Protein 1I17 (pdb70)

Secondary structure (DSSP, 8-state):
--TTS-TTEEE-----------HHHHHHHHHHGGGS-SEEE----SSTTS-HHHHHHHHHHHHHHHTHHHHHHHHTT-HHHHHHHHHHHHHHHHH---TT-------

Solvent-accessible surface area: 7479 Å² total; per-residue (Å²): 296,124,74,113,100,93,88,0,12,34,81,102,123,31,144,109,46,146,27,116,10,26,82,100,1,51,160,47,7,54,74,35,75,167,45,4,1,17,18,6,77,32,139,19,54,92,97,35,104,28,41,97,148,102,4,19,85,50,0,32,82,18,0,82,64,6,18,117,51,63,16,72,187,56,117,136,133,27,157,66,9,22,136,0,7,62,85,0,0,117,68,20,0,34,66,54,145,9,153,64,67,119,183,130,81,110,175

Structure (mmCIF, N/CA/C/O backbone):
data_1I17
#
_entry.id   1I17
#
_cell.length_a   1.000
_cell.length_b   1.000
_cell.length_c   1.000
_cell.angle_alpha   90.00
_cell.angle_beta   90.00
_cell.angle_gamma   90.00
#
_symmetry.space_group_name_H-M   'P 1'
#
loop_
_atom_site.group_PDB
_atom_site.id
_atom_site.type_symbol
_atom_site.label_atom_id
_atom_site.label_alt_id
_atom_site.label_comp_id
_atom_site.label_asym_id
_atom_site.label_entity_id
_atom_site.label_seq_id
_atom_site.pdbx_PDB_ins_code
_atom_site.Cartn_x
_atom_site.Cartn_y
_atom_site.Cartn_z
_atom_site.occupancy
_atom_site.B_iso_or_equiv
_atom_site.auth_seq_id
_atom_site.auth_comp_id
_atom_site.auth_asym_id
_atom_site.auth_atom_id
_atom_site.pdbx_PDB_model_num
ATOM 1 N N . ARG A 1 1 ? 2.850 -2.623 -2.485 1.00 10.00 1 ARG A N 1
ATOM 2 C CA . ARG A 1 1 ? 2.429 -2.328 -3.883 1.00 10.00 1 ARG A CA 1
ATOM 3 C C . ARG A 1 1 ? 1.165 -1.465 -3.882 1.00 10.00 1 ARG A C 1
ATOM 4 O O . ARG A 1 1 ? 0.237 -1.726 -3.112 1.00 10.00 1 ARG A O 1
ATOM 27 N N . VAL A 1 2 ? 1.117 -0.430 -4.729 1.00 10.00 2 VAL A N 1
ATOM 28 C CA . VAL A 1 2 ? -0.056 0.455 -4.911 1.00 10.00 2 VAL A CA 1
ATOM 29 C C . VAL A 1 2 ? -1.264 -0.308 -5.484 1.00 10.00 2 VAL A C 1
ATOM 30 O O . VAL A 1 2 ? -1.105 -1.222 -6.297 1.00 10.00 2 VAL A O 1
ATOM 43 N N . ALA A 1 3 ? -2.481 0.065 -5.076 1.00 10.00 3 ALA A N 1
ATOM 44 C CA . ALA A 1 3 ? -3.748 -0.577 -5.456 1.00 10.00 3 ALA A CA 1
ATOM 45 C C . ALA A 1 3 ? -4.224 -0.253 -6.898 1.00 10.00 3 ALA A C 1
ATOM 46 O O . ALA A 1 3 ? -5.422 -0.126 -7.161 1.00 10.00 3 ALA A O 1
ATOM 53 N N . GLU A 1 4 ? -3.299 -0.149 -7.857 1.00 10.00 4 GLU A N 1
ATOM 54 C CA . GLU A 1 4 ? -3.583 -0.058 -9.300 1.00 10.00 4 GLU A CA 1
ATOM 55 C C . GLU A 1 4 ? -3.925 -1.426 -9.900 1.00 10.00 4 GLU A C 1
ATOM 56 O O . GLU A 1 4 ? -4.844 -1.554 -10.710 1.00 10.00 4 GLU A O 1
ATOM 68 N N . ASN A 1 5 ? -3.222 -2.467 -9.456 1.00 10.00 5 ASN A N 1
ATOM 69 C CA . ASN A 1 5 ? -3.525 -3.874 -9.738 1.00 10.00 5 ASN A CA 1
ATOM 70 C C . ASN A 1 5 ? -4.598 -4.394 -8.747 1.00 10.00 5 ASN A C 1
ATOM 71 O O . ASN A 1 5 ? -4.370 -5.317 -7.959 1.00 10.00 5 ASN A O 1
ATOM 82 N N . ARG A 1 6 ? -5.778 -3.763 -8.781 1.00 10.00 6 ARG A N 1
ATOM 83 C CA . ARG A 1 6 ? -6.980 -4.056 -7.972 1.00 10.00 6 ARG A CA 1
ATOM 84 C C . ARG A 1 6 ? -7.928 -5.022 -8.705 1.00 10.00 6 ARG A C 1
ATOM 85 O O . ARG A 1 6 ? -7.935 -5.015 -9.937 1.00 10.00 6 ARG A O 1
ATOM 106 N N . PRO A 1 7 ? -8.734 -5.846 -8.005 1.00 10.00 7 PRO A N 1
ATOM 107 C CA . PRO A 1 7 ? -9.620 -6.824 -8.643 1.00 10.00 7 PRO A CA 1
ATOM 108 C C . PRO A 1 7 ? -10.616 -6.137 -9.593 1.00 10.00 7 PRO A C 1
ATOM 109 O O . PRO A 1 7 ? -11.411 -5.291 -9.182 1.00 10.00 7 PRO A O 1
ATOM 120 N N . GLY A 1 8 ? -10.522 -6.485 -10.878 1.00 10.00 8 GLY A N 1
ATOM 121 C CA . GLY A 1 8 ? -11.183 -5.857 -12.021 1.00 10.00 8 GLY A CA 1
ATOM 122 C C . GLY A 1 8 ? -10.211 -5.212 -13.027 1.00 10.00 8 GLY A C 1
ATOM 123 O O . GLY A 1 8 ? -10.625 -4.894 -14.141 1.00 10.00 8 GLY A O 1
ATOM 127 N N . ALA A 1 9 ? -8.949 -4.956 -12.662 1.00 10.00 9 ALA A N 1
ATOM 128 C CA . ALA A 1 9 ? -7.998 -4.197 -13.483 1.00 10.00 9 ALA A CA 1
ATOM 129 C C . ALA A 1 9 ? -7.712 -4.855 -14.851 1.00 10.00 9 ALA A C 1
ATOM 130 O O . ALA A 1 9 ? -7.453 -6.058 -14.941 1.00 10.00 9 ALA A O 1
ATOM 137 N N . PHE A 1 10 ? -7.729 -4.059 -15.923 1.00 10.00 10 PHE A N 1
ATOM 138 C CA . PHE A 1 10 ? -7.369 -4.490 -17.280 1.00 10.00 10 PHE A CA 1
ATOM 139 C C . PHE A 1 10 ? -5.922 -5.009 -17.394 1.00 10.00 10 PHE A C 1
ATOM 140 O O . PHE A 1 10 ? -5.007 -4.497 -16.742 1.00 10.00 10 PHE A O 1
ATOM 157 N N . ILE A 1 11 ? -5.707 -5.971 -18.299 1.00 10.00 11 ILE A N 1
ATOM 158 C CA . ILE A 1 11 ? -4.395 -6.467 -18.736 1.00 10.00 11 ILE A CA 1
ATOM 159 C C . ILE A 1 11 ? -4.324 -6.273 -20.257 1.00 10.00 11 ILE A C 1
ATOM 160 O O . ILE A 1 11 ? -4.855 -7.067 -21.041 1.00 10.00 11 ILE A O 1
ATOM 176 N N . LYS A 1 12 ? -3.699 -5.170 -20.678 1.00 10.00 12 LYS A N 1
ATOM 177 C CA . LYS A 1 12 ? -3.558 -4.761 -22.087 1.00 10.00 12 LYS A CA 1
ATOM 178 C C . LYS A 1 12 ? -2.249 -5.301 -22.676 1.00 10.00 12 LYS A C 1
ATOM 179 O O . LYS A 1 12 ? -1.211 -4.638 -22.639 1.00 10.00 12 LYS A O 1
ATOM 198 N N . GLN A 1 13 ? -2.308 -6.511 -23.237 1.00 10.00 13 GLN A N 1
ATOM 199 C CA . GLN A 1 13 ? -1.208 -7.121 -23.999 1.00 10.00 13 GLN A CA 1
ATOM 200 C C . GLN A 1 13 ? -1.132 -6.567 -25.435 1.00 10.00 13 GLN A C 1
ATOM 201 O O . GLN A 1 13 ? -0.074 -6.612 -26.065 1.00 10.00 13 GLN A O 1
ATOM 215 N N . GLY A 1 14 ? -2.256 -6.065 -25.964 1.00 10.00 14 GLY A N 1
ATOM 216 C CA . GLY A 1 14 ? -2.374 -5.504 -27.317 1.00 10.00 14 GLY A CA 1
ATOM 217 C C . GLY A 1 14 ? -2.583 -6.554 -28.419 1.00 10.00 14 GLY A C 1
ATOM 218 O O . GLY A 1 14 ? -2.573 -6.221 -29.607 1.00 10.00 14 GLY A O 1
ATOM 222 N N . ARG A 1 15 ? -2.775 -7.821 -28.033 1.00 10.00 15 ARG A N 1
ATOM 223 C CA . ARG A 1 15 ? -3.044 -8.979 -28.898 1.00 10.00 15 ARG A CA 1
ATOM 224 C C . ARG A 1 15 ? -4.445 -8.886 -29.516 1.00 10.00 15 ARG A C 1
ATOM 225 O O . ARG A 1 15 ? -5.429 -8.716 -28.791 1.00 10.00 15 ARG A O 1
ATOM 246 N N . LYS A 1 16 ? -4.546 -9.024 -30.843 1.00 10.00 16 LYS A N 1
ATOM 247 C CA . LYS A 1 16 ? -5.829 -9.136 -31.560 1.00 10.00 16 LYS A CA 1
ATOM 248 C C . LYS A 1 16 ? -6.493 -10.493 -31.275 1.00 10.00 16 LYS A C 1
ATOM 249 O O . LYS A 1 16 ? -5.844 -11.538 -31.354 1.00 10.00 16 LYS A O 1
ATOM 268 N N . LEU A 1 17 ? -7.790 -10.467 -30.979 1.00 10.00 17 LEU A N 1
ATOM 269 C CA . LEU A 1 17 ? -8.657 -11.621 -30.714 1.00 10.00 17 LEU A CA 1
ATOM 270 C C . LEU A 1 17 ? -9.609 -11.913 -31.896 1.00 10.00 17 LEU A C 1
ATOM 271 O O . LEU A 1 17 ? -9.599 -11.223 -32.922 1.00 10.00 17 LEU A O 1
ATOM 287 N N . ASP A 1 18 ? -10.442 -12.945 -31.746 1.00 10.00 18 ASP A N 1
ATOM 288 C CA . ASP A 1 18 ? -11.493 -13.351 -32.688 1.00 10.00 18 ASP A CA 1
ATOM 289 C C . ASP A 1 18 ? -12.831 -13.552 -31.948 1.00 10.00 18 ASP A C 1
ATOM 290 O O . ASP A 1 18 ? -13.061 -14.578 -31.302 1.00 10.00 18 ASP A O 1
ATOM 299 N N . ILE A 1 19 ? -13.702 -12.540 -32.021 1.00 10.00 19 ILE A N 1
ATOM 300 C CA . ILE A 1 19 ? -15.023 -12.446 -31.374 1.00 10.00 19 ILE A CA 1
ATOM 301 C C . ILE A 1 19 ? -16.011 -11.840 -32.379 1.00 10.00 19 ILE A C 1
ATOM 302 O O . ILE A 1 19 ? -15.697 -10.841 -33.030 1.00 10.00 19 ILE A O 1
ATOM 318 N N . ASP A 1 20 ? -17.208 -12.422 -32.505 1.00 10.00 20 ASP A N 1
ATOM 319 C CA . ASP A 1 20 ? -18.309 -11.816 -33.262 1.00 10.00 20 ASP A CA 1
ATOM 320 C C . ASP A 1 20 ? -19.111 -10.854 -32.364 1.00 10.00 20 ASP A C 1
ATOM 321 O O . ASP A 1 20 ? -20.034 -11.246 -31.644 1.00 10.00 20 ASP A O 1
ATOM 330 N N . PHE A 1 21 ? -18.732 -9.579 -32.402 1.00 10.00 21 PHE A N 1
ATOM 331 C CA . PHE A 1 21 ? -19.418 -8.447 -31.774 1.00 10.00 21 PHE A CA 1
ATOM 332 C C . PHE A 1 21 ? -20.702 -8.049 -32.525 1.00 10.00 21 PHE A C 1
ATOM 333 O O . PHE A 1 21 ? -21.644 -7.520 -31.929 1.00 10.00 21 PHE A O 1
ATOM 350 N N . GLY A 1 22 ? -20.704 -8.244 -33.843 1.00 10.00 22 GLY A N 1
ATOM 351 C CA . GLY A 1 22 ? -21.696 -7.758 -34.813 1.00 10.00 22 GLY A CA 1
ATOM 352 C C . GLY A 1 22 ? -21.014 -6.863 -35.853 1.00 10.00 22 GLY A C 1
ATOM 353 O O . GLY A 1 22 ? -19.953 -6.313 -35.569 1.00 10.00 22 GLY A O 1
ATOM 357 N N . ALA A 1 23 ? -21.603 -6.691 -37.040 1.00 10.00 23 ALA A N 1
ATOM 358 C CA . ALA A 1 23 ? -20.987 -6.048 -38.213 1.00 10.00 23 ALA A CA 1
ATOM 359 C C . ALA A 1 23 ? -20.147 -4.788 -37.907 1.00 10.00 23 ALA A C 1
ATOM 360 O O . ALA A 1 23 ? -18.950 -4.750 -38.194 1.00 10.00 23 ALA A O 1
ATOM 367 N N . GLU A 1 24 ? -20.757 -3.762 -37.309 1.00 10.00 24 GLU A N 1
ATOM 368 C CA . GLU A 1 24 ? -20.087 -2.498 -36.953 1.00 10.00 24 GLU A CA 1
ATOM 369 C C . GLU A 1 24 ? -18.967 -2.704 -35.921 1.00 10.00 24 GLU A C 1
ATOM 370 O O . GLU A 1 24 ? -17.858 -2.192 -36.081 1.00 10.00 24 GLU A O 1
ATOM 382 N N . GLY A 1 25 ? -19.247 -3.469 -34.864 1.00 10.00 25 GLY A N 1
ATOM 383 C CA . GLY A 1 25 ? -18.302 -3.786 -33.793 1.00 10.00 25 GLY A CA 1
ATOM 384 C C . GLY A 1 25 ? -17.088 -4.601 -34.251 1.00 10.00 25 GLY A C 1
ATOM 385 O O . GLY A 1 25 ? -15.971 -4.347 -33.805 1.00 10.00 25 GLY A O 1
ATOM 389 N N . ASN A 1 26 ? -17.294 -5.562 -35.153 1.00 10.00 26 ASN A N 1
ATOM 390 C CA . ASN A 1 26 ? -16.261 -6.372 -35.799 1.00 10.00 26 ASN A CA 1
ATOM 391 C C . ASN A 1 26 ? -15.262 -5.471 -36.540 1.00 10.00 26 ASN A C 1
ATOM 392 O O . ASN A 1 26 ? -14.054 -5.569 -36.312 1.00 10.00 26 ASN A O 1
ATOM 403 N N . ARG A 1 27 ? -15.766 -4.567 -37.397 1.00 10.00 27 ARG A N 1
ATOM 404 C CA . ARG A 1 27 ? -14.948 -3.552 -38.092 1.00 10.00 27 ARG A CA 1
ATOM 405 C C . ARG A 1 27 ? -14.207 -2.646 -37.106 1.00 10.00 27 ARG A C 1
ATOM 406 O O . ARG A 1 27 ? -13.009 -2.413 -37.272 1.00 10.00 27 ARG A O 1
ATOM 427 N N . TYR A 1 28 ? -14.904 -2.145 -36.083 1.00 10.00 28 TYR A N 1
ATOM 428 C CA . TYR A 1 28 ? -14.338 -1.269 -35.059 1.00 10.00 28 TYR A CA 1
ATOM 429 C C . TYR A 1 28 ? -13.170 -1.930 -34.313 1.00 10.00 28 TYR A C 1
ATOM 430 O O . TYR A 1 28 ? -12.079 -1.360 -34.257 1.00 10.00 28 TYR A O 1
ATOM 448 N N . TYR A 1 29 ? -13.375 -3.134 -33.769 1.00 10.00 29 TYR A N 1
ATOM 449 C CA . TYR A 1 29 ? -12.341 -3.930 -33.107 1.00 10.00 29 TYR A CA 1
ATOM 450 C C . TYR A 1 29 ? -11.139 -4.202 -34.023 1.00 10.00 29 TYR A C 1
ATOM 451 O O . TYR A 1 29 ? -10.007 -3.909 -33.646 1.00 10.00 29 TYR A O 1
ATOM 469 N N . ALA A 1 30 ? -11.361 -4.720 -35.237 1.00 10.00 30 ALA A N 1
ATOM 470 C CA . ALA A 1 30 ? -10.306 -4.976 -36.224 1.00 10.00 30 ALA A CA 1
ATOM 471 C C . ALA A 1 30 ? -9.383 -3.760 -36.471 1.00 10.00 30 ALA A C 1
ATOM 472 O O . ALA A 1 30 ? -8.172 -3.924 -36.640 1.00 10.00 30 ALA A O 1
ATOM 479 N N . ALA A 1 31 ? -9.942 -2.546 -36.478 1.00 10.00 31 ALA A N 1
ATOM 480 C CA . ALA A 1 31 ? -9.212 -1.285 -36.622 1.00 10.00 31 ALA A CA 1
ATOM 481 C C . ALA A 1 31 ? -8.597 -0.722 -35.314 1.00 10.00 31 ALA A C 1
ATOM 482 O O . ALA A 1 31 ? -7.639 0.053 -35.391 1.00 10.00 31 ALA A O 1
ATOM 489 N N . ASN A 1 32 ? -9.114 -1.074 -34.125 1.00 10.00 32 ASN A N 1
ATOM 490 C CA . ASN A 1 32 ? -8.766 -0.431 -32.842 1.00 10.00 32 ASN A CA 1
ATOM 491 C C . ASN A 1 32 ? -8.371 -1.371 -31.676 1.00 10.00 32 ASN A C 1
ATOM 492 O O . ASN A 1 32 ? -8.249 -0.899 -30.542 1.00 10.00 32 ASN A O 1
ATOM 503 N N . TYR A 1 33 ? -8.134 -2.667 -31.915 1.00 10.00 33 TYR A N 1
ATOM 504 C CA . TYR A 1 33 ? -7.860 -3.694 -30.887 1.00 10.00 33 TYR A CA 1
ATOM 505 C C . TYR A 1 33 ? -6.758 -3.329 -29.871 1.00 10.00 33 TYR A C 1
ATOM 506 O O . TYR A 1 33 ? -6.833 -3.734 -28.711 1.00 10.00 33 TYR A O 1
ATOM 524 N N . TRP A 1 34 ? -5.758 -2.542 -30.279 1.00 10.00 34 TRP A N 1
ATOM 525 C CA . TRP A 1 34 ? -4.684 -1.995 -29.436 1.00 10.00 34 TRP A CA 1
ATOM 526 C C . TRP A 1 34 ? -5.174 -1.300 -28.146 1.00 10.00 34 TRP A C 1
ATOM 527 O O . TRP A 1 34 ? -4.497 -1.373 -27.118 1.00 10.00 34 TRP A O 1
ATOM 548 N N . GLN A 1 35 ? -6.335 -0.631 -28.175 1.00 10.00 35 GLN A N 1
ATOM 549 C CA . GLN A 1 35 ? -6.939 0.052 -27.017 1.00 10.00 35 GLN A CA 1
ATOM 550 C C . GLN A 1 35 ? -7.475 -0.897 -25.929 1.00 10.00 35 GLN A C 1
ATOM 551 O O . GLN A 1 35 ? -7.517 -0.536 -24.750 1.00 10.00 35 GLN A O 1
ATOM 565 N N . PHE A 1 36 ? -7.964 -2.070 -26.334 1.00 10.00 36 PHE A N 1
ATOM 566 C CA . PHE A 1 36 ? -8.723 -3.020 -25.517 1.00 10.00 36 PHE A CA 1
ATOM 567 C C . PHE A 1 36 ? -7.864 -3.898 -24.576 1.00 10.00 36 PHE A C 1
ATOM 568 O O . PHE A 1 36 ? -6.692 -4.166 -24.868 1.00 10.00 36 PHE A O 1
ATOM 585 N N . PRO A 1 37 ? -8.446 -4.400 -23.466 1.00 10.00 37 PRO A N 1
ATOM 586 C CA . PRO A 1 37 ? -7.830 -5.409 -22.604 1.00 10.00 37 PRO A CA 1
ATOM 587 C C . PRO A 1 37 ? -7.861 -6.798 -23.271 1.00 10.00 37 PRO A C 1
ATOM 588 O O . PRO A 1 37 ? -8.889 -7.231 -23.789 1.00 10.00 37 PRO A O 1
ATOM 599 N N . ASP A 1 38 ? -6.737 -7.514 -23.253 1.00 10.00 38 ASP A N 1
ATOM 600 C CA . ASP A 1 38 ? -6.648 -8.922 -23.680 1.00 10.00 38 ASP A CA 1
ATOM 601 C C . ASP A 1 38 ? -7.024 -9.883 -22.534 1.00 10.00 38 ASP A C 1
ATOM 602 O O . ASP A 1 38 ? -7.641 -10.924 -22.771 1.00 10.00 38 ASP A O 1
ATOM 611 N N . GLY A 1 39 ? -6.687 -9.516 -21.293 1.00 10.00 39 GLY A N 1
ATOM 612 C CA . GLY A 1 39 ? -7.093 -10.196 -20.061 1.00 10.00 39 GLY A CA 1
ATOM 613 C C . GLY A 1 39 ? -7.590 -9.213 -18.996 1.00 10.00 39 GLY A C 1
ATOM 614 O O . GLY A 1 39 ? -7.521 -7.994 -19.169 1.00 10.00 39 GLY A O 1
ATOM 618 N N . ILE A 1 40 ? -8.086 -9.744 -17.879 1.00 10.00 40 ILE A N 1
ATOM 619 C CA . ILE A 1 40 ? -8.555 -8.977 -16.714 1.00 10.00 40 ILE A CA 1
ATOM 620 C C . ILE A 1 40 ? -8.040 -9.656 -15.445 1.00 10.00 40 ILE A C 1
ATOM 621 O O . ILE A 1 40 ? -8.274 -10.850 -15.229 1.00 10.00 40 ILE A O 1
ATOM 637 N N . TYR A 1 41 ? -7.359 -8.890 -14.594 1.00 10.00 41 TYR A N 1
ATOM 638 C CA . TYR A 1 41 ? -6.979 -9.302 -13.250 1.00 10.00 41 TYR A CA 1
ATOM 639 C C . TYR A 1 41 ? -8.224 -9.338 -12.351 1.00 10.00 41 TYR A C 1
ATOM 640 O O . TYR A 1 41 ? -8.650 -8.319 -11.811 1.00 10.00 41 TYR A O 1
ATOM 658 N N . TYR A 1 42 ? -8.829 -10.515 -12.206 1.00 10.00 42 TYR A N 1
ATOM 659 C CA . TYR A 1 42 ? -9.951 -10.775 -11.302 1.00 10.00 42 TYR A CA 1
ATOM 660 C C . TYR A 1 42 ? -9.967 -12.253 -10.900 1.00 10.00 42 TYR A C 1
ATOM 661 O O . TYR A 1 42 ? -9.816 -13.132 -11.756 1.00 10.00 42 TYR A O 1
ATOM 679 N N . GLU A 1 43 ? -10.157 -12.523 -9.608 1.00 10.00 43 GLU A N 1
ATOM 680 C CA . GLU A 1 43 ? -10.151 -13.865 -9.010 1.00 10.00 43 GLU A CA 1
ATOM 681 C C . GLU A 1 43 ? -11.389 -14.057 -8.118 1.00 10.00 43 GLU A C 1
ATOM 682 O O . GLU A 1 43 ? -11.344 -13.941 -6.890 1.00 10.00 43 GLU A O 1
ATOM 694 N N . GLY A 1 44 ? -12.514 -14.359 -8.767 1.00 10.00 44 GLY A N 1
ATOM 695 C CA . GLY A 1 44 ? -13.812 -14.621 -8.125 1.00 10.00 44 GLY A CA 1
ATOM 696 C C . GLY A 1 44 ? -13.864 -15.937 -7.335 1.00 10.00 44 GLY A C 1
ATOM 697 O O . GLY A 1 44 ? -14.622 -16.064 -6.372 1.00 10.00 44 GLY A O 1
ATOM 701 N N . CYS A 1 45 ? -13.077 -16.928 -7.760 1.00 10.00 45 CYS A N 1
ATOM 702 C CA . CYS A 1 45 ? -12.986 -18.268 -7.184 1.00 10.00 45 CYS A CA 1
ATOM 703 C C . CYS A 1 45 ? -12.584 -18.255 -5.694 1.00 10.00 45 CYS A C 1
ATOM 704 O O . CYS A 1 45 ? -11.560 -17.677 -5.318 1.00 10.00 45 CYS A O 1
ATOM 711 N N . SER A 1 46 ? -13.379 -18.926 -4.853 1.00 10.00 46 SER A N 1
ATOM 712 C CA . SER A 1 46 ? -13.152 -19.092 -3.409 1.00 10.00 46 SER A CA 1
ATOM 713 C C . SER A 1 46 ? -13.550 -20.499 -2.934 1.00 10.00 46 SER A C 1
ATOM 714 O O . SER A 1 46 ? -12.712 -21.243 -2.419 1.00 10.00 46 SER A O 1
ATOM 722 N N . GLU A 1 47 ? -14.815 -20.886 -3.131 1.00 10.00 47 GLU A N 1
ATOM 723 C CA . GLU A 1 47 ? -15.387 -22.187 -2.748 1.00 10.00 47 GLU A CA 1
ATOM 724 C C . GLU A 1 47 ? -16.495 -22.639 -3.719 1.00 10.00 47 GLU A C 1
ATOM 725 O O . GLU A 1 47 ? -17.084 -21.814 -4.419 1.00 10.00 47 GLU A O 1
ATOM 737 N N . ALA A 1 48 ? -16.815 -23.940 -3.738 1.00 10.00 48 ALA A N 1
ATOM 738 C CA . ALA A 1 48 ? -17.768 -24.576 -4.658 1.00 10.00 48 ALA A CA 1
ATOM 739 C C . ALA A 1 48 ? -19.190 -23.972 -4.677 1.00 10.00 48 ALA A C 1
ATOM 740 O O . ALA A 1 48 ? -19.916 -24.144 -5.658 1.00 10.00 48 ALA A O 1
ATOM 747 N N . ASN A 1 49 ? -19.607 -23.274 -3.614 1.00 10.00 49 ASN A N 1
ATOM 748 C CA . ASN A 1 49 ? -20.858 -22.505 -3.566 1.00 10.00 49 ASN A CA 1
ATOM 749 C C . ASN A 1 49 ? -20.890 -21.325 -4.564 1.00 10.00 49 ASN A C 1
ATOM 750 O O . ASN A 1 49 ? -21.966 -20.974 -5.054 1.00 10.00 49 ASN A O 1
ATOM 761 N N . VAL A 1 50 ? -19.741 -20.715 -4.886 1.00 10.00 50 VAL A N 1
ATOM 762 C CA . VAL A 1 50 ? -19.599 -19.728 -5.974 1.00 10.00 50 VAL A CA 1
ATOM 763 C C . VAL A 1 50 ? -19.841 -20.426 -7.316 1.00 10.00 50 VAL A C 1
ATOM 764 O O . VAL A 1 50 ? -19.195 -21.431 -7.615 1.00 10.00 50 VAL A O 1
ATOM 777 N N . THR A 1 51 ? -20.751 -19.899 -8.139 1.00 10.00 51 THR A N 1
ATOM 778 C CA . THR A 1 51 ? -21.147 -20.494 -9.436 1.00 10.00 51 THR A CA 1
ATOM 779 C C . THR A 1 51 ? -20.638 -19.631 -10.595 1.00 10.00 51 THR A C 1
ATOM 780 O O . THR A 1 51 ? -20.254 -18.478 -10.395 1.00 10.00 51 THR A O 1
ATOM 791 N N . LYS A 1 52 ? -20.642 -20.153 -11.827 1.00 10.00 52 LYS A N 1
ATOM 792 C CA . LYS A 1 52 ? -20.222 -19.404 -13.023 1.00 10.00 52 LYS A CA 1
ATOM 793 C C . LYS A 1 52 ? -21.045 -18.133 -13.236 1.00 10.00 52 LYS A C 1
ATOM 794 O O . LYS A 1 52 ? -20.472 -17.058 -13.367 1.00 10.00 52 LYS A O 1
ATOM 813 N N . GLU A 1 53 ? -22.374 -18.231 -13.214 1.00 10.00 53 GLU A N 1
ATOM 814 C CA . GLU A 1 53 ? -23.288 -17.077 -13.307 1.00 10.00 53 GLU A CA 1
ATOM 815 C C . GLU A 1 53 ? -22.948 -15.972 -12.287 1.00 10.00 53 GLU A C 1
ATOM 816 O O . GLU A 1 53 ? -22.885 -14.793 -12.644 1.00 10.00 53 GLU A O 1
ATOM 828 N N . MET A 1 54 ? -22.689 -16.358 -11.029 1.00 10.00 54 MET A N 1
ATOM 829 C CA . MET A 1 54 ? -22.194 -15.468 -9.968 1.00 10.00 54 MET A CA 1
ATOM 830 C C . MET A 1 54 ? -20.863 -14.810 -10.361 1.00 10.00 54 MET A C 1
ATOM 831 O O . MET A 1 54 ? -20.754 -13.582 -10.338 1.00 10.00 54 MET A O 1
ATOM 845 N N . LEU A 1 55 ? -19.850 -15.612 -10.713 1.00 10.00 55 LEU A N 1
ATOM 846 C CA . LEU A 1 55 ? -18.498 -15.162 -11.051 1.00 10.00 55 LEU A CA 1
ATOM 847 C C . LEU A 1 55 ? -18.476 -14.182 -12.231 1.00 10.00 55 LEU A C 1
ATOM 848 O O . LEU A 1 55 ? -17.889 -13.111 -12.103 1.00 10.00 55 LEU A O 1
ATOM 864 N N . VAL A 1 56 ? -19.084 -14.526 -13.371 1.00 10.00 56 VAL A N 1
ATOM 865 C CA . VAL A 1 56 ? -19.115 -13.685 -14.585 1.00 10.00 56 VAL A CA 1
ATOM 866 C C . VAL A 1 56 ? -19.746 -12.317 -14.292 1.00 10.00 56 VAL A C 1
ATOM 867 O O . VAL A 1 56 ? -19.161 -11.284 -14.619 1.00 10.00 56 VAL A O 1
ATOM 880 N N . THR A 1 57 ? -20.910 -12.297 -13.635 1.00 10.00 57 THR A N 1
ATOM 881 C CA . THR A 1 57 ? -21.589 -11.066 -13.185 1.00 10.00 57 THR A CA 1
ATOM 882 C C . THR A 1 57 ? -20.702 -10.237 -12.247 1.00 10.00 57 THR A C 1
ATOM 883 O O . THR A 1 57 ? -20.521 -9.035 -12.457 1.00 10.00 57 THR A O 1
ATOM 894 N N . SER A 1 58 ? -20.131 -10.862 -11.214 1.00 10.00 58 SER A N 1
ATOM 895 C CA . SER A 1 58 ? -19.224 -10.215 -10.252 1.00 10.00 58 SER A CA 1
ATOM 896 C C . SER A 1 58 ? -17.960 -9.656 -10.918 1.00 10.00 58 SER A C 1
ATOM 897 O O . SER A 1 58 ? -17.530 -8.558 -10.581 1.00 10.00 58 SER A O 1
ATOM 905 N N . CYS A 1 59 ? -17.379 -10.371 -11.883 1.00 10.00 59 CYS A N 1
ATOM 906 C CA . CYS A 1 59 ? -16.255 -9.941 -12.716 1.00 10.00 59 CYS A CA 1
ATOM 907 C C . CYS A 1 59 ? -16.569 -8.663 -13.508 1.00 10.00 59 CYS A C 1
ATOM 908 O O . CYS A 1 59 ? -15.795 -7.708 -13.450 1.00 10.00 59 CYS A O 1
ATOM 915 N N . VAL A 1 60 ? -17.707 -8.598 -14.210 1.00 10.00 60 VAL A N 1
ATOM 916 C CA . VAL A 1 60 ? -18.198 -7.372 -14.874 1.00 10.00 60 VAL A CA 1
ATOM 917 C C . VAL A 1 60 ? -18.303 -6.202 -13.882 1.00 10.00 60 VAL A C 1
ATOM 918 O O . VAL A 1 60 ? -17.777 -5.119 -14.142 1.00 10.00 60 VAL A O 1
ATOM 931 N N . ASN A 1 61 ? -18.941 -6.419 -12.727 1.00 10.00 61 ASN A N 1
ATOM 932 C CA . ASN A 1 61 ? -19.050 -5.442 -11.634 1.00 10.00 61 ASN A CA 1
ATOM 933 C C . ASN A 1 61 ? -17.678 -4.973 -11.098 1.00 10.00 61 ASN A C 1
ATOM 934 O O . ASN A 1 61 ? -17.465 -3.772 -10.912 1.00 10.00 61 ASN A O 1
ATOM 945 N N . ALA A 1 62 ? -16.741 -5.892 -10.852 1.00 10.00 62 ALA A N 1
ATOM 946 C CA . ALA A 1 62 ? -15.373 -5.588 -10.437 1.00 10.00 62 ALA A CA 1
ATOM 947 C C . ALA A 1 62 ? -14.641 -4.750 -11.497 1.00 10.00 62 ALA A C 1
ATOM 948 O O . ALA A 1 62 ? -14.029 -3.733 -11.177 1.00 10.00 62 ALA A O 1
ATOM 955 N N . THR A 1 63 ? -14.730 -5.155 -12.767 1.00 10.00 63 THR A N 1
ATOM 956 C CA . THR A 1 63 ? -14.154 -4.450 -13.923 1.00 10.00 63 THR A CA 1
ATOM 957 C C . THR A 1 63 ? -14.649 -3.002 -14.005 1.00 10.00 63 THR A C 1
ATOM 958 O O . THR A 1 63 ? -13.823 -2.095 -14.130 1.00 10.00 63 THR A O 1
ATOM 969 N N . GLN A 1 64 ? -15.965 -2.764 -13.893 1.00 10.00 64 GLN A N 1
ATOM 970 C CA . GLN A 1 64 ? -16.566 -1.428 -13.766 1.00 10.00 64 GLN A CA 1
ATOM 971 C C . GLN A 1 64 ? -15.882 -0.595 -12.670 1.00 10.00 64 GLN A C 1
ATOM 972 O O . GLN A 1 64 ? -15.335 0.470 -12.955 1.00 10.00 64 GLN A O 1
ATOM 986 N N . ALA A 1 65 ? -15.912 -1.080 -11.423 1.00 10.00 65 ALA A N 1
ATOM 987 C CA . ALA A 1 65 ? -15.335 -0.435 -10.244 1.00 10.00 65 ALA A CA 1
ATOM 988 C C . ALA A 1 65 ? -13.831 -0.117 -10.384 1.00 10.00 65 ALA A C 1
ATOM 989 O O . ALA A 1 65 ? -13.379 0.960 -9.985 1.00 10.00 65 ALA A O 1
ATOM 996 N N . ALA A 1 66 ? -13.048 -1.049 -10.931 1.00 10.00 66 ALA A N 1
ATOM 997 C CA . ALA A 1 66 ? -11.606 -0.923 -11.125 1.00 10.00 66 ALA A CA 1
ATOM 998 C C . ALA A 1 66 ? -11.202 0.123 -12.184 1.00 10.00 66 ALA A C 1
ATOM 999 O O . ALA A 1 66 ? -10.245 0.867 -11.955 1.00 10.00 66 ALA A O 1
ATOM 1006 N N . ASN A 1 67 ? -11.894 0.179 -13.331 1.00 10.00 67 ASN A N 1
ATOM 1007 C CA . ASN A 1 67 ? -11.494 0.967 -14.511 1.00 10.00 67 ASN A CA 1
ATOM 1008 C C . ASN A 1 67 ? -12.501 2.092 -14.841 1.00 10.00 67 ASN A C 1
ATOM 1009 O O . ASN A 1 67 ? -12.762 2.397 -16.006 1.00 10.00 67 ASN A O 1
ATOM 1020 N N . GLN A 1 68 ? -13.030 2.753 -13.807 1.00 10.00 68 GLN A N 1
ATOM 1021 C CA . GLN A 1 68 ? -14.049 3.815 -13.897 1.00 10.00 68 GLN A CA 1
ATOM 1022 C C . GLN A 1 68 ? -13.677 4.931 -14.887 1.00 10.00 68 GLN A C 1
ATOM 1023 O O . GLN A 1 68 ? -14.501 5.319 -15.718 1.00 10.00 68 GLN A O 1
ATOM 1037 N N . ALA A 1 69 ? -12.447 5.448 -14.796 1.00 10.00 69 ALA A N 1
ATOM 1038 C CA . ALA A 1 69 ? -11.915 6.510 -15.652 1.00 10.00 69 ALA A CA 1
ATOM 1039 C C . ALA A 1 69 ? -12.009 6.178 -17.154 1.00 10.00 69 ALA A C 1
ATOM 1040 O O . ALA A 1 69 ? -12.487 7.001 -17.934 1.00 10.00 69 ALA A O 1
ATOM 1047 N N . GLU A 1 70 ? -11.570 4.980 -17.561 1.00 10.00 70 GLU A N 1
ATOM 1048 C CA . GLU A 1 70 ? -11.604 4.497 -18.952 1.00 10.00 70 GLU A CA 1
ATOM 1049 C C . GLU A 1 70 ? -13.022 4.585 -19.535 1.00 10.00 70 GLU A C 1
ATOM 1050 O O . GLU A 1 70 ? -13.242 5.246 -20.553 1.00 10.00 70 GLU A O 1
ATOM 1062 N N . PHE A 1 71 ? -13.991 3.946 -18.871 1.00 10.00 71 PHE A N 1
ATOM 1063 C CA . PHE A 1 71 ? -15.405 3.966 -19.252 1.00 10.00 71 PHE A CA 1
ATOM 1064 C C . PHE A 1 71 ? -15.975 5.391 -19.294 1.00 10.00 71 PHE A C 1
ATOM 1065 O O . PHE A 1 71 ? -16.561 5.783 -20.302 1.00 10.00 71 PHE A O 1
ATOM 1082 N N . SER A 1 72 ? -15.795 6.173 -18.224 1.00 10.00 72 SER A N 1
ATOM 1083 C CA . SER A 1 72 ? -16.299 7.552 -18.091 1.00 10.00 72 SER A CA 1
ATOM 1084 C C . SER A 1 72 ? -15.839 8.472 -19.230 1.00 10.00 72 SER A C 1
ATOM 1085 O O . SER A 1 72 ? -16.660 9.171 -19.831 1.00 10.00 72 SER A O 1
ATOM 1093 N N . ARG A 1 73 ? -14.532 8.481 -19.530 1.00 10.00 73 ARG A N 1
ATOM 1094 C CA . ARG A 1 73 ? -13.907 9.260 -20.615 1.00 10.00 73 ARG A CA 1
ATOM 1095 C C . ARG A 1 73 ? -14.470 8.891 -21.990 1.00 10.00 73 ARG A C 1
ATOM 1096 O O . ARG A 1 73 ? -14.864 9.774 -22.752 1.00 10.00 73 ARG A O 1
ATOM 1117 N N . GLU A 1 74 ? -14.496 7.599 -22.315 1.00 10.00 74 GLU A N 1
ATOM 1118 C CA . GLU A 1 74 ? -14.973 7.070 -23.599 1.00 10.00 74 GLU A CA 1
ATOM 1119 C C . GLU A 1 74 ? -16.483 7.283 -23.818 1.00 10.00 74 GLU A C 1
ATOM 1120 O O . GLU A 1 74 ? -16.873 7.939 -24.784 1.00 10.00 74 GLU A O 1
ATOM 1132 N N . LYS A 1 75 ? -17.332 6.734 -22.939 1.00 10.00 75 LYS A N 1
ATOM 1133 C CA . LYS A 1 75 ? -18.804 6.617 -23.030 1.00 10.00 75 LYS A CA 1
ATOM 1134 C C . LYS A 1 75 ? -19.535 7.782 -23.705 1.00 10.00 75 LYS A C 1
ATOM 1135 O O . LYS A 1 75 ? -20.365 7.550 -24.585 1.00 10.00 75 LYS A O 1
ATOM 1154 N N . GLN A 1 76 ? -19.270 9.011 -23.268 1.00 10.00 76 GLN A N 1
ATOM 1155 C CA . GLN A 1 76 ? -19.986 10.226 -23.683 1.00 10.00 76 GLN A CA 1
ATOM 1156 C C . GLN A 1 76 ? -19.912 10.530 -25.196 1.00 10.00 76 GLN A C 1
ATOM 1157 O O . GLN A 1 76 ? -20.763 11.254 -25.716 1.00 10.00 76 GLN A O 1
ATOM 1171 N N . ASP A 1 77 ? -18.934 9.966 -25.913 1.00 10.00 77 ASP A N 1
ATOM 1172 C CA . ASP A 1 77 ? -18.767 10.071 -27.373 1.00 10.00 77 ASP A CA 1
ATOM 1173 C C . ASP A 1 77 ? -18.555 8.699 -28.045 1.00 10.00 77 ASP A C 1
ATOM 1174 O O . ASP A 1 77 ? -19.169 8.392 -29.069 1.00 10.00 77 ASP A O 1
ATOM 1183 N N . SER A 1 78 ? -17.691 7.863 -27.464 1.00 10.00 78 SER A N 1
ATOM 1184 C CA . SER A 1 78 ? -17.243 6.549 -27.945 1.00 10.00 78 SER A CA 1
ATOM 1185 C C . SER A 1 78 ? -18.274 5.431 -27.674 1.00 10.00 78 SER A C 1
ATOM 1186 O O . SER A 1 78 ? -17.980 4.388 -27.080 1.00 10.00 78 SER A O 1
ATOM 1194 N N . LYS A 1 79 ? -19.517 5.636 -28.122 1.00 10.00 79 LYS A N 1
ATOM 1195 C CA . LYS A 1 79 ? -20.677 4.754 -27.885 1.00 10.00 79 LYS A CA 1
ATOM 1196 C C . LYS A 1 79 ? -20.462 3.332 -28.419 1.00 10.00 79 LYS A C 1
ATOM 1197 O O . LYS A 1 79 ? -20.674 2.362 -27.689 1.00 10.00 79 LYS A O 1
ATOM 1216 N N . LEU A 1 80 ? -20.010 3.199 -29.671 1.00 10.00 80 LEU A N 1
ATOM 1217 C CA . LEU A 1 80 ? -19.637 1.909 -30.270 1.00 10.00 80 LEU A CA 1
ATOM 1218 C C . LEU A 1 80 ? -18.512 1.216 -29.481 1.00 10.00 80 LEU A C 1
ATOM 1219 O O . LEU A 1 80 ? -18.626 0.023 -29.199 1.00 10.00 80 LEU A O 1
ATOM 1235 N N . HIS A 1 81 ? -17.456 1.946 -29.085 1.00 10.00 81 HIS A N 1
ATOM 1236 C CA . HIS A 1 81 ? -16.361 1.401 -28.268 1.00 10.00 81 HIS A CA 1
ATOM 1237 C C . HIS A 1 81 ? -16.891 0.704 -27.015 1.00 10.00 81 HIS A C 1
ATOM 1238 O O . HIS A 1 81 ? -16.562 -0.459 -26.812 1.00 10.00 81 HIS A O 1
ATOM 1253 N N . GLN A 1 82 ? -17.726 1.373 -26.211 1.00 10.00 82 GLN A N 1
ATOM 1254 C CA . GLN A 1 82 ? -18.356 0.789 -25.016 1.00 10.00 82 GLN A CA 1
ATOM 1255 C C . GLN A 1 82 ? -19.021 -0.566 -25.303 1.00 10.00 82 GLN A C 1
ATOM 1256 O O . GLN A 1 82 ? -18.700 -1.544 -24.633 1.00 10.00 82 GLN A O 1
ATOM 1270 N N . ARG A 1 83 ? -19.922 -0.650 -26.294 1.00 10.00 83 ARG A N 1
ATOM 1271 C CA . ARG A 1 83 ? -20.602 -1.898 -26.699 1.00 10.00 83 ARG A CA 1
ATOM 1272 C C . ARG A 1 83 ? -19.612 -3.046 -26.955 1.00 10.00 83 ARG A C 1
ATOM 1273 O O . ARG A 1 83 ? -19.720 -4.110 -26.343 1.00 10.00 83 ARG A O 1
ATOM 1294 N N . VAL A 1 84 ? -18.657 -2.826 -27.859 1.00 10.00 84 VAL A N 1
ATOM 1295 C CA . VAL A 1 84 ? -17.596 -3.779 -28.245 1.00 10.00 84 VAL A CA 1
ATOM 1296 C C . VAL A 1 84 ? -16.749 -4.183 -27.027 1.00 10.00 84 VAL A C 1
ATOM 1297 O O . VAL A 1 84 ? -16.564 -5.368 -26.752 1.00 10.00 84 VAL A O 1
ATOM 1310 N N . LEU A 1 85 ? -16.264 -3.200 -26.266 1.00 10.00 85 LEU A N 1
ATOM 1311 C CA . LEU A 1 85 ? -15.481 -3.356 -25.036 1.00 10.00 85 LEU A CA 1
ATOM 1312 C C . LEU A 1 85 ? -16.201 -4.225 -23.992 1.00 10.00 85 LEU A C 1
ATOM 1313 O O . LEU A 1 85 ? -15.609 -5.178 -23.494 1.00 10.00 85 LEU A O 1
ATOM 1329 N N . TRP A 1 86 ? -17.468 -3.946 -23.677 1.00 10.00 86 TRP A N 1
ATOM 1330 C CA . TRP A 1 86 ? -18.286 -4.761 -22.768 1.00 10.00 86 TRP A CA 1
ATOM 1331 C C . TRP A 1 86 ? -18.489 -6.202 -23.241 1.00 10.00 86 TRP A C 1
ATOM 1332 O O . TRP A 1 86 ? -18.356 -7.124 -22.434 1.00 10.00 86 TRP A O 1
ATOM 1353 N N . ARG A 1 87 ? -18.776 -6.423 -24.530 1.00 10.00 87 ARG A N 1
ATOM 1354 C CA . ARG A 1 87 ? -18.851 -7.769 -25.131 1.00 10.00 87 ARG A CA 1
ATOM 1355 C C . ARG A 1 87 ? -17.556 -8.570 -24.920 1.00 10.00 87 ARG A C 1
ATOM 1356 O O . ARG A 1 87 ? -17.625 -9.743 -24.547 1.00 10.00 87 ARG A O 1
ATOM 1377 N N . LEU A 1 88 ? -16.394 -7.954 -25.146 1.00 10.00 88 LEU A N 1
ATOM 1378 C CA . LEU A 1 88 ? -15.068 -8.522 -24.861 1.00 10.00 88 LEU A CA 1
ATOM 1379 C C . LEU A 1 88 ? -14.827 -8.761 -23.358 1.00 10.00 88 LEU A C 1
ATOM 1380 O O . LEU A 1 88 ? -14.420 -9.858 -22.982 1.00 10.00 88 LEU A O 1
ATOM 1396 N N . ILE A 1 89 ? -15.078 -7.776 -22.487 1.00 10.00 89 ILE A N 1
ATOM 1397 C CA . ILE A 1 89 ? -15.012 -7.938 -21.022 1.00 10.00 89 ILE A CA 1
ATOM 1398 C C . ILE A 1 89 ? -15.817 -9.170 -20.582 1.00 10.00 89 ILE A C 1
ATOM 1399 O O . ILE A 1 89 ? -15.292 -10.018 -19.862 1.00 10.00 89 ILE A O 1
ATOM 1415 N N . LYS A 1 90 ? -17.067 -9.305 -21.045 1.00 10.00 90 LYS A N 1
ATOM 1416 C CA . LYS A 1 90 ? -17.901 -10.493 -20.822 1.00 10.00 90 LYS A CA 1
ATOM 1417 C C . LYS A 1 90 ? -17.243 -11.779 -21.325 1.00 10.00 90 LYS A C 1
ATOM 1418 O O . LYS A 1 90 ? -17.205 -12.742 -20.569 1.00 10.00 90 LYS A O 1
ATOM 1437 N N . GLU A 1 91 ? -16.705 -11.816 -22.549 1.00 10.00 91 GLU A N 1
ATOM 1438 C CA . GLU A 1 91 ? -15.934 -12.967 -23.055 1.00 10.00 91 GLU A CA 1
ATOM 1439 C C . GLU A 1 91 ? -14.816 -13.395 -22.085 1.00 10.00 91 GLU A C 1
ATOM 1440 O O . GLU A 1 91 ? -14.735 -14.568 -21.720 1.00 10.00 91 GLU A O 1
ATOM 1452 N N . ILE A 1 92 ? -13.979 -12.451 -21.637 1.00 10.00 92 ILE A N 1
ATOM 1453 C CA . ILE A 1 92 ? -12.920 -12.671 -20.635 1.00 10.00 92 ILE A CA 1
ATOM 1454 C C . ILE A 1 92 ? -13.505 -13.210 -19.318 1.00 10.00 92 ILE A C 1
ATOM 1455 O O . ILE A 1 92 ? -13.039 -14.232 -18.813 1.00 10.00 92 ILE A O 1
ATOM 1471 N N . CYS A 1 93 ? -14.514 -12.540 -18.754 1.00 10.00 93 CYS A N 1
ATOM 1472 C CA . CYS A 1 93 ? -15.198 -12.953 -17.525 1.00 10.00 93 CYS A CA 1
ATOM 1473 C C . CYS A 1 93 ? -15.779 -14.382 -17.619 1.00 10.00 93 CYS A C 1
ATOM 1474 O O . CYS A 1 93 ? -15.588 -15.178 -16.701 1.00 10.00 93 CYS A O 1
ATOM 1481 N N . SER A 1 94 ? -16.460 -14.729 -18.717 1.00 10.00 94 SER A N 1
ATOM 1482 C CA . SER A 1 94 ? -16.929 -16.089 -19.041 1.00 10.00 94 SER A CA 1
ATOM 1483 C C . SER A 1 94 ? -15.797 -17.118 -19.166 1.00 10.00 94 SER A C 1
ATOM 1484 O O . SER A 1 94 ? -15.972 -18.272 -18.767 1.00 10.00 94 SER A O 1
ATOM 1492 N N . ALA A 1 95 ? -14.656 -16.734 -19.743 1.00 10.00 95 ALA A N 1
ATOM 1493 C CA . ALA A 1 95 ? -13.493 -17.603 -19.946 1.00 10.00 95 ALA A CA 1
ATOM 1494 C C . ALA A 1 95 ? -12.845 -18.067 -18.624 1.00 10.00 95 ALA A C 1
ATOM 1495 O O . ALA A 1 95 ? -12.619 -19.269 -18.446 1.00 10.00 95 ALA A O 1
ATOM 1502 N N . LYS A 1 96 ? -12.522 -17.142 -17.704 1.00 10.00 96 LYS A N 1
ATOM 1503 C CA . LYS A 1 96 ? -11.920 -17.463 -16.391 1.00 10.00 96 LYS A CA 1
ATOM 1504 C C . LYS A 1 96 ? -12.829 -18.386 -15.551 1.00 10.00 96 LYS A C 1
ATOM 1505 O O . LYS A 1 96 ? -13.970 -18.044 -15.236 1.00 10.00 96 LYS A O 1
ATOM 1524 N N . HIS A 1 97 ? -12.327 -19.579 -15.211 1.00 10.00 97 HIS A N 1
ATOM 1525 C CA . HIS A 1 97 ? -13.072 -20.689 -14.604 1.00 10.00 97 HIS A CA 1
ATOM 1526 C C . HIS A 1 97 ? -12.394 -21.291 -13.364 1.00 10.00 97 HIS A C 1
ATOM 1527 O O . HIS A 1 97 ? -11.168 -21.434 -13.333 1.00 10.00 97 HIS A O 1
ATOM 1542 N N . CYS A 1 98 ? -13.179 -21.669 -12.354 1.00 10.00 98 CYS A N 1
ATOM 1543 C CA . CYS A 1 98 ? -12.671 -22.248 -11.106 1.00 10.00 98 CYS A CA 1
ATOM 1544 C C . CYS A 1 98 ? -12.415 -23.759 -11.227 1.00 10.00 98 CYS A C 1
ATOM 1545 O O . CYS A 1 98 ? -13.276 -24.515 -11.678 1.00 10.00 98 CYS A O 1
ATOM 1552 N N . ASP A 1 99 ? -11.238 -24.211 -10.783 1.00 10.00 99 ASP A N 1
ATOM 1553 C CA . ASP A 1 99 ? -10.829 -25.625 -10.779 1.00 10.00 99 ASP A CA 1
ATOM 1554 C C . ASP A 1 99 ? -11.773 -26.524 -9.953 1.00 10.00 99 ASP A C 1
ATOM 1555 O O . ASP A 1 99 ? -12.068 -27.655 -10.347 1.00 10.00 99 ASP A O 1
ATOM 1564 N N . PHE A 1 100 ? -12.251 -26.022 -8.808 1.00 10.00 100 PHE A N 1
ATOM 1565 C CA . PHE A 1 100 ? -13.139 -26.734 -7.880 1.00 10.00 100 PHE A CA 1
ATOM 1566 C C . PHE A 1 100 ? -14.570 -26.991 -8.399 1.00 10.00 100 PHE A C 1
ATOM 1567 O O . PHE A 1 100 ? -15.294 -27.772 -7.775 1.00 10.00 100 PHE A O 1
ATOM 1584 N N . TRP A 1 101 ? -15.020 -26.338 -9.482 1.00 10.00 101 TRP A N 1
ATOM 1585 C CA . TRP A 1 101 ? -16.395 -26.474 -9.991 1.00 10.00 101 TRP A CA 1
ATOM 1586 C C . TRP A 1 101 ? -16.758 -27.929 -10.338 1.00 10.00 101 TRP A C 1
ATOM 1587 O O . TRP A 1 101 ? -16.021 -28.635 -11.033 1.00 10.00 101 TRP A O 1
ATOM 1608 N N . LEU A 1 102 ? -17.907 -28.367 -9.817 1.00 10.00 102 LEU A N 1
ATOM 1609 C CA . LEU A 1 102 ? -18.408 -29.745 -9.812 1.00 10.00 102 LEU A CA 1
ATOM 1610 C C . LEU A 1 102 ? -19.944 -29.787 -9.908 1.00 10.00 102 LEU A C 1
ATOM 1611 O O . LEU A 1 102 ? -20.620 -28.766 -9.757 1.00 10.00 102 LEU A O 1
ATOM 1627 N N . GLU A 1 103 ? -20.507 -30.969 -10.157 1.00 10.00 103 GLU A N 1
ATOM 1628 C CA . GLU A 1 103 ? -21.960 -31.192 -10.200 1.00 10.00 103 GLU A CA 1
ATOM 1629 C C . GLU A 1 103 ? -22.553 -31.238 -8.777 1.00 10.00 103 GLU A C 1
ATOM 1630 O O . GLU A 1 103 ? -22.589 -32.291 -8.130 1.00 10.00 103 GLU A O 1
ATOM 1642 N N . ARG A 1 104 ? -23.020 -30.084 -8.279 1.00 10.00 104 ARG A N 1
ATOM 1643 C CA . ARG A 1 104 ? -23.735 -29.952 -6.994 1.00 10.00 104 ARG A CA 1
ATOM 1644 C C . ARG A 1 104 ? -25.097 -30.664 -7.030 1.00 10.00 104 ARG A C 1
ATOM 1645 O O . ARG A 1 104 ? -25.708 -30.800 -8.094 1.00 10.00 104 ARG A O 1
ATOM 1666 N N . GLY A 1 105 ? -25.586 -31.089 -5.864 1.00 10.00 105 GLY A N 1
ATOM 1667 C CA . GLY A 1 105 ? -26.856 -31.806 -5.688 1.00 10.00 105 GLY A CA 1
ATOM 1668 C C . GLY A 1 105 ? -27.651 -31.307 -4.477 1.00 10.00 105 GLY A C 1
ATOM 1669 O O . GLY A 1 105 ? -27.107 -31.184 -3.376 1.00 10.00 105 GLY A O 1
ATOM 1673 N N . ALA A 1 106 ? -28.941 -31.028 -4.682 1.00 10.00 106 ALA A N 1
ATOM 1674 C CA . ALA A 1 106 ? -29.898 -30.568 -3.670 1.00 10.00 106 ALA A CA 1
ATOM 1675 C C . ALA A 1 106 ? -31.326 -31.079 -3.967 1.00 10.00 106 ALA A C 1
ATOM 1676 O O . ALA A 1 106 ? -31.680 -31.329 -5.126 1.00 10.00 106 ALA A O 1
ATOM 1683 N N . ALA A 1 107 ? -32.143 -31.237 -2.917 1.00 10.00 107 ALA A N 1
ATOM 1684 C CA . ALA A 1 107 ? -33.552 -31.654 -2.990 1.00 10.00 107 ALA A CA 1
ATOM 1685 C C . ALA A 1 107 ? -34.457 -30.610 -3.688 1.00 10.00 107 ALA A C 1
ATOM 1686 O O . ALA A 1 107 ? -35.302 -31.016 -4.519 1.00 10.00 107 ALA A O 1
ATOM 1694 N N . ARG A 1 1 ? 3.687 2.449 -8.861 1.00 10.00 1 ARG A N 2
ATOM 1695 C CA . ARG A 1 1 ? 2.796 3.417 -9.559 1.00 10.00 1 ARG A CA 2
ATOM 1696 C C . ARG A 1 1 ? 1.697 3.922 -8.617 1.00 10.00 1 ARG A C 2
ATOM 1697 O O . ARG A 1 1 ? 1.820 5.027 -8.087 1.00 10.00 1 ARG A O 2
ATOM 1720 N N . VAL A 1 2 ? 0.640 3.133 -8.380 1.00 10.00 2 VAL A N 2
ATOM 1721 C CA . VAL A 1 2 ? -0.512 3.462 -7.514 1.00 10.00 2 VAL A CA 2
ATOM 1722 C C . VAL A 1 2 ? -0.518 2.618 -6.231 1.00 10.00 2 VAL A C 2
ATOM 1723 O O . VAL A 1 2 ? -0.077 1.465 -6.231 1.00 10.00 2 VAL A O 2
ATOM 1736 N N . ALA A 1 3 ? -1.003 3.194 -5.129 1.00 10.00 3 ALA A N 2
ATOM 1737 C CA . ALA A 1 3 ? -1.200 2.500 -3.855 1.00 10.00 3 ALA A CA 2
ATOM 1738 C C . ALA A 1 3 ? -2.367 1.489 -3.909 1.00 10.00 3 ALA A C 2
ATOM 1739 O O . ALA A 1 3 ? -3.324 1.648 -4.670 1.00 10.00 3 ALA A O 2
ATOM 1746 N N . GLU A 1 4 ? -2.325 0.473 -3.041 1.00 10.00 4 GLU A N 2
ATOM 1747 C CA . GLU A 1 4 ? -3.434 -0.470 -2.812 1.00 10.00 4 GLU A CA 2
ATOM 1748 C C . GLU A 1 4 ? -4.646 0.220 -2.168 1.00 10.00 4 GLU A C 2
ATOM 1749 O O . GLU A 1 4 ? -5.796 -0.141 -2.423 1.00 10.00 4 GLU A O 2
ATOM 1761 N N . ASN A 1 5 ? -4.386 1.249 -1.359 1.00 10.00 5 ASN A N 2
ATOM 1762 C CA . ASN A 1 5 ? -5.376 2.146 -0.757 1.00 10.00 5 ASN A CA 2
ATOM 1763 C C . ASN A 1 5 ? -5.868 3.190 -1.789 1.00 10.00 5 ASN A C 2
ATOM 1764 O O . ASN A 1 5 ? -5.745 4.404 -1.608 1.00 10.00 5 ASN A O 2
ATOM 1775 N N . ARG A 1 6 ? -6.444 2.694 -2.889 1.00 10.00 6 ARG A N 2
ATOM 1776 C CA . ARG A 1 6 ? -7.140 3.450 -3.942 1.00 10.00 6 ARG A CA 2
ATOM 1777 C C . ARG A 1 6 ? -8.611 3.747 -3.571 1.00 10.00 6 ARG A C 2
ATOM 1778 O O . ARG A 1 6 ? -9.170 3.027 -2.737 1.00 10.00 6 ARG A O 2
ATOM 1799 N N . PRO A 1 7 ? -9.260 4.772 -4.164 1.00 10.00 7 PRO A N 2
ATOM 1800 C CA . PRO A 1 7 ? -10.663 5.119 -3.899 1.00 10.00 7 PRO A CA 2
ATOM 1801 C C . PRO A 1 7 ? -11.618 3.917 -3.962 1.00 10.00 7 PRO A C 2
ATOM 1802 O O . PRO A 1 7 ? -11.656 3.190 -4.955 1.00 10.00 7 PRO A O 2
ATOM 1813 N N . GLY A 1 8 ? -12.370 3.698 -2.884 1.00 10.00 8 GLY A N 2
ATOM 1814 C CA . GLY A 1 8 ? -13.255 2.553 -2.666 1.00 10.00 8 GLY A CA 2
ATOM 1815 C C . GLY A 1 8 ? -12.793 1.606 -1.551 1.00 10.00 8 GLY A C 2
ATOM 1816 O O . GLY A 1 8 ? -13.595 0.807 -1.069 1.00 10.00 8 GLY A O 2
ATOM 1820 N N . ALA A 1 9 ? -11.511 1.621 -1.168 1.00 10.00 9 ALA A N 2
ATOM 1821 C CA . ALA A 1 9 ? -10.935 0.642 -0.241 1.00 10.00 9 ALA A CA 2
ATOM 1822 C C . ALA A 1 9 ? -11.648 0.600 1.131 1.00 10.00 9 ALA A C 2
ATOM 1823 O O . ALA A 1 9 ? -11.844 1.629 1.786 1.00 10.00 9 ALA A O 2
ATOM 1830 N N . PHE A 1 10 ? -12.019 -0.604 1.577 1.00 10.00 10 PHE A N 2
ATOM 1831 C CA . PHE A 1 10 ? -12.585 -0.874 2.905 1.00 10.00 10 PHE A CA 2
ATOM 1832 C C . PHE A 1 10 ? -11.664 -0.414 4.052 1.00 10.00 10 PHE A C 2
ATOM 1833 O O . PHE A 1 10 ? -10.440 -0.561 3.975 1.00 10.00 10 PHE A O 2
ATOM 1850 N N . ILE A 1 11 ? -12.256 0.067 5.152 1.00 10.00 11 ILE A N 2
ATOM 1851 C CA . ILE A 1 11 ? -11.580 0.356 6.424 1.00 10.00 11 ILE A CA 2
ATOM 1852 C C . ILE A 1 11 ? -12.280 -0.475 7.508 1.00 10.00 11 ILE A C 2
ATOM 1853 O O . ILE A 1 11 ? -13.407 -0.180 7.914 1.00 10.00 11 ILE A O 2
ATOM 1869 N N . LYS A 1 12 ? -11.606 -1.542 7.949 1.00 10.00 12 LYS A N 2
ATOM 1870 C CA . LYS A 1 12 ? -12.044 -2.467 9.006 1.00 10.00 12 LYS A CA 2
ATOM 1871 C C . LYS A 1 12 ? -11.224 -2.222 10.277 1.00 10.00 12 LYS A C 2
ATOM 1872 O O . LYS A 1 12 ? -10.038 -2.553 10.345 1.00 10.00 12 LYS A O 2
ATOM 1891 N N . GLN A 1 13 ? -11.865 -1.624 11.273 1.00 10.00 13 GLN A N 2
ATOM 1892 C CA . GLN A 1 13 ? -11.326 -1.240 12.582 1.00 10.00 13 GLN A CA 2
ATOM 1893 C C . GLN A 1 13 ? -11.967 -2.076 13.703 1.00 10.00 13 GLN A C 2
ATOM 1894 O O . GLN A 1 13 ? -11.278 -2.497 14.635 1.00 10.00 13 GLN A O 2
ATOM 1908 N N . GLY A 1 14 ? -13.280 -2.320 13.609 1.00 10.00 14 GLY A N 2
ATOM 1909 C CA . GLY A 1 14 ? -14.079 -3.104 14.560 1.00 10.00 14 GLY A CA 2
ATOM 1910 C C . GLY A 1 14 ? -14.968 -2.196 15.409 1.00 10.00 14 GLY A C 2
ATOM 1911 O O . GLY A 1 14 ? -14.814 -2.119 16.632 1.00 10.00 14 GLY A O 2
ATOM 1915 N N . ARG A 1 15 ? -15.890 -1.493 14.743 1.00 10.00 15 ARG A N 2
ATOM 1916 C CA . ARG A 1 15 ? -16.717 -0.404 15.281 1.00 10.00 15 ARG A CA 2
ATOM 1917 C C . ARG A 1 15 ? -18.169 -0.555 14.815 1.00 10.00 15 ARG A C 2
ATOM 1918 O O . ARG A 1 15 ? -18.492 -0.254 13.664 1.00 10.00 15 ARG A O 2
ATOM 1939 N N . LYS A 1 16 ? -19.040 -1.044 15.704 1.00 10.00 16 LYS A N 2
ATOM 1940 C CA . LYS A 1 16 ? -20.475 -1.245 15.439 1.00 10.00 16 LYS A CA 2
ATOM 1941 C C . LYS A 1 16 ? -21.196 0.096 15.219 1.00 10.00 16 LYS A C 2
ATOM 1942 O O . LYS A 1 16 ? -21.079 1.013 16.035 1.00 10.00 16 LYS A O 2
ATOM 1961 N N . LEU A 1 17 ? -21.962 0.189 14.134 1.00 10.00 17 LEU A N 2
ATOM 1962 C CA . LEU A 1 17 ? -22.834 1.314 13.776 1.00 10.00 17 LEU A CA 2
ATOM 1963 C C . LEU A 1 17 ? -24.293 1.085 14.236 1.00 10.00 17 LEU A C 2
ATOM 1964 O O . LEU A 1 17 ? -24.632 0.051 14.820 1.00 10.00 17 LEU A O 2
ATOM 1980 N N . ASP A 1 18 ? -25.171 2.051 13.956 1.00 10.00 18 ASP A N 2
ATOM 1981 C CA . ASP A 1 18 ? -26.620 1.975 14.184 1.00 10.00 18 ASP A CA 2
ATOM 1982 C C . ASP A 1 18 ? -27.389 2.366 12.906 1.00 10.00 18 ASP A C 2
ATOM 1983 O O . ASP A 1 18 ? -27.521 3.546 12.570 1.00 10.00 18 ASP A O 2
ATOM 1992 N N . ILE A 1 19 ? -27.865 1.352 12.176 1.00 10.00 19 ILE A N 2
ATOM 1993 C CA . ILE A 1 19 ? -28.561 1.430 10.880 1.00 10.00 19 ILE A CA 2
ATOM 1994 C C . ILE A 1 19 ? -29.776 0.492 10.936 1.00 10.00 19 ILE A C 2
ATOM 1995 O O . ILE A 1 19 ? -29.647 -0.665 11.342 1.00 10.00 19 ILE A O 2
ATOM 2011 N N . ASP A 1 20 ? -30.955 0.971 10.525 1.00 10.00 20 ASP A N 2
ATOM 2012 C CA . ASP A 1 20 ? -32.156 0.138 10.377 1.00 10.00 20 ASP A CA 2
ATOM 2013 C C . ASP A 1 20 ? -32.241 -0.459 8.960 1.00 10.00 20 ASP A C 2
ATOM 2014 O O . ASP A 1 20 ? -32.895 0.078 8.061 1.00 10.00 20 ASP A O 2
ATOM 2023 N N . PHE A 1 21 ? -31.559 -1.587 8.771 1.00 10.00 21 PHE A N 2
ATOM 2024 C CA . PHE A 1 21 ? -31.610 -2.462 7.597 1.00 10.00 21 PHE A CA 2
ATOM 2025 C C . PHE A 1 21 ? -33.010 -3.069 7.394 1.00 10.00 21 PHE A C 2
ATOM 2026 O O . PHE A 1 21 ? -33.508 -3.164 6.269 1.00 10.00 21 PHE A O 2
ATOM 2043 N N . GLY A 1 22 ? -33.612 -3.513 8.499 1.00 10.00 22 GLY A N 2
ATOM 2044 C CA . GLY A 1 22 ? -34.832 -4.323 8.605 1.00 10.00 22 GLY A CA 2
ATOM 2045 C C . GLY A 1 22 ? -34.580 -5.484 9.572 1.00 10.00 22 GLY A C 2
ATOM 2046 O O . GLY A 1 22 ? -33.427 -5.857 9.766 1.00 10.00 22 GLY A O 2
ATOM 2050 N N . ALA A 1 23 ? -35.618 -6.073 10.173 1.00 10.00 23 ALA A N 2
ATOM 2051 C CA . ALA A 1 23 ? -35.519 -7.043 11.278 1.00 10.00 23 ALA A CA 2
ATOM 2052 C C . ALA A 1 23 ? -34.377 -8.078 11.144 1.00 10.00 23 ALA A C 2
ATOM 2053 O O . ALA A 1 23 ? -33.491 -8.148 11.998 1.00 10.00 23 ALA A O 2
ATOM 2060 N N . GLU A 1 24 ? -34.380 -8.873 10.071 1.00 10.00 24 GLU A N 2
ATOM 2061 C CA . GLU A 1 24 ? -33.366 -9.911 9.811 1.00 10.00 24 GLU A CA 2
ATOM 2062 C C . GLU A 1 24 ? -31.959 -9.326 9.560 1.00 10.00 24 GLU A C 2
ATOM 2063 O O . GLU A 1 24 ? -30.958 -9.858 10.040 1.00 10.00 24 GLU A O 2
ATOM 2075 N N . GLY A 1 25 ? -31.868 -8.214 8.824 1.00 10.00 25 GLY A N 2
ATOM 2076 C CA . GLY A 1 25 ? -30.614 -7.506 8.543 1.00 10.00 25 GLY A CA 2
ATOM 2077 C C . GLY A 1 25 ? -29.985 -6.854 9.780 1.00 10.00 25 GLY A C 2
ATOM 2078 O O . GLY A 1 25 ? -28.774 -6.935 9.977 1.00 10.00 25 GLY A O 2
ATOM 2082 N N . ASN A 1 26 ? -30.807 -6.235 10.630 1.00 10.00 26 ASN A N 2
ATOM 2083 C CA . ASN A 1 26 ? -30.451 -5.686 11.940 1.00 10.00 26 ASN A CA 2
ATOM 2084 C C . ASN A 1 26 ? -29.824 -6.776 12.821 1.00 10.00 26 ASN A C 2
ATOM 2085 O O . ASN A 1 26 ? -28.737 -6.583 13.371 1.00 10.00 26 ASN A O 2
ATOM 2096 N N . ARG A 1 27 ? -30.498 -7.932 12.924 1.00 10.00 27 ARG A N 2
ATOM 2097 C CA . ARG A 1 27 ? -30.021 -9.146 13.613 1.00 10.00 27 ARG A CA 2
ATOM 2098 C C . ARG A 1 27 ? -28.660 -9.590 13.071 1.00 10.00 27 ARG A C 2
ATOM 2099 O O . ARG A 1 27 ? -27.722 -9.782 13.847 1.00 10.00 27 ARG A O 2
ATOM 2120 N N . TYR A 1 28 ? -28.547 -9.732 11.749 1.00 10.00 28 TYR A N 2
ATOM 2121 C CA . TYR A 1 28 ? -27.319 -10.130 11.064 1.00 10.00 28 TYR A CA 2
ATOM 2122 C C . TYR A 1 28 ? -26.145 -9.183 11.355 1.00 10.00 28 TYR A C 2
ATOM 2123 O O . TYR A 1 28 ? -25.098 -9.643 11.811 1.00 10.00 28 TYR A O 2
ATOM 2141 N N . TYR A 1 29 ? -26.307 -7.877 11.117 1.00 10.00 29 TYR A N 2
ATOM 2142 C CA . TYR A 1 29 ? -25.297 -6.854 11.406 1.00 10.00 29 TYR A CA 2
ATOM 2143 C C . TYR A 1 29 ? -24.870 -6.860 12.883 1.00 10.00 29 TYR A C 2
ATOM 2144 O O . TYR A 1 29 ? -23.680 -6.963 13.172 1.00 10.00 29 TYR A O 2
ATOM 2162 N N . ALA A 1 30 ? -25.813 -6.794 13.829 1.00 10.00 30 ALA A N 2
ATOM 2163 C CA . ALA A 1 30 ? -25.534 -6.854 15.269 1.00 10.00 30 ALA A CA 2
ATOM 2164 C C . ALA A 1 30 ? -24.649 -8.054 15.676 1.00 10.00 30 ALA A C 2
ATOM 2165 O O . ALA A 1 30 ? -23.767 -7.915 16.526 1.00 10.00 30 ALA A O 2
ATOM 2172 N N . ALA A 1 31 ? -24.872 -9.225 15.073 1.00 10.00 31 ALA A N 2
ATOM 2173 C CA . ALA A 1 31 ? -24.083 -10.439 15.286 1.00 10.00 31 ALA A CA 2
ATOM 2174 C C . ALA A 1 31 ? -22.748 -10.505 14.499 1.00 10.00 31 ALA A C 2
ATOM 2175 O O . ALA A 1 31 ? -21.826 -11.195 14.943 1.00 10.00 31 ALA A O 2
ATOM 2182 N N . ASN A 1 32 ? -22.619 -9.821 13.351 1.00 10.00 32 ASN A N 2
ATOM 2183 C CA . ASN A 1 32 ? -21.498 -9.987 12.406 1.00 10.00 32 ASN A CA 2
ATOM 2184 C C . ASN A 1 32 ? -20.750 -8.703 11.974 1.00 10.00 32 ASN A C 2
ATOM 2185 O O . ASN A 1 32 ? -19.920 -8.778 11.065 1.00 10.00 32 ASN A O 2
ATOM 2196 N N . TYR A 1 33 ? -20.979 -7.544 12.607 1.00 10.00 33 TYR A N 2
ATOM 2197 C CA . TYR A 1 33 ? -20.405 -6.234 12.230 1.00 10.00 33 TYR A CA 2
ATOM 2198 C C . TYR A 1 33 ? -18.877 -6.231 12.027 1.00 10.00 33 TYR A C 2
ATOM 2199 O O . TYR A 1 33 ? -18.370 -5.492 11.185 1.00 10.00 33 TYR A O 2
ATOM 2217 N N . TRP A 1 34 ? -18.141 -7.073 12.761 1.00 10.00 34 TRP A N 2
ATOM 2218 C CA . TRP A 1 34 ? -16.697 -7.308 12.623 1.00 10.00 34 TRP A CA 2
ATOM 2219 C C . TRP A 1 34 ? -16.234 -7.615 11.181 1.00 10.00 34 TRP A C 2
ATOM 2220 O O . TRP A 1 34 ? -15.127 -7.228 10.801 1.00 10.00 34 TRP A O 2
ATOM 2241 N N . GLN A 1 35 ? -17.056 -8.296 10.368 1.00 10.00 35 GLN A N 2
ATOM 2242 C CA . GLN A 1 35 ? -16.771 -8.588 8.952 1.00 10.00 35 GLN A CA 2
ATOM 2243 C C . GLN A 1 35 ? -16.811 -7.343 8.049 1.00 10.00 35 GLN A C 2
ATOM 2244 O O . GLN A 1 35 ? -16.086 -7.271 7.053 1.00 10.00 35 GLN A O 2
ATOM 2258 N N . PHE A 1 36 ? -17.716 -6.407 8.343 1.00 10.00 36 PHE A N 2
ATOM 2259 C CA . PHE A 1 36 ? -18.068 -5.260 7.504 1.00 10.00 36 PHE A CA 2
ATOM 2260 C C . PHE A 1 36 ? -17.018 -4.129 7.546 1.00 10.00 36 PHE A C 2
ATOM 2261 O O . PHE A 1 36 ? -16.330 -3.954 8.558 1.00 10.00 36 PHE A O 2
ATOM 2278 N N . PRO A 1 37 ? -16.916 -3.317 6.475 1.00 10.00 37 PRO A N 2
ATOM 2279 C CA . PRO A 1 37 ? -16.128 -2.086 6.470 1.00 10.00 37 PRO A CA 2
ATOM 2280 C C . PRO A 1 37 ? -16.842 -1.003 7.294 1.00 10.00 37 PRO A C 2
ATOM 2281 O O . PRO A 1 37 ? -17.816 -0.409 6.835 1.00 10.00 37 PRO A O 2
ATOM 2292 N N . ASP A 1 38 ? -16.396 -0.736 8.525 1.00 10.00 38 ASP A N 2
ATOM 2293 C CA . ASP A 1 38 ? -16.986 0.344 9.337 1.00 10.00 38 ASP A CA 2
ATOM 2294 C C . ASP A 1 38 ? -16.712 1.741 8.741 1.00 10.00 38 ASP A C 2
ATOM 2295 O O . ASP A 1 38 ? -17.515 2.660 8.923 1.00 10.00 38 ASP A O 2
ATOM 2304 N N . GLY A 1 39 ? -15.605 1.898 8.005 1.00 10.00 39 GLY A N 2
ATOM 2305 C CA . GLY A 1 39 ? -15.293 3.068 7.180 1.00 10.00 39 GLY A CA 2
ATOM 2306 C C . GLY A 1 39 ? -14.979 2.663 5.732 1.00 10.00 39 GLY A C 2
ATOM 2307 O O . GLY A 1 39 ? -14.714 1.495 5.441 1.00 10.00 39 GLY A O 2
ATOM 2311 N N . ILE A 1 40 ? -14.972 3.633 4.815 1.00 10.00 40 ILE A N 2
ATOM 2312 C CA . ILE A 1 40 ? -14.559 3.460 3.410 1.00 10.00 40 ILE A CA 2
ATOM 2313 C C . ILE A 1 40 ? -13.685 4.647 3.006 1.00 10.00 40 ILE A C 2
ATOM 2314 O O . ILE A 1 40 ? -14.112 5.800 3.117 1.00 10.00 40 ILE A O 2
ATOM 2330 N N . TYR A 1 41 ? -12.477 4.369 2.520 1.00 10.00 41 TYR A N 2
ATOM 2331 C CA . TYR A 1 41 ? -11.600 5.356 1.894 1.00 10.00 41 TYR A CA 2
ATOM 2332 C C . TYR A 1 41 ? -12.142 5.714 0.504 1.00 10.00 41 TYR A C 2
ATOM 2333 O O . TYR A 1 41 ? -12.226 4.848 -0.366 1.00 10.00 41 TYR A O 2
ATOM 2351 N N . TYR A 1 42 ? -12.515 6.973 0.274 1.00 10.00 42 TYR A N 2
ATOM 2352 C CA . TYR A 1 42 ? -12.982 7.466 -1.027 1.00 10.00 42 TYR A CA 2
ATOM 2353 C C . TYR A 1 42 ? -12.700 8.970 -1.198 1.00 10.00 42 TYR A C 2
ATOM 2354 O O . TYR A 1 42 ? -12.597 9.710 -0.217 1.00 10.00 42 TYR A O 2
ATOM 2372 N N . GLU A 1 43 ? -12.574 9.423 -2.448 1.00 10.00 43 GLU A N 2
ATOM 2373 C CA . GLU A 1 43 ? -12.238 10.800 -2.835 1.00 10.00 43 GLU A CA 2
ATOM 2374 C C . GLU A 1 43 ? -13.294 11.352 -3.806 1.00 10.00 43 GLU A C 2
ATOM 2375 O O . GLU A 1 43 ? -13.236 11.139 -5.020 1.00 10.00 43 GLU A O 2
ATOM 2387 N N . GLY A 1 44 ? -14.284 12.053 -3.245 1.00 10.00 44 GLY A N 2
ATOM 2388 C CA . GLY A 1 44 ? -15.477 12.542 -3.947 1.00 10.00 44 GLY A CA 2
ATOM 2389 C C . GLY A 1 44 ? -15.322 13.949 -4.532 1.00 10.00 44 GLY A C 2
ATOM 2390 O O . GLY A 1 44 ? -15.536 14.156 -5.728 1.00 10.00 44 GLY A O 2
ATOM 2394 N N . CYS A 1 45 ? -14.969 14.921 -3.689 1.00 10.00 45 CYS A N 2
ATOM 2395 C CA . CYS A 1 45 ? -14.724 16.314 -4.057 1.00 10.00 45 CYS A CA 2
ATOM 2396 C C . CYS A 1 45 ? -13.636 16.457 -5.146 1.00 10.00 45 CYS A C 2
ATOM 2397 O O . CYS A 1 45 ? -12.471 16.113 -4.926 1.00 10.00 45 CYS A O 2
ATOM 2404 N N . SER A 1 46 ? -14.009 17.018 -6.299 1.00 10.00 46 SER A N 2
ATOM 2405 C CA . SER A 1 46 ? -13.116 17.422 -7.398 1.00 10.00 46 SER A CA 2
ATOM 2406 C C . SER A 1 46 ? -13.523 18.786 -7.977 1.00 10.00 46 SER A C 2
ATOM 2407 O O . SER A 1 46 ? -12.735 19.734 -7.939 1.00 10.00 46 SER A O 2
ATOM 2415 N N . GLU A 1 47 ? -14.756 18.911 -8.473 1.00 10.00 47 GLU A N 2
ATOM 2416 C CA . GLU A 1 47 ? -15.354 20.142 -9.013 1.00 10.00 47 GLU A CA 2
ATOM 2417 C C . GLU A 1 47 ? -16.856 20.269 -8.686 1.00 10.00 47 GLU A C 2
ATOM 2418 O O . GLU A 1 47 ? -17.557 19.267 -8.530 1.00 10.00 47 GLU A O 2
ATOM 2430 N N . ALA A 1 48 ? -17.364 21.507 -8.620 1.00 10.00 48 ALA A N 2
ATOM 2431 C CA . ALA A 1 48 ? -18.735 21.861 -8.230 1.00 10.00 48 ALA A CA 2
ATOM 2432 C C . ALA A 1 48 ? -19.855 21.151 -9.024 1.00 10.00 48 ALA A C 2
ATOM 2433 O O . ALA A 1 48 ? -20.969 20.999 -8.517 1.00 10.00 48 ALA A O 2
ATOM 2440 N N . ASN A 1 49 ? -19.576 20.720 -10.260 1.00 10.00 49 ASN A N 2
ATOM 2441 C CA . ASN A 1 49 ? -20.490 19.935 -11.096 1.00 10.00 49 ASN A CA 2
ATOM 2442 C C . ASN A 1 49 ? -20.881 18.579 -10.469 1.00 10.00 49 ASN A C 2
ATOM 2443 O O . ASN A 1 49 ? -21.987 18.095 -10.716 1.00 10.00 49 ASN A O 2
ATOM 2454 N N . VAL A 1 50 ? -19.999 17.960 -9.672 1.00 10.00 50 VAL A N 2
ATOM 2455 C CA . VAL A 1 50 ? -20.265 16.712 -8.929 1.00 10.00 50 VAL A CA 2
ATOM 2456 C C . VAL A 1 50 ? -21.344 16.949 -7.866 1.00 10.00 50 VAL A C 2
ATOM 2457 O O . VAL A 1 50 ? -21.093 17.630 -6.871 1.00 10.00 50 VAL A O 2
ATOM 2470 N N . THR A 1 51 ? -22.541 16.389 -8.058 1.00 10.00 51 THR A N 2
ATOM 2471 C CA . THR A 1 51 ? -23.659 16.443 -7.093 1.00 10.00 51 THR A CA 2
ATOM 2472 C C . THR A 1 51 ? -23.537 15.365 -6.006 1.00 10.00 51 THR A C 2
ATOM 2473 O O . THR A 1 51 ? -22.664 14.495 -6.075 1.00 10.00 51 THR A O 2
ATOM 2484 N N . LYS A 1 52 ? -24.434 15.371 -5.008 1.00 10.00 52 LYS A N 2
ATOM 2485 C CA . LYS A 1 52 ? -24.560 14.273 -4.032 1.00 10.00 52 LYS A CA 2
ATOM 2486 C C . LYS A 1 52 ? -24.899 12.948 -4.710 1.00 10.00 52 LYS A C 2
ATOM 2487 O O . LYS A 1 52 ? -24.219 11.954 -4.474 1.00 10.00 52 LYS A O 2
ATOM 2506 N N . GLU A 1 53 ? -25.915 12.937 -5.571 1.00 10.00 53 GLU A N 2
ATOM 2507 C CA . GLU A 1 53 ? -26.302 11.767 -6.374 1.00 10.00 53 GLU A CA 2
ATOM 2508 C C . GLU A 1 53 ? -25.102 11.174 -7.131 1.00 10.00 53 GLU A C 2
ATOM 2509 O O . GLU A 1 53 ? -24.858 9.968 -7.046 1.00 10.00 53 GLU A O 2
ATOM 2521 N N . MET A 1 54 ? -24.322 12.017 -7.823 1.00 10.00 54 MET A N 2
ATOM 2522 C CA . MET A 1 54 ? -23.053 11.632 -8.454 1.00 10.00 54 MET A CA 2
ATOM 2523 C C . MET A 1 54 ? -22.055 11.038 -7.449 1.00 10.00 54 MET A C 2
ATOM 2524 O O . MET A 1 54 ? -21.581 9.921 -7.664 1.00 10.00 54 MET A O 2
ATOM 2538 N N . LEU A 1 55 ? -21.712 11.760 -6.373 1.00 10.00 55 LEU A N 2
ATOM 2539 C CA . LEU A 1 55 ? -20.691 11.373 -5.391 1.00 10.00 55 LEU A CA 2
ATOM 2540 C C . LEU A 1 55 ? -21.005 10.019 -4.729 1.00 10.00 55 LEU A C 2
ATOM 2541 O O . LEU A 1 55 ? -20.179 9.108 -4.767 1.00 10.00 55 LEU A O 2
ATOM 2557 N N . VAL A 1 56 ? -22.192 9.879 -4.134 1.00 10.00 56 VAL A N 2
ATOM 2558 C CA . VAL A 1 56 ? -22.671 8.666 -3.444 1.00 10.00 56 VAL A CA 2
ATOM 2559 C C . VAL A 1 56 ? -22.659 7.447 -4.385 1.00 10.00 56 VAL A C 2
ATOM 2560 O O . VAL A 1 56 ? -22.136 6.391 -4.026 1.00 10.00 56 VAL A O 2
ATOM 2573 N N . THR A 1 57 ? -23.210 7.582 -5.597 1.00 10.00 57 THR A N 2
ATOM 2574 C CA . THR A 1 57 ? -23.211 6.526 -6.631 1.00 10.00 57 THR A CA 2
ATOM 2575 C C . THR A 1 57 ? -21.788 6.141 -7.051 1.00 10.00 57 THR A C 2
ATOM 2576 O O . THR A 1 57 ? -21.453 4.955 -7.114 1.00 10.00 57 THR A O 2
ATOM 2587 N N . SER A 1 58 ? -20.934 7.127 -7.335 1.00 10.00 58 SER A N 2
ATOM 2588 C CA . SER A 1 58 ? -19.520 6.922 -7.681 1.00 10.00 58 SER A CA 2
ATOM 2589 C C . SER A 1 58 ? -18.741 6.221 -6.561 1.00 10.00 58 SER A C 2
ATOM 2590 O O . SER A 1 58 ? -17.928 5.349 -6.849 1.00 10.00 58 SER A O 2
ATOM 2598 N N . CYS A 1 59 ? -19.009 6.541 -5.292 1.00 10.00 59 CYS A N 2
ATOM 2599 C CA . CYS A 1 59 ? -18.480 5.840 -4.119 1.00 10.00 59 CYS A CA 2
ATOM 2600 C C . CYS A 1 59 ? -18.831 4.342 -4.108 1.00 10.00 59 CYS A C 2
ATOM 2601 O O . CYS A 1 59 ? -17.934 3.513 -3.956 1.00 10.00 59 CYS A O 2
ATOM 2608 N N . VAL A 1 60 ? -20.098 3.966 -4.313 1.00 10.00 60 VAL A N 2
ATOM 2609 C CA . VAL A 1 60 ? -20.522 2.556 -4.479 1.00 10.00 60 VAL A CA 2
ATOM 2610 C C . VAL A 1 60 ? -19.757 1.866 -5.620 1.00 10.00 60 VAL A C 2
ATOM 2611 O O . VAL A 1 60 ? -19.208 0.779 -5.431 1.00 10.00 60 VAL A O 2
ATOM 2624 N N . ASN A 1 61 ? -19.684 2.499 -6.795 1.00 10.00 61 ASN A N 2
ATOM 2625 C CA . ASN A 1 61 ? -18.924 2.016 -7.956 1.00 10.00 61 ASN A CA 2
ATOM 2626 C C . ASN A 1 61 ? -17.420 1.835 -7.658 1.00 10.00 61 ASN A C 2
ATOM 2627 O O . ASN A 1 61 ? -16.834 0.812 -8.021 1.00 10.00 61 ASN A O 2
ATOM 2638 N N . ALA A 1 62 ? -16.784 2.803 -6.993 1.00 10.00 62 ALA A N 2
ATOM 2639 C CA . ALA A 1 62 ? -15.394 2.725 -6.551 1.00 10.00 62 ALA A CA 2
ATOM 2640 C C . ALA A 1 62 ? -15.185 1.567 -5.560 1.00 10.00 62 ALA A C 2
ATOM 2641 O O . ALA A 1 62 ? -14.248 0.784 -5.706 1.00 10.00 62 ALA A O 2
ATOM 2648 N N . THR A 1 63 ? -16.075 1.434 -4.572 1.00 10.00 63 THR A N 2
ATOM 2649 C CA . THR A 1 63 ? -16.095 0.345 -3.582 1.00 10.00 63 THR A CA 2
ATOM 2650 C C . THR A 1 63 ? -16.127 -1.032 -4.253 1.00 10.00 63 THR A C 2
ATOM 2651 O O . THR A 1 63 ? -15.307 -1.886 -3.910 1.00 10.00 63 THR A O 2
ATOM 2662 N N . GLN A 1 64 ? -17.023 -1.253 -5.225 1.00 10.00 64 GLN A N 2
ATOM 2663 C CA . GLN A 1 64 ? -17.057 -2.454 -6.071 1.00 10.00 64 GLN A CA 2
ATOM 2664 C C . GLN A 1 64 ? -15.682 -2.767 -6.685 1.00 10.00 64 GLN A C 2
ATOM 2665 O O . GLN A 1 64 ? -15.129 -3.841 -6.446 1.00 10.00 64 GLN A O 2
ATOM 2679 N N . ALA A 1 65 ? -15.126 -1.831 -7.464 1.00 10.00 65 ALA A N 2
ATOM 2680 C CA . ALA A 1 65 ? -13.829 -1.943 -8.130 1.00 10.00 65 ALA A CA 2
ATOM 2681 C C . ALA A 1 65 ? -12.658 -2.241 -7.166 1.00 10.00 65 ALA A C 2
ATOM 2682 O O . ALA A 1 65 ? -11.778 -3.045 -7.479 1.00 10.00 65 ALA A O 2
ATOM 2689 N N . ALA A 1 66 ? -12.629 -1.582 -6.006 1.00 10.00 66 ALA A N 2
ATOM 2690 C CA . ALA A 1 66 ? -11.591 -1.715 -4.987 1.00 10.00 66 ALA A CA 2
ATOM 2691 C C . ALA A 1 66 ? -11.599 -3.062 -4.231 1.00 10.00 66 ALA A C 2
ATOM 2692 O O . ALA A 1 66 ? -10.526 -3.559 -3.878 1.00 10.00 66 ALA A O 2
ATOM 2699 N N . ASN A 1 67 ? -12.773 -3.654 -3.962 1.00 10.00 67 ASN A N 2
ATOM 2700 C CA . ASN A 1 67 ? -12.926 -4.816 -3.065 1.00 10.00 67 ASN A CA 2
ATOM 2701 C C . ASN A 1 67 ? -13.632 -6.015 -3.740 1.00 10.00 67 ASN A C 2
ATOM 2702 O O . ASN A 1 67 ? -14.426 -6.726 -3.120 1.00 10.00 67 ASN A O 2
ATOM 2713 N N . GLN A 1 68 ? -13.299 -6.278 -5.008 1.00 10.00 68 GLN A N 2
ATOM 2714 C CA . GLN A 1 68 ? -13.906 -7.316 -5.862 1.00 10.00 68 GLN A CA 2
ATOM 2715 C C . GLN A 1 68 ? -13.906 -8.717 -5.224 1.00 10.00 68 GLN A C 2
ATOM 2716 O O . GLN A 1 68 ? -14.925 -9.410 -5.254 1.00 10.00 68 GLN A O 2
ATOM 2730 N N . ALA A 1 69 ? -12.770 -9.140 -4.659 1.00 10.00 69 ALA A N 2
ATOM 2731 C CA . ALA A 1 69 ? -12.590 -10.438 -4.004 1.00 10.00 69 ALA A CA 2
ATOM 2732 C C . ALA A 1 69 ? -13.622 -10.691 -2.888 1.00 10.00 69 ALA A C 2
ATOM 2733 O O . ALA A 1 69 ? -14.257 -11.744 -2.858 1.00 10.00 69 ALA A O 2
ATOM 2740 N N . GLU A 1 70 ? -13.807 -9.729 -1.979 1.00 10.00 70 GLU A N 2
ATOM 2741 C CA . GLU A 1 70 ? -14.766 -9.795 -0.866 1.00 10.00 70 GLU A CA 2
ATOM 2742 C C . GLU A 1 70 ? -16.200 -10.048 -1.360 1.00 10.00 70 GLU A C 2
ATOM 2743 O O . GLU A 1 70 ? -16.861 -10.980 -0.897 1.00 10.00 70 GLU A O 2
ATOM 2755 N N . PHE A 1 71 ? -16.676 -9.247 -2.321 1.00 10.00 71 PHE A N 2
ATOM 2756 C CA . PHE A 1 71 ? -17.991 -9.421 -2.951 1.00 10.00 71 PHE A CA 2
ATOM 2757 C C . PHE A 1 71 ? -18.133 -10.769 -3.672 1.00 10.00 71 PHE A C 2
ATOM 2758 O O . PHE A 1 71 ? -19.168 -11.422 -3.544 1.00 10.00 71 PHE A O 2
ATOM 2775 N N . SER A 1 72 ? -17.108 -11.198 -4.416 1.00 10.00 72 SER A N 2
ATOM 2776 C CA . SER A 1 72 ? -17.063 -12.502 -5.100 1.00 10.00 72 SER A CA 2
ATOM 2777 C C . SER A 1 72 ? -17.225 -13.675 -4.123 1.00 10.00 72 SER A C 2
ATOM 2778 O O . SER A 1 72 ? -18.054 -14.560 -4.352 1.00 10.00 72 SER A O 2
ATOM 2786 N N . ARG A 1 73 ? -16.445 -13.684 -3.031 1.00 10.00 73 ARG A N 2
ATOM 2787 C CA . ARG A 1 73 ? -16.492 -14.668 -1.933 1.00 10.00 73 ARG A CA 2
ATOM 2788 C C . ARG A 1 73 ? -17.869 -14.721 -1.270 1.00 10.00 73 ARG A C 2
ATOM 2789 O O . ARG A 1 73 ? -18.527 -15.761 -1.289 1.00 10.00 73 ARG A O 2
ATOM 2810 N N . GLU A 1 74 ? -18.319 -13.609 -0.691 1.00 10.00 74 GLU A N 2
ATOM 2811 C CA . GLU A 1 74 ? -19.553 -13.490 0.105 1.00 10.00 74 GLU A CA 2
ATOM 2812 C C . GLU A 1 74 ? -20.818 -13.370 -0.771 1.00 10.00 74 GLU A C 2
ATOM 2813 O O . GLU A 1 74 ? -21.691 -12.534 -0.532 1.00 10.00 74 GLU A O 2
ATOM 2825 N N . LYS A 1 75 ? -20.932 -14.243 -1.778 1.00 10.00 75 LYS A N 2
ATOM 2826 C CA . LYS A 1 75 ? -22.052 -14.347 -2.732 1.00 10.00 75 LYS A CA 2
ATOM 2827 C C . LYS A 1 75 ? -22.319 -15.785 -3.202 1.00 10.00 75 LYS A C 2
ATOM 2828 O O . LYS A 1 75 ? -23.475 -16.139 -3.428 1.00 10.00 75 LYS A O 2
ATOM 2847 N N . GLN A 1 76 ? -21.274 -16.615 -3.329 1.00 10.00 76 GLN A N 2
ATOM 2848 C CA . GLN A 1 76 ? -21.337 -18.010 -3.808 1.00 10.00 76 GLN A CA 2
ATOM 2849 C C . GLN A 1 76 ? -22.443 -18.837 -3.124 1.00 10.00 76 GLN A C 2
ATOM 2850 O O . GLN A 1 76 ? -23.232 -19.504 -3.797 1.00 10.00 76 GLN A O 2
ATOM 2864 N N . ASP A 1 77 ? -22.516 -18.773 -1.791 1.00 10.00 77 ASP A N 2
ATOM 2865 C CA . ASP A 1 77 ? -23.613 -19.311 -0.974 1.00 10.00 77 ASP A CA 2
ATOM 2866 C C . ASP A 1 77 ? -23.957 -18.335 0.173 1.00 10.00 77 ASP A C 2
ATOM 2867 O O . ASP A 1 77 ? -23.891 -18.666 1.360 1.00 10.00 77 ASP A O 2
ATOM 2876 N N . SER A 1 78 ? -24.295 -17.093 -0.196 1.00 10.00 78 SER A N 2
ATOM 2877 C CA . SER A 1 78 ? -24.637 -15.995 0.723 1.00 10.00 78 SER A CA 2
ATOM 2878 C C . SER A 1 78 ? -25.565 -14.971 0.054 1.00 10.00 78 SER A C 2
ATOM 2879 O O . SER A 1 78 ? -25.309 -14.526 -1.068 1.00 10.00 78 SER A O 2
ATOM 2887 N N . LYS A 1 79 ? -26.656 -14.608 0.743 1.00 10.00 79 LYS A N 2
ATOM 2888 C CA . LYS A 1 79 ? -27.716 -13.689 0.279 1.00 10.00 79 LYS A CA 2
ATOM 2889 C C . LYS A 1 79 ? -27.918 -12.531 1.259 1.00 10.00 79 LYS A C 2
ATOM 2890 O O . LYS A 1 79 ? -27.723 -11.371 0.897 1.00 10.00 79 LYS A O 2
ATOM 2909 N N . LEU A 1 80 ? -28.266 -12.850 2.509 1.00 10.00 80 LEU A N 2
ATOM 2910 C CA . LEU A 1 80 ? -28.442 -11.899 3.615 1.00 10.00 80 LEU A CA 2
ATOM 2911 C C . LEU A 1 80 ? -27.231 -10.964 3.776 1.00 10.00 80 LEU A C 2
ATOM 2912 O O . LEU A 1 80 ? -27.421 -9.755 3.916 1.00 10.00 80 LEU A O 2
ATOM 2928 N N . HIS A 1 81 ? -25.995 -11.487 3.706 1.00 10.00 81 HIS A N 2
ATOM 2929 C CA . HIS A 1 81 ? -24.781 -10.665 3.785 1.00 10.00 81 HIS A CA 2
ATOM 2930 C C . HIS A 1 81 ? -24.766 -9.566 2.714 1.00 10.00 81 HIS A C 2
ATOM 2931 O O . HIS A 1 81 ? -24.645 -8.404 3.082 1.00 10.00 81 HIS A O 2
ATOM 2946 N N . GLN A 1 82 ? -24.928 -9.897 1.425 1.00 10.00 82 GLN A N 2
ATOM 2947 C CA . GLN A 1 82 ? -24.994 -8.920 0.319 1.00 10.00 82 GLN A CA 2
ATOM 2948 C C . GLN A 1 82 ? -25.995 -7.787 0.604 1.00 10.00 82 GLN A C 2
ATOM 2949 O O . GLN A 1 82 ? -25.620 -6.617 0.551 1.00 10.00 82 GLN A O 2
ATOM 2963 N N . ARG A 1 83 ? -27.256 -8.120 0.917 1.00 10.00 83 ARG A N 2
ATOM 2964 C CA . ARG A 1 83 ? -28.337 -7.156 1.214 1.00 10.00 83 ARG A CA 2
ATOM 2965 C C . ARG A 1 83 ? -27.922 -6.123 2.271 1.00 10.00 83 ARG A C 2
ATOM 2966 O O . ARG A 1 83 ? -27.985 -4.917 2.024 1.00 10.00 83 ARG A O 2
ATOM 2987 N N . VAL A 1 84 ? -27.488 -6.598 3.439 1.00 10.00 84 VAL A N 2
ATOM 2988 C CA . VAL A 1 84 ? -27.010 -5.780 4.570 1.00 10.00 84 VAL A CA 2
ATOM 2989 C C . VAL A 1 84 ? -25.748 -4.989 4.187 1.00 10.00 84 VAL A C 2
ATOM 2990 O O . VAL A 1 84 ? -25.694 -3.781 4.396 1.00 10.00 84 VAL A O 2
ATOM 3003 N N . LEU A 1 85 ? -24.739 -5.645 3.604 1.00 10.00 85 LEU A N 2
ATOM 3004 C CA . LEU A 1 85 ? -23.460 -5.065 3.170 1.00 10.00 85 LEU A CA 2
ATOM 3005 C C . LEU A 1 85 ? -23.635 -3.895 2.190 1.00 10.00 85 LEU A C 2
ATOM 3006 O O . LEU A 1 85 ? -23.012 -2.852 2.372 1.00 10.00 85 LEU A O 2
ATOM 3022 N N . TRP A 1 86 ? -24.484 -4.032 1.170 1.00 10.00 86 TRP A N 2
ATOM 3023 C CA . TRP A 1 86 ? -24.790 -2.947 0.231 1.00 10.00 86 TRP A CA 2
ATOM 3024 C C . TRP A 1 86 ? -25.472 -1.745 0.882 1.00 10.00 86 TRP A C 2
ATOM 3025 O O . TRP A 1 86 ? -25.063 -0.612 0.621 1.00 10.00 86 TRP A O 2
ATOM 3046 N N . ARG A 1 87 ? -26.464 -1.962 1.753 1.00 10.00 87 ARG A N 2
ATOM 3047 C CA . ARG A 1 87 ? -27.051 -0.895 2.585 1.00 10.00 87 ARG A CA 2
ATOM 3048 C C . ARG A 1 87 ? -25.984 -0.196 3.439 1.00 10.00 87 ARG A C 2
ATOM 3049 O O . ARG A 1 87 ? -25.896 1.026 3.409 1.00 10.00 87 ARG A O 2
ATOM 3070 N N . LEU A 1 88 ? -25.169 -0.956 4.171 1.00 10.00 88 LEU A N 2
ATOM 3071 C CA . LEU A 1 88 ? -24.031 -0.490 4.976 1.00 10.00 88 LEU A CA 2
ATOM 3072 C C . LEU A 1 88 ? -23.076 0.403 4.155 1.00 10.00 88 LEU A C 2
ATOM 3073 O O . LEU A 1 88 ? -22.829 1.549 4.535 1.00 10.00 88 LEU A O 2
ATOM 3089 N N . ILE A 1 89 ? -22.575 -0.086 3.015 1.00 10.00 89 ILE A N 2
ATOM 3090 C CA . ILE A 1 89 ? -21.754 0.683 2.061 1.00 10.00 89 ILE A CA 2
ATOM 3091 C C . ILE A 1 89 ? -22.463 1.982 1.648 1.00 10.00 89 ILE A C 2
ATOM 3092 O O . ILE A 1 89 ? -21.876 3.059 1.745 1.00 10.00 89 ILE A O 2
ATOM 3108 N N . LYS A 1 90 ? -23.718 1.900 1.189 1.00 10.00 90 LYS A N 2
ATOM 3109 C CA . LYS A 1 90 ? -24.520 3.052 0.751 1.00 10.00 90 LYS A CA 2
ATOM 3110 C C . LYS A 1 90 ? -24.713 4.104 1.844 1.00 10.00 90 LYS A C 2
ATOM 3111 O O . LYS A 1 90 ? -24.576 5.285 1.547 1.00 10.00 90 LYS A O 2
ATOM 3130 N N . GLU A 1 91 ? -25.006 3.720 3.086 1.00 10.00 91 GLU A N 2
ATOM 3131 C CA . GLU A 1 91 ? -25.057 4.627 4.246 1.00 10.00 91 GLU A CA 2
ATOM 3132 C C . GLU A 1 91 ? -23.731 5.389 4.442 1.00 10.00 91 GLU A C 2
ATOM 3133 O O . GLU A 1 91 ? -23.736 6.615 4.575 1.00 10.00 91 GLU A O 2
ATOM 3145 N N . ILE A 1 92 ? -22.591 4.685 4.427 1.00 10.00 92 ILE A N 2
ATOM 3146 C CA . ILE A 1 92 ? -21.245 5.286 4.480 1.00 10.00 92 ILE A CA 2
ATOM 3147 C C . ILE A 1 92 ? -21.031 6.267 3.318 1.00 10.00 92 ILE A C 2
ATOM 3148 O O . ILE A 1 92 ? -20.641 7.410 3.551 1.00 10.00 92 ILE A O 2
ATOM 3164 N N . CYS A 1 93 ? -21.293 5.851 2.075 1.00 10.00 93 CYS A N 2
ATOM 3165 C CA . CYS A 1 93 ? -21.221 6.710 0.888 1.00 10.00 93 CYS A CA 2
ATOM 3166 C C . CYS A 1 93 ? -22.132 7.954 0.997 1.00 10.00 93 CYS A C 2
ATOM 3167 O O . CYS A 1 93 ? -21.693 9.065 0.705 1.00 10.00 93 CYS A O 2
ATOM 3174 N N . SER A 1 94 ? -23.384 7.792 1.440 1.00 10.00 94 SER A N 2
ATOM 3175 C CA . SER A 1 94 ? -24.371 8.867 1.664 1.00 10.00 94 SER A CA 2
ATOM 3176 C C . SER A 1 94 ? -23.868 9.976 2.596 1.00 10.00 94 SER A C 2
ATOM 3177 O O . SER A 1 94 ? -24.156 11.153 2.369 1.00 10.00 94 SER A O 2
ATOM 3185 N N . ALA A 1 95 ? -23.116 9.617 3.641 1.00 10.00 95 ALA A N 2
ATOM 3186 C CA . ALA A 1 95 ? -22.528 10.545 4.609 1.00 10.00 95 ALA A CA 2
ATOM 3187 C C . ALA A 1 95 ? -21.425 11.468 4.036 1.00 10.00 95 ALA A C 2
ATOM 3188 O O . ALA A 1 95 ? -21.089 12.474 4.669 1.00 10.00 95 ALA A O 2
ATOM 3195 N N . LYS A 1 96 ? -20.841 11.156 2.865 1.00 10.00 96 LYS A N 2
ATOM 3196 C CA . LYS A 1 96 ? -19.692 11.867 2.258 1.00 10.00 96 LYS A CA 2
ATOM 3197 C C . LYS A 1 96 ? -20.087 13.201 1.592 1.00 10.00 96 LYS A C 2
ATOM 3198 O O . LYS A 1 96 ? -19.871 13.411 0.398 1.00 10.00 96 LYS A O 2
ATOM 3217 N N . HIS A 1 97 ? -20.652 14.130 2.366 1.00 10.00 97 HIS A N 2
ATOM 3218 C CA . HIS A 1 97 ? -21.047 15.472 1.910 1.00 10.00 97 HIS A CA 2
ATOM 3219 C C . HIS A 1 97 ? -19.834 16.357 1.568 1.00 10.00 97 HIS A C 2
ATOM 3220 O O . HIS A 1 97 ? -18.935 16.515 2.400 1.00 10.00 97 HIS A O 2
ATOM 3235 N N . CYS A 1 98 ? -19.792 16.929 0.361 1.00 10.00 98 CYS A N 2
ATOM 3236 C CA . CYS A 1 98 ? -18.670 17.761 -0.089 1.00 10.00 98 CYS A CA 2
ATOM 3237 C C . CYS A 1 98 ? -18.753 19.218 0.408 1.00 10.00 98 CYS A C 2
ATOM 3238 O O . CYS A 1 98 ? -19.832 19.808 0.498 1.00 10.00 98 CYS A O 2
ATOM 3245 N N . ASP A 1 99 ? -17.592 19.810 0.705 1.00 10.00 99 ASP A N 2
ATOM 3246 C CA . ASP A 1 99 ? -17.423 21.190 1.178 1.00 10.00 99 ASP A CA 2
ATOM 3247 C C . ASP A 1 99 ? -17.919 22.251 0.175 1.00 10.00 99 ASP A C 2
ATOM 3248 O O . ASP A 1 99 ? -18.636 23.178 0.561 1.00 10.00 99 ASP A O 2
ATOM 3257 N N . PHE A 1 100 ? -17.529 22.143 -1.103 1.00 10.00 100 PHE A N 2
ATOM 3258 C CA . PHE A 1 100 ? -17.811 23.158 -2.132 1.00 10.00 100 PHE A CA 2
ATOM 3259 C C . PHE A 1 100 ? -19.281 23.247 -2.589 1.00 10.00 100 PHE A C 2
ATOM 3260 O O . PHE A 1 100 ? -19.623 24.182 -3.318 1.00 10.00 100 PHE A O 2
ATOM 3277 N N . TRP A 1 101 ? -20.152 22.300 -2.212 1.00 10.00 101 TRP A N 2
ATOM 3278 C CA . TRP A 1 101 ? -21.557 22.271 -2.654 1.00 10.00 101 TRP A CA 2
ATOM 3279 C C . TRP A 1 101 ? -22.332 23.563 -2.336 1.00 10.00 101 TRP A C 2
ATOM 3280 O O . TRP A 1 101 ? -22.318 24.071 -1.210 1.00 10.00 101 TRP A O 2
ATOM 3301 N N . LEU A 1 102 ? -23.005 24.091 -3.364 1.00 10.00 102 LEU A N 2
ATOM 3302 C CA . LEU A 1 102 ? -23.759 25.345 -3.355 1.00 10.00 102 LEU A CA 2
ATOM 3303 C C . LEU A 1 102 ? -25.042 25.238 -2.506 1.00 10.00 102 LEU A C 2
ATOM 3304 O O . LEU A 1 102 ? -25.596 24.153 -2.313 1.00 10.00 102 LEU A O 2
ATOM 3320 N N . GLU A 1 103 ? -25.542 26.377 -2.022 1.00 10.00 103 GLU A N 2
ATOM 3321 C CA . GLU A 1 103 ? -26.819 26.475 -1.301 1.00 10.00 103 GLU A CA 2
ATOM 3322 C C . GLU A 1 103 ? -28.011 26.292 -2.263 1.00 10.00 103 GLU A C 2
ATOM 3323 O O . GLU A 1 103 ? -28.351 27.199 -3.033 1.00 10.00 103 GLU A O 2
ATOM 3335 N N . ARG A 1 104 ? -28.651 25.115 -2.225 1.00 10.00 104 ARG A N 2
ATOM 3336 C CA . ARG A 1 104 ? -29.820 24.734 -3.043 1.00 10.00 104 ARG A CA 2
ATOM 3337 C C . ARG A 1 104 ? -30.985 24.245 -2.171 1.00 10.00 104 ARG A C 2
ATOM 3338 O O . ARG A 1 104 ? -30.774 23.717 -1.076 1.00 10.00 104 ARG A O 2
ATOM 3359 N N . GLY A 1 105 ? -32.214 24.409 -2.666 1.00 10.00 105 GLY A N 2
ATOM 3360 C CA . GLY A 1 105 ? -33.450 23.967 -2.004 1.00 10.00 105 GLY A CA 2
ATOM 3361 C C . GLY A 1 105 ? -33.788 22.489 -2.253 1.00 10.00 105 GLY A C 2
ATOM 3362 O O . GLY A 1 105 ? -33.230 21.845 -3.148 1.00 10.00 105 GLY A O 2
ATOM 3366 N N . ALA A 1 106 ? -34.720 21.951 -1.462 1.00 10.00 106 ALA A N 2
ATOM 3367 C CA . ALA A 1 106 ? -35.239 20.585 -1.595 1.00 10.00 106 ALA A CA 2
ATOM 3368 C C . ALA A 1 106 ? -36.052 20.376 -2.895 1.00 10.00 106 ALA A C 2
ATOM 3369 O O . ALA A 1 106 ? -36.670 21.313 -3.419 1.00 10.00 106 ALA A O 2
ATOM 3376 N N . ALA A 1 107 ? -36.071 19.134 -3.396 1.00 10.00 107 ALA A N 2
ATOM 3377 C CA . ALA A 1 107 ? -36.789 18.685 -4.599 1.00 10.00 107 ALA A CA 2
ATOM 3378 C C . ALA A 1 107 ? -37.352 17.255 -4.438 1.00 10.00 107 ALA A C 2
ATOM 3379 O O . ALA A 1 107 ? -36.638 16.377 -3.895 1.00 10.00 107 ALA A O 2
ATOM 3387 N N . ARG A 1 1 ? 13.500 0.388 2.604 1.00 10.00 1 ARG A N 3
ATOM 3388 C CA . ARG A 1 1 ? 13.804 0.168 1.161 1.00 10.00 1 ARG A CA 3
ATOM 3389 C C . ARG A 1 1 ? 13.137 1.231 0.277 1.00 10.00 1 ARG A C 3
ATOM 3390 O O . ARG A 1 1 ? 12.333 2.027 0.765 1.00 10.00 1 ARG A O 3
ATOM 3413 N N . VAL A 1 2 ? 13.467 1.257 -1.023 1.00 10.00 2 VAL A N 3
ATOM 3414 C CA . VAL A 1 2 ? 12.969 2.254 -1.998 1.00 10.00 2 VAL A CA 3
ATOM 3415 C C . VAL A 1 2 ? 11.688 1.762 -2.696 1.00 10.00 2 VAL A C 3
ATOM 3416 O O . VAL A 1 2 ? 10.590 2.152 -2.294 1.00 10.00 2 VAL A O 3
ATOM 3429 N N . ALA A 1 3 ? 11.809 0.931 -3.739 1.00 10.00 3 ALA A N 3
ATOM 3430 C CA . ALA A 1 3 ? 10.710 0.513 -4.621 1.00 10.00 3 ALA A CA 3
ATOM 3431 C C . ALA A 1 3 ? 10.978 -0.865 -5.277 1.00 10.00 3 ALA A C 3
ATOM 3432 O O . ALA A 1 3 ? 11.800 -1.650 -4.797 1.00 10.00 3 ALA A O 3
ATOM 3439 N N . GLU A 1 4 ? 10.291 -1.165 -6.385 1.00 10.00 4 GLU A N 3
ATOM 3440 C CA . GLU A 1 4 ? 10.462 -2.370 -7.221 1.00 10.00 4 GLU A CA 3
ATOM 3441 C C . GLU A 1 4 ? 11.874 -2.502 -7.813 1.00 10.00 4 GLU A C 3
ATOM 3442 O O . GLU A 1 4 ? 12.393 -3.603 -7.997 1.00 10.00 4 GLU A O 3
ATOM 3454 N N . ASN A 1 5 ? 12.499 -1.366 -8.118 1.00 10.00 5 ASN A N 3
ATOM 3455 C CA . ASN A 1 5 ? 13.876 -1.236 -8.602 1.00 10.00 5 ASN A CA 3
ATOM 3456 C C . ASN A 1 5 ? 14.683 -0.344 -7.641 1.00 10.00 5 ASN A C 3
ATOM 3457 O O . ASN A 1 5 ? 15.098 0.771 -7.967 1.00 10.00 5 ASN A O 3
ATOM 3468 N N . ARG A 1 6 ? 14.890 -0.851 -6.420 1.00 10.00 6 ARG A N 3
ATOM 3469 C CA . ARG A 1 6 ? 15.817 -0.286 -5.421 1.00 10.00 6 ARG A CA 3
ATOM 3470 C C . ARG A 1 6 ? 17.275 -0.562 -5.849 1.00 10.00 6 ARG A C 3
ATOM 3471 O O . ARG A 1 6 ? 17.515 -1.618 -6.441 1.00 10.00 6 ARG A O 3
ATOM 3492 N N . PRO A 1 7 ? 18.255 0.322 -5.578 1.00 10.00 7 PRO A N 3
ATOM 3493 C CA . PRO A 1 7 ? 19.669 0.068 -5.882 1.00 10.00 7 PRO A CA 3
ATOM 3494 C C . PRO A 1 7 ? 20.149 -1.295 -5.348 1.00 10.00 7 PRO A C 3
ATOM 3495 O O . PRO A 1 7 ? 20.153 -1.525 -4.138 1.00 10.00 7 PRO A O 3
ATOM 3506 N N . GLY A 1 8 ? 20.509 -2.208 -6.255 1.00 10.00 8 GLY A N 3
ATOM 3507 C CA . GLY A 1 8 ? 20.876 -3.602 -5.988 1.00 10.00 8 GLY A CA 3
ATOM 3508 C C . GLY A 1 8 ? 19.871 -4.650 -6.497 1.00 10.00 8 GLY A C 3
ATOM 3509 O O . GLY A 1 8 ? 20.178 -5.841 -6.448 1.00 10.00 8 GLY A O 3
ATOM 3513 N N . ALA A 1 9 ? 18.664 -4.270 -6.931 1.00 10.00 9 ALA A N 3
ATOM 3514 C CA . ALA A 1 9 ? 17.602 -5.221 -7.291 1.00 10.00 9 ALA A CA 3
ATOM 3515 C C . ALA A 1 9 ? 18.005 -6.191 -8.424 1.00 10.00 9 ALA A C 3
ATOM 3516 O O . ALA A 1 9 ? 18.473 -5.769 -9.485 1.00 10.00 9 ALA A O 3
ATOM 3523 N N . PHE A 1 10 ? 17.783 -7.494 -8.222 1.00 10.00 10 PHE A N 3
ATOM 3524 C CA . PHE A 1 10 ? 17.924 -8.519 -9.264 1.00 10.00 10 PHE A CA 3
ATOM 3525 C C . PHE A 1 10 ? 17.011 -8.258 -10.478 1.00 10.00 10 PHE A C 3
ATOM 3526 O O . PHE A 1 10 ? 15.871 -7.804 -10.334 1.00 10.00 10 PHE A O 3
ATOM 3543 N N . ILE A 1 11 ? 17.484 -8.637 -11.670 1.00 10.00 11 ILE A N 3
ATOM 3544 C CA . ILE A 1 11 ? 16.720 -8.686 -12.923 1.00 10.00 11 ILE A CA 3
ATOM 3545 C C . ILE A 1 11 ? 16.770 -10.138 -13.423 1.00 10.00 11 ILE A C 3
ATOM 3546 O O . ILE A 1 11 ? 17.736 -10.579 -14.053 1.00 10.00 11 ILE A O 3
ATOM 3562 N N . LYS A 1 12 ? 15.735 -10.909 -13.077 1.00 10.00 12 LYS A N 3
ATOM 3563 C CA . LYS A 1 12 ? 15.627 -12.360 -13.318 1.00 10.00 12 LYS A CA 3
ATOM 3564 C C . LYS A 1 12 ? 14.934 -12.648 -14.656 1.00 10.00 12 LYS A C 3
ATOM 3565 O O . LYS A 1 12 ? 13.746 -12.971 -14.705 1.00 10.00 12 LYS A O 3
ATOM 3584 N N . GLN A 1 13 ? 15.697 -12.552 -15.748 1.00 10.00 13 GLN A N 3
ATOM 3585 C CA . GLN A 1 13 ? 15.271 -12.994 -17.086 1.00 10.00 13 GLN A CA 3
ATOM 3586 C C . GLN A 1 13 ? 15.280 -14.530 -17.202 1.00 10.00 13 GLN A C 3
ATOM 3587 O O . GLN A 1 13 ? 14.472 -15.102 -17.936 1.00 10.00 13 GLN A O 3
ATOM 3601 N N . GLY A 1 14 ? 16.193 -15.196 -16.483 1.00 10.00 14 GLY A N 3
ATOM 3602 C CA . GLY A 1 14 ? 16.329 -16.655 -16.445 1.00 10.00 14 GLY A CA 3
ATOM 3603 C C . GLY A 1 14 ? 16.958 -17.208 -17.728 1.00 10.00 14 GLY A C 3
ATOM 3604 O O . GLY A 1 14 ? 16.358 -18.031 -18.424 1.00 10.00 14 GLY A O 3
ATOM 3608 N N . ARG A 1 15 ? 18.176 -16.746 -18.031 1.00 10.00 15 ARG A N 3
ATOM 3609 C CA . ARG A 1 15 ? 18.937 -16.985 -19.269 1.00 10.00 15 ARG A CA 3
ATOM 3610 C C . ARG A 1 15 ? 20.306 -17.590 -18.943 1.00 10.00 15 ARG A C 3
ATOM 3611 O O . ARG A 1 15 ? 20.989 -17.103 -18.044 1.00 10.00 15 ARG A O 3
ATOM 3632 N N . LYS A 1 16 ? 20.696 -18.649 -19.660 1.00 10.00 16 LYS A N 3
ATOM 3633 C CA . LYS A 1 16 ? 21.935 -19.419 -19.445 1.00 10.00 16 LYS A CA 3
ATOM 3634 C C . LYS A 1 16 ? 23.182 -18.642 -19.909 1.00 10.00 16 LYS A C 3
ATOM 3635 O O . LYS A 1 16 ? 23.476 -18.571 -21.104 1.00 10.00 16 LYS A O 3
ATOM 3654 N N . LEU A 1 17 ? 23.902 -18.046 -18.960 1.00 10.00 17 LEU A N 3
ATOM 3655 C CA . LEU A 1 17 ? 25.156 -17.303 -19.149 1.00 10.00 17 LEU A CA 3
ATOM 3656 C C . LEU A 1 17 ? 26.375 -18.238 -19.304 1.00 10.00 17 LEU A C 3
ATOM 3657 O O . LEU A 1 17 ? 26.335 -19.412 -18.929 1.00 10.00 17 LEU A O 3
ATOM 3673 N N . ASP A 1 18 ? 27.486 -17.702 -19.817 1.00 10.00 18 ASP A N 3
ATOM 3674 C CA . ASP A 1 18 ? 28.774 -18.372 -19.968 1.00 10.00 18 ASP A CA 3
ATOM 3675 C C . ASP A 1 18 ? 29.762 -17.894 -18.882 1.00 10.00 18 ASP A C 3
ATOM 3676 O O . ASP A 1 18 ? 30.474 -16.899 -19.052 1.00 10.00 18 ASP A O 3
ATOM 3685 N N . ILE A 1 19 ? 29.792 -18.605 -17.749 1.00 10.00 19 ILE A N 3
ATOM 3686 C CA . ILE A 1 19 ? 30.634 -18.340 -16.565 1.00 10.00 19 ILE A CA 3
ATOM 3687 C C . ILE A 1 19 ? 31.209 -19.676 -16.064 1.00 10.00 19 ILE A C 3
ATOM 3688 O O . ILE A 1 19 ? 30.468 -20.642 -15.874 1.00 10.00 19 ILE A O 3
ATOM 3704 N N . ASP A 1 20 ? 32.526 -19.738 -15.841 1.00 10.00 20 ASP A N 3
ATOM 3705 C CA . ASP A 1 20 ? 33.201 -20.885 -15.215 1.00 10.00 20 ASP A CA 3
ATOM 3706 C C . ASP A 1 20 ? 33.307 -20.686 -13.694 1.00 10.00 20 ASP A C 3
ATOM 3707 O O . ASP A 1 20 ? 34.312 -20.200 -13.167 1.00 10.00 20 ASP A O 3
ATOM 3716 N N . PHE A 1 21 ? 32.240 -21.061 -12.988 1.00 10.00 21 PHE A N 3
ATOM 3717 C CA . PHE A 1 21 ? 32.102 -21.065 -11.528 1.00 10.00 21 PHE A CA 3
ATOM 3718 C C . PHE A 1 21 ? 33.074 -22.038 -10.840 1.00 10.00 21 PHE A C 3
ATOM 3719 O O . PHE A 1 21 ? 33.550 -21.776 -9.731 1.00 10.00 21 PHE A O 3
ATOM 3736 N N . GLY A 1 22 ? 33.312 -23.181 -11.486 1.00 10.00 22 GLY A N 3
ATOM 3737 C CA . GLY A 1 22 ? 34.014 -24.369 -10.980 1.00 10.00 22 GLY A CA 3
ATOM 3738 C C . GLY A 1 22 ? 33.135 -25.614 -11.149 1.00 10.00 22 GLY A C 3
ATOM 3739 O O . GLY A 1 22 ? 31.919 -25.482 -11.260 1.00 10.00 22 GLY A O 3
ATOM 3743 N N . ALA A 1 23 ? 33.712 -26.820 -11.158 1.00 10.00 23 ALA A N 3
ATOM 3744 C CA . ALA A 1 23 ? 33.040 -28.081 -11.522 1.00 10.00 23 ALA A CA 3
ATOM 3745 C C . ALA A 1 23 ? 31.612 -28.260 -10.953 1.00 10.00 23 ALA A C 3
ATOM 3746 O O . ALA A 1 23 ? 30.657 -28.446 -11.709 1.00 10.00 23 ALA A O 3
ATOM 3753 N N . GLU A 1 24 ? 31.455 -28.193 -9.628 1.00 10.00 24 GLU A N 3
ATOM 3754 C CA . GLU A 1 24 ? 30.157 -28.322 -8.943 1.00 10.00 24 GLU A CA 3
ATOM 3755 C C . GLU A 1 24 ? 29.192 -27.179 -9.306 1.00 10.00 24 GLU A C 3
ATOM 3756 O O . GLU A 1 24 ? 28.028 -27.417 -9.632 1.00 10.00 24 GLU A O 3
ATOM 3768 N N . GLY A 1 25 ? 29.671 -25.933 -9.263 1.00 10.00 25 GLY A N 3
ATOM 3769 C CA . GLY A 1 25 ? 28.891 -24.733 -9.581 1.00 10.00 25 GLY A CA 3
ATOM 3770 C C . GLY A 1 25 ? 28.421 -24.664 -11.037 1.00 10.00 25 GLY A C 3
ATOM 3771 O O . GLY A 1 25 ? 27.290 -24.261 -11.297 1.00 10.00 25 GLY A O 3
ATOM 3775 N N . ASN A 1 26 ? 29.263 -25.080 -11.986 1.00 10.00 26 ASN A N 3
ATOM 3776 C CA . ASN A 1 26 ? 28.949 -25.213 -13.410 1.00 10.00 26 ASN A CA 3
ATOM 3777 C C . ASN A 1 26 ? 27.761 -26.166 -13.611 1.00 10.00 26 ASN A C 3
ATOM 3778 O O . ASN A 1 26 ? 26.784 -25.812 -14.274 1.00 10.00 26 ASN A O 3
ATOM 3789 N N . ARG A 1 27 ? 27.838 -27.366 -13.014 1.00 10.00 27 ARG A N 3
ATOM 3790 C CA . ARG A 1 27 ? 26.769 -28.382 -13.019 1.00 10.00 27 ARG A CA 3
ATOM 3791 C C . ARG A 1 27 ? 25.474 -27.842 -12.407 1.00 10.00 27 ARG A C 3
ATOM 3792 O O . ARG A 1 27 ? 24.403 -28.001 -12.994 1.00 10.00 27 ARG A O 3
ATOM 3813 N N . TYR A 1 28 ? 25.570 -27.189 -11.246 1.00 10.00 28 TYR A N 3
ATOM 3814 C CA . TYR A 1 28 ? 24.446 -26.569 -10.548 1.00 10.00 28 TYR A CA 3
ATOM 3815 C C . TYR A 1 28 ? 23.756 -25.501 -11.409 1.00 10.00 28 TYR A C 3
ATOM 3816 O O . TYR A 1 28 ? 22.547 -25.577 -11.632 1.00 10.00 28 TYR A O 3
ATOM 3834 N N . TYR A 1 29 ? 24.514 -24.524 -11.915 1.00 10.00 29 TYR A N 3
ATOM 3835 C CA . TYR A 1 29 ? 24.031 -23.460 -12.795 1.00 10.00 29 TYR A CA 3
ATOM 3836 C C . TYR A 1 29 ? 23.355 -24.005 -14.061 1.00 10.00 29 TYR A C 3
ATOM 3837 O O . TYR A 1 29 ? 22.217 -23.643 -14.350 1.00 10.00 29 TYR A O 3
ATOM 3855 N N . ALA A 1 30 ? 24.015 -24.900 -14.803 1.00 10.00 30 ALA A N 3
ATOM 3856 C CA . ALA A 1 30 ? 23.465 -25.547 -15.999 1.00 10.00 30 ALA A CA 3
ATOM 3857 C C . ALA A 1 30 ? 22.065 -26.167 -15.785 1.00 10.00 30 ALA A C 3
ATOM 3858 O O . ALA A 1 30 ? 21.228 -26.132 -16.690 1.00 10.00 30 ALA A O 3
ATOM 3865 N N . ALA A 1 31 ? 21.804 -26.721 -14.597 1.00 10.00 31 ALA A N 3
ATOM 3866 C CA . ALA A 1 31 ? 20.515 -27.285 -14.191 1.00 10.00 31 ALA A CA 3
ATOM 3867 C C . ALA A 1 31 ? 19.509 -26.267 -13.593 1.00 10.00 31 ALA A C 3
ATOM 3868 O O . ALA A 1 31 ? 18.311 -26.563 -13.551 1.00 10.00 31 ALA A O 3
ATOM 3875 N N . ASN A 1 32 ? 19.951 -25.088 -13.127 1.00 10.00 32 ASN A N 3
ATOM 3876 C CA . ASN A 1 32 ? 19.136 -24.144 -12.338 1.00 10.00 32 ASN A CA 3
ATOM 3877 C C . ASN A 1 32 ? 19.145 -22.664 -12.792 1.00 10.00 32 ASN A C 3
ATOM 3878 O O . ASN A 1 32 ? 18.546 -21.831 -12.109 1.00 10.00 32 ASN A O 3
ATOM 3889 N N . TYR A 1 33 ? 19.763 -22.313 -13.927 1.00 10.00 33 TYR A N 3
ATOM 3890 C CA . TYR A 1 33 ? 19.938 -20.933 -14.428 1.00 10.00 33 TYR A CA 3
ATOM 3891 C C . TYR A 1 33 ? 18.655 -20.079 -14.465 1.00 10.00 33 TYR A C 3
ATOM 3892 O O . TYR A 1 33 ? 18.718 -18.861 -14.297 1.00 10.00 33 TYR A O 3
ATOM 3910 N N . TRP A 1 34 ? 17.489 -20.703 -14.655 1.00 10.00 34 TRP A N 3
ATOM 3911 C CA . TRP A 1 34 ? 16.156 -20.090 -14.580 1.00 10.00 34 TRP A CA 3
ATOM 3912 C C . TRP A 1 34 ? 15.905 -19.286 -13.285 1.00 10.00 34 TRP A C 3
ATOM 3913 O O . TRP A 1 34 ? 15.232 -18.254 -13.330 1.00 10.00 34 TRP A O 3
ATOM 3934 N N . GLN A 1 35 ? 16.438 -19.730 -12.138 1.00 10.00 35 GLN A N 3
ATOM 3935 C CA . GLN A 1 35 ? 16.326 -19.048 -10.837 1.00 10.00 35 GLN A CA 3
ATOM 3936 C C . GLN A 1 35 ? 17.142 -17.745 -10.746 1.00 10.00 35 GLN A C 3
ATOM 3937 O O . GLN A 1 35 ? 16.727 -16.783 -10.099 1.00 10.00 35 GLN A O 3
ATOM 3951 N N . PHE A 1 36 ? 18.347 -17.754 -11.317 1.00 10.00 36 PHE A N 3
ATOM 3952 C CA . PHE A 1 36 ? 19.376 -16.725 -11.162 1.00 10.00 36 PHE A CA 3
ATOM 3953 C C . PHE A 1 36 ? 19.049 -15.360 -11.809 1.00 10.00 36 PHE A C 3
ATOM 3954 O O . PHE A 1 36 ? 18.326 -15.297 -12.811 1.00 10.00 36 PHE A O 3
ATOM 3971 N N . PRO A 1 37 ? 19.625 -14.258 -11.281 1.00 10.00 37 PRO A N 3
ATOM 3972 C CA . PRO A 1 37 ? 19.581 -12.943 -11.912 1.00 10.00 37 PRO A CA 3
ATOM 3973 C C . PRO A 1 37 ? 20.484 -12.914 -13.158 1.00 10.00 37 PRO A C 3
ATOM 3974 O O . PRO A 1 37 ? 21.655 -13.287 -13.112 1.00 10.00 37 PRO A O 3
ATOM 3985 N N . ASP A 1 38 ? 19.930 -12.477 -14.287 1.00 10.00 38 ASP A N 3
ATOM 3986 C CA . ASP A 1 38 ? 20.653 -12.244 -15.545 1.00 10.00 38 ASP A CA 3
ATOM 3987 C C . ASP A 1 38 ? 21.300 -10.844 -15.575 1.00 10.00 38 ASP A C 3
ATOM 3988 O O . ASP A 1 38 ? 22.394 -10.672 -16.116 1.00 10.00 38 ASP A O 3
ATOM 3997 N N . GLY A 1 39 ? 20.634 -9.858 -14.965 1.00 10.00 39 GLY A N 3
ATOM 3998 C CA . GLY A 1 39 ? 21.140 -8.507 -14.718 1.00 10.00 39 GLY A CA 3
ATOM 3999 C C . GLY A 1 39 ? 20.905 -8.065 -13.270 1.00 10.00 39 GLY A C 3
ATOM 4000 O O . GLY A 1 39 ? 20.210 -8.735 -12.502 1.00 10.00 39 GLY A O 3
ATOM 4004 N N . ILE A 1 40 ? 21.473 -6.918 -12.896 1.00 10.00 40 ILE A N 3
ATOM 4005 C CA . ILE A 1 40 ? 21.266 -6.257 -11.599 1.00 10.00 40 ILE A CA 3
ATOM 4006 C C . ILE A 1 40 ? 21.084 -4.761 -11.845 1.00 10.00 40 ILE A C 3
ATOM 4007 O O . ILE A 1 40 ? 21.945 -4.107 -12.446 1.00 10.00 40 ILE A O 3
ATOM 4023 N N . TYR A 1 41 ? 19.971 -4.215 -11.363 1.00 10.00 41 TYR A N 3
ATOM 4024 C CA . TYR A 1 41 ? 19.725 -2.782 -11.322 1.00 10.00 41 TYR A CA 3
ATOM 4025 C C . TYR A 1 41 ? 20.613 -2.125 -10.252 1.00 10.00 41 TYR A C 3
ATOM 4026 O O . TYR A 1 41 ? 20.329 -2.193 -9.056 1.00 10.00 41 TYR A O 3
ATOM 4044 N N . TYR A 1 42 ? 21.706 -1.497 -10.682 1.00 10.00 42 TYR A N 3
ATOM 4045 C CA . TYR A 1 42 ? 22.602 -0.689 -9.850 1.00 10.00 42 TYR A CA 3
ATOM 4046 C C . TYR A 1 42 ? 23.368 0.313 -10.723 1.00 10.00 42 TYR A C 3
ATOM 4047 O O . TYR A 1 42 ? 23.842 -0.043 -11.806 1.00 10.00 42 TYR A O 3
ATOM 4065 N N . GLU A 1 43 ? 23.488 1.557 -10.252 1.00 10.00 43 GLU A N 3
ATOM 4066 C CA . GLU A 1 43 ? 24.081 2.690 -10.977 1.00 10.00 43 GLU A CA 3
ATOM 4067 C C . GLU A 1 43 ? 25.098 3.425 -10.087 1.00 10.00 43 GLU A C 3
ATOM 4068 O O . GLU A 1 43 ? 24.810 4.456 -9.472 1.00 10.00 43 GLU A O 3
ATOM 4080 N N . GLY A 1 44 ? 26.311 2.871 -10.024 1.00 10.00 44 GLY A N 3
ATOM 4081 C CA . GLY A 1 44 ? 27.434 3.393 -9.229 1.00 10.00 44 GLY A CA 3
ATOM 4082 C C . GLY A 1 44 ? 28.113 4.622 -9.847 1.00 10.00 44 GLY A C 3
ATOM 4083 O O . GLY A 1 44 ? 28.525 5.537 -9.130 1.00 10.00 44 GLY A O 3
ATOM 4087 N N . CYS A 1 45 ? 28.256 4.634 -11.176 1.00 10.00 45 CYS A N 3
ATOM 4088 C CA . CYS A 1 45 ? 28.930 5.670 -11.959 1.00 10.00 45 CYS A CA 3
ATOM 4089 C C . CYS A 1 45 ? 28.345 7.075 -11.707 1.00 10.00 45 CYS A C 3
ATOM 4090 O O . CYS A 1 45 ? 27.208 7.366 -12.088 1.00 10.00 45 CYS A O 3
ATOM 4097 N N . SER A 1 46 ? 29.143 7.944 -11.075 1.00 10.00 46 SER A N 3
ATOM 4098 C CA . SER A 1 46 ? 28.765 9.301 -10.641 1.00 10.00 46 SER A CA 3
ATOM 4099 C C . SER A 1 46 ? 29.811 10.342 -11.058 1.00 10.00 46 SER A C 3
ATOM 4100 O O . SER A 1 46 ? 29.489 11.306 -11.755 1.00 10.00 46 SER A O 3
ATOM 4108 N N . GLU A 1 47 ? 31.065 10.157 -10.637 1.00 10.00 47 GLU A N 3
ATOM 4109 C CA . GLU A 1 47 ? 32.210 11.032 -10.926 1.00 10.00 47 GLU A CA 3
ATOM 4110 C C . GLU A 1 47 ? 33.531 10.241 -10.978 1.00 10.00 47 GLU A C 3
ATOM 4111 O O . GLU A 1 47 ? 33.627 9.145 -10.423 1.00 10.00 47 GLU A O 3
ATOM 4123 N N . ALA A 1 48 ? 34.565 10.813 -11.605 1.00 10.00 48 ALA A N 3
ATOM 4124 C CA . ALA A 1 48 ? 35.874 10.196 -11.852 1.00 10.00 48 ALA A CA 3
ATOM 4125 C C . ALA A 1 48 ? 36.578 9.614 -10.604 1.00 10.00 48 ALA A C 3
ATOM 4126 O O . ALA A 1 48 ? 37.376 8.681 -10.725 1.00 10.00 48 ALA A O 3
ATOM 4133 N N . ASN A 1 49 ? 36.301 10.155 -9.412 1.00 10.00 49 ASN A N 3
ATOM 4134 C CA . ASN A 1 49 ? 36.803 9.649 -8.129 1.00 10.00 49 ASN A CA 3
ATOM 4135 C C . ASN A 1 49 ? 36.326 8.217 -7.801 1.00 10.00 49 ASN A C 3
ATOM 4136 O O . ASN A 1 49 ? 37.047 7.479 -7.127 1.00 10.00 49 ASN A O 3
ATOM 4147 N N . VAL A 1 50 ? 35.132 7.812 -8.255 1.00 10.00 50 VAL A N 3
ATOM 4148 C CA . VAL A 1 50 ? 34.608 6.437 -8.131 1.00 10.00 50 VAL A CA 3
ATOM 4149 C C . VAL A 1 50 ? 35.425 5.491 -9.018 1.00 10.00 50 VAL A C 3
ATOM 4150 O O . VAL A 1 50 ? 35.426 5.646 -10.239 1.00 10.00 50 VAL A O 3
ATOM 4163 N N . THR A 1 51 ? 36.107 4.505 -8.430 1.00 10.00 51 THR A N 3
ATOM 4164 C CA . THR A 1 51 ? 36.929 3.507 -9.146 1.00 10.00 51 THR A CA 3
ATOM 4165 C C . THR A 1 51 ? 36.176 2.189 -9.379 1.00 10.00 51 THR A C 3
ATOM 4166 O O . THR A 1 51 ? 35.048 2.010 -8.909 1.00 10.00 51 THR A O 3
ATOM 4177 N N . LYS A 1 52 ? 36.800 1.231 -10.082 1.00 10.00 52 LYS A N 3
ATOM 4178 C CA . LYS A 1 52 ? 36.280 -0.137 -10.245 1.00 10.00 52 LYS A CA 3
ATOM 4179 C C . LYS A 1 52 ? 36.151 -0.867 -8.911 1.00 10.00 52 LYS A C 3
ATOM 4180 O O . LYS A 1 52 ? 35.061 -1.321 -8.577 1.00 10.00 52 LYS A O 3
ATOM 4199 N N . GLU A 1 53 ? 37.233 -0.976 -8.140 1.00 10.00 53 GLU A N 3
ATOM 4200 C CA . GLU A 1 53 ? 37.207 -1.613 -6.813 1.00 10.00 53 GLU A CA 3
ATOM 4201 C C . GLU A 1 53 ? 36.141 -1.005 -5.881 1.00 10.00 53 GLU A C 3
ATOM 4202 O O . GLU A 1 53 ? 35.457 -1.751 -5.176 1.00 10.00 53 GLU A O 3
ATOM 4214 N N . MET A 1 54 ? 35.946 0.321 -5.916 1.00 10.00 54 MET A N 3
ATOM 4215 C CA . MET A 1 54 ? 34.823 0.995 -5.251 1.00 10.00 54 MET A CA 3
ATOM 4216 C C . MET A 1 54 ? 33.470 0.495 -5.783 1.00 10.00 54 MET A C 3
ATOM 4217 O O . MET A 1 54 ? 32.647 0.017 -4.998 1.00 10.00 54 MET A O 3
ATOM 4231 N N . LEU A 1 55 ? 33.217 0.616 -7.093 1.00 10.00 55 LEU A N 3
ATOM 4232 C CA . LEU A 1 55 ? 31.932 0.291 -7.721 1.00 10.00 55 LEU A CA 3
ATOM 4233 C C . LEU A 1 55 ? 31.521 -1.170 -7.509 1.00 10.00 55 LEU A C 3
ATOM 4234 O O . LEU A 1 55 ? 30.408 -1.418 -7.054 1.00 10.00 55 LEU A O 3
ATOM 4250 N N . VAL A 1 56 ? 32.378 -2.135 -7.856 1.00 10.00 56 VAL A N 3
ATOM 4251 C CA . VAL A 1 56 ? 32.077 -3.578 -7.780 1.00 10.00 56 VAL A CA 3
ATOM 4252 C C . VAL A 1 56 ? 31.723 -3.992 -6.344 1.00 10.00 56 VAL A C 3
ATOM 4253 O O . VAL A 1 56 ? 30.700 -4.643 -6.122 1.00 10.00 56 VAL A O 3
ATOM 4266 N N . THR A 1 57 ? 32.524 -3.572 -5.359 1.00 10.00 57 THR A N 3
ATOM 4267 C CA . THR A 1 57 ? 32.255 -3.773 -3.921 1.00 10.00 57 THR A CA 3
ATOM 4268 C C . THR A 1 57 ? 30.925 -3.141 -3.495 1.00 10.00 57 THR A C 3
ATOM 4269 O O . THR A 1 57 ? 30.100 -3.802 -2.860 1.00 10.00 57 THR A O 3
ATOM 4280 N N . SER A 1 58 ? 30.693 -1.870 -3.837 1.00 10.00 58 SER A N 3
ATOM 4281 C CA . SER A 1 58 ? 29.448 -1.146 -3.529 1.00 10.00 58 SER A CA 3
ATOM 4282 C C . SER A 1 58 ? 28.214 -1.802 -4.160 1.00 10.00 58 SER A C 3
ATOM 4283 O O . SER A 1 58 ? 27.178 -1.905 -3.511 1.00 10.00 58 SER A O 3
ATOM 4291 N N . CYS A 1 59 ? 28.317 -2.281 -5.401 1.00 10.00 59 CYS A N 3
ATOM 4292 C CA . CYS A 1 59 ? 27.298 -3.053 -6.112 1.00 10.00 59 CYS A CA 3
ATOM 4293 C C . CYS A 1 59 ? 26.926 -4.348 -5.374 1.00 10.00 59 CYS A C 3
ATOM 4294 O O . CYS A 1 59 ? 25.744 -4.588 -5.132 1.00 10.00 59 CYS A O 3
ATOM 4301 N N . VAL A 1 60 ? 27.904 -5.165 -4.966 1.00 10.00 60 VAL A N 3
ATOM 4302 C CA . VAL A 1 60 ? 27.687 -6.342 -4.097 1.00 10.00 60 VAL A CA 3
ATOM 4303 C C . VAL A 1 60 ? 26.949 -5.954 -2.805 1.00 10.00 60 VAL A C 3
ATOM 4304 O O . VAL A 1 60 ? 25.927 -6.557 -2.475 1.00 10.00 60 VAL A O 3
ATOM 4317 N N . ASN A 1 61 ? 27.421 -4.922 -2.097 1.00 10.00 61 ASN A N 3
ATOM 4318 C CA . ASN A 1 61 ? 26.785 -4.379 -0.887 1.00 10.00 61 ASN A CA 3
ATOM 4319 C C . ASN A 1 61 ? 25.332 -3.909 -1.118 1.00 10.00 61 ASN A C 3
ATOM 4320 O O . ASN A 1 61 ? 24.452 -4.209 -0.308 1.00 10.00 61 ASN A O 3
ATOM 4331 N N . ALA A 1 62 ? 25.058 -3.185 -2.207 1.00 10.00 62 ALA A N 3
ATOM 4332 C CA . ALA A 1 62 ? 23.712 -2.783 -2.609 1.00 10.00 62 ALA A CA 3
ATOM 4333 C C . ALA A 1 62 ? 22.824 -4.012 -2.875 1.00 10.00 62 ALA A C 3
ATOM 4334 O O . ALA A 1 62 ? 21.714 -4.109 -2.353 1.00 10.00 62 ALA A O 3
ATOM 4341 N N . THR A 1 63 ? 23.330 -4.970 -3.656 1.00 10.00 63 THR A N 3
ATOM 4342 C CA . THR A 1 63 ? 22.672 -6.245 -3.982 1.00 10.00 63 THR A CA 3
ATOM 4343 C C . THR A 1 63 ? 22.246 -7.003 -2.719 1.00 10.00 63 THR A C 3
ATOM 4344 O O . THR A 1 63 ? 21.081 -7.394 -2.624 1.00 10.00 63 THR A O 3
ATOM 4355 N N . GLN A 1 64 ? 23.147 -7.185 -1.741 1.00 10.00 64 GLN A N 3
ATOM 4356 C CA . GLN A 1 64 ? 22.864 -7.760 -0.417 1.00 10.00 64 GLN A CA 3
ATOM 4357 C C . GLN A 1 64 ? 21.616 -7.135 0.227 1.00 10.00 64 GLN A C 3
ATOM 4358 O O . GLN A 1 64 ? 20.643 -7.837 0.506 1.00 10.00 64 GLN A O 3
ATOM 4372 N N . ALA A 1 65 ? 21.646 -5.818 0.461 1.00 10.00 65 ALA A N 3
ATOM 4373 C CA . ALA A 1 65 ? 20.565 -5.034 1.052 1.00 10.00 65 ALA A CA 3
ATOM 4374 C C . ALA A 1 65 ? 19.237 -5.144 0.273 1.00 10.00 65 ALA A C 3
ATOM 4375 O O . ALA A 1 65 ? 18.166 -5.263 0.875 1.00 10.00 65 ALA A O 3
ATOM 4382 N N . ALA A 1 66 ? 19.297 -5.089 -1.058 1.00 10.00 66 ALA A N 3
ATOM 4383 C CA . ALA A 1 66 ? 18.147 -5.137 -1.955 1.00 10.00 66 ALA A CA 3
ATOM 4384 C C . ALA A 1 66 ? 17.398 -6.486 -1.972 1.00 10.00 66 ALA A C 3
ATOM 4385 O O . ALA A 1 66 ? 16.169 -6.487 -2.088 1.00 10.00 66 ALA A O 3
ATOM 4392 N N . ASN A 1 67 ? 18.112 -7.618 -1.888 1.00 10.00 67 ASN A N 3
ATOM 4393 C CA . ASN A 1 67 ? 17.565 -8.969 -2.106 1.00 10.00 67 ASN A CA 3
ATOM 4394 C C . ASN A 1 67 ? 17.759 -9.896 -0.882 1.00 10.00 67 ASN A C 3
ATOM 4395 O O . ASN A 1 67 ? 18.037 -11.089 -1.015 1.00 10.00 67 ASN A O 3
ATOM 4406 N N . GLN A 1 68 ? 17.552 -9.360 0.325 1.00 10.00 68 GLN A N 3
ATOM 4407 C CA . GLN A 1 68 ? 17.710 -10.063 1.612 1.00 10.00 68 GLN A CA 3
ATOM 4408 C C . GLN A 1 68 ? 16.897 -11.367 1.699 1.00 10.00 68 GLN A C 3
ATOM 4409 O O . GLN A 1 68 ? 17.413 -12.392 2.149 1.00 10.00 68 GLN A O 3
ATOM 4423 N N . ALA A 1 69 ? 15.632 -11.337 1.268 1.00 10.00 69 ALA A N 3
ATOM 4424 C CA . ALA A 1 69 ? 14.729 -12.492 1.231 1.00 10.00 69 ALA A CA 3
ATOM 4425 C C . ALA A 1 69 ? 15.283 -13.673 0.407 1.00 10.00 69 ALA A C 3
ATOM 4426 O O . ALA A 1 69 ? 15.106 -14.833 0.787 1.00 10.00 69 ALA A O 3
ATOM 4433 N N . GLU A 1 70 ? 15.937 -13.395 -0.725 1.00 10.00 70 GLU A N 3
ATOM 4434 C CA . GLU A 1 70 ? 16.630 -14.392 -1.552 1.00 10.00 70 GLU A CA 3
ATOM 4435 C C . GLU A 1 70 ? 17.808 -15.003 -0.780 1.00 10.00 70 GLU A C 3
ATOM 4436 O O . GLU A 1 70 ? 17.831 -16.212 -0.554 1.00 10.00 70 GLU A O 3
ATOM 4448 N N . PHE A 1 71 ? 18.769 -14.184 -0.336 1.00 10.00 71 PHE A N 3
ATOM 4449 C CA . PHE A 1 71 ? 19.976 -14.640 0.370 1.00 10.00 71 PHE A CA 3
ATOM 4450 C C . PHE A 1 71 ? 19.708 -15.367 1.698 1.00 10.00 71 PHE A C 3
ATOM 4451 O O . PHE A 1 71 ? 20.502 -16.223 2.086 1.00 10.00 71 PHE A O 3
ATOM 4468 N N . SER A 1 72 ? 18.616 -15.051 2.399 1.00 10.00 72 SER A N 3
ATOM 4469 C CA . SER A 1 72 ? 18.170 -15.779 3.599 1.00 10.00 72 SER A CA 3
ATOM 4470 C C . SER A 1 72 ? 17.789 -17.232 3.275 1.00 10.00 72 SER A C 3
ATOM 4471 O O . SER A 1 72 ? 18.336 -18.174 3.854 1.00 10.00 72 SER A O 3
ATOM 4479 N N . ARG A 1 73 ? 16.840 -17.419 2.348 1.00 10.00 73 ARG A N 3
ATOM 4480 C CA . ARG A 1 73 ? 16.320 -18.720 1.886 1.00 10.00 73 ARG A CA 3
ATOM 4481 C C . ARG A 1 73 ? 17.376 -19.553 1.157 1.00 10.00 73 ARG A C 3
ATOM 4482 O O . ARG A 1 73 ? 17.618 -20.705 1.520 1.00 10.00 73 ARG A O 3
ATOM 4503 N N . GLU A 1 74 ? 18.020 -18.982 0.141 1.00 10.00 74 GLU A N 3
ATOM 4504 C CA . GLU A 1 74 ? 18.988 -19.641 -0.751 1.00 10.00 74 GLU A CA 3
ATOM 4505 C C . GLU A 1 74 ? 20.395 -19.762 -0.122 1.00 10.00 74 GLU A C 3
ATOM 4506 O O . GLU A 1 74 ? 21.416 -19.466 -0.748 1.00 10.00 74 GLU A O 3
ATOM 4518 N N . LYS A 1 75 ? 20.430 -20.214 1.135 1.00 10.00 75 LYS A N 3
ATOM 4519 C CA . LYS A 1 75 ? 21.589 -20.368 2.028 1.00 10.00 75 LYS A CA 3
ATOM 4520 C C . LYS A 1 75 ? 21.312 -21.437 3.087 1.00 10.00 75 LYS A C 3
ATOM 4521 O O . LYS A 1 75 ? 22.012 -22.448 3.144 1.00 10.00 75 LYS A O 3
ATOM 4540 N N . GLN A 1 76 ? 20.289 -21.205 3.918 1.00 10.00 76 GLN A N 3
ATOM 4541 C CA . GLN A 1 76 ? 19.836 -22.104 4.987 1.00 10.00 76 GLN A CA 3
ATOM 4542 C C . GLN A 1 76 ? 19.489 -23.501 4.446 1.00 10.00 76 GLN A C 3
ATOM 4543 O O . GLN A 1 76 ? 20.019 -24.504 4.927 1.00 10.00 76 GLN A O 3
ATOM 4557 N N . ASP A 1 77 ? 18.612 -23.570 3.438 1.00 10.00 77 ASP A N 3
ATOM 4558 C CA . ASP A 1 77 ? 18.317 -24.802 2.695 1.00 10.00 77 ASP A CA 3
ATOM 4559 C C . ASP A 1 77 ? 19.350 -25.045 1.575 1.00 10.00 77 ASP A C 3
ATOM 4560 O O . ASP A 1 77 ? 20.008 -26.087 1.540 1.00 10.00 77 ASP A O 3
ATOM 4569 N N . SER A 1 78 ? 19.495 -24.084 0.656 1.00 10.00 78 SER A N 3
ATOM 4570 C CA . SER A 1 78 ? 20.320 -24.191 -0.558 1.00 10.00 78 SER A CA 3
ATOM 4571 C C . SER A 1 78 ? 21.816 -23.939 -0.293 1.00 10.00 78 SER A C 3
ATOM 4572 O O . SER A 1 78 ? 22.316 -22.826 -0.476 1.00 10.00 78 SER A O 3
ATOM 4580 N N . LYS A 1 79 ? 22.552 -24.987 0.098 1.00 10.00 79 LYS A N 3
ATOM 4581 C CA . LYS A 1 79 ? 23.989 -24.961 0.440 1.00 10.00 79 LYS A CA 3
ATOM 4582 C C . LYS A 1 79 ? 24.875 -24.390 -0.682 1.00 10.00 79 LYS A C 3
ATOM 4583 O O . LYS A 1 79 ? 25.528 -23.363 -0.496 1.00 10.00 79 LYS A O 3
ATOM 4602 N N . LEU A 1 80 ? 24.916 -25.064 -1.837 1.00 10.00 80 LEU A N 3
ATOM 4603 C CA . LEU A 1 80 ? 25.781 -24.729 -2.982 1.00 10.00 80 LEU A CA 3
ATOM 4604 C C . LEU A 1 80 ? 25.427 -23.387 -3.651 1.00 10.00 80 LEU A C 3
ATOM 4605 O O . LEU A 1 80 ? 26.316 -22.721 -4.185 1.00 10.00 80 LEU A O 3
ATOM 4621 N N . HIS A 1 81 ? 24.148 -22.980 -3.639 1.00 10.00 81 HIS A N 3
ATOM 4622 C CA . HIS A 1 81 ? 23.633 -21.821 -4.386 1.00 10.00 81 HIS A CA 3
ATOM 4623 C C . HIS A 1 81 ? 24.445 -20.541 -4.137 1.00 10.00 81 HIS A C 3
ATOM 4624 O O . HIS A 1 81 ? 24.792 -19.867 -5.103 1.00 10.00 81 HIS A O 3
ATOM 4639 N N . GLN A 1 82 ? 24.789 -20.230 -2.880 1.00 10.00 82 GLN A N 3
ATOM 4640 C CA . GLN A 1 82 ? 25.598 -19.064 -2.479 1.00 10.00 82 GLN A CA 3
ATOM 4641 C C . GLN A 1 82 ? 26.850 -18.860 -3.352 1.00 10.00 82 GLN A C 3
ATOM 4642 O O . GLN A 1 82 ? 26.977 -17.812 -3.981 1.00 10.00 82 GLN A O 3
ATOM 4656 N N . ARG A 1 83 ? 27.765 -19.842 -3.412 1.00 10.00 83 ARG A N 3
ATOM 4657 C CA . ARG A 1 83 ? 28.998 -19.831 -4.233 1.00 10.00 83 ARG A CA 3
ATOM 4658 C C . ARG A 1 83 ? 28.725 -19.360 -5.665 1.00 10.00 83 ARG A C 3
ATOM 4659 O O . ARG A 1 83 ? 29.332 -18.399 -6.139 1.00 10.00 83 ARG A O 3
ATOM 4680 N N . VAL A 1 84 ? 27.815 -20.054 -6.343 1.00 10.00 84 VAL A N 3
ATOM 4681 C CA . VAL A 1 84 ? 27.418 -19.810 -7.738 1.00 10.00 84 VAL A CA 3
ATOM 4682 C C . VAL A 1 84 ? 26.806 -18.412 -7.895 1.00 10.00 84 VAL A C 3
ATOM 4683 O O . VAL A 1 84 ? 27.263 -17.613 -8.712 1.00 10.00 84 VAL A O 3
ATOM 4696 N N . LEU A 1 85 ? 25.786 -18.100 -7.092 1.00 10.00 85 LEU A N 3
ATOM 4697 C CA . LEU A 1 85 ? 25.049 -16.833 -7.081 1.00 10.00 85 LEU A CA 3
ATOM 4698 C C . LEU A 1 85 ? 25.965 -15.618 -6.861 1.00 10.00 85 LEU A C 3
ATOM 4699 O O . LEU A 1 85 ? 25.917 -14.674 -7.646 1.00 10.00 85 LEU A O 3
ATOM 4715 N N . TRP A 1 86 ? 26.818 -15.634 -5.832 1.00 10.00 86 TRP A N 3
ATOM 4716 C CA . TRP A 1 86 ? 27.795 -14.571 -5.564 1.00 10.00 86 TRP A CA 3
ATOM 4717 C C . TRP A 1 86 ? 28.796 -14.360 -6.695 1.00 10.00 86 TRP A C 3
ATOM 4718 O O . TRP A 1 86 ? 29.060 -13.211 -7.051 1.00 10.00 86 TRP A O 3
ATOM 4739 N N . ARG A 1 87 ? 29.340 -15.432 -7.284 1.00 10.00 87 ARG A N 3
ATOM 4740 C CA . ARG A 1 87 ? 30.185 -15.326 -8.484 1.00 10.00 87 ARG A CA 3
ATOM 4741 C C . ARG A 1 87 ? 29.441 -14.617 -9.621 1.00 10.00 87 ARG A C 3
ATOM 4742 O O . ARG A 1 87 ? 29.976 -13.668 -10.187 1.00 10.00 87 ARG A O 3
ATOM 4763 N N . LEU A 1 88 ? 28.216 -15.041 -9.934 1.00 10.00 88 LEU A N 3
ATOM 4764 C CA . LEU A 1 88 ? 27.347 -14.409 -10.936 1.00 10.00 88 LEU A CA 3
ATOM 4765 C C . LEU A 1 88 ? 27.144 -12.904 -10.652 1.00 10.00 88 LEU A C 3
ATOM 4766 O O . LEU A 1 88 ? 27.406 -12.068 -11.517 1.00 10.00 88 LEU A O 3
ATOM 4782 N N . ILE A 1 89 ? 26.722 -12.549 -9.433 1.00 10.00 89 ILE A N 3
ATOM 4783 C CA . ILE A 1 89 ? 26.597 -11.160 -8.957 1.00 10.00 89 ILE A CA 3
ATOM 4784 C C . ILE A 1 89 ? 27.887 -10.368 -9.220 1.00 10.00 89 ILE A C 3
ATOM 4785 O O . ILE A 1 89 ? 27.829 -9.297 -9.821 1.00 10.00 89 ILE A O 3
ATOM 4801 N N . LYS A 1 90 ? 29.049 -10.879 -8.798 1.00 10.00 90 LYS A N 3
ATOM 4802 C CA . LYS A 1 90 ? 30.364 -10.255 -9.025 1.00 10.00 90 LYS A CA 3
ATOM 4803 C C . LYS A 1 90 ? 30.702 -10.069 -10.507 1.00 10.00 90 LYS A C 3
ATOM 4804 O O . LYS A 1 90 ? 31.161 -8.986 -10.867 1.00 10.00 90 LYS A O 3
ATOM 48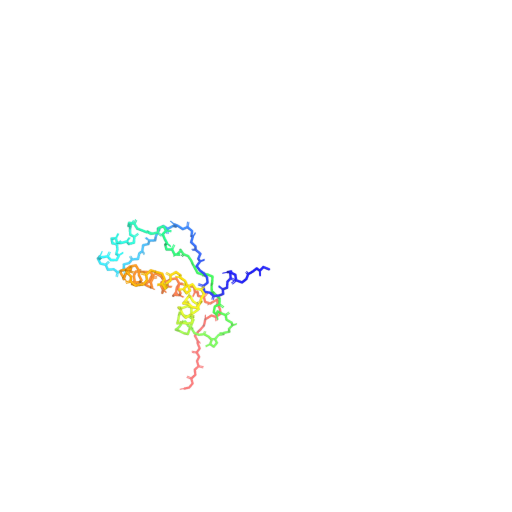23 N N . GLU A 1 91 ? 30.468 -11.062 -11.369 1.00 10.00 91 GLU A N 3
ATOM 4824 C CA . GLU A 1 91 ? 30.577 -10.910 -12.831 1.00 10.00 91 GLU A CA 3
ATOM 4825 C C . GLU A 1 91 ? 29.730 -9.729 -13.348 1.00 10.00 91 GLU A C 3
ATOM 4826 O O . GLU A 1 91 ? 30.259 -8.856 -14.038 1.00 10.00 91 GLU A O 3
ATOM 4838 N N . ILE A 1 92 ? 28.438 -9.657 -12.994 1.00 10.00 92 ILE A N 3
ATOM 4839 C CA . ILE A 1 92 ? 27.543 -8.532 -13.336 1.00 10.00 92 ILE A CA 3
ATOM 4840 C C . ILE A 1 92 ? 28.087 -7.193 -12.808 1.00 10.00 92 ILE A C 3
ATOM 4841 O O . ILE A 1 92 ? 28.218 -6.238 -13.575 1.00 10.00 92 ILE A O 3
ATOM 4857 N N . CYS A 1 93 ? 28.394 -7.103 -11.511 1.00 10.00 93 CYS A N 3
ATOM 4858 C CA . CYS A 1 93 ? 28.932 -5.904 -10.862 1.00 10.00 93 CYS A CA 3
ATOM 4859 C C . CYS A 1 93 ? 30.234 -5.405 -11.527 1.00 10.00 93 CYS A C 3
ATOM 4860 O O . CYS A 1 93 ? 30.407 -4.200 -11.707 1.00 10.00 93 CYS A O 3
ATOM 4867 N N . SER A 1 94 ? 31.133 -6.313 -11.922 1.00 10.00 94 SER A N 3
ATOM 4868 C CA . SER A 1 94 ? 32.335 -6.021 -12.727 1.00 10.00 94 SER A CA 3
ATOM 4869 C C . SER A 1 94 ? 31.996 -5.483 -14.124 1.00 10.00 94 SER A C 3
ATOM 4870 O O . SER A 1 94 ? 32.605 -4.516 -14.587 1.00 10.00 94 SER A O 3
ATOM 4878 N N . ALA A 1 95 ? 31.041 -6.117 -14.810 1.00 10.00 95 ALA A N 3
ATOM 4879 C CA . ALA A 1 95 ? 30.639 -5.815 -16.189 1.00 10.00 95 ALA A CA 3
ATOM 4880 C C . ALA A 1 95 ? 30.120 -4.375 -16.397 1.00 10.00 95 ALA A C 3
ATOM 4881 O O . ALA A 1 95 ? 30.431 -3.760 -17.421 1.00 10.00 95 ALA A O 3
ATOM 4888 N N . LYS A 1 96 ? 29.340 -3.822 -15.453 1.00 10.00 96 LYS A N 3
ATOM 4889 C CA . LYS A 1 96 ? 28.788 -2.444 -15.482 1.00 10.00 96 LYS A CA 3
ATOM 4890 C C . LYS A 1 96 ? 29.841 -1.337 -15.215 1.00 10.00 96 LYS A C 3
ATOM 4891 O O . LYS A 1 96 ? 29.634 -0.426 -14.410 1.00 10.00 96 LYS A O 3
ATOM 4910 N N . HIS A 1 97 ? 30.969 -1.393 -15.928 1.00 10.00 97 HIS A N 3
ATOM 4911 C CA . HIS A 1 97 ? 32.103 -0.456 -15.872 1.00 10.00 97 HIS A CA 3
ATOM 4912 C C . HIS A 1 97 ? 31.750 0.968 -16.338 1.00 10.00 97 HIS A C 3
ATOM 4913 O O . HIS A 1 97 ? 31.011 1.133 -17.314 1.00 10.00 97 HIS A O 3
ATOM 4928 N N . CYS A 1 98 ? 32.304 1.993 -15.686 1.00 10.00 98 CYS A N 3
ATOM 4929 C CA . CYS A 1 98 ? 32.088 3.398 -16.058 1.00 10.00 98 CYS A CA 3
ATOM 4930 C C . CYS A 1 98 ? 32.956 3.825 -17.255 1.00 10.00 98 CYS A C 3
ATOM 4931 O O . CYS A 1 98 ? 34.147 3.516 -17.322 1.00 10.00 98 CYS A O 3
ATOM 4938 N N . ASP A 1 99 ? 32.368 4.582 -18.185 1.00 10.00 99 ASP A N 3
ATOM 4939 C CA . ASP A 1 99 ? 33.050 5.145 -19.361 1.00 10.00 99 ASP A CA 3
ATOM 4940 C C . ASP A 1 99 ? 34.188 6.118 -18.986 1.00 10.00 99 ASP A C 3
ATOM 4941 O O . ASP A 1 99 ? 35.243 6.125 -19.624 1.00 10.00 99 ASP A O 3
ATOM 4950 N N . PHE A 1 100 ? 33.975 6.944 -17.955 1.00 10.00 100 PHE A N 3
ATOM 4951 C CA . PHE A 1 100 ? 34.899 7.997 -17.513 1.00 10.00 100 PHE A CA 3
ATOM 4952 C C . PHE A 1 100 ? 36.222 7.508 -16.886 1.00 10.00 100 PHE A C 3
ATOM 4953 O O . PHE A 1 100 ? 37.130 8.322 -16.710 1.00 10.00 100 PHE A O 3
ATOM 4970 N N . TRP A 1 101 ? 36.356 6.224 -16.522 1.00 10.00 101 TRP A N 3
ATOM 4971 C CA . TRP A 1 101 ? 37.562 5.670 -15.880 1.00 10.00 101 TRP A CA 3
ATOM 4972 C C . TRP A 1 101 ? 38.836 5.886 -16.721 1.00 10.00 101 TRP A C 3
ATOM 4973 O O . TRP A 1 101 ? 38.962 5.379 -17.840 1.00 10.00 101 TRP A O 3
ATOM 4994 N N . LEU A 1 102 ? 39.778 6.661 -16.171 1.00 10.00 102 LEU A N 3
ATOM 4995 C CA . LEU A 1 102 ? 41.031 7.067 -16.814 1.00 10.00 102 LEU A CA 3
ATOM 4996 C C . LEU A 1 102 ? 42.073 5.932 -16.831 1.00 10.00 102 LEU A C 3
ATOM 4997 O O . LEU A 1 102 ? 42.101 5.072 -15.948 1.00 10.00 102 LEU A O 3
ATOM 5013 N N . GLU A 1 103 ? 42.981 5.974 -17.810 1.00 10.00 103 GLU A N 3
ATOM 5014 C CA . GLU A 1 103 ? 44.178 5.118 -17.871 1.00 10.00 103 GLU A CA 3
ATOM 5015 C C . GLU A 1 103 ? 45.133 5.403 -16.690 1.00 10.00 103 GLU A C 3
ATOM 5016 O O . GLU A 1 103 ? 45.695 4.479 -16.093 1.00 10.00 103 GLU A O 3
ATOM 5028 N N . ARG A 1 104 ? 45.295 6.690 -16.346 1.00 10.00 104 ARG A N 3
ATOM 5029 C CA . ARG A 1 104 ? 46.122 7.223 -15.251 1.00 10.00 104 ARG A CA 3
ATOM 5030 C C . ARG A 1 104 ?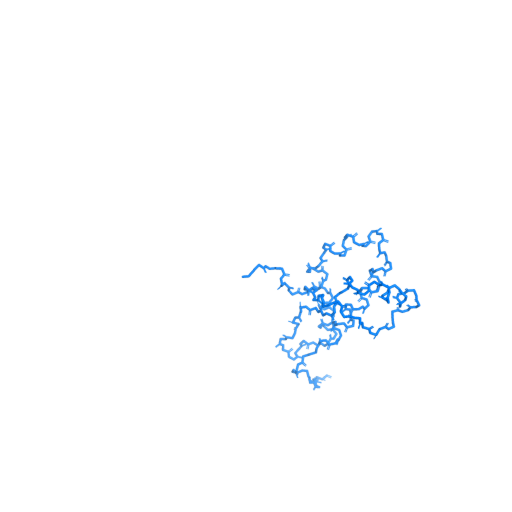 45.347 8.295 -14.479 1.00 10.00 104 ARG A C 3
ATOM 5031 O O . ARG A 1 104 ? 44.963 9.312 -15.059 1.00 10.00 104 ARG A O 3
ATOM 5052 N N . GLY A 1 105 ? 45.148 8.088 -13.178 1.00 10.00 105 GLY A N 3
ATOM 5053 C CA . GLY A 1 105 ? 44.546 9.063 -12.256 1.00 10.00 105 GLY A CA 3
ATOM 5054 C C . GLY A 1 105 ? 45.583 9.989 -11.602 1.00 10.00 105 GLY A C 3
ATOM 5055 O O . GLY A 1 105 ? 46.788 9.723 -11.645 1.00 10.00 105 GLY A O 3
ATOM 5059 N N . ALA A 1 106 ? 45.114 11.079 -10.987 1.00 10.00 106 ALA A N 3
ATOM 5060 C CA . ALA A 1 106 ? 45.935 12.088 -10.308 1.00 10.00 106 ALA A CA 3
ATOM 5061 C C . ALA A 1 106 ? 45.235 12.655 -9.053 1.00 10.00 106 ALA A C 3
ATOM 5062 O O . ALA A 1 106 ? 44.005 12.779 -9.016 1.00 10.00 106 ALA A O 3
ATOM 5069 N N . ALA A 1 107 ? 46.026 12.995 -8.026 1.00 10.00 107 ALA A N 3
ATOM 5070 C CA . ALA A 1 107 ? 45.577 13.609 -6.766 1.00 10.00 107 ALA A CA 3
ATOM 5071 C C . ALA A 1 107 ? 45.044 15.050 -6.953 1.00 10.00 107 ALA A C 3
ATOM 5072 O O . ALA A 1 107 ? 43.996 15.379 -6.351 1.00 10.00 107 ALA A O 3
ATOM 5080 N N . ARG A 1 1 ? 9.817 -8.602 -7.102 1.00 10.00 1 ARG A N 4
ATOM 5081 C CA . ARG A 1 1 ? 8.348 -8.386 -7.005 1.00 10.00 1 ARG A CA 4
ATOM 5082 C C . ARG A 1 1 ? 7.693 -8.593 -8.372 1.00 10.00 1 ARG A C 4
ATOM 5083 O O . ARG A 1 1 ? 8.077 -7.945 -9.347 1.00 10.00 1 ARG A O 4
ATOM 5106 N N . VAL A 1 2 ? 6.703 -9.491 -8.455 1.00 10.00 2 VAL A N 4
ATOM 5107 C CA . VAL A 1 2 ? 5.891 -9.729 -9.668 1.00 10.00 2 VAL A CA 4
ATOM 5108 C C . VAL A 1 2 ? 5.138 -8.464 -10.107 1.00 10.00 2 VAL A C 4
ATOM 5109 O O . VAL A 1 2 ? 4.552 -7.762 -9.278 1.00 10.00 2 VAL A O 4
ATOM 5122 N N . ALA A 1 3 ? 5.153 -8.173 -11.411 1.00 10.00 3 ALA A N 4
ATOM 5123 C CA . ALA A 1 3 ? 4.385 -7.092 -12.027 1.00 10.00 3 ALA A CA 4
ATOM 5124 C C . ALA A 1 3 ? 2.920 -7.518 -12.245 1.00 10.00 3 ALA A C 4
ATOM 5125 O O . ALA A 1 3 ? 2.576 -8.138 -13.255 1.00 10.00 3 ALA A O 4
ATOM 5132 N N . GLU A 1 4 ? 2.043 -7.201 -11.290 1.00 10.00 4 GLU A N 4
ATOM 5133 C CA . GLU A 1 4 ? 0.588 -7.396 -11.407 1.00 10.00 4 GLU A CA 4
ATOM 5134 C C . GLU A 1 4 ? -0.061 -6.337 -12.311 1.00 10.00 4 GLU A C 4
ATOM 5135 O O . GLU A 1 4 ? -0.927 -6.637 -13.133 1.00 10.00 4 GLU A O 4
ATOM 5147 N N . ASN A 1 5 ? 0.411 -5.095 -12.192 1.00 10.00 5 ASN A N 4
ATOM 5148 C CA . ASN A 1 5 ? 0.052 -3.951 -13.034 1.00 10.00 5 ASN A CA 4
ATOM 5149 C C . ASN A 1 5 ? 0.830 -3.994 -14.369 1.00 10.00 5 ASN A C 4
ATOM 5150 O O . ASN A 1 5 ? 1.635 -3.115 -14.686 1.00 10.00 5 ASN A O 4
ATOM 5161 N N . ARG A 1 6 ? 0.581 -5.047 -15.154 1.00 10.00 6 ARG A N 4
ATOM 5162 C CA . ARG A 1 6 ? 1.082 -5.251 -16.527 1.00 10.00 6 ARG A CA 4
ATOM 5163 C C . ARG A 1 6 ? 0.065 -4.765 -17.580 1.00 10.00 6 ARG A C 4
ATOM 5164 O O . ARG A 1 6 ? -1.129 -4.720 -17.269 1.00 10.00 6 ARG A O 4
ATOM 5185 N N . PRO A 1 7 ? 0.490 -4.414 -18.812 1.00 10.00 7 PRO A N 4
ATOM 5186 C CA . PRO A 1 7 ? -0.412 -4.034 -19.904 1.00 10.00 7 PRO A CA 4
ATOM 5187 C C . PRO A 1 7 ? -1.578 -5.023 -20.086 1.00 10.00 7 PRO A C 4
ATOM 5188 O O . PRO A 1 7 ? -1.368 -6.212 -20.330 1.00 10.00 7 PRO A O 4
ATOM 5199 N N . GLY A 1 8 ? -2.804 -4.524 -19.918 1.00 10.00 8 GLY A N 4
ATOM 5200 C CA . GLY A 1 8 ? -4.060 -5.271 -19.860 1.00 10.00 8 GLY A CA 4
ATOM 5201 C C . GLY A 1 8 ? -4.795 -5.166 -18.515 1.00 10.00 8 GLY A C 4
ATOM 5202 O O . GLY A 1 8 ? -5.990 -5.448 -18.461 1.00 10.00 8 GLY A O 4
ATOM 5206 N N . ALA A 1 9 ? -4.114 -4.833 -17.411 1.00 10.00 9 ALA A N 4
ATOM 5207 C CA . ALA A 1 9 ? -4.686 -4.899 -16.061 1.00 10.00 9 ALA A CA 4
ATOM 5208 C C . ALA A 1 9 ? -5.940 -4.013 -15.889 1.00 10.00 9 ALA A C 4
ATOM 5209 O O . ALA A 1 9 ? -5.956 -2.848 -16.293 1.00 10.00 9 ALA A O 4
ATOM 5216 N N . PHE A 1 10 ? -6.998 -4.552 -15.275 1.00 10.00 10 PHE A N 4
ATOM 5217 C CA . PHE A 1 10 ? -8.213 -3.795 -14.946 1.00 10.00 10 PHE A CA 4
ATOM 5218 C C . PHE A 1 10 ? -7.942 -2.607 -14.003 1.00 10.00 10 PHE A C 4
ATOM 5219 O O . PHE A 1 10 ? -7.090 -2.675 -13.113 1.00 10.00 10 PHE A O 4
ATOM 5236 N N . ILE A 1 11 ? -8.745 -1.549 -14.148 1.00 10.00 11 ILE A N 4
ATOM 5237 C CA . ILE A 1 11 ? -8.829 -0.399 -13.239 1.00 10.00 11 ILE A CA 4
ATOM 5238 C C . ILE A 1 11 ? -10.259 -0.383 -12.685 1.00 10.00 11 ILE A C 4
ATOM 5239 O O . ILE A 1 11 ? -11.201 0.086 -13.333 1.00 10.00 11 ILE A O 4
ATOM 5255 N N . LYS A 1 12 ? -10.431 -0.964 -11.495 1.00 10.00 12 LYS A N 4
ATOM 5256 C CA . LYS A 1 12 ? -11.730 -1.192 -10.837 1.00 10.00 12 LYS A CA 4
ATOM 5257 C C . LYS A 1 12 ? -12.060 -0.050 -9.867 1.00 10.00 12 LYS A C 4
ATOM 5258 O O . LYS A 1 12 ? -11.900 -0.173 -8.652 1.00 10.00 12 LYS A O 4
ATOM 5277 N N . GLN A 1 13 ? -12.548 1.064 -10.419 1.00 10.00 13 GLN A N 4
ATOM 5278 C CA . GLN A 1 13 ? -13.122 2.181 -9.651 1.00 10.00 13 GLN A CA 4
ATOM 5279 C C . GLN A 1 13 ? -14.505 1.814 -9.081 1.00 10.00 13 GLN A C 4
ATOM 5280 O O . GLN A 1 13 ? -14.907 2.329 -8.036 1.00 10.00 13 GLN A O 4
ATOM 5294 N N . GLY A 1 14 ? -15.242 0.938 -9.778 1.00 10.00 14 GLY A N 4
ATOM 5295 C CA . GLY A 1 14 ? -16.580 0.473 -9.394 1.00 10.00 14 GLY A CA 4
ATOM 5296 C C . GLY A 1 14 ? -17.688 1.504 -9.649 1.00 10.00 14 GLY A C 4
ATOM 5297 O O . GLY A 1 14 ? -18.756 1.437 -9.038 1.00 10.00 14 GLY A O 4
ATOM 5301 N N . ARG A 1 15 ? -17.440 2.455 -10.561 1.00 10.00 15 ARG A N 4
ATOM 5302 C CA . ARG A 1 15 ? -18.379 3.486 -11.030 1.00 10.00 15 ARG A CA 4
ATOM 5303 C C . ARG A 1 15 ? -19.478 2.866 -11.904 1.00 10.00 15 ARG A C 4
ATOM 5304 O O . ARG A 1 15 ? -19.184 2.048 -12.776 1.00 10.00 15 ARG A O 4
ATOM 5325 N N . LYS A 1 16 ? -20.735 3.271 -11.691 1.00 10.00 16 LYS A N 4
ATOM 5326 C CA . LYS A 1 16 ? -21.901 2.857 -12.491 1.00 10.00 16 LYS A CA 4
ATOM 5327 C C . LYS A 1 16 ? -21.939 3.616 -13.829 1.00 10.00 16 LYS A C 4
ATOM 5328 O O . LYS A 1 16 ? -22.351 4.778 -13.884 1.00 10.00 16 LYS A O 4
ATOM 5347 N N . LEU A 1 17 ? -21.463 2.975 -14.896 1.00 10.00 17 LEU A N 4
ATOM 5348 C CA . LEU A 1 17 ? -21.420 3.499 -16.270 1.00 10.00 17 LEU A CA 4
ATOM 5349 C C . LEU A 1 17 ? -22.812 3.514 -16.942 1.00 10.00 17 LEU A C 4
ATOM 5350 O O . LEU A 1 17 ? -23.804 3.040 -16.383 1.00 10.00 17 LEU A O 4
ATOM 5366 N N . ASP A 1 18 ? -22.876 4.035 -18.171 1.00 10.00 18 ASP A N 4
ATOM 5367 C CA . ASP A 1 18 ? -24.067 4.073 -19.030 1.00 10.00 18 ASP A CA 4
ATOM 5368 C C . ASP A 1 18 ? -23.754 3.471 -20.414 1.00 10.00 18 ASP A C 4
ATOM 5369 O O . ASP A 1 18 ? -23.228 4.143 -21.306 1.00 10.00 18 ASP A O 4
ATOM 5378 N N . ILE A 1 19 ? -24.056 2.178 -20.571 1.00 10.00 19 ILE A N 4
ATOM 5379 C CA . ILE A 1 19 ? -23.809 1.340 -21.758 1.00 10.00 19 ILE A CA 4
ATOM 5380 C C . ILE A 1 19 ? -25.079 0.520 -22.035 1.00 10.00 19 ILE A C 4
ATOM 5381 O O . ILE A 1 19 ? -25.614 -0.122 -21.129 1.00 10.00 19 ILE A O 4
ATOM 5397 N N . ASP A 1 20 ? -25.564 0.525 -23.280 1.00 10.00 20 ASP A N 4
ATOM 5398 C CA . ASP A 1 20 ? -26.661 -0.347 -23.723 1.00 10.00 20 ASP A CA 4
ATOM 5399 C C . ASP A 1 20 ? -26.117 -1.706 -24.198 1.00 10.00 20 ASP A C 4
ATOM 5400 O O . ASP A 1 20 ? -25.884 -1.937 -25.389 1.00 10.00 20 ASP A O 4
ATOM 5409 N N . PHE A 1 21 ? -25.908 -2.610 -23.242 1.00 10.00 21 PHE A N 4
ATOM 5410 C CA . PHE A 1 21 ? -25.561 -4.021 -23.435 1.00 10.00 21 PHE A CA 4
ATOM 5411 C C . PHE A 1 21 ? -26.668 -4.783 -24.188 1.00 10.00 21 PHE A C 4
ATOM 5412 O O . PHE A 1 21 ? -26.387 -5.616 -25.053 1.00 10.00 21 PHE A O 4
ATOM 5429 N N . GLY A 1 22 ? -27.922 -4.513 -23.816 1.00 10.00 22 GLY A N 4
ATOM 5430 C CA . GLY A 1 22 ? -29.147 -5.229 -24.202 1.00 10.00 22 GLY A CA 4
ATOM 5431 C C . GLY A 1 22 ? -29.953 -5.618 -22.957 1.00 10.00 22 GLY A C 4
ATOM 5432 O O . GLY A 1 22 ? -29.404 -5.617 -21.859 1.00 10.00 22 GLY A O 4
ATOM 5436 N N . ALA A 1 23 ? -31.236 -5.965 -23.095 1.00 10.00 23 ALA A N 4
ATOM 5437 C CA . ALA A 1 23 ? -32.186 -6.155 -21.983 1.00 10.00 23 ALA A CA 4
ATOM 5438 C C . ALA A 1 23 ? -31.636 -6.935 -20.765 1.00 10.00 23 ALA A C 4
ATOM 5439 O O . ALA A 1 23 ? -31.683 -6.441 -19.637 1.00 10.00 23 ALA A O 4
ATOM 5446 N N . GLU A 1 24 ? -31.105 -8.143 -20.982 1.00 10.00 24 GLU A N 4
ATOM 5447 C CA . GLU A 1 24 ? -30.500 -8.994 -19.943 1.00 10.00 24 GLU A CA 4
ATOM 5448 C C . GLU A 1 24 ? -29.288 -8.314 -19.282 1.00 10.00 24 GLU A C 4
ATOM 5449 O O . GLU A 1 24 ? -29.206 -8.203 -18.057 1.00 10.00 24 GLU A O 4
ATOM 5461 N N . GLY A 1 25 ? -28.338 -7.859 -20.102 1.00 10.00 25 GLY A N 4
ATOM 5462 C CA . GLY A 1 25 ? -27.076 -7.261 -19.668 1.00 10.00 25 GLY A CA 4
ATOM 5463 C C . GLY A 1 25 ? -27.231 -5.910 -18.967 1.00 10.00 25 GLY A C 4
ATOM 5464 O O . GLY A 1 25 ? -26.527 -5.643 -17.996 1.00 10.00 25 GLY A O 4
ATOM 5468 N N . ASN A 1 26 ? -28.160 -5.072 -19.428 1.00 10.00 26 ASN A N 4
ATOM 5469 C CA . ASN A 1 26 ? -28.541 -3.799 -18.816 1.00 10.00 26 ASN A CA 4
ATOM 5470 C C . ASN A 1 26 ? -28.996 -4.026 -17.368 1.00 10.00 26 ASN A C 4
ATOM 5471 O O . ASN A 1 26 ? -28.475 -3.397 -16.445 1.00 10.00 26 ASN A O 4
ATOM 5482 N N . ARG A 1 27 ? -29.949 -4.950 -17.171 1.00 10.00 27 ARG A N 4
ATOM 5483 C CA . ARG A 1 27 ? -30.459 -5.360 -15.850 1.00 10.00 27 ARG A CA 4
ATOM 5484 C C . ARG A 1 27 ? -29.348 -5.920 -14.958 1.00 10.00 27 ARG A C 4
ATOM 5485 O O . ARG A 1 27 ? -29.241 -5.527 -13.796 1.00 10.00 27 ARG A O 4
ATOM 5506 N N . TYR A 1 28 ? -28.516 -6.814 -15.497 1.00 10.00 28 TYR A N 4
ATOM 5507 C CA . TYR A 1 28 ? -27.381 -7.411 -14.795 1.00 10.00 28 TYR A CA 4
ATOM 5508 C C . TYR A 1 28 ? -26.374 -6.355 -14.318 1.00 10.00 28 TYR A C 4
ATOM 5509 O O . TYR A 1 28 ? -26.075 -6.287 -13.125 1.00 10.00 28 TYR A O 4
ATOM 5527 N N . TYR A 1 29 ? -25.863 -5.521 -15.229 1.00 10.00 29 TYR A N 4
ATOM 5528 C CA . TYR A 1 29 ? -24.924 -4.439 -14.932 1.00 10.00 29 TYR A CA 4
ATOM 5529 C C . TYR A 1 29 ? -25.478 -3.457 -13.890 1.00 10.00 29 TYR A C 4
ATOM 5530 O O . TYR A 1 29 ? -24.816 -3.195 -12.888 1.00 10.00 29 TYR A O 4
ATOM 5548 N N . ALA A 1 30 ? -26.699 -2.946 -14.080 1.00 10.00 30 ALA A N 4
ATOM 5549 C CA . ALA A 1 30 ? -27.374 -2.047 -13.137 1.00 10.00 30 ALA A CA 4
ATOM 5550 C C . ALA A 1 30 ? -27.392 -2.561 -11.678 1.00 10.00 30 ALA A C 4
ATOM 5551 O O . ALA A 1 30 ? -27.363 -1.756 -10.744 1.00 10.00 30 ALA A O 4
ATOM 5558 N N . ALA A 1 31 ? -27.427 -3.884 -11.482 1.00 10.00 31 ALA A N 4
ATOM 5559 C CA . ALA A 1 31 ? -27.383 -4.563 -10.187 1.00 10.00 31 ALA A CA 4
ATOM 5560 C C . ALA A 1 31 ? -25.965 -4.979 -9.711 1.00 10.00 31 ALA A C 4
ATOM 5561 O O . ALA A 1 31 ? -25.761 -5.148 -8.506 1.00 10.00 31 ALA A O 4
ATOM 5568 N N . ASN A 1 32 ? -24.987 -5.154 -10.614 1.00 10.00 32 ASN A N 4
ATOM 5569 C CA . ASN A 1 32 ? -23.671 -5.760 -10.326 1.00 10.00 32 ASN A CA 4
ATOM 5570 C C . ASN A 1 32 ? -22.432 -4.928 -10.737 1.00 10.00 32 ASN A C 4
ATOM 5571 O O . ASN A 1 32 ? -21.307 -5.421 -10.624 1.00 10.00 32 ASN A O 4
ATOM 5582 N N . TYR A 1 33 ? -22.606 -3.673 -11.168 1.00 10.00 33 TYR A N 4
ATOM 5583 C CA . TYR A 1 33 ? -21.567 -2.743 -11.654 1.00 10.00 33 TYR A CA 4
ATOM 5584 C C . TYR A 1 33 ? -20.297 -2.663 -10.785 1.00 10.00 33 TYR A C 4
ATOM 5585 O O . TYR A 1 33 ? -19.197 -2.508 -11.313 1.00 10.00 33 TYR A O 4
ATOM 5603 N N . TRP A 1 34 ? -20.434 -2.788 -9.462 1.00 10.00 34 TRP A N 4
ATOM 5604 C CA . TRP A 1 34 ? -19.348 -2.817 -8.473 1.00 10.00 34 TRP A CA 4
ATOM 5605 C C . TRP A 1 34 ? -18.218 -3.821 -8.794 1.00 10.00 34 TRP A C 4
ATOM 5606 O O . TRP A 1 34 ? -17.053 -3.538 -8.508 1.00 10.00 34 TRP A O 4
ATOM 5627 N N . GLN A 1 35 ? -18.536 -4.982 -9.384 1.00 10.00 35 GLN A N 4
ATOM 5628 C CA . GLN A 1 35 ? -17.561 -6.014 -9.781 1.00 10.00 35 GLN A CA 4
ATOM 5629 C C . GLN A 1 35 ? -16.661 -5.594 -10.959 1.00 10.00 35 GLN A C 4
ATOM 5630 O O . GLN A 1 35 ? -15.480 -5.942 -11.014 1.00 10.00 35 GLN A O 4
ATOM 5644 N N . PHE A 1 36 ? -17.254 -4.918 -11.944 1.00 10.00 36 PHE A N 4
ATOM 5645 C CA . PHE A 1 36 ? -16.683 -4.606 -13.255 1.00 10.00 36 PHE A CA 4
ATOM 5646 C C . PHE A 1 36 ? -15.524 -3.583 -13.247 1.00 10.00 36 PHE A C 4
ATOM 5647 O O . PHE A 1 36 ? -15.450 -2.725 -12.359 1.00 10.00 36 PHE A O 4
ATOM 5664 N N . PRO A 1 37 ? -14.642 -3.622 -14.270 1.00 10.00 37 PRO A N 4
ATOM 5665 C CA . PRO A 1 37 ? -13.638 -2.589 -14.508 1.00 10.00 37 PRO A CA 4
ATOM 5666 C C . PRO A 1 37 ? -14.289 -1.310 -15.065 1.00 10.00 37 PRO A C 4
ATOM 5667 O O . PRO A 1 37 ? -15.224 -1.358 -15.865 1.00 10.00 37 PRO A O 4
ATOM 5678 N N . ASP A 1 38 ? -13.779 -0.155 -14.645 1.00 10.00 38 ASP A N 4
ATOM 5679 C CA . ASP A 1 38 ? -14.145 1.174 -15.157 1.00 10.00 38 ASP A CA 4
ATOM 5680 C C . ASP A 1 38 ? -13.180 1.634 -16.266 1.00 10.00 38 ASP A C 4
ATOM 5681 O O . ASP A 1 38 ? -13.604 2.247 -17.249 1.00 10.00 38 ASP A O 4
ATOM 5690 N N . GLY A 1 39 ? -11.893 1.304 -16.123 1.00 10.00 39 GLY A N 4
ATOM 5691 C CA . GLY A 1 39 ? -10.846 1.485 -17.130 1.00 10.00 39 GLY A CA 4
ATOM 5692 C C . GLY A 1 39 ? -9.956 0.245 -17.266 1.00 10.00 39 GLY A C 4
ATOM 5693 O O . GLY A 1 39 ? -10.103 -0.734 -16.531 1.00 10.00 39 GLY A O 4
ATOM 5697 N N . ILE A 1 40 ? -9.014 0.293 -18.209 1.00 10.00 40 ILE A N 4
ATOM 5698 C CA . ILE A 1 40 ? -8.007 -0.749 -18.456 1.00 10.00 40 ILE A CA 4
ATOM 5699 C C . ILE A 1 40 ? -6.648 -0.074 -18.645 1.00 10.00 40 ILE A C 4
ATOM 5700 O O . ILE A 1 40 ? -6.488 0.789 -19.515 1.00 10.00 40 ILE A O 4
ATOM 5716 N N . TYR A 1 41 ? -5.665 -0.483 -17.844 1.00 10.00 41 TYR A N 4
ATOM 5717 C CA . TYR A 1 41 ? -4.264 -0.096 -17.971 1.00 10.00 41 TYR A CA 4
ATOM 5718 C C . TYR A 1 41 ? -3.642 -0.790 -19.192 1.00 10.00 41 TYR A C 4
ATOM 5719 O O . TYR A 1 41 ? -3.099 -1.889 -19.096 1.00 10.00 41 TYR A O 4
ATOM 5737 N N . TYR A 1 42 ? -3.743 -0.158 -20.359 1.00 10.00 42 TYR A N 4
ATOM 5738 C CA . TYR A 1 42 ? -3.140 -0.610 -21.614 1.00 10.00 42 TYR A CA 4
ATOM 5739 C C . TYR A 1 42 ? -2.784 0.597 -22.488 1.00 10.00 42 TYR A C 4
ATOM 5740 O O . TYR A 1 42 ? -3.613 1.490 -22.688 1.00 10.00 42 TYR A O 4
ATOM 5758 N N . GLU A 1 43 ? -1.552 0.617 -23.000 1.00 10.00 43 GLU A N 4
ATOM 5759 C CA . GLU A 1 43 ? -0.949 1.730 -23.745 1.00 10.00 43 GLU A CA 4
ATOM 5760 C C . GLU A 1 43 ? -0.366 1.213 -25.072 1.00 10.00 43 GLU A C 4
ATOM 5761 O O . GLU A 1 43 ? 0.848 1.137 -25.275 1.00 10.00 43 GLU A O 4
ATOM 5773 N N . GLY A 1 44 ? -1.267 0.842 -25.986 1.00 10.00 44 GLY A N 4
ATOM 5774 C CA . GLY A 1 44 ? -0.949 0.273 -27.304 1.00 10.00 44 GLY A CA 4
ATOM 5775 C C . GLY A 1 44 ? -0.171 1.216 -28.234 1.00 10.00 44 GLY A C 4
ATOM 5776 O O . GLY A 1 44 ? 0.615 0.762 -29.069 1.00 10.00 44 GLY A O 4
ATOM 5780 N N . CYS A 1 45 ? -0.404 2.526 -28.109 1.00 10.00 45 CYS A N 4
ATOM 5781 C CA . CYS A 1 45 ? 0.208 3.590 -28.903 1.00 10.00 45 CYS A CA 4
ATOM 5782 C C . CYS A 1 45 ? 1.750 3.550 -28.855 1.00 10.00 45 CYS A C 4
ATOM 5783 O O . CYS A 1 45 ? 2.362 3.881 -27.835 1.00 10.00 45 CYS A O 4
ATOM 5790 N N . SER A 1 46 ? 2.371 3.169 -29.978 1.00 10.00 46 SER A N 4
ATOM 5791 C CA . SER A 1 46 ? 3.825 2.988 -30.138 1.00 10.00 46 SER A CA 4
ATOM 5792 C C . SER A 1 46 ? 4.379 3.804 -31.314 1.00 10.00 46 SER A C 4
ATOM 5793 O O . SER A 1 46 ? 5.291 4.613 -31.135 1.00 10.00 46 SER A O 4
ATOM 5801 N N . GLU A 1 47 ? 3.838 3.601 -32.518 1.00 10.00 47 GLU A N 4
ATOM 5802 C CA . GLU A 1 47 ? 4.222 4.284 -33.763 1.00 10.00 47 GLU A CA 4
ATOM 5803 C C . GLU A 1 47 ? 3.028 4.422 -34.725 1.00 10.00 47 GLU A C 4
ATOM 5804 O O . GLU A 1 47 ? 2.075 3.645 -34.650 1.00 10.00 47 GLU A O 4
ATOM 5816 N N . ALA A 1 48 ? 3.090 5.377 -35.661 1.00 10.00 48 ALA A N 4
ATOM 5817 C CA . ALA A 1 48 ? 2.024 5.711 -36.616 1.00 10.00 48 ALA A CA 4
ATOM 5818 C C . ALA A 1 48 ? 1.475 4.521 -37.435 1.00 10.00 48 ALA A C 4
ATOM 5819 O O . ALA A 1 48 ? 0.319 4.541 -37.860 1.00 10.00 48 ALA A O 4
ATOM 5826 N N . ASN A 1 49 ? 2.295 3.490 -37.668 1.00 10.00 49 ASN A N 4
ATOM 5827 C CA . ASN A 1 49 ? 1.905 2.247 -38.342 1.00 10.00 49 ASN A CA 4
ATOM 5828 C C . ASN A 1 49 ? 0.863 1.412 -37.562 1.00 10.00 49 ASN A C 4
ATOM 5829 O O . ASN A 1 49 ? 0.096 0.672 -38.180 1.00 10.00 49 ASN A O 4
ATOM 5840 N N . VAL A 1 50 ? 0.818 1.513 -36.225 1.00 10.00 50 VAL A N 4
ATOM 5841 C CA . VAL A 1 50 ? -0.224 0.907 -35.371 1.00 10.00 50 VAL A CA 4
ATOM 5842 C C . VAL A 1 50 ? -1.571 1.574 -35.667 1.00 10.00 50 VAL A C 4
ATOM 5843 O O . VAL A 1 50 ? -1.729 2.768 -35.416 1.00 10.00 50 VAL A O 4
ATOM 5856 N N . THR A 1 51 ? -2.544 0.829 -36.196 1.00 10.00 51 THR A N 4
ATOM 5857 C CA . THR A 1 51 ? -3.893 1.343 -36.507 1.00 10.00 51 THR A CA 4
ATOM 5858 C C . THR A 1 51 ? -4.843 1.229 -35.307 1.00 10.00 51 THR A C 4
ATOM 5859 O O . THR A 1 51 ? -4.514 0.612 -34.288 1.00 10.00 51 THR A O 4
ATOM 5870 N N . LYS A 1 52 ? -6.055 1.793 -35.420 1.00 10.00 52 LYS A N 4
ATOM 5871 C CA . LYS A 1 52 ? -7.121 1.592 -34.426 1.00 10.00 52 LYS A CA 4
ATOM 5872 C C . LYS A 1 52 ? -7.542 0.126 -34.329 1.00 10.00 52 LYS A C 4
ATOM 5873 O O . LYS A 1 52 ? -7.541 -0.427 -33.234 1.00 10.00 52 LYS A O 4
ATOM 5892 N N . GLU A 1 53 ? -7.873 -0.519 -35.450 1.00 10.00 53 GLU A N 4
ATOM 5893 C CA . GLU A 1 53 ? -8.213 -1.952 -35.476 1.00 10.00 53 GLU A CA 4
ATOM 5894 C C . GLU A 1 53 ? -7.120 -2.838 -34.846 1.00 10.00 53 GLU A C 4
ATOM 5895 O O . GLU A 1 53 ? -7.449 -3.756 -34.089 1.00 10.00 53 GLU A O 4
ATOM 5907 N N . MET A 1 54 ? -5.834 -2.540 -35.087 1.00 10.00 54 MET A N 4
ATOM 5908 C CA . MET A 1 54 ? -4.708 -3.162 -34.375 1.00 10.00 54 MET A CA 4
ATOM 5909 C C . MET A 1 54 ? -4.807 -2.935 -32.859 1.00 10.00 54 MET A C 4
ATOM 5910 O O . MET A 1 54 ? -4.832 -3.905 -32.099 1.00 10.00 54 MET A O 4
ATOM 5924 N N . LEU A 1 55 ? -4.844 -1.675 -32.405 1.00 10.00 55 LEU A N 4
ATOM 5925 C CA . LEU A 1 55 ? -4.819 -1.303 -30.987 1.00 10.00 55 LEU A CA 4
ATOM 5926 C C . LEU A 1 55 ? -5.991 -1.894 -30.190 1.00 10.00 55 LEU A C 4
ATOM 5927 O O . LEU A 1 55 ? -5.771 -2.524 -29.159 1.00 10.00 55 LEU A O 4
ATOM 5943 N N . VAL A 1 56 ? -7.229 -1.684 -30.642 1.00 10.00 56 VAL A N 4
ATOM 5944 C CA . VAL A 1 56 ? -8.468 -2.151 -29.989 1.00 10.00 56 VAL A CA 4
ATOM 5945 C C . VAL A 1 56 ? -8.454 -3.678 -29.802 1.00 10.00 56 VAL A C 4
ATOM 5946 O O . VAL A 1 56 ? -8.741 -4.175 -28.713 1.00 10.00 56 VAL A O 4
ATOM 5959 N N . THR A 1 57 ? -8.093 -4.433 -30.846 1.00 10.00 57 THR A N 4
ATOM 5960 C CA . THR A 1 57 ? -7.926 -5.900 -30.794 1.00 10.00 57 THR A CA 4
ATOM 5961 C C . THR A 1 57 ? -6.805 -6.309 -29.830 1.00 10.00 57 THR A C 4
ATOM 5962 O O . THR A 1 57 ? -6.988 -7.200 -28.996 1.00 10.00 57 THR A O 4
ATOM 5973 N N . SER A 1 58 ? -5.639 -5.663 -29.921 1.00 10.00 58 SER A N 4
ATOM 5974 C CA . SER A 1 58 ? -4.494 -5.892 -29.026 1.00 10.00 58 SER A CA 4
ATOM 5975 C C . SER A 1 58 ? -4.833 -5.621 -27.555 1.00 10.00 58 SER A C 4
ATOM 5976 O O . SER A 1 58 ? -4.391 -6.365 -26.686 1.00 10.00 58 SER A O 4
ATOM 5984 N N . CYS A 1 59 ? -5.644 -4.602 -27.263 1.00 10.00 59 CYS A N 4
ATOM 5985 C CA . CYS A 1 59 ? -6.186 -4.300 -25.937 1.00 10.00 59 CYS A CA 4
ATOM 5986 C C . CYS A 1 59 ? -6.991 -5.467 -25.347 1.00 10.00 59 CYS A C 4
ATOM 5987 O O . CYS A 1 59 ? -6.713 -5.879 -24.221 1.00 10.00 59 CYS A O 4
ATOM 5994 N N . VAL A 1 60 ? -7.945 -6.048 -26.085 1.00 10.00 60 VAL A N 4
ATOM 5995 C CA . VAL A 1 60 ? -8.667 -7.273 -25.673 1.00 10.00 60 VAL A CA 4
ATOM 5996 C C . VAL A 1 60 ? -7.692 -8.416 -25.353 1.00 10.00 60 VAL A C 4
ATOM 5997 O O . VAL A 1 60 ? -7.777 -9.024 -24.285 1.00 10.00 60 VAL A O 4
ATOM 6010 N N . ASN A 1 61 ? -6.742 -8.692 -26.252 1.00 10.00 61 ASN A N 4
ATOM 6011 C CA . ASN A 1 61 ? -5.691 -9.702 -26.069 1.00 10.00 61 ASN A CA 4
ATOM 6012 C C . ASN A 1 61 ? -4.822 -9.449 -24.816 1.00 10.00 61 ASN A C 4
ATOM 6013 O O . ASN A 1 61 ? -4.560 -10.378 -24.047 1.00 10.00 61 ASN A O 4
ATOM 6024 N N . ALA A 1 62 ? -4.381 -8.208 -24.587 1.00 10.00 62 ALA A N 4
ATOM 6025 C CA . ALA A 1 62 ? -3.644 -7.800 -23.393 1.00 10.00 62 ALA A CA 4
ATOM 6026 C C . ALA A 1 62 ? -4.482 -8.013 -22.121 1.00 10.00 62 ALA A C 4
ATOM 6027 O O . ALA A 1 62 ? -4.011 -8.608 -21.153 1.00 10.00 62 ALA A O 4
ATOM 6034 N N . THR A 1 63 ? -5.737 -7.554 -22.131 1.00 10.00 63 THR A N 4
ATOM 6035 C CA . THR A 1 63 ? -6.710 -7.708 -21.038 1.00 10.00 63 THR A CA 4
ATOM 6036 C C . THR A 1 63 ? -6.876 -9.174 -20.633 1.00 10.00 63 THR A C 4
ATOM 6037 O O . THR A 1 63 ? -6.774 -9.490 -19.447 1.00 10.00 63 THR A O 4
ATOM 6048 N N . GLN A 1 64 ? -7.092 -10.076 -21.600 1.00 10.00 64 GLN A N 4
ATOM 6049 C CA . GLN A 1 64 ? -7.110 -11.531 -21.407 1.00 10.00 64 GLN A CA 4
ATOM 6050 C C . GLN A 1 64 ? -5.862 -12.027 -20.655 1.00 10.00 64 GLN A C 4
ATOM 6051 O O . GLN A 1 64 ? -5.983 -12.633 -19.590 1.00 10.00 64 GLN A O 4
ATOM 6065 N N . ALA A 1 65 ? -4.669 -11.764 -21.200 1.00 10.00 65 ALA A N 4
ATOM 6066 C CA . ALA A 1 65 ? -3.373 -12.149 -20.641 1.00 10.00 65 ALA A CA 4
ATOM 6067 C C . ALA A 1 65 ? -3.117 -11.615 -19.213 1.00 10.00 65 ALA A C 4
ATOM 6068 O O . ALA A 1 65 ? -2.538 -12.315 -18.379 1.00 10.00 65 ALA A O 4
ATOM 6075 N N . ALA A 1 66 ? -3.516 -10.373 -18.928 1.00 10.00 66 ALA A N 4
ATOM 6076 C CA . ALA A 1 66 ? -3.340 -9.710 -17.636 1.00 10.00 66 ALA A CA 4
ATOM 6077 C C . ALA A 1 66 ? -4.292 -10.215 -16.532 1.00 10.00 66 ALA A C 4
ATOM 6078 O O . ALA A 1 66 ? -3.863 -10.374 -15.387 1.00 10.00 66 ALA A O 4
ATOM 6085 N N . ASN A 1 67 ? -5.574 -10.452 -16.845 1.00 10.00 67 ASN A N 4
ATOM 6086 C CA . ASN A 1 67 ? -6.635 -10.727 -15.859 1.00 10.00 67 ASN A CA 4
ATOM 6087 C C . ASN A 1 67 ? -7.190 -12.161 -15.982 1.00 10.00 67 ASN A C 4
ATOM 6088 O O . ASN A 1 67 ? -8.382 -12.406 -15.786 1.00 10.00 67 ASN A O 4
ATOM 6099 N N . GLN A 1 68 ? -6.307 -13.125 -16.256 1.00 10.00 68 GLN A N 4
ATOM 6100 C CA . GLN A 1 68 ? -6.628 -14.547 -16.461 1.00 10.00 68 GLN A CA 4
ATOM 6101 C C . GLN A 1 68 ? -7.489 -15.125 -15.328 1.00 10.00 68 GLN A C 4
ATOM 6102 O O . GLN A 1 68 ? -8.544 -15.704 -15.587 1.00 10.00 68 GLN A O 4
ATOM 6116 N N . ALA A 1 69 ? -7.052 -14.955 -14.076 1.00 10.00 69 ALA A N 4
ATOM 6117 C CA . ALA A 1 69 ? -7.744 -15.425 -12.875 1.00 10.00 69 ALA A CA 4
ATOM 6118 C C . ALA A 1 69 ? -9.202 -14.929 -12.778 1.00 10.00 69 ALA A C 4
ATOM 6119 O O . ALA A 1 69 ? -10.099 -15.723 -12.494 1.00 10.00 69 ALA A O 4
ATOM 6126 N N . GLU A 1 70 ? -9.444 -13.634 -13.022 1.00 10.00 70 GLU A N 4
ATOM 6127 C CA . GLU A 1 70 ? -10.780 -13.014 -13.025 1.00 10.00 70 GLU A CA 4
ATOM 6128 C C . GLU A 1 70 ? -11.727 -13.733 -13.999 1.00 10.00 70 GLU A C 4
ATOM 6129 O O . GLU A 1 70 ? -12.820 -14.153 -13.610 1.00 10.00 70 GLU A O 4
ATOM 6141 N N . PHE A 1 71 ? -11.303 -13.897 -15.258 1.00 10.00 71 PHE A N 4
ATOM 6142 C CA . PHE A 1 71 ? -12.049 -14.632 -16.283 1.00 10.00 71 PHE A CA 4
ATOM 6143 C C . PHE A 1 71 ? -12.265 -16.103 -15.903 1.00 10.00 71 PHE A C 4
ATOM 6144 O O . PHE A 1 71 ? -13.409 -16.549 -15.860 1.00 10.00 71 PHE A O 4
ATOM 6161 N N . SER A 1 72 ? -11.198 -16.856 -15.616 1.00 10.00 72 SER A N 4
ATOM 6162 C CA . SER A 1 72 ? -11.241 -18.288 -15.273 1.00 10.00 72 SER A CA 4
ATOM 6163 C C . SER A 1 72 ? -12.194 -18.614 -14.116 1.00 10.00 72 SER A C 4
ATOM 6164 O O . SER A 1 72 ? -13.009 -19.531 -14.242 1.00 10.00 72 SER A O 4
ATOM 6172 N N . ARG A 1 73 ? -12.113 -17.882 -12.992 1.00 10.00 73 ARG A N 4
ATOM 6173 C CA . ARG A 1 73 ? -13.011 -18.042 -11.831 1.00 10.00 73 ARG A CA 4
ATOM 6174 C C . ARG A 1 73 ? -14.489 -17.902 -12.208 1.00 10.00 73 ARG A C 4
ATOM 6175 O O . ARG A 1 73 ? -15.296 -18.764 -11.863 1.00 10.00 73 ARG A O 4
ATOM 6196 N N . GLU A 1 74 ? -14.844 -16.820 -12.897 1.00 10.00 74 GLU A N 4
ATOM 6197 C CA . GLU A 1 74 ? -16.212 -16.541 -13.352 1.00 10.00 74 GLU A CA 4
ATOM 6198 C C . GLU A 1 74 ? -16.702 -17.520 -14.436 1.00 10.00 74 GLU A C 4
ATOM 6199 O O . GLU A 1 74 ? -17.664 -18.252 -14.209 1.00 10.00 74 GLU A O 4
ATOM 6211 N N . LYS A 1 75 ? -16.065 -17.534 -15.613 1.00 10.00 75 LYS A N 4
ATOM 6212 C CA . LYS A 1 75 ? -16.461 -18.218 -16.864 1.00 10.00 75 LYS A CA 4
ATOM 6213 C C . LYS A 1 75 ? -16.952 -19.666 -16.707 1.00 10.00 75 LYS A C 4
ATOM 6214 O O . LYS A 1 75 ? -17.879 -20.070 -17.410 1.00 10.00 75 LYS A O 4
ATOM 6233 N N . GLN A 1 76 ? -16.351 -20.439 -15.800 1.00 10.00 76 GLN A N 4
ATOM 6234 C CA . GLN A 1 76 ? -16.741 -21.821 -15.472 1.00 10.00 76 GLN A CA 4
ATOM 6235 C C . GLN A 1 76 ? -18.226 -21.988 -15.072 1.00 10.00 76 GLN A C 4
ATOM 6236 O O . GLN A 1 76 ? -18.789 -23.067 -15.268 1.00 10.00 76 GLN A O 4
ATOM 6250 N N . ASP A 1 77 ? -18.865 -20.950 -14.518 1.00 10.00 77 ASP A N 4
ATOM 6251 C CA . ASP A 1 77 ? -20.259 -20.963 -14.034 1.00 10.00 77 ASP A CA 4
ATOM 6252 C C . ASP A 1 77 ? -21.068 -19.703 -14.423 1.00 10.00 77 ASP A C 4
ATOM 6253 O O . ASP A 1 77 ? -22.252 -19.791 -14.755 1.00 10.00 77 ASP A O 4
ATOM 6262 N N . SER A 1 78 ? -20.440 -18.526 -14.361 1.00 10.00 78 SER A N 4
ATOM 6263 C CA . SER A 1 78 ? -21.026 -17.186 -14.499 1.00 10.00 78 SER A CA 4
ATOM 6264 C C . SER A 1 78 ? -21.351 -16.816 -15.962 1.00 10.00 78 SER A C 4
ATOM 6265 O O . SER A 1 78 ? -20.648 -16.033 -16.610 1.00 10.00 78 SER A O 4
ATOM 6273 N N . LYS A 1 79 ? -22.437 -17.394 -16.495 1.00 10.00 79 LYS A N 4
ATOM 6274 C CA . LYS A 1 79 ? -22.870 -17.314 -17.905 1.00 10.00 79 LYS A CA 4
ATOM 6275 C C . LYS A 1 79 ? -23.069 -15.874 -18.403 1.00 10.00 79 LYS A C 4
ATOM 6276 O O . LYS A 1 79 ? -22.348 -15.424 -19.295 1.00 10.00 79 LYS A O 4
ATOM 6295 N N . LEU A 1 80 ? -24.054 -15.157 -17.852 1.00 10.00 80 LEU A N 4
ATOM 6296 C CA . LEU A 1 80 ? -24.410 -13.793 -18.269 1.00 10.00 80 LEU A CA 4
ATOM 6297 C C . LEU A 1 80 ? -23.264 -12.793 -18.049 1.00 10.00 80 LEU A C 4
ATOM 6298 O O . LEU A 1 80 ? -23.029 -11.950 -18.914 1.00 10.00 80 LEU A O 4
ATOM 6314 N N . HIS A 1 81 ? -22.533 -12.885 -16.927 1.00 10.00 81 HIS A N 4
ATOM 6315 C CA . HIS A 1 81 ? -21.442 -11.958 -16.589 1.00 10.00 81 HIS A CA 4
ATOM 6316 C C . HIS A 1 81 ? -20.437 -11.798 -17.733 1.00 10.00 81 HIS A C 4
ATOM 6317 O O . HIS A 1 81 ? -20.140 -10.666 -18.103 1.00 10.00 81 HIS A O 4
ATOM 6332 N N . GLN A 1 82 ? -19.946 -12.898 -18.316 1.00 10.00 82 GLN A N 4
ATOM 6333 C CA . GLN A 1 82 ? -19.015 -12.884 -19.456 1.00 10.00 82 GLN A CA 4
ATOM 6334 C C . GLN A 1 82 ? -19.499 -11.986 -20.607 1.00 10.00 82 GLN A C 4
ATOM 6335 O O . GLN A 1 82 ? -18.761 -11.094 -21.021 1.00 10.00 82 GLN A O 4
ATOM 6349 N N . ARG A 1 83 ? -20.727 -12.185 -21.110 1.00 10.00 83 ARG A N 4
ATOM 6350 C CA . ARG A 1 83 ? -21.343 -11.382 -22.192 1.00 10.00 83 ARG A CA 4
ATOM 6351 C C . ARG A 1 83 ? -21.229 -9.875 -21.924 1.00 10.00 83 ARG A C 4
ATOM 6352 O O . ARG A 1 83 ? -20.701 -9.127 -22.748 1.00 10.00 83 ARG A O 4
ATOM 6373 N N . VAL A 1 84 ? -21.720 -9.445 -20.762 1.00 10.00 84 VAL A N 4
ATOM 6374 C CA . VAL A 1 84 ? -21.713 -8.051 -20.280 1.00 10.00 84 VAL A CA 4
ATOM 6375 C C . VAL A 1 84 ? -20.278 -7.528 -20.116 1.00 10.00 84 VAL A C 4
ATOM 6376 O O . VAL A 1 84 ? -19.933 -6.475 -20.650 1.00 10.00 84 VAL A O 4
ATOM 6389 N N . LEU A 1 85 ? -19.426 -8.265 -19.398 1.00 10.00 85 LEU A N 4
ATOM 6390 C CA . LEU A 1 85 ? -18.020 -7.943 -19.128 1.00 10.00 85 LEU A CA 4
ATOM 6391 C C . LEU A 1 85 ? -17.205 -7.730 -20.412 1.00 10.00 85 LEU A C 4
ATOM 6392 O O . LEU A 1 85 ? -16.532 -6.710 -20.540 1.00 10.00 85 LEU A O 4
ATOM 6408 N N . TRP A 1 86 ? -17.269 -8.657 -21.371 1.00 10.00 86 TRP A N 4
ATOM 6409 C CA . TRP A 1 86 ? -16.605 -8.531 -22.675 1.00 10.00 86 TRP A CA 4
ATOM 6410 C C . TRP A 1 86 ? -17.082 -7.327 -23.488 1.00 10.00 86 TRP A C 4
ATOM 6411 O O . TRP A 1 86 ? -16.249 -6.620 -24.058 1.00 10.00 86 TRP A O 4
ATOM 6432 N N . ARG A 1 87 ? -18.392 -7.049 -23.518 1.00 10.00 87 ARG A N 4
ATOM 6433 C CA . ARG A 1 87 ? -18.928 -5.800 -24.087 1.00 10.00 87 ARG A CA 4
ATOM 6434 C C . ARG A 1 87 ? -18.314 -4.565 -23.415 1.00 10.00 87 ARG A C 4
ATOM 6435 O O . ARG A 1 87 ? -17.849 -3.674 -24.118 1.00 10.00 87 ARG A O 4
ATOM 6456 N N . LEU A 1 88 ? -18.284 -4.503 -22.082 1.00 10.00 88 LEU A N 4
ATOM 6457 C CA . LEU A 1 88 ? -17.657 -3.413 -21.320 1.00 10.00 88 LEU A CA 4
ATOM 6458 C C . LEU A 1 88 ? -16.162 -3.244 -21.675 1.00 10.00 88 LEU A C 4
ATOM 6459 O O . LEU A 1 88 ? -15.727 -2.146 -22.019 1.00 10.00 88 LEU A O 4
ATOM 6475 N N . ILE A 1 89 ? -15.377 -4.327 -21.643 1.00 10.00 89 ILE A N 4
ATOM 6476 C CA . ILE A 1 89 ? -13.977 -4.359 -22.106 1.00 10.00 89 ILE A CA 4
ATOM 6477 C C . ILE A 1 89 ? -13.854 -3.763 -23.517 1.00 10.00 89 ILE A C 4
ATOM 6478 O O . ILE A 1 89 ? -13.010 -2.896 -23.737 1.00 10.00 89 ILE A O 4
ATOM 6494 N N . LYS A 1 90 ? -14.695 -4.185 -24.470 1.00 10.00 90 LYS A N 4
ATOM 6495 C CA . LYS A 1 90 ? -14.752 -3.630 -25.832 1.00 10.00 90 LYS A CA 4
ATOM 6496 C C . LYS A 1 90 ? -15.067 -2.129 -25.858 1.00 10.00 90 LYS A C 4
ATOM 6497 O O . LYS A 1 90 ? -14.372 -1.396 -26.555 1.00 10.00 90 LYS A O 4
ATOM 6516 N N . GLU A 1 91 ? -16.066 -1.647 -25.117 1.00 10.00 91 GLU A N 4
ATOM 6517 C CA . GLU A 1 91 ? -16.347 -0.208 -24.944 1.00 10.00 91 GLU A CA 4
ATOM 6518 C C . GLU A 1 91 ? -15.107 0.577 -24.462 1.00 10.00 91 GLU A C 4
ATOM 6519 O O . GLU A 1 91 ? -14.792 1.630 -25.020 1.00 10.00 91 GLU A O 4
ATOM 6531 N N . ILE A 1 92 ? -14.380 0.069 -23.457 1.00 10.00 92 ILE A N 4
ATOM 6532 C CA . ILE A 1 92 ? -13.100 0.640 -22.995 1.00 10.00 92 ILE A CA 4
ATOM 6533 C C . ILE A 1 92 ? -12.047 0.620 -24.116 1.00 10.00 92 ILE A C 4
ATOM 6534 O O . ILE A 1 92 ? -11.501 1.667 -24.461 1.00 10.00 92 ILE A O 4
ATOM 6550 N N . CYS A 1 93 ? -11.738 -0.552 -24.680 1.00 10.00 93 CYS A N 4
ATOM 6551 C CA . CYS A 1 93 ? -10.714 -0.722 -25.715 1.00 10.00 93 CYS A CA 4
ATOM 6552 C C . CYS A 1 93 ? -10.974 0.154 -26.957 1.00 10.00 93 CYS A C 4
ATOM 6553 O O . CYS A 1 93 ? -10.070 0.854 -27.407 1.00 10.00 93 CYS A O 4
ATOM 6560 N N . SER A 1 94 ? -12.193 0.147 -27.507 1.00 10.00 94 SER A N 4
ATOM 6561 C CA . SER A 1 94 ? -12.601 0.960 -28.671 1.00 10.00 94 SER A CA 4
ATOM 6562 C C . SER A 1 94 ? -12.489 2.479 -28.465 1.00 10.00 94 SER A C 4
ATOM 6563 O O . SER A 1 94 ? -12.289 3.210 -29.438 1.00 10.00 94 SER A O 4
ATOM 6571 N N . ALA A 1 95 ? -12.582 2.975 -27.226 1.00 10.00 95 ALA A N 4
ATOM 6572 C CA . ALA A 1 95 ? -12.343 4.381 -26.889 1.00 10.00 95 ALA A CA 4
ATOM 6573 C C . ALA A 1 95 ? -10.862 4.811 -27.020 1.00 10.00 95 ALA A C 4
ATOM 6574 O O . ALA A 1 95 ? -10.588 5.992 -27.261 1.00 10.00 95 ALA A O 4
ATOM 6581 N N . LYS A 1 96 ? -9.900 3.889 -26.841 1.00 10.00 96 LYS A N 4
ATOM 6582 C CA . LYS A 1 96 ? -8.450 4.168 -26.841 1.00 10.00 96 LYS A CA 4
ATOM 6583 C C . LYS A 1 96 ? -7.961 4.705 -28.195 1.00 10.00 96 LYS A C 4
ATOM 6584 O O . LYS A 1 96 ? -8.058 4.017 -29.214 1.00 10.00 96 LYS A O 4
ATOM 6603 N N . HIS A 1 97 ? -7.418 5.926 -28.195 1.00 10.00 97 HIS A N 4
ATOM 6604 C CA . HIS A 1 97 ? -6.948 6.663 -29.372 1.00 10.00 97 HIS A CA 4
ATOM 6605 C C . HIS A 1 97 ? -5.535 7.248 -29.221 1.00 10.00 97 HIS A C 4
ATOM 6606 O O . HIS A 1 97 ? -5.191 7.767 -28.156 1.00 10.00 97 HIS A O 4
ATOM 6621 N N . CYS A 1 98 ? -4.731 7.200 -30.286 1.00 10.00 98 CYS A N 4
ATOM 6622 C CA . CYS A 1 98 ? -3.360 7.724 -30.303 1.00 10.00 98 CYS A CA 4
ATOM 6623 C C . CYS A 1 98 ? -3.287 9.134 -30.910 1.00 10.00 98 CYS A C 4
ATOM 6624 O O . CYS A 1 98 ? -3.853 9.399 -31.972 1.00 10.00 98 CYS A O 4
ATOM 6631 N N . ASP A 1 99 ? -2.549 10.034 -30.255 1.00 10.00 99 ASP A N 4
ATOM 6632 C CA . ASP A 1 99 ? -2.310 11.414 -30.707 1.00 10.00 99 ASP A CA 4
ATOM 6633 C C . ASP A 1 99 ? -1.651 11.485 -32.100 1.00 10.00 99 ASP A C 4
ATOM 6634 O O . ASP A 1 99 ? -1.991 12.348 -32.913 1.00 10.00 99 ASP A O 4
ATOM 6643 N N . PHE A 1 100 ? -0.710 10.575 -32.379 1.00 10.00 100 PHE A N 4
ATOM 6644 C CA . PHE A 1 100 ? 0.053 10.508 -33.630 1.00 10.00 100 PHE A CA 4
ATOM 6645 C C . PHE A 1 100 ? -0.753 10.093 -34.881 1.00 10.00 100 PHE A C 4
ATOM 6646 O O . PHE A 1 100 ? -0.239 10.236 -35.992 1.00 10.00 100 PHE A O 4
ATOM 6663 N N . TRP A 1 101 ? -1.973 9.551 -34.744 1.00 10.00 101 TRP A N 4
ATOM 6664 C CA . TRP A 1 101 ? -2.763 9.036 -35.876 1.00 10.00 101 TRP A CA 4
ATOM 6665 C C . TRP A 1 101 ? -3.088 10.098 -36.942 1.00 10.00 101 TRP A C 4
ATOM 6666 O O . TRP A 1 101 ? -3.445 11.240 -36.639 1.00 10.00 101 TRP A O 4
ATOM 6687 N N . LEU A 1 102 ? -2.975 9.680 -38.206 1.00 10.00 102 LEU A N 4
ATOM 6688 C CA . LEU A 1 102 ? -3.218 10.449 -39.430 1.00 10.00 102 LEU A CA 4
ATOM 6689 C C . LEU A 1 102 ? -3.812 9.552 -40.542 1.00 10.00 102 LEU A C 4
ATOM 6690 O O . LEU A 1 102 ? -4.169 8.397 -40.302 1.00 10.00 102 LEU A O 4
ATOM 6706 N N . GLU A 1 103 ? -3.935 10.076 -41.765 1.00 10.00 103 GLU A N 4
ATOM 6707 C CA . GLU A 1 103 ? -4.537 9.389 -42.926 1.00 10.00 103 GLU A CA 4
ATOM 6708 C C . GLU A 1 103 ? -3.759 8.148 -43.418 1.00 10.00 103 GLU A C 4
ATOM 6709 O O . GLU A 1 103 ? -4.318 7.315 -44.137 1.00 10.00 103 GLU A O 4
ATOM 6721 N N . ARG A 1 104 ? -2.469 8.030 -43.072 1.00 10.00 104 ARG A N 4
ATOM 6722 C CA . ARG A 1 104 ? -1.528 6.964 -43.475 1.00 10.00 104 ARG A CA 4
ATOM 6723 C C . ARG A 1 104 ? -0.666 6.490 -42.287 1.00 10.00 104 ARG A C 4
ATOM 6724 O O . ARG A 1 104 ? -0.869 6.926 -41.152 1.00 10.00 104 ARG A O 4
ATOM 6745 N N . GLY A 1 105 ? 0.287 5.589 -42.541 1.00 10.00 105 GLY A N 4
ATOM 6746 C CA . GLY A 1 105 ? 1.302 5.142 -41.575 1.00 10.00 105 GLY A CA 4
ATOM 6747 C C . GLY A 1 105 ? 2.453 6.147 -41.402 1.00 10.00 105 GLY A C 4
ATOM 6748 O O . GLY A 1 105 ? 2.303 7.343 -41.669 1.00 10.00 105 GLY A O 4
ATOM 6752 N N . ALA A 1 106 ? 3.612 5.669 -40.942 1.00 10.00 106 ALA A N 4
ATOM 6753 C CA . ALA A 1 106 ? 4.817 6.485 -40.760 1.00 10.00 106 ALA A CA 4
ATOM 6754 C C . ALA A 1 106 ? 5.358 7.050 -42.095 1.00 10.00 106 ALA A C 4
ATOM 6755 O O . ALA A 1 106 ? 5.372 6.356 -43.120 1.00 10.00 106 ALA A O 4
ATOM 6762 N N . ALA A 1 107 ? 5.821 8.307 -42.070 1.00 10.00 107 ALA A N 4
ATOM 6763 C CA . ALA A 1 107 ? 6.381 9.056 -43.205 1.00 10.00 107 ALA A CA 4
ATOM 6764 C C . ALA A 1 107 ? 7.527 9.997 -42.770 1.00 10.00 107 ALA A C 4
ATOM 6765 O O . ALA A 1 107 ? 7.403 10.660 -41.712 1.00 10.00 107 ALA A O 4
ATOM 6773 N N . ARG A 1 1 ? 8.693 2.238 0.120 1.00 10.00 1 ARG A N 5
ATOM 6774 C CA . ARG A 1 1 ? 7.892 3.466 -0.147 1.00 10.00 1 ARG A CA 5
ATOM 6775 C C . ARG A 1 1 ? 7.628 4.229 1.153 1.00 10.00 1 ARG A C 5
ATOM 6776 O O . ARG A 1 1 ? 7.556 3.627 2.225 1.00 10.00 1 ARG A O 5
ATOM 6799 N N . VAL A 1 2 ? 7.473 5.558 1.073 1.00 10.00 2 VAL A N 5
ATOM 6800 C CA . VAL A 1 2 ? 7.343 6.488 2.222 1.00 10.00 2 VAL A CA 5
ATOM 6801 C C . VAL A 1 2 ? 6.238 6.071 3.203 1.00 10.00 2 VAL A C 5
ATOM 6802 O O . VAL A 1 2 ? 6.479 6.008 4.407 1.00 10.00 2 VAL A O 5
ATOM 6815 N N . ALA A 1 3 ? 5.039 5.766 2.696 1.00 10.00 3 ALA A N 5
ATOM 6816 C CA . ALA A 1 3 ? 3.858 5.384 3.482 1.00 10.00 3 ALA A CA 5
ATOM 6817 C C . ALA A 1 3 ? 4.107 4.239 4.488 1.00 10.00 3 ALA A C 5
ATOM 6818 O O . ALA A 1 3 ? 3.557 4.254 5.591 1.00 10.00 3 ALA A O 5
ATOM 6825 N N . GLU A 1 4 ? 4.932 3.251 4.124 1.00 10.00 4 GLU A N 5
ATOM 6826 C CA . GLU A 1 4 ? 5.283 2.082 4.951 1.00 10.00 4 GLU A CA 5
ATOM 6827 C C . GLU A 1 4 ? 5.991 2.448 6.268 1.00 10.00 4 GLU A C 5
ATOM 6828 O O . GLU A 1 4 ? 5.883 1.731 7.265 1.00 10.00 4 GLU A O 5
ATOM 6840 N N . ASN A 1 5 ? 6.707 3.573 6.270 1.00 10.00 5 ASN A N 5
ATOM 6841 C CA . ASN A 1 5 ? 7.412 4.158 7.414 1.00 10.00 5 ASN A CA 5
ATOM 6842 C C . ASN A 1 5 ? 7.187 5.687 7.445 1.00 10.00 5 ASN A C 5
ATOM 6843 O O . ASN A 1 5 ? 8.118 6.494 7.380 1.00 10.00 5 ASN A O 5
ATOM 6854 N N . ARG A 1 6 ? 5.910 6.074 7.546 1.00 10.00 6 ARG A N 5
ATOM 6855 C CA . ARG A 1 6 ? 5.416 7.460 7.614 1.00 10.00 6 ARG A CA 5
ATOM 6856 C C . ARG A 1 6 ? 5.716 8.128 8.971 1.00 10.00 6 ARG A C 5
ATOM 6857 O O . ARG A 1 6 ? 5.717 7.428 9.986 1.00 10.00 6 ARG A O 5
ATOM 6878 N N . PRO A 1 7 ? 5.945 9.457 9.039 1.00 10.00 7 PRO A N 5
ATOM 6879 C CA . PRO A 1 7 ? 6.109 10.189 10.302 1.00 10.00 7 PRO A CA 5
ATOM 6880 C C . PRO A 1 7 ? 4.961 9.912 11.291 1.00 10.00 7 PRO A C 5
ATOM 6881 O O . PRO A 1 7 ? 3.799 10.194 10.994 1.00 10.00 7 PRO A O 5
ATOM 6892 N N . GLY A 1 8 ? 5.283 9.327 12.448 1.00 10.00 8 GLY A N 5
ATOM 6893 C CA . GLY A 1 8 ? 4.346 8.837 13.463 1.00 10.00 8 GLY A CA 5
ATOM 6894 C C . GLY A 1 8 ? 4.283 7.306 13.581 1.00 10.00 8 GLY A C 5
ATOM 6895 O O . GLY A 1 8 ? 3.692 6.802 14.536 1.00 10.00 8 GLY A O 5
ATOM 6899 N N . ALA A 1 9 ? 4.825 6.544 12.622 1.00 10.00 9 ALA A N 5
ATOM 6900 C CA . ALA A 1 9 ? 4.708 5.082 12.593 1.00 10.00 9 ALA A CA 5
ATOM 6901 C C . ALA A 1 9 ? 5.317 4.405 13.842 1.00 10.00 9 ALA A C 5
ATOM 6902 O O . ALA A 1 9 ? 6.454 4.691 14.233 1.00 10.00 9 ALA A O 5
ATOM 6909 N N . PHE A 1 10 ? 4.573 3.478 14.454 1.00 10.00 10 PHE A N 5
ATOM 6910 C CA . PHE A 1 10 ? 5.072 2.630 15.543 1.00 10.00 10 PHE A CA 5
ATOM 6911 C C . PHE A 1 10 ? 6.255 1.748 15.102 1.00 10.00 10 PHE A C 5
ATOM 6912 O O . PHE A 1 10 ? 6.310 1.272 13.964 1.00 10.00 10 PHE A O 5
ATOM 6929 N N . ILE A 1 11 ? 7.157 1.460 16.043 1.00 10.00 11 ILE A N 5
ATOM 6930 C CA . ILE A 1 11 ? 8.240 0.477 15.924 1.00 10.00 11 ILE A CA 5
ATOM 6931 C C . ILE A 1 11 ? 8.010 -0.562 17.029 1.00 10.00 11 ILE A C 5
ATOM 6932 O O . ILE A 1 11 ? 8.349 -0.348 18.196 1.00 10.00 11 ILE A O 5
ATOM 6948 N N . LYS A 1 12 ? 7.364 -1.673 16.662 1.00 10.00 12 LYS A N 5
ATOM 6949 C CA . LYS A 1 12 ? 6.978 -2.771 17.567 1.00 10.00 12 LYS A CA 5
ATOM 6950 C C . LYS A 1 12 ? 8.084 -3.833 17.619 1.00 10.00 12 LYS A C 5
ATOM 6951 O O . LYS A 1 12 ? 8.091 -4.782 16.832 1.00 10.00 12 LYS A O 5
ATOM 6970 N N . GLN A 1 13 ? 9.019 -3.675 18.558 1.00 10.00 13 GLN A N 5
ATOM 6971 C CA . GLN A 1 13 ? 10.078 -4.658 18.837 1.00 10.00 13 GLN A CA 5
ATOM 6972 C C . GLN A 1 13 ? 9.574 -5.822 19.713 1.00 10.00 13 GLN A C 5
ATOM 6973 O O . GLN A 1 13 ? 10.153 -6.910 19.690 1.00 10.00 13 GLN A O 5
ATOM 6987 N N . GLY A 1 14 ? 8.498 -5.602 20.481 1.00 10.00 14 GLY A N 5
ATOM 6988 C CA . GLY A 1 14 ? 7.865 -6.605 21.342 1.00 10.00 14 GLY A CA 5
ATOM 6989 C C . GLY A 1 14 ? 8.674 -6.865 22.616 1.00 10.00 14 GLY A C 5
ATOM 6990 O O . GLY A 1 14 ? 9.092 -7.995 22.883 1.00 10.00 14 GLY A O 5
ATOM 6994 N N . ARG A 1 15 ? 8.893 -5.802 23.401 1.00 10.00 15 ARG A N 5
ATOM 6995 C CA . ARG A 1 15 ? 9.781 -5.741 24.571 1.00 10.00 15 ARG A CA 5
ATOM 6996 C C . ARG A 1 15 ? 9.070 -5.087 25.760 1.00 10.00 15 ARG A C 5
ATOM 6997 O O . ARG A 1 15 ? 8.468 -4.025 25.602 1.00 10.00 15 ARG A O 5
ATOM 7018 N N . LYS A 1 16 ? 9.140 -5.709 26.942 1.00 10.00 16 LYS A N 5
ATOM 7019 C CA . LYS A 1 16 ? 8.555 -5.193 28.192 1.00 10.00 16 LYS A CA 5
ATOM 7020 C C . LYS A 1 16 ? 9.437 -4.078 28.781 1.00 10.00 16 LYS A C 5
ATOM 7021 O O . LYS A 1 16 ? 10.482 -4.348 29.377 1.00 10.00 16 LYS A O 5
ATOM 7040 N N . LEU A 1 17 ? 9.030 -2.824 28.585 1.00 10.00 17 LEU A N 5
ATOM 7041 C CA . LEU A 1 17 ? 9.658 -1.615 29.138 1.00 10.00 17 LEU A CA 5
ATOM 7042 C C . LEU A 1 17 ? 9.410 -1.463 30.657 1.00 10.00 17 LEU A C 5
ATOM 7043 O O . LEU A 1 17 ? 8.688 -2.251 31.273 1.00 10.00 17 LEU A O 5
ATOM 7059 N N . ASP A 1 18 ? 9.988 -0.419 31.259 1.00 10.00 18 ASP A N 5
ATOM 7060 C CA . ASP A 1 18 ? 9.826 -0.046 32.672 1.00 10.00 18 ASP A CA 5
ATOM 7061 C C . ASP A 1 18 ? 9.315 1.404 32.800 1.00 10.00 18 ASP A C 5
ATOM 7062 O O . ASP A 1 18 ? 10.090 2.365 32.787 1.00 10.00 18 ASP A O 5
ATOM 7071 N N . ILE A 1 19 ? 7.990 1.549 32.901 1.00 10.00 19 ILE A N 5
ATOM 7072 C CA . ILE A 1 19 ? 7.228 2.806 33.007 1.00 10.00 19 ILE A CA 5
ATOM 7073 C C . ILE A 1 19 ? 6.153 2.637 34.088 1.00 10.00 19 ILE A C 5
ATOM 7074 O O . ILE A 1 19 ? 5.462 1.617 34.127 1.00 10.00 19 ILE A O 5
ATOM 7090 N N . ASP A 1 20 ? 5.999 3.639 34.959 1.00 10.00 20 ASP A N 5
ATOM 7091 C CA . ASP A 1 20 ? 4.873 3.709 35.894 1.00 10.00 20 ASP A CA 5
ATOM 7092 C C . ASP A 1 20 ? 3.680 4.406 35.219 1.00 10.00 20 ASP A C 5
ATOM 7093 O O . ASP A 1 20 ? 3.659 5.626 35.031 1.00 10.00 20 ASP A O 5
ATOM 7102 N N . PHE A 1 21 ? 2.697 3.605 34.823 1.00 10.00 21 PHE A N 5
ATOM 7103 C CA . PHE A 1 21 ? 1.380 4.000 34.323 1.00 10.00 21 PHE A CA 5
ATOM 7104 C C . PHE A 1 21 ? 0.397 4.274 35.477 1.00 10.00 21 PHE A C 5
ATOM 7105 O O . PHE A 1 21 ? -0.456 5.160 35.390 1.00 10.00 21 PHE A O 5
ATOM 7122 N N . GLY A 1 22 ? 0.509 3.470 36.537 1.00 10.00 22 GLY A N 5
ATOM 7123 C CA . GLY A 1 22 ? -0.409 3.353 37.680 1.00 10.00 22 GLY A CA 5
ATOM 7124 C C . GLY A 1 22 ? -0.807 1.887 37.892 1.00 10.00 22 GLY A C 5
ATOM 7125 O O . GLY A 1 22 ? -0.724 1.103 36.952 1.00 10.00 22 GLY A O 5
ATOM 7129 N N . ALA A 1 23 ? -1.252 1.497 39.090 1.00 10.00 23 ALA A N 5
ATOM 7130 C CA . ALA A 1 23 ? -1.465 0.098 39.504 1.00 10.00 23 ALA A CA 5
ATOM 7131 C C . ALA A 1 23 ? -2.129 -0.816 38.446 1.00 10.00 23 ALA A C 5
ATOM 7132 O O . ALA A 1 23 ? -1.564 -1.844 38.066 1.00 10.00 23 ALA A O 5
ATOM 7139 N N . GLU A 1 24 ? -3.316 -0.446 37.958 1.00 10.00 24 GLU A N 5
ATOM 7140 C CA . GLU A 1 24 ? -4.056 -1.192 36.925 1.00 10.00 24 GLU A CA 5
ATOM 7141 C C . GLU A 1 24 ? -3.291 -1.244 35.591 1.00 10.00 24 GLU A C 5
ATOM 7142 O O . GLU A 1 24 ? -3.139 -2.309 34.990 1.00 10.00 24 GLU A O 5
ATOM 7154 N N . GLY A 1 25 ? -2.797 -0.094 35.126 1.00 10.00 25 GLY A N 5
ATOM 7155 C CA . GLY A 1 25 ? -2.039 0.052 33.880 1.00 10.00 25 GLY A CA 5
ATOM 7156 C C . GLY A 1 25 ? -0.705 -0.703 33.865 1.00 10.00 25 GLY A C 5
ATOM 7157 O O . GLY A 1 25 ? -0.346 -1.296 32.850 1.00 10.00 25 GLY A O 5
ATOM 7161 N N . ASN A 1 26 ? 0.019 -0.706 34.986 1.00 10.00 26 ASN A N 5
ATOM 7162 C CA . ASN A 1 26 ? 1.258 -1.452 35.212 1.00 10.00 26 ASN A CA 5
ATOM 7163 C C . ASN A 1 26 ? 1.019 -2.953 34.993 1.00 10.00 26 ASN A C 5
ATOM 7164 O O . ASN A 1 26 ? 1.728 -3.590 34.210 1.00 10.00 26 ASN A O 5
ATOM 7175 N N . ARG A 1 27 ? -0.006 -3.507 35.657 1.00 10.00 27 ARG A N 5
ATOM 7176 C CA . ARG A 1 27 ? -0.454 -4.902 35.492 1.00 10.00 27 ARG A CA 5
ATOM 7177 C C . ARG A 1 27 ? -0.866 -5.203 34.048 1.00 10.00 27 ARG A C 5
ATOM 7178 O O . ARG A 1 27 ? -0.457 -6.225 33.497 1.00 10.00 27 ARG A O 5
ATOM 7199 N N . TYR A 1 28 ? -1.655 -4.319 33.433 1.00 10.00 28 TYR A N 5
ATOM 7200 C CA . TYR A 1 28 ? -2.122 -4.452 32.054 1.00 10.00 28 TYR A CA 5
ATOM 7201 C C . TYR A 1 28 ? -0.956 -4.518 31.057 1.00 10.00 28 TYR A C 5
ATOM 7202 O O . TYR A 1 28 ? -0.874 -5.467 30.275 1.00 10.00 28 TYR A O 5
ATOM 7220 N N . TYR A 1 29 ? -0.041 -3.544 31.097 1.00 10.00 29 TYR A N 5
ATOM 7221 C CA . TYR A 1 29 ? 1.173 -3.510 30.280 1.00 10.00 29 TYR A CA 5
ATOM 7222 C C . TYR A 1 29 ? 2.043 -4.761 30.472 1.00 10.00 29 TYR A C 5
ATOM 7223 O O . TYR A 1 29 ? 2.383 -5.423 29.493 1.00 10.00 29 TYR A O 5
ATOM 7241 N N . ALA A 1 30 ? 2.385 -5.119 31.715 1.00 10.00 30 ALA A N 5
ATOM 7242 C CA . ALA A 1 30 ? 3.188 -6.304 32.038 1.00 10.00 30 ALA A CA 5
ATOM 7243 C C . ALA A 1 30 ? 2.662 -7.604 31.388 1.00 10.00 30 ALA A C 5
ATOM 7244 O O . ALA A 1 30 ? 3.456 -8.458 30.985 1.00 10.00 30 ALA A O 5
ATOM 7251 N N . ALA A 1 31 ? 1.338 -7.752 31.276 1.00 10.00 31 ALA A N 5
ATOM 7252 C CA . ALA A 1 31 ? 0.665 -8.872 30.619 1.00 10.00 31 ALA A CA 5
ATOM 7253 C C . ALA A 1 31 ? 0.480 -8.721 29.087 1.00 10.00 31 ALA A C 5
ATOM 7254 O O . ALA A 1 31 ? 0.425 -9.736 28.387 1.00 10.00 31 ALA A O 5
ATOM 7261 N N . ASN A 1 32 ? 0.374 -7.495 28.549 1.00 10.00 32 ASN A N 5
ATOM 7262 C CA . ASN A 1 32 ? -0.031 -7.227 27.155 1.00 10.00 32 ASN A CA 5
ATOM 7263 C C . ASN A 1 32 ? 0.945 -6.385 26.298 1.00 10.00 32 ASN A C 5
ATOM 7264 O O . ASN A 1 32 ? 0.580 -5.987 25.189 1.00 10.00 32 ASN A O 5
ATOM 7275 N N . TYR A 1 33 ? 2.182 -6.144 26.749 1.00 10.00 33 TYR A N 5
ATOM 7276 C CA . TYR A 1 33 ? 3.209 -5.323 26.073 1.00 10.00 33 TYR A CA 5
ATOM 7277 C C . TYR A 1 33 ? 3.452 -5.666 24.589 1.00 10.00 33 TYR A C 5
ATOM 7278 O O . TYR A 1 33 ? 3.824 -4.790 23.812 1.00 10.00 33 TYR A O 5
ATOM 7296 N N . TRP A 1 34 ? 3.221 -6.918 24.176 1.00 10.00 34 TRP A N 5
ATOM 7297 C CA . TRP A 1 34 ? 3.271 -7.388 22.784 1.00 10.00 34 TRP A CA 5
ATOM 7298 C C . TRP A 1 34 ? 2.433 -6.541 21.799 1.00 10.00 34 TRP A C 5
ATOM 7299 O O . TRP A 1 34 ? 2.834 -6.371 20.646 1.00 10.00 34 TRP A O 5
ATOM 7320 N N . GLN A 1 35 ? 1.283 -6.004 22.230 1.00 10.00 35 GLN A N 5
ATOM 7321 C CA . GLN A 1 35 ? 0.420 -5.116 21.431 1.00 10.00 35 GLN A CA 5
ATOM 7322 C C . GLN A 1 35 ? 1.065 -3.750 21.134 1.00 10.00 35 GLN A C 5
ATOM 7323 O O . GLN A 1 35 ? 0.898 -3.191 20.047 1.00 10.00 35 GLN A O 5
ATOM 7337 N N . PHE A 1 36 ? 1.724 -3.182 22.144 1.00 10.00 36 PHE A N 5
ATOM 7338 C CA . PHE A 1 36 ? 2.247 -1.817 22.212 1.00 10.00 36 PHE A CA 5
ATOM 7339 C C . PHE A 1 36 ? 3.515 -1.596 21.356 1.00 10.00 36 PHE A C 5
ATOM 7340 O O . PHE A 1 36 ? 4.233 -2.554 21.043 1.00 10.00 36 PHE A O 5
ATOM 7357 N N . PRO A 1 37 ? 3.832 -0.336 20.996 1.00 10.00 37 PRO A N 5
ATOM 7358 C CA . PRO A 1 37 ? 5.114 0.022 20.389 1.00 10.00 37 PRO A CA 5
ATOM 7359 C C . PRO A 1 37 ? 6.251 -0.049 21.427 1.00 10.00 37 PRO A C 5
ATOM 7360 O O . PRO A 1 37 ? 6.022 -0.057 22.636 1.00 10.00 37 PRO A O 5
ATOM 7371 N N . ASP A 1 38 ? 7.495 -0.074 20.957 1.00 10.00 38 ASP A N 5
ATOM 7372 C CA . ASP A 1 38 ? 8.712 0.071 21.774 1.00 10.00 38 ASP A CA 5
ATOM 7373 C C . ASP A 1 38 ? 9.440 1.384 21.425 1.00 10.00 38 ASP A C 5
ATOM 7374 O O . ASP A 1 38 ? 9.936 2.079 22.314 1.00 10.00 38 ASP A O 5
ATOM 7383 N N . GLY A 1 39 ? 9.444 1.749 20.139 1.00 10.00 39 GLY A N 5
ATOM 7384 C CA . GLY A 1 39 ? 9.876 3.044 19.608 1.00 10.00 39 GLY A CA 5
ATOM 7385 C C . GLY A 1 39 ? 8.817 3.648 18.676 1.00 10.00 39 GLY A C 5
ATOM 7386 O O . GLY A 1 39 ? 7.822 3.002 18.338 1.00 10.00 39 GLY A O 5
ATOM 7390 N N . ILE A 1 40 ? 9.033 4.890 18.242 1.00 10.00 40 ILE A N 5
ATOM 7391 C CA . ILE A 1 40 ? 8.191 5.608 17.270 1.00 10.00 40 ILE A CA 5
ATOM 7392 C C . ILE A 1 40 ? 9.103 6.324 16.276 1.00 10.00 40 ILE A C 5
ATOM 7393 O O . ILE A 1 40 ? 9.972 7.108 16.671 1.00 10.00 40 ILE A O 5
ATOM 7409 N N . TYR A 1 41 ? 8.896 6.071 14.987 1.00 10.00 41 TYR A N 5
ATOM 7410 C CA . TYR A 1 41 ? 9.525 6.825 13.911 1.00 10.00 41 TYR A CA 5
ATOM 7411 C C . TYR A 1 41 ? 8.872 8.211 13.807 1.00 10.00 41 TYR A C 5
ATOM 7412 O O . TYR A 1 41 ? 7.680 8.314 13.512 1.00 10.00 41 TYR A O 5
ATOM 7430 N N . TYR A 1 42 ? 9.633 9.282 14.039 1.00 10.00 42 TYR A N 5
ATOM 7431 C CA . TYR A 1 42 ? 9.180 10.655 13.837 1.00 10.00 42 TYR A CA 5
ATOM 7432 C C . TYR A 1 42 ? 10.369 11.585 13.570 1.00 10.00 42 TYR A C 5
ATOM 7433 O O . TYR A 1 42 ? 11.179 11.884 14.450 1.00 10.00 42 TYR A O 5
ATOM 7451 N N . GLU A 1 43 ? 10.465 12.040 12.326 1.00 10.00 43 GLU A N 5
ATOM 7452 C CA . GLU A 1 43 ? 11.473 12.966 11.801 1.00 10.00 43 GLU A CA 5
ATOM 7453 C C . GLU A 1 43 ? 11.131 14.439 12.132 1.00 10.00 43 GLU A C 5
ATOM 7454 O O . GLU A 1 43 ? 10.977 15.294 11.256 1.00 10.00 43 GLU A O 5
ATOM 7466 N N . GLY A 1 44 ? 11.036 14.742 13.431 1.00 10.00 44 GLY A N 5
ATOM 7467 C CA . GLY A 1 44 ? 10.718 16.071 13.972 1.00 10.00 44 GLY A CA 5
ATOM 7468 C C . GLY A 1 44 ? 11.848 17.096 13.809 1.00 10.00 44 GLY A C 5
ATOM 7469 O O . GLY A 1 44 ? 11.600 18.257 13.476 1.00 10.00 44 GLY A O 5
ATOM 7473 N N . CYS A 1 45 ? 13.090 16.679 14.072 1.00 10.00 45 CYS A N 5
ATOM 7474 C CA . CYS A 1 45 ? 14.297 17.503 13.991 1.00 10.00 45 CYS A CA 5
ATOM 7475 C C . CYS A 1 45 ? 14.574 18.026 12.565 1.00 10.00 45 CYS A C 5
ATOM 7476 O O . CYS A 1 45 ? 14.657 17.246 11.611 1.00 10.00 45 CYS A O 5
ATOM 7483 N N . SER A 1 46 ? 14.777 19.341 12.432 1.00 10.00 46 SER A N 5
ATOM 7484 C CA . SER A 1 46 ? 15.184 20.031 11.196 1.00 10.00 46 SER A CA 5
ATOM 7485 C C . SER A 1 46 ? 16.223 21.132 11.466 1.00 10.00 46 SER A C 5
ATOM 7486 O O . SER A 1 46 ? 17.332 21.082 10.929 1.00 10.00 46 SER A O 5
ATOM 7494 N N . GLU A 1 47 ? 15.889 22.113 12.308 1.00 10.00 47 GLU A N 5
ATOM 7495 C CA . GLU A 1 47 ? 16.742 23.242 12.714 1.00 10.00 47 GLU A CA 5
ATOM 7496 C C . GLU A 1 47 ? 16.484 23.687 14.168 1.00 10.00 47 GLU A C 5
ATOM 7497 O O . GLU A 1 47 ? 15.423 23.415 14.731 1.00 10.00 47 GLU A O 5
ATOM 7509 N N . ALA A 1 48 ? 17.437 24.411 14.771 1.00 10.00 48 ALA A N 5
ATOM 7510 C CA . ALA A 1 48 ? 17.438 24.838 16.177 1.00 10.00 48 ALA A CA 5
ATOM 7511 C C . ALA A 1 48 ? 16.190 25.619 16.647 1.00 10.00 48 ALA A C 5
ATOM 7512 O O . ALA A 1 48 ? 15.890 25.634 17.844 1.00 10.00 48 ALA A O 5
ATOM 7519 N N . ASN A 1 49 ? 15.455 26.262 15.731 1.00 10.00 49 ASN A N 5
ATOM 7520 C CA . ASN A 1 49 ? 14.163 26.901 16.011 1.00 10.00 49 ASN A CA 5
ATOM 7521 C C . ASN A 1 49 ? 13.080 25.910 16.501 1.00 10.00 49 ASN A C 5
ATOM 7522 O O . ASN A 1 49 ? 12.197 26.308 17.264 1.00 10.00 49 ASN A O 5
ATOM 7533 N N . VAL A 1 50 ? 13.138 24.634 16.095 1.00 10.00 50 VAL A N 5
ATOM 7534 C CA . VAL A 1 50 ? 12.309 23.540 16.641 1.00 10.00 50 VAL A CA 5
ATOM 7535 C C . VAL A 1 50 ? 12.703 23.274 18.097 1.00 10.00 50 VAL A C 5
ATOM 7536 O O . VAL A 1 50 ? 13.813 22.808 18.363 1.00 10.00 50 VAL A O 5
ATOM 7549 N N . THR A 1 51 ? 11.807 23.555 19.047 1.00 10.00 51 THR A N 5
ATOM 7550 C CA . THR A 1 51 ? 12.028 23.285 20.480 1.00 10.00 51 THR A CA 5
ATOM 7551 C C . THR A 1 51 ? 11.657 21.843 20.847 1.00 10.00 51 THR A C 5
ATOM 7552 O O . THR A 1 51 ? 11.024 21.128 20.063 1.00 10.00 51 THR A O 5
ATOM 7563 N N . LYS A 1 52 ? 12.006 21.401 22.063 1.00 10.00 52 LYS A N 5
ATOM 7564 C CA . LYS A 1 52 ? 11.521 20.121 22.604 1.00 10.00 52 LYS A CA 5
ATOM 7565 C C . LYS A 1 52 ? 9.998 20.102 22.752 1.00 10.00 52 LYS A C 5
ATOM 7566 O O . LYS A 1 52 ? 9.366 19.125 22.365 1.00 10.00 52 LYS A O 5
ATOM 7585 N N . GLU A 1 53 ? 9.404 21.181 23.260 1.00 10.00 53 GLU A N 5
ATOM 7586 C CA . GLU A 1 53 ? 7.944 21.349 23.350 1.00 10.00 53 GLU A CA 5
ATOM 7587 C C . GLU A 1 53 ? 7.260 21.154 21.985 1.00 10.00 53 GLU A C 5
ATOM 7588 O O . GLU A 1 53 ? 6.302 20.383 21.886 1.00 10.00 53 GLU A O 5
ATOM 7600 N N . MET A 1 54 ? 7.772 21.805 20.929 1.00 10.00 54 MET A N 5
ATOM 7601 C CA . MET A 1 54 ? 7.355 21.585 19.537 1.00 10.00 54 MET A CA 5
ATOM 7602 C C . MET A 1 54 ? 7.466 20.106 19.135 1.00 10.00 54 MET A C 5
ATOM 7603 O O . MET A 1 54 ? 6.472 19.512 18.714 1.00 10.00 54 MET A O 5
ATOM 7617 N N . LEU A 1 55 ? 8.657 19.508 19.253 1.00 10.00 55 LEU A N 5
ATOM 7618 C CA . LEU A 1 55 ? 8.945 18.121 18.866 1.00 10.00 55 LEU A CA 5
ATOM 7619 C C . LEU A 1 55 ? 8.007 17.118 19.562 1.00 10.00 55 LEU A C 5
ATOM 7620 O O . LEU A 1 55 ? 7.284 16.388 18.890 1.00 10.00 55 LEU A O 5
ATOM 7636 N N . VAL A 1 56 ? 8.001 17.067 20.896 1.00 10.00 56 VAL A N 5
ATOM 7637 C CA . VAL A 1 56 ? 7.217 16.107 21.696 1.00 10.00 56 VAL A CA 5
ATOM 7638 C C . VAL A 1 56 ? 5.714 16.201 21.383 1.00 10.00 56 VAL A C 5
ATOM 7639 O O . VAL A 1 56 ? 5.064 15.177 21.164 1.00 10.00 56 VAL A O 5
ATOM 7652 N N . THR A 1 57 ? 5.153 17.413 21.330 1.00 10.00 57 THR A N 5
ATOM 7653 C CA . THR A 1 57 ? 3.738 17.649 20.980 1.00 10.00 57 THR A CA 5
ATOM 7654 C C . THR A 1 57 ? 3.423 17.210 19.546 1.00 10.00 57 THR A C 5
ATOM 7655 O O . THR A 1 57 ? 2.467 16.463 19.319 1.00 10.00 57 THR A O 5
ATOM 7666 N N . SER A 1 58 ? 4.204 17.661 18.559 1.00 10.00 58 SER A N 5
ATOM 7667 C CA . SER A 1 58 ? 4.029 17.268 17.152 1.00 10.00 58 SER A CA 5
ATOM 7668 C C . SER A 1 58 ? 4.218 15.761 16.921 1.00 10.00 58 SER A C 5
ATOM 7669 O O . SER A 1 58 ? 3.502 15.186 16.109 1.00 10.00 58 SER A O 5
ATOM 7677 N N . CYS A 1 59 ? 5.099 15.092 17.670 1.00 10.00 59 CYS A N 5
ATOM 7678 C CA . CYS A 1 59 ? 5.253 13.634 17.724 1.00 10.00 59 CYS A CA 5
ATOM 7679 C C . CYS A 1 59 ? 3.958 12.919 18.147 1.00 10.00 59 CYS A C 5
ATOM 7680 O O . CYS A 1 59 ? 3.502 12.016 17.446 1.00 10.00 59 CYS A O 5
ATOM 7687 N N . VAL A 1 60 ? 3.324 13.327 19.253 1.00 10.00 60 VAL A N 5
ATOM 7688 C CA . VAL A 1 60 ? 2.004 12.818 19.688 1.00 10.00 60 VAL A CA 5
ATOM 7689 C C . VAL A 1 60 ? 0.931 13.002 18.600 1.00 10.00 60 VAL A C 5
ATOM 7690 O O . VAL A 1 60 ? 0.144 12.091 18.340 1.00 10.00 60 VAL A O 5
ATOM 7703 N N . ASN A 1 61 ? 0.889 14.167 17.946 1.00 10.00 61 ASN A N 5
ATOM 7704 C CA . ASN A 1 61 ? -0.005 14.448 16.812 1.00 10.00 61 ASN A CA 5
ATOM 7705 C C . ASN A 1 61 ? 0.291 13.570 15.577 1.00 10.00 61 ASN A C 5
ATOM 7706 O O . ASN A 1 61 ? -0.634 13.026 14.971 1.00 10.00 61 ASN A O 5
ATOM 7717 N N . ALA A 1 62 ? 1.562 13.409 15.196 1.00 10.00 62 ALA A N 5
ATOM 7718 C CA . ALA A 1 62 ? 1.996 12.539 14.104 1.00 10.00 62 ALA A CA 5
ATOM 7719 C C . ALA A 1 62 ? 1.614 11.076 14.372 1.00 10.00 62 ALA A C 5
ATOM 7720 O O . ALA A 1 62 ? 1.072 10.404 13.496 1.00 10.00 62 ALA A O 5
ATOM 7727 N N . THR A 1 63 ? 1.865 10.587 15.591 1.00 10.00 63 THR A N 5
ATOM 7728 C CA . THR A 1 63 ? 1.517 9.231 16.042 1.00 10.00 63 THR A CA 5
ATOM 7729 C C . THR A 1 63 ? 0.022 8.944 15.856 1.00 10.00 63 THR A C 5
ATOM 7730 O O . THR A 1 63 ? -0.322 7.913 15.277 1.00 10.00 63 THR A O 5
ATOM 7741 N N . GLN A 1 64 ? -0.867 9.848 16.298 1.00 10.00 64 GLN A N 5
ATOM 7742 C CA . GLN A 1 64 ? -2.311 9.790 16.028 1.00 10.00 64 GLN A CA 5
ATOM 7743 C C . GLN A 1 64 ? -2.602 9.600 14.531 1.00 10.00 64 GLN A C 5
ATOM 7744 O O . GLN A 1 64 ? -3.186 8.590 14.141 1.00 10.00 64 GLN A O 5
ATOM 7758 N N . ALA A 1 65 ? -2.183 10.558 13.698 1.00 10.00 65 ALA A N 5
ATOM 7759 C CA . ALA A 1 65 ? -2.385 10.578 12.249 1.00 10.00 65 ALA A CA 5
ATOM 7760 C C . ALA A 1 65 ? -1.889 9.301 11.534 1.00 10.00 65 ALA A C 5
ATOM 7761 O O . ALA A 1 65 ? -2.577 8.763 10.664 1.00 10.00 65 ALA A O 5
ATOM 7768 N N . ALA A 1 66 ? -0.696 8.818 11.887 1.00 10.00 66 ALA A N 5
ATOM 7769 C CA . ALA A 1 66 ? -0.075 7.621 11.325 1.00 10.00 66 ALA A CA 5
ATOM 7770 C C . ALA A 1 66 ? -0.793 6.305 11.681 1.00 10.00 66 ALA A C 5
ATOM 7771 O O . ALA A 1 66 ? -0.786 5.383 10.862 1.00 10.00 66 ALA A O 5
ATOM 7778 N N . ASN A 1 67 ? -1.374 6.183 12.882 1.00 10.00 67 ASN A N 5
ATOM 7779 C CA . ASN A 1 67 ? -1.902 4.917 13.417 1.00 10.00 67 ASN A CA 5
ATOM 7780 C C . ASN A 1 67 ? -3.386 5.023 13.835 1.00 10.00 67 ASN A C 5
ATOM 7781 O O . ASN A 1 67 ? -3.812 4.429 14.827 1.00 10.00 67 ASN A O 5
ATOM 7792 N N . GLN A 1 68 ? -4.197 5.737 13.046 1.00 10.00 68 GLN A N 5
ATOM 7793 C CA . GLN A 1 68 ? -5.619 6.006 13.330 1.00 10.00 68 GLN A CA 5
ATOM 7794 C C . GLN A 1 68 ? -6.434 4.727 13.574 1.00 10.00 68 GLN A C 5
ATOM 7795 O O . GLN A 1 68 ? -7.192 4.658 14.542 1.00 10.00 68 GLN A O 5
ATOM 7809 N N . ALA A 1 69 ? -6.285 3.720 12.707 1.00 10.00 69 ALA A N 5
ATOM 7810 C CA . ALA A 1 69 ? -6.967 2.425 12.796 1.00 10.00 69 ALA A CA 5
ATOM 7811 C C . ALA A 1 69 ? -6.769 1.731 14.161 1.00 10.00 69 ALA A C 5
ATOM 7812 O O . ALA A 1 69 ? -7.741 1.292 14.776 1.00 10.00 69 ALA A O 5
ATOM 7819 N N . GLU A 1 70 ? -5.521 1.649 14.638 1.00 10.00 70 GLU A N 5
ATOM 7820 C CA . GLU A 1 70 ? -5.145 1.067 15.938 1.00 10.00 70 GLU A CA 5
ATOM 7821 C C . GLU A 1 70 ? -5.933 1.711 17.090 1.00 10.00 70 GLU A C 5
ATOM 7822 O O . GLU A 1 70 ? -6.620 1.013 17.839 1.00 10.00 70 GLU A O 5
ATOM 7834 N N . PHE A 1 71 ? -5.860 3.041 17.223 1.00 10.00 71 PHE A N 5
ATOM 7835 C CA . PHE A 1 71 ? -6.603 3.807 18.229 1.00 10.00 71 PHE A CA 5
ATOM 7836 C C . PHE A 1 71 ? -8.122 3.637 18.082 1.00 10.00 71 PHE A C 5
ATOM 7837 O O . PHE A 1 71 ? -8.793 3.273 19.047 1.00 10.00 71 PHE A O 5
ATOM 7854 N N . SER A 1 72 ? -8.660 3.883 16.883 1.00 10.00 72 SER A N 5
ATOM 7855 C CA . SER A 1 72 ? -10.087 3.813 16.537 1.00 10.00 72 SER A CA 5
ATOM 7856 C C . SER A 1 72 ? -10.744 2.502 16.984 1.00 10.00 72 SER A C 5
ATOM 7857 O O . SER A 1 72 ? -11.724 2.534 17.735 1.00 10.00 72 SER A O 5
ATOM 7865 N N . ARG A 1 73 ? -10.214 1.352 16.542 1.00 10.00 73 ARG A N 5
ATOM 7866 C CA . ARG A 1 73 ? -10.723 0.007 16.870 1.00 10.00 73 ARG A CA 5
ATOM 7867 C C . ARG A 1 73 ? -10.697 -0.282 18.373 1.00 10.00 73 ARG A C 5
ATOM 7868 O O . ARG A 1 73 ? -11.702 -0.724 18.927 1.00 10.00 73 ARG A O 5
ATOM 7889 N N . GLU A 1 74 ? -9.562 -0.045 19.029 1.00 10.00 74 GLU A N 5
ATOM 7890 C CA . GLU A 1 74 ? -9.373 -0.280 20.467 1.00 10.00 74 GLU A CA 5
ATOM 7891 C C . GLU A 1 74 ? -10.297 0.587 21.341 1.00 10.00 74 GLU A C 5
ATOM 7892 O O . GLU A 1 74 ? -11.077 0.048 22.125 1.00 10.00 74 GLU A O 5
ATOM 7904 N N . LYS A 1 75 ? -10.216 1.918 21.219 1.00 10.00 75 LYS A N 5
ATOM 7905 C CA . LYS A 1 75 ? -10.863 2.950 22.062 1.00 10.00 75 LYS A CA 5
ATOM 7906 C C . LYS A 1 75 ? -12.341 2.702 22.401 1.00 10.00 75 LYS A C 5
ATOM 7907 O O . LYS A 1 75 ? -12.778 3.058 23.498 1.00 10.00 75 LYS A O 5
ATOM 7926 N N . GLN A 1 76 ? -13.110 2.103 21.488 1.00 10.00 76 GLN A N 5
ATOM 7927 C CA . GLN A 1 76 ? -14.529 1.761 21.680 1.00 10.00 76 GLN A CA 5
ATOM 7928 C C . GLN A 1 76 ? -14.782 0.940 22.960 1.00 10.00 76 GLN A C 5
ATOM 7929 O O . GLN A 1 76 ? -15.724 1.222 23.703 1.00 10.00 76 GLN A O 5
ATOM 7943 N N . ASP A 1 77 ? -13.932 -0.055 23.233 1.00 10.00 77 ASP A N 5
ATOM 7944 C CA . ASP A 1 77 ? -14.086 -1.053 24.306 1.00 10.00 77 ASP A CA 5
ATOM 7945 C C . ASP A 1 77 ? -12.845 -1.163 25.215 1.00 10.00 77 ASP A C 5
ATOM 7946 O O . ASP A 1 77 ? -12.970 -1.317 26.431 1.00 10.00 77 ASP A O 5
ATOM 7955 N N . SER A 1 78 ? -11.645 -1.069 24.635 1.00 10.00 78 SER A N 5
ATOM 7956 C CA . SER A 1 78 ? -10.322 -1.175 25.271 1.00 10.00 78 SER A CA 5
ATOM 7957 C C . SER A 1 78 ? -9.960 0.102 26.057 1.00 10.00 78 SER A C 5
ATOM 7958 O O . SER A 1 78 ? -8.988 0.809 25.770 1.00 10.00 78 SER A O 5
ATOM 7966 N N . LYS A 1 79 ? -10.778 0.420 27.066 1.00 10.00 79 LYS A N 5
ATOM 7967 C CA . LYS A 1 79 ? -10.777 1.683 27.823 1.00 10.00 79 LYS A CA 5
ATOM 7968 C C . LYS A 1 79 ? -9.453 1.959 28.544 1.00 10.00 79 LYS A C 5
ATOM 7969 O O . LYS A 1 79 ? -8.869 3.029 28.359 1.00 10.00 79 LYS A O 5
ATOM 7988 N N . LEU A 1 80 ? -8.973 0.996 29.336 1.00 10.00 80 LEU A N 5
ATOM 7989 C CA . LEU A 1 80 ? -7.674 1.042 30.022 1.00 10.00 80 LEU A CA 5
ATOM 7990 C C . LEU A 1 80 ? -6.505 1.153 29.031 1.00 10.00 80 LEU A C 5
ATOM 7991 O O . LEU A 1 80 ? -5.609 1.969 29.247 1.00 10.00 80 LEU A O 5
ATOM 8007 N N . HIS A 1 81 ? -6.513 0.361 27.945 1.00 10.00 81 HIS A N 5
ATOM 8008 C CA . HIS A 1 81 ? -5.437 0.314 26.942 1.00 10.00 81 HIS A CA 5
ATOM 8009 C C . HIS A 1 81 ? -5.025 1.712 26.478 1.00 10.00 81 HIS A C 5
ATOM 8010 O O . HIS A 1 81 ? -3.838 2.016 26.505 1.00 10.00 81 HIS A O 5
ATOM 8025 N N . GLN A 1 82 ? -5.982 2.568 26.105 1.00 10.00 82 GLN A N 5
ATOM 8026 C CA . GLN A 1 82 ? -5.725 3.958 25.698 1.00 10.00 82 GLN A CA 5
ATOM 8027 C C . GLN A 1 82 ? -4.854 4.725 26.708 1.00 10.00 82 GLN A C 5
ATOM 8028 O O . GLN A 1 82 ? -3.837 5.290 26.315 1.00 10.00 82 GLN A O 5
ATOM 8042 N N . ARG A 1 83 ? -5.218 4.745 27.998 1.00 10.00 83 ARG A N 5
ATOM 8043 C CA . ARG A 1 83 ? -4.482 5.462 29.063 1.00 10.00 83 ARG A CA 5
ATOM 8044 C C . ARG A 1 83 ? -3.015 5.025 29.117 1.00 10.00 83 ARG A C 5
ATOM 8045 O O . ARG A 1 83 ? -2.110 5.859 29.056 1.00 10.00 83 ARG A O 5
ATOM 8066 N N . VAL A 1 84 ? -2.793 3.714 29.208 1.00 10.00 84 VAL A N 5
ATOM 8067 C CA . VAL A 1 84 ? -1.472 3.061 29.211 1.00 10.00 84 VAL A CA 5
ATOM 8068 C C . VAL A 1 84 ? -0.685 3.407 27.936 1.00 10.00 84 VAL A C 5
ATOM 8069 O O . VAL A 1 84 ? 0.436 3.910 28.003 1.00 10.00 84 VAL A O 5
ATOM 8082 N N . LEU A 1 85 ? -1.278 3.166 26.766 1.00 10.00 85 LEU A N 5
ATOM 8083 C CA . LEU A 1 85 ? -0.709 3.414 25.439 1.00 10.00 85 LEU A CA 5
ATOM 8084 C C . LEU A 1 85 ? -0.286 4.879 25.240 1.00 10.00 85 LEU A C 5
ATOM 8085 O O . LEU A 1 85 ? 0.831 5.129 24.797 1.00 10.00 85 LEU A O 5
ATOM 8101 N N . TRP A 1 86 ? -1.134 5.852 25.579 1.00 10.00 86 TRP A N 5
ATOM 8102 C CA . TRP A 1 86 ? -0.808 7.282 25.506 1.00 10.00 86 TRP A CA 5
ATOM 8103 C C . TRP A 1 86 ? 0.317 7.712 26.448 1.00 10.00 86 TRP A C 5
ATOM 8104 O O . TRP A 1 86 ? 1.201 8.459 26.024 1.00 10.00 86 TRP A O 5
ATOM 8125 N N . ARG A 1 87 ? 0.330 7.228 27.697 1.00 10.00 87 ARG A N 5
ATOM 8126 C CA . ARG A 1 87 ? 1.459 7.407 28.633 1.00 10.00 87 ARG A CA 5
ATOM 8127 C C . ARG A 1 87 ? 2.772 6.904 28.019 1.00 10.00 87 ARG A C 5
ATOM 8128 O O . ARG A 1 87 ? 3.752 7.646 27.994 1.00 10.00 87 ARG A O 5
ATOM 8149 N N . LEU A 1 88 ? 2.786 5.680 27.486 1.00 10.00 88 LEU A N 5
ATOM 8150 C CA . LEU A 1 88 ? 3.916 5.116 26.738 1.00 10.00 88 LEU A CA 5
ATOM 8151 C C . LEU A 1 88 ? 4.331 5.988 25.538 1.00 10.00 88 LEU A C 5
ATOM 8152 O O . LEU A 1 88 ? 5.496 6.367 25.446 1.00 10.00 88 LEU A O 5
ATOM 8168 N N . ILE A 1 89 ? 3.411 6.309 24.621 1.00 10.00 89 ILE A N 5
ATOM 8169 C CA . ILE A 1 89 ? 3.660 7.179 23.456 1.00 10.00 89 ILE A CA 5
ATOM 8170 C C . ILE A 1 89 ? 4.320 8.496 23.884 1.00 10.00 89 ILE A C 5
ATOM 8171 O O . ILE A 1 89 ? 5.331 8.885 23.303 1.00 10.00 89 ILE A O 5
ATOM 8187 N N . LYS A 1 90 ? 3.783 9.178 24.902 1.00 10.00 90 LYS A N 5
ATOM 8188 C CA . LYS A 1 90 ? 4.365 10.408 25.456 1.00 10.00 90 LYS A CA 5
ATOM 8189 C C . LYS A 1 90 ? 5.775 10.200 26.005 1.00 10.00 90 LYS A C 5
ATOM 8190 O O . LYS A 1 90 ? 6.646 11.003 25.685 1.00 10.00 90 LYS A O 5
ATOM 8209 N N . GLU A 1 91 ? 6.031 9.157 26.797 1.00 10.00 91 GLU A N 5
ATOM 8210 C CA . GLU A 1 91 ? 7.390 8.800 27.240 1.00 10.00 91 GLU A CA 5
ATOM 8211 C C . GLU A 1 91 ? 8.358 8.569 26.060 1.00 10.00 91 GLU A C 5
ATOM 8212 O O . GLU A 1 91 ? 9.474 9.093 26.081 1.00 10.00 91 GLU A O 5
ATOM 8224 N N . ILE A 1 92 ? 7.944 7.833 25.019 1.00 10.00 92 ILE A N 5
ATOM 8225 C CA . ILE A 1 92 ? 8.706 7.664 23.768 1.00 10.00 92 ILE A CA 5
ATOM 8226 C C . ILE A 1 92 ? 8.986 9.023 23.108 1.00 10.00 92 ILE A C 5
ATOM 8227 O O . ILE A 1 92 ? 10.144 9.342 22.848 1.00 10.00 92 ILE A O 5
ATOM 8243 N N . CYS A 1 93 ? 7.957 9.830 22.829 1.00 10.00 93 CYS A N 5
ATOM 8244 C CA . CYS A 1 93 ? 8.104 11.167 22.241 1.00 10.00 93 CYS A CA 5
ATOM 8245 C C . CYS A 1 93 ? 9.046 12.063 23.073 1.00 10.00 93 CYS A C 5
ATOM 8246 O O . CYS A 1 93 ? 9.933 12.705 22.515 1.00 10.00 93 CYS A O 5
ATOM 8253 N N . SER A 1 94 ? 8.903 12.074 24.402 1.00 10.00 94 SER A N 5
ATOM 8254 C CA . SER A 1 94 ? 9.774 12.793 25.353 1.00 10.00 94 SER A CA 5
ATOM 8255 C C . SER A 1 94 ? 11.257 12.389 25.298 1.00 10.00 94 SER A C 5
ATOM 8256 O O . SER A 1 94 ? 12.118 13.186 25.676 1.00 10.00 94 SER A O 5
ATOM 8264 N N . ALA A 1 95 ? 11.584 11.174 24.846 1.00 10.00 95 ALA A N 5
ATOM 8265 C CA . ALA A 1 95 ? 12.962 10.688 24.708 1.00 10.00 95 ALA A CA 5
ATOM 8266 C C . ALA A 1 95 ? 13.742 11.318 23.529 1.00 10.00 95 ALA A C 5
ATOM 8267 O O . ALA A 1 95 ? 14.978 11.301 23.537 1.00 10.00 95 ALA A O 5
ATOM 8274 N N . LYS A 1 96 ? 13.053 11.859 22.510 1.00 10.00 96 LYS A N 5
ATOM 8275 C CA . LYS A 1 96 ? 13.656 12.480 21.311 1.00 10.00 96 LYS A CA 5
ATOM 8276 C C . LYS A 1 96 ? 14.546 13.677 21.687 1.00 10.00 96 LYS A C 5
ATOM 8277 O O . LYS A 1 96 ? 14.124 14.559 22.442 1.00 10.00 96 LYS A O 5
ATOM 8296 N N . HIS A 1 97 ? 15.764 13.719 21.134 1.00 10.00 97 HIS A N 5
ATOM 8297 C CA . HIS A 1 97 ? 16.740 14.809 21.290 1.00 10.00 97 HIS A CA 5
ATOM 8298 C C . HIS A 1 97 ? 17.486 15.062 19.977 1.00 10.00 97 HIS A C 5
ATOM 8299 O O . HIS A 1 97 ? 18.216 14.190 19.500 1.00 10.00 97 HIS A O 5
ATOM 8314 N N . CYS A 1 98 ? 17.318 16.251 19.399 1.00 10.00 98 CYS A N 5
ATOM 8315 C CA . CYS A 1 98 ? 18.021 16.659 18.178 1.00 10.00 98 CYS A CA 5
ATOM 8316 C C . CYS A 1 98 ? 19.520 16.892 18.431 1.00 10.00 98 CYS A C 5
ATOM 8317 O O . CYS A 1 98 ? 19.919 17.294 19.526 1.00 10.00 98 CYS A O 5
ATOM 8324 N N . ASP A 1 99 ? 20.356 16.655 17.417 1.00 10.00 99 ASP A N 5
ATOM 8325 C CA . ASP A 1 99 ? 21.808 16.886 17.467 1.00 10.00 99 ASP A CA 5
ATOM 8326 C C . ASP A 1 99 ? 22.161 18.378 17.632 1.00 10.00 99 ASP A C 5
ATOM 8327 O O . ASP A 1 99 ? 23.051 18.737 18.406 1.00 10.00 99 ASP A O 5
ATOM 8336 N N . PHE A 1 100 ? 21.460 19.247 16.896 1.00 10.00 100 PHE A N 5
ATOM 8337 C CA . PHE A 1 100 ? 21.681 20.697 16.841 1.00 10.00 100 PHE A CA 5
ATOM 8338 C C . PHE A 1 100 ? 21.284 21.476 18.113 1.00 10.00 100 PHE A C 5
ATOM 8339 O O . PHE A 1 100 ? 21.701 22.627 18.258 1.00 10.00 100 PHE A O 5
ATOM 8356 N N . TRP A 1 101 ? 20.480 20.906 19.023 1.00 10.00 101 TRP A N 5
ATOM 8357 C CA . TRP A 1 101 ? 20.065 21.573 20.270 1.00 10.00 101 TRP A CA 5
ATOM 8358 C C . TRP A 1 101 ? 21.261 21.967 21.155 1.00 10.00 101 TRP A C 5
ATOM 8359 O O . TRP A 1 101 ? 22.219 21.206 21.324 1.00 10.00 101 TRP A O 5
ATOM 8380 N N . LEU A 1 102 ? 21.186 23.176 21.717 1.00 10.00 102 LEU A N 5
ATOM 8381 C CA . LEU A 1 102 ? 22.246 23.865 22.456 1.00 10.00 102 LEU A CA 5
ATOM 8382 C C . LEU A 1 102 ? 21.688 24.732 23.602 1.00 10.00 102 LEU A C 5
ATOM 8383 O O . LEU A 1 102 ? 20.480 24.962 23.696 1.00 10.00 102 LEU A O 5
ATOM 8399 N N . GLU A 1 103 ? 22.578 25.247 24.452 1.00 10.00 103 GLU A N 5
ATOM 8400 C CA . GLU A 1 103 ? 22.279 26.176 25.554 1.00 10.00 103 GLU A CA 5
ATOM 8401 C C . GLU A 1 103 ? 23.281 27.346 25.578 1.00 10.00 103 GLU A C 5
ATOM 8402 O O . GLU A 1 103 ? 24.446 27.193 25.192 1.00 10.00 103 GLU A O 5
ATOM 8414 N N . ARG A 1 104 ? 22.822 28.524 26.024 1.00 10.00 104 ARG A N 5
ATOM 8415 C CA . ARG A 1 104 ? 23.583 29.789 26.078 1.00 10.00 104 ARG A CA 5
ATOM 8416 C C . ARG A 1 104 ? 23.209 30.653 27.293 1.00 10.00 104 ARG A C 5
ATOM 8417 O O . ARG A 1 104 ? 22.282 30.325 28.037 1.00 10.00 104 ARG A O 5
ATOM 8438 N N . GLY A 1 105 ? 23.924 31.764 27.481 1.00 10.00 105 GLY A N 5
ATOM 8439 C CA . GLY A 1 105 ? 23.716 32.756 28.546 1.00 10.00 105 GLY A CA 5
ATOM 8440 C C . GLY A 1 105 ? 23.849 34.198 28.043 1.00 10.00 105 GLY A C 5
ATOM 8441 O O . GLY A 1 105 ? 23.700 34.460 26.845 1.00 10.00 105 GLY A O 5
ATOM 8445 N N . ALA A 1 106 ? 24.103 35.140 28.953 1.00 10.00 106 ALA A N 5
ATOM 8446 C CA . ALA A 1 106 ? 24.291 36.567 28.669 1.00 10.00 106 ALA A CA 5
ATOM 8447 C C . ALA A 1 106 ? 25.296 37.224 29.643 1.00 10.00 106 ALA A C 5
ATOM 8448 O O . ALA A 1 106 ? 25.531 36.719 30.748 1.00 10.00 106 ALA A O 5
ATOM 8455 N N . ALA A 1 107 ? 25.878 38.357 29.230 1.00 10.00 107 ALA A N 5
ATOM 8456 C CA . ALA A 1 107 ? 26.851 39.167 29.981 1.00 10.00 107 ALA A CA 5
ATOM 8457 C C . ALA A 1 107 ? 26.672 40.679 29.716 1.00 10.00 107 ALA A C 5
ATOM 8458 O O . ALA A 1 107 ? 26.734 41.466 30.689 1.00 10.00 107 ALA A O 5
ATOM 8466 N N . ARG A 1 1 ? 10.244 1.316 4.121 1.00 10.00 1 ARG A N 6
ATOM 8467 C CA . ARG A 1 1 ? 9.446 1.935 3.028 1.00 10.00 1 ARG A CA 6
ATOM 8468 C C . ARG A 1 1 ? 9.848 1.332 1.680 1.00 10.00 1 ARG A C 6
ATOM 8469 O O . ARG A 1 1 ? 11.032 1.316 1.336 1.00 10.00 1 ARG A O 6
ATOM 8492 N N . VAL A 1 2 ? 8.881 0.809 0.919 1.00 10.00 2 VAL A N 6
ATOM 8493 C CA . VAL A 1 2 ? 9.096 0.163 -0.395 1.00 10.00 2 VAL A CA 6
ATOM 8494 C C . VAL A 1 2 ? 9.493 1.206 -1.454 1.00 10.00 2 VAL A C 6
ATOM 8495 O O . VAL A 1 2 ? 8.754 2.163 -1.699 1.00 10.00 2 VAL A O 6
ATOM 8508 N N . ALA A 1 3 ? 10.665 1.032 -2.072 1.00 10.00 3 ALA A N 6
ATOM 8509 C CA . ALA A 1 3 ? 11.166 1.871 -3.166 1.00 10.00 3 ALA A CA 6
ATOM 8510 C C . ALA A 1 3 ? 10.422 1.625 -4.498 1.00 10.00 3 ALA A C 6
ATOM 8511 O O . ALA A 1 3 ? 9.835 0.562 -4.718 1.00 10.00 3 ALA A O 6
ATOM 8518 N N . GLU A 1 4 ? 10.484 2.590 -5.419 1.00 10.00 4 GLU A N 6
ATOM 8519 C CA . GLU A 1 4 ? 10.000 2.432 -6.798 1.00 10.00 4 GLU A CA 6
ATOM 8520 C C . GLU A 1 4 ? 10.880 1.428 -7.565 1.00 10.00 4 GLU A C 6
ATOM 8521 O O . GLU A 1 4 ? 12.099 1.601 -7.651 1.00 10.00 4 GLU A O 6
ATOM 8533 N N . ASN A 1 5 ? 10.277 0.382 -8.140 1.00 10.00 5 ASN A N 6
ATOM 8534 C CA . ASN A 1 5 ? 10.973 -0.640 -8.934 1.00 10.00 5 ASN A CA 6
ATOM 8535 C C . ASN A 1 5 ? 11.303 -0.127 -10.355 1.00 10.00 5 ASN A C 6
ATOM 8536 O O . ASN A 1 5 ? 10.841 -0.672 -11.362 1.00 10.00 5 ASN A O 6
ATOM 8547 N N . ARG A 1 6 ? 12.122 0.928 -10.438 1.00 10.00 6 ARG A N 6
ATOM 8548 C CA . ARG A 1 6 ? 12.711 1.449 -11.686 1.00 10.00 6 ARG A CA 6
ATOM 8549 C C . ARG A 1 6 ? 13.981 0.675 -12.090 1.00 10.00 6 ARG A C 6
ATOM 8550 O O . ARG A 1 6 ? 14.633 0.102 -11.213 1.00 10.00 6 ARG A O 6
ATOM 8571 N N . PRO A 1 7 ? 14.380 0.673 -13.378 1.00 10.00 7 PRO A N 6
ATOM 8572 C CA . PRO A 1 7 ? 15.664 0.125 -13.828 1.00 10.00 7 PRO A CA 6
ATOM 8573 C C . PRO A 1 7 ? 16.847 0.629 -12.980 1.00 10.00 7 PRO A C 6
ATOM 8574 O O . PRO A 1 7 ? 17.062 1.838 -12.856 1.00 10.00 7 PRO A O 6
ATOM 8585 N N . GLY A 1 8 ? 17.577 -0.298 -12.357 1.00 10.00 8 GLY A N 6
ATOM 8586 C CA . GLY A 1 8 ? 18.648 -0.059 -11.387 1.00 10.00 8 GLY A CA 6
ATOM 8587 C C . GLY A 1 8 ? 18.305 -0.479 -9.948 1.00 10.00 8 GLY A C 6
ATOM 8588 O O . GLY A 1 8 ? 19.203 -0.544 -9.108 1.00 10.00 8 GLY A O 6
ATOM 8592 N N . ALA A 1 9 ? 17.031 -0.723 -9.617 1.00 10.00 9 ALA A N 6
ATOM 8593 C CA . ALA A 1 9 ? 16.604 -1.034 -8.249 1.00 10.00 9 ALA A CA 6
ATOM 8594 C C . ALA A 1 9 ? 17.247 -2.332 -7.713 1.00 10.00 9 ALA A C 6
ATOM 8595 O O . ALA A 1 9 ? 17.237 -3.372 -8.378 1.00 10.00 9 ALA A O 6
ATOM 8602 N N . PHE A 1 10 ? 17.795 -2.284 -6.495 1.00 10.00 10 PHE A N 6
ATOM 8603 C CA . PHE A 1 10 ? 18.332 -3.464 -5.808 1.00 10.00 10 PHE A CA 6
ATOM 8604 C C . PHE A 1 10 ? 17.254 -4.528 -5.529 1.00 10.00 10 PHE A C 6
ATOM 8605 O O . PHE A 1 10 ? 16.090 -4.210 -5.265 1.00 10.00 10 PHE A O 6
ATOM 8622 N N . ILE A 1 11 ? 17.672 -5.797 -5.504 1.00 10.00 11 ILE A N 6
ATOM 8623 C CA . ILE A 1 11 ? 16.887 -6.951 -5.048 1.00 10.00 11 ILE A CA 6
ATOM 8624 C C . ILE A 1 11 ? 17.649 -7.546 -3.858 1.00 10.00 11 ILE A C 6
ATOM 8625 O O . ILE A 1 11 ? 18.628 -8.281 -4.018 1.00 10.00 11 ILE A O 6
ATOM 8641 N N . LYS A 1 12 ? 17.231 -7.167 -2.646 1.00 10.00 12 LYS A N 6
ATOM 8642 C CA . LYS A 1 12 ? 17.864 -7.554 -1.375 1.00 10.00 12 LYS A CA 6
ATOM 8643 C C . LYS A 1 12 ? 17.187 -8.804 -0.806 1.00 10.00 12 LYS A C 6
ATOM 8644 O O . LYS A 1 12 ? 16.210 -8.720 -0.060 1.00 10.00 12 LYS A O 6
ATOM 8663 N N . GLN A 1 13 ? 17.726 -9.972 -1.158 1.00 10.00 13 GLN A N 6
ATOM 8664 C CA . GLN A 1 13 ? 17.332 -11.269 -0.591 1.00 10.00 13 GLN A CA 6
ATOM 8665 C C . GLN A 1 13 ? 17.932 -11.489 0.810 1.00 10.00 13 GLN A C 6
ATOM 8666 O O . GLN A 1 13 ? 17.422 -12.306 1.579 1.00 10.00 13 GLN A O 6
ATOM 8680 N N . GLY A 1 14 ? 19.015 -10.771 1.145 1.00 10.00 14 GLY A N 6
ATOM 8681 C CA . GLY A 1 14 ? 19.750 -10.908 2.405 1.00 10.00 14 GLY A CA 6
ATOM 8682 C C . GLY A 1 14 ? 20.413 -12.284 2.509 1.00 10.00 14 GLY A C 6
ATOM 8683 O O . GLY A 1 14 ? 20.201 -13.026 3.472 1.00 10.00 14 GLY A O 6
ATOM 8687 N N . ARG A 1 15 ? 21.211 -12.616 1.487 1.00 10.00 15 ARG A N 6
ATOM 8688 C CA . ARG A 1 15 ? 21.797 -13.937 1.219 1.00 10.00 15 ARG A CA 6
ATOM 8689 C C . ARG A 1 15 ? 23.287 -13.798 0.895 1.00 10.00 15 ARG A C 6
ATOM 8690 O O . ARG A 1 15 ? 23.661 -12.975 0.060 1.00 10.00 15 ARG A O 6
ATOM 8711 N N . LYS A 1 16 ? 24.137 -14.585 1.563 1.00 10.00 16 LYS A N 6
ATOM 8712 C CA . LYS A 1 16 ? 25.599 -14.552 1.393 1.00 10.00 16 LYS A CA 6
ATOM 8713 C C . LYS A 1 16 ? 26.028 -15.216 0.073 1.00 10.00 16 LYS A C 6
ATOM 8714 O O . LYS A 1 16 ? 25.914 -16.433 -0.086 1.00 10.00 16 LYS A O 6
ATOM 8733 N N . LEU A 1 17 ? 26.524 -14.413 -0.867 1.00 10.00 17 LEU A N 6
ATOM 8734 C CA . LEU A 1 17 ? 27.167 -14.834 -2.119 1.00 10.00 17 LEU A CA 6
ATOM 8735 C C . LEU A 1 17 ? 28.591 -15.393 -1.887 1.00 10.00 17 LEU A C 6
ATOM 8736 O O . LEU A 1 17 ? 29.118 -15.384 -0.771 1.00 10.00 17 LEU A O 6
ATOM 8752 N N . ASP A 1 18 ? 29.233 -15.848 -2.966 1.00 10.00 18 ASP A N 6
ATOM 8753 C CA . ASP A 1 18 ? 30.630 -16.297 -3.004 1.00 10.00 18 ASP A CA 6
ATOM 8754 C C . ASP A 1 18 ? 31.415 -15.518 -4.078 1.00 10.00 18 ASP A C 6
ATOM 8755 O O . ASP A 1 18 ? 31.435 -15.882 -5.257 1.00 10.00 18 ASP A O 6
ATOM 8764 N N . ILE A 1 19 ? 32.042 -14.417 -3.654 1.00 10.00 19 ILE A N 6
ATOM 8765 C CA . ILE A 1 19 ? 32.843 -13.476 -4.456 1.00 10.00 19 ILE A CA 6
ATOM 8766 C C . ILE A 1 19 ? 34.150 -13.210 -3.699 1.00 10.00 19 ILE A C 6
ATOM 8767 O O . ILE A 1 19 ? 34.122 -12.874 -2.513 1.00 10.00 19 ILE A O 6
ATOM 8783 N N . ASP A 1 20 ? 35.298 -13.353 -4.367 1.00 10.00 20 ASP A N 6
ATOM 8784 C CA . ASP A 1 20 ? 36.602 -12.977 -3.805 1.00 10.00 20 ASP A CA 6
ATOM 8785 C C . ASP A 1 20 ? 36.899 -11.490 -4.070 1.00 10.00 20 ASP A C 6
ATOM 8786 O O . ASP A 1 20 ? 37.555 -11.119 -5.048 1.00 10.00 20 ASP A O 6
ATOM 8795 N N . PHE A 1 21 ? 36.395 -10.632 -3.183 1.00 10.00 21 PHE A N 6
ATOM 8796 C CA . PHE A 1 21 ? 36.679 -9.197 -3.097 1.00 10.00 21 PHE A CA 6
ATOM 8797 C C . PHE A 1 21 ? 38.166 -8.928 -2.799 1.00 10.00 21 PHE A C 6
ATOM 8798 O O . PHE A 1 21 ? 38.768 -8.002 -3.347 1.00 10.00 21 PHE A O 6
ATOM 8815 N N . GLY A 1 22 ? 38.728 -9.729 -1.893 1.00 10.00 22 GLY A N 6
ATOM 8816 C CA . GLY A 1 22 ? 40.045 -9.594 -1.254 1.00 10.00 22 GLY A CA 6
ATOM 8817 C C . GLY A 1 22 ? 39.902 -9.761 0.262 1.00 10.00 22 GLY A C 6
ATOM 8818 O O . GLY A 1 22 ? 38.825 -9.504 0.791 1.00 10.00 22 GLY A O 6
ATOM 8822 N N . ALA A 1 23 ? 40.954 -10.169 0.979 1.00 10.00 23 ALA A N 6
ATOM 8823 C CA . ALA A 1 23 ? 40.912 -10.579 2.395 1.00 10.00 23 ALA A CA 6
ATOM 8824 C C . ALA A 1 23 ? 40.025 -9.703 3.312 1.00 10.00 23 ALA A C 6
ATOM 8825 O O . ALA A 1 23 ? 39.090 -10.202 3.941 1.00 10.00 23 ALA A O 6
ATOM 8832 N N . GLU A 1 24 ? 40.296 -8.398 3.384 1.00 10.00 24 GLU A N 6
ATOM 8833 C CA . GLU A 1 24 ? 39.533 -7.433 4.194 1.00 10.00 24 GLU A CA 6
ATOM 8834 C C . GLU A 1 24 ? 38.067 -7.295 3.731 1.00 10.00 24 GLU A C 6
ATOM 8835 O O . GLU A 1 24 ? 37.144 -7.289 4.547 1.00 10.00 24 GLU A O 6
ATOM 8847 N N . GLY A 1 25 ? 37.840 -7.209 2.418 1.00 10.00 25 GLY A N 6
ATOM 8848 C CA . GLY A 1 25 ? 36.512 -7.120 1.799 1.00 10.00 25 GLY A CA 6
ATOM 8849 C C . GLY A 1 25 ? 35.652 -8.377 1.984 1.00 10.00 25 GLY A C 6
ATOM 8850 O O . GLY A 1 25 ? 34.462 -8.276 2.275 1.00 10.00 25 GLY A O 6
ATOM 8854 N N . ASN A 1 26 ? 36.252 -9.561 1.847 1.00 10.00 26 ASN A N 6
ATOM 8855 C CA . ASN A 1 26 ? 35.652 -10.871 2.108 1.00 10.00 26 ASN A CA 6
ATOM 8856 C C . ASN A 1 26 ? 35.111 -10.937 3.545 1.00 10.00 26 ASN A C 6
ATOM 8857 O O . ASN A 1 26 ? 33.959 -11.321 3.763 1.00 10.00 26 ASN A O 6
ATOM 8868 N N . ARG A 1 27 ? 35.941 -10.539 4.521 1.00 10.00 27 ARG A N 6
ATOM 8869 C CA . ARG A 1 27 ? 35.590 -10.455 5.951 1.00 10.00 27 ARG A CA 6
ATOM 8870 C C . ARG A 1 27 ? 34.440 -9.476 6.185 1.00 10.00 27 ARG A C 6
ATOM 8871 O O . ARG A 1 27 ? 33.485 -9.810 6.888 1.00 10.00 27 ARG A O 6
ATOM 8892 N N . TYR A 1 28 ? 34.513 -8.286 5.582 1.00 10.00 28 TYR A N 6
ATOM 8893 C CA . TYR A 1 28 ? 33.471 -7.265 5.662 1.00 10.00 28 TYR A CA 6
ATOM 8894 C C . TYR A 1 28 ? 32.122 -7.779 5.142 1.00 10.00 28 TYR A C 6
ATOM 8895 O O . TYR A 1 28 ? 31.120 -7.704 5.855 1.00 10.00 28 TYR A O 6
ATOM 8913 N N . TYR A 1 29 ? 32.095 -8.323 3.921 1.00 10.00 29 TYR A N 6
ATOM 8914 C CA . TYR A 1 29 ? 30.912 -8.926 3.308 1.00 10.00 29 TYR A CA 6
ATOM 8915 C C . TYR A 1 29 ? 30.311 -10.044 4.172 1.00 10.00 29 TYR A C 6
ATOM 8916 O O . TYR A 1 29 ? 29.134 -9.981 4.519 1.00 10.00 29 TYR A O 6
ATOM 8934 N N . ALA A 1 30 ? 31.105 -11.047 4.564 1.00 10.00 30 ALA A N 6
ATOM 8935 C CA . ALA A 1 30 ? 30.679 -12.145 5.439 1.00 10.00 30 ALA A CA 6
ATOM 8936 C C . ALA A 1 30 ? 29.969 -11.675 6.730 1.00 10.00 30 ALA A C 6
ATOM 8937 O O . ALA A 1 30 ? 29.014 -12.313 7.178 1.00 10.00 30 ALA A O 6
ATOM 8944 N N . ALA A 1 31 ? 30.418 -10.564 7.323 1.00 10.00 31 ALA A N 6
ATOM 8945 C CA . ALA A 1 31 ? 29.817 -9.944 8.504 1.00 10.00 31 ALA A CA 6
ATOM 8946 C C . ALA A 1 31 ? 28.605 -9.017 8.221 1.00 10.00 31 ALA A C 6
ATOM 8947 O O . ALA A 1 31 ? 27.814 -8.772 9.137 1.00 10.00 31 ALA A O 6
ATOM 8954 N N . ASN A 1 32 ? 28.437 -8.491 6.996 1.00 10.00 32 ASN A N 6
ATOM 8955 C CA . ASN A 1 32 ? 27.465 -7.427 6.676 1.00 10.00 32 ASN A CA 6
ATOM 8956 C C . ASN A 1 32 ? 26.557 -7.656 5.444 1.00 10.00 32 ASN A C 6
ATOM 8957 O O . ASN A 1 32 ? 25.809 -6.745 5.080 1.00 10.00 32 ASN A O 6
ATOM 8968 N N . TYR A 1 33 ? 26.563 -8.838 4.812 1.00 10.00 33 TYR A N 6
ATOM 8969 C CA . TYR A 1 33 ? 25.833 -9.152 3.565 1.00 10.00 33 TYR A CA 6
ATOM 8970 C C . TYR A 1 33 ? 24.329 -8.810 3.571 1.00 10.00 33 TYR A C 6
ATOM 8971 O O . TYR A 1 33 ? 23.756 -8.546 2.515 1.00 10.00 33 TYR A O 6
ATOM 8989 N N . TRP A 1 34 ? 23.685 -8.778 4.742 1.00 10.00 34 TRP A N 6
ATOM 8990 C CA . TRP A 1 34 ? 22.306 -8.315 4.949 1.00 10.00 34 TRP A CA 6
ATOM 8991 C C . TRP A 1 34 ? 22.019 -6.908 4.375 1.00 10.00 34 TRP A C 6
ATOM 8992 O O . TRP A 1 34 ? 20.911 -6.661 3.894 1.00 10.00 34 TRP A O 6
ATOM 9013 N N . GLN A 1 35 ? 22.993 -5.986 4.406 1.00 10.00 35 GLN A N 6
ATOM 9014 C CA . GLN A 1 35 ? 22.883 -4.633 3.830 1.00 10.00 35 GLN A CA 6
ATOM 9015 C C . GLN A 1 35 ? 22.851 -4.626 2.289 1.00 10.00 35 GLN A C 6
ATOM 9016 O O . GLN A 1 35 ? 22.192 -3.783 1.675 1.00 10.00 35 GLN A O 6
ATOM 9030 N N . PHE A 1 36 ? 23.637 -5.511 1.674 1.00 10.00 36 PHE A N 6
ATOM 9031 C CA . PHE A 1 36 ? 23.949 -5.568 0.245 1.00 10.00 36 PHE A CA 6
ATOM 9032 C C . PHE A 1 36 ? 22.807 -6.132 -0.631 1.00 10.00 36 PHE A C 6
ATOM 9033 O O . PHE A 1 36 ? 21.959 -6.889 -0.143 1.00 10.00 36 PHE A O 6
ATOM 9050 N N . PRO A 1 37 ? 22.794 -5.813 -1.942 1.00 10.00 37 PRO A N 6
ATOM 9051 C CA . PRO A 1 37 ? 21.912 -6.454 -2.914 1.00 10.00 37 PRO A CA 6
ATOM 9052 C C . PRO A 1 37 ? 22.393 -7.883 -3.226 1.00 10.00 37 PRO A C 6
ATOM 9053 O O . PRO A 1 37 ? 23.588 -8.179 -3.191 1.00 10.00 37 PRO A O 6
ATOM 9064 N N . ASP A 1 38 ? 21.456 -8.770 -3.558 1.00 10.00 38 ASP A N 6
ATOM 9065 C CA . ASP A 1 38 ? 21.723 -10.132 -4.049 1.00 10.00 38 ASP A CA 6
ATOM 9066 C C . ASP A 1 38 ? 21.484 -10.235 -5.569 1.00 10.00 38 ASP A C 6
ATOM 9067 O O . ASP A 1 38 ? 22.204 -10.945 -6.274 1.00 10.00 38 ASP A O 6
ATOM 9076 N N . GLY A 1 39 ? 20.502 -9.481 -6.074 1.00 10.00 39 GLY A N 6
ATOM 9077 C CA . GLY A 1 39 ? 20.222 -9.237 -7.492 1.00 10.00 39 GLY A CA 6
ATOM 9078 C C . GLY A 1 39 ? 20.003 -7.742 -7.766 1.00 10.00 39 GLY A C 6
ATOM 9079 O O . GLY A 1 39 ? 19.925 -6.933 -6.838 1.00 10.00 39 GLY A O 6
ATOM 9083 N N . ILE A 1 40 ? 19.884 -7.363 -9.041 1.00 10.00 40 ILE A N 6
ATOM 9084 C CA . ILE A 1 40 ? 19.556 -5.995 -9.483 1.00 10.00 40 ILE A CA 6
ATOM 9085 C C . ILE A 1 40 ? 18.523 -6.076 -10.610 1.00 10.00 40 ILE A C 6
ATOM 9086 O O . ILE A 1 40 ? 18.756 -6.725 -11.637 1.00 10.00 40 ILE A O 6
ATOM 9102 N N . TYR A 1 41 ? 17.390 -5.401 -10.425 1.00 10.00 41 TYR A N 6
ATOM 9103 C CA . TYR A 1 41 ? 16.367 -5.215 -11.447 1.00 10.00 41 TYR A CA 6
ATOM 9104 C C . TYR A 1 41 ? 16.860 -4.226 -12.514 1.00 10.00 41 TYR A C 6
ATOM 9105 O O . TYR A 1 41 ? 16.825 -3.011 -12.316 1.00 10.00 41 TYR A O 6
ATOM 9123 N N . TYR A 1 42 ? 17.350 -4.742 -13.643 1.00 10.00 42 TYR A N 6
ATOM 9124 C CA . TYR A 1 42 ? 17.819 -3.938 -14.775 1.00 10.00 42 TYR A CA 6
ATOM 9125 C C . TYR A 1 42 ? 17.804 -4.734 -16.087 1.00 10.00 42 TYR A C 6
ATOM 9126 O O . TYR A 1 42 ? 18.188 -5.907 -16.112 1.00 10.00 42 TYR A O 6
ATOM 9144 N N . GLU A 1 43 ? 17.391 -4.077 -17.174 1.00 10.00 43 GLU A N 6
ATOM 9145 C CA . GLU A 1 43 ? 17.289 -4.607 -18.541 1.00 10.00 43 GLU A CA 6
ATOM 9146 C C . GLU A 1 43 ? 18.027 -3.646 -19.490 1.00 10.00 43 GLU A C 6
ATOM 9147 O O . GLU A 1 43 ? 17.459 -2.695 -20.033 1.00 10.00 43 GLU A O 6
ATOM 9159 N N . GLY A 1 44 ? 19.325 -3.894 -19.668 1.00 10.00 44 GLY A N 6
ATOM 9160 C CA . GLY A 1 44 ? 20.266 -2.984 -20.337 1.00 10.00 44 GLY A CA 6
ATOM 9161 C C . GLY A 1 44 ? 20.485 -3.184 -21.834 1.00 10.00 44 GLY A C 6
ATOM 9162 O O . GLY A 1 44 ? 21.605 -2.999 -22.312 1.00 10.00 44 GLY A O 6
ATOM 9166 N N . CYS A 1 45 ? 19.433 -3.508 -22.586 1.00 10.00 45 CYS A N 6
ATOM 9167 C CA . CYS A 1 45 ? 19.465 -3.531 -24.046 1.00 10.00 45 CYS A CA 6
ATOM 9168 C C . CYS A 1 45 ? 18.125 -3.102 -24.671 1.00 10.00 45 CYS A C 6
ATOM 9169 O O . CYS A 1 45 ? 17.050 -3.557 -24.272 1.00 10.00 45 CYS A O 6
ATOM 9176 N N . SER A 1 46 ? 18.206 -2.222 -25.674 1.00 10.00 46 SER A N 6
ATOM 9177 C CA . SER A 1 46 ? 17.074 -1.672 -26.443 1.00 10.00 46 SER A CA 6
ATOM 9178 C C . SER A 1 46 ? 17.343 -1.553 -27.957 1.00 10.00 46 SER A C 6
ATOM 9179 O O . SER A 1 46 ? 16.440 -1.212 -28.723 1.00 10.00 46 SER A O 6
ATOM 9187 N N . GLU A 1 47 ? 18.566 -1.855 -28.408 1.00 10.00 47 GLU A N 6
ATOM 9188 C CA . GLU A 1 47 ? 19.048 -1.717 -29.791 1.00 10.00 47 GLU A CA 6
ATOM 9189 C C . GLU A 1 47 ? 19.960 -2.889 -30.168 1.00 10.00 47 GLU A C 6
ATOM 9190 O O . GLU A 1 47 ? 20.837 -3.267 -29.392 1.00 10.00 47 GLU A O 6
ATOM 9202 N N . ALA A 1 48 ? 19.817 -3.424 -31.383 1.00 10.00 48 ALA A N 6
ATOM 9203 C CA . ALA A 1 48 ? 20.661 -4.493 -31.929 1.00 10.00 48 ALA A CA 6
ATOM 9204 C C . ALA A 1 48 ? 22.174 -4.167 -31.899 1.00 10.00 48 ALA A C 6
ATOM 9205 O O . ALA A 1 48 ? 23.011 -5.061 -31.763 1.00 10.00 48 ALA A O 6
ATOM 9212 N N . ASN A 1 49 ? 22.522 -2.881 -32.032 1.00 10.00 49 ASN A N 6
ATOM 9213 C CA . ASN A 1 49 ? 23.889 -2.350 -32.003 1.00 10.00 49 ASN A CA 6
ATOM 9214 C C . ASN A 1 49 ? 24.577 -2.443 -30.624 1.00 10.00 49 ASN A C 6
ATOM 9215 O O . ASN A 1 49 ? 25.807 -2.406 -30.562 1.00 10.00 49 ASN A O 6
ATOM 9226 N N . VAL A 1 50 ? 23.823 -2.529 -29.521 1.00 10.00 50 VAL A N 6
ATOM 9227 C CA . VAL A 1 50 ? 24.358 -2.503 -28.142 1.00 10.00 50 VAL A CA 6
ATOM 9228 C C . VAL A 1 50 ? 25.345 -3.651 -27.865 1.00 10.00 50 VAL A C 6
ATOM 9229 O O . VAL A 1 50 ? 25.229 -4.738 -28.438 1.00 10.00 50 VAL A O 6
ATOM 9242 N N . THR A 1 51 ? 26.325 -3.424 -26.988 1.00 10.00 51 THR A N 6
ATOM 9243 C CA . THR A 1 51 ? 27.390 -4.383 -26.624 1.00 10.00 51 THR A CA 6
ATOM 9244 C C . THR A 1 51 ? 27.337 -4.766 -25.143 1.00 10.00 51 THR A C 6
ATOM 9245 O O . THR A 1 51 ? 26.629 -4.140 -24.349 1.00 10.00 51 THR A O 6
ATOM 9256 N N . LYS A 1 52 ? 28.114 -5.783 -24.742 1.00 10.00 52 LYS A N 6
ATOM 9257 C CA . LYS A 1 52 ? 28.340 -6.133 -23.330 1.00 10.00 52 LYS A CA 6
ATOM 9258 C C . LYS A 1 52 ? 28.948 -4.965 -22.553 1.00 10.00 52 LYS A C 6
ATOM 9259 O O . LYS A 1 52 ? 28.432 -4.606 -21.501 1.00 10.00 52 LYS A O 6
ATOM 9278 N N . GLU A 1 53 ? 30.013 -4.355 -23.072 1.00 10.00 53 GLU A N 6
ATOM 9279 C CA . GLU A 1 53 ? 30.655 -3.170 -22.479 1.00 10.00 53 GLU A CA 6
ATOM 9280 C C . GLU A 1 53 ? 29.638 -2.054 -22.186 1.00 10.00 53 GLU A C 6
ATOM 9281 O O . GLU A 1 53 ? 29.597 -1.535 -21.067 1.00 10.00 53 GLU A O 6
ATOM 9293 N N . MET A 1 54 ? 28.784 -1.721 -23.163 1.00 10.00 54 MET A N 6
ATOM 9294 C CA . MET A 1 54 ? 27.644 -0.815 -22.984 1.00 10.00 54 MET A CA 6
ATOM 9295 C C . MET A 1 54 ? 26.688 -1.295 -21.882 1.00 10.00 54 MET A C 6
ATOM 9296 O O . MET A 1 54 ? 26.430 -0.535 -20.950 1.00 10.00 54 MET A O 6
ATOM 9310 N N . LEU A 1 55 ? 26.155 -2.522 -21.967 1.00 10.00 55 LEU A N 6
ATOM 9311 C CA . LEU A 1 55 ? 25.196 -3.091 -21.007 1.00 10.00 55 LEU A CA 6
ATOM 9312 C C . LEU A 1 55 ? 25.701 -3.031 -19.554 1.00 10.00 55 LEU A C 6
ATOM 9313 O O . LEU A 1 55 ? 25.000 -2.517 -18.682 1.00 10.00 55 LEU A O 6
ATOM 9329 N N . VAL A 1 56 ? 26.902 -3.551 -19.281 1.00 10.00 56 VAL A N 6
ATOM 9330 C CA . VAL A 1 56 ? 27.521 -3.593 -17.941 1.00 10.00 56 VAL A CA 6
ATOM 9331 C C . VAL A 1 56 ? 27.738 -2.180 -17.378 1.00 10.00 56 VAL A C 6
ATOM 9332 O O . VAL A 1 56 ? 27.357 -1.904 -16.239 1.00 10.00 56 VAL A O 6
ATOM 9345 N N . THR A 1 57 ? 28.313 -1.268 -18.168 1.00 10.00 57 THR A N 6
ATOM 9346 C CA . THR A 1 57 ? 28.500 0.150 -17.794 1.00 10.00 57 THR A CA 6
ATOM 9347 C C . THR A 1 57 ? 27.163 0.843 -17.507 1.00 10.00 57 THR A C 6
ATOM 9348 O O . THR A 1 57 ? 27.010 1.517 -16.485 1.00 10.00 57 THR A O 6
ATOM 9359 N N . SER A 1 58 ? 26.179 0.680 -18.394 1.00 10.00 58 SER A N 6
ATOM 9360 C CA . SER A 1 58 ? 24.823 1.228 -18.247 1.00 10.00 58 SER A CA 6
ATOM 9361 C C . SER A 1 58 ? 24.113 0.690 -17.001 1.00 10.00 58 SER A C 6
ATOM 9362 O O . SER A 1 58 ? 23.439 1.451 -16.315 1.00 10.00 58 SER A O 6
ATOM 9370 N N . CYS A 1 59 ? 24.292 -0.590 -16.663 1.00 10.00 59 CYS A N 6
ATOM 9371 C CA . CYS A 1 59 ? 23.811 -1.205 -15.423 1.00 10.00 59 CYS A CA 6
ATOM 9372 C C . CYS A 1 59 ? 24.358 -0.519 -14.164 1.00 10.00 59 CYS A C 6
ATOM 9373 O O . CYS A 1 59 ? 23.575 -0.146 -13.289 1.00 10.00 59 CYS A O 6
ATOM 9380 N N . VAL A 1 60 ? 25.674 -0.299 -14.068 1.00 10.00 60 VAL A N 6
ATOM 9381 C CA . VAL A 1 60 ? 26.291 0.499 -12.988 1.00 10.00 60 VAL A CA 6
ATOM 9382 C C . VAL A 1 60 ? 25.657 1.895 -12.901 1.00 10.00 60 VAL A C 6
ATOM 9383 O O . VAL A 1 60 ? 25.218 2.305 -11.826 1.00 10.00 60 VAL A O 6
ATOM 9396 N N . ASN A 1 61 ? 25.562 2.615 -14.023 1.00 10.00 61 ASN A N 6
ATOM 9397 C CA . ASN A 1 61 ? 24.921 3.936 -14.114 1.00 10.00 61 ASN A CA 6
ATOM 9398 C C . ASN A 1 61 ? 23.441 3.931 -13.671 1.00 10.00 61 ASN A C 6
ATOM 9399 O O . ASN A 1 61 ? 23.016 4.817 -12.926 1.00 10.00 61 ASN A O 6
ATOM 9410 N N . ALA A 1 62 ? 22.644 2.952 -14.108 1.00 10.00 62 ALA A N 6
ATOM 9411 C CA . ALA A 1 62 ? 21.252 2.780 -13.698 1.00 10.00 62 ALA A CA 6
ATOM 9412 C C . ALA A 1 62 ? 21.141 2.512 -12.191 1.00 10.00 62 ALA A C 6
ATOM 9413 O O . ALA A 1 62 ? 20.340 3.147 -11.507 1.00 10.00 62 ALA A O 6
ATOM 9420 N N . THR A 1 63 ? 21.958 1.593 -11.668 1.00 10.00 63 THR A N 6
ATOM 9421 C CA . THR A 1 63 ? 22.056 1.268 -10.236 1.00 10.00 63 THR A CA 6
ATOM 9422 C C . THR A 1 63 ? 22.365 2.516 -9.403 1.00 10.00 63 THR A C 6
ATOM 9423 O O . THR A 1 63 ? 21.653 2.789 -8.435 1.00 10.00 63 THR A O 6
ATOM 9434 N N . GLN A 1 64 ? 23.383 3.300 -9.786 1.00 10.00 64 GLN A N 6
ATOM 9435 C CA . GLN A 1 64 ? 23.705 4.611 -9.211 1.00 10.00 64 GLN A CA 6
ATOM 9436 C C . GLN A 1 64 ? 22.468 5.518 -9.132 1.00 10.00 64 GLN A C 6
ATOM 9437 O O . GLN A 1 64 ? 22.091 5.953 -8.042 1.00 10.00 64 GLN A O 6
ATOM 9451 N N . ALA A 1 65 ? 21.845 5.818 -10.275 1.00 10.00 65 ALA A N 6
ATOM 9452 C CA . ALA A 1 65 ? 20.672 6.679 -10.403 1.00 10.00 65 ALA A CA 6
ATOM 9453 C C . ALA A 1 65 ? 19.458 6.206 -9.573 1.00 10.00 65 ALA A C 6
ATOM 9454 O O . ALA A 1 65 ? 18.764 7.019 -8.959 1.00 10.00 65 ALA A O 6
ATOM 9461 N N . ALA A 1 66 ? 19.188 4.899 -9.555 1.00 10.00 66 ALA A N 6
ATOM 9462 C CA . ALA A 1 66 ? 18.100 4.278 -8.804 1.00 10.00 66 ALA A CA 6
ATOM 9463 C C . ALA A 1 66 ? 18.259 4.372 -7.273 1.00 10.00 66 ALA A C 6
ATOM 9464 O O . ALA A 1 66 ? 17.267 4.589 -6.572 1.00 10.00 66 ALA A O 6
ATOM 9471 N N . ASN A 1 67 ? 19.479 4.202 -6.744 1.00 10.00 67 ASN A N 6
ATOM 9472 C CA . ASN A 1 67 ? 19.744 4.051 -5.303 1.00 10.00 67 ASN A CA 6
ATOM 9473 C C . ASN A 1 67 ? 20.657 5.167 -4.740 1.00 10.00 67 ASN A C 6
ATOM 9474 O O . ASN A 1 67 ? 21.489 4.933 -3.861 1.00 10.00 67 ASN A O 6
ATOM 9485 N N . GLN A 1 68 ? 20.456 6.404 -5.212 1.00 10.00 68 GLN A N 6
ATOM 9486 C CA . GLN A 1 68 ? 21.243 7.609 -4.886 1.00 10.00 68 GLN A CA 6
ATOM 9487 C C . GLN A 1 68 ? 21.468 7.811 -3.379 1.00 10.00 68 GLN A C 6
ATOM 9488 O O . GLN A 1 68 ? 22.610 7.956 -2.943 1.00 10.00 68 GLN A O 6
ATOM 9502 N N . ALA A 1 69 ? 20.390 7.849 -2.590 1.00 10.00 69 ALA A N 6
ATOM 9503 C CA . ALA A 1 69 ? 20.417 8.121 -1.151 1.00 10.00 69 ALA A CA 6
ATOM 9504 C C . ALA A 1 69 ? 21.306 7.140 -0.360 1.00 10.00 69 ALA A C 6
ATOM 9505 O O . ALA A 1 69 ? 22.047 7.555 0.532 1.00 10.00 69 ALA A O 6
ATOM 9512 N N . GLU A 1 70 ? 21.212 5.838 -0.647 1.00 10.00 70 GLU A N 6
ATOM 9513 C CA . GLU A 1 70 ? 22.027 4.784 -0.022 1.00 10.00 70 GLU A CA 6
ATOM 9514 C C . GLU A 1 70 ? 23.529 5.000 -0.263 1.00 10.00 70 GLU A C 6
ATOM 9515 O O . GLU A 1 70 ? 24.310 4.998 0.692 1.00 10.00 70 GLU A O 6
ATOM 9527 N N . PHE A 1 71 ? 23.937 5.213 -1.520 1.00 10.00 71 PHE A N 6
ATOM 9528 C CA . PHE A 1 71 ? 25.323 5.541 -1.868 1.00 10.00 71 PHE A CA 6
ATOM 9529 C C . PHE A 1 71 ? 25.784 6.855 -1.221 1.00 10.00 71 PHE A C 6
ATOM 9530 O O . PHE A 1 71 ? 26.749 6.854 -0.459 1.00 10.00 71 PHE A O 6
ATOM 9547 N N . SER A 1 72 ? 25.111 7.969 -1.526 1.00 10.00 72 SER A N 6
ATOM 9548 C CA . SER A 1 72 ? 25.495 9.343 -1.168 1.00 10.00 72 SER A CA 6
ATOM 9549 C C . SER A 1 72 ? 25.856 9.514 0.314 1.00 10.00 72 SER A C 6
ATOM 9550 O O . SER A 1 72 ? 26.936 10.024 0.630 1.00 10.00 72 SER A O 6
ATOM 9558 N N . ARG A 1 73 ? 24.975 9.069 1.222 1.00 10.00 73 ARG A N 6
ATOM 9559 C CA . ARG A 1 73 ? 25.157 9.126 2.685 1.00 10.00 73 ARG A CA 6
ATOM 9560 C C . ARG A 1 73 ? 26.414 8.386 3.152 1.00 10.00 73 ARG A C 6
ATOM 9561 O O . ARG A 1 73 ? 27.256 8.970 3.833 1.00 10.00 73 ARG A O 6
ATOM 9582 N N . GLU A 1 74 ? 26.537 7.104 2.812 1.00 10.00 74 GLU A N 6
ATOM 9583 C CA . GLU A 1 74 ? 27.666 6.253 3.215 1.00 10.00 74 GLU A CA 6
ATOM 9584 C C . GLU A 1 74 ? 29.009 6.658 2.586 1.00 10.00 74 GLU A C 6
ATOM 9585 O O . GLU A 1 74 ? 30.015 6.723 3.292 1.00 10.00 74 GLU A O 6
ATOM 9597 N N . LYS A 1 75 ? 29.045 6.918 1.273 1.00 10.00 75 LYS A N 6
ATOM 9598 C CA . LYS A 1 75 ? 30.240 7.197 0.446 1.00 10.00 75 LYS A CA 6
ATOM 9599 C C . LYS A 1 75 ? 31.207 8.240 1.028 1.00 10.00 75 LYS A C 6
ATOM 9600 O O . LYS A 1 75 ? 32.412 8.153 0.789 1.00 10.00 75 LYS A O 6
ATOM 9619 N N . GLN A 1 76 ? 30.701 9.196 1.809 1.00 10.00 76 GLN A N 6
ATOM 9620 C CA . GLN A 1 76 ? 31.489 10.201 2.538 1.00 10.00 76 GLN A CA 6
ATOM 9621 C C . GLN A 1 76 ? 32.579 9.597 3.452 1.00 10.00 76 GLN A C 6
ATOM 9622 O O . GLN A 1 76 ? 33.627 10.215 3.649 1.00 10.00 76 GLN A O 6
ATOM 9636 N N . ASP A 1 77 ? 32.333 8.414 4.031 1.00 10.00 77 ASP A N 6
ATOM 9637 C CA . ASP A 1 77 ? 33.172 7.775 5.062 1.00 10.00 77 ASP A CA 6
ATOM 9638 C C . ASP A 1 77 ? 33.370 6.254 4.870 1.00 10.00 77 ASP A C 6
ATOM 9639 O O . ASP A 1 77 ? 34.449 5.728 5.149 1.00 10.00 77 ASP A O 6
ATOM 9648 N N . SER A 1 78 ? 32.338 5.537 4.413 1.00 10.00 78 SER A N 6
ATOM 9649 C CA . SER A 1 78 ? 32.229 4.068 4.349 1.00 10.00 78 SER A CA 6
ATOM 9650 C C . SER A 1 78 ? 33.027 3.435 3.184 1.00 10.00 78 SER A C 6
ATOM 9651 O O . SER A 1 78 ? 32.496 2.679 2.366 1.00 10.00 78 SER A O 6
ATOM 9659 N N . LYS A 1 79 ? 34.331 3.731 3.101 1.00 10.00 79 LYS A N 6
ATOM 9660 C CA . LYS A 1 79 ? 35.255 3.345 2.014 1.00 10.00 79 LYS A CA 6
ATOM 9661 C C . LYS A 1 79 ? 35.275 1.834 1.741 1.00 10.00 79 LYS A C 6
ATOM 9662 O O . LYS A 1 79 ? 35.096 1.410 0.598 1.00 10.00 79 LYS A O 6
ATOM 9681 N N . LEU A 1 80 ? 35.472 1.024 2.785 1.00 10.00 80 LEU A N 6
ATOM 9682 C CA . LEU A 1 80 ? 35.435 -0.443 2.719 1.00 10.00 80 LEU A CA 6
ATOM 9683 C C . LEU A 1 80 ? 34.096 -0.952 2.159 1.00 10.00 80 LEU A C 6
ATOM 9684 O O . LEU A 1 80 ? 34.099 -1.759 1.228 1.00 10.00 80 LEU A O 6
ATOM 9700 N N . HIS A 1 81 ? 32.957 -0.457 2.669 1.00 10.00 81 HIS A N 6
ATOM 9701 C CA . HIS A 1 81 ? 31.633 -0.799 2.131 1.00 10.00 81 HIS A CA 6
ATOM 9702 C C . HIS A 1 81 ? 31.535 -0.473 0.640 1.00 10.00 81 HIS A C 6
ATOM 9703 O O . HIS A 1 81 ? 31.208 -1.367 -0.133 1.00 10.00 81 HIS A O 6
ATOM 9718 N N . GLN A 1 82 ? 31.837 0.766 0.231 1.00 10.00 82 GLN A N 6
ATOM 9719 C CA . GLN A 1 82 ? 31.843 1.203 -1.173 1.00 10.00 82 GLN A CA 6
ATOM 9720 C C . GLN A 1 82 ? 32.624 0.235 -2.076 1.00 10.00 82 GLN A C 6
ATOM 9721 O O . GLN A 1 82 ? 32.053 -0.284 -3.033 1.00 10.00 82 GLN A O 6
ATOM 9735 N N . ARG A 1 83 ? 33.904 -0.037 -1.779 1.00 10.00 83 ARG A N 6
ATOM 9736 C CA . ARG A 1 83 ? 34.767 -0.963 -2.542 1.00 10.00 83 ARG A CA 6
ATOM 9737 C C . ARG A 1 83 ? 34.095 -2.321 -2.793 1.00 10.00 83 ARG A C 6
ATOM 9738 O O . ARG A 1 83 ? 33.944 -2.741 -3.941 1.00 10.00 83 ARG A O 6
ATOM 9759 N N . VAL A 1 84 ? 33.698 -3.000 -1.716 1.00 10.00 84 VAL A N 6
ATOM 9760 C CA . VAL A 1 84 ? 33.027 -4.314 -1.728 1.00 10.00 84 VAL A CA 6
ATOM 9761 C C . VAL A 1 84 ? 31.693 -4.247 -2.491 1.00 10.00 84 VAL A C 6
ATOM 9762 O O . VAL A 1 84 ? 31.453 -5.047 -3.393 1.00 10.00 84 VAL A O 6
ATOM 9775 N N . LEU A 1 85 ? 30.831 -3.280 -2.167 1.00 10.00 85 LEU A N 6
ATOM 9776 C CA . LEU A 1 85 ? 29.525 -3.044 -2.797 1.00 10.00 85 LEU A CA 6
ATOM 9777 C C . LEU A 1 85 ? 29.628 -2.836 -4.316 1.00 10.00 85 LEU A C 6
ATOM 9778 O O . LEU A 1 85 ? 28.914 -3.495 -5.068 1.00 10.00 85 LEU A O 6
ATOM 9794 N N . TRP A 1 86 ? 30.512 -1.952 -4.784 1.00 10.00 86 TRP A N 6
ATOM 9795 C CA . TRP A 1 86 ? 30.756 -1.724 -6.213 1.00 10.00 86 TRP A CA 6
ATOM 9796 C C . TRP A 1 86 ? 31.257 -2.965 -6.951 1.00 10.00 86 TRP A C 6
ATOM 9797 O O . TRP A 1 86 ? 30.774 -3.243 -8.050 1.00 10.00 86 TRP A O 6
ATOM 9818 N N . ARG A 1 87 ? 32.176 -3.739 -6.358 1.00 10.00 87 ARG A N 6
ATOM 9819 C CA . ARG A 1 87 ? 32.564 -5.060 -6.884 1.00 10.00 87 ARG A CA 6
ATOM 9820 C C . ARG A 1 87 ? 31.348 -5.986 -7.026 1.00 10.00 87 ARG A C 6
ATOM 9821 O O . ARG A 1 87 ? 31.154 -6.553 -8.096 1.00 10.00 87 ARG A O 6
ATOM 9842 N N . LEU A 1 88 ? 30.526 -6.127 -5.984 1.00 10.00 88 LEU A N 6
ATOM 9843 C CA . LEU A 1 88 ? 29.289 -6.923 -5.996 1.00 10.00 88 LEU A CA 6
ATOM 9844 C C . LEU A 1 88 ? 28.337 -6.485 -7.131 1.00 10.00 88 LEU A C 6
ATOM 9845 O O . LEU A 1 88 ? 27.944 -7.302 -7.964 1.00 10.00 88 LEU A O 6
ATOM 9861 N N . ILE A 1 89 ? 27.999 -5.192 -7.198 1.00 10.00 89 ILE A N 6
ATOM 9862 C CA . ILE A 1 89 ? 27.211 -4.582 -8.283 1.00 10.00 89 ILE A CA 6
ATOM 9863 C C . ILE A 1 89 ? 27.794 -4.950 -9.656 1.00 10.00 89 ILE A C 6
ATOM 9864 O O . ILE A 1 89 ? 27.060 -5.439 -10.513 1.00 10.00 89 ILE A O 6
ATOM 9880 N N . LYS A 1 90 ? 29.101 -4.752 -9.873 1.00 10.00 90 LYS A N 6
ATOM 9881 C CA . LYS A 1 90 ? 29.799 -5.122 -11.114 1.00 10.00 90 LYS A CA 6
ATOM 9882 C C . LYS A 1 90 ? 29.691 -6.611 -11.448 1.00 10.00 90 LYS A C 6
ATOM 9883 O O . LYS A 1 90 ? 29.413 -6.923 -12.602 1.00 10.00 90 LYS A O 6
ATOM 9902 N N . GLU A 1 91 ? 29.889 -7.525 -10.496 1.00 10.00 91 GLU A N 6
ATOM 9903 C CA . GLU A 1 91 ? 29.647 -8.965 -10.692 1.00 10.00 91 GLU A CA 6
ATOM 9904 C C . GLU A 1 91 ? 28.223 -9.239 -11.215 1.00 10.00 91 GLU A C 6
ATOM 9905 O O . GLU A 1 91 ? 28.069 -9.911 -12.235 1.00 10.00 91 GLU A O 6
ATOM 9917 N N . ILE A 1 92 ? 27.184 -8.693 -10.566 1.00 10.00 92 ILE A N 6
ATOM 9918 C CA . ILE A 1 92 ? 25.781 -8.784 -11.023 1.00 10.00 92 ILE A CA 6
ATOM 9919 C C . ILE A 1 92 ? 25.614 -8.211 -12.442 1.00 10.00 92 ILE A C 6
ATOM 9920 O O . ILE A 1 92 ? 25.085 -8.893 -13.322 1.00 10.00 92 ILE A O 6
ATOM 9936 N N . CYS A 1 93 ? 26.049 -6.969 -12.675 1.00 10.00 93 CYS A N 6
ATOM 9937 C CA . CYS A 1 93 ? 25.968 -6.289 -13.970 1.00 10.00 93 CYS A CA 6
ATOM 9938 C C . CYS A 1 93 ? 26.667 -7.075 -15.097 1.00 10.00 93 CYS A C 6
ATOM 9939 O O . CYS A 1 93 ? 26.117 -7.196 -16.190 1.00 10.00 93 CYS A O 6
ATOM 9946 N N . SER A 1 94 ? 27.860 -7.621 -14.838 1.00 10.00 94 SER A N 6
ATOM 9947 C CA . SER A 1 94 ? 28.604 -8.518 -15.741 1.00 10.00 94 SER A CA 6
ATOM 9948 C C . SER A 1 94 ? 27.850 -9.821 -16.043 1.00 10.00 94 SER A C 6
ATOM 9949 O O . SER A 1 94 ? 27.844 -10.282 -17.187 1.00 10.00 94 SER A O 6
ATOM 9957 N N . ALA A 1 95 ? 27.243 -10.434 -15.021 1.00 10.00 95 ALA A N 6
ATOM 9958 C CA . ALA A 1 95 ? 26.501 -11.694 -15.111 1.00 10.00 95 ALA A CA 6
ATOM 9959 C C . ALA A 1 95 ? 25.260 -11.608 -16.023 1.00 10.00 95 ALA A C 6
ATOM 9960 O O . ALA A 1 95 ? 25.091 -12.462 -16.900 1.00 10.00 95 ALA A O 6
ATOM 9967 N N . LYS A 1 96 ? 24.382 -10.609 -15.832 1.00 10.00 96 LYS A N 6
ATOM 9968 C CA . LYS A 1 96 ? 23.207 -10.387 -16.705 1.00 10.00 96 LYS A CA 6
ATOM 9969 C C . LYS A 1 96 ? 23.619 -10.110 -18.164 1.00 10.00 96 LYS A C 6
ATOM 9970 O O . LYS A 1 96 ? 24.643 -9.478 -18.431 1.00 10.00 96 LYS A O 6
ATOM 9989 N N . HIS A 1 97 ? 22.849 -10.628 -19.123 1.00 10.00 97 HIS A N 6
ATOM 9990 C CA . HIS A 1 97 ? 23.084 -10.579 -20.579 1.00 10.00 97 HIS A CA 6
ATOM 9991 C C . HIS A 1 97 ? 21.776 -10.261 -21.322 1.00 10.00 97 HIS A C 6
ATOM 9992 O O . HIS A 1 97 ? 20.691 -10.592 -20.834 1.00 10.00 97 HIS A O 6
ATOM 10007 N N . CYS A 1 98 ? 21.863 -9.639 -22.500 1.00 10.00 98 CYS A N 6
ATOM 10008 C CA . CYS A 1 98 ? 20.691 -9.352 -23.332 1.00 10.00 98 CYS A CA 6
ATOM 10009 C C . CYS A 1 98 ? 20.070 -10.630 -23.933 1.00 10.00 98 CYS A C 6
ATOM 10010 O O . CYS A 1 98 ? 20.780 -11.560 -24.323 1.00 10.00 98 CYS A O 6
ATOM 10017 N N . ASP A 1 99 ? 18.740 -10.655 -24.058 1.00 10.00 99 ASP A N 6
ATOM 10018 C CA . ASP A 1 99 ? 17.976 -11.727 -24.711 1.00 10.00 99 ASP A CA 6
ATOM 10019 C C . ASP A 1 99 ? 18.260 -11.842 -26.225 1.00 10.00 99 ASP A C 6
ATOM 10020 O O . ASP A 1 99 ? 18.451 -12.946 -26.740 1.00 10.00 99 ASP A O 6
ATOM 10029 N N . PHE A 1 100 ? 18.278 -10.711 -26.943 1.00 10.00 100 PHE A N 6
ATOM 10030 C CA . PHE A 1 100 ? 18.319 -10.648 -28.413 1.00 10.00 100 PHE A CA 6
ATOM 10031 C C . PHE A 1 100 ? 19.722 -10.483 -29.039 1.00 10.00 100 PHE A C 6
ATOM 10032 O O . PHE A 1 100 ? 19.820 -10.293 -30.255 1.00 10.00 100 PHE A O 6
ATOM 10049 N N . TRP A 1 101 ? 20.813 -10.567 -28.262 1.00 10.00 101 TRP A N 6
ATOM 10050 C CA . TRP A 1 101 ? 22.188 -10.489 -28.793 1.00 10.00 101 TRP A CA 6
ATOM 10051 C C . TRP A 1 101 ? 22.472 -11.530 -29.893 1.00 10.00 101 TRP A C 6
ATOM 10052 O O . TRP A 1 101 ? 21.992 -12.668 -29.855 1.00 10.00 101 TRP A O 6
ATOM 10073 N N . LEU A 1 102 ? 23.264 -11.108 -30.883 1.00 10.00 102 LEU A N 6
ATOM 10074 C CA . LEU A 1 102 ? 23.540 -11.794 -32.148 1.00 10.00 102 LEU A CA 6
ATOM 10075 C C . LEU A 1 102 ? 24.974 -11.528 -32.650 1.00 10.00 102 LEU A C 6
ATOM 10076 O O . LEU A 1 102 ? 25.694 -10.689 -32.103 1.00 10.00 102 LEU A O 6
ATOM 10092 N N . GLU A 1 103 ? 25.386 -12.229 -33.709 1.00 10.00 103 GLU A N 6
ATOM 10093 C CA . GLU A 1 103 ? 26.684 -12.033 -34.374 1.00 10.00 103 GLU A CA 6
ATOM 10094 C C . GLU A 1 103 ? 26.824 -10.606 -34.942 1.00 10.00 103 GLU A C 6
ATOM 10095 O O . GLU A 1 103 ? 25.934 -10.106 -35.637 1.00 10.00 103 GLU A O 6
ATOM 10107 N N . ARG A 1 104 ? 27.950 -9.945 -34.637 1.00 10.00 104 ARG A N 6
ATOM 10108 C CA . ARG A 1 104 ? 28.206 -8.514 -34.906 1.00 10.00 104 ARG A CA 6
ATOM 10109 C C . ARG A 1 104 ? 28.124 -8.131 -36.390 1.00 10.00 104 ARG A C 6
ATOM 10110 O O . ARG A 1 104 ? 27.625 -7.051 -36.716 1.00 10.00 104 ARG A O 6
ATOM 10131 N N . GLY A 1 105 ? 28.614 -8.999 -37.276 1.00 10.00 105 GLY A N 6
ATOM 10132 C CA . GLY A 1 105 ? 28.600 -8.823 -38.734 1.00 10.00 105 GLY A CA 6
ATOM 10133 C C . GLY A 1 105 ? 28.479 -10.155 -39.477 1.00 10.00 105 GLY A C 6
ATOM 10134 O O . GLY A 1 105 ? 29.435 -10.610 -40.112 1.00 10.00 105 GLY A O 6
ATOM 10138 N N . ALA A 1 106 ? 27.303 -10.784 -39.396 1.00 10.00 106 ALA A N 6
ATOM 10139 C CA . ALA A 1 106 ? 26.971 -12.023 -40.104 1.00 10.00 106 ALA A CA 6
ATOM 10140 C C . ALA A 1 106 ? 26.980 -11.843 -41.641 1.00 10.00 106 ALA A C 6
ATOM 10141 O O . ALA A 1 106 ? 26.508 -10.824 -42.162 1.00 10.00 106 ALA A O 6
ATOM 10148 N N . ALA A 1 107 ? 27.500 -12.845 -42.361 1.00 10.00 107 ALA A N 6
ATOM 10149 C CA . ALA A 1 107 ? 27.602 -12.905 -43.828 1.00 10.00 107 ALA A CA 6
ATOM 10150 C C . ALA A 1 107 ? 27.423 -14.344 -44.362 1.00 10.00 107 ALA A C 6
ATOM 10151 O O . ALA A 1 107 ? 26.704 -14.520 -45.373 1.00 10.00 107 ALA A O 6
ATOM 10159 N N . ARG A 1 1 ? 10.165 9.366 -8.192 1.00 10.00 1 ARG A N 7
ATOM 10160 C CA . ARG A 1 1 ? 9.114 8.893 -7.251 1.00 10.00 1 ARG A CA 7
ATOM 10161 C C . ARG A 1 1 ? 7.749 8.864 -7.946 1.00 10.00 1 ARG A C 7
ATOM 10162 O O . ARG A 1 1 ? 7.438 9.736 -8.756 1.00 10.00 1 ARG A O 7
ATOM 10185 N N . VAL A 1 2 ? 6.911 7.870 -7.619 1.00 10.00 2 VAL A N 7
ATOM 10186 C CA . VAL A 1 2 ? 5.489 7.816 -8.020 1.00 10.00 2 VAL A CA 7
ATOM 10187 C C . VAL A 1 2 ? 4.740 9.013 -7.410 1.00 10.00 2 VAL A C 7
ATOM 10188 O O . VAL A 1 2 ? 4.961 9.355 -6.245 1.00 10.00 2 VAL A O 7
ATOM 10201 N N . ALA A 1 3 ? 3.874 9.668 -8.185 1.00 10.00 3 ALA A N 7
ATOM 10202 C CA . ALA A 1 3 ? 3.033 10.769 -7.712 1.00 10.00 3 ALA A CA 7
ATOM 10203 C C . ALA A 1 3 ? 1.954 10.281 -6.721 1.00 10.00 3 ALA A C 7
ATOM 10204 O O . ALA A 1 3 ? 1.273 9.283 -6.973 1.00 10.00 3 ALA A O 7
ATOM 10211 N N . GLU A 1 4 ? 1.767 10.988 -5.602 1.00 10.00 4 GLU A N 7
ATOM 10212 C CA . GLU A 1 4 ? 0.633 10.759 -4.695 1.00 10.00 4 GLU A CA 7
ATOM 10213 C C . GLU A 1 4 ? -0.665 11.181 -5.399 1.00 10.00 4 GLU A C 7
ATOM 10214 O O . GLU A 1 4 ? -0.729 12.275 -5.961 1.00 10.00 4 GLU A O 7
ATOM 10226 N N . ASN A 1 5 ? -1.698 10.331 -5.388 1.00 10.00 5 ASN A N 7
ATOM 10227 C CA . ASN A 1 5 ? -2.987 10.602 -6.039 1.00 10.00 5 ASN A CA 7
ATOM 10228 C C . ASN A 1 5 ? -3.789 11.704 -5.303 1.00 10.00 5 ASN A C 7
ATOM 10229 O O . ASN A 1 5 ? -4.723 11.437 -4.541 1.00 10.00 5 ASN A O 7
ATOM 10240 N N . ARG A 1 6 ? -3.421 12.957 -5.584 1.00 10.00 6 ARG A N 7
ATOM 10241 C CA . ARG A 1 6 ? -4.048 14.225 -5.175 1.00 10.00 6 ARG A CA 7
ATOM 10242 C C . ARG A 1 6 ? -4.113 15.202 -6.363 1.00 10.00 6 ARG A C 7
ATOM 10243 O O . ARG A 1 6 ? -3.344 15.021 -7.311 1.00 10.00 6 ARG A O 7
ATOM 10264 N N . PRO A 1 7 ? -4.977 16.237 -6.347 1.00 10.00 7 PRO A N 7
ATOM 10265 C CA . PRO A 1 7 ? -5.009 17.273 -7.384 1.00 10.00 7 PRO A CA 7
ATOM 10266 C C . PRO A 1 7 ? -3.607 17.805 -7.720 1.00 10.00 7 PRO A C 7
ATOM 10267 O O . PRO A 1 7 ? -2.879 18.261 -6.832 1.00 10.00 7 PRO A O 7
ATOM 10278 N N . GLY A 1 8 ? -3.212 17.681 -8.987 1.00 10.00 8 GLY A N 7
ATOM 10279 C CA . GLY A 1 8 ? -1.870 17.942 -9.512 1.00 10.00 8 GLY A CA 7
ATOM 10280 C C . GLY A 1 8 ? -1.127 16.695 -10.020 1.00 10.00 8 GLY A C 7
ATOM 10281 O O . GLY A 1 8 ? -0.151 16.834 -10.756 1.00 10.00 8 GLY A O 7
ATOM 10285 N N . ALA A 1 9 ? -1.512 15.485 -9.601 1.00 10.00 9 ALA A N 7
ATOM 10286 C CA . ALA A 1 9 ? -0.755 14.255 -9.861 1.00 10.00 9 ALA A CA 7
ATOM 10287 C C . ALA A 1 9 ? -0.535 13.957 -11.360 1.00 10.00 9 ALA A C 7
ATOM 10288 O O . ALA A 1 9 ? -1.472 13.975 -12.165 1.00 10.00 9 ALA A O 7
ATOM 10295 N N . PHE A 1 10 ? 0.709 13.635 -11.726 1.00 10.00 10 PHE A N 7
ATOM 10296 C CA . PHE A 1 10 ? 1.093 13.135 -13.051 1.00 10.00 10 PHE A CA 7
ATOM 10297 C C . PHE A 1 10 ? 0.334 11.850 -13.441 1.00 10.00 10 PHE A C 7
ATOM 10298 O O . PHE A 1 10 ? 0.142 10.957 -12.610 1.00 10.00 10 PHE A O 7
ATOM 10315 N N . ILE A 1 11 ? -0.034 11.720 -14.723 1.00 10.00 11 ILE A N 7
ATOM 10316 C CA . ILE A 1 11 ? -0.569 10.495 -15.335 1.00 10.00 11 ILE A CA 7
ATOM 10317 C C . ILE A 1 11 ? 0.324 10.145 -16.532 1.00 10.00 11 ILE A C 7
ATOM 10318 O O . ILE A 1 11 ? 0.478 10.933 -17.469 1.00 10.00 11 ILE A O 7
ATOM 10334 N N . LYS A 1 12 ? 0.922 8.952 -16.483 1.00 10.00 12 LYS A N 7
ATOM 10335 C CA . LYS A 1 12 ? 1.872 8.415 -17.468 1.00 10.00 12 LYS A CA 7
ATOM 10336 C C . LYS A 1 12 ? 1.325 7.116 -18.067 1.00 10.00 12 LYS A C 7
ATOM 10337 O O . LYS A 1 12 ? 1.649 6.010 -17.629 1.00 10.00 12 LYS A O 7
ATOM 10356 N N . GLN A 1 13 ? 0.474 7.274 -19.075 1.00 10.00 13 GLN A N 7
ATOM 10357 C CA . GLN A 1 13 ? -0.066 6.220 -19.937 1.00 10.00 13 GLN A CA 7
ATOM 10358 C C . GLN A 1 13 ? 0.976 5.780 -20.983 1.00 10.00 13 GLN A C 7
ATOM 10359 O O . GLN A 1 13 ? 1.100 4.589 -21.279 1.00 10.00 13 GLN A O 7
ATOM 10373 N N . GLY A 1 14 ? 1.718 6.743 -21.544 1.00 10.00 14 GLY A N 7
ATOM 10374 C CA . GLY A 1 14 ? 2.748 6.561 -22.575 1.00 10.00 14 GLY A CA 7
ATOM 10375 C C . GLY A 1 14 ? 2.232 6.988 -23.950 1.00 10.00 14 GLY A C 7
ATOM 10376 O O . GLY A 1 14 ? 2.041 6.157 -24.842 1.00 10.00 14 GLY A O 7
ATOM 10380 N N . ARG A 1 15 ? 1.988 8.295 -24.106 1.00 10.00 15 ARG A N 7
ATOM 10381 C CA . ARG A 1 15 ? 1.300 8.934 -25.238 1.00 10.00 15 ARG A CA 7
ATOM 10382 C C . ARG A 1 15 ? 2.050 10.190 -25.697 1.00 10.00 15 ARG A C 7
ATOM 10383 O O . ARG A 1 15 ? 2.248 11.123 -24.918 1.00 10.00 15 ARG A O 7
ATOM 10404 N N . LYS A 1 16 ? 2.473 10.198 -26.964 1.00 10.00 16 LYS A N 7
ATOM 10405 C CA . LYS A 1 16 ? 3.190 11.296 -27.638 1.00 10.00 16 LYS A CA 7
ATOM 10406 C C . LYS A 1 16 ? 2.207 12.371 -28.133 1.00 10.00 16 LYS A C 7
ATOM 10407 O O . LYS A 1 16 ? 1.136 12.035 -28.645 1.00 10.00 16 LYS A O 7
ATOM 10426 N N . LEU A 1 17 ? 2.556 13.649 -27.979 1.00 10.00 17 LEU A N 7
ATOM 10427 C CA . LEU A 1 17 ? 1.676 14.810 -28.192 1.00 10.00 17 LEU A CA 7
ATOM 10428 C C . LEU A 1 17 ? 2.240 15.800 -29.226 1.00 10.00 17 LEU A C 7
ATOM 10429 O O . LEU A 1 17 ? 3.435 16.101 -29.241 1.00 10.00 17 LEU A O 7
ATOM 10445 N N . ASP A 1 18 ? 1.368 16.340 -30.077 1.00 10.00 18 ASP A N 7
ATOM 10446 C CA . ASP A 1 18 ? 1.637 17.403 -31.035 1.00 10.00 18 ASP A CA 7
ATOM 10447 C C . ASP A 1 18 ? 1.654 18.795 -30.362 1.00 10.00 18 ASP A C 7
ATOM 10448 O O . ASP A 1 18 ? 0.626 19.464 -30.230 1.00 10.00 18 ASP A O 7
ATOM 10457 N N . ILE A 1 19 ? 2.843 19.231 -29.931 1.00 10.00 19 ILE A N 7
ATOM 10458 C CA . ILE A 1 19 ? 3.118 20.520 -29.268 1.00 10.00 19 ILE A CA 7
ATOM 10459 C C . ILE A 1 19 ? 4.372 21.143 -29.902 1.00 10.00 19 ILE A C 7
ATOM 10460 O O . ILE A 1 19 ? 5.416 20.494 -29.990 1.00 10.00 19 ILE A O 7
ATOM 10476 N N . ASP A 1 20 ? 4.279 22.404 -30.337 1.00 10.00 20 ASP A N 7
ATOM 10477 C CA . ASP A 1 20 ? 5.422 23.198 -30.807 1.00 10.00 20 ASP A CA 7
ATOM 10478 C C . ASP A 1 20 ? 6.019 24.024 -29.655 1.00 10.00 20 ASP A C 7
ATOM 10479 O O . ASP A 1 20 ? 5.659 25.183 -29.425 1.00 10.00 20 ASP A O 7
ATOM 10488 N N . PHE A 1 21 ? 6.938 23.401 -28.920 1.00 10.00 21 PHE A N 7
ATOM 10489 C CA . PHE A 1 21 ? 7.773 23.987 -27.869 1.00 10.00 21 PHE A CA 7
ATOM 10490 C C . PHE A 1 21 ? 8.737 25.051 -28.424 1.00 10.00 21 PHE A C 7
ATOM 10491 O O . PHE A 1 21 ? 8.959 26.094 -27.805 1.00 10.00 21 PHE A O 7
ATOM 10508 N N . GLY A 1 22 ? 9.334 24.745 -29.577 1.00 10.00 22 GLY A N 7
ATOM 10509 C CA . GLY A 1 22 ? 10.447 25.450 -30.229 1.00 10.00 22 GLY A CA 7
ATOM 10510 C C . GLY A 1 22 ? 11.521 24.443 -30.653 1.00 10.00 22 GLY A C 7
ATOM 10511 O O . GLY A 1 22 ? 11.580 23.358 -30.082 1.00 10.00 22 GLY A O 7
ATOM 10515 N N . ALA A 1 23 ? 12.380 24.777 -31.621 1.00 10.00 23 ALA A N 7
ATOM 10516 C CA . ALA A 1 23 ? 13.316 23.852 -32.283 1.00 10.00 23 ALA A CA 7
ATOM 10517 C C . ALA A 1 23 ? 14.006 22.832 -31.349 1.00 10.00 23 ALA A C 7
ATOM 10518 O O . ALA A 1 23 ? 13.867 21.622 -31.533 1.00 10.00 23 ALA A O 7
ATOM 10525 N N . GLU A 1 24 ? 14.742 23.304 -30.341 1.00 10.00 24 GLU A N 7
ATOM 10526 C CA . GLU A 1 24 ? 15.477 22.435 -29.406 1.00 10.00 24 GLU A CA 7
ATOM 10527 C C . GLU A 1 24 ? 14.547 21.619 -28.485 1.00 10.00 24 GLU A C 7
ATOM 10528 O O . GLU A 1 24 ? 14.775 20.432 -28.247 1.00 10.00 24 GLU A O 7
ATOM 10540 N N . GLY A 1 25 ? 13.474 22.236 -27.981 1.00 10.00 25 GLY A N 7
ATOM 10541 C CA . GLY A 1 25 ? 12.459 21.582 -27.149 1.00 10.00 25 GLY A CA 7
ATOM 10542 C C . GLY A 1 25 ? 11.652 20.508 -27.888 1.00 10.00 25 GLY A C 7
ATOM 10543 O O . GLY A 1 25 ? 11.355 19.458 -27.321 1.00 10.00 25 GLY A O 7
ATOM 10547 N N . ASN A 1 26 ? 11.322 20.750 -29.159 1.00 10.00 26 ASN A N 7
ATOM 10548 C CA . ASN A 1 26 ? 10.685 19.803 -30.076 1.00 10.00 26 ASN A CA 7
ATOM 10549 C C . ASN A 1 26 ? 11.547 18.542 -30.224 1.00 10.00 26 ASN A C 7
ATOM 10550 O O . ASN A 1 26 ? 11.043 17.432 -30.046 1.00 10.00 26 ASN A O 7
ATOM 10561 N N . ARG A 1 27 ? 12.849 18.710 -30.513 1.00 10.00 27 ARG A N 7
ATOM 10562 C CA . ARG A 1 27 ? 13.841 17.616 -30.579 1.00 10.00 27 ARG A CA 7
ATOM 10563 C C . ARG A 1 27 ? 13.874 16.826 -29.271 1.00 10.00 27 ARG A C 7
ATOM 10564 O O . ARG A 1 27 ? 13.801 15.596 -29.288 1.00 10.00 27 ARG A O 7
ATOM 10585 N N . TYR A 1 28 ? 13.977 17.533 -28.143 1.00 10.00 28 TYR A N 7
ATOM 10586 C CA . TYR A 1 28 ? 14.022 16.951 -26.807 1.00 10.00 28 TYR A CA 7
ATOM 10587 C C . TYR A 1 28 ? 12.779 16.103 -26.500 1.00 10.00 28 TYR A C 7
ATOM 10588 O O . TYR A 1 28 ? 12.916 14.918 -26.192 1.00 10.00 28 TYR A O 7
ATOM 10606 N N . TYR A 1 29 ? 11.576 16.678 -26.605 1.00 10.00 29 TYR A N 7
ATOM 10607 C CA . TYR A 1 29 ? 10.308 15.969 -26.415 1.00 10.00 29 TYR A CA 7
ATOM 10608 C C . TYR A 1 29 ? 10.173 14.759 -27.353 1.00 10.00 29 TYR A C 7
ATOM 10609 O O . TYR A 1 29 ? 9.899 13.656 -26.887 1.00 10.00 29 TYR A O 7
ATOM 10627 N N . ALA A 1 30 ? 10.396 14.927 -28.661 1.00 10.00 30 ALA A N 7
ATOM 10628 C CA . ALA A 1 30 ? 10.315 13.845 -29.649 1.00 10.00 30 ALA A CA 7
ATOM 10629 C C . ALA A 1 30 ? 11.151 12.600 -29.277 1.00 10.00 30 ALA A C 7
ATOM 10630 O O . ALA A 1 30 ? 10.727 11.475 -29.552 1.00 10.00 30 ALA A O 7
ATOM 10637 N N . ALA A 1 31 ? 12.317 12.796 -28.653 1.00 10.00 31 ALA A N 7
ATOM 10638 C CA . ALA A 1 31 ? 13.199 11.743 -28.150 1.00 10.00 31 ALA A CA 7
ATOM 10639 C C . ALA A 1 31 ? 12.877 11.250 -26.715 1.00 10.00 31 ALA A C 7
ATOM 10640 O O . ALA A 1 31 ? 13.162 10.091 -26.399 1.00 10.00 31 ALA A O 7
ATOM 10647 N N . ASN A 1 32 ? 12.305 12.092 -25.841 1.00 10.00 32 ASN A N 7
ATOM 10648 C CA . ASN A 1 32 ? 12.158 11.829 -24.397 1.00 10.00 32 ASN A CA 7
ATOM 10649 C C . ASN A 1 32 ? 10.719 11.873 -23.832 1.00 10.00 32 ASN A C 7
ATOM 10650 O O . ASN A 1 32 ? 10.550 11.822 -22.612 1.00 10.00 32 ASN A O 7
ATOM 10661 N N . TYR A 1 33 ? 9.681 11.923 -24.675 1.00 10.00 33 TYR A N 7
ATOM 10662 C CA . TYR A 1 33 ? 8.255 12.016 -24.301 1.00 10.00 33 TYR A CA 7
ATOM 10663 C C . TYR A 1 33 ? 7.803 11.015 -23.219 1.00 10.00 33 TYR A C 7
ATOM 10664 O O . TYR A 1 33 ? 6.972 11.352 -22.377 1.00 10.00 33 TYR A O 7
ATOM 10682 N N . TRP A 1 34 ? 8.373 9.806 -23.203 1.00 10.00 34 TRP A N 7
ATOM 10683 C CA . TRP A 1 34 ? 8.176 8.764 -22.184 1.00 10.00 34 TRP A CA 7
ATOM 10684 C C . TRP A 1 34 ? 8.382 9.236 -20.727 1.00 10.00 34 TRP A C 7
ATOM 10685 O O . TRP A 1 34 ? 7.757 8.689 -19.816 1.00 10.00 34 TRP A O 7
ATOM 10706 N N . GLN A 1 35 ? 9.243 10.231 -20.478 1.00 10.00 35 GLN A N 7
ATOM 10707 C CA . GLN A 1 35 ? 9.464 10.838 -19.154 1.00 10.00 35 GLN A CA 7
ATOM 10708 C C . GLN A 1 35 ? 8.303 11.731 -18.679 1.00 10.00 35 GLN A C 7
ATOM 10709 O O . GLN A 1 35 ? 8.084 11.877 -17.476 1.00 10.00 35 GLN A O 7
ATOM 10723 N N . PHE A 1 36 ? 7.606 12.389 -19.606 1.00 10.00 36 PHE A N 7
ATOM 10724 C CA . PHE A 1 36 ? 6.621 13.437 -19.331 1.00 10.00 36 PHE A CA 7
ATOM 10725 C C . PHE A 1 36 ? 5.257 12.874 -18.874 1.00 10.00 36 PHE A C 7
ATOM 10726 O O . PHE A 1 36 ? 4.881 11.766 -19.274 1.00 10.00 36 PHE A O 7
ATOM 10743 N N . PRO A 1 37 ? 4.485 13.634 -18.071 1.00 10.00 37 PRO A N 7
ATOM 10744 C CA . PRO A 1 37 ? 3.096 13.315 -17.751 1.00 10.00 37 PRO A CA 7
ATOM 10745 C C . PRO A 1 37 ? 2.209 13.602 -18.972 1.00 10.00 37 PRO A C 7
ATOM 10746 O O . PRO A 1 37 ? 1.932 14.758 -19.282 1.00 10.00 37 PRO A O 7
ATOM 10757 N N . ASP A 1 38 ? 1.772 12.574 -19.705 1.00 10.00 38 ASP A N 7
ATOM 10758 C CA . ASP A 1 38 ? 0.901 12.789 -20.875 1.00 10.00 38 ASP A CA 7
ATOM 10759 C C . ASP A 1 38 ? -0.517 13.255 -20.478 1.00 10.00 38 ASP A C 7
ATOM 10760 O O . ASP A 1 38 ? -1.196 13.922 -21.263 1.00 10.00 38 ASP A O 7
ATOM 10769 N N . GLY A 1 39 ? -0.948 12.932 -19.252 1.00 10.00 39 GLY A N 7
ATOM 10770 C CA . GLY A 1 39 ? -2.143 13.456 -18.591 1.00 10.00 39 GLY A CA 7
ATOM 10771 C C . GLY A 1 39 ? -1.793 14.038 -17.210 1.00 10.00 39 GLY A C 7
ATOM 10772 O O . GLY A 1 39 ? -0.741 13.729 -16.644 1.00 10.00 39 GLY A O 7
ATOM 10776 N N . ILE A 1 40 ? -2.676 14.855 -16.640 1.00 10.00 40 ILE A N 7
ATOM 10777 C CA . ILE A 1 40 ? -2.560 15.386 -15.267 1.00 10.00 40 ILE A CA 7
ATOM 10778 C C . ILE A 1 40 ? -3.929 15.312 -14.590 1.00 10.00 40 ILE A C 7
ATOM 10779 O O . ILE A 1 40 ? -4.912 15.873 -15.087 1.00 10.00 40 ILE A O 7
ATOM 10795 N N . TYR A 1 41 ? -3.994 14.638 -13.443 1.00 10.00 41 TYR A N 7
ATOM 10796 C CA . TYR A 1 41 ? -5.173 14.613 -12.585 1.00 10.00 41 TYR A CA 7
ATOM 10797 C C . TYR A 1 41 ? -5.355 15.972 -11.895 1.00 10.00 41 TYR A C 7
ATOM 10798 O O . TYR A 1 41 ? -4.609 16.315 -10.978 1.00 10.00 41 TYR A O 7
ATOM 10816 N N . TYR A 1 42 ? -6.344 16.756 -12.327 1.00 10.00 42 TYR A N 7
ATOM 10817 C CA . TYR A 1 42 ? -6.754 18.000 -11.670 1.00 10.00 42 TYR A CA 7
ATOM 10818 C C . TYR A 1 42 ? -8.218 18.330 -11.990 1.00 10.00 42 TYR A C 7
ATOM 10819 O O . TYR A 1 42 ? -8.641 18.235 -13.145 1.00 10.00 42 TYR A O 7
ATOM 10837 N N . GLU A 1 43 ? -8.982 18.721 -10.965 1.00 10.00 43 GLU A N 7
ATOM 10838 C CA . GLU A 1 43 ? -10.425 19.000 -11.022 1.00 10.00 43 GLU A CA 7
ATOM 10839 C C . GLU A 1 43 ? -10.747 20.313 -10.287 1.00 10.00 43 GLU A C 7
ATOM 10840 O O . GLU A 1 43 ? -11.128 20.334 -9.113 1.00 10.00 43 GLU A O 7
ATOM 10852 N N . GLY A 1 44 ? -10.577 21.426 -11.002 1.00 10.00 44 GLY A N 7
ATOM 10853 C CA . GLY A 1 44 ? -10.769 22.791 -10.487 1.00 10.00 44 GLY A CA 7
ATOM 10854 C C . GLY A 1 44 ? -12.229 23.268 -10.467 1.00 10.00 44 GLY A C 7
ATOM 10855 O O . GLY A 1 44 ? -12.599 24.107 -9.642 1.00 10.00 44 GLY A O 7
ATOM 10859 N N . CYS A 1 45 ? -13.053 22.763 -11.390 1.00 10.00 45 CYS A N 7
ATOM 10860 C CA . CYS A 1 45 ? -14.455 23.134 -11.587 1.00 10.00 45 CYS A CA 7
ATOM 10861 C C . CYS A 1 45 ? -15.306 22.965 -10.311 1.00 10.00 45 CYS A C 7
ATOM 10862 O O . CYS A 1 45 ? -15.445 21.860 -9.779 1.00 10.00 45 CYS A O 7
ATOM 10869 N N . SER A 1 46 ? -15.897 24.067 -9.839 1.00 10.00 46 SER A N 7
ATOM 10870 C CA . SER A 1 46 ? -16.769 24.144 -8.656 1.00 10.00 46 SER A CA 7
ATOM 10871 C C . SER A 1 46 ? -17.899 25.168 -8.846 1.00 10.00 46 SER A C 7
ATOM 10872 O O . SER A 1 46 ? -19.076 24.801 -8.823 1.00 10.00 46 SER A O 7
ATOM 10880 N N . GLU A 1 47 ? -17.560 26.444 -9.049 1.00 10.00 47 GLU A N 7
ATOM 10881 C CA . GLU A 1 47 ? -18.493 27.567 -9.238 1.00 10.00 47 GLU A CA 7
ATOM 10882 C C . GLU A 1 47 ? -17.994 28.594 -10.273 1.00 10.00 47 GLU A C 7
ATOM 10883 O O . GLU A 1 47 ? -16.795 28.696 -10.534 1.00 10.00 47 GLU A O 7
ATOM 10895 N N . ALA A 1 48 ? -18.911 29.392 -10.834 1.00 10.00 48 ALA A N 7
ATOM 10896 C CA . ALA A 1 48 ? -18.676 30.362 -11.912 1.00 10.00 48 ALA A CA 7
ATOM 10897 C C . ALA A 1 48 ? -17.535 31.374 -11.661 1.00 10.00 48 ALA A C 7
ATOM 10898 O O . ALA A 1 48 ? -16.901 31.837 -12.613 1.00 10.00 48 ALA A O 7
ATOM 10905 N N . ASN A 1 49 ? -17.261 31.720 -10.396 1.00 10.00 49 ASN A N 7
ATOM 10906 C CA . ASN A 1 49 ? -16.132 32.567 -9.988 1.00 10.00 49 ASN A CA 7
ATOM 10907 C C . ASN A 1 49 ? -14.758 31.985 -10.390 1.00 10.00 49 ASN A C 7
ATOM 10908 O O . ASN A 1 49 ? -13.812 32.742 -10.623 1.00 10.00 49 ASN A O 7
ATOM 10919 N N . VAL A 1 50 ? -14.632 30.655 -10.481 1.00 10.00 50 VAL A N 7
ATOM 10920 C CA . VAL A 1 50 ? -13.465 29.963 -11.054 1.00 10.00 50 VAL A CA 7
ATOM 10921 C C . VAL A 1 50 ? -13.514 30.097 -12.581 1.00 10.00 50 VAL A C 7
ATOM 10922 O O . VAL A 1 50 ? -14.185 29.322 -13.262 1.00 10.00 50 VAL A O 7
ATOM 10935 N N . THR A 1 51 ? -12.817 31.094 -13.126 1.00 10.00 51 THR A N 7
ATOM 10936 C CA . THR A 1 51 ? -12.596 31.292 -14.573 1.00 10.00 51 THR A CA 7
ATOM 10937 C C . THR A 1 51 ? -11.555 30.309 -15.131 1.00 10.00 51 THR A C 7
ATOM 10938 O O . THR A 1 51 ? -10.943 29.545 -14.377 1.00 10.00 51 THR A O 7
ATOM 10949 N N . LYS A 1 52 ? -11.303 30.330 -16.450 1.00 10.00 52 LYS A N 7
ATOM 10950 C CA . LYS A 1 52 ? -10.178 29.593 -17.050 1.00 10.00 52 LYS A CA 7
ATOM 10951 C C . LYS A 1 52 ? -8.845 30.066 -16.472 1.00 10.00 52 LYS A C 7
ATOM 10952 O O . LYS A 1 52 ? -8.055 29.242 -16.024 1.00 10.00 52 LYS A O 7
ATOM 10971 N N . GLU A 1 53 ? -8.602 31.373 -16.453 1.00 10.00 53 GLU A N 7
ATOM 10972 C CA . GLU A 1 53 ? -7.406 31.995 -15.869 1.00 10.00 53 GLU A CA 7
ATOM 10973 C C . GLU A 1 53 ? -7.139 31.495 -14.439 1.00 10.00 53 GLU A C 7
ATOM 10974 O O . GLU A 1 53 ? -6.029 31.049 -14.137 1.00 10.00 53 GLU A O 7
ATOM 10986 N N . MET A 1 54 ? -8.165 31.520 -13.578 1.00 10.00 54 MET A N 7
ATOM 10987 C CA . MET A 1 54 ? -8.147 30.914 -12.241 1.00 10.00 54 MET A CA 7
ATOM 10988 C C . MET A 1 54 ? -7.769 29.426 -12.284 1.00 10.00 54 MET A C 7
ATOM 10989 O O . MET A 1 54 ? -6.806 29.022 -11.629 1.00 10.00 54 MET A O 7
ATOM 11003 N N . LEU A 1 55 ? -8.524 28.603 -13.024 1.00 10.00 55 LEU A N 7
ATOM 11004 C CA . LEU A 1 55 ? -8.364 27.148 -13.063 1.00 10.00 55 LEU A CA 7
ATOM 11005 C C . LEU A 1 55 ? -6.973 26.724 -13.551 1.00 10.00 55 LEU A C 7
ATOM 11006 O O . LEU A 1 55 ? -6.292 25.964 -12.868 1.00 10.00 55 LEU A O 7
ATOM 11022 N N . VAL A 1 56 ? -6.548 27.191 -14.725 1.00 10.00 56 VAL A N 7
ATOM 11023 C CA . VAL A 1 56 ? -5.268 26.847 -15.372 1.00 10.00 56 VAL A CA 7
ATOM 11024 C C . VAL A 1 56 ? -4.075 27.207 -14.472 1.00 10.00 56 VAL A C 7
ATOM 11025 O O . VAL A 1 56 ? -3.166 26.395 -14.295 1.00 10.00 56 VAL A O 7
ATOM 11038 N N . THR A 1 57 ? -4.079 28.401 -13.871 1.00 10.00 57 THR A N 7
ATOM 11039 C CA . THR A 1 57 ? -3.077 28.831 -12.874 1.00 10.00 57 THR A CA 7
ATOM 11040 C C . THR A 1 57 ? -3.078 27.913 -11.646 1.00 10.00 57 THR A C 7
ATOM 11041 O O . THR A 1 57 ? -2.020 27.445 -11.217 1.00 10.00 57 THR A O 7
ATOM 11052 N N . SER A 1 58 ? -4.253 27.630 -11.078 1.00 10.00 58 SER A N 7
ATOM 11053 C CA . SER A 1 58 ? -4.422 26.702 -9.949 1.00 10.00 58 SER A CA 7
ATOM 11054 C C . SER A 1 58 ? -3.931 25.284 -10.272 1.00 10.00 58 SER A C 7
ATOM 11055 O O . SER A 1 58 ? -3.300 24.655 -9.431 1.00 10.00 58 SER A O 7
ATOM 11063 N N . CYS A 1 59 ? -4.169 24.785 -11.487 1.00 10.00 59 CYS A N 7
ATOM 11064 C CA . CYS A 1 59 ? -3.662 23.515 -12.013 1.00 10.00 59 CYS A CA 7
ATOM 11065 C C . CYS A 1 59 ? -2.127 23.449 -12.023 1.00 10.00 59 CYS A C 7
ATOM 11066 O O . CYS A 1 59 ? -1.560 22.480 -11.519 1.00 10.00 59 CYS A O 7
ATOM 11073 N N . VAL A 1 60 ? -1.434 24.471 -12.541 1.00 10.00 60 VAL A N 7
ATOM 11074 C CA . VAL A 1 60 ? 0.038 24.593 -12.450 1.00 10.00 60 VAL A CA 7
ATOM 11075 C C . VAL A 1 60 ? 0.513 24.541 -10.990 1.00 10.00 60 VAL A C 7
ATOM 11076 O O . VAL A 1 60 ? 1.385 23.739 -10.654 1.00 10.00 60 VAL A O 7
ATOM 11089 N N . ASN A 1 61 ? -0.083 25.352 -10.111 1.00 10.00 61 ASN A N 7
ATOM 11090 C CA . ASN A 1 61 ? 0.194 25.363 -8.667 1.00 10.00 61 ASN A CA 7
ATOM 11091 C C . ASN A 1 61 ? -0.029 23.989 -7.999 1.00 10.00 61 ASN A C 7
ATOM 11092 O O . ASN A 1 61 ? 0.803 23.539 -7.208 1.00 10.00 61 ASN A O 7
ATOM 11103 N N . ALA A 1 62 ? -1.134 23.306 -8.310 1.00 10.00 62 ALA A N 7
ATOM 11104 C CA . ALA A 1 62 ? -1.428 21.954 -7.845 1.00 10.00 62 ALA A CA 7
ATOM 11105 C C . ALA A 1 62 ? -0.372 20.951 -8.338 1.00 10.00 62 ALA A C 7
ATOM 11106 O O . ALA A 1 62 ? 0.138 20.152 -7.554 1.00 10.00 62 ALA A O 7
ATOM 11113 N N . THR A 1 63 ? -0.020 21.006 -9.626 1.00 10.00 63 THR A N 7
ATOM 11114 C CA . THR A 1 63 ? 1.028 20.188 -10.259 1.00 10.00 63 THR A CA 7
ATOM 11115 C C . THR A 1 63 ? 2.377 20.344 -9.551 1.00 10.00 63 THR A C 7
ATOM 11116 O O . THR A 1 63 ? 3.001 19.335 -9.222 1.00 10.00 63 THR A O 7
ATOM 11127 N N . GLN A 1 64 ? 2.819 21.579 -9.272 1.00 10.00 64 GLN A N 7
ATOM 11128 C CA . GLN A 1 64 ? 3.987 21.872 -8.434 1.00 10.00 64 GLN A CA 7
ATOM 11129 C C . GLN A 1 64 ? 3.925 21.117 -7.095 1.00 10.00 64 GLN A C 7
ATOM 11130 O O . GLN A 1 64 ? 4.805 20.309 -6.803 1.00 10.00 64 GLN A O 7
ATOM 11144 N N . ALA A 1 65 ? 2.887 21.374 -6.290 1.00 10.00 65 ALA A N 7
ATOM 11145 C CA . ALA A 1 65 ? 2.666 20.795 -4.966 1.00 10.00 65 ALA A CA 7
ATOM 11146 C C . ALA A 1 65 ? 2.622 19.251 -4.951 1.00 10.00 65 ALA A C 7
ATOM 11147 O O . ALA A 1 65 ? 3.199 18.620 -4.062 1.00 10.00 65 ALA A O 7
ATOM 11154 N N . ALA A 1 66 ? 1.932 18.638 -5.915 1.00 10.00 66 ALA A N 7
ATOM 11155 C CA . ALA A 1 66 ? 1.793 17.190 -6.060 1.00 10.00 66 ALA A CA 7
ATOM 11156 C C . ALA A 1 66 ? 3.100 16.464 -6.448 1.00 10.00 66 ALA A C 7
ATOM 11157 O O . ALA A 1 66 ? 3.322 15.338 -5.998 1.00 10.00 66 ALA A O 7
ATOM 11164 N N . ASN A 1 67 ? 3.958 17.075 -7.281 1.00 10.00 67 ASN A N 7
ATOM 11165 C CA . ASN A 1 67 ? 5.124 16.419 -7.899 1.00 10.00 67 ASN A CA 7
ATOM 11166 C C . ASN A 1 67 ? 6.458 17.140 -7.594 1.00 10.00 67 ASN A C 7
ATOM 11167 O O . ASN A 1 67 ? 7.366 17.186 -8.427 1.00 10.00 67 ASN A O 7
ATOM 11178 N N . GLN A 1 68 ? 6.599 17.653 -6.367 1.00 10.00 68 GLN A N 7
ATOM 11179 C CA . GLN A 1 68 ? 7.743 18.451 -5.883 1.00 10.00 68 GLN A CA 7
ATOM 11180 C C . GLN A 1 68 ? 9.101 17.778 -6.134 1.00 10.00 68 GLN A C 7
ATOM 11181 O O . GLN A 1 68 ? 10.015 18.409 -6.669 1.00 10.00 68 GLN A O 7
ATOM 11195 N N . ALA A 1 69 ? 9.237 16.510 -5.732 1.00 10.00 69 ALA A N 7
ATOM 11196 C CA . ALA A 1 69 ? 10.460 15.713 -5.848 1.00 10.00 69 ALA A CA 7
ATOM 11197 C C . ALA A 1 69 ? 11.022 15.681 -7.282 1.00 10.00 69 ALA A C 7
ATOM 11198 O O . ALA A 1 69 ? 12.220 15.884 -7.480 1.00 10.00 69 ALA A O 7
ATOM 11205 N N . GLU A 1 70 ? 10.166 15.439 -8.278 1.00 10.00 70 GLU A N 7
ATOM 11206 C CA . GLU A 1 70 ? 10.543 15.345 -9.695 1.00 10.00 70 GLU A CA 7
ATOM 11207 C C . GLU A 1 70 ? 11.218 16.639 -10.177 1.00 10.00 70 GLU A C 7
ATOM 11208 O O . GLU A 1 70 ? 12.363 16.611 -10.634 1.00 10.00 70 GLU A O 7
ATOM 11220 N N . PHE A 1 71 ? 10.535 17.780 -10.027 1.00 10.00 71 PHE A N 7
ATOM 11221 C CA . PHE A 1 71 ? 11.066 19.113 -10.332 1.00 10.00 71 PHE A CA 7
ATOM 11222 C C . PHE A 1 71 ? 12.372 19.405 -9.573 1.00 10.00 71 PHE A C 7
ATOM 11223 O O . PHE A 1 71 ? 13.356 19.836 -10.178 1.00 10.00 71 PHE A O 7
ATOM 11240 N N . SER A 1 72 ? 12.391 19.159 -8.258 1.00 10.00 72 SER A N 7
ATOM 11241 C CA . SER A 1 72 ? 13.537 19.387 -7.361 1.00 10.00 72 SER A CA 7
ATOM 11242 C C . SER A 1 72 ? 14.811 18.656 -7.803 1.00 10.00 72 SER A C 7
ATOM 11243 O O . SER A 1 72 ? 15.888 19.255 -7.808 1.00 10.00 72 SER A O 7
ATOM 11251 N N . ARG A 1 73 ? 14.708 17.368 -8.161 1.00 10.00 73 ARG A N 7
ATOM 11252 C CA . ARG A 1 73 ? 15.815 16.562 -8.707 1.00 10.00 73 ARG A CA 7
ATOM 11253 C C . ARG A 1 73 ? 16.267 17.059 -10.081 1.00 10.00 73 ARG A C 7
ATOM 11254 O O . ARG A 1 73 ? 17.451 17.334 -10.272 1.00 10.00 73 ARG A O 7
ATOM 11275 N N . GLU A 1 74 ? 15.344 17.155 -11.036 1.00 10.00 74 GLU A N 7
ATOM 11276 C CA . GLU A 1 74 ? 15.628 17.492 -12.439 1.00 10.00 74 GLU A CA 7
ATOM 11277 C C . GLU A 1 74 ? 16.337 18.846 -12.613 1.00 10.00 74 GLU A C 7
ATOM 11278 O O . GLU A 1 74 ? 17.409 18.896 -13.219 1.00 10.00 74 GLU A O 7
ATOM 11290 N N . LYS A 1 75 ? 15.767 19.945 -12.102 1.00 10.00 75 LYS A N 7
ATOM 11291 C CA . LYS A 1 75 ? 16.177 21.340 -12.336 1.00 10.00 75 LYS A CA 7
ATOM 11292 C C . LYS A 1 75 ? 17.668 21.666 -12.154 1.00 10.00 75 LYS A C 7
ATOM 11293 O O . LYS A 1 75 ? 18.166 22.606 -12.774 1.00 10.00 75 LYS A O 7
ATOM 11312 N N . GLN A 1 76 ? 18.371 20.910 -11.309 1.00 10.00 76 GLN A N 7
ATOM 11313 C CA . GLN A 1 76 ? 19.807 21.043 -11.032 1.00 10.00 76 GLN A CA 7
ATOM 11314 C C . GLN A 1 76 ? 20.682 20.891 -12.293 1.00 10.00 76 GLN A C 7
ATOM 11315 O O . GLN A 1 76 ? 21.727 21.535 -12.403 1.00 10.00 76 GLN A O 7
ATOM 11329 N N . ASP A 1 77 ? 20.266 20.042 -13.239 1.00 10.00 77 ASP A N 7
ATOM 11330 C CA . ASP A 1 77 ? 20.998 19.700 -14.471 1.00 10.00 77 ASP A CA 7
ATOM 11331 C C . ASP A 1 77 ? 20.102 19.696 -15.725 1.00 10.00 77 ASP A C 7
ATOM 11332 O O . ASP A 1 77 ? 20.509 20.161 -16.791 1.00 10.00 77 ASP A O 7
ATOM 11341 N N . SER A 1 78 ? 18.876 19.181 -15.603 1.00 10.00 78 SER A N 7
ATOM 11342 C CA . SER A 1 78 ? 17.869 18.990 -16.658 1.00 10.00 78 SER A CA 7
ATOM 11343 C C . SER A 1 78 ? 17.154 20.304 -17.044 1.00 10.00 78 SER A C 7
ATOM 11344 O O . SER A 1 78 ? 15.924 20.409 -17.060 1.00 10.00 78 SER A O 7
ATOM 11352 N N . LYS A 1 79 ? 17.935 21.339 -17.373 1.00 10.00 79 LYS A N 7
ATOM 11353 C CA . LYS A 1 79 ? 17.481 22.711 -17.666 1.00 10.00 79 LYS A CA 7
ATOM 11354 C C . LYS A 1 79 ? 16.503 22.764 -18.846 1.00 10.00 79 LYS A C 7
ATOM 11355 O O . LYS A 1 79 ? 15.401 23.296 -18.705 1.00 10.00 79 LYS A O 7
ATOM 11374 N N . LEU A 1 80 ? 16.877 22.178 -19.989 1.00 10.00 80 LEU A N 7
ATOM 11375 C CA . LEU A 1 80 ? 15.995 22.018 -21.155 1.00 10.00 80 LEU A CA 7
ATOM 11376 C C . LEU A 1 80 ? 14.714 21.247 -20.793 1.00 10.00 80 LEU A C 7
ATOM 11377 O O . LEU A 1 80 ? 13.624 21.698 -21.146 1.00 10.00 80 LEU A O 7
ATOM 11393 N N . HIS A 1 81 ? 14.825 20.125 -20.062 1.00 10.00 81 HIS A N 7
ATOM 11394 C CA . HIS A 1 81 ? 13.665 19.341 -19.613 1.00 10.00 81 HIS A CA 7
ATOM 11395 C C . HIS A 1 81 ? 12.643 20.218 -18.893 1.00 10.00 81 HIS A C 7
ATOM 11396 O O . HIS A 1 81 ? 11.496 20.229 -19.317 1.00 10.00 81 HIS A O 7
ATOM 11411 N N . GLN A 1 82 ? 13.037 20.964 -17.855 1.00 10.00 82 GLN A N 7
ATOM 11412 C CA . GLN A 1 82 ? 12.145 21.866 -17.107 1.00 10.00 82 GLN A CA 7
ATOM 11413 C C . GLN A 1 82 ? 11.339 22.803 -18.022 1.00 10.00 82 GLN A C 7
ATOM 11414 O O . GLN A 1 82 ? 10.116 22.847 -17.911 1.00 10.00 82 GLN A O 7
ATOM 11428 N N . ARG A 1 83 ? 11.991 23.540 -18.934 1.00 10.00 83 ARG A N 7
ATOM 11429 C CA . ARG A 1 83 ? 11.323 24.455 -19.887 1.00 10.00 83 ARG A CA 7
ATOM 11430 C C . ARG A 1 83 ? 10.235 23.753 -20.712 1.00 10.00 83 ARG A C 7
ATOM 11431 O O . ARG A 1 83 ? 9.084 24.195 -20.727 1.00 10.00 83 ARG A O 7
ATOM 11452 N N . VAL A 1 84 ? 10.595 22.657 -21.383 1.00 10.00 84 VAL A N 7
ATOM 11453 C CA . VAL A 1 84 ? 9.692 21.806 -22.184 1.00 10.00 84 VAL A CA 7
ATOM 11454 C C . VAL A 1 84 ? 8.557 21.240 -21.311 1.00 10.00 84 VAL A C 7
ATOM 11455 O O . VAL A 1 84 ? 7.385 21.354 -21.660 1.00 10.00 84 VAL A O 7
ATOM 11468 N N . LEU A 1 85 ? 8.888 20.659 -20.156 1.00 10.00 85 LEU A N 7
ATOM 11469 C CA . LEU A 1 85 ? 7.976 20.090 -19.156 1.00 10.00 85 LEU A CA 7
ATOM 11470 C C . LEU A 1 85 ? 6.926 21.098 -18.665 1.00 10.00 85 LEU A C 7
ATOM 11471 O O . LEU A 1 85 ? 5.745 20.766 -18.630 1.00 10.00 85 LEU A O 7
ATOM 11487 N N . TRP A 1 86 ? 7.314 22.323 -18.310 1.00 10.00 86 TRP A N 7
ATOM 11488 C CA . TRP A 1 86 ? 6.376 23.385 -17.923 1.00 10.00 86 TRP A CA 7
ATOM 11489 C C . TRP A 1 86 ? 5.425 23.808 -19.044 1.00 10.00 86 TRP A C 7
ATOM 11490 O O . TRP A 1 86 ? 4.228 23.959 -18.790 1.00 10.00 86 TRP A O 7
ATOM 11511 N N . ARG A 1 87 ? 5.913 23.962 -20.282 1.00 10.00 87 ARG A N 7
ATOM 11512 C CA . ARG A 1 87 ? 5.053 24.157 -21.466 1.00 10.00 87 ARG A CA 7
ATOM 11513 C C . ARG A 1 87 ? 4.046 23.009 -21.627 1.00 10.00 87 ARG A C 7
ATOM 11514 O O . ARG A 1 87 ? 2.853 23.266 -21.755 1.00 10.00 87 ARG A O 7
ATOM 11535 N N . LEU A 1 88 ? 4.507 21.759 -21.596 1.00 10.00 88 LEU A N 7
ATOM 11536 C CA . LEU A 1 88 ? 3.686 20.540 -21.606 1.00 10.00 88 LEU A CA 7
ATOM 11537 C C . LEU A 1 88 ? 2.600 20.570 -20.507 1.00 10.00 88 LEU A C 7
ATOM 11538 O O . LEU A 1 88 ? 1.416 20.416 -20.811 1.00 10.00 88 LEU A O 7
ATOM 11554 N N . ILE A 1 89 ? 2.974 20.818 -19.246 1.00 10.00 89 ILE A N 7
ATOM 11555 C CA . ILE A 1 89 ? 2.045 21.005 -18.116 1.00 10.00 89 ILE A CA 7
ATOM 11556 C C . ILE A 1 89 ? 0.999 22.087 -18.433 1.00 10.00 89 ILE A C 7
ATOM 11557 O O . ILE A 1 89 ? -0.194 21.835 -18.278 1.00 10.00 89 ILE A O 7
ATOM 11573 N N . LYS A 1 90 ? 1.413 23.278 -18.888 1.00 10.00 90 LYS A N 7
ATOM 11574 C CA . LYS A 1 90 ? 0.518 24.381 -19.282 1.00 10.00 90 LYS A CA 7
ATOM 11575 C C . LYS A 1 90 ? -0.469 23.985 -20.382 1.00 10.00 90 LYS A C 7
ATOM 11576 O O . LYS A 1 90 ? -1.656 24.258 -20.227 1.00 10.00 90 LYS A O 7
ATOM 11595 N N . GLU A 1 91 ? -0.021 23.355 -21.469 1.00 10.00 91 GLU A N 7
ATOM 11596 C CA . GLU A 1 91 ? -0.894 22.816 -22.528 1.00 10.00 91 GLU A CA 7
ATOM 11597 C C . GLU A 1 91 ? -1.988 21.894 -21.956 1.00 10.00 91 GLU A C 7
ATOM 11598 O O . GLU A 1 91 ? -3.170 22.068 -22.262 1.00 10.00 91 GLU A O 7
ATOM 11610 N N . ILE A 1 92 ? -1.613 20.937 -21.098 1.00 10.00 92 ILE A N 7
ATOM 11611 C CA . ILE A 1 92 ? -2.550 20.051 -20.387 1.00 10.00 92 ILE A CA 7
ATOM 11612 C C . ILE A 1 92 ? -3.504 20.847 -19.485 1.00 10.00 92 ILE A C 7
ATOM 11613 O O . ILE A 1 92 ? -4.717 20.669 -19.581 1.00 10.00 92 ILE A O 7
ATOM 11629 N N . CYS A 1 93 ? -2.992 21.721 -18.614 1.00 10.00 93 CYS A N 7
ATOM 11630 C CA . CYS A 1 93 ? -3.804 22.567 -17.734 1.00 10.00 93 CYS A CA 7
ATOM 11631 C C . CYS A 1 93 ? -4.815 23.426 -18.520 1.00 10.00 93 CYS A C 7
ATOM 11632 O O . CYS A 1 93 ? -5.991 23.449 -18.167 1.00 10.00 93 CYS A O 7
ATOM 11639 N N . SER A 1 94 ? -4.396 24.085 -19.607 1.00 10.00 94 SER A N 7
ATOM 11640 C CA . SER A 1 94 ? -5.259 24.835 -20.541 1.00 10.00 94 SER A CA 7
ATOM 11641 C C . SER A 1 94 ? -6.466 24.029 -21.054 1.00 10.00 94 SER A C 7
ATOM 11642 O O . SER A 1 94 ? -7.563 24.575 -21.205 1.00 10.00 94 SER A O 7
ATOM 11650 N N . ALA A 1 95 ? -6.289 22.729 -21.314 1.00 10.00 95 ALA A N 7
ATOM 11651 C CA . ALA A 1 95 ? -7.336 21.824 -21.801 1.00 10.00 95 ALA A CA 7
ATOM 11652 C C . ALA A 1 95 ? -8.483 21.553 -20.797 1.00 10.00 95 ALA A C 7
ATOM 11653 O O . ALA A 1 95 ? -9.579 21.174 -21.221 1.00 10.00 95 ALA A O 7
ATOM 11660 N N . LYS A 1 96 ? -8.275 21.744 -19.482 1.00 10.00 96 LYS A N 7
ATOM 11661 C CA . LYS A 1 96 ? -9.333 21.651 -18.451 1.00 10.00 96 LYS A CA 7
ATOM 11662 C C . LYS A 1 96 ? -10.399 22.727 -18.703 1.00 10.00 96 LYS A C 7
ATOM 11663 O O . LYS A 1 96 ? -10.072 23.915 -18.775 1.00 10.00 96 LYS A O 7
ATOM 11682 N N . HIS A 1 97 ? -11.667 22.335 -18.849 1.00 10.00 97 HIS A N 7
ATOM 11683 C CA . HIS A 1 97 ? -12.821 23.228 -19.048 1.00 10.00 97 HIS A CA 7
ATOM 11684 C C . HIS A 1 97 ? -13.998 22.844 -18.138 1.00 10.00 97 HIS A C 7
ATOM 11685 O O . HIS A 1 97 ? -14.141 21.674 -17.774 1.00 10.00 97 HIS A O 7
ATOM 11700 N N . CYS A 1 98 ? -14.857 23.815 -17.816 1.00 10.00 98 CYS A N 7
ATOM 11701 C CA . CYS A 1 98 ? -16.035 23.641 -16.958 1.00 10.00 98 CYS A CA 7
ATOM 11702 C C . CYS A 1 98 ? -17.338 23.946 -17.715 1.00 10.00 98 CYS A C 7
ATOM 11703 O O . CYS A 1 98 ? -17.440 24.947 -18.425 1.00 10.00 98 CYS A O 7
ATOM 11710 N N . ASP A 1 99 ? -18.355 23.097 -17.540 1.00 10.00 99 ASP A N 7
ATOM 11711 C CA . ASP A 1 99 ? -19.675 23.222 -18.180 1.00 10.00 99 ASP A CA 7
ATOM 11712 C C . ASP A 1 99 ? -20.389 24.550 -17.847 1.00 10.00 99 ASP A C 7
ATOM 11713 O O . ASP A 1 99 ? -21.047 25.141 -18.706 1.00 10.00 99 ASP A O 7
ATOM 11722 N N . PHE A 1 100 ? -20.254 25.025 -16.603 1.00 10.00 100 PHE A N 7
ATOM 11723 C CA . PHE A 1 100 ? -20.868 26.260 -16.102 1.00 10.00 100 PHE A CA 7
ATOM 11724 C C . PHE A 1 100 ? -20.296 27.569 -16.691 1.00 10.00 100 PHE A C 7
ATOM 11725 O O . PHE A 1 100 ? -20.895 28.627 -16.484 1.00 10.00 100 PHE A O 7
ATOM 11742 N N . TRP A 1 101 ? -19.153 27.543 -17.394 1.00 10.00 101 TRP A N 7
ATOM 11743 C CA . TRP A 1 101 ? -18.525 28.743 -17.975 1.00 10.00 101 TRP A CA 7
ATOM 11744 C C . TRP A 1 101 ? -19.417 29.470 -18.997 1.00 10.00 101 TRP A C 7
ATOM 11745 O O . TRP A 1 101 ? -20.139 28.857 -19.790 1.00 10.00 101 TRP A O 7
ATOM 11766 N N . LEU A 1 102 ? -19.358 30.804 -18.947 1.00 10.00 102 LEU A N 7
ATOM 11767 C CA . LEU A 1 102 ? -20.227 31.762 -19.638 1.00 10.00 102 LEU A CA 7
ATOM 11768 C C . LEU A 1 102 ? -19.468 33.045 -20.042 1.00 10.00 102 LEU A C 7
ATOM 11769 O O . LEU A 1 102 ? -18.280 33.200 -19.747 1.00 10.00 102 LEU A O 7
ATOM 11785 N N . GLU A 1 103 ? -20.146 33.967 -20.733 1.00 10.00 103 GLU A N 7
ATOM 11786 C CA . GLU A 1 103 ? -19.594 35.267 -21.155 1.00 10.00 103 GLU A CA 7
ATOM 11787 C C . GLU A 1 103 ? -19.213 36.203 -19.983 1.00 10.00 103 GLU A C 7
ATOM 11788 O O . GLU A 1 103 ? -19.667 36.035 -18.846 1.00 10.00 103 GLU A O 7
ATOM 11800 N N . ARG A 1 104 ? -18.379 37.216 -20.268 1.00 10.00 104 ARG A N 7
ATOM 11801 C CA . ARG A 1 104 ? -17.914 38.220 -19.289 1.00 10.00 104 ARG A CA 7
ATOM 11802 C C . ARG A 1 104 ? -19.045 39.058 -18.672 1.00 10.00 104 ARG A C 7
ATOM 11803 O O . ARG A 1 104 ? -20.084 39.284 -19.297 1.00 10.00 104 ARG A O 7
ATOM 11824 N N . GLY A 1 105 ? -18.816 39.559 -17.458 1.00 10.00 105 GLY A N 7
ATOM 11825 C CA . GLY A 1 105 ? -19.712 40.495 -16.767 1.00 10.00 105 GLY A CA 7
ATOM 11826 C C . GLY A 1 105 ? -19.619 41.914 -17.345 1.00 10.00 105 GLY A C 7
ATOM 11827 O O . GLY A 1 105 ? -18.519 42.420 -17.584 1.00 10.00 105 GLY A O 7
ATOM 11831 N N . ALA A 1 106 ? -20.769 42.557 -17.566 1.00 10.00 106 ALA A N 7
ATOM 11832 C CA . ALA A 1 106 ? -20.891 43.911 -18.118 1.00 10.00 106 ALA A CA 7
ATOM 11833 C C . ALA A 1 106 ? -22.140 44.652 -17.588 1.00 10.00 106 ALA A C 7
ATOM 11834 O O . ALA A 1 106 ? -23.081 44.029 -17.080 1.00 10.00 106 ALA A O 7
ATOM 11841 N N . ALA A 1 107 ? -22.147 45.986 -17.718 1.00 10.00 107 ALA A N 7
ATOM 11842 C CA . ALA A 1 107 ? -23.217 46.905 -17.294 1.00 10.00 107 ALA A CA 7
ATOM 11843 C C . ALA A 1 107 ? -23.398 48.082 -18.279 1.00 10.00 107 ALA A C 7
ATOM 11844 O O . ALA A 1 107 ? -24.562 48.410 -18.607 1.00 10.00 107 ALA A O 7
ATOM 11852 N N . ARG A 1 1 ? 0.479 -0.849 4.062 1.00 10.00 1 ARG A N 8
ATOM 11853 C CA . ARG A 1 1 ? 0.948 0.372 4.777 1.00 10.00 1 ARG A CA 8
ATOM 11854 C C . ARG A 1 1 ? 2.177 0.982 4.098 1.00 10.00 1 ARG A C 8
ATOM 11855 O O . ARG A 1 1 ? 2.818 0.337 3.266 1.00 10.00 1 ARG A O 8
ATOM 11878 N N . VAL A 1 2 ? 2.549 2.208 4.481 1.00 10.00 2 VAL A N 8
ATOM 11879 C CA . VAL A 1 2 ? 3.820 2.852 4.093 1.00 10.00 2 VAL A CA 8
ATOM 11880 C C . VAL A 1 2 ? 4.982 2.164 4.824 1.00 10.00 2 VAL A C 8
ATOM 11881 O O . VAL A 1 2 ? 5.150 2.331 6.033 1.00 10.00 2 VAL A O 8
ATOM 11894 N N . ALA A 1 3 ? 5.787 1.382 4.101 1.00 10.00 3 ALA A N 8
ATOM 11895 C CA . ALA A 1 3 ? 6.938 0.644 4.641 1.00 10.00 3 ALA A CA 8
ATOM 11896 C C . ALA A 1 3 ? 8.009 1.562 5.266 1.00 10.00 3 ALA A C 8
ATOM 11897 O O . ALA A 1 3 ? 8.644 1.200 6.256 1.00 10.00 3 ALA A O 8
ATOM 11904 N N . GLU A 1 4 ? 8.192 2.765 4.712 1.00 10.00 4 GLU A N 8
ATOM 11905 C CA . GLU A 1 4 ? 9.079 3.819 5.239 1.00 10.00 4 GLU A CA 8
ATOM 11906 C C . GLU A 1 4 ? 8.674 4.334 6.638 1.00 10.00 4 GLU A C 8
ATOM 11907 O O . GLU A 1 4 ? 9.472 4.981 7.320 1.00 10.00 4 GLU A O 8
ATOM 11919 N N . ASN A 1 5 ? 7.454 4.020 7.086 1.00 10.00 5 ASN A N 8
ATOM 11920 C CA . ASN A 1 5 ? 6.922 4.293 8.422 1.00 10.00 5 ASN A CA 8
ATOM 11921 C C . ASN A 1 5 ? 6.293 3.015 9.024 1.00 10.00 5 ASN A C 8
ATOM 11922 O O . ASN A 1 5 ? 5.115 2.961 9.390 1.00 10.00 5 ASN A O 8
ATOM 11933 N N . ARG A 1 6 ? 7.125 1.975 9.154 1.00 10.00 6 ARG A N 8
ATOM 11934 C CA . ARG A 1 6 ? 6.847 0.723 9.883 1.00 10.00 6 ARG A CA 8
ATOM 11935 C C . ARG A 1 6 ? 7.151 0.857 11.389 1.00 10.00 6 ARG A C 8
ATOM 11936 O O . ARG A 1 6 ? 8.009 1.667 11.753 1.00 10.00 6 ARG A O 8
ATOM 11957 N N . PRO A 1 7 ? 6.492 0.083 12.277 1.00 10.00 7 PRO A N 8
ATOM 11958 C CA . PRO A 1 7 ? 6.795 0.061 13.712 1.00 10.00 7 PRO A CA 8
ATOM 11959 C C . PRO A 1 7 ? 8.291 -0.165 13.984 1.00 10.00 7 PRO A C 8
ATOM 11960 O O . PRO A 1 7 ? 8.867 -1.161 13.546 1.00 10.00 7 PRO A O 8
ATOM 11971 N N . GLY A 1 8 ? 8.921 0.785 14.678 1.00 10.00 8 GLY A N 8
ATOM 11972 C CA . GLY A 1 8 ? 10.359 0.855 14.948 1.00 10.00 8 GLY A CA 8
ATOM 11973 C C . GLY A 1 8 ? 11.063 2.061 14.306 1.00 10.00 8 GLY A C 8
ATOM 11974 O O . GLY A 1 8 ? 12.176 2.391 14.713 1.00 10.00 8 GLY A O 8
ATOM 11978 N N . ALA A 1 9 ? 10.482 2.691 13.277 1.00 10.00 9 ALA A N 8
ATOM 11979 C CA . ALA A 1 9 ? 11.137 3.729 12.473 1.00 10.00 9 ALA A CA 8
ATOM 11980 C C . ALA A 1 9 ? 11.662 4.925 13.306 1.00 10.00 9 ALA A C 8
ATOM 11981 O O . ALA A 1 9 ? 10.941 5.516 14.116 1.00 10.00 9 ALA A O 8
ATOM 11988 N N . PHE A 1 10 ? 12.927 5.298 13.083 1.00 10.00 10 PHE A N 8
ATOM 11989 C CA . PHE A 1 10 ? 13.582 6.478 13.664 1.00 10.00 10 PHE A CA 8
ATOM 11990 C C . PHE A 1 10 ? 12.854 7.797 13.335 1.00 10.00 10 PHE A C 8
ATOM 11991 O O . PHE A 1 10 ? 12.361 7.978 12.217 1.00 10.00 10 PHE A O 8
ATOM 12008 N N . ILE A 1 11 ? 12.861 8.756 14.272 1.00 10.00 11 ILE A N 8
ATOM 12009 C CA . ILE A 1 11 ? 12.415 10.140 14.066 1.00 10.00 11 ILE A CA 8
ATOM 12010 C C . ILE A 1 11 ? 13.568 11.062 14.486 1.00 10.00 11 ILE A C 8
ATOM 12011 O O . ILE A 1 11 ? 13.889 11.189 15.670 1.00 10.00 11 ILE A O 8
ATOM 12027 N N . LYS A 1 12 ? 14.202 11.687 13.492 1.00 10.00 12 LYS A N 8
ATOM 12028 C CA . LYS A 1 12 ? 15.341 12.608 13.632 1.00 10.00 12 LYS A CA 8
ATOM 12029 C C . LYS A 1 12 ? 14.900 14.050 13.355 1.00 10.00 12 LYS A C 8
ATOM 12030 O O . LYS A 1 12 ? 15.029 14.563 12.241 1.00 10.00 12 LYS A O 8
ATOM 12049 N N . GLN A 1 13 ? 14.366 14.701 14.383 1.00 10.00 13 GLN A N 8
ATOM 12050 C CA . GLN A 1 13 ? 14.072 16.138 14.417 1.00 10.00 13 GLN A CA 8
ATOM 12051 C C . GLN A 1 13 ? 15.366 16.949 14.620 1.00 10.00 13 GLN A C 8
ATOM 12052 O O . GLN A 1 13 ? 15.504 18.052 14.088 1.00 10.00 13 GLN A O 8
ATOM 12066 N N . GLY A 1 14 ? 16.303 16.407 15.408 1.00 10.00 14 GLY A N 8
ATOM 12067 C CA . GLY A 1 14 ? 17.567 17.042 15.812 1.00 10.00 14 GLY A CA 8
ATOM 12068 C C . GLY A 1 14 ? 17.496 17.698 17.198 1.00 10.00 14 GLY A C 8
ATOM 12069 O O . GLY A 1 14 ? 18.354 18.508 17.557 1.00 10.00 14 GLY A O 8
ATOM 12073 N N . ARG A 1 15 ? 16.472 17.342 17.983 1.00 10.00 15 ARG A N 8
ATOM 12074 C CA . ARG A 1 15 ? 16.193 17.794 19.353 1.00 10.00 15 ARG A CA 8
ATOM 12075 C C . ARG A 1 15 ? 17.230 17.222 20.328 1.00 10.00 15 ARG A C 8
ATOM 12076 O O . ARG A 1 15 ? 17.288 16.009 20.536 1.00 10.00 15 ARG A O 8
ATOM 12097 N N . LYS A 1 16 ? 18.048 18.095 20.923 1.00 10.00 16 LYS A N 8
ATOM 12098 C CA . LYS A 1 16 ? 19.089 17.750 21.907 1.00 10.00 16 LYS A CA 8
ATOM 12099 C C . LYS A 1 16 ? 18.461 17.429 23.273 1.00 10.00 16 LYS A C 8
ATOM 12100 O O . LYS A 1 16 ? 17.970 18.325 23.965 1.00 10.00 16 LYS A O 8
ATOM 12119 N N . LEU A 1 17 ? 18.434 16.147 23.636 1.00 10.00 17 LEU A N 8
ATOM 12120 C CA . LEU A 1 17 ? 17.874 15.627 24.891 1.00 10.00 17 LEU A CA 8
ATOM 12121 C C . LEU A 1 17 ? 18.843 15.806 26.082 1.00 10.00 17 LEU A C 8
ATOM 12122 O O . LEU A 1 17 ? 19.960 16.307 25.934 1.00 10.00 17 LEU A O 8
ATOM 12138 N N . ASP A 1 18 ? 18.419 15.369 27.271 1.00 10.00 18 ASP A N 8
ATOM 12139 C CA . ASP A 1 18 ? 19.217 15.329 28.504 1.00 10.00 18 ASP A CA 8
ATOM 12140 C C . ASP A 1 18 ? 19.089 13.951 29.182 1.00 10.00 18 ASP A C 8
ATOM 12141 O O . ASP A 1 18 ? 18.070 13.635 29.803 1.00 10.00 18 ASP A O 8
ATOM 12150 N N . ILE A 1 19 ? 20.119 13.116 29.019 1.00 10.00 19 ILE A N 8
ATOM 12151 C CA . ILE A 1 19 ? 20.214 11.720 29.479 1.00 10.00 19 ILE A CA 8
ATOM 12152 C C . ILE A 1 19 ? 21.607 11.516 30.089 1.00 10.00 19 ILE A C 8
ATOM 12153 O O . ILE A 1 19 ? 22.613 11.847 29.458 1.00 10.00 19 ILE A O 8
ATOM 12169 N N . ASP A 1 20 ? 21.682 10.971 31.307 1.00 10.00 20 ASP A N 8
ATOM 12170 C CA . ASP A 1 20 ? 22.953 10.583 31.932 1.00 10.00 20 ASP A CA 8
ATOM 12171 C C . ASP A 1 20 ? 23.345 9.149 31.531 1.00 10.00 20 ASP A C 8
ATOM 12172 O O . ASP A 1 20 ? 23.077 8.176 32.241 1.00 10.00 20 ASP A O 8
ATOM 12181 N N . PHE A 1 21 ? 23.984 9.030 30.368 1.00 10.00 21 PHE A N 8
ATOM 12182 C CA . PHE A 1 21 ? 24.644 7.829 29.848 1.00 10.00 21 PHE A CA 8
ATOM 12183 C C . PHE A 1 21 ? 25.811 7.390 30.751 1.00 10.00 21 PHE A C 8
ATOM 12184 O O . PHE A 1 21 ? 26.002 6.201 31.019 1.00 10.00 21 PHE A O 8
ATOM 12201 N N . GLY A 1 22 ? 26.610 8.371 31.172 1.00 10.00 22 GLY A N 8
ATOM 12202 C CA . GLY A 1 22 ? 27.903 8.256 31.859 1.00 10.00 22 GLY A CA 8
ATOM 12203 C C . GLY A 1 22 ? 28.928 9.200 31.219 1.00 10.00 22 GLY A C 8
ATOM 12204 O O . GLY A 1 22 ? 28.756 9.582 30.065 1.00 10.00 22 GLY A O 8
ATOM 12208 N N . ALA A 1 23 ? 29.999 9.573 31.924 1.00 10.00 23 ALA A N 8
ATOM 12209 C CA . ALA A 1 23 ? 30.950 10.631 31.536 1.00 10.00 23 ALA A CA 8
ATOM 12210 C C . ALA A 1 23 ? 31.358 10.665 30.044 1.00 10.00 23 ALA A C 8
ATOM 12211 O O . ALA A 1 23 ? 31.256 11.710 29.397 1.00 10.00 23 ALA A O 8
ATOM 12218 N N . GLU A 1 24 ? 31.842 9.544 29.504 1.00 10.00 24 GLU A N 8
ATOM 12219 C CA . GLU A 1 24 ? 32.242 9.387 28.095 1.00 10.00 24 GLU A CA 8
ATOM 12220 C C . GLU A 1 24 ? 31.044 9.492 27.128 1.00 10.00 24 GLU A C 8
ATOM 12221 O O . GLU A 1 24 ? 31.092 10.221 26.136 1.00 10.00 24 GLU A O 8
ATOM 12233 N N . GLY A 1 25 ? 29.954 8.775 27.418 1.00 10.00 25 GLY A N 8
ATOM 12234 C CA . GLY A 1 25 ? 28.724 8.756 26.620 1.00 10.00 25 GLY A CA 8
ATOM 12235 C C . GLY A 1 25 ? 27.989 10.101 26.571 1.00 10.00 25 GLY A C 8
ATOM 12236 O O . GLY A 1 25 ? 27.502 10.508 25.518 1.00 10.00 25 GLY A O 8
ATOM 12240 N N . ASN A 1 26 ? 27.934 10.806 27.703 1.00 10.00 26 ASN A N 8
ATOM 12241 C CA . ASN A 1 26 ? 27.418 12.167 27.856 1.00 10.00 26 ASN A CA 8
ATOM 12242 C C . ASN A 1 26 ? 28.134 13.119 26.890 1.00 10.00 26 ASN A C 8
ATOM 12243 O O . ASN A 1 26 ? 27.485 13.849 26.139 1.00 10.00 26 ASN A O 8
ATOM 12254 N N . ARG A 1 27 ? 29.476 13.089 26.894 1.00 10.00 27 ARG A N 8
ATOM 12255 C CA . ARG A 1 27 ? 30.332 13.878 25.988 1.00 10.00 27 ARG A CA 8
ATOM 12256 C C . ARG A 1 27 ? 30.067 13.538 24.521 1.00 10.00 27 ARG A C 8
ATOM 12257 O O . ARG A 1 27 ? 29.913 14.445 23.702 1.00 10.00 27 ARG A O 8
ATOM 12278 N N . TYR A 1 28 ? 29.987 12.246 24.192 1.00 10.00 28 TYR A N 8
ATOM 12279 C CA . TYR A 1 28 ? 29.669 11.767 22.848 1.00 10.00 28 TYR A CA 8
ATOM 12280 C C . TYR A 1 28 ? 28.314 12.291 22.347 1.00 10.00 28 TYR A C 8
ATOM 12281 O O . TYR A 1 28 ? 28.260 12.911 21.283 1.00 10.00 28 TYR A O 8
ATOM 12299 N N . TYR A 1 29 ? 27.230 12.077 23.102 1.00 10.00 29 TYR A N 8
ATOM 12300 C CA . TYR A 1 29 ? 25.893 12.588 22.777 1.00 10.00 29 TYR A CA 8
ATOM 12301 C C . TYR A 1 29 ? 25.881 14.116 22.619 1.00 10.00 29 TYR A C 8
ATOM 12302 O O . TYR A 1 29 ? 25.425 14.619 21.596 1.00 10.00 29 TYR A O 8
ATOM 12320 N N . ALA A 1 30 ? 26.411 14.867 23.590 1.00 10.00 30 ALA A N 8
ATOM 12321 C CA . ALA A 1 30 ? 26.490 16.332 23.549 1.00 10.00 30 ALA A CA 8
ATOM 12322 C C . ALA A 1 30 ? 27.118 16.892 22.252 1.00 10.00 30 ALA A C 8
ATOM 12323 O O . ALA A 1 30 ? 26.721 17.968 21.796 1.00 10.00 30 ALA A O 8
ATOM 12330 N N . ALA A 1 31 ? 28.075 16.173 21.657 1.00 10.00 31 ALA A N 8
ATOM 12331 C CA . ALA A 1 31 ? 28.721 16.500 20.385 1.00 10.00 31 ALA A CA 8
ATOM 12332 C C . ALA A 1 31 ? 28.019 15.924 19.127 1.00 10.00 31 ALA A C 8
ATOM 12333 O O . ALA A 1 31 ? 28.127 16.518 18.051 1.00 10.00 31 ALA A O 8
ATOM 12340 N N . ASN A 1 32 ? 27.315 14.785 19.228 1.00 10.00 32 ASN A N 8
ATOM 12341 C CA . ASN A 1 32 ? 26.796 14.015 18.082 1.00 10.00 32 ASN A CA 8
ATOM 12342 C C . ASN A 1 32 ? 25.268 13.773 18.052 1.00 10.00 32 ASN A C 8
ATOM 12343 O O . ASN A 1 32 ? 24.790 13.050 17.177 1.00 10.00 32 ASN A O 8
ATOM 12354 N N . TYR A 1 33 ? 24.491 14.387 18.952 1.00 10.00 33 TYR A N 8
ATOM 12355 C CA . TYR A 1 33 ? 23.029 14.258 19.116 1.00 10.00 33 TYR A CA 8
ATOM 12356 C C . TYR A 1 33 ? 22.223 14.285 17.804 1.00 10.00 33 TYR A C 8
ATOM 12357 O O . TYR A 1 33 ? 21.262 13.531 17.654 1.00 10.00 33 TYR A O 8
ATOM 12375 N N . TRP A 1 34 ? 22.620 15.124 16.844 1.00 10.00 34 TRP A N 8
ATOM 12376 C CA . TRP A 1 34 ? 22.053 15.239 15.494 1.00 10.00 34 TRP A CA 8
ATOM 12377 C C . TRP A 1 34 ? 21.911 13.896 14.744 1.00 10.00 34 TRP A C 8
ATOM 12378 O O . TRP A 1 34 ? 20.968 13.728 13.968 1.00 10.00 34 TRP A O 8
ATOM 12399 N N . GLN A 1 35 ? 22.821 12.936 14.961 1.00 10.00 35 GLN A N 8
ATOM 12400 C CA . GLN A 1 35 ? 22.771 11.589 14.371 1.00 10.00 35 GLN A CA 8
ATOM 12401 C C . GLN A 1 35 ? 21.649 10.700 14.937 1.00 10.00 35 GLN A C 8
ATOM 12402 O O . GLN A 1 35 ? 21.160 9.808 14.240 1.00 10.00 35 GLN A O 8
ATOM 12416 N N . PHE A 1 36 ? 21.297 10.877 16.212 1.00 10.00 36 PHE A N 8
ATOM 12417 C CA . PHE A 1 36 ? 20.415 9.990 16.975 1.00 10.00 36 PHE A CA 8
ATOM 12418 C C . PHE A 1 36 ? 18.918 10.188 16.656 1.00 10.00 36 PHE A C 8
ATOM 12419 O O . PHE A 1 36 ? 18.491 11.306 16.348 1.00 10.00 36 PHE A O 8
ATOM 12436 N N . PRO A 1 37 ? 18.095 9.126 16.777 1.00 10.00 37 PRO A N 8
ATOM 12437 C CA . PRO A 1 37 ? 16.638 9.220 16.721 1.00 10.00 37 PRO A CA 8
ATOM 12438 C C . PRO A 1 37 ? 16.105 9.823 18.030 1.00 10.00 37 PRO A C 8
ATOM 12439 O O . PRO A 1 37 ? 15.943 9.119 19.024 1.00 10.00 37 PRO A O 8
ATOM 12450 N N . ASP A 1 38 ? 15.846 11.133 18.066 1.00 10.00 38 ASP A N 8
ATOM 12451 C CA . ASP A 1 38 ? 15.305 11.776 19.277 1.00 10.00 38 ASP A CA 8
ATOM 12452 C C . ASP A 1 38 ? 13.874 11.302 19.605 1.00 10.00 38 ASP A C 8
ATOM 12453 O O . ASP A 1 38 ? 13.462 11.330 20.767 1.00 10.00 38 ASP A O 8
ATOM 12462 N N . GLY A 1 39 ? 13.128 10.844 18.592 1.00 10.00 39 GLY A N 8
ATOM 12463 C CA . GLY A 1 39 ? 11.850 10.144 18.716 1.00 10.00 39 GLY A CA 8
ATOM 12464 C C . GLY A 1 39 ? 11.903 8.785 18.001 1.00 10.00 39 GLY A C 8
ATOM 12465 O O . GLY A 1 39 ? 12.757 8.549 17.143 1.00 10.00 39 GLY A O 8
ATOM 12469 N N . ILE A 1 40 ? 10.971 7.888 18.328 1.00 10.00 40 ILE A N 8
ATOM 12470 C CA . ILE A 1 40 ? 10.804 6.577 17.677 1.00 10.00 40 ILE A CA 8
ATOM 12471 C C . ILE A 1 40 ? 9.316 6.342 17.421 1.00 10.00 40 ILE A C 8
ATOM 12472 O O . ILE A 1 40 ? 8.509 6.374 18.355 1.00 10.00 40 ILE A O 8
ATOM 12488 N N . TYR A 1 41 ? 8.955 6.085 16.166 1.00 10.00 41 TYR A N 8
ATOM 12489 C CA . TYR A 1 41 ? 7.626 5.630 15.767 1.00 10.00 41 TYR A CA 8
ATOM 12490 C C . TYR A 1 41 ? 7.473 4.141 16.102 1.00 10.00 41 TYR A C 8
ATOM 12491 O O . TYR A 1 41 ? 8.243 3.319 15.605 1.00 10.00 41 TYR A O 8
ATOM 12509 N N . TYR A 1 42 ? 6.497 3.767 16.931 1.00 10.00 42 TYR A N 8
ATOM 12510 C CA . TYR A 1 42 ? 6.218 2.367 17.275 1.00 10.00 42 TYR A CA 8
ATOM 12511 C C . TYR A 1 42 ? 4.734 2.146 17.625 1.00 10.00 42 TYR A C 8
ATOM 12512 O O . TYR A 1 42 ? 4.050 3.055 18.101 1.00 10.00 42 TYR A O 8
ATOM 12530 N N . GLU A 1 43 ? 4.240 0.928 17.384 1.00 10.00 43 GLU A N 8
ATOM 12531 C CA . GLU A 1 43 ? 2.857 0.490 17.606 1.00 10.00 43 GLU A CA 8
ATOM 12532 C C . GLU A 1 43 ? 2.851 -0.827 18.400 1.00 10.00 43 GLU A C 8
ATOM 12533 O O . GLU A 1 43 ? 3.018 -1.917 17.845 1.00 10.00 43 GLU A O 8
ATOM 12545 N N . GLY A 1 44 ? 2.679 -0.704 19.718 1.00 10.00 44 GLY A N 8
ATOM 12546 C CA . GLY A 1 44 ? 2.755 -1.799 20.696 1.00 10.00 44 GLY A CA 8
ATOM 12547 C C . GLY A 1 44 ? 1.415 -2.095 21.374 1.00 10.00 44 GLY A C 8
ATOM 12548 O O . GLY A 1 44 ? 0.799 -3.134 21.132 1.00 10.00 44 GLY A O 8
ATOM 12552 N N . CYS A 1 45 ? 0.976 -1.184 22.245 1.00 10.00 45 CYS A N 8
ATOM 12553 C CA . CYS A 1 45 ? -0.262 -1.279 23.023 1.00 10.00 45 CYS A CA 8
ATOM 12554 C C . CYS A 1 45 ? -1.532 -1.410 22.160 1.00 10.00 45 CYS A C 8
ATOM 12555 O O . CYS A 1 45 ? -1.717 -0.699 21.168 1.00 10.00 45 CYS A O 8
ATOM 12562 N N . SER A 1 46 ? -2.424 -2.306 22.587 1.00 10.00 46 SER A N 8
ATOM 12563 C CA . SER A 1 46 ? -3.718 -2.626 21.962 1.00 10.00 46 SER A CA 8
ATOM 12564 C C . SER A 1 46 ? -4.777 -2.983 23.016 1.00 10.00 46 SER A C 8
ATOM 12565 O O . SER A 1 46 ? -5.869 -2.413 23.023 1.00 10.00 46 SER A O 8
ATOM 12573 N N . GLU A 1 47 ? -4.448 -3.904 23.926 1.00 10.00 47 GLU A N 8
ATOM 12574 C CA . GLU A 1 47 ? -5.281 -4.382 25.038 1.00 10.00 47 GLU A CA 8
ATOM 12575 C C . GLU A 1 47 ? -4.476 -4.557 26.340 1.00 10.00 47 GLU A C 8
ATOM 12576 O O . GLU A 1 47 ? -3.249 -4.683 26.314 1.00 10.00 47 GLU A O 8
ATOM 12588 N N . ALA A 1 48 ? -5.172 -4.607 27.483 1.00 10.00 48 ALA A N 8
ATOM 12589 C CA . ALA A 1 48 ? -4.617 -4.657 28.842 1.00 10.00 48 ALA A CA 8
ATOM 12590 C C . ALA A 1 48 ? -3.571 -5.765 29.099 1.00 10.00 48 ALA A C 8
ATOM 12591 O O . ALA A 1 48 ? -2.717 -5.615 29.976 1.00 10.00 48 ALA A O 8
ATOM 12598 N N . ASN A 1 49 ? -3.627 -6.874 28.351 1.00 10.00 49 ASN A N 8
ATOM 12599 C CA . ASN A 1 49 ? -2.638 -7.957 28.398 1.00 10.00 49 ASN A CA 8
ATOM 12600 C C . ASN A 1 49 ? -1.214 -7.502 28.009 1.00 10.00 49 ASN A C 8
ATOM 12601 O O . ASN A 1 49 ? -0.243 -8.060 28.523 1.00 10.00 49 ASN A O 8
ATOM 12612 N N . VAL A 1 50 ? -1.070 -6.507 27.123 1.00 10.00 50 VAL A N 8
ATOM 12613 C CA . VAL A 1 50 ? 0.219 -5.877 26.778 1.00 10.00 50 VAL A CA 8
ATOM 12614 C C . VAL A 1 50 ? 0.723 -5.046 27.964 1.00 10.00 50 VAL A C 8
ATOM 12615 O O . VAL A 1 50 ? 0.163 -3.991 28.265 1.00 10.00 50 VAL A O 8
ATOM 12628 N N . THR A 1 51 ? 1.774 -5.508 28.646 1.00 10.00 51 THR A N 8
ATOM 12629 C CA . THR A 1 51 ? 2.383 -4.817 29.800 1.00 10.00 51 THR A CA 8
ATOM 12630 C C . THR A 1 51 ? 3.420 -3.770 29.369 1.00 10.00 51 THR A C 8
ATOM 12631 O O . THR A 1 51 ? 3.780 -3.675 28.189 1.00 10.00 51 THR A O 8
ATOM 12642 N N . LYS A 1 52 ? 3.940 -2.984 30.324 1.00 10.00 52 LYS A N 8
ATOM 12643 C CA . LYS A 1 52 ? 5.091 -2.100 30.086 1.00 10.00 52 LYS A CA 8
ATOM 12644 C C . LYS A 1 52 ? 6.334 -2.909 29.713 1.00 10.00 52 LYS A C 8
ATOM 12645 O O . LYS A 1 52 ? 6.970 -2.613 28.708 1.00 10.00 52 LYS A O 8
ATOM 12664 N N . GLU A 1 53 ? 6.657 -3.948 30.479 1.00 10.00 53 GLU A N 8
ATOM 12665 C CA . GLU A 1 53 ? 7.753 -4.889 30.203 1.00 10.00 53 GLU A CA 8
ATOM 12666 C C . GLU A 1 53 ? 7.709 -5.427 28.761 1.00 10.00 53 GLU A C 8
ATOM 12667 O O . GLU A 1 53 ? 8.722 -5.389 28.054 1.00 10.00 53 GLU A O 8
ATOM 12679 N N . MET A 1 54 ? 6.531 -5.884 28.311 1.00 10.00 54 MET A N 8
ATOM 12680 C CA . MET A 1 54 ? 6.258 -6.238 26.913 1.00 10.00 54 MET A CA 8
ATOM 12681 C C . MET A 1 54 ? 6.570 -5.079 25.957 1.00 10.00 54 MET A C 8
ATOM 12682 O O . MET A 1 54 ? 7.386 -5.258 25.051 1.00 10.00 54 MET A O 8
ATOM 12696 N N . LEU A 1 55 ? 5.942 -3.907 26.132 1.00 10.00 55 LEU A N 8
ATOM 12697 C CA . LEU A 1 55 ? 6.129 -2.735 25.270 1.00 10.00 55 LEU A CA 8
ATOM 12698 C C . LEU A 1 55 ? 7.602 -2.328 25.120 1.00 10.00 55 LEU A C 8
ATOM 12699 O O . LEU A 1 55 ? 8.074 -2.198 23.994 1.00 10.00 55 LEU A O 8
ATOM 12715 N N . VAL A 1 56 ? 8.323 -2.096 26.221 1.00 10.00 56 VAL A N 8
ATOM 12716 C CA . VAL A 1 56 ? 9.713 -1.598 26.212 1.00 10.00 56 VAL A CA 8
ATOM 12717 C C . VAL A 1 56 ? 10.634 -2.553 25.443 1.00 10.00 56 VAL A C 8
ATOM 12718 O O . VAL A 1 56 ? 11.361 -2.129 24.543 1.00 10.00 56 VAL A O 8
ATOM 12731 N N . THR A 1 57 ? 10.577 -3.850 25.760 1.00 10.00 57 THR A N 8
ATOM 12732 C CA . THR A 1 57 ? 11.332 -4.913 25.069 1.00 10.00 57 THR A CA 8
ATOM 12733 C C . THR A 1 57 ? 10.963 -5.000 23.583 1.00 10.00 57 THR A C 8
ATOM 12734 O O . THR A 1 57 ? 11.843 -5.019 22.719 1.00 10.00 57 THR A O 8
ATOM 12745 N N . SER A 1 58 ? 9.667 -5.053 23.263 1.00 10.00 58 SER A N 8
ATOM 12746 C CA . SER A 1 58 ? 9.161 -5.128 21.883 1.00 10.00 58 SER A CA 8
ATOM 12747 C C . SER A 1 58 ? 9.533 -3.896 21.050 1.00 10.00 58 SER A C 8
ATOM 12748 O O . SER A 1 58 ? 9.873 -4.038 19.881 1.00 10.00 58 SER A O 8
ATOM 12756 N N . CYS A 1 59 ? 9.517 -2.698 21.636 1.00 10.00 59 CYS A N 8
ATOM 12757 C CA . CYS A 1 59 ? 9.972 -1.440 21.038 1.00 10.00 59 CYS A CA 8
ATOM 12758 C C . CYS A 1 59 ? 11.447 -1.494 20.608 1.00 10.00 59 CYS A C 8
ATOM 12759 O O . CYS A 1 59 ? 11.755 -1.173 19.460 1.00 10.00 59 CYS A O 8
ATOM 12766 N N . VAL A 1 60 ? 12.359 -1.945 21.477 1.00 10.00 60 VAL A N 8
ATOM 12767 C CA . VAL A 1 60 ? 13.773 -2.212 21.130 1.00 10.00 60 VAL A CA 8
ATOM 12768 C C . VAL A 1 60 ? 13.884 -3.180 19.943 1.00 10.00 60 VAL A C 8
ATOM 12769 O O . VAL A 1 60 ? 14.565 -2.882 18.960 1.00 10.00 60 VAL A O 8
ATOM 12782 N N . ASN A 1 61 ? 13.197 -4.324 20.008 1.00 10.00 61 ASN A N 8
ATOM 12783 C CA . ASN A 1 61 ? 13.143 -5.326 18.934 1.00 10.00 61 ASN A CA 8
ATOM 12784 C C . ASN A 1 61 ? 12.605 -4.757 17.602 1.00 10.00 61 ASN A C 8
ATOM 12785 O O . ASN A 1 61 ? 13.183 -5.012 16.543 1.00 10.00 61 ASN A O 8
ATOM 12796 N N . ALA A 1 62 ? 11.516 -3.984 17.635 1.00 10.00 62 ALA A N 8
ATOM 12797 C CA . ALA A 1 62 ? 10.947 -3.310 16.471 1.00 10.00 62 ALA A CA 8
ATOM 12798 C C . ALA A 1 62 ? 11.938 -2.303 15.870 1.00 10.00 62 ALA A C 8
ATOM 12799 O O . ALA A 1 62 ? 12.169 -2.305 14.662 1.00 10.00 62 ALA A O 8
ATOM 12806 N N . THR A 1 63 ? 12.553 -1.467 16.712 1.00 10.00 63 THR A N 8
ATOM 12807 C CA . THR A 1 63 ? 13.603 -0.507 16.334 1.00 10.00 63 THR A CA 8
ATOM 12808 C C . THR A 1 63 ? 14.745 -1.197 15.581 1.00 10.00 63 THR A C 8
ATOM 12809 O O . THR A 1 63 ? 15.085 -0.766 14.478 1.00 10.00 63 THR A O 8
ATOM 12820 N N . GLN A 1 64 ? 15.312 -2.278 16.133 1.00 10.00 64 GLN A N 8
ATOM 12821 C CA . GLN A 1 64 ? 16.315 -3.135 15.484 1.00 10.00 64 GLN A CA 8
ATOM 12822 C C . GLN A 1 64 ? 15.888 -3.561 14.071 1.00 10.00 64 GLN A C 8
ATOM 12823 O O . GLN A 1 64 ? 16.584 -3.265 13.099 1.00 10.00 64 GLN A O 8
ATOM 12837 N N . ALA A 1 65 ? 14.745 -4.246 13.955 1.00 10.00 65 ALA A N 8
ATOM 12838 C CA . ALA A 1 65 ? 14.174 -4.730 12.700 1.00 10.00 65 ALA A CA 8
ATOM 12839 C C . ALA A 1 65 ? 13.942 -3.615 11.657 1.00 10.00 65 ALA A C 8
ATOM 12840 O O . ALA A 1 65 ? 14.222 -3.804 10.470 1.00 10.00 65 ALA A O 8
ATOM 12847 N N . ALA A 1 66 ? 13.415 -2.465 12.081 1.00 10.00 66 ALA A N 8
ATOM 12848 C CA . ALA A 1 66 ? 13.077 -1.338 11.218 1.00 10.00 66 ALA A CA 8
ATOM 12849 C C . ALA A 1 66 ? 14.292 -0.566 10.663 1.00 10.00 66 ALA A C 8
ATOM 12850 O O . ALA A 1 66 ? 14.211 -0.060 9.540 1.00 10.00 66 ALA A O 8
ATOM 12857 N N . ASN A 1 67 ? 15.397 -0.454 11.414 1.00 10.00 67 ASN A N 8
ATOM 12858 C CA . ASN A 1 67 ? 16.536 0.424 11.082 1.00 10.00 67 ASN A CA 8
ATOM 12859 C C . ASN A 1 67 ? 17.872 -0.348 10.965 1.00 10.00 67 ASN A C 8
ATOM 12860 O O . ASN A 1 67 ? 18.934 0.137 11.358 1.00 10.00 67 ASN A O 8
ATOM 12871 N N . GLN A 1 68 ? 17.827 -1.540 10.363 1.00 10.00 68 GLN A N 8
ATOM 12872 C CA . GLN A 1 68 ? 18.970 -2.455 10.185 1.00 10.00 68 GLN A CA 8
ATOM 12873 C C . GLN A 1 68 ? 20.179 -1.794 9.501 1.00 10.00 68 GLN A C 8
ATOM 12874 O O . GLN A 1 68 ? 21.314 -1.971 9.946 1.00 10.00 68 GLN A O 8
ATOM 12888 N N . ALA A 1 69 ? 19.946 -1.035 8.425 1.00 10.00 69 ALA A N 8
ATOM 12889 C CA . ALA A 1 69 ? 20.968 -0.320 7.653 1.00 10.00 69 ALA A CA 8
ATOM 12890 C C . ALA A 1 69 ? 21.839 0.622 8.512 1.00 10.00 69 ALA A C 8
ATOM 12891 O O . ALA A 1 69 ? 23.060 0.667 8.346 1.00 10.00 69 ALA A O 8
ATOM 12898 N N . GLU A 1 70 ? 21.213 1.377 9.420 1.00 10.00 70 GLU A N 8
ATOM 12899 C CA . GLU A 1 70 ? 21.865 2.282 10.378 1.00 10.00 70 GLU A CA 8
ATOM 12900 C C . GLU A 1 70 ? 22.726 1.504 11.387 1.00 10.00 70 GLU A C 8
ATOM 12901 O O . GLU A 1 70 ? 23.916 1.786 11.539 1.00 10.00 70 GLU A O 8
ATOM 12913 N N . PHE A 1 71 ? 22.143 0.510 12.067 1.00 10.00 71 PHE A N 8
ATOM 12914 C CA . PHE A 1 71 ? 22.853 -0.339 13.033 1.00 10.00 71 PHE A CA 8
ATOM 12915 C C . PHE A 1 71 ? 24.010 -1.139 12.417 1.00 10.00 71 PHE A C 8
ATOM 12916 O O . PHE A 1 71 ? 24.994 -1.404 13.104 1.00 10.00 71 PHE A O 8
ATOM 12933 N N . SER A 1 72 ? 23.913 -1.531 11.144 1.00 10.00 72 SER A N 8
ATOM 12934 C CA . SER A 1 72 ? 24.988 -2.216 10.410 1.00 10.00 72 SER A CA 8
ATOM 12935 C C . SER A 1 72 ? 26.247 -1.348 10.284 1.00 10.00 72 SER A C 8
ATOM 12936 O O . SER A 1 72 ? 27.338 -1.779 10.668 1.00 10.00 72 SER A O 8
ATOM 12944 N N . ARG A 1 73 ? 26.115 -0.133 9.732 1.00 10.00 73 ARG A N 8
ATOM 12945 C CA . ARG A 1 73 ? 27.238 0.796 9.501 1.00 10.00 73 ARG A CA 8
ATOM 12946 C C . ARG A 1 73 ? 27.815 1.387 10.791 1.00 10.00 73 ARG A C 8
ATOM 12947 O O . ARG A 1 73 ? 29.023 1.312 11.014 1.00 10.00 73 ARG A O 8
ATOM 12968 N N . GLU A 1 74 ? 26.970 1.936 11.661 1.00 10.00 74 GLU A N 8
ATOM 12969 C CA . GLU A 1 74 ? 27.351 2.555 12.947 1.00 10.00 74 GLU A CA 8
ATOM 12970 C C . GLU A 1 74 ? 27.561 1.507 14.060 1.00 10.00 74 GLU A C 8
ATOM 12971 O O . GLU A 1 74 ? 27.020 1.622 15.163 1.00 10.00 74 GLU A O 8
ATOM 12983 N N . LYS A 1 75 ? 28.393 0.495 13.788 1.00 10.00 75 LYS A N 8
ATOM 12984 C CA . LYS A 1 75 ? 28.791 -0.574 14.727 1.00 10.00 75 LYS A CA 8
ATOM 12985 C C . LYS A 1 75 ? 30.255 -0.992 14.582 1.00 10.00 75 LYS A C 8
ATOM 12986 O O . LYS A 1 75 ? 30.980 -0.993 15.577 1.00 10.00 75 LYS A O 8
ATOM 13005 N N . GLN A 1 76 ? 30.671 -1.348 13.364 1.00 10.00 76 GLN A N 8
ATOM 13006 C CA . GLN A 1 76 ? 31.957 -1.979 13.015 1.00 10.00 76 GLN A CA 8
ATOM 13007 C C . GLN A 1 76 ? 33.184 -1.362 13.716 1.00 10.00 76 GLN A C 8
ATOM 13008 O O . GLN A 1 76 ? 34.025 -2.093 14.242 1.00 10.00 76 GLN A O 8
ATOM 13022 N N . ASP A 1 77 ? 33.277 -0.030 13.747 1.00 10.00 77 ASP A N 8
ATOM 13023 C CA . ASP A 1 77 ? 34.254 0.727 14.545 1.00 10.00 77 ASP A CA 8
ATOM 13024 C C . ASP A 1 77 ? 33.567 1.920 15.245 1.00 10.00 77 ASP A C 8
ATOM 13025 O O . ASP A 1 77 ? 34.008 3.071 15.168 1.00 10.00 77 ASP A O 8
ATOM 13034 N N . SER A 1 78 ? 32.448 1.634 15.924 1.00 10.00 78 SER A N 8
ATOM 13035 C CA . SER A 1 78 ? 31.516 2.631 16.488 1.00 10.00 78 SER A CA 8
ATOM 13036 C C . SER A 1 78 ? 30.918 2.181 17.833 1.00 10.00 78 SER A C 8
ATOM 13037 O O . SER A 1 78 ? 29.750 2.442 18.131 1.00 10.00 78 SER A O 8
ATOM 13045 N N . LYS A 1 79 ? 31.714 1.507 18.674 1.00 10.00 79 LYS A N 8
ATOM 13046 C CA . LYS A 1 79 ? 31.279 0.913 19.956 1.00 10.00 79 LYS A CA 8
ATOM 13047 C C . LYS A 1 79 ? 30.698 1.948 20.928 1.00 10.00 79 LYS A C 8
ATOM 13048 O O . LYS A 1 79 ? 29.635 1.718 21.501 1.00 10.00 79 LYS A O 8
ATOM 13067 N N . LEU A 1 80 ? 31.361 3.097 21.084 1.00 10.00 80 LEU A N 8
ATOM 13068 C CA . LEU A 1 80 ? 30.849 4.257 21.831 1.00 10.00 80 LEU A CA 8
ATOM 13069 C C . LEU A 1 80 ? 29.482 4.722 21.300 1.00 10.00 80 LEU A C 8
ATOM 13070 O O . LEU A 1 80 ? 28.560 4.907 22.094 1.00 10.00 80 LEU A O 8
ATOM 13086 N N . HIS A 1 81 ? 29.314 4.861 19.974 1.00 10.00 81 HIS A N 8
ATOM 13087 C CA . HIS A 1 81 ? 28.010 5.178 19.375 1.00 10.00 81 HIS A CA 8
ATOM 13088 C C . HIS A 1 81 ? 26.954 4.140 19.776 1.00 10.00 81 HIS A C 8
ATOM 13089 O O . HIS A 1 81 ? 25.942 4.534 20.343 1.00 10.00 81 HIS A O 8
ATOM 13104 N N . GLN A 1 82 ? 27.188 2.841 19.543 1.00 10.00 82 GLN A N 8
ATOM 13105 C CA . GLN A 1 82 ? 26.291 1.742 19.949 1.00 10.00 82 GLN A CA 8
ATOM 13106 C C . GLN A 1 82 ? 25.849 1.850 21.419 1.00 10.00 82 GLN A C 8
ATOM 13107 O O . GLN A 1 82 ? 24.650 1.883 21.687 1.00 10.00 82 GLN A O 8
ATOM 13121 N N . ARG A 1 83 ? 26.794 1.922 22.368 1.00 10.00 83 ARG A N 8
ATOM 13122 C CA . ARG A 1 83 ? 26.544 2.065 23.820 1.00 10.00 83 ARG A CA 8
ATOM 13123 C C . ARG A 1 83 ? 25.527 3.170 24.136 1.00 10.00 83 ARG A C 8
ATOM 13124 O O . ARG A 1 83 ? 24.493 2.912 24.756 1.00 10.00 83 ARG A O 8
ATOM 13145 N N . VAL A 1 84 ? 25.824 4.396 23.705 1.00 10.00 84 VAL A N 8
ATOM 13146 C CA . VAL A 1 84 ? 24.985 5.596 23.883 1.00 10.00 84 VAL A CA 8
ATOM 13147 C C . VAL A 1 84 ? 23.638 5.439 23.160 1.00 10.00 84 VAL A C 8
ATOM 13148 O O . VAL A 1 84 ? 22.585 5.643 23.761 1.00 10.00 84 VAL A O 8
ATOM 13161 N N . LEU A 1 85 ? 23.651 5.048 21.882 1.00 10.00 85 LEU A N 8
ATOM 13162 C CA . LEU A 1 85 ? 22.480 4.833 21.021 1.00 10.00 85 LEU A CA 8
ATOM 13163 C C . LEU A 1 85 ? 21.474 3.843 21.627 1.00 10.00 85 LEU A C 8
ATOM 13164 O O . LEU A 1 85 ? 20.281 4.136 21.662 1.00 10.00 85 LEU A O 8
ATOM 13180 N N . TRP A 1 86 ? 21.930 2.694 22.130 1.00 10.00 86 TRP A N 8
ATOM 13181 C CA . TRP A 1 86 ? 21.077 1.721 22.817 1.00 10.00 86 TRP A CA 8
ATOM 13182 C C . TRP A 1 86 ? 20.436 2.261 24.091 1.00 10.00 86 TRP A C 8
ATOM 13183 O O . TRP A 1 86 ? 19.229 2.088 24.264 1.00 10.00 86 TRP A O 8
ATOM 13204 N N . ARG A 1 87 ? 21.192 2.943 24.961 1.00 10.00 87 ARG A N 8
ATOM 13205 C CA . ARG A 1 87 ? 20.618 3.657 26.115 1.00 10.00 87 ARG A CA 8
ATOM 13206 C C . ARG A 1 87 ? 19.547 4.663 25.677 1.00 10.00 87 ARG A C 8
ATOM 13207 O O . ARG A 1 87 ? 18.450 4.625 26.216 1.00 10.00 87 ARG A O 8
ATOM 13228 N N . LEU A 1 88 ? 19.838 5.533 24.710 1.00 10.00 88 LEU A N 8
ATOM 13229 C CA . LEU A 1 88 ? 18.905 6.496 24.104 1.00 10.00 88 LEU A CA 8
ATOM 13230 C C . LEU A 1 88 ? 17.612 5.814 23.604 1.00 10.00 88 LEU A C 8
ATOM 13231 O O . LEU A 1 88 ? 16.519 6.214 24.005 1.00 10.00 88 LEU A O 8
ATOM 13247 N N . ILE A 1 89 ? 17.713 4.769 22.776 1.00 10.00 89 ILE A N 8
ATOM 13248 C CA . ILE A 1 89 ? 16.568 3.966 22.305 1.00 10.00 89 ILE A CA 8
ATOM 13249 C C . ILE A 1 89 ? 15.752 3.422 23.487 1.00 10.00 89 ILE A C 8
ATOM 13250 O O . ILE A 1 89 ? 14.542 3.639 23.552 1.00 10.00 89 ILE A O 8
ATOM 13266 N N . LYS A 1 90 ? 16.399 2.726 24.429 1.00 10.00 90 LYS A N 8
ATOM 13267 C CA . LYS A 1 90 ? 15.768 2.171 25.637 1.00 10.00 90 LYS A CA 8
ATOM 13268 C C . LYS A 1 90 ? 15.089 3.237 26.494 1.00 10.00 90 LYS A C 8
ATOM 13269 O O . LYS A 1 90 ? 13.972 3.008 26.945 1.00 10.00 90 LYS A O 8
ATOM 13288 N N . GLU A 1 91 ? 15.719 4.390 26.710 1.00 10.00 91 GLU A N 8
ATOM 13289 C CA . GLU A 1 91 ? 15.149 5.557 27.388 1.00 10.00 91 GLU A CA 8
ATOM 13290 C C . GLU A 1 91 ? 13.825 6.001 26.731 1.00 10.00 91 GLU A C 8
ATOM 13291 O O . GLU A 1 91 ? 12.809 6.113 27.417 1.00 10.00 91 GLU A O 8
ATOM 13303 N N . ILE A 1 92 ? 13.806 6.196 25.405 1.00 10.00 92 ILE A N 8
ATOM 13304 C CA . ILE A 1 92 ? 12.595 6.498 24.614 1.00 10.00 92 ILE A CA 8
ATOM 13305 C C . ILE A 1 92 ? 11.526 5.406 24.779 1.00 10.00 92 ILE A C 8
ATOM 13306 O O . ILE A 1 92 ? 10.379 5.719 25.106 1.00 10.00 92 ILE A O 8
ATOM 13322 N N . CYS A 1 93 ? 11.881 4.135 24.561 1.00 10.00 93 CYS A N 8
ATOM 13323 C CA . CYS A 1 93 ? 10.982 2.987 24.729 1.00 10.00 93 CYS A CA 8
ATOM 13324 C C . CYS A 1 93 ? 10.372 2.920 26.149 1.00 10.00 93 CYS A C 8
ATOM 13325 O O . CYS A 1 93 ? 9.176 2.673 26.293 1.00 10.00 93 CYS A O 8
ATOM 13332 N N . SER A 1 94 ? 11.177 3.150 27.193 1.00 10.00 94 SER A N 8
ATOM 13333 C CA . SER A 1 94 ? 10.778 3.201 28.614 1.00 10.00 94 SER A CA 8
ATOM 13334 C C . SER A 1 94 ? 9.848 4.372 28.950 1.00 10.00 94 SER A C 8
ATOM 13335 O O . SER A 1 94 ? 8.931 4.220 29.759 1.00 10.00 94 SER A O 8
ATOM 13343 N N . ALA A 1 95 ? 10.106 5.552 28.382 1.00 10.00 95 ALA A N 8
ATOM 13344 C CA . ALA A 1 95 ? 9.372 6.792 28.649 1.00 10.00 95 ALA A CA 8
ATOM 13345 C C . ALA A 1 95 ? 7.881 6.707 28.262 1.00 10.00 95 ALA A C 8
ATOM 13346 O O . ALA A 1 95 ? 7.007 7.021 29.077 1.00 10.00 95 ALA A O 8
ATOM 13353 N N . LYS A 1 96 ? 7.584 6.316 27.014 1.00 10.00 96 LYS A N 8
ATOM 13354 C CA . LYS A 1 96 ? 6.215 6.209 26.473 1.00 10.00 96 LYS A CA 8
ATOM 13355 C C . LYS A 1 96 ? 5.348 5.189 27.238 1.00 10.00 96 LYS A C 8
ATOM 13356 O O . LYS A 1 96 ? 5.780 4.069 27.520 1.00 10.00 96 LYS A O 8
ATOM 13375 N N . HIS A 1 97 ? 4.119 5.589 27.584 1.00 10.00 97 HIS A N 8
ATOM 13376 C CA . HIS A 1 97 ? 3.172 4.860 28.440 1.00 10.00 97 HIS A CA 8
ATOM 13377 C C . HIS A 1 97 ? 1.744 4.788 27.876 1.00 10.00 97 HIS A C 8
ATOM 13378 O O . HIS A 1 97 ? 1.323 5.691 27.147 1.00 10.00 97 HIS A O 8
ATOM 13393 N N . CYS A 1 98 ? 0.985 3.758 28.254 1.00 10.00 98 CYS A N 8
ATOM 13394 C CA . CYS A 1 98 ? -0.357 3.468 27.728 1.00 10.00 98 CYS A CA 8
ATOM 13395 C C . CYS A 1 98 ? -1.451 3.690 28.785 1.00 10.00 98 CYS A C 8
ATOM 13396 O O . CYS A 1 98 ? -1.361 3.200 29.911 1.00 10.00 98 CYS A O 8
ATOM 13403 N N . ASP A 1 99 ? -2.493 4.441 28.421 1.00 10.00 99 ASP A N 8
ATOM 13404 C CA . ASP A 1 99 ? -3.563 4.899 29.321 1.00 10.00 99 ASP A CA 8
ATOM 13405 C C . ASP A 1 99 ? -4.375 3.768 29.985 1.00 10.00 99 ASP A C 8
ATOM 13406 O O . ASP A 1 99 ? -4.847 3.933 31.112 1.00 10.00 99 ASP A O 8
ATOM 13415 N N . PHE A 1 100 ? -4.542 2.623 29.309 1.00 10.00 100 PHE A N 8
ATOM 13416 C CA . PHE A 1 100 ? -5.289 1.471 29.831 1.00 10.00 100 PHE A CA 8
ATOM 13417 C C . PHE A 1 100 ? -4.564 0.677 30.938 1.00 10.00 100 PHE A C 8
ATOM 13418 O O . PHE A 1 100 ? -5.206 -0.136 31.607 1.00 10.00 100 PHE A O 8
ATOM 13435 N N . TRP A 1 101 ? -3.250 0.866 31.139 1.00 10.00 101 TRP A N 8
ATOM 13436 C CA . TRP A 1 101 ? -2.475 0.155 32.169 1.00 10.00 101 TRP A CA 8
ATOM 13437 C C . TRP A 1 101 ? -3.013 0.391 33.591 1.00 10.00 101 TRP A C 8
ATOM 13438 O O . TRP A 1 101 ? -3.422 1.498 33.957 1.00 10.00 101 TRP A O 8
ATOM 13459 N N . LEU A 1 102 ? -3.018 -0.683 34.385 1.00 10.00 102 LEU A N 8
ATOM 13460 C CA . LEU A 1 102 ? -3.655 -0.800 35.698 1.00 10.00 102 LEU A CA 8
ATOM 13461 C C . LEU A 1 102 ? -2.850 -1.695 36.661 1.00 10.00 102 LEU A C 8
ATOM 13462 O O . LEU A 1 102 ? -1.919 -2.395 36.256 1.00 10.00 102 LEU A O 8
ATOM 13478 N N . GLU A 1 103 ? -3.221 -1.681 37.942 1.00 10.00 103 GLU A N 8
ATOM 13479 C CA . GLU A 1 103 ? -2.588 -2.442 39.030 1.00 10.00 103 GLU A CA 8
ATOM 13480 C C . GLU A 1 103 ? -3.634 -2.904 40.068 1.00 10.00 103 GLU A C 8
ATOM 13481 O O . GLU A 1 103 ? -4.703 -2.299 40.211 1.00 10.00 103 GLU A O 8
ATOM 13493 N N . ARG A 1 104 ? -3.324 -3.983 40.799 1.00 10.00 104 ARG A N 8
ATOM 13494 C CA . ARG A 1 104 ? -4.136 -4.602 41.870 1.00 10.00 104 ARG A CA 8
ATOM 13495 C C . ARG A 1 104 ? -4.543 -3.615 42.975 1.00 10.00 104 ARG A C 8
ATOM 13496 O O . ARG A 1 104 ? -5.659 -3.695 43.493 1.00 10.00 104 ARG A O 8
ATOM 13517 N N . GLY A 1 105 ? -3.640 -2.705 43.343 1.00 10.00 105 GLY A N 8
ATOM 13518 C CA . GLY A 1 105 ? -3.836 -1.646 44.340 1.00 10.00 105 GLY A CA 8
ATOM 13519 C C . GLY A 1 105 ? -2.882 -0.461 44.139 1.00 10.00 105 GLY A C 8
ATOM 13520 O O . GLY A 1 105 ? -2.416 -0.208 43.025 1.00 10.00 105 GLY A O 8
ATOM 13524 N N . ALA A 1 106 ? -2.594 0.271 45.218 1.00 10.00 106 ALA A N 8
ATOM 13525 C CA . ALA A 1 106 ? -1.703 1.436 45.245 1.00 10.00 106 ALA A CA 8
ATOM 13526 C C . ALA A 1 106 ? -0.865 1.501 46.541 1.00 10.00 106 ALA A C 8
ATOM 13527 O O . ALA A 1 106 ? -1.208 0.876 47.552 1.00 10.00 106 ALA A O 8
ATOM 13534 N N . ALA A 1 107 ? 0.234 2.267 46.507 1.00 10.00 107 ALA A N 8
ATOM 13535 C CA . ALA A 1 107 ? 1.187 2.485 47.605 1.00 10.00 107 ALA A CA 8
ATOM 13536 C C . ALA A 1 107 ? 1.722 3.934 47.629 1.00 10.00 107 ALA A C 8
ATOM 13537 O O . ALA A 1 107 ? 1.811 4.518 48.734 1.00 10.00 107 ALA A O 8
ATOM 13545 N N . ARG A 1 1 ? -5.340 9.145 -3.903 1.00 10.00 1 ARG A N 9
ATOM 13546 C CA . ARG A 1 1 ? -5.461 8.071 -4.929 1.00 10.00 1 ARG A CA 9
ATOM 13547 C C . ARG A 1 1 ? -4.212 7.186 -4.963 1.00 10.00 1 ARG A C 9
ATOM 13548 O O . ARG A 1 1 ? -3.123 7.635 -4.600 1.00 10.00 1 ARG A O 9
ATOM 13571 N N . VAL A 1 2 ? -4.346 5.938 -5.426 1.00 10.00 2 VAL A N 9
ATOM 13572 C CA . VAL A 1 2 ? -3.214 5.022 -5.680 1.00 10.00 2 VAL A CA 9
ATOM 13573 C C . VAL A 1 2 ? -2.501 5.378 -6.997 1.00 10.00 2 VAL A C 9
ATOM 13574 O O . VAL A 1 2 ? -3.144 5.591 -8.027 1.00 10.00 2 VAL A O 9
ATOM 13587 N N . ALA A 1 3 ? -1.167 5.451 -6.972 1.00 10.00 3 ALA A N 9
ATOM 13588 C CA . ALA A 1 3 ? -0.331 5.779 -8.135 1.00 10.00 3 ALA A CA 9
ATOM 13589 C C . ALA A 1 3 ? -0.489 4.778 -9.300 1.00 10.00 3 ALA A C 9
ATOM 13590 O O . ALA A 1 3 ? -0.464 5.163 -10.469 1.00 10.00 3 ALA A O 9
ATOM 13597 N N . GLU A 1 4 ? -0.668 3.491 -8.978 1.00 10.00 4 GLU A N 9
ATOM 13598 C CA . GLU A 1 4 ? -0.842 2.377 -9.927 1.00 10.00 4 GLU A CA 9
ATOM 13599 C C . GLU A 1 4 ? -2.032 2.537 -10.892 1.00 10.00 4 GLU A C 9
ATOM 13600 O O . GLU A 1 4 ? -2.042 1.938 -11.970 1.00 10.00 4 GLU A O 9
ATOM 13612 N N . ASN A 1 5 ? -3.024 3.350 -10.518 1.00 10.00 5 ASN A N 9
ATOM 13613 C CA . ASN A 1 5 ? -4.196 3.689 -11.329 1.00 10.00 5 ASN A CA 9
ATOM 13614 C C . ASN A 1 5 ? -4.531 5.194 -11.241 1.00 10.00 5 ASN A C 9
ATOM 13615 O O . ASN A 1 5 ? -5.624 5.594 -10.828 1.00 10.00 5 ASN A O 9
ATOM 13626 N N . ARG A 1 6 ? -3.579 6.043 -11.649 1.00 10.00 6 ARG A N 9
ATOM 13627 C CA . ARG A 1 6 ? -3.788 7.492 -11.842 1.00 10.00 6 ARG A CA 9
ATOM 13628 C C . ARG A 1 6 ? -4.634 7.805 -13.099 1.00 10.00 6 ARG A C 9
ATOM 13629 O O . ARG A 1 6 ? -4.630 7.005 -14.039 1.00 10.00 6 ARG A O 9
ATOM 13650 N N . PRO A 1 7 ? -5.325 8.963 -13.169 1.00 10.00 7 PRO A N 9
ATOM 13651 C CA . PRO A 1 7 ? -5.999 9.433 -14.383 1.00 10.00 7 PRO A CA 9
ATOM 13652 C C . PRO A 1 7 ? -5.066 9.434 -15.604 1.00 10.00 7 PRO A C 9
ATOM 13653 O O . PRO A 1 7 ? -3.952 9.962 -15.544 1.00 10.00 7 PRO A O 9
ATOM 13664 N N . GLY A 1 8 ? -5.511 8.810 -16.694 1.00 10.00 8 GLY A N 9
ATOM 13665 C CA . GLY A 1 8 ? -4.747 8.563 -17.919 1.00 10.00 8 GLY A CA 9
ATOM 13666 C C . GLY A 1 8 ? -4.319 7.101 -18.108 1.00 10.00 8 GLY A C 9
ATOM 13667 O O . GLY A 1 8 ? -3.860 6.744 -19.193 1.00 10.00 8 GLY A O 9
ATOM 13671 N N . ALA A 1 9 ? -4.412 6.250 -17.077 1.00 10.00 9 ALA A N 9
ATOM 13672 C CA . ALA A 1 9 ? -3.951 4.861 -17.144 1.00 10.00 9 ALA A CA 9
ATOM 13673 C C . ALA A 1 9 ? -4.710 4.035 -18.206 1.00 10.00 9 ALA A C 9
ATOM 13674 O O . ALA A 1 9 ? -5.944 4.016 -18.243 1.00 10.00 9 ALA A O 9
ATOM 13681 N N . PHE A 1 10 ? -3.970 3.330 -19.067 1.00 10.00 10 PHE A N 9
ATOM 13682 C CA . PHE A 1 10 ? -4.524 2.400 -20.057 1.00 10.00 10 PHE A CA 9
ATOM 13683 C C . PHE A 1 10 ? -5.300 1.238 -19.408 1.00 10.00 10 PHE A C 9
ATOM 13684 O O . PHE A 1 10 ? -4.942 0.755 -18.329 1.00 10.00 10 PHE A O 9
ATOM 13701 N N . ILE A 1 11 ? -6.319 0.735 -20.112 1.00 10.00 11 ILE A N 9
ATOM 13702 C CA . ILE A 1 11 ? -7.056 -0.495 -19.795 1.00 10.00 11 ILE A CA 9
ATOM 13703 C C . ILE A 1 11 ? -6.923 -1.429 -21.006 1.00 10.00 11 ILE A C 9
ATOM 13704 O O . ILE A 1 11 ? -7.352 -1.102 -22.118 1.00 10.00 11 ILE A O 9
ATOM 13720 N N . LYS A 1 12 ? -6.291 -2.585 -20.782 1.00 10.00 12 LYS A N 9
ATOM 13721 C CA . LYS A 1 12 ? -5.961 -3.600 -21.794 1.00 10.00 12 LYS A CA 9
ATOM 13722 C C . LYS A 1 12 ? -6.633 -4.926 -21.434 1.00 10.00 12 LYS A C 9
ATOM 13723 O O . LYS A 1 12 ? -6.022 -5.841 -20.879 1.00 10.00 12 LYS A O 9
ATOM 13742 N N . GLN A 1 13 ? -7.923 -4.999 -21.746 1.00 10.00 13 GLN A N 9
ATOM 13743 C CA . GLN A 1 13 ? -8.763 -6.195 -21.673 1.00 10.00 13 GLN A CA 9
ATOM 13744 C C . GLN A 1 13 ? -8.430 -7.169 -22.817 1.00 10.00 13 GLN A C 9
ATOM 13745 O O . GLN A 1 13 ? -8.456 -8.388 -22.626 1.00 10.00 13 GLN A O 9
ATOM 13759 N N . GLY A 1 14 ? -8.120 -6.634 -24.003 1.00 10.00 14 GLY A N 9
ATOM 13760 C CA . GLY A 1 14 ? -7.808 -7.390 -25.222 1.00 10.00 14 GLY A CA 9
ATOM 13761 C C . GLY A 1 14 ? -9.048 -7.515 -26.106 1.00 10.00 14 GLY A C 9
ATOM 13762 O O . GLY A 1 14 ? -9.567 -8.612 -26.331 1.00 10.00 14 GLY A O 9
ATOM 13766 N N . ARG A 1 15 ? -9.527 -6.365 -26.590 1.00 10.00 15 ARG A N 9
ATOM 13767 C CA . ARG A 1 15 ? -10.808 -6.160 -27.279 1.00 10.00 15 ARG A CA 9
ATOM 13768 C C . ARG A 1 15 ? -10.595 -5.341 -28.556 1.00 10.00 15 ARG A C 9
ATOM 13769 O O . ARG A 1 15 ? -10.346 -4.136 -28.489 1.00 10.00 15 ARG A O 9
ATOM 13790 N N . LYS A 1 16 ? -10.680 -5.996 -29.720 1.00 10.00 16 LYS A N 9
ATOM 13791 C CA . LYS A 1 16 ? -10.577 -5.345 -31.038 1.00 10.00 16 LYS A CA 9
ATOM 13792 C C . LYS A 1 16 ? -11.765 -4.400 -31.273 1.00 10.00 16 LYS A C 9
ATOM 13793 O O . LYS A 1 16 ? -12.923 -4.792 -31.106 1.00 10.00 16 LYS A O 9
ATOM 13812 N N . LEU A 1 17 ? -11.470 -3.170 -31.682 1.00 10.00 17 LEU A N 9
ATOM 13813 C CA . LEU A 1 17 ? -12.424 -2.113 -32.031 1.00 10.00 17 LEU A CA 9
ATOM 13814 C C . LEU A 1 17 ? -12.671 -2.040 -33.554 1.00 10.00 17 LEU A C 9
ATOM 13815 O O . LEU A 1 17 ? -12.092 -2.797 -34.342 1.00 10.00 17 LEU A O 9
ATOM 13831 N N . ASP A 1 18 ? -13.526 -1.107 -33.974 1.00 10.00 18 ASP A N 9
ATOM 13832 C CA . ASP A 1 18 ? -13.827 -0.784 -35.374 1.00 10.00 18 ASP A CA 9
ATOM 13833 C C . ASP A 1 18 ? -13.721 0.737 -35.597 1.00 10.00 18 ASP A C 9
ATOM 13834 O O . ASP A 1 18 ? -14.656 1.495 -35.324 1.00 10.00 18 ASP A O 9
ATOM 13843 N N . ILE A 1 19 ? -12.544 1.179 -36.050 1.00 10.00 19 ILE A N 9
ATOM 13844 C CA . ILE A 1 19 ? -12.131 2.583 -36.217 1.00 10.00 19 ILE A CA 9
ATOM 13845 C C . ILE A 1 19 ? -11.446 2.720 -37.583 1.00 10.00 19 ILE A C 9
ATOM 13846 O O . ILE A 1 19 ? -10.520 1.968 -37.892 1.00 10.00 19 ILE A O 9
ATOM 13862 N N . ASP A 1 20 ? -11.887 3.677 -38.405 1.00 10.00 20 ASP A N 9
ATOM 13863 C CA . ASP A 1 20 ? -11.209 4.029 -39.659 1.00 10.00 20 ASP A CA 9
ATOM 13864 C C . ASP A 1 20 ? -10.104 5.069 -39.402 1.00 10.00 20 ASP A C 9
ATOM 13865 O O . ASP A 1 20 ? -10.304 6.280 -39.535 1.00 10.00 20 ASP A O 9
ATOM 13874 N N . PHE A 1 21 ? -8.927 4.575 -39.019 1.00 10.00 21 PHE A N 9
ATOM 13875 C CA . PHE A 1 21 ? -7.666 5.310 -38.893 1.00 10.00 21 PHE A CA 9
ATOM 13876 C C . PHE A 1 21 ? -7.199 5.870 -40.250 1.00 10.00 21 PHE A C 9
ATOM 13877 O O . PHE A 1 21 ? -6.720 7.003 -40.343 1.00 10.00 21 PHE A O 9
ATOM 13894 N N . GLY A 1 22 ? -7.311 5.037 -41.286 1.00 10.00 22 GLY A N 9
ATOM 13895 C CA . GLY A 1 22 ? -6.770 5.197 -42.643 1.00 10.00 22 GLY A CA 9
ATOM 13896 C C . GLY A 1 22 ? -6.148 3.876 -43.110 1.00 10.00 22 GLY A C 9
ATOM 13897 O O . GLY A 1 22 ? -5.674 3.113 -42.274 1.00 10.00 22 GLY A O 9
ATOM 13901 N N . ALA A 1 23 ? -6.118 3.594 -44.416 1.00 10.00 23 ALA A N 9
ATOM 13902 C CA . ALA A 1 23 ? -5.761 2.290 -45.007 1.00 10.00 23 ALA A CA 9
ATOM 13903 C C . ALA A 1 23 ? -4.588 1.543 -44.330 1.00 10.00 23 ALA A C 9
ATOM 13904 O O . ALA A 1 23 ? -4.747 0.413 -43.865 1.00 10.00 23 ALA A O 9
ATOM 13911 N N . GLU A 1 24 ? -3.407 2.162 -44.267 1.00 10.00 24 GLU A N 9
ATOM 13912 C CA . GLU A 1 24 ? -2.199 1.578 -43.660 1.00 10.00 24 GLU A CA 9
ATOM 13913 C C . GLU A 1 24 ? -2.343 1.358 -42.137 1.00 10.00 24 GLU A C 9
ATOM 13914 O O . GLU A 1 24 ? -1.979 0.304 -41.613 1.00 10.00 24 GLU A O 9
ATOM 13926 N N . GLY A 1 25 ? -2.909 2.335 -41.422 1.00 10.00 25 GLY A N 9
ATOM 13927 C CA . GLY A 1 25 ? -3.194 2.264 -39.984 1.00 10.00 25 GLY A CA 9
ATOM 13928 C C . GLY A 1 25 ? -4.254 1.220 -39.608 1.00 10.00 25 GLY A C 9
ATOM 13929 O O . GLY A 1 25 ? -4.107 0.524 -38.605 1.00 10.00 25 GLY A O 9
ATOM 13933 N N . ASN A 1 26 ? -5.307 1.080 -40.419 1.00 10.00 26 ASN A N 9
ATOM 13934 C CA . ASN A 1 26 ? -6.346 0.052 -40.307 1.00 10.00 26 ASN A CA 9
ATOM 13935 C C . ASN A 1 26 ? -5.719 -1.350 -40.343 1.00 10.00 26 ASN A C 9
ATOM 13936 O O . ASN A 1 26 ? -6.004 -2.186 -39.483 1.00 10.00 26 ASN A O 9
ATOM 13947 N N . ARG A 1 27 ? -4.848 -1.596 -41.335 1.00 10.00 27 ARG A N 9
ATOM 13948 C CA . ARG A 1 27 ? -4.088 -2.847 -41.503 1.00 10.00 27 ARG A CA 9
ATOM 13949 C C . ARG A 1 27 ? -3.193 -3.125 -40.294 1.00 10.00 27 ARG A C 9
ATOM 13950 O O . ARG A 1 27 ? -3.182 -4.246 -39.783 1.00 10.00 27 ARG A O 9
ATOM 13971 N N . TYR A 1 28 ? -2.469 -2.107 -39.823 1.00 10.00 28 TYR A N 9
ATOM 13972 C CA . TYR A 1 28 ? -1.623 -2.182 -38.635 1.00 10.00 28 TYR A CA 9
ATOM 13973 C C . TYR A 1 28 ? -2.423 -2.571 -37.382 1.00 10.00 28 TYR A C 9
ATOM 13974 O O . TYR A 1 28 ? -2.072 -3.547 -36.719 1.00 10.00 28 TYR A O 9
ATOM 13992 N N . TYR A 1 29 ? -3.502 -1.845 -37.067 1.00 10.00 29 TYR A N 9
ATOM 13993 C CA . TYR A 1 29 ? -4.398 -2.140 -35.945 1.00 10.00 29 TYR A CA 9
ATOM 13994 C C . TYR A 1 29 ? -4.972 -3.564 -36.010 1.00 10.00 29 TYR A C 9
ATOM 13995 O O . TYR A 1 29 ? -4.835 -4.322 -35.053 1.00 10.00 29 TYR A O 9
ATOM 14013 N N . ALA A 1 30 ? -5.579 -3.958 -37.135 1.00 10.00 30 ALA A N 9
ATOM 14014 C CA . ALA A 1 30 ? -6.125 -5.303 -37.351 1.00 10.00 30 ALA A CA 9
ATOM 14015 C C . ALA A 1 30 ? -5.134 -6.439 -37.006 1.00 10.00 30 ALA A C 9
ATOM 14016 O O . ALA A 1 30 ? -5.537 -7.467 -36.456 1.00 10.00 30 ALA A O 9
ATOM 14023 N N . ALA A 1 31 ? -3.846 -6.258 -37.315 1.00 10.00 31 ALA A N 9
ATOM 14024 C CA . ALA A 1 31 ? -2.767 -7.195 -37.001 1.00 10.00 31 ALA A CA 9
ATOM 14025 C C . ALA A 1 31 ? -2.166 -7.060 -35.578 1.00 10.00 31 ALA A C 9
ATOM 14026 O O . ALA A 1 31 ? -1.586 -8.028 -35.078 1.00 10.00 31 ALA A O 9
ATOM 14033 N N . ASN A 1 32 ? -2.277 -5.896 -34.916 1.00 10.00 32 ASN A N 9
ATOM 14034 C CA . ASN A 1 32 ? -1.558 -5.575 -33.668 1.00 10.00 32 ASN A CA 9
ATOM 14035 C C . ASN A 1 32 ? -2.413 -5.055 -32.487 1.00 10.00 32 ASN A C 9
ATOM 14036 O O . ASN A 1 32 ? -1.843 -4.634 -31.478 1.00 10.00 32 ASN A O 9
ATOM 14047 N N . TYR A 1 33 ? -3.750 -5.105 -32.555 1.00 10.00 33 TYR A N 9
ATOM 14048 C CA . TYR A 1 33 ? -4.679 -4.562 -31.543 1.00 10.00 33 TYR A CA 9
ATOM 14049 C C . TYR A 1 33 ? -4.404 -5.010 -30.094 1.00 10.00 33 TYR A C 9
ATOM 14050 O O . TYR A 1 33 ? -4.677 -4.259 -29.159 1.00 10.00 33 TYR A O 9
ATOM 14068 N N . TRP A 1 34 ? -3.839 -6.206 -29.896 1.00 10.00 34 TRP A N 9
ATOM 14069 C CA . TRP A 1 34 ? -3.381 -6.739 -28.604 1.00 10.00 34 TRP A CA 9
ATOM 14070 C C . TRP A 1 34 ? -2.459 -5.782 -27.816 1.00 10.00 34 TRP A C 9
ATOM 14071 O O . TRP A 1 34 ? -2.514 -5.753 -26.585 1.00 10.00 34 TRP A O 9
ATOM 14092 N N . GLN A 1 35 ? -1.619 -4.993 -28.501 1.00 10.00 35 GLN A N 9
ATOM 14093 C CA . GLN A 1 35 ? -0.738 -3.979 -27.899 1.00 10.00 35 GLN A CA 9
ATOM 14094 C C . GLN A 1 35 ? -1.493 -2.766 -27.326 1.00 10.00 35 GLN A C 9
ATOM 14095 O O . GLN A 1 35 ? -1.085 -2.192 -26.314 1.00 10.00 35 GLN A O 9
ATOM 14109 N N . PHE A 1 36 ? -2.536 -2.321 -28.027 1.00 10.00 36 PHE A N 9
ATOM 14110 C CA . PHE A 1 36 ? -3.259 -1.068 -27.804 1.00 10.00 36 PHE A CA 9
ATOM 14111 C C . PHE A 1 36 ? -4.175 -1.058 -26.560 1.00 10.00 36 PHE A C 9
ATOM 14112 O O . PHE A 1 36 ? -4.674 -2.110 -26.145 1.00 10.00 36 PHE A O 9
ATOM 14129 N N . PRO A 1 37 ? -4.447 0.132 -25.985 1.00 10.00 37 PRO A N 9
ATOM 14130 C CA . PRO A 1 37 ? -5.466 0.324 -24.956 1.00 10.00 37 PRO A CA 9
ATOM 14131 C C . PRO A 1 37 ? -6.861 0.269 -25.599 1.00 10.00 37 PRO A C 9
ATOM 14132 O O . PRO A 1 37 ? -7.169 1.052 -26.497 1.00 10.00 37 PRO A O 9
ATOM 14143 N N . ASP A 1 38 ? -7.714 -0.658 -25.162 1.00 10.00 38 ASP A N 9
ATOM 14144 C CA . ASP A 1 38 ? -9.120 -0.715 -25.598 1.00 10.00 38 ASP A CA 9
ATOM 14145 C C . ASP A 1 38 ? -10.039 0.167 -24.723 1.00 10.00 38 ASP A C 9
ATOM 14146 O O . ASP A 1 38 ? -11.089 0.620 -25.186 1.00 10.00 38 ASP A O 9
ATOM 14155 N N . GLY A 1 39 ? -9.624 0.452 -23.483 1.00 10.00 39 GLY A N 9
ATOM 14156 C CA . GLY A 1 39 ? -10.215 1.441 -22.573 1.00 10.00 39 GLY A CA 9
ATOM 14157 C C . GLY A 1 39 ? -9.143 2.358 -21.958 1.00 10.00 39 GLY A C 9
ATOM 14158 O O . GLY A 1 39 ? -7.946 2.072 -22.034 1.00 10.00 39 GLY A O 9
ATOM 14162 N N . ILE A 1 40 ? -9.561 3.460 -21.325 1.00 10.00 40 ILE A N 9
ATOM 14163 C CA . ILE A 1 40 ? -8.691 4.391 -20.576 1.00 10.00 40 ILE A CA 9
ATOM 14164 C C . ILE A 1 40 ? -9.410 4.829 -19.298 1.00 10.00 40 ILE A C 9
ATOM 14165 O O . ILE A 1 40 ? -10.528 5.350 -19.356 1.00 10.00 40 ILE A O 9
ATOM 14181 N N . TYR A 1 41 ? -8.760 4.647 -18.150 1.00 10.00 41 TYR A N 9
ATOM 14182 C CA . TYR A 1 41 ? -9.184 5.185 -16.859 1.00 10.00 41 TYR A CA 9
ATOM 14183 C C . TYR A 1 41 ? -8.882 6.690 -16.784 1.00 10.00 41 TYR A C 9
ATOM 14184 O O . TYR A 1 41 ? -7.720 7.095 -16.854 1.00 10.00 41 TYR A O 9
ATOM 14202 N N . TYR A 1 42 ? -9.907 7.533 -16.646 1.00 10.00 42 TYR A N 9
ATOM 14203 C CA . TYR A 1 42 ? -9.769 8.991 -16.531 1.00 10.00 42 TYR A CA 9
ATOM 14204 C C . TYR A 1 42 ? -10.949 9.616 -15.762 1.00 10.00 42 TYR A C 9
ATOM 14205 O O . TYR A 1 42 ? -12.059 9.080 -15.763 1.00 10.00 42 TYR A O 9
ATOM 14223 N N . GLU A 1 43 ? -10.709 10.760 -15.112 1.00 10.00 43 GLU A N 9
ATOM 14224 C CA . GLU A 1 43 ? -11.682 11.516 -14.311 1.00 10.00 43 GLU A CA 9
ATOM 14225 C C . GLU A 1 43 ? -11.682 12.999 -14.721 1.00 10.00 43 GLU A C 9
ATOM 14226 O O . GLU A 1 43 ? -10.823 13.784 -14.310 1.00 10.00 43 GLU A O 9
ATOM 14238 N N . GLY A 1 44 ? -12.662 13.368 -15.550 1.00 10.00 44 GLY A N 9
ATOM 14239 C CA . GLY A 1 44 ? -12.805 14.699 -16.163 1.00 10.00 44 GLY A CA 9
ATOM 14240 C C . GLY A 1 44 ? -13.943 15.543 -15.580 1.00 10.00 44 GLY A C 9
ATOM 14241 O O . GLY A 1 44 ? -13.751 16.715 -15.252 1.00 10.00 44 GLY A O 9
ATOM 14245 N N . CYS A 1 45 ? -15.141 14.961 -15.487 1.00 10.00 45 CYS A N 9
ATOM 14246 C CA . CYS A 1 45 ? -16.379 15.617 -15.059 1.00 10.00 45 CYS A CA 9
ATOM 14247 C C . CYS A 1 45 ? -16.297 16.202 -13.632 1.00 10.00 45 CYS A C 9
ATOM 14248 O O . CYS A 1 45 ? -15.985 15.488 -12.674 1.00 10.00 45 CYS A O 9
ATOM 14255 N N . SER A 1 46 ? -16.628 17.489 -13.486 1.00 10.00 46 SER A N 9
ATOM 14256 C CA . SER A 1 46 ? -16.723 18.216 -12.207 1.00 10.00 46 SER A CA 9
ATOM 14257 C C . SER A 1 46 ? -17.938 19.157 -12.164 1.00 10.00 46 SER A C 9
ATOM 14258 O O . SER A 1 46 ? -18.803 19.007 -11.299 1.00 10.00 46 SER A O 9
ATOM 14266 N N . GLU A 1 47 ? -18.028 20.111 -13.095 1.00 10.00 47 GLU A N 9
ATOM 14267 C CA . GLU A 1 47 ? -19.116 21.094 -13.222 1.00 10.00 47 GLU A CA 9
ATOM 14268 C C . GLU A 1 47 ? -19.454 21.433 -14.687 1.00 10.00 47 GLU A C 9
ATOM 14269 O O . GLU A 1 47 ? -18.625 21.272 -15.584 1.00 10.00 47 GLU A O 9
ATOM 14281 N N . ALA A 1 48 ? -20.664 21.950 -14.934 1.00 10.00 48 ALA A N 9
ATOM 14282 C CA . ALA A 1 48 ? -21.216 22.248 -16.262 1.00 10.00 48 ALA A CA 9
ATOM 14283 C C . ALA A 1 48 ? -20.382 23.214 -17.133 1.00 10.00 48 ALA A C 9
ATOM 14284 O O . ALA A 1 48 ? -20.548 23.236 -18.356 1.00 10.00 48 ALA A O 9
ATOM 14291 N N . ASN A 1 49 ? -19.506 24.025 -16.531 1.00 10.00 49 ASN A N 9
ATOM 14292 C CA . ASN A 1 49 ? -18.544 24.875 -17.242 1.00 10.00 49 ASN A CA 9
ATOM 14293 C C . ASN A 1 49 ? -17.478 24.074 -18.023 1.00 10.00 49 ASN A C 9
ATOM 14294 O O . ASN A 1 49 ? -16.959 24.576 -19.022 1.00 10.00 49 ASN A O 9
ATOM 14305 N N . VAL A 1 50 ? -17.152 22.843 -17.602 1.00 10.00 50 VAL A N 9
ATOM 14306 C CA . VAL A 1 50 ? -16.307 21.898 -18.358 1.00 10.00 50 VAL A CA 9
ATOM 14307 C C . VAL A 1 50 ? -17.007 21.528 -19.668 1.00 10.00 50 VAL A C 9
ATOM 14308 O O . VAL A 1 50 ? -18.071 20.908 -19.646 1.00 10.00 50 VAL A O 9
ATOM 14321 N N . THR A 1 51 ? -16.432 21.899 -20.812 1.00 10.00 51 THR A N 9
ATOM 14322 C CA . THR A 1 51 ? -16.969 21.560 -22.143 1.00 10.00 51 THR A CA 9
ATOM 14323 C C . THR A 1 51 ? -16.482 20.190 -22.626 1.00 10.00 51 THR A C 9
ATOM 14324 O O . THR A 1 51 ? -15.602 19.573 -22.016 1.00 10.00 51 THR A O 9
ATOM 14335 N N . LYS A 1 52 ? -17.022 19.705 -23.752 1.00 10.00 52 LYS A N 9
ATOM 14336 C CA . LYS A 1 52 ? -16.493 18.512 -24.435 1.00 10.00 52 LYS A CA 9
ATOM 14337 C C . LYS A 1 52 ? -15.044 18.722 -24.874 1.00 10.00 52 LYS A C 9
ATOM 14338 O O . LYS A 1 52 ? -14.187 17.898 -24.571 1.00 10.00 52 LYS A O 9
ATOM 14357 N N . GLU A 1 53 ? -14.768 19.834 -25.555 1.00 10.00 53 GLU A N 9
ATOM 14358 C CA . GLU A 1 53 ? -13.419 20.237 -25.981 1.00 10.00 53 GLU A CA 9
ATOM 14359 C C . GLU A 1 53 ? -12.419 20.205 -24.815 1.00 10.00 53 GLU A C 9
ATOM 14360 O O . GLU A 1 53 ? -11.357 19.591 -24.940 1.00 10.00 53 GLU A O 9
ATOM 14372 N N . MET A 1 54 ? -12.770 20.809 -23.672 1.00 10.00 54 MET A N 9
ATOM 14373 C CA . MET A 1 54 ? -12.008 20.714 -22.421 1.00 10.00 54 MET A CA 9
ATOM 14374 C C . MET A 1 54 ? -11.764 19.258 -22.000 1.00 10.00 54 MET A C 9
ATOM 14375 O O . MET A 1 54 ? -10.608 18.872 -21.815 1.00 10.00 54 MET A O 9
ATOM 14389 N N . LEU A 1 55 ? -12.819 18.452 -21.821 1.00 10.00 55 LEU A N 9
ATOM 14390 C CA . LEU A 1 55 ? -12.717 17.089 -21.287 1.00 10.00 55 LEU A CA 9
ATOM 14391 C C . LEU A 1 55 ? -11.868 16.166 -22.174 1.00 10.00 55 LEU A C 9
ATOM 14392 O O . LEU A 1 55 ? -10.935 15.532 -21.681 1.00 10.00 55 LEU A O 9
ATOM 14408 N N . VAL A 1 56 ? -12.178 16.077 -23.471 1.00 10.00 56 VAL A N 9
ATOM 14409 C CA . VAL A 1 56 ? -11.467 15.237 -24.455 1.00 10.00 56 VAL A CA 9
ATOM 14410 C C . VAL A 1 56 ? -9.972 15.600 -24.503 1.00 10.00 56 VAL A C 9
ATOM 14411 O O . VAL A 1 56 ? -9.117 14.718 -24.418 1.00 10.00 56 VAL A O 9
ATOM 14424 N N . THR A 1 57 ? -9.644 16.894 -24.606 1.00 10.00 57 THR A N 9
ATOM 14425 C CA . THR A 1 57 ? -8.258 17.408 -24.578 1.00 10.00 57 THR A CA 9
ATOM 14426 C C . THR A 1 57 ? -7.546 17.056 -23.268 1.00 10.00 57 THR A C 9
ATOM 14427 O O . THR A 1 57 ? -6.414 16.566 -23.287 1.00 10.00 57 THR A O 9
ATOM 14438 N N . SER A 1 58 ? -8.188 17.292 -22.122 1.00 10.00 58 SER A N 9
ATOM 14439 C CA . SER A 1 58 ? -7.655 16.956 -20.792 1.00 10.00 58 SER A CA 9
ATOM 14440 C C . SER A 1 58 ? -7.399 15.452 -20.624 1.00 10.00 58 SER A C 9
ATOM 14441 O O . SER A 1 58 ? -6.376 15.068 -20.065 1.00 10.00 58 SER A O 9
ATOM 14449 N N . CYS A 1 59 ? -8.281 14.593 -21.142 1.00 10.00 59 CYS A N 9
ATOM 14450 C CA . CYS A 1 59 ? -8.101 13.140 -21.227 1.00 10.00 59 CYS A CA 9
ATOM 14451 C C . CYS A 1 59 ? -6.845 12.741 -22.023 1.00 10.00 59 CYS A C 9
ATOM 14452 O O . CYS A 1 59 ? -6.032 11.958 -21.529 1.00 10.00 59 CYS A O 9
ATOM 14459 N N . VAL A 1 60 ? -6.639 13.295 -23.224 1.00 10.00 60 VAL A N 9
ATOM 14460 C CA . VAL A 1 60 ? -5.396 13.126 -24.010 1.00 10.00 60 VAL A CA 9
ATOM 14461 C C . VAL A 1 60 ? -4.158 13.546 -23.203 1.00 10.00 60 VAL A C 9
ATOM 14462 O O . VAL A 1 60 ? -3.187 12.793 -23.127 1.00 10.00 60 VAL A O 9
ATOM 14475 N N . ASN A 1 61 ? -4.189 14.725 -22.574 1.00 10.00 61 ASN A N 9
ATOM 14476 C CA . ASN A 1 61 ? -3.122 15.231 -21.698 1.00 10.00 61 ASN A CA 9
ATOM 14477 C C . ASN A 1 61 ? -2.838 14.306 -20.495 1.00 10.00 61 ASN A C 9
ATOM 14478 O O . ASN A 1 61 ? -1.675 14.034 -20.191 1.00 10.00 61 ASN A O 9
ATOM 14489 N N . ALA A 1 62 ? -3.873 13.805 -19.813 1.00 10.00 62 ALA A N 9
ATOM 14490 C CA . ALA A 1 62 ? -3.739 12.826 -18.736 1.00 10.00 62 ALA A CA 9
ATOM 14491 C C . ALA A 1 62 ? -3.094 11.526 -19.241 1.00 10.00 62 ALA A C 9
ATOM 14492 O O . ALA A 1 62 ? -2.166 11.013 -18.618 1.00 10.00 62 ALA A O 9
ATOM 14499 N N . THR A 1 63 ? -3.560 11.008 -20.381 1.00 10.00 63 THR A N 9
ATOM 14500 C CA . THR A 1 63 ? -3.016 9.814 -21.051 1.00 10.00 63 THR A CA 9
ATOM 14501 C C . THR A 1 63 ? -1.527 9.972 -21.383 1.00 10.00 63 THR A C 9
ATOM 14502 O O . THR A 1 63 ? -0.746 9.070 -21.076 1.00 10.00 63 THR A O 9
ATOM 14513 N N . GLN A 1 64 ? -1.113 11.109 -21.964 1.00 10.00 64 GLN A N 9
ATOM 14514 C CA . GLN A 1 64 ? 0.293 11.489 -22.148 1.00 10.00 64 GLN A CA 9
ATOM 14515 C C . GLN A 1 64 ? 1.089 11.366 -20.841 1.00 10.00 64 GLN A C 9
ATOM 14516 O O . GLN A 1 64 ? 2.029 10.577 -20.767 1.00 10.00 64 GLN A O 9
ATOM 14530 N N . ALA A 1 65 ? 0.712 12.136 -19.814 1.00 10.00 65 ALA A N 9
ATOM 14531 C CA . ALA A 1 65 ? 1.358 12.188 -18.504 1.00 10.00 65 ALA A CA 9
ATOM 14532 C C . ALA A 1 65 ? 1.472 10.812 -17.812 1.00 10.00 65 ALA A C 9
ATOM 14533 O O . ALA A 1 65 ? 2.514 10.487 -17.238 1.00 10.00 65 ALA A O 9
ATOM 14540 N N . ALA A 1 66 ? 0.408 10.007 -17.859 1.00 10.00 66 ALA A N 9
ATOM 14541 C CA . ALA A 1 66 ? 0.337 8.663 -17.292 1.00 10.00 66 ALA A CA 9
ATOM 14542 C C . ALA A 1 66 ? 1.262 7.637 -17.979 1.00 10.00 66 ALA A C 9
ATOM 14543 O O . ALA A 1 66 ? 1.853 6.800 -17.292 1.00 10.00 66 ALA A O 9
ATOM 14550 N N . ASN A 1 67 ? 1.387 7.674 -19.314 1.00 10.00 67 ASN A N 9
ATOM 14551 C CA . ASN A 1 67 ? 2.053 6.630 -20.113 1.00 10.00 67 ASN A CA 9
ATOM 14552 C C . ASN A 1 67 ? 3.249 7.158 -20.934 1.00 10.00 67 ASN A C 9
ATOM 14553 O O . ASN A 1 67 ? 3.521 6.686 -22.039 1.00 10.00 67 ASN A O 9
ATOM 14564 N N . GLN A 1 68 ? 4.013 8.092 -20.359 1.00 10.00 68 GLN A N 9
ATOM 14565 C CA . GLN A 1 68 ? 5.186 8.743 -20.972 1.00 10.00 68 GLN A CA 9
ATOM 14566 C C . GLN A 1 68 ? 6.195 7.726 -21.533 1.00 10.00 68 GLN A C 9
ATOM 14567 O O . GLN A 1 68 ? 6.569 7.796 -22.705 1.00 10.00 68 GLN A O 9
ATOM 14581 N N . ALA A 1 69 ? 6.620 6.776 -20.693 1.00 10.00 69 ALA A N 9
ATOM 14582 C CA . ALA A 1 69 ? 7.555 5.703 -21.033 1.00 10.00 69 ALA A CA 9
ATOM 14583 C C . ALA A 1 69 ? 7.130 4.910 -22.283 1.00 10.00 69 ALA A C 9
ATOM 14584 O O . ALA A 1 69 ? 7.957 4.653 -23.155 1.00 10.00 69 ALA A O 9
ATOM 14591 N N . GLU A 1 70 ? 5.854 4.526 -22.383 1.00 10.00 70 GLU A N 9
ATOM 14592 C CA . GLU A 1 70 ? 5.299 3.770 -23.516 1.00 10.00 70 GLU A CA 9
ATOM 14593 C C . GLU A 1 70 ? 5.502 4.512 -24.844 1.00 10.00 70 GLU A C 9
ATOM 14594 O O . GLU A 1 70 ? 6.118 3.971 -25.764 1.00 10.00 70 GLU A O 9
ATOM 14606 N N . PHE A 1 71 ? 5.022 5.757 -24.936 1.00 10.00 71 PHE A N 9
ATOM 14607 C CA . PHE A 1 71 ? 5.191 6.626 -26.107 1.00 10.00 71 PHE A CA 9
ATOM 14608 C C . PHE A 1 71 ? 6.672 6.808 -26.484 1.00 10.00 71 PHE A C 9
ATOM 14609 O O . PHE A 1 71 ? 7.039 6.602 -27.643 1.00 10.00 71 PHE A O 9
ATOM 14626 N N . SER A 1 72 ? 7.530 7.158 -25.518 1.00 10.00 72 SER A N 9
ATOM 14627 C CA . SER A 1 72 ? 8.984 7.314 -25.699 1.00 10.00 72 SER A CA 9
ATOM 14628 C C . SER A 1 72 ? 9.672 6.055 -26.249 1.00 10.00 72 SER A C 9
ATOM 14629 O O . SER A 1 72 ? 10.400 6.143 -27.242 1.00 10.00 72 SER A O 9
ATOM 14637 N N . ARG A 1 73 ? 9.472 4.887 -25.616 1.00 10.00 73 ARG A N 9
ATOM 14638 C CA . ARG A 1 73 ? 10.054 3.595 -26.030 1.00 10.00 73 ARG A CA 9
ATOM 14639 C C . ARG A 1 73 ? 9.629 3.186 -27.440 1.00 10.00 73 ARG A C 9
ATOM 14640 O O . ARG A 1 73 ? 10.483 2.913 -28.282 1.00 10.00 73 ARG A O 9
ATOM 14661 N N . GLU A 1 74 ? 8.321 3.119 -27.681 1.00 10.00 74 GLU A N 9
ATOM 14662 C CA . GLU A 1 74 ? 7.719 2.716 -28.959 1.00 10.00 74 GLU A CA 9
ATOM 14663 C C . GLU A 1 74 ? 8.225 3.555 -30.148 1.00 10.00 74 GLU A C 9
ATOM 14664 O O . GLU A 1 74 ? 8.926 3.022 -31.009 1.00 10.00 74 GLU A O 9
ATOM 14676 N N . LYS A 1 75 ? 7.864 4.846 -30.202 1.00 10.00 75 LYS A N 9
ATOM 14677 C CA . LYS A 1 75 ? 8.055 5.823 -31.298 1.00 10.00 75 LYS A CA 9
ATOM 14678 C C . LYS A 1 75 ? 9.328 5.654 -32.139 1.00 10.00 75 LYS A C 9
ATOM 14679 O O . LYS A 1 75 ? 9.252 5.729 -33.365 1.00 10.00 75 LYS A O 9
ATOM 14698 N N . GLN A 1 76 ? 10.478 5.451 -31.494 1.00 10.00 76 GLN A N 9
ATOM 14699 C CA . GLN A 1 76 ? 11.789 5.229 -32.124 1.00 10.00 76 GLN A CA 9
ATOM 14700 C C . GLN A 1 76 ? 11.741 4.197 -33.269 1.00 10.00 76 GLN A C 9
ATOM 14701 O O . GLN A 1 76 ? 12.231 4.466 -34.368 1.00 10.00 76 GLN A O 9
ATOM 14715 N N . ASP A 1 77 ? 11.137 3.031 -33.030 1.00 10.00 77 ASP A N 9
ATOM 14716 C CA . ASP A 1 77 ? 10.939 1.955 -34.014 1.00 10.00 77 ASP A CA 9
ATOM 14717 C C . ASP A 1 77 ? 9.481 1.897 -34.505 1.00 10.00 77 ASP A C 9
ATOM 14718 O O . ASP A 1 77 ? 9.216 1.907 -35.710 1.00 10.00 77 ASP A O 9
ATOM 14727 N N . SER A 1 78 ? 8.530 1.869 -33.569 1.00 10.00 78 SER A N 9
ATOM 14728 C CA . SER A 1 78 ? 7.076 1.888 -33.770 1.00 10.00 78 SER A CA 9
ATOM 14729 C C . SER A 1 78 ? 6.565 3.288 -34.157 1.00 10.00 78 SER A C 9
ATOM 14730 O O . SER A 1 78 ? 5.795 3.922 -33.425 1.00 10.00 78 SER A O 9
ATOM 14738 N N . LYS A 1 79 ? 6.974 3.761 -35.340 1.00 10.00 79 LYS A N 9
ATOM 14739 C CA . LYS A 1 79 ? 6.603 5.055 -35.944 1.00 10.00 79 LYS A CA 9
ATOM 14740 C C . LYS A 1 79 ? 5.113 5.120 -36.302 1.00 10.00 79 LYS A C 9
ATOM 14741 O O . LYS A 1 79 ? 4.390 5.959 -35.765 1.00 10.00 79 LYS A O 9
ATOM 14760 N N . LEU A 1 80 ? 4.643 4.217 -37.174 1.00 10.00 80 LEU A N 9
ATOM 14761 C CA . LEU A 1 80 ? 3.229 4.079 -37.573 1.00 10.00 80 LEU A CA 9
ATOM 14762 C C . LEU A 1 80 ? 2.300 3.936 -36.359 1.00 10.00 80 LEU A C 9
ATOM 14763 O O . LEU A 1 80 ? 1.240 4.563 -36.325 1.00 10.00 80 LEU A O 9
ATOM 14779 N N . HIS A 1 81 ? 2.708 3.141 -35.356 1.00 10.00 81 HIS A N 9
ATOM 14780 C CA . HIS A 1 81 ? 1.953 2.896 -34.121 1.00 10.00 81 HIS A CA 9
ATOM 14781 C C . HIS A 1 81 ? 1.419 4.195 -33.513 1.00 10.00 81 HIS A C 9
ATOM 14782 O O . HIS A 1 81 ? 0.237 4.252 -33.203 1.00 10.00 81 HIS A O 9
ATOM 14797 N N . GLN A 1 82 ? 2.256 5.231 -33.377 1.00 10.00 82 GLN A N 9
ATOM 14798 C CA . GLN A 1 82 ? 1.891 6.518 -32.767 1.00 10.00 82 GLN A CA 9
ATOM 14799 C C . GLN A 1 82 ? 0.626 7.133 -33.385 1.00 10.00 82 GLN A C 9
ATOM 14800 O O . GLN A 1 82 ? -0.301 7.476 -32.655 1.00 10.00 82 GLN A O 9
ATOM 14814 N N . ARG A 1 83 ? 0.570 7.267 -34.717 1.00 10.00 83 ARG A N 9
ATOM 14815 C CA . ARG A 1 83 ? -0.573 7.838 -35.460 1.00 10.00 83 ARG A CA 9
ATOM 14816 C C . ARG A 1 83 ? -1.885 7.116 -35.131 1.00 10.00 83 ARG A C 9
ATOM 14817 O O . ARG A 1 83 ? -2.869 7.743 -34.735 1.00 10.00 83 ARG A O 9
ATOM 14838 N N . VAL A 1 84 ? -1.877 5.792 -35.278 1.00 10.00 84 VAL A N 9
ATOM 14839 C CA . VAL A 1 84 ? -2.994 4.876 -34.983 1.00 10.00 84 VAL A CA 9
ATOM 14840 C C . VAL A 1 84 ? -3.401 4.973 -33.503 1.00 10.00 84 VAL A C 9
ATOM 14841 O O . VAL A 1 84 ? -4.562 5.222 -33.185 1.00 10.00 84 VAL A O 9
ATOM 14854 N N . LEU A 1 85 ? -2.439 4.808 -32.593 1.00 10.00 85 LEU A N 9
ATOM 14855 C CA . LEU A 1 85 ? -2.582 4.857 -31.135 1.00 10.00 85 LEU A CA 9
ATOM 14856 C C . LEU A 1 85 ? -3.206 6.172 -30.649 1.00 10.00 85 LEU A C 9
ATOM 14857 O O . LEU A 1 85 ? -4.176 6.138 -29.896 1.00 10.00 85 LEU A O 9
ATOM 14873 N N . TRP A 1 86 ? -2.691 7.325 -31.081 1.00 10.00 86 TRP A N 9
ATOM 14874 C CA . TRP A 1 86 ? -3.257 8.637 -30.753 1.00 10.00 86 TRP A CA 9
ATOM 14875 C C . TRP A 1 86 ? -4.690 8.823 -31.243 1.00 10.00 86 TRP A C 9
ATOM 14876 O O . TRP A 1 86 ? -5.522 9.314 -30.478 1.00 10.00 86 TRP A O 9
ATOM 14897 N N . ARG A 1 87 ? -5.011 8.411 -32.477 1.00 10.00 87 ARG A N 9
ATOM 14898 C CA . ARG A 1 87 ? -6.404 8.370 -32.955 1.00 10.00 87 ARG A CA 9
ATOM 14899 C C . ARG A 1 87 ? -7.285 7.515 -32.037 1.00 10.00 87 ARG A C 9
ATOM 14900 O O . ARG A 1 87 ? -8.348 7.979 -31.641 1.00 10.00 87 ARG A O 9
ATOM 14921 N N . LEU A 1 88 ? -6.861 6.302 -31.679 1.00 10.00 88 LEU A N 9
ATOM 14922 C CA . LEU A 1 88 ? -7.568 5.416 -30.742 1.00 10.00 88 LEU A CA 9
ATOM 14923 C C . LEU A 1 88 ? -7.800 6.094 -29.374 1.00 10.00 88 LEU A C 9
ATOM 14924 O O . LEU A 1 88 ? -8.937 6.169 -28.909 1.00 10.00 88 LEU A O 9
ATOM 14940 N N . ILE A 1 89 ? -6.746 6.623 -28.741 1.00 10.00 89 ILE A N 9
ATOM 14941 C CA . ILE A 1 89 ? -6.818 7.404 -27.493 1.00 10.00 89 ILE A CA 9
ATOM 14942 C C . ILE A 1 89 ? -7.863 8.524 -27.610 1.00 10.00 89 ILE A C 9
ATOM 14943 O O . ILE A 1 89 ? -8.762 8.611 -26.774 1.00 10.00 89 ILE A O 9
ATOM 14959 N N . LYS A 1 90 ? -7.782 9.362 -28.652 1.00 10.00 90 LYS A N 9
ATOM 14960 C CA . LYS A 1 90 ? -8.769 10.412 -28.953 1.00 10.00 90 LYS A CA 9
ATOM 14961 C C . LYS A 1 90 ? -10.186 9.868 -29.126 1.00 10.00 90 LYS A C 9
ATOM 14962 O O . LYS A 1 90 ? -11.112 10.457 -28.577 1.00 10.00 90 LYS A O 9
ATOM 14981 N N . GLU A 1 91 ? -10.382 8.770 -29.853 1.00 10.00 91 GLU A N 9
ATOM 14982 C CA . GLU A 1 91 ? -11.667 8.077 -30.004 1.00 10.00 91 GLU A CA 9
ATOM 14983 C C . GLU A 1 91 ? -12.279 7.680 -28.640 1.00 10.00 91 GLU A C 9
ATOM 14984 O O . GLU A 1 91 ? -13.445 7.980 -28.373 1.00 10.00 91 GLU A O 9
ATOM 14996 N N . ILE A 1 92 ? -11.491 7.056 -27.751 1.00 10.00 92 ILE A N 9
ATOM 14997 C CA . ILE A 1 92 ? -11.860 6.758 -26.353 1.00 10.00 92 ILE A CA 9
ATOM 14998 C C . ILE A 1 92 ? -12.212 8.042 -25.588 1.00 10.00 92 ILE A C 9
ATOM 14999 O O . ILE A 1 92 ? -13.293 8.127 -25.006 1.00 10.00 92 ILE A O 9
ATOM 15015 N N . CYS A 1 93 ? -11.326 9.043 -25.577 1.00 10.00 93 CYS A N 9
ATOM 15016 C CA . CYS A 1 93 ? -11.554 10.330 -24.914 1.00 10.00 93 CYS A CA 9
ATOM 15017 C C . CYS A 1 93 ? -12.846 11.028 -25.397 1.00 10.00 93 CYS A C 9
ATOM 15018 O O . CYS A 1 93 ? -13.613 11.533 -24.580 1.00 10.00 93 CYS A O 9
ATOM 15025 N N . SER A 1 94 ? -13.114 11.030 -26.707 1.00 10.00 94 SER A N 9
ATOM 15026 C CA . SER A 1 94 ? -14.322 11.583 -27.352 1.00 10.00 94 SER A CA 9
ATOM 15027 C C . SER A 1 94 ? -15.629 10.953 -26.857 1.00 10.00 94 SER A C 9
ATOM 15028 O O . SER A 1 94 ? -16.651 11.638 -26.775 1.00 10.00 94 SER A O 9
ATOM 15036 N N . ALA A 1 95 ? -15.620 9.656 -26.538 1.00 10.00 95 ALA A N 9
ATOM 15037 C CA . ALA A 1 95 ? -16.774 8.925 -26.009 1.00 10.00 95 ALA A CA 9
ATOM 15038 C C . ALA A 1 95 ? -17.191 9.360 -24.584 1.00 10.00 95 ALA A C 9
ATOM 15039 O O . ALA A 1 95 ? -18.360 9.214 -24.212 1.00 10.00 95 ALA A O 9
ATOM 15046 N N . LYS A 1 96 ? -16.250 9.864 -23.770 1.00 10.00 96 LYS A N 9
ATOM 15047 C CA . LYS A 1 96 ? -16.450 10.223 -22.351 1.00 10.00 96 LYS A CA 9
ATOM 15048 C C . LYS A 1 96 ? -17.462 11.367 -22.177 1.00 10.00 96 LYS A C 9
ATOM 15049 O O . LYS A 1 96 ? -17.329 12.424 -22.799 1.00 10.00 96 LYS A O 9
ATOM 15068 N N . HIS A 1 97 ? -18.470 11.149 -21.324 1.00 10.00 97 HIS A N 9
ATOM 15069 C CA . HIS A 1 97 ? -19.636 12.017 -21.118 1.00 10.00 97 HIS A CA 9
ATOM 15070 C C . HIS A 1 97 ? -19.947 12.324 -19.644 1.00 10.00 97 HIS A C 9
ATOM 15071 O O . HIS A 1 97 ? -19.758 11.464 -18.780 1.00 10.00 97 HIS A O 9
ATOM 15086 N N . CYS A 1 98 ? -20.488 13.514 -19.370 1.00 10.00 98 CYS A N 9
ATOM 15087 C CA . CYS A 1 98 ? -20.894 13.966 -18.033 1.00 10.00 98 CYS A CA 9
ATOM 15088 C C . CYS A 1 98 ? -22.424 14.044 -17.896 1.00 10.00 98 CYS A C 9
ATOM 15089 O O . CYS A 1 98 ? -23.115 14.527 -18.792 1.00 10.00 98 CYS A O 9
ATOM 15096 N N . ASP A 1 99 ? -22.960 13.593 -16.759 1.00 10.00 99 ASP A N 9
ATOM 15097 C CA . ASP A 1 99 ? -24.402 13.598 -16.455 1.00 10.00 99 ASP A CA 9
ATOM 15098 C C . ASP A 1 99 ? -25.012 15.015 -16.451 1.00 10.00 99 ASP A C 9
ATOM 15099 O O . ASP A 1 99 ? -26.113 15.230 -16.962 1.00 10.00 99 ASP A O 9
ATOM 15108 N N . PHE A 1 100 ? -24.291 15.985 -15.877 1.00 10.00 100 PHE A N 9
ATOM 15109 C CA . PHE A 1 100 ? -24.698 17.390 -15.743 1.00 10.00 100 PHE A CA 9
ATOM 15110 C C . PHE A 1 100 ? -24.726 18.200 -17.058 1.00 10.00 100 PHE A C 9
ATOM 15111 O O . PHE A 1 100 ? -25.216 19.332 -17.056 1.00 10.00 100 PHE A O 9
ATOM 15128 N N . TRP A 1 101 ? -24.165 17.684 -18.161 1.00 10.00 101 TRP A N 9
ATOM 15129 C CA . TRP A 1 101 ? -23.943 18.448 -19.397 1.00 10.00 101 TRP A CA 9
ATOM 15130 C C . TRP A 1 101 ? -25.210 19.000 -20.078 1.00 10.00 101 TRP A C 9
ATOM 15131 O O . TRP A 1 101 ? -26.302 18.429 -20.019 1.00 10.00 101 TRP A O 9
ATOM 15152 N N . LEU A 1 102 ? -24.993 20.110 -20.792 1.00 10.00 102 LEU A N 9
ATOM 15153 C CA . LEU A 1 102 ? -25.903 20.790 -21.718 1.00 10.00 102 LEU A CA 9
ATOM 15154 C C . LEU A 1 102 ? -25.204 20.915 -23.089 1.00 10.00 102 LEU A C 9
ATOM 15155 O O . LEU A 1 102 ? -24.210 20.235 -23.345 1.00 10.00 102 LEU A O 9
ATOM 15171 N N . GLU A 1 103 ? -25.687 21.790 -23.970 1.00 10.00 103 GLU A N 9
ATOM 15172 C CA . GLU A 1 103 ? -25.195 21.993 -25.350 1.00 10.00 103 GLU A CA 9
ATOM 15173 C C . GLU A 1 103 ? -23.663 22.152 -25.504 1.00 10.00 103 GLU A C 9
ATOM 15174 O O . GLU A 1 103 ? -23.094 21.694 -26.498 1.00 10.00 103 GLU A O 9
ATOM 15186 N N . ARG A 1 104 ? -22.978 22.766 -24.523 1.00 10.00 104 ARG A N 9
ATOM 15187 C CA . ARG A 1 104 ? -21.503 22.907 -24.462 1.00 10.00 104 ARG A CA 9
ATOM 15188 C C . ARG A 1 104 ? -20.720 21.588 -24.312 1.00 10.00 104 ARG A C 9
ATOM 15189 O O . ARG A 1 104 ? -19.494 21.581 -24.436 1.00 10.00 104 ARG A O 9
ATOM 15210 N N . GLY A 1 105 ? -21.405 20.489 -24.002 1.00 10.00 105 GLY A N 9
ATOM 15211 C CA . GLY A 1 105 ? -20.832 19.188 -23.650 1.00 10.00 105 GLY A CA 9
ATOM 15212 C C . GLY A 1 105 ? -21.503 18.005 -24.354 1.00 10.00 105 GLY A C 9
ATOM 15213 O O . GLY A 1 105 ? -20.829 17.207 -25.006 1.00 10.00 105 GLY A O 9
ATOM 15217 N N . ALA A 1 106 ? -22.823 17.870 -24.211 1.00 10.00 106 ALA A N 9
ATOM 15218 C CA . ALA A 1 106 ? -23.620 16.759 -24.733 1.00 10.00 106 ALA A CA 9
ATOM 15219 C C . ALA A 1 106 ? -23.676 16.741 -26.280 1.00 10.00 106 ALA A C 9
ATOM 15220 O O . ALA A 1 106 ? -24.543 17.368 -26.900 1.00 10.00 106 ALA A O 9
ATOM 15227 N N . ALA A 1 107 ? -22.748 15.998 -26.895 1.00 10.00 107 ALA A N 9
ATOM 15228 C CA . ALA A 1 107 ? -22.616 15.737 -28.334 1.00 10.00 107 ALA A CA 9
ATOM 15229 C C . ALA A 1 107 ? -21.960 14.364 -28.596 1.00 10.00 107 ALA A C 9
ATOM 15230 O O . ALA A 1 107 ? -22.393 13.668 -29.543 1.00 10.00 107 ALA A O 9
ATOM 15238 N N . ARG A 1 1 ? -7.897 -9.370 3.270 1.00 10.00 1 ARG A N 10
ATOM 15239 C CA . ARG A 1 1 ? -6.889 -9.210 2.184 1.00 10.00 1 ARG A CA 10
ATOM 15240 C C . ARG A 1 1 ? -6.956 -7.798 1.599 1.00 10.00 1 ARG A C 10
ATOM 15241 O O . ARG A 1 1 ? -8.045 -7.236 1.456 1.00 10.00 1 ARG A O 10
ATOM 15264 N N . VAL A 1 2 ? -5.806 -7.217 1.242 1.00 10.00 2 VAL A N 10
ATOM 15265 C CA . VAL A 1 2 ? -5.710 -5.923 0.530 1.00 10.00 2 VAL A CA 10
ATOM 15266 C C . VAL A 1 2 ? -6.272 -6.065 -0.893 1.00 10.00 2 VAL A C 10
ATOM 15267 O O . VAL A 1 2 ? -5.888 -6.980 -1.625 1.00 10.00 2 VAL A O 10
ATOM 15280 N N . ALA A 1 3 ? -7.173 -5.161 -1.286 1.00 10.00 3 ALA A N 10
ATOM 15281 C CA . ALA A 1 3 ? -7.797 -5.120 -2.610 1.00 10.00 3 ALA A CA 10
ATOM 15282 C C . ALA A 1 3 ? -7.967 -3.665 -3.090 1.00 10.00 3 ALA A C 10
ATOM 15283 O O . ALA A 1 3 ? -8.955 -3.001 -2.774 1.00 10.00 3 ALA A O 10
ATOM 15290 N N . GLU A 1 4 ? -7.001 -3.171 -3.869 1.00 10.00 4 GLU A N 10
ATOM 15291 C CA . GLU A 1 4 ? -6.932 -1.781 -4.365 1.00 10.00 4 GLU A CA 10
ATOM 15292 C C . GLU A 1 4 ? -6.968 -1.681 -5.907 1.00 10.00 4 GLU A C 10
ATOM 15293 O O . GLU A 1 4 ? -7.009 -0.580 -6.459 1.00 10.00 4 GLU A O 10
ATOM 15305 N N . ASN A 1 5 ? -7.017 -2.821 -6.607 1.00 10.00 5 ASN A N 10
ATOM 15306 C CA . ASN A 1 5 ? -7.184 -2.940 -8.063 1.00 10.00 5 ASN A CA 10
ATOM 15307 C C . ASN A 1 5 ? -8.374 -3.880 -8.365 1.00 10.00 5 ASN A C 10
ATOM 15308 O O . ASN A 1 5 ? -8.239 -4.944 -8.976 1.00 10.00 5 ASN A O 10
ATOM 15319 N N . ARG A 1 6 ? -9.555 -3.481 -7.877 1.00 10.00 6 ARG A N 10
ATOM 15320 C CA . ARG A 1 6 ? -10.848 -4.184 -8.006 1.00 10.00 6 ARG A CA 10
ATOM 15321 C C . ARG A 1 6 ? -11.456 -3.964 -9.400 1.00 10.00 6 ARG A C 10
ATOM 15322 O O . ARG A 1 6 ? -11.168 -2.928 -10.003 1.00 10.00 6 ARG A O 10
ATOM 15343 N N . PRO A 1 7 ? -12.318 -4.858 -9.919 1.00 10.00 7 PRO A N 10
ATOM 15344 C CA . PRO A 1 7 ? -13.099 -4.585 -11.129 1.00 10.00 7 PRO A CA 10
ATOM 15345 C C . PRO A 1 7 ? -13.833 -3.237 -10.996 1.00 10.00 7 PRO A C 10
ATOM 15346 O O . PRO A 1 7 ? -14.577 -3.020 -10.039 1.00 10.00 7 PRO A O 10
ATOM 15357 N N . GLY A 1 8 ? -13.558 -2.311 -11.915 1.00 10.00 8 GLY A N 10
ATOM 15358 C CA . GLY A 1 8 ? -13.961 -0.903 -11.880 1.00 10.00 8 GLY A CA 10
ATOM 15359 C C . GLY A 1 8 ? -12.794 0.082 -11.693 1.00 10.00 8 GLY A C 10
ATOM 15360 O O . GLY A 1 8 ? -12.975 1.279 -11.907 1.00 10.00 8 GLY A O 10
ATOM 15364 N N . ALA A 1 9 ? -11.614 -0.364 -11.247 1.00 10.00 9 ALA A N 10
ATOM 15365 C CA . ALA A 1 9 ? -10.496 0.513 -10.884 1.00 10.00 9 ALA A CA 10
ATOM 15366 C C . ALA A 1 9 ? -10.005 1.398 -12.049 1.00 10.00 9 ALA A C 10
ATOM 15367 O O . ALA A 1 9 ? -9.787 0.930 -13.171 1.00 10.00 9 ALA A O 10
ATOM 15374 N N . PHE A 1 10 ? -9.798 2.686 -11.766 1.00 10.00 10 PHE A N 10
ATOM 15375 C CA . PHE A 1 10 ? -9.188 3.664 -12.671 1.00 10.00 10 PHE A CA 10
ATOM 15376 C C . PHE A 1 10 ? -7.767 3.260 -13.104 1.00 10.00 10 PHE A C 10
ATOM 15377 O O . PHE A 1 10 ? -6.981 2.748 -12.300 1.00 10.00 10 PHE A O 10
ATOM 15394 N N . ILE A 1 11 ? -7.408 3.574 -14.353 1.00 10.00 11 ILE A N 10
ATOM 15395 C CA . ILE A 1 11 ? -6.048 3.482 -14.893 1.00 10.00 11 ILE A CA 10
ATOM 15396 C C . ILE A 1 11 ? -5.683 4.875 -15.418 1.00 10.00 11 ILE A C 10
ATOM 15397 O O . ILE A 1 11 ? -6.259 5.367 -16.396 1.00 10.00 11 ILE A O 10
ATOM 15413 N N . LYS A 1 12 ? -4.734 5.517 -14.733 1.00 10.00 12 LYS A N 10
ATOM 15414 C CA . LYS A 1 12 ? -4.198 6.850 -15.051 1.00 10.00 12 LYS A CA 10
ATOM 15415 C C . LYS A 1 12 ? -2.805 6.706 -15.675 1.00 10.00 12 LYS A C 10
ATOM 15416 O O . LYS A 1 12 ? -1.785 6.772 -14.985 1.00 10.00 12 LYS A O 10
ATOM 15435 N N . GLN A 1 13 ? -2.767 6.486 -16.987 1.00 10.00 13 GLN A N 10
ATOM 15436 C CA . GLN A 1 13 ? -1.546 6.493 -17.801 1.00 10.00 13 GLN A CA 10
ATOM 15437 C C . GLN A 1 13 ? -1.062 7.936 -18.028 1.00 10.00 13 GLN A C 10
ATOM 15438 O O . GLN A 1 13 ? 0.140 8.209 -17.987 1.00 10.00 13 GLN A O 10
ATOM 15452 N N . GLY A 1 14 ? -2.006 8.855 -18.266 1.00 10.00 14 GLY A N 10
ATOM 15453 C CA . GLY A 1 14 ? -1.774 10.283 -18.518 1.00 10.00 14 GLY A CA 10
ATOM 15454 C C . GLY A 1 14 ? -1.866 10.589 -20.012 1.00 10.00 14 GLY A C 10
ATOM 15455 O O . GLY A 1 14 ? -0.872 10.948 -20.650 1.00 10.00 14 GLY A O 10
ATOM 15459 N N . ARG A 1 15 ? -3.072 10.422 -20.568 1.00 10.00 15 ARG A N 10
ATOM 15460 C CA . ARG A 1 15 ? -3.386 10.441 -22.003 1.00 10.00 15 ARG A CA 10
ATOM 15461 C C . ARG A 1 15 ? -4.618 11.311 -22.272 1.00 10.00 15 ARG A C 10
ATOM 15462 O O . ARG A 1 15 ? -5.728 10.966 -21.867 1.00 10.00 15 ARG A O 10
ATOM 15483 N N . LYS A 1 16 ? -4.411 12.447 -22.945 1.00 10.00 16 LYS A N 10
ATOM 15484 C CA . LYS A 1 16 ? -5.443 13.430 -23.316 1.00 10.00 16 LYS A CA 10
ATOM 15485 C C . LYS A 1 16 ? -6.323 12.892 -24.456 1.00 10.00 16 LYS A C 10
ATOM 15486 O O . LYS A 1 16 ? -5.886 12.825 -25.608 1.00 10.00 16 LYS A O 10
ATOM 15505 N N . LEU A 1 17 ? -7.543 12.467 -24.128 1.00 10.00 17 LEU A N 10
ATOM 15506 C CA . LEU A 1 17 ? -8.534 11.926 -25.070 1.00 10.00 17 LEU A CA 10
ATOM 15507 C C . LEU A 1 17 ? -9.231 13.036 -25.890 1.00 10.00 17 LEU A C 10
ATOM 15508 O O . LEU A 1 17 ? -9.002 14.231 -25.683 1.00 10.00 17 LEU A O 10
ATOM 15524 N N . ASP A 1 18 ? -10.109 12.637 -26.814 1.00 10.00 18 ASP A N 10
ATOM 15525 C CA . ASP A 1 18 ? -10.942 13.516 -27.646 1.00 10.00 18 ASP A CA 10
ATOM 15526 C C . ASP A 1 18 ? -12.421 13.091 -27.556 1.00 10.00 18 ASP A C 10
ATOM 15527 O O . ASP A 1 18 ? -12.846 12.113 -28.178 1.00 10.00 18 ASP A O 10
ATOM 15536 N N . ILE A 1 19 ? -13.192 13.810 -26.734 1.00 10.00 19 ILE A N 10
ATOM 15537 C CA . ILE A 1 19 ? -14.591 13.534 -26.364 1.00 10.00 19 ILE A CA 10
ATOM 15538 C C . ILE A 1 19 ? -15.367 14.858 -26.387 1.00 10.00 19 ILE A C 10
ATOM 15539 O O . ILE A 1 19 ? -14.933 15.841 -25.783 1.00 10.00 19 ILE A O 10
ATOM 15555 N N . ASP A 1 20 ? -16.516 14.893 -27.069 1.00 10.00 20 ASP A N 10
ATOM 15556 C CA . ASP A 1 20 ? -17.428 16.044 -27.049 1.00 10.00 20 ASP A CA 10
ATOM 15557 C C . ASP A 1 20 ? -18.450 15.919 -25.904 1.00 10.00 20 ASP A C 10
ATOM 15558 O O . ASP A 1 20 ? -19.581 15.458 -26.084 1.00 10.00 20 ASP A O 10
ATOM 15567 N N . PHE A 1 21 ? -18.031 16.336 -24.710 1.00 10.00 21 PHE A N 10
ATOM 15568 C CA . PHE A 1 21 ? -18.845 16.524 -23.506 1.00 10.00 21 PHE A CA 10
ATOM 15569 C C . PHE A 1 21 ? -19.914 17.612 -23.713 1.00 10.00 21 PHE A C 10
ATOM 15570 O O . PHE A 1 21 ? -21.072 17.459 -23.315 1.00 10.00 21 PHE A O 10
ATOM 15587 N N . GLY A 1 22 ? -19.484 18.727 -24.302 1.00 10.00 22 GLY A N 10
ATOM 15588 C CA . GLY A 1 22 ? -20.189 20.007 -24.450 1.00 10.00 22 GLY A CA 10
ATOM 15589 C C . GLY A 1 22 ? -19.232 21.170 -24.159 1.00 10.00 22 GLY A C 10
ATOM 15590 O O . GLY A 1 22 ? -18.244 20.975 -23.456 1.00 10.00 22 GLY A O 10
ATOM 15594 N N . ALA A 1 23 ? -19.504 22.378 -24.659 1.00 10.00 23 ALA A N 10
ATOM 15595 C CA . ALA A 1 23 ? -18.586 23.531 -24.655 1.00 10.00 23 ALA A CA 10
ATOM 15596 C C . ALA A 1 23 ? -17.764 23.748 -23.363 1.00 10.00 23 ALA A C 10
ATOM 15597 O O . ALA A 1 23 ? -16.538 23.867 -23.423 1.00 10.00 23 ALA A O 10
ATOM 15604 N N . GLU A 1 24 ? -18.425 23.832 -22.205 1.00 10.00 24 GLU A N 10
ATOM 15605 C CA . GLU A 1 24 ? -17.778 24.022 -20.897 1.00 10.00 24 GLU A CA 10
ATOM 15606 C C . GLU A 1 24 ? -16.979 22.778 -20.453 1.00 10.00 24 GLU A C 10
ATOM 15607 O O . GLU A 1 24 ? -15.820 22.884 -20.051 1.00 10.00 24 GLU A O 10
ATOM 15619 N N . GLY A 1 25 ? -17.580 21.587 -20.541 1.00 10.00 25 GLY A N 10
ATOM 15620 C CA . GLY A 1 25 ? -16.951 20.305 -20.197 1.00 10.00 25 GLY A CA 10
ATOM 15621 C C . GLY A 1 25 ? -15.731 19.961 -21.061 1.00 10.00 25 GLY A C 10
ATOM 15622 O O . GLY A 1 25 ? -14.738 19.444 -20.550 1.00 10.00 25 GLY A O 10
ATOM 15626 N N . ASN A 1 26 ? -15.785 20.276 -22.358 1.00 10.00 26 ASN A N 10
ATOM 15627 C CA . ASN A 1 26 ? -14.685 20.167 -23.319 1.00 10.00 26 ASN A CA 10
ATOM 15628 C C . ASN A 1 26 ? -13.475 20.974 -22.832 1.00 10.00 26 ASN A C 10
ATOM 15629 O O . ASN A 1 26 ? -12.369 20.441 -22.733 1.00 10.00 26 ASN A O 10
ATOM 15640 N N . ARG A 1 27 ? -13.698 22.256 -22.505 1.00 10.00 27 ARG A N 10
ATOM 15641 C CA . ARG A 1 27 ? -12.679 23.166 -21.947 1.00 10.00 27 ARG A CA 10
ATOM 15642 C C . ARG A 1 27 ? -12.113 22.633 -20.630 1.00 10.00 27 ARG A C 10
ATOM 15643 O O . ARG A 1 27 ? -10.894 22.596 -20.456 1.00 10.00 27 ARG A O 10
ATOM 15664 N N . TYR A 1 28 ? -12.986 22.202 -19.719 1.00 10.00 28 TYR A N 10
ATOM 15665 C CA . TYR A 1 28 ? -12.615 21.645 -18.421 1.00 10.00 28 TYR A CA 10
ATOM 15666 C C . TYR A 1 28 ? -11.710 20.409 -18.548 1.00 10.00 28 TYR A C 10
ATOM 15667 O O . TYR A 1 28 ? -10.627 20.390 -17.961 1.00 10.00 28 TYR A O 10
ATOM 15685 N N . TYR A 1 29 ? -12.120 19.396 -19.321 1.00 10.00 29 TYR A N 10
ATOM 15686 C CA . TYR A 1 29 ? -11.301 18.217 -19.622 1.00 10.00 29 TYR A CA 10
ATOM 15687 C C . TYR A 1 29 ? -9.964 18.601 -20.275 1.00 10.00 29 TYR A C 10
ATOM 15688 O O . TYR A 1 29 ? -8.911 18.202 -19.786 1.00 10.00 29 TYR A O 10
ATOM 15706 N N . ALA A 1 30 ? -9.974 19.396 -21.350 1.00 10.00 30 ALA A N 10
ATOM 15707 C CA . ALA A 1 30 ? -8.761 19.838 -22.045 1.00 10.00 30 ALA A CA 10
ATOM 15708 C C . ALA A 1 30 ? -7.717 20.490 -21.111 1.00 10.00 30 ALA A C 10
ATOM 15709 O O . ALA A 1 30 ? -6.514 20.287 -21.296 1.00 10.00 30 ALA A O 10
ATOM 15716 N N . ALA A 1 31 ? -8.164 21.257 -20.113 1.00 10.00 31 ALA A N 10
ATOM 15717 C CA . ALA A 1 31 ? -7.329 21.866 -19.079 1.00 10.00 31 ALA A CA 10
ATOM 15718 C C . ALA A 1 31 ? -6.921 20.916 -17.924 1.00 10.00 31 ALA A C 10
ATOM 15719 O O . ALA A 1 31 ? -5.841 21.095 -17.354 1.00 10.00 31 ALA A O 10
ATOM 15726 N N . ASN A 1 32 ? -7.750 19.925 -17.558 1.00 10.00 32 ASN A N 10
ATOM 15727 C CA . ASN A 1 32 ? -7.587 19.108 -16.339 1.00 10.00 32 ASN A CA 10
ATOM 15728 C C . ASN A 1 32 ? -7.545 17.573 -16.537 1.00 10.00 32 ASN A C 10
ATOM 15729 O O . ASN A 1 32 ? -7.679 16.832 -15.560 1.00 10.00 32 ASN A O 10
ATOM 15740 N N . TYR A 1 33 ? -7.319 17.075 -17.757 1.00 10.00 33 TYR A N 10
ATOM 15741 C CA . TYR A 1 33 ? -7.321 15.646 -18.127 1.00 10.00 33 TYR A CA 10
ATOM 15742 C C . TYR A 1 33 ? -6.455 14.747 -17.223 1.00 10.00 33 TYR A C 10
ATOM 15743 O O . TYR A 1 33 ? -6.803 13.590 -16.994 1.00 10.00 33 TYR A O 10
ATOM 15761 N N . TRP A 1 34 ? -5.349 15.273 -16.685 1.00 10.00 34 TRP A N 10
ATOM 15762 C CA . TRP A 1 34 ? -4.454 14.620 -15.719 1.00 10.00 34 TRP A CA 10
ATOM 15763 C C . TRP A 1 34 ? -5.174 14.032 -14.485 1.00 10.00 34 TRP A C 10
ATOM 15764 O O . TRP A 1 34 ? -4.747 13.000 -13.963 1.00 10.00 34 TRP A O 10
ATOM 15785 N N . GLN A 1 35 ? -6.254 14.668 -14.009 1.00 10.00 35 GLN A N 10
ATOM 15786 C CA . GLN A 1 35 ? -7.088 14.177 -12.900 1.00 10.00 35 GLN A CA 10
ATOM 15787 C C . GLN A 1 35 ? -7.825 12.872 -13.246 1.00 10.00 35 GLN A C 10
ATOM 15788 O O . GLN A 1 35 ? -7.912 11.960 -12.421 1.00 10.00 35 GLN A O 10
ATOM 15802 N N . PHE A 1 36 ? -8.418 12.824 -14.440 1.00 10.00 36 PHE A N 10
ATOM 15803 C CA . PHE A 1 36 ? -9.311 11.775 -14.933 1.00 10.00 36 PHE A CA 10
ATOM 15804 C C . PHE A 1 36 ? -8.569 10.465 -15.274 1.00 10.00 36 PHE A C 10
ATOM 15805 O O . PHE A 1 36 ? -7.382 10.496 -15.622 1.00 10.00 36 PHE A O 10
ATOM 15822 N N . PRO A 1 37 ? -9.253 9.306 -15.218 1.00 10.00 37 PRO A N 10
ATOM 15823 C CA . PRO A 1 37 ? -8.716 8.059 -15.754 1.00 10.00 37 PRO A CA 10
ATOM 15824 C C . PRO A 1 37 ? -8.740 8.120 -17.294 1.00 10.00 37 PRO A C 10
ATOM 15825 O O . PRO A 1 37 ? -9.517 8.868 -17.891 1.00 10.00 37 PRO A O 10
ATOM 15836 N N . ASP A 1 38 ? -7.905 7.323 -17.956 1.00 10.00 38 ASP A N 10
ATOM 15837 C CA . ASP A 1 38 ? -7.946 7.131 -19.417 1.00 10.00 38 ASP A CA 10
ATOM 15838 C C . ASP A 1 38 ? -8.241 5.669 -19.796 1.00 10.00 38 ASP A C 10
ATOM 15839 O O . ASP A 1 38 ? -8.808 5.405 -20.858 1.00 10.00 38 ASP A O 10
ATOM 15848 N N . GLY A 1 39 ? -7.909 4.727 -18.908 1.00 10.00 39 GLY A N 10
ATOM 15849 C CA . GLY A 1 39 ? -8.314 3.322 -18.964 1.00 10.00 39 GLY A CA 10
ATOM 15850 C C . GLY A 1 39 ? -9.131 2.958 -17.715 1.00 10.00 39 GLY A C 10
ATOM 15851 O O . GLY A 1 39 ? -9.052 3.638 -16.688 1.00 10.00 39 GLY A O 10
ATOM 15855 N N . ILE A 1 40 ? -9.907 1.874 -17.778 1.00 10.00 40 ILE A N 10
ATOM 15856 C CA . ILE A 1 40 ? -10.632 1.302 -16.629 1.00 10.00 40 ILE A CA 10
ATOM 15857 C C . ILE A 1 40 ? -10.434 -0.214 -16.636 1.00 10.00 40 ILE A C 10
ATOM 15858 O O . ILE A 1 40 ? -10.761 -0.886 -17.619 1.00 10.00 40 ILE A O 10
ATOM 15874 N N . TYR A 1 41 ? -9.905 -0.748 -15.537 1.00 10.00 41 TYR A N 10
ATOM 15875 C CA . TYR A 1 41 ? -9.748 -2.179 -15.294 1.00 10.00 41 TYR A CA 10
ATOM 15876 C C . TYR A 1 41 ? -11.113 -2.809 -14.979 1.00 10.00 41 TYR A C 10
ATOM 15877 O O . TYR A 1 41 ? -11.626 -2.661 -13.872 1.00 10.00 41 TYR A O 10
ATOM 15895 N N . TYR A 1 42 ? -11.724 -3.493 -15.948 1.00 10.00 42 TYR A N 10
ATOM 15896 C CA . TYR A 1 42 ? -13.006 -4.190 -15.781 1.00 10.00 42 TYR A CA 10
ATOM 15897 C C . TYR A 1 42 ? -13.125 -5.370 -16.760 1.00 10.00 42 TYR A C 10
ATOM 15898 O O . TYR A 1 42 ? -12.761 -5.249 -17.932 1.00 10.00 42 TYR A O 10
ATOM 15916 N N . GLU A 1 43 ? -13.636 -6.510 -16.282 1.00 10.00 43 GLU A N 10
ATOM 15917 C CA . GLU A 1 43 ? -13.708 -7.787 -17.015 1.00 10.00 43 GLU A CA 10
ATOM 15918 C C . GLU A 1 43 ? -15.112 -8.413 -16.895 1.00 10.00 43 GLU A C 10
ATOM 15919 O O . GLU A 1 43 ? -15.311 -9.491 -16.328 1.00 10.00 43 GLU A O 10
ATOM 15931 N N . GLY A 1 44 ? -16.100 -7.708 -17.449 1.00 10.00 44 GLY A N 10
ATOM 15932 C CA . GLY A 1 44 ? -17.521 -8.086 -17.435 1.00 10.00 44 GLY A CA 10
ATOM 15933 C C . GLY A 1 44 ? -17.839 -9.340 -18.257 1.00 10.00 44 GLY A C 10
ATOM 15934 O O . GLY A 1 44 ? -18.498 -10.265 -17.776 1.00 10.00 44 GLY A O 10
ATOM 15938 N N . CYS A 1 45 ? -17.407 -9.346 -19.521 1.00 10.00 45 CYS A N 10
ATOM 15939 C CA . CYS A 1 45 ? -17.687 -10.393 -20.507 1.00 10.00 45 CYS A CA 10
ATOM 15940 C C . CYS A 1 45 ? -17.164 -11.786 -20.108 1.00 10.00 45 CYS A C 10
ATOM 15941 O O . CYS A 1 45 ? -16.025 -11.948 -19.661 1.00 10.00 45 CYS A O 10
ATOM 15948 N N . SER A 1 46 ? -18.014 -12.797 -20.312 1.00 10.00 46 SER A N 10
ATOM 15949 C CA . SER A 1 46 ? -17.758 -14.223 -20.054 1.00 10.00 46 SER A CA 10
ATOM 15950 C C . SER A 1 46 ? -18.518 -15.108 -21.055 1.00 10.00 46 SER A C 10
ATOM 15951 O O . SER A 1 46 ? -17.926 -15.964 -21.716 1.00 10.00 46 SER A O 10
ATOM 15959 N N . GLU A 1 47 ? -19.828 -14.878 -21.199 1.00 10.00 47 GLU A N 10
ATOM 15960 C CA . GLU A 1 47 ? -20.744 -15.584 -22.108 1.00 10.00 47 GLU A CA 10
ATOM 15961 C C . GLU A 1 47 ? -21.746 -14.623 -22.778 1.00 10.00 47 GLU A C 10
ATOM 15962 O O . GLU A 1 47 ? -21.962 -13.509 -22.296 1.00 10.00 47 GLU A O 10
ATOM 15974 N N . ALA A 1 48 ? -22.390 -15.064 -23.866 1.00 10.00 48 ALA A N 10
ATOM 15975 C CA . ALA A 1 48 ? -23.291 -14.283 -24.725 1.00 10.00 48 ALA A CA 10
ATOM 15976 C C . ALA A 1 48 ? -24.423 -13.521 -23.997 1.00 10.00 48 ALA A C 10
ATOM 15977 O O . ALA A 1 48 ? -24.871 -12.478 -24.479 1.00 10.00 48 ALA A O 10
ATOM 15984 N N . ASN A 1 49 ? -24.885 -14.019 -22.844 1.00 10.00 49 ASN A N 10
ATOM 15985 C CA . ASN A 1 49 ? -25.862 -13.346 -21.976 1.00 10.00 49 ASN A CA 10
ATOM 15986 C C . ASN A 1 49 ? -25.377 -11.972 -21.461 1.00 10.00 49 ASN A C 10
ATOM 15987 O O . ASN A 1 49 ? -26.198 -11.088 -21.203 1.00 10.00 49 ASN A O 10
ATOM 15998 N N . VAL A 1 50 ? -24.061 -11.772 -21.315 1.00 10.00 50 VAL A N 10
ATOM 15999 C CA . VAL A 1 50 ? -23.441 -10.465 -21.044 1.00 10.00 50 VAL A CA 10
ATOM 16000 C C . VAL A 1 50 ? -23.382 -9.664 -22.350 1.00 10.00 50 VAL A C 10
ATOM 16001 O O . VAL A 1 50 ? -22.433 -9.780 -23.125 1.00 10.00 50 VAL A O 10
ATOM 16014 N N . THR A 1 51 ? -24.411 -8.860 -22.609 1.00 10.00 51 THR A N 10
ATOM 16015 C CA . THR A 1 51 ? -24.510 -7.933 -23.753 1.00 10.00 51 THR A CA 10
ATOM 16016 C C . THR A 1 51 ? -23.701 -6.646 -23.525 1.00 10.00 51 THR A C 10
ATOM 16017 O O . THR A 1 51 ? -23.094 -6.457 -22.465 1.00 10.00 51 THR A O 10
ATOM 16028 N N . LYS A 1 52 ? -23.709 -5.717 -24.496 1.00 10.00 52 LYS A N 10
ATOM 16029 C CA . LYS A 1 52 ? -23.156 -4.365 -24.310 1.00 10.00 52 LYS A CA 10
ATOM 16030 C C . LYS A 1 52 ? -23.864 -3.614 -23.182 1.00 10.00 52 LYS A C 10
ATOM 16031 O O . LYS A 1 52 ? -23.200 -3.162 -22.256 1.00 10.00 52 LYS A O 10
ATOM 16050 N N . GLU A 1 53 ? -25.189 -3.471 -23.240 1.00 10.00 53 GLU A N 10
ATOM 16051 C CA . GLU A 1 53 ? -25.964 -2.785 -22.190 1.00 10.00 53 GLU A CA 10
ATOM 16052 C C . GLU A 1 53 ? -25.693 -3.353 -20.784 1.00 10.00 53 GLU A C 10
ATOM 16053 O O . GLU A 1 53 ? -25.557 -2.582 -19.831 1.00 10.00 53 GLU A O 10
ATOM 16065 N N . MET A 1 54 ? -25.543 -4.679 -20.659 1.00 10.00 54 MET A N 10
ATOM 16066 C CA . MET A 1 54 ? -25.066 -5.342 -19.439 1.00 10.00 54 MET A CA 10
ATOM 16067 C C . MET A 1 54 ? -23.663 -4.854 -19.042 1.00 10.00 54 MET A C 10
ATOM 16068 O O . MET A 1 54 ? -23.490 -4.348 -17.931 1.00 10.00 54 MET A O 10
ATOM 16082 N N . LEU A 1 55 ? -22.664 -4.995 -19.926 1.00 10.00 55 LEU A N 10
ATOM 16083 C CA . LEU A 1 55 ? -21.273 -4.597 -19.679 1.00 10.00 55 LEU A CA 10
ATOM 16084 C C . LEU A 1 55 ? -21.135 -3.129 -19.247 1.00 10.00 55 LEU A C 10
ATOM 16085 O O . LEU A 1 55 ? -20.554 -2.869 -18.196 1.00 10.00 55 LEU A O 10
ATOM 16101 N N . VAL A 1 56 ? -21.625 -2.172 -20.044 1.00 10.00 56 VAL A N 10
ATOM 16102 C CA . VAL A 1 56 ? -21.439 -0.727 -19.801 1.00 10.00 56 VAL A CA 10
ATOM 16103 C C . VAL A 1 56 ? -22.047 -0.325 -18.450 1.00 10.00 56 VAL A C 10
ATOM 16104 O O . VAL A 1 56 ? -21.375 0.295 -17.627 1.00 10.00 56 VAL A O 10
ATOM 16117 N N . THR A 1 57 ? -23.308 -0.695 -18.202 1.00 10.00 57 THR A N 10
ATOM 16118 C CA . THR A 1 57 ? -24.030 -0.403 -16.949 1.00 10.00 57 THR A CA 10
ATOM 16119 C C . THR A 1 57 ? -23.340 -1.033 -15.735 1.00 10.00 57 THR A C 10
ATOM 16120 O O . THR A 1 57 ? -23.072 -0.344 -14.748 1.00 10.00 57 THR A O 10
ATOM 16131 N N . SER A 1 58 ? -23.045 -2.336 -15.786 1.00 10.00 58 SER A N 10
ATOM 16132 C CA . SER A 1 58 ? -22.359 -3.059 -14.706 1.00 10.00 58 SER A CA 10
ATOM 16133 C C . SER A 1 58 ? -20.956 -2.497 -14.430 1.00 10.00 58 SER A C 10
ATOM 16134 O O . SER A 1 58 ? -20.589 -2.309 -13.273 1.00 10.00 58 SER A O 10
ATOM 16142 N N . CYS A 1 59 ? -20.192 -2.144 -15.469 1.00 10.00 59 CYS A N 10
ATOM 16143 C CA . CYS A 1 59 ? -18.931 -1.406 -15.362 1.00 10.00 59 CYS A CA 10
ATOM 16144 C C . CYS A 1 59 ? -19.081 -0.076 -14.613 1.00 10.00 59 CYS A C 10
ATOM 16145 O O . CYS A 1 59 ? -18.347 0.174 -13.661 1.00 10.00 59 CYS A O 10
ATOM 16152 N N . VAL A 1 60 ? -20.008 0.792 -15.025 1.00 10.00 60 VAL A N 10
ATOM 16153 C CA . VAL A 1 60 ? -20.298 2.079 -14.363 1.00 10.00 60 VAL A CA 10
ATOM 16154 C C . VAL A 1 60 ? -20.649 1.891 -12.876 1.00 10.00 60 VAL A C 10
ATOM 16155 O O . VAL A 1 60 ? -20.201 2.667 -12.029 1.00 10.00 60 VAL A O 10
ATOM 16168 N N . ASN A 1 61 ? -21.411 0.849 -12.530 1.00 10.00 61 ASN A N 10
ATOM 16169 C CA . ASN A 1 61 ? -21.667 0.420 -11.147 1.00 10.00 61 ASN A CA 10
ATOM 16170 C C . ASN A 1 61 ? -20.392 -0.052 -10.413 1.00 10.00 61 ASN A C 10
ATOM 16171 O O . ASN A 1 61 ? -20.124 0.387 -9.293 1.00 10.00 61 ASN A O 10
ATOM 16182 N N . ALA A 1 62 ? -19.595 -0.936 -11.018 1.00 10.00 62 ALA A N 10
ATOM 16183 C CA . ALA A 1 62 ? -18.336 -1.444 -10.468 1.00 10.00 62 ALA A CA 10
ATOM 16184 C C . ALA A 1 62 ? -17.315 -0.315 -10.216 1.00 10.00 62 ALA A C 10
ATOM 16185 O O . ALA A 1 62 ? -16.660 -0.272 -9.174 1.00 10.00 62 ALA A O 10
ATOM 16192 N N . THR A 1 63 ? -17.206 0.626 -11.158 1.00 10.00 63 THR A N 10
ATOM 16193 C CA . THR A 1 63 ? -16.362 1.829 -11.095 1.00 10.00 63 THR A CA 10
ATOM 16194 C C . THR A 1 63 ? -16.650 2.658 -9.842 1.00 10.00 63 THR A C 10
ATOM 16195 O O . THR A 1 63 ? -15.711 3.011 -9.127 1.00 10.00 63 THR A O 10
ATOM 16206 N N . GLN A 1 64 ? -17.925 2.942 -9.539 1.00 10.00 64 GLN A N 10
ATOM 16207 C CA . GLN A 1 64 ? -18.354 3.600 -8.296 1.00 10.00 64 GLN A CA 10
ATOM 16208 C C . GLN A 1 64 ? -17.778 2.901 -7.054 1.00 10.00 64 GLN A C 10
ATOM 16209 O O . GLN A 1 64 ? -17.096 3.531 -6.246 1.00 10.00 64 GLN A O 10
ATOM 16223 N N . ALA A 1 65 ? -18.044 1.597 -6.910 1.00 10.00 65 ALA A N 10
ATOM 16224 C CA . ALA A 1 65 ? -17.595 0.750 -5.807 1.00 10.00 65 ALA A CA 10
ATOM 16225 C C . ALA A 1 65 ? -16.060 0.701 -5.637 1.00 10.00 65 ALA A C 10
ATOM 16226 O O . ALA A 1 65 ? -15.561 0.732 -4.509 1.00 10.00 65 ALA A O 10
ATOM 16233 N N . ALA A 1 66 ? -15.305 0.600 -6.735 1.00 10.00 66 ALA A N 10
ATOM 16234 C CA . ALA A 1 66 ? -13.843 0.536 -6.727 1.00 10.00 66 ALA A CA 10
ATOM 16235 C C . ALA A 1 66 ? -13.153 1.873 -6.376 1.00 10.00 66 ALA A C 10
ATOM 16236 O O . ALA A 1 66 ? -12.118 1.858 -5.706 1.00 10.00 66 ALA A O 10
ATOM 16243 N N . ASN A 1 67 ? -13.690 3.021 -6.818 1.00 10.00 67 ASN A N 10
ATOM 16244 C CA . ASN A 1 67 ? -13.032 4.338 -6.723 1.00 10.00 67 ASN A CA 10
ATOM 16245 C C . ASN A 1 67 ? -13.827 5.338 -5.853 1.00 10.00 67 ASN A C 10
ATOM 16246 O O . ASN A 1 67 ? -13.874 6.537 -6.134 1.00 10.00 67 ASN A O 10
ATOM 16257 N N . GLN A 1 68 ? -14.407 4.848 -4.752 1.00 10.00 68 GLN A N 10
ATOM 16258 C CA . GLN A 1 68 ? -15.248 5.608 -3.809 1.00 10.00 68 GLN A CA 10
ATOM 16259 C C . GLN A 1 68 ? -14.586 6.905 -3.320 1.00 10.00 68 GLN A C 10
ATOM 16260 O O . GLN A 1 68 ? -15.226 7.958 -3.305 1.00 10.00 68 GLN A O 10
ATOM 16274 N N . ALA A 1 69 ? -13.311 6.831 -2.922 1.00 10.00 69 ALA A N 10
ATOM 16275 C CA . ALA A 1 69 ? -12.506 7.965 -2.466 1.00 10.00 69 ALA A CA 10
ATOM 16276 C C . ALA A 1 69 ? -12.471 9.117 -3.489 1.00 10.00 69 ALA A C 10
ATOM 16277 O O . ALA A 1 69 ? -12.766 10.257 -3.139 1.00 10.00 69 ALA A O 10
ATOM 16284 N N . GLU A 1 70 ? -12.128 8.833 -4.749 1.00 10.00 70 GLU A N 10
ATOM 16285 C CA . GLU A 1 70 ? -12.045 9.820 -5.838 1.00 10.00 70 GLU A CA 10
ATOM 16286 C C . GLU A 1 70 ? -13.364 10.580 -6.042 1.00 10.00 70 GLU A C 10
ATOM 16287 O O . GLU A 1 70 ? -13.367 11.811 -6.108 1.00 10.00 70 GLU A O 10
ATOM 16299 N N . PHE A 1 71 ? -14.489 9.863 -6.117 1.00 10.00 71 PHE A N 10
ATOM 16300 C CA . PHE A 1 71 ? -15.819 10.474 -6.187 1.00 10.00 71 PHE A CA 10
ATOM 16301 C C . PHE A 1 71 ? -16.132 11.317 -4.941 1.00 10.00 71 PHE A C 10
ATOM 16302 O O . PHE A 1 71 ? -16.521 12.475 -5.081 1.00 10.00 71 PHE A O 10
ATOM 16319 N N . SER A 1 72 ? -15.931 10.775 -3.735 1.00 10.00 72 SER A N 10
ATOM 16320 C CA . SER A 1 72 ? -16.153 11.466 -2.451 1.00 10.00 72 SER A CA 10
ATOM 16321 C C . SER A 1 72 ? -15.377 12.787 -2.332 1.00 10.00 72 SER A C 10
ATOM 16322 O O . SER A 1 72 ? -15.954 13.808 -1.951 1.00 10.00 72 SER A O 10
ATOM 16330 N N . ARG A 1 73 ? -14.077 12.781 -2.665 1.00 10.00 73 ARG A N 10
ATOM 16331 C CA . ARG A 1 73 ? -13.178 13.952 -2.699 1.00 10.00 73 ARG A CA 10
ATOM 16332 C C . ARG A 1 73 ? -13.761 15.109 -3.515 1.00 10.00 73 ARG A C 10
ATOM 16333 O O . ARG A 1 73 ? -13.810 16.242 -3.037 1.00 10.00 73 ARG A O 10
ATOM 16354 N N . GLU A 1 74 ? -14.179 14.828 -4.748 1.00 10.00 74 GLU A N 10
ATOM 16355 C CA . GLU A 1 74 ? -14.671 15.822 -5.710 1.00 10.00 74 GLU A CA 10
ATOM 16356 C C . GLU A 1 74 ? -16.142 16.214 -5.477 1.00 10.00 74 GLU A C 10
ATOM 16357 O O . GLU A 1 74 ? -16.428 17.381 -5.212 1.00 10.00 74 GLU A O 10
ATOM 16369 N N . LYS A 1 75 ? -17.077 15.262 -5.587 1.00 10.00 75 LYS A N 10
ATOM 16370 C CA . LYS A 1 75 ? -18.549 15.421 -5.593 1.00 10.00 75 LYS A CA 10
ATOM 16371 C C . LYS A 1 75 ? -19.106 16.340 -4.496 1.00 10.00 75 LYS A C 10
ATOM 16372 O O . LYS A 1 75 ? -20.034 17.108 -4.752 1.00 10.00 75 LYS A O 10
ATOM 16391 N N . GLN A 1 76 ? -18.561 16.256 -3.280 1.00 10.00 76 GLN A N 10
ATOM 16392 C CA . GLN A 1 76 ? -18.969 17.060 -2.117 1.00 10.00 76 GLN A CA 10
ATOM 16393 C C . GLN A 1 76 ? -18.809 18.586 -2.307 1.00 10.00 76 GLN A C 10
ATOM 16394 O O . GLN A 1 76 ? -19.444 19.359 -1.586 1.00 10.00 76 GLN A O 10
ATOM 16408 N N . ASP A 1 77 ? -17.991 19.032 -3.268 1.00 10.00 77 ASP A N 10
ATOM 16409 C CA . ASP A 1 77 ? -17.745 20.446 -3.599 1.00 10.00 77 ASP A CA 10
ATOM 16410 C C . ASP A 1 77 ? -17.924 20.749 -5.101 1.00 10.00 77 ASP A C 10
ATOM 16411 O O . ASP A 1 77 ? -18.590 21.721 -5.468 1.00 10.00 77 ASP A O 10
ATOM 16420 N N . SER A 1 78 ? -17.323 19.935 -5.972 1.00 10.00 78 SER A N 10
ATOM 16421 C CA . SER A 1 78 ? -17.289 20.113 -7.427 1.00 10.00 78 SER A CA 10
ATOM 16422 C C . SER A 1 78 ? -18.663 19.970 -8.098 1.00 10.00 78 SER A C 10
ATOM 16423 O O . SER A 1 78 ? -19.366 18.973 -7.900 1.00 10.00 78 SER A O 10
ATOM 16431 N N . LYS A 1 79 ? -19.022 20.949 -8.939 1.00 10.00 79 LYS A N 10
ATOM 16432 C CA . LYS A 1 79 ? -20.229 20.948 -9.785 1.00 10.00 79 LYS A CA 10
ATOM 16433 C C . LYS A 1 79 ? -19.969 20.288 -11.145 1.00 10.00 79 LYS A C 10
ATOM 16434 O O . LYS A 1 79 ? -20.603 19.284 -11.473 1.00 10.00 79 LYS A O 10
ATOM 16453 N N . LEU A 1 80 ? -19.063 20.863 -11.943 1.00 10.00 80 LEU A N 10
ATOM 16454 C CA . LEU A 1 80 ? -18.772 20.449 -13.322 1.00 10.00 80 LEU A CA 10
ATOM 16455 C C . LEU A 1 80 ? -18.040 19.101 -13.413 1.00 10.00 80 LEU A C 10
ATOM 16456 O O . LEU A 1 80 ? -18.407 18.285 -14.258 1.00 10.00 80 LEU A O 10
ATOM 16472 N N . HIS A 1 81 ? -17.011 18.856 -12.583 1.00 10.00 81 HIS A N 10
ATOM 16473 C CA . HIS A 1 81 ? -16.117 17.690 -12.715 1.00 10.00 81 HIS A CA 10
ATOM 16474 C C . HIS A 1 81 ? -16.890 16.375 -12.827 1.00 10.00 81 HIS A C 10
ATOM 16475 O O . HIS A 1 81 ? -16.646 15.624 -13.763 1.00 10.00 81 HIS A O 10
ATOM 16490 N N . GLN A 1 82 ? -17.837 16.111 -11.921 1.00 10.00 82 GLN A N 10
ATOM 16491 C CA . GLN A 1 82 ? -18.679 14.905 -11.942 1.00 10.00 82 GLN A CA 10
ATOM 16492 C C . GLN A 1 82 ? -19.375 14.686 -13.296 1.00 10.00 82 GLN A C 10
ATOM 16493 O O . GLN A 1 82 ? -19.303 13.586 -13.837 1.00 10.00 82 GLN A O 10
ATOM 16507 N N . ARG A 1 83 ? -20.021 15.715 -13.865 1.00 10.00 83 ARG A N 10
ATOM 16508 C CA . ARG A 1 83 ? -20.707 15.661 -15.176 1.00 10.00 83 ARG A CA 10
ATOM 16509 C C . ARG A 1 83 ? -19.781 15.111 -16.269 1.00 10.00 83 ARG A C 10
ATOM 16510 O O . ARG A 1 83 ? -20.107 14.134 -16.946 1.00 10.00 83 ARG A O 10
ATOM 16531 N N . VAL A 1 84 ? -18.616 15.744 -16.413 1.00 10.00 84 VAL A N 10
ATOM 16532 C CA . VAL A 1 84 ? -17.542 15.397 -17.359 1.00 10.00 84 VAL A CA 10
ATOM 16533 C C . VAL A 1 84 ? -16.986 13.994 -17.064 1.00 10.00 84 VAL A C 10
ATOM 16534 O O . VAL A 1 84 ? -16.917 13.154 -17.955 1.00 10.00 84 VAL A O 10
ATOM 16547 N N . LEU A 1 85 ? -16.609 13.720 -15.812 1.00 10.00 85 LEU A N 10
ATOM 16548 C CA . LEU A 1 85 ? -16.041 12.459 -15.319 1.00 10.00 85 LEU A CA 10
ATOM 16549 C C . LEU A 1 85 ? -16.948 11.248 -15.589 1.00 10.00 85 LEU A C 10
ATOM 16550 O O . LEU A 1 85 ? -16.472 10.225 -16.075 1.00 10.00 85 LEU A O 10
ATOM 16566 N N . TRP A 1 86 ? -18.247 11.347 -15.302 1.00 10.00 86 TRP A N 10
ATOM 16567 C CA . TRP A 1 86 ? -19.223 10.294 -15.597 1.00 10.00 86 TRP A CA 10
ATOM 16568 C C . TRP A 1 86 ? -19.409 10.038 -17.091 1.00 10.00 86 TRP A C 10
ATOM 16569 O O . TRP A 1 86 ? -19.430 8.874 -17.502 1.00 10.00 86 TRP A O 10
ATOM 16590 N N . ARG A 1 87 ? -19.493 11.092 -17.915 1.00 10.00 87 ARG A N 10
ATOM 16591 C CA . ARG A 1 87 ? -19.453 10.958 -19.382 1.00 10.00 87 ARG A CA 10
ATOM 16592 C C . ARG A 1 87 ? -18.184 10.226 -19.832 1.00 10.00 87 ARG A C 10
ATOM 16593 O O . ARG A 1 87 ? -18.297 9.248 -20.558 1.00 10.00 87 ARG A O 10
ATOM 16614 N N . LEU A 1 88 ? -17.004 10.663 -19.395 1.00 10.00 88 LEU A N 10
ATOM 16615 C CA . LEU A 1 88 ? -15.695 10.035 -19.635 1.00 10.00 88 LEU A CA 10
ATOM 16616 C C . LEU A 1 88 ? -15.693 8.535 -19.268 1.00 10.00 88 LEU A C 10
ATOM 16617 O O . LEU A 1 88 ? -15.369 7.704 -20.115 1.00 10.00 88 LEU A O 10
ATOM 16633 N N . ILE A 1 89 ? -16.078 8.170 -18.039 1.00 10.00 89 ILE A N 10
ATOM 16634 C CA . ILE A 1 89 ? -16.192 6.774 -17.574 1.00 10.00 89 ILE A CA 10
ATOM 16635 C C . ILE A 1 89 ? -17.087 5.948 -18.512 1.00 10.00 89 ILE A C 10
ATOM 16636 O O . ILE A 1 89 ? -16.681 4.881 -18.983 1.00 10.00 89 ILE A O 10
ATOM 16652 N N . LYS A 1 90 ? -18.303 6.431 -18.797 1.00 10.00 90 LYS A N 10
ATOM 16653 C CA . LYS A 1 90 ? -19.246 5.783 -19.719 1.00 10.00 90 LYS A CA 10
ATOM 16654 C C . LYS A 1 90 ? -18.688 5.668 -21.138 1.00 10.00 90 LYS A C 10
ATOM 16655 O O . LYS A 1 90 ? -18.808 4.606 -21.735 1.00 10.00 90 LYS A O 10
ATOM 16674 N N . GLU A 1 91 ? -18.069 6.715 -21.679 1.00 10.00 91 GLU A N 10
ATOM 16675 C CA . GLU A 1 91 ? -17.398 6.721 -22.982 1.00 10.00 91 GLU A CA 10
ATOM 16676 C C . GLU A 1 91 ? -16.352 5.594 -23.086 1.00 10.00 91 GLU A C 10
ATOM 16677 O O . GLU A 1 91 ? -16.406 4.806 -24.030 1.00 10.00 91 GLU A O 10
ATOM 16689 N N . ILE A 1 92 ? -15.449 5.463 -22.100 1.00 10.00 92 ILE A N 10
ATOM 16690 C CA . ILE A 1 92 ? -14.510 4.329 -21.981 1.00 10.00 92 ILE A CA 10
ATOM 16691 C C . ILE A 1 92 ? -15.260 2.991 -22.018 1.00 10.00 92 ILE A C 10
ATOM 16692 O O . ILE A 1 92 ? -14.957 2.138 -22.857 1.00 10.00 92 ILE A O 10
ATOM 16708 N N . CYS A 1 93 ? -16.203 2.770 -21.094 1.00 10.00 93 CYS A N 10
ATOM 16709 C CA . CYS A 1 93 ? -16.848 1.462 -20.968 1.00 10.00 93 CYS A CA 10
ATOM 16710 C C . CYS A 1 93 ? -17.780 1.101 -22.148 1.00 10.00 93 CYS A C 10
ATOM 16711 O O . CYS A 1 93 ? -17.911 -0.073 -22.484 1.00 10.00 93 CYS A O 10
ATOM 16718 N N . SER A 1 94 ? -18.370 2.092 -22.823 1.00 10.00 94 SER A N 10
ATOM 16719 C CA . SER A 1 94 ? -19.103 1.955 -24.094 1.00 10.00 94 SER A CA 10
ATOM 16720 C C . SER A 1 94 ? -18.178 1.591 -25.268 1.00 10.00 94 SER A C 10
ATOM 16721 O O . SER A 1 94 ? -18.538 0.767 -26.113 1.00 10.00 94 SER A O 10
ATOM 16729 N N . ALA A 1 95 ? -16.988 2.199 -25.338 1.00 10.00 95 ALA A N 10
ATOM 16730 C CA . ALA A 1 95 ? -15.993 1.958 -26.388 1.00 10.00 95 ALA A CA 10
ATOM 16731 C C . ALA A 1 95 ? -15.519 0.492 -26.445 1.00 10.00 95 ALA A C 10
ATOM 16732 O O . ALA A 1 95 ? -15.543 -0.117 -27.519 1.00 10.00 95 ALA A O 10
ATOM 16739 N N . LYS A 1 96 ? -15.092 -0.095 -25.317 1.00 10.00 96 LYS A N 10
ATOM 16740 C CA . LYS A 1 96 ? -14.675 -1.513 -25.240 1.00 10.00 96 LYS A CA 10
ATOM 16741 C C . LYS A 1 96 ? -15.795 -2.486 -25.668 1.00 10.00 96 LYS A C 10
ATOM 16742 O O . LYS A 1 96 ? -16.965 -2.286 -25.340 1.00 10.00 96 LYS A O 10
ATOM 16761 N N . HIS A 1 97 ? -15.439 -3.520 -26.440 1.00 10.00 97 HIS A N 10
ATOM 16762 C CA . HIS A 1 97 ? -16.335 -4.547 -27.012 1.00 10.00 97 HIS A CA 10
ATOM 16763 C C . HIS A 1 97 ? -15.818 -5.977 -26.763 1.00 10.00 97 HIS A C 10
ATOM 16764 O O . HIS A 1 97 ? -14.654 -6.167 -26.396 1.00 10.00 97 HIS A O 10
ATOM 16779 N N . CYS A 1 98 ? -16.676 -6.977 -26.991 1.00 10.00 98 CYS A N 10
ATOM 16780 C CA . CYS A 1 98 ? -16.403 -8.405 -26.779 1.00 10.00 98 CYS A CA 10
ATOM 16781 C C . CYS A 1 98 ? -16.700 -9.234 -28.041 1.00 10.00 98 CYS A C 10
ATOM 16782 O O . CYS A 1 98 ? -17.734 -9.063 -28.687 1.00 10.00 98 CYS A O 10
ATOM 16789 N N . ASP A 1 99 ? -15.781 -10.136 -28.398 1.00 10.00 99 ASP A N 10
ATOM 16790 C CA . ASP A 1 99 ? -15.784 -10.911 -29.650 1.00 10.00 99 ASP A CA 10
ATOM 16791 C C . ASP A 1 99 ? -17.063 -11.741 -29.865 1.00 10.00 99 ASP A C 10
ATOM 16792 O O . ASP A 1 99 ? -17.568 -11.829 -30.987 1.00 10.00 99 ASP A O 10
ATOM 16801 N N . PHE A 1 100 ? -17.586 -12.360 -28.801 1.00 10.00 100 PHE A N 10
ATOM 16802 C CA . PHE A 1 100 ? -18.775 -13.221 -28.844 1.00 10.00 100 PHE A CA 10
ATOM 16803 C C . PHE A 1 100 ? -20.113 -12.478 -29.054 1.00 10.00 100 PHE A C 10
ATOM 16804 O O . PHE A 1 100 ? -21.145 -13.141 -29.181 1.00 10.00 100 PHE A O 10
ATOM 16821 N N . TRP A 1 101 ? -20.142 -11.136 -29.087 1.00 10.00 101 TRP A N 10
ATOM 16822 C CA . TRP A 1 101 ? -21.354 -10.347 -29.376 1.00 10.00 101 TRP A CA 10
ATOM 16823 C C . TRP A 1 101 ? -21.835 -10.524 -30.832 1.00 10.00 101 TRP A C 10
ATOM 16824 O O . TRP A 1 101 ? -21.537 -9.726 -31.726 1.00 10.00 101 TRP A O 10
ATOM 16845 N N . LEU A 1 102 ? -22.606 -11.592 -31.050 1.00 10.00 102 LEU A N 10
ATOM 16846 C CA . LEU A 1 102 ? -23.291 -11.965 -32.288 1.00 10.00 102 LEU A CA 10
ATOM 16847 C C . LEU A 1 102 ? -24.386 -10.965 -32.714 1.00 10.00 102 LEU A C 10
ATOM 16848 O O . LEU A 1 102 ? -24.938 -10.224 -31.898 1.00 10.00 102 LEU A O 10
ATOM 16864 N N . GLU A 1 103 ? -24.719 -10.967 -34.008 1.00 10.00 103 GLU A N 10
ATOM 16865 C CA . GLU A 1 103 ? -25.746 -10.097 -34.607 1.00 10.00 103 GLU A CA 10
ATOM 16866 C C . GLU A 1 103 ? -27.193 -10.497 -34.252 1.00 10.00 103 GLU A C 10
ATOM 16867 O O . GLU A 1 103 ? -28.063 -9.629 -34.127 1.00 10.00 103 GLU A O 10
ATOM 16879 N N . ARG A 1 104 ? -27.470 -11.804 -34.119 1.00 10.00 104 ARG A N 10
ATOM 16880 C CA . ARG A 1 104 ? -28.815 -12.360 -33.871 1.00 10.00 104 ARG A CA 10
ATOM 16881 C C . ARG A 1 104 ? -29.325 -12.076 -32.449 1.00 10.00 104 ARG A C 10
ATOM 16882 O O . ARG A 1 104 ? -28.546 -11.960 -31.500 1.00 10.00 104 ARG A O 10
ATOM 16903 N N . GLY A 1 105 ? -30.649 -11.993 -32.307 1.00 10.00 105 GLY A N 10
ATOM 16904 C CA . GLY A 1 105 ? -31.354 -11.735 -31.046 1.00 10.00 105 GLY A CA 10
ATOM 16905 C C . GLY A 1 105 ? -32.876 -11.792 -31.218 1.00 10.00 105 GLY A C 10
ATOM 16906 O O . GLY A 1 105 ? -33.422 -12.845 -31.560 1.00 10.00 105 GLY A O 10
ATOM 16910 N N . ALA A 1 106 ? -33.560 -10.667 -30.993 1.00 10.00 106 ALA A N 10
ATOM 16911 C CA . ALA A 1 106 ? -35.012 -10.505 -31.136 1.00 10.00 106 ALA A CA 10
ATOM 16912 C C . ALA A 1 106 ? -35.391 -9.121 -31.712 1.00 10.00 106 ALA A C 10
ATOM 16913 O O . ALA A 1 106 ? -34.608 -8.166 -31.639 1.00 10.00 106 ALA A O 10
ATOM 16920 N N . ALA A 1 107 ? -36.601 -9.021 -32.276 1.00 10.00 107 ALA A N 10
ATOM 16921 C CA . ALA A 1 107 ? -37.187 -7.823 -32.896 1.00 10.00 107 ALA A CA 10
ATOM 16922 C C . ALA A 1 107 ? -38.704 -7.717 -32.622 1.00 10.00 107 ALA A C 10
ATOM 16923 O O . ALA A 1 107 ? -39.176 -6.603 -32.296 1.00 10.00 107 ALA A O 10
ATOM 16931 N N . ARG A 1 1 ? 5.129 -7.205 -4.516 1.00 10.00 1 ARG A N 11
ATOM 16932 C CA . ARG A 1 1 ? 4.886 -8.409 -5.359 1.00 10.00 1 ARG A CA 11
ATOM 16933 C C . ARG A 1 1 ? 4.035 -8.068 -6.587 1.00 10.00 1 ARG A C 11
ATOM 16934 O O . ARG A 1 1 ? 4.570 -8.023 -7.694 1.00 10.00 1 ARG A O 11
ATOM 16957 N N . VAL A 1 2 ? 2.721 -7.868 -6.426 1.00 10.00 2 VAL A N 11
ATOM 16958 C CA . VAL A 1 2 ? 1.765 -7.552 -7.513 1.00 10.00 2 VAL A CA 11
ATOM 16959 C C . VAL A 1 2 ? 2.086 -6.185 -8.144 1.00 10.00 2 VAL A C 11
ATOM 16960 O O . VAL A 1 2 ? 2.489 -5.251 -7.445 1.00 10.00 2 VAL A O 11
ATOM 16973 N N . ALA A 1 3 ? 1.943 -6.076 -9.469 1.00 10.00 3 ALA A N 11
ATOM 16974 C CA . ALA A 1 3 ? 2.234 -4.868 -10.249 1.00 10.00 3 ALA A CA 11
ATOM 16975 C C . ALA A 1 3 ? 1.270 -3.691 -9.962 1.00 10.00 3 ALA A C 11
ATOM 16976 O O . ALA A 1 3 ? 0.221 -3.849 -9.330 1.00 10.00 3 ALA A O 11
ATOM 16983 N N . GLU A 1 4 ? 1.611 -2.499 -10.462 1.00 10.00 4 GLU A N 11
ATOM 16984 C CA . GLU A 1 4 ? 0.724 -1.326 -10.478 1.00 10.00 4 GLU A CA 11
ATOM 16985 C C . GLU A 1 4 ? -0.480 -1.626 -11.381 1.00 10.00 4 GLU A C 11
ATOM 16986 O O . GLU A 1 4 ? -0.292 -1.991 -12.540 1.00 10.00 4 GLU A O 11
ATOM 16998 N N . ASN A 1 5 ? -1.709 -1.509 -10.869 1.00 10.00 5 ASN A N 11
ATOM 16999 C CA . ASN A 1 5 ? -2.926 -1.928 -11.575 1.00 10.00 5 ASN A CA 11
ATOM 17000 C C . ASN A 1 5 ? -3.316 -0.956 -12.718 1.00 10.00 5 ASN A C 11
ATOM 17001 O O . ASN A 1 5 ? -4.269 -0.177 -12.610 1.00 10.00 5 ASN A O 11
ATOM 17012 N N . ARG A 1 6 ? -2.590 -1.048 -13.838 1.00 10.00 6 ARG A N 11
ATOM 17013 C CA . ARG A 1 6 ? -2.820 -0.365 -15.128 1.00 10.00 6 ARG A CA 11
ATOM 17014 C C . ARG A 1 6 ? -2.982 -1.390 -16.268 1.00 10.00 6 ARG A C 11
ATOM 17015 O O . ARG A 1 6 ? -2.437 -2.486 -16.139 1.00 10.00 6 ARG A O 11
ATOM 17036 N N . PRO A 1 7 ? -3.727 -1.102 -17.356 1.00 10.00 7 PRO A N 11
ATOM 17037 C CA . PRO A 1 7 ? -4.011 -2.065 -18.430 1.00 10.00 7 PRO A CA 11
ATOM 17038 C C . PRO A 1 7 ? -2.768 -2.827 -18.929 1.00 10.00 7 PRO A C 11
ATOM 17039 O O . PRO A 1 7 ? -1.838 -2.231 -19.473 1.00 10.00 7 PRO A O 11
ATOM 17050 N N . GLY A 1 8 ? -2.751 -4.144 -18.703 1.00 10.00 8 GLY A N 11
ATOM 17051 C CA . GLY A 1 8 ? -1.633 -5.065 -18.924 1.00 10.00 8 GLY A CA 11
ATOM 17052 C C . GLY A 1 8 ? -1.068 -5.699 -17.641 1.00 10.00 8 GLY A C 11
ATOM 17053 O O . GLY A 1 8 ? -0.342 -6.687 -17.723 1.00 10.00 8 GLY A O 11
ATOM 17057 N N . ALA A 1 9 ? -1.327 -5.133 -16.459 1.00 10.00 9 ALA A N 11
ATOM 17058 C CA . ALA A 1 9 ? -0.677 -5.506 -15.199 1.00 10.00 9 ALA A CA 11
ATOM 17059 C C . ALA A 1 9 ? -0.815 -6.988 -14.794 1.00 10.00 9 ALA A C 11
ATOM 17060 O O . ALA A 1 9 ? -1.908 -7.561 -14.776 1.00 10.00 9 ALA A O 11
ATOM 17067 N N . PHE A 1 10 ? 0.314 -7.585 -14.404 1.00 10.00 10 PHE A N 11
ATOM 17068 C CA . PHE A 1 10 ? 0.425 -8.908 -13.785 1.00 10.00 10 PHE A CA 11
ATOM 17069 C C . PHE A 1 10 ? -0.384 -9.017 -12.478 1.00 10.00 10 PHE A C 11
ATOM 17070 O O . PHE A 1 10 ? -0.256 -8.163 -11.596 1.00 10.00 10 PHE A O 11
ATOM 17087 N N . ILE A 1 11 ? -1.140 -10.110 -12.307 1.00 10.00 11 ILE A N 11
ATOM 17088 C CA . ILE A 1 11 ? -1.802 -10.491 -11.052 1.00 10.00 11 ILE A CA 11
ATOM 17089 C C . ILE A 1 11 ? -1.171 -11.817 -10.604 1.00 10.00 11 ILE A C 11
ATOM 17090 O O . ILE A 1 11 ? -1.487 -12.892 -11.119 1.00 10.00 11 ILE A O 11
ATOM 17106 N N . LYS A 1 12 ? -0.225 -11.712 -9.667 1.00 10.00 12 LYS A N 11
ATOM 17107 C CA . LYS A 1 12 ? 0.592 -12.803 -9.111 1.00 10.00 12 LYS A CA 11
ATOM 17108 C C . LYS A 1 12 ? 0.053 -13.216 -7.735 1.00 10.00 12 LYS A C 11
ATOM 17109 O O . LYS A 1 12 ? 0.663 -12.936 -6.702 1.00 10.00 12 LYS A O 11
ATOM 17128 N N . GLN A 1 13 ? -1.082 -13.909 -7.713 1.00 10.00 13 GLN A N 11
ATOM 17129 C CA . GLN A 1 13 ? -1.632 -14.550 -6.511 1.00 10.00 13 GLN A CA 11
ATOM 17130 C C . GLN A 1 13 ? -0.783 -15.773 -6.119 1.00 10.00 13 GLN A C 11
ATOM 17131 O O . GLN A 1 13 ? -0.432 -15.938 -4.950 1.00 10.00 13 GLN A O 11
ATOM 17145 N N . GLY A 1 14 ? -0.428 -16.608 -7.102 1.00 10.00 14 GLY A N 11
ATOM 17146 C CA . GLY A 1 14 ? 0.397 -17.814 -6.955 1.00 10.00 14 GLY A CA 11
ATOM 17147 C C . GLY A 1 14 ? -0.452 -19.083 -7.048 1.00 10.00 14 GLY A C 11
ATOM 17148 O O . GLY A 1 14 ? -0.663 -19.780 -6.052 1.00 10.00 14 GLY A O 11
ATOM 17152 N N . ARG A 1 15 ? -0.951 -19.367 -8.256 1.00 10.00 15 ARG A N 11
ATOM 17153 C CA . ARG A 1 15 ? -1.956 -20.393 -8.580 1.00 10.00 15 ARG A CA 11
ATOM 17154 C C . ARG A 1 15 ? -1.558 -21.149 -9.853 1.00 10.00 15 ARG A C 11
ATOM 17155 O O . ARG A 1 15 ? -1.447 -20.546 -10.921 1.00 10.00 15 ARG A O 11
ATOM 17176 N N . LYS A 1 16 ? -1.333 -22.461 -9.737 1.00 10.00 16 LYS A N 11
ATOM 17177 C CA . LYS A 1 16 ? -0.951 -23.343 -10.854 1.00 10.00 16 LYS A CA 11
ATOM 17178 C C . LYS A 1 16 ? -2.110 -23.541 -11.847 1.00 10.00 16 LYS A C 11
ATOM 17179 O O . LYS A 1 16 ? -3.259 -23.736 -11.445 1.00 10.00 16 LYS A O 11
ATOM 17198 N N . LEU A 1 17 ? -1.782 -23.539 -13.137 1.00 10.00 17 LEU A N 11
ATOM 17199 C CA . LEU A 1 17 ? -2.653 -23.814 -14.287 1.00 10.00 17 LEU A CA 11
ATOM 17200 C C . LEU A 1 17 ? -2.269 -25.136 -14.990 1.00 10.00 17 LEU A C 11
ATOM 17201 O O . LEU A 1 17 ? -1.333 -25.833 -14.586 1.00 10.00 17 LEU A O 11
ATOM 17217 N N . ASP A 1 18 ? -2.993 -25.485 -16.056 1.00 10.00 18 ASP A N 11
ATOM 17218 C CA . ASP A 1 18 ? -2.732 -26.641 -16.924 1.00 10.00 18 ASP A CA 11
ATOM 17219 C C . ASP A 1 18 ? -2.632 -26.200 -18.398 1.00 10.00 18 ASP A C 11
ATOM 17220 O O . ASP A 1 18 ? -3.642 -25.963 -19.068 1.00 10.00 18 ASP A O 11
ATOM 17229 N N . ILE A 1 19 ? -1.395 -26.056 -18.884 1.00 10.00 19 ILE A N 11
ATOM 17230 C CA . ILE A 1 19 ? -1.009 -25.566 -20.219 1.00 10.00 19 ILE A CA 11
ATOM 17231 C C . ILE A 1 19 ? 0.105 -26.476 -20.759 1.00 10.00 19 ILE A C 11
ATOM 17232 O O . ILE A 1 19 ? 1.088 -26.733 -20.061 1.00 10.00 19 ILE A O 11
ATOM 17248 N N . ASP A 1 20 ? -0.029 -26.956 -22.000 1.00 10.00 20 ASP A N 11
ATOM 17249 C CA . ASP A 1 20 ? 1.029 -27.699 -22.699 1.00 10.00 20 ASP A CA 11
ATOM 17250 C C . ASP A 1 20 ? 1.941 -26.744 -23.489 1.00 10.00 20 ASP A C 11
ATOM 17251 O O . ASP A 1 20 ? 1.758 -26.503 -24.686 1.00 10.00 20 ASP A O 11
ATOM 17260 N N . PHE A 1 21 ? 2.936 -26.194 -22.793 1.00 10.00 21 PHE A N 11
ATOM 17261 C CA . PHE A 1 21 ? 4.057 -25.415 -23.325 1.00 10.00 21 PHE A CA 11
ATOM 17262 C C . PHE A 1 21 ? 4.953 -26.262 -24.247 1.00 10.00 21 PHE A C 11
ATOM 17263 O O . PHE A 1 21 ? 5.390 -25.805 -25.306 1.00 10.00 21 PHE A O 11
ATOM 17280 N N . GLY A 1 22 ? 5.250 -27.484 -23.802 1.00 10.00 22 GLY A N 11
ATOM 17281 C CA . GLY A 1 22 ? 6.236 -28.429 -24.344 1.00 10.00 22 GLY A CA 11
ATOM 17282 C C . GLY A 1 22 ? 7.080 -29.015 -23.206 1.00 10.00 22 GLY A C 11
ATOM 17283 O O . GLY A 1 22 ? 7.136 -28.419 -22.134 1.00 10.00 22 GLY A O 11
ATOM 17287 N N . ALA A 1 23 ? 7.748 -30.155 -23.408 1.00 10.00 23 ALA A N 11
ATOM 17288 C CA . ALA A 1 23 ? 8.417 -30.941 -22.356 1.00 10.00 23 ALA A CA 11
ATOM 17289 C C . ALA A 1 23 ? 9.205 -30.117 -21.311 1.00 10.00 23 ALA A C 11
ATOM 17290 O O . ALA A 1 23 ? 8.943 -30.218 -20.110 1.00 10.00 23 ALA A O 11
ATOM 17297 N N . GLU A 1 24 ? 10.159 -29.293 -21.754 1.00 10.00 24 GLU A N 11
ATOM 17298 C CA . GLU A 1 24 ? 10.974 -28.428 -20.885 1.00 10.00 24 GLU A CA 11
ATOM 17299 C C . GLU A 1 24 ? 10.125 -27.369 -20.161 1.00 10.00 24 GLU A C 11
ATOM 17300 O O . GLU A 1 24 ? 10.225 -27.208 -18.944 1.00 10.00 24 GLU A O 11
ATOM 17312 N N . GLY A 1 25 ? 9.280 -26.647 -20.901 1.00 10.00 25 GLY A N 11
ATOM 17313 C CA . GLY A 1 25 ? 8.414 -25.584 -20.379 1.00 10.00 25 GLY A CA 11
ATOM 17314 C C . GLY A 1 25 ? 7.348 -26.072 -19.392 1.00 10.00 25 GLY A C 11
ATOM 17315 O O . GLY A 1 25 ? 7.076 -25.398 -18.400 1.00 10.00 25 GLY A O 11
ATOM 17319 N N . ASN A 1 26 ? 6.765 -27.247 -19.638 1.00 10.00 26 ASN A N 11
ATOM 17320 C CA . ASN A 1 26 ? 5.823 -27.943 -18.758 1.00 10.00 26 ASN A CA 11
ATOM 17321 C C . ASN A 1 26 ? 6.463 -28.186 -17.386 1.00 10.00 26 ASN A C 11
ATOM 17322 O O . ASN A 1 26 ? 5.909 -27.792 -16.357 1.00 10.00 26 ASN A O 11
ATOM 17333 N N . ARG A 1 27 ? 7.648 -28.814 -17.380 1.00 10.00 27 ARG A N 11
ATOM 17334 C CA . ARG A 1 27 ? 8.465 -29.064 -16.179 1.00 10.00 27 ARG A CA 11
ATOM 17335 C C . ARG A 1 27 ? 8.822 -27.759 -15.463 1.00 10.00 27 ARG A C 11
ATOM 17336 O O . ARG A 1 27 ? 8.649 -27.660 -14.247 1.00 10.00 27 ARG A O 11
ATOM 17357 N N . TYR A 1 28 ? 9.292 -26.757 -16.209 1.00 10.00 28 TYR A N 11
ATOM 17358 C CA . TYR A 1 28 ? 9.657 -25.442 -15.688 1.00 10.00 28 TYR A CA 11
ATOM 17359 C C . TYR A 1 28 ? 8.482 -24.745 -14.985 1.00 10.00 28 TYR A C 11
ATOM 17360 O O . TYR A 1 28 ? 8.610 -24.370 -13.819 1.00 10.00 28 TYR A O 11
ATOM 17378 N N . TYR A 1 29 ? 7.339 -24.591 -15.660 1.00 10.00 29 TYR A N 11
ATOM 17379 C CA . TYR A 1 29 ? 6.114 -24.022 -15.091 1.00 10.00 29 TYR A CA 11
ATOM 17380 C C . TYR A 1 29 ? 5.637 -24.793 -13.849 1.00 10.00 29 TYR A C 11
ATOM 17381 O O . TYR A 1 29 ? 5.411 -24.185 -12.805 1.00 10.00 29 TYR A O 11
ATOM 17399 N N . ALA A 1 30 ? 5.516 -26.123 -13.921 1.00 10.00 30 ALA A N 11
ATOM 17400 C CA . ALA A 1 30 ? 5.127 -26.970 -12.787 1.00 10.00 30 ALA A CA 11
ATOM 17401 C C . ALA A 1 30 ? 5.980 -26.732 -11.520 1.00 10.00 30 ALA A C 11
ATOM 17402 O O . ALA A 1 30 ? 5.449 -26.737 -10.407 1.00 10.00 30 ALA A O 11
ATOM 17409 N N . ALA A 1 31 ? 7.288 -26.514 -11.680 1.00 10.00 31 ALA A N 11
ATOM 17410 C CA . ALA A 1 31 ? 8.221 -26.192 -10.599 1.00 10.00 31 ALA A CA 11
ATOM 17411 C C . ALA A 1 31 ? 8.240 -24.703 -10.170 1.00 10.00 31 ALA A C 11
ATOM 17412 O O . ALA A 1 31 ? 8.596 -24.414 -9.024 1.00 10.00 31 ALA A O 11
ATOM 17419 N N . ASN A 1 32 ? 7.878 -23.754 -11.049 1.00 10.00 32 ASN A N 11
ATOM 17420 C CA . ASN A 1 32 ? 8.073 -22.307 -10.838 1.00 10.00 32 ASN A CA 11
ATOM 17421 C C . ASN A 1 32 ? 6.825 -21.405 -10.992 1.00 10.00 32 ASN A C 11
ATOM 17422 O O . ASN A 1 32 ? 6.973 -20.181 -10.992 1.00 10.00 32 ASN A O 11
ATOM 17433 N N . TYR A 1 33 ? 5.605 -21.953 -11.074 1.00 10.00 33 TYR A N 11
ATOM 17434 C CA . TYR A 1 33 ? 4.345 -21.206 -11.272 1.00 10.00 33 TYR A CA 11
ATOM 17435 C C . TYR A 1 33 ? 4.132 -20.031 -10.297 1.00 10.00 33 TYR A C 11
ATOM 17436 O O . TYR A 1 33 ? 3.499 -19.040 -10.659 1.00 10.00 33 TYR A O 11
ATOM 17454 N N . TRP A 1 34 ? 4.680 -20.112 -9.080 1.00 10.00 34 TRP A N 11
ATOM 17455 C CA . TRP A 1 34 ? 4.704 -19.046 -8.068 1.00 10.00 34 TRP A CA 11
ATOM 17456 C C . TRP A 1 34 ? 5.256 -17.696 -8.574 1.00 10.00 34 TRP A C 11
ATOM 17457 O O . TRP A 1 34 ? 4.845 -16.649 -8.069 1.00 10.00 34 TRP A O 11
ATOM 17478 N N . GLN A 1 35 ? 6.173 -17.693 -9.551 1.00 10.00 35 GLN A N 11
ATOM 17479 C CA . GLN A 1 35 ? 6.699 -16.481 -10.202 1.00 10.00 35 GLN A CA 11
ATOM 17480 C C . GLN A 1 35 ? 5.700 -15.829 -11.177 1.00 10.00 35 GLN A C 11
ATOM 17481 O O . GLN A 1 35 ? 5.645 -14.603 -11.295 1.00 10.00 35 GLN A O 11
ATOM 17495 N N . PHE A 1 36 ? 4.973 -16.651 -11.937 1.00 10.00 36 PHE A N 11
ATOM 17496 C CA . PHE A 1 36 ? 4.133 -16.250 -13.068 1.00 10.00 36 PHE A CA 11
ATOM 17497 C C . PHE A 1 36 ? 2.859 -15.482 -12.651 1.00 10.00 36 PHE A C 11
ATOM 17498 O O . PHE A 1 36 ? 2.293 -15.752 -11.585 1.00 10.00 36 PHE A O 11
ATOM 17515 N N . PRO A 1 37 ? 2.360 -14.563 -13.502 1.00 10.00 37 PRO A N 11
ATOM 17516 C CA . PRO A 1 37 ? 1.061 -13.918 -13.330 1.00 10.00 37 PRO A CA 11
ATOM 17517 C C . PRO A 1 37 ? -0.071 -14.901 -13.660 1.00 10.00 37 PRO A C 11
ATOM 17518 O O . PRO A 1 37 ? -0.386 -15.138 -14.824 1.00 10.00 37 PRO A O 11
ATOM 17529 N N . ASP A 1 38 ? -0.696 -15.497 -12.644 1.00 10.00 38 ASP A N 11
ATOM 17530 C CA . ASP A 1 38 ? -1.829 -16.411 -12.848 1.00 10.00 38 ASP A CA 11
ATOM 17531 C C . ASP A 1 38 ? -3.096 -15.694 -13.366 1.00 10.00 38 ASP A C 11
ATOM 17532 O O . ASP A 1 38 ? -3.973 -16.334 -13.952 1.00 10.00 38 ASP A O 11
ATOM 17541 N N . GLY A 1 39 ? -3.182 -14.370 -13.183 1.00 10.00 39 GLY A N 11
ATOM 17542 C CA . GLY A 1 39 ? -4.176 -13.481 -13.789 1.00 10.00 39 GLY A CA 11
ATOM 17543 C C . GLY A 1 39 ? -3.496 -12.272 -14.446 1.00 10.00 39 GLY A C 11
ATOM 17544 O O . GLY A 1 39 ? -2.354 -11.940 -14.122 1.00 10.00 39 GLY A O 11
ATOM 17548 N N . ILE A 1 40 ? -4.194 -11.586 -15.356 1.00 10.00 40 ILE A N 11
ATOM 17549 C CA . ILE A 1 40 ? -3.729 -10.336 -15.986 1.00 10.00 40 ILE A CA 11
ATOM 17550 C C . ILE A 1 40 ? -4.886 -9.338 -16.045 1.00 10.00 40 ILE A C 11
ATOM 17551 O O . ILE A 1 40 ? -5.938 -9.616 -16.634 1.00 10.00 40 ILE A O 11
ATOM 17567 N N . TYR A 1 41 ? -4.679 -8.165 -15.448 1.00 10.00 41 TYR A N 11
ATOM 17568 C CA . TYR A 1 41 ? -5.588 -7.027 -15.531 1.00 10.00 41 TYR A CA 11
ATOM 17569 C C . TYR A 1 41 ? -5.512 -6.390 -16.928 1.00 10.00 41 TYR A C 11
ATOM 17570 O O . TYR A 1 41 ? -4.588 -5.635 -17.227 1.00 10.00 41 TYR A O 11
ATOM 17588 N N . TYR A 1 42 ? -6.477 -6.696 -17.794 1.00 10.00 42 TYR A N 11
ATOM 17589 C CA . TYR A 1 42 ? -6.643 -6.067 -19.109 1.00 10.00 42 TYR A CA 11
ATOM 17590 C C . TYR A 1 42 ? -8.095 -6.182 -19.591 1.00 10.00 42 TYR A C 11
ATOM 17591 O O . TYR A 1 42 ? -8.707 -7.248 -19.467 1.00 10.00 42 TYR A O 11
ATOM 17609 N N . GLU A 1 43 ? -8.634 -5.092 -20.144 1.00 10.00 43 GLU A N 11
ATOM 17610 C CA . GLU A 1 43 ? -10.028 -4.945 -20.588 1.00 10.00 43 GLU A CA 11
ATOM 17611 C C . GLU A 1 43 ? -10.079 -4.288 -21.980 1.00 10.00 43 GLU A C 11
ATOM 17612 O O . GLU A 1 43 ? -10.352 -3.095 -22.136 1.00 10.00 43 GLU A O 11
ATOM 17624 N N . GLY A 1 44 ? -9.798 -5.092 -23.008 1.00 10.00 44 GLY A N 11
ATOM 17625 C CA . GLY A 1 44 ? -9.717 -4.664 -24.415 1.00 10.00 44 GLY A CA 11
ATOM 17626 C C . GLY A 1 44 ? -11.069 -4.340 -25.068 1.00 10.00 44 GLY A C 11
ATOM 17627 O O . GLY A 1 44 ? -11.136 -3.537 -26.001 1.00 10.00 44 GLY A O 11
ATOM 17631 N N . CYS A 1 45 ? -12.143 -4.984 -24.603 1.00 10.00 45 CYS A N 11
ATOM 17632 C CA . CYS A 1 45 ? -13.502 -4.908 -25.140 1.00 10.00 45 CYS A CA 11
ATOM 17633 C C . CYS A 1 45 ? -14.031 -3.464 -25.266 1.00 10.00 45 CYS A C 11
ATOM 17634 O O . CYS A 1 45 ? -14.221 -2.770 -24.262 1.00 10.00 45 CYS A O 11
ATOM 17641 N N . SER A 1 46 ? -14.298 -3.034 -26.505 1.00 10.00 46 SER A N 11
ATOM 17642 C CA . SER A 1 46 ? -14.798 -1.694 -26.864 1.00 10.00 46 SER A CA 11
ATOM 17643 C C . SER A 1 46 ? -15.987 -1.770 -27.836 1.00 10.00 46 SER A C 11
ATOM 17644 O O . SER A 1 46 ? -17.087 -1.323 -27.508 1.00 10.00 46 SER A O 11
ATOM 17652 N N . GLU A 1 47 ? -15.776 -2.328 -29.032 1.00 10.00 47 GLU A N 11
ATOM 17653 C CA . GLU A 1 47 ? -16.769 -2.487 -30.108 1.00 10.00 47 GLU A CA 11
ATOM 17654 C C . GLU A 1 47 ? -16.439 -3.696 -31.006 1.00 10.00 47 GLU A C 11
ATOM 17655 O O . GLU A 1 47 ? -15.309 -4.184 -30.992 1.00 10.00 47 GLU A O 11
ATOM 17667 N N . ALA A 1 48 ? -17.395 -4.156 -31.824 1.00 10.00 48 ALA A N 11
ATOM 17668 C CA . ALA A 1 48 ? -17.291 -5.345 -32.682 1.00 10.00 48 ALA A CA 11
ATOM 17669 C C . ALA A 1 48 ? -16.044 -5.405 -33.596 1.00 10.00 48 ALA A C 11
ATOM 17670 O O . ALA A 1 48 ? -15.564 -6.497 -33.908 1.00 10.00 48 ALA A O 11
ATOM 17677 N N . ASN A 1 49 ? -15.511 -4.252 -34.026 1.00 10.00 49 ASN A N 11
ATOM 17678 C CA . ASN A 1 49 ? -14.255 -4.149 -34.784 1.00 10.00 49 ASN A CA 11
ATOM 17679 C C . ASN A 1 49 ? -13.040 -4.728 -34.024 1.00 10.00 49 ASN A C 11
ATOM 17680 O O . ASN A 1 49 ? -12.107 -5.236 -34.651 1.00 10.00 49 ASN A O 11
ATOM 17691 N N . VAL A 1 50 ? -13.037 -4.665 -32.687 1.00 10.00 50 VAL A N 11
ATOM 17692 C CA . VAL A 1 50 ? -12.072 -5.362 -31.821 1.00 10.00 50 VAL A CA 11
ATOM 17693 C C . VAL A 1 50 ? -12.464 -6.843 -31.776 1.00 10.00 50 VAL A C 11
ATOM 17694 O O . VAL A 1 50 ? -13.284 -7.256 -30.958 1.00 10.00 50 VAL A O 11
ATOM 17707 N N . THR A 1 51 ? -11.903 -7.648 -32.678 1.00 10.00 51 THR A N 11
ATOM 17708 C CA . THR A 1 51 ? -12.053 -9.114 -32.715 1.00 10.00 51 THR A CA 11
ATOM 17709 C C . THR A 1 51 ? -11.274 -9.800 -31.582 1.00 10.00 51 THR A C 11
ATOM 17710 O O . THR A 1 51 ? -10.559 -9.147 -30.815 1.00 10.00 51 THR A O 11
ATOM 17721 N N . LYS A 1 52 ? -11.365 -11.135 -31.479 1.00 10.00 52 LYS A N 11
ATOM 17722 C CA . LYS A 1 52 ? -10.501 -11.927 -30.588 1.00 10.00 52 LYS A CA 11
ATOM 17723 C C . LYS A 1 52 ? -9.026 -11.740 -30.941 1.00 10.00 52 LYS A C 11
ATOM 17724 O O . LYS A 1 52 ? -8.243 -11.373 -30.074 1.00 10.00 52 LYS A O 11
ATOM 17743 N N . GLU A 1 53 ? -8.648 -11.945 -32.203 1.00 10.00 53 GLU A N 11
ATOM 17744 C CA . GLU A 1 53 ? -7.276 -11.734 -32.700 1.00 10.00 53 GLU A CA 11
ATOM 17745 C C . GLU A 1 53 ? -6.728 -10.345 -32.327 1.00 10.00 53 GLU A C 11
ATOM 17746 O O . GLU A 1 53 ? -5.614 -10.240 -31.803 1.00 10.00 53 GLU A O 11
ATOM 17758 N N . MET A 1 54 ? -7.523 -9.290 -32.545 1.00 10.00 54 MET A N 11
ATOM 17759 C CA . MET A 1 54 ? -7.241 -7.931 -32.068 1.00 10.00 54 MET A CA 11
ATOM 17760 C C . MET A 1 54 ? -7.009 -7.880 -30.552 1.00 10.00 54 MET A C 11
ATOM 17761 O O . MET A 1 54 ? -5.972 -7.373 -30.120 1.00 10.00 54 MET A O 11
ATOM 17775 N N . LEU A 1 55 ? -7.950 -8.377 -29.738 1.00 10.00 55 LEU A N 11
ATOM 17776 C CA . LEU A 1 55 ? -7.858 -8.350 -28.277 1.00 10.00 55 LEU A CA 11
ATOM 17777 C C . LEU A 1 55 ? -6.619 -9.080 -27.743 1.00 10.00 55 LEU A C 11
ATOM 17778 O O . LEU A 1 55 ? -5.892 -8.495 -26.945 1.00 10.00 55 LEU A O 11
ATOM 17794 N N . VAL A 1 56 ? -6.363 -10.331 -28.146 1.00 10.00 56 VAL A N 11
ATOM 17795 C CA . VAL A 1 56 ? -5.201 -11.117 -27.678 1.00 10.00 56 VAL A CA 11
ATOM 17796 C C . VAL A 1 56 ? -3.887 -10.388 -27.987 1.00 10.00 56 VAL A C 11
ATOM 17797 O O . VAL A 1 56 ? -3.050 -10.220 -27.099 1.00 10.00 56 VAL A O 11
ATOM 17810 N N . THR A 1 57 ? -3.718 -9.908 -29.223 1.00 10.00 57 THR A N 11
ATOM 17811 C CA . THR A 1 57 ? -2.562 -9.096 -29.651 1.00 10.00 57 THR A CA 11
ATOM 17812 C C . THR A 1 57 ? -2.419 -7.822 -28.809 1.00 10.00 57 THR A C 11
ATOM 17813 O O . THR A 1 57 ? -1.340 -7.543 -28.281 1.00 10.00 57 THR A O 11
ATOM 17824 N N . SER A 1 58 ? -3.493 -7.042 -28.666 1.00 10.00 58 SER A N 11
ATOM 17825 C CA . SER A 1 58 ? -3.527 -5.805 -27.868 1.00 10.00 58 SER A CA 11
ATOM 17826 C C . SER A 1 58 ? -3.212 -6.055 -26.387 1.00 10.00 58 SER A C 11
ATOM 17827 O O . SER A 1 58 ? -2.471 -5.288 -25.782 1.00 10.00 58 SER A O 11
ATOM 17835 N N . CYS A 1 59 ? -3.732 -7.137 -25.807 1.00 10.00 59 CYS A N 11
ATOM 17836 C CA . CYS A 1 59 ? -3.443 -7.616 -24.455 1.00 10.00 59 CYS A CA 11
ATOM 17837 C C . CYS A 1 59 ? -1.954 -7.925 -24.251 1.00 10.00 59 CYS A C 11
ATOM 17838 O O . CYS A 1 59 ? -1.357 -7.421 -23.302 1.00 10.00 59 CYS A O 11
ATOM 17845 N N . VAL A 1 60 ? -1.327 -8.702 -25.140 1.00 10.00 60 VAL A N 11
ATOM 17846 C CA . VAL A 1 60 ? 0.132 -8.940 -25.151 1.00 10.00 60 VAL A CA 11
ATOM 17847 C C . VAL A 1 60 ? 0.919 -7.619 -25.195 1.00 10.00 60 VAL A C 11
ATOM 17848 O O . VAL A 1 60 ? 1.831 -7.415 -24.392 1.00 10.00 60 VAL A O 11
ATOM 17861 N N . ASN A 1 61 ? 0.554 -6.701 -26.096 1.00 10.00 61 ASN A N 11
ATOM 17862 C CA . ASN A 1 61 ? 1.133 -5.353 -26.198 1.00 10.00 61 ASN A CA 11
ATOM 17863 C C . ASN A 1 61 ? 0.971 -4.522 -24.905 1.00 10.00 61 ASN A C 11
ATOM 17864 O O . ASN A 1 61 ? 1.934 -3.905 -24.443 1.00 10.00 61 ASN A O 11
ATOM 17875 N N . ALA A 1 62 ? -0.223 -4.500 -24.305 1.00 10.00 62 ALA A N 11
ATOM 17876 C CA . ALA A 1 62 ? -0.488 -3.847 -23.024 1.00 10.00 62 ALA A CA 11
ATOM 17877 C C . ALA A 1 62 ? 0.369 -4.455 -21.900 1.00 10.00 62 ALA A C 11
ATOM 17878 O O . ALA A 1 62 ? 1.005 -3.733 -21.132 1.00 10.00 62 ALA A O 11
ATOM 17885 N N . THR A 1 63 ? 0.413 -5.787 -21.823 1.00 10.00 63 THR A N 11
ATOM 17886 C CA . THR A 1 63 ? 1.217 -6.565 -20.868 1.00 10.00 63 THR A CA 11
ATOM 17887 C C . THR A 1 63 ? 2.703 -6.196 -20.945 1.00 10.00 63 THR A C 11
ATOM 17888 O O . THR A 1 63 ? 3.306 -5.933 -19.903 1.00 10.00 63 THR A O 11
ATOM 17899 N N . GLN A 1 64 ? 3.295 -6.130 -22.147 1.00 10.00 64 GLN A N 11
ATOM 17900 C CA . GLN A 1 64 ? 4.649 -5.608 -22.377 1.00 10.00 64 GLN A CA 11
ATOM 17901 C C . GLN A 1 64 ? 4.859 -4.236 -21.715 1.00 10.00 64 GLN A C 11
ATOM 17902 O O . GLN A 1 64 ? 5.737 -4.088 -20.865 1.00 10.00 64 GLN A O 11
ATOM 17916 N N . ALA A 1 65 ? 4.055 -3.238 -22.100 1.00 10.00 65 ALA A N 11
ATOM 17917 C CA . ALA A 1 65 ? 4.113 -1.862 -21.609 1.00 10.00 65 ALA A CA 11
ATOM 17918 C C . ALA A 1 65 ? 3.969 -1.741 -20.076 1.00 10.00 65 ALA A C 11
ATOM 17919 O O . ALA A 1 65 ? 4.720 -0.999 -19.437 1.00 10.00 65 ALA A O 11
ATOM 17926 N N . ALA A 1 66 ? 3.002 -2.445 -19.484 1.00 10.00 66 ALA A N 11
ATOM 17927 C CA . ALA A 1 66 ? 2.709 -2.435 -18.050 1.00 10.00 66 ALA A CA 11
ATOM 17928 C C . ALA A 1 66 ? 3.801 -3.087 -17.175 1.00 10.00 66 ALA A C 11
ATOM 17929 O O . ALA A 1 66 ? 4.036 -2.623 -16.057 1.00 10.00 66 ALA A O 11
ATOM 17936 N N . ASN A 1 67 ? 4.458 -4.155 -17.651 1.00 10.00 67 ASN A N 11
ATOM 17937 C CA . ASN A 1 67 ? 5.360 -5.000 -16.848 1.00 10.00 67 ASN A CA 11
ATOM 17938 C C . ASN A 1 67 ? 6.795 -5.059 -17.412 1.00 10.00 67 ASN A C 11
ATOM 17939 O O . ASN A 1 67 ? 7.464 -6.092 -17.352 1.00 10.00 67 ASN A O 11
ATOM 17950 N N . GLN A 1 68 ? 7.297 -3.924 -17.905 1.00 10.00 68 GLN A N 11
ATOM 17951 C CA . GLN A 1 68 ? 8.634 -3.776 -18.506 1.00 10.00 68 GLN A CA 11
ATOM 17952 C C . GLN A 1 68 ? 9.753 -4.311 -17.598 1.00 10.00 68 GLN A C 11
ATOM 17953 O O . GLN A 1 68 ? 10.585 -5.103 -18.044 1.00 10.00 68 GLN A O 11
ATOM 17967 N N . ALA A 1 69 ? 9.771 -3.893 -16.328 1.00 10.00 69 ALA A N 11
ATOM 17968 C CA . ALA A 1 69 ? 10.737 -4.322 -15.313 1.00 10.00 69 ALA A CA 11
ATOM 17969 C C . ALA A 1 69 ? 10.779 -5.853 -15.116 1.00 10.00 69 ALA A C 11
ATOM 17970 O O . ALA A 1 69 ? 11.863 -6.431 -15.010 1.00 10.00 69 ALA A O 11
ATOM 17977 N N . GLU A 1 70 ? 9.610 -6.505 -15.068 1.00 10.00 70 GLU A N 11
ATOM 17978 C CA . GLU A 1 70 ? 9.452 -7.959 -14.910 1.00 10.00 70 GLU A CA 11
ATOM 17979 C C . GLU A 1 70 ? 10.182 -8.735 -16.019 1.00 10.00 70 GLU A C 11
ATOM 17980 O O . GLU A 1 70 ? 10.978 -9.631 -15.732 1.00 10.00 70 GLU A O 11
ATOM 17992 N N . PHE A 1 71 ? 9.936 -8.375 -17.284 1.00 10.00 71 PHE A N 11
ATOM 17993 C CA . PHE A 1 71 ? 10.633 -8.930 -18.450 1.00 10.00 71 PHE A CA 11
ATOM 17994 C C . PHE A 1 71 ? 12.131 -8.589 -18.448 1.00 10.00 71 PHE A C 11
ATOM 17995 O O . PHE A 1 71 ? 12.966 -9.477 -18.628 1.00 10.00 71 PHE A O 11
ATOM 18012 N N . SER A 1 72 ? 12.475 -7.311 -18.253 1.00 10.00 72 SER A N 11
ATOM 18013 C CA . SER A 1 72 ? 13.841 -6.773 -18.354 1.00 10.00 72 SER A CA 11
ATOM 18014 C C . SER A 1 72 ? 14.861 -7.531 -17.503 1.00 10.00 72 SER A C 11
ATOM 18015 O O . SER A 1 72 ? 15.877 -7.976 -18.043 1.00 10.00 72 SER A O 11
ATOM 18023 N N . ARG A 1 73 ? 14.627 -7.673 -16.187 1.00 10.00 73 ARG A N 11
ATOM 18024 C CA . ARG A 1 73 ? 15.568 -8.331 -15.255 1.00 10.00 73 ARG A CA 11
ATOM 18025 C C . ARG A 1 73 ? 15.868 -9.786 -15.622 1.00 10.00 73 ARG A C 11
ATOM 18026 O O . ARG A 1 73 ? 17.026 -10.199 -15.629 1.00 10.00 73 ARG A O 11
ATOM 18047 N N . GLU A 1 74 ? 14.829 -10.550 -15.944 1.00 10.00 74 GLU A N 11
ATOM 18048 C CA . GLU A 1 74 ? 14.918 -11.945 -16.397 1.00 10.00 74 GLU A CA 11
ATOM 18049 C C . GLU A 1 74 ? 15.720 -12.068 -17.701 1.00 10.00 74 GLU A C 11
ATOM 18050 O O . GLU A 1 74 ? 16.696 -12.817 -17.756 1.00 10.00 74 GLU A O 11
ATOM 18062 N N . LYS A 1 75 ? 15.336 -11.315 -18.740 1.00 10.00 75 LYS A N 11
ATOM 18063 C CA . LYS A 1 75 ? 15.928 -11.294 -20.093 1.00 10.00 75 LYS A CA 11
ATOM 18064 C C . LYS A 1 75 ? 17.461 -11.150 -20.132 1.00 10.00 75 LYS A C 11
ATOM 18065 O O . LYS A 1 75 ? 18.090 -11.650 -21.066 1.00 10.00 75 LYS A O 11
ATOM 18084 N N . GLN A 1 76 ? 18.073 -10.500 -19.135 1.00 10.00 76 GLN A N 11
ATOM 18085 C CA . GLN A 1 76 ? 19.537 -10.373 -19.004 1.00 10.00 76 GLN A CA 11
ATOM 18086 C C . GLN A 1 76 ? 20.279 -11.726 -18.975 1.00 10.00 76 GLN A C 11
ATOM 18087 O O . GLN A 1 76 ? 21.414 -11.815 -19.450 1.00 10.00 76 GLN A O 11
ATOM 18101 N N . ASP A 1 77 ? 19.668 -12.766 -18.397 1.00 10.00 77 ASP A N 11
ATOM 18102 C CA . ASP A 1 77 ? 20.287 -14.074 -18.119 1.00 10.00 77 ASP A CA 11
ATOM 18103 C C . ASP A 1 77 ? 19.416 -15.272 -18.552 1.00 10.00 77 ASP A C 11
ATOM 18104 O O . ASP A 1 77 ? 19.934 -16.259 -19.081 1.00 10.00 77 ASP A O 11
ATOM 18113 N N . SER A 1 78 ? 18.102 -15.202 -18.321 1.00 10.00 78 SER A N 11
ATOM 18114 C CA . SER A 1 78 ? 17.126 -16.252 -18.633 1.00 10.00 78 SER A CA 11
ATOM 18115 C C . SER A 1 78 ? 16.991 -16.538 -20.136 1.00 10.00 78 SER A C 11
ATOM 18116 O O . SER A 1 78 ? 17.142 -15.645 -20.978 1.00 10.00 78 SER A O 11
ATOM 18124 N N . LYS A 1 79 ? 16.634 -17.786 -20.463 1.00 10.00 79 LYS A N 11
ATOM 18125 C CA . LYS A 1 79 ? 16.264 -18.260 -21.809 1.00 10.00 79 LYS A CA 11
ATOM 18126 C C . LYS A 1 79 ? 14.844 -18.828 -21.807 1.00 10.00 79 LYS A C 11
ATOM 18127 O O . LYS A 1 79 ? 13.948 -18.233 -22.410 1.00 10.00 79 LYS A O 11
ATOM 18146 N N . LEU A 1 80 ? 14.637 -19.958 -21.126 1.00 10.00 80 LEU A N 11
ATOM 18147 C CA . LEU A 1 80 ? 13.367 -20.692 -21.065 1.00 10.00 80 LEU A CA 11
ATOM 18148 C C . LEU A 1 80 ? 12.215 -19.866 -20.470 1.00 10.00 80 LEU A C 11
ATOM 18149 O O . LEU A 1 80 ? 11.123 -19.881 -21.040 1.00 10.00 80 LEU A O 11
ATOM 18165 N N . HIS A 1 81 ? 12.431 -19.150 -19.352 1.00 10.00 81 HIS A N 11
ATOM 18166 C CA . HIS A 1 81 ? 11.366 -18.430 -18.630 1.00 10.00 81 HIS A CA 11
ATOM 18167 C C . HIS A 1 81 ? 10.554 -17.536 -19.567 1.00 10.00 81 HIS A C 11
ATOM 18168 O O . HIS A 1 81 ? 9.335 -17.648 -19.585 1.00 10.00 81 HIS A O 11
ATOM 18183 N N . GLN A 1 82 ? 11.217 -16.696 -20.368 1.00 10.00 82 GLN A N 11
ATOM 18184 C CA . GLN A 1 82 ? 10.582 -15.790 -21.335 1.00 10.00 82 GLN A CA 11
ATOM 18185 C C . GLN A 1 82 ? 9.590 -16.515 -22.262 1.00 10.00 82 GLN A C 11
ATOM 18186 O O . GLN A 1 82 ? 8.449 -16.078 -22.387 1.00 10.00 82 GLN A O 11
ATOM 18200 N N . ARG A 1 83 ? 9.991 -17.627 -22.897 1.00 10.00 83 ARG A N 11
ATOM 18201 C CA . ARG A 1 83 ? 9.139 -18.422 -23.809 1.00 10.00 83 ARG A CA 11
ATOM 18202 C C . ARG A 1 83 ? 7.876 -18.931 -23.105 1.00 10.00 83 ARG A C 11
ATOM 18203 O O . ARG A 1 83 ? 6.763 -18.694 -23.577 1.00 10.00 83 ARG A O 11
ATOM 18224 N N . VAL A 1 84 ? 8.053 -19.617 -21.974 1.00 10.00 84 VAL A N 11
ATOM 18225 C CA . VAL A 1 84 ? 6.970 -20.136 -21.115 1.00 10.00 84 VAL A CA 11
ATOM 18226 C C . VAL A 1 84 ? 6.045 -18.996 -20.661 1.00 10.00 84 VAL A C 11
ATOM 18227 O O . VAL A 1 84 ? 4.830 -19.081 -20.816 1.00 10.00 84 VAL A O 11
ATOM 18240 N N . LEU A 1 85 ? 6.611 -17.906 -20.138 1.00 10.00 85 LEU A N 11
ATOM 18241 C CA . LEU A 1 85 ? 5.918 -16.692 -19.691 1.00 10.00 85 LEU A CA 11
ATOM 18242 C C . LEU A 1 85 ? 5.068 -16.053 -20.801 1.00 10.00 85 LEU A C 11
ATOM 18243 O O . LEU A 1 85 ? 3.902 -15.751 -20.565 1.00 10.00 85 LEU A O 11
ATOM 18259 N N . TRP A 1 86 ? 5.604 -15.867 -22.010 1.00 10.00 86 TRP A N 11
ATOM 18260 C CA . TRP A 1 86 ? 4.841 -15.366 -23.160 1.00 10.00 86 TRP A CA 11
ATOM 18261 C C . TRP A 1 86 ? 3.676 -16.269 -23.568 1.00 10.00 86 TRP A C 11
ATOM 18262 O O . TRP A 1 86 ? 2.577 -15.763 -23.801 1.00 10.00 86 TRP A O 11
ATOM 18283 N N . ARG A 1 87 ? 3.875 -17.593 -23.623 1.00 10.00 87 ARG A N 11
ATOM 18284 C CA . ARG A 1 87 ? 2.780 -18.560 -23.822 1.00 10.00 87 ARG A CA 11
ATOM 18285 C C . ARG A 1 87 ? 1.700 -18.420 -22.740 1.00 10.00 87 ARG A C 11
ATOM 18286 O O . ARG A 1 87 ? 0.529 -18.280 -23.076 1.00 10.00 87 ARG A O 11
ATOM 18307 N N . LEU A 1 88 ? 2.085 -18.434 -21.464 1.00 10.00 88 LEU A N 11
ATOM 18308 C CA . LEU A 1 88 ? 1.225 -18.210 -20.293 1.00 10.00 88 LEU A CA 11
ATOM 18309 C C . LEU A 1 88 ? 0.404 -16.909 -20.423 1.00 10.00 88 LEU A C 11
ATOM 18310 O O . LEU A 1 88 ? -0.822 -16.941 -20.307 1.00 10.00 88 LEU A O 11
ATOM 18326 N N . ILE A 1 89 ? 1.055 -15.777 -20.712 1.00 10.00 89 ILE A N 11
ATOM 18327 C CA . ILE A 1 89 ? 0.406 -14.489 -21.015 1.00 10.00 89 ILE A CA 11
ATOM 18328 C C . ILE A 1 89 ? -0.626 -14.646 -22.143 1.00 10.00 89 ILE A C 11
ATOM 18329 O O . ILE A 1 89 ? -1.783 -14.271 -21.961 1.00 10.00 89 ILE A O 11
ATOM 18345 N N . LYS A 1 90 ? -0.235 -15.200 -23.298 1.00 10.00 90 LYS A N 11
ATOM 18346 C CA . LYS A 1 90 ? -1.116 -15.416 -24.458 1.00 10.00 90 LYS A CA 11
ATOM 18347 C C . LYS A 1 90 ? -2.340 -16.271 -24.134 1.00 10.00 90 LYS A C 11
ATOM 18348 O O . LYS A 1 90 ? -3.440 -15.907 -24.534 1.00 10.00 90 LYS A O 11
ATOM 18367 N N . GLU A 1 91 ? -2.173 -17.387 -23.426 1.00 10.00 91 GLU A N 11
ATOM 18368 C CA . GLU A 1 91 ? -3.276 -18.210 -22.903 1.00 10.00 91 GLU A CA 11
ATOM 18369 C C . GLU A 1 91 ? -4.287 -17.374 -22.094 1.00 10.00 91 GLU A C 11
ATOM 18370 O O . GLU A 1 91 ? -5.483 -17.426 -22.378 1.00 10.00 91 GLU A O 11
ATOM 18382 N N . ILE A 1 92 ? -3.834 -16.570 -21.123 1.00 10.00 92 ILE A N 11
ATOM 18383 C CA . ILE A 1 92 ? -4.692 -15.639 -20.360 1.00 10.00 92 ILE A CA 11
ATOM 18384 C C . ILE A 1 92 ? -5.367 -14.607 -21.277 1.00 10.00 92 ILE A C 11
ATOM 18385 O O . ILE A 1 92 ? -6.582 -14.418 -21.202 1.00 10.00 92 ILE A O 11
ATOM 18401 N N . CYS A 1 93 ? -4.600 -13.936 -22.140 1.00 10.00 93 CYS A N 11
ATOM 18402 C CA . CYS A 1 93 ? -5.100 -12.976 -23.127 1.00 10.00 93 CYS A CA 11
ATOM 18403 C C . CYS A 1 93 ? -6.175 -13.584 -24.055 1.00 10.00 93 CYS A C 11
ATOM 18404 O O . CYS A 1 93 ? -7.157 -12.917 -24.376 1.00 10.00 93 CYS A O 11
ATOM 18411 N N . SER A 1 94 ? -6.011 -14.845 -24.470 1.00 10.00 94 SER A N 11
ATOM 18412 C CA . SER A 1 94 ? -7.006 -15.651 -25.202 1.00 10.00 94 SER A CA 11
ATOM 18413 C C . SER A 1 94 ? -8.248 -15.987 -24.370 1.00 10.00 94 SER A C 11
ATOM 18414 O O . SER A 1 94 ? -9.362 -15.959 -24.895 1.00 10.00 94 SER A O 11
ATOM 18422 N N . ALA A 1 95 ? -8.067 -16.348 -23.097 1.00 10.00 95 ALA A N 11
ATOM 18423 C CA . ALA A 1 95 ? -9.123 -16.778 -22.174 1.00 10.00 95 ALA A CA 11
ATOM 18424 C C . ALA A 1 95 ? -10.194 -15.696 -21.923 1.00 10.00 95 ALA A C 11
ATOM 18425 O O . ALA A 1 95 ? -11.391 -15.989 -21.997 1.00 10.00 95 ALA A O 11
ATOM 18432 N N . LYS A 1 96 ? -9.786 -14.452 -21.631 1.00 10.00 96 LYS A N 11
ATOM 18433 C CA . LYS A 1 96 ? -10.691 -13.284 -21.554 1.00 10.00 96 LYS A CA 11
ATOM 18434 C C . LYS A 1 96 ? -11.399 -13.032 -22.903 1.00 10.00 96 LYS A C 11
ATOM 18435 O O . LYS A 1 96 ? -10.807 -13.214 -23.969 1.00 10.00 96 LYS A O 11
ATOM 18454 N N . HIS A 1 97 ? -12.690 -12.686 -22.875 1.00 10.00 97 HIS A N 11
ATOM 18455 C CA . HIS A 1 97 ? -13.587 -12.553 -24.044 1.00 10.00 97 HIS A CA 11
ATOM 18456 C C . HIS A 1 97 ? -14.496 -11.314 -23.947 1.00 10.00 97 HIS A C 11
ATOM 18457 O O . HIS A 1 97 ? -14.672 -10.756 -22.861 1.00 10.00 97 HIS A O 11
ATOM 18472 N N . CYS A 1 98 ? -15.127 -10.935 -25.065 1.00 10.00 98 CYS A N 11
ATOM 18473 C CA . CYS A 1 98 ? -16.122 -9.858 -25.153 1.00 10.00 98 CYS A CA 11
ATOM 18474 C C . CYS A 1 98 ? -17.521 -10.392 -25.503 1.00 10.00 98 CYS A C 11
ATOM 18475 O O . CYS A 1 98 ? -17.678 -11.237 -26.386 1.00 10.00 98 CYS A O 11
ATOM 18482 N N . ASP A 1 99 ? -18.551 -9.873 -24.828 1.00 10.00 99 ASP A N 11
ATOM 18483 C CA . ASP A 1 99 ? -19.961 -10.246 -25.022 1.00 10.00 99 ASP A CA 11
ATOM 18484 C C . ASP A 1 99 ? -20.474 -9.960 -26.449 1.00 10.00 99 ASP A C 11
ATOM 18485 O O . ASP A 1 99 ? -21.223 -10.757 -27.019 1.00 10.00 99 ASP A O 11
ATOM 18494 N N . PHE A 1 100 ? -20.077 -8.819 -27.026 1.00 10.00 100 PHE A N 11
ATOM 18495 C CA . PHE A 1 100 ? -20.518 -8.341 -28.342 1.00 10.00 100 PHE A CA 11
ATOM 18496 C C . PHE A 1 100 ? -20.013 -9.162 -29.548 1.00 10.00 100 PHE A C 11
ATOM 18497 O O . PHE A 1 100 ? -20.496 -8.942 -30.662 1.00 10.00 100 PHE A O 11
ATOM 18514 N N . TRP A 1 101 ? -19.045 -10.074 -29.377 1.00 10.00 101 TRP A N 11
ATOM 18515 C CA . TRP A 1 101 ? -18.481 -10.878 -30.475 1.00 10.00 101 TRP A CA 11
ATOM 18516 C C . TRP A 1 101 ? -19.547 -11.707 -31.215 1.00 10.00 101 TRP A C 11
ATOM 18517 O O . TRP A 1 101 ? -20.333 -12.443 -30.610 1.00 10.00 101 TRP A O 11
ATOM 18538 N N . LEU A 1 102 ? -19.573 -11.549 -32.543 1.00 10.00 102 LEU A N 11
ATOM 18539 C CA . LEU A 1 102 ? -20.596 -12.038 -33.476 1.00 10.00 102 LEU A CA 11
ATOM 18540 C C . LEU A 1 102 ? -19.994 -12.431 -34.842 1.00 10.00 102 LEU A C 11
ATOM 18541 O O . LEU A 1 102 ? -18.782 -12.340 -35.053 1.00 10.00 102 LEU A O 11
ATOM 18557 N N . GLU A 1 103 ? -20.842 -12.855 -35.782 1.00 10.00 103 GLU A N 11
ATOM 18558 C CA . GLU A 1 103 ? -20.486 -13.176 -37.172 1.00 10.00 103 GLU A CA 11
ATOM 18559 C C . GLU A 1 103 ? -21.573 -12.683 -38.149 1.00 10.00 103 GLU A C 11
ATOM 18560 O O . GLU A 1 103 ? -22.762 -12.659 -37.813 1.00 10.00 103 GLU A O 11
ATOM 18572 N N . ARG A 1 104 ? -21.166 -12.281 -39.361 1.00 10.00 104 ARG A N 11
ATOM 18573 C CA . ARG A 1 104 ? -22.033 -11.761 -40.438 1.00 10.00 104 ARG A CA 11
ATOM 18574 C C . ARG A 1 104 ? -23.080 -12.785 -40.895 1.00 10.00 104 ARG A C 11
ATOM 18575 O O . ARG A 1 104 ? -24.267 -12.465 -40.984 1.00 10.00 104 ARG A O 11
ATOM 18596 N N . GLY A 1 105 ? -22.635 -14.005 -41.200 1.00 10.00 105 GLY A N 11
ATOM 18597 C CA . GLY A 1 105 ? -23.460 -15.133 -41.646 1.00 10.00 105 GLY A CA 11
ATOM 18598 C C . GLY A 1 105 ? -22.648 -16.415 -41.877 1.00 10.00 105 GLY A C 11
ATOM 18599 O O . GLY A 1 105 ? -21.414 -16.407 -41.811 1.00 10.00 105 GLY A O 11
ATOM 18603 N N . ALA A 1 106 ? -23.344 -17.520 -42.154 1.00 10.00 106 ALA A N 11
ATOM 18604 C CA . ALA A 1 106 ? -22.775 -18.848 -42.410 1.00 10.00 106 ALA A CA 11
ATOM 18605 C C . ALA A 1 106 ? -23.588 -19.630 -43.466 1.00 10.00 106 ALA A C 11
ATOM 18606 O O . ALA A 1 106 ? -24.784 -19.378 -43.659 1.00 10.00 106 ALA A O 11
ATOM 18613 N N . ALA A 1 107 ? -22.937 -20.587 -44.140 1.00 10.00 107 ALA A N 11
ATOM 18614 C CA . ALA A 1 107 ? -23.502 -21.464 -45.177 1.00 10.00 107 ALA A CA 11
ATOM 18615 C C . ALA A 1 107 ? -22.890 -22.882 -45.136 1.00 10.00 107 ALA A C 11
ATOM 18616 O O . ALA A 1 107 ? -21.653 -23.007 -44.975 1.00 10.00 107 ALA A O 11
ATOM 18624 N N . ARG A 1 1 ? 4.044 1.794 2.260 1.00 10.00 1 ARG A N 12
ATOM 18625 C CA . ARG A 1 1 ? 3.700 1.599 0.824 1.00 10.00 1 ARG A CA 12
ATOM 18626 C C . ARG A 1 1 ? 4.052 2.855 0.015 1.00 10.00 1 ARG A C 12
ATOM 18627 O O . ARG A 1 1 ? 4.120 3.952 0.575 1.00 10.00 1 ARG A O 12
ATOM 18650 N N . VAL A 1 2 ? 4.275 2.718 -1.299 1.00 10.00 2 VAL A N 12
ATOM 18651 C CA . VAL A 1 2 ? 4.523 3.831 -2.243 1.00 10.00 2 VAL A CA 12
ATOM 18652 C C . VAL A 1 2 ? 3.435 4.917 -2.184 1.00 10.00 2 VAL A C 12
ATOM 18653 O O . VAL A 1 2 ? 2.238 4.619 -2.149 1.00 10.00 2 VAL A O 12
ATOM 18666 N N . ALA A 1 3 ? 3.853 6.186 -2.184 1.00 10.00 3 ALA A N 12
ATOM 18667 C CA . ALA A 1 3 ? 2.972 7.341 -2.342 1.00 10.00 3 ALA A CA 12
ATOM 18668 C C . ALA A 1 3 ? 2.591 7.530 -3.827 1.00 10.00 3 ALA A C 12
ATOM 18669 O O . ALA A 1 3 ? 3.407 7.963 -4.644 1.00 10.00 3 ALA A O 12
ATOM 18676 N N . GLU A 1 4 ? 1.346 7.203 -4.177 1.00 10.00 4 GLU A N 12
ATOM 18677 C CA . GLU A 1 4 ? 0.756 7.400 -5.514 1.00 10.00 4 GLU A CA 12
ATOM 18678 C C . GLU A 1 4 ? -0.048 8.703 -5.553 1.00 10.00 4 GLU A C 12
ATOM 18679 O O . GLU A 1 4 ? 0.156 9.566 -6.409 1.00 10.00 4 GLU A O 12
ATOM 18691 N N . ASN A 1 5 ? -0.940 8.856 -4.577 1.00 10.00 5 ASN A N 12
ATOM 18692 C CA . ASN A 1 5 ? -1.660 10.097 -4.287 1.00 10.00 5 ASN A CA 12
ATOM 18693 C C . ASN A 1 5 ? -0.732 11.066 -3.520 1.00 10.00 5 ASN A C 12
ATOM 18694 O O . ASN A 1 5 ? -0.787 11.187 -2.292 1.00 10.00 5 ASN A O 12
ATOM 18705 N N . ARG A 1 6 ? 0.141 11.743 -4.272 1.00 10.00 6 ARG A N 12
ATOM 18706 C CA . ARG A 1 6 ? 1.129 12.745 -3.822 1.00 10.00 6 ARG A CA 12
ATOM 18707 C C . ARG A 1 6 ? 0.978 14.077 -4.579 1.00 10.00 6 ARG A C 12
ATOM 18708 O O . ARG A 1 6 ? 0.388 14.075 -5.663 1.00 10.00 6 ARG A O 12
ATOM 18729 N N . PRO A 1 7 ? 1.485 15.210 -4.047 1.00 10.00 7 PRO A N 12
ATOM 18730 C CA . PRO A 1 7 ? 1.411 16.524 -4.693 1.00 10.00 7 PRO A CA 12
ATOM 18731 C C . PRO A 1 7 ? 1.764 16.493 -6.189 1.00 10.00 7 PRO A C 12
ATOM 18732 O O . PRO A 1 7 ? 2.841 16.036 -6.579 1.00 10.00 7 PRO A O 12
ATOM 18743 N N . GLY A 1 8 ? 0.814 16.919 -7.019 1.00 10.00 8 GLY A N 12
ATOM 18744 C CA . GLY A 1 8 ? 0.794 16.822 -8.478 1.00 10.00 8 GLY A CA 12
ATOM 18745 C C . GLY A 1 8 ? -0.351 15.959 -9.035 1.00 10.00 8 GLY A C 12
ATOM 18746 O O . GLY A 1 8 ? -0.702 16.101 -10.205 1.00 10.00 8 GLY A O 12
ATOM 18750 N N . ALA A 1 9 ? -0.909 15.023 -8.257 1.00 10.00 9 ALA A N 12
ATOM 18751 C CA . ALA A 1 9 ? -1.888 14.044 -8.742 1.00 10.00 9 ALA A CA 12
ATOM 18752 C C . ALA A 1 9 ? -3.166 14.701 -9.313 1.00 10.00 9 ALA A C 12
ATOM 18753 O O . ALA A 1 9 ? -3.759 15.586 -8.688 1.00 10.00 9 ALA A O 12
ATOM 18760 N N . PHE A 1 10 ? -3.612 14.263 -10.497 1.00 10.00 10 PHE A N 12
ATOM 18761 C CA . PHE A 1 10 ? -4.866 14.726 -11.106 1.00 10.00 10 PHE A CA 12
ATOM 18762 C C . PHE A 1 10 ? -6.106 14.400 -10.249 1.00 10.00 10 PHE A C 12
ATOM 18763 O O . PHE A 1 10 ? -6.159 13.379 -9.558 1.00 10.00 10 PHE A O 12
ATOM 18780 N N . ILE A 1 11 ? -7.142 15.234 -10.375 1.00 10.00 11 ILE A N 12
ATOM 18781 C CA . ILE A 1 11 ? -8.495 15.022 -9.844 1.00 10.00 11 ILE A CA 12
ATOM 18782 C C . ILE A 1 11 ? -9.440 15.040 -11.053 1.00 10.00 11 ILE A C 12
ATOM 18783 O O . ILE A 1 11 ? -9.795 16.098 -11.586 1.00 10.00 11 ILE A O 12
ATOM 18799 N N . LYS A 1 12 ? -9.789 13.844 -11.534 1.00 10.00 12 LYS A N 12
ATOM 18800 C CA . LYS A 1 12 ? -10.557 13.609 -12.769 1.00 10.00 12 LYS A CA 12
ATOM 18801 C C . LYS A 1 12 ? -12.045 13.423 -12.450 1.00 10.00 12 LYS A C 12
ATOM 18802 O O . LYS A 1 12 ? -12.539 12.301 -12.327 1.00 10.00 12 LYS A O 12
ATOM 18821 N N . GLN A 1 13 ? -12.762 14.542 -12.337 1.00 10.00 13 GLN A N 12
ATOM 18822 C CA . GLN A 1 13 ? -14.228 14.573 -12.220 1.00 10.00 13 GLN A CA 12
ATOM 18823 C C . GLN A 1 13 ? -14.912 14.325 -13.578 1.00 10.00 13 GLN A C 12
ATOM 18824 O O . GLN A 1 13 ? -16.049 13.853 -13.628 1.00 10.00 13 GLN A O 12
ATOM 18838 N N . GLY A 1 14 ? -14.229 14.660 -14.682 1.00 10.00 14 GLY A N 12
ATOM 18839 C CA . GLY A 1 14 ? -14.717 14.497 -16.058 1.00 10.00 14 GLY A CA 12
ATOM 18840 C C . GLY A 1 14 ? -15.677 15.604 -16.520 1.00 10.00 14 GLY A C 12
ATOM 18841 O O . GLY A 1 14 ? -16.313 15.484 -17.570 1.00 10.00 14 GLY A O 12
ATOM 18845 N N . ARG A 1 15 ? -15.775 16.691 -15.743 1.00 10.00 15 ARG A N 12
ATOM 18846 C CA . ARG A 1 15 ? -16.584 17.892 -15.996 1.00 10.00 15 ARG A CA 12
ATOM 18847 C C . ARG A 1 15 ? -16.016 18.700 -17.170 1.00 10.00 15 ARG A C 12
ATOM 18848 O O . ARG A 1 15 ? -14.825 19.017 -17.184 1.00 10.00 15 ARG A O 12
ATOM 18869 N N . LYS A 1 16 ? -16.868 19.063 -18.137 1.00 10.00 16 LYS A N 12
ATOM 18870 C CA . LYS A 1 16 ? -16.522 19.980 -19.236 1.00 10.00 16 LYS A CA 12
ATOM 18871 C C . LYS A 1 16 ? -16.339 21.413 -18.709 1.00 10.00 16 LYS A C 12
ATOM 18872 O O . LYS A 1 16 ? -17.267 21.996 -18.143 1.00 10.00 16 LYS A O 12
ATOM 18891 N N . LEU A 1 17 ? -15.149 21.975 -18.905 1.00 10.00 17 LEU A N 12
ATOM 18892 C CA . LEU A 1 17 ? -14.772 23.355 -18.576 1.00 10.00 17 LEU A CA 12
ATOM 18893 C C . LEU A 1 17 ? -15.040 24.320 -19.754 1.00 10.00 17 LEU A C 12
ATOM 18894 O O . LEU A 1 17 ? -15.509 23.920 -20.825 1.00 10.00 17 LEU A O 12
ATOM 18910 N N . ASP A 1 18 ? -14.730 25.604 -19.560 1.00 10.00 18 ASP A N 12
ATOM 18911 C CA . ASP A 1 18 ? -14.813 26.668 -20.569 1.00 10.00 18 ASP A CA 12
ATOM 18912 C C . ASP A 1 18 ? -13.516 27.500 -20.579 1.00 10.00 18 ASP A C 12
ATOM 18913 O O . ASP A 1 18 ? -13.331 28.416 -19.772 1.00 10.00 18 ASP A O 12
ATOM 18922 N N . ILE A 1 19 ? -12.599 27.140 -21.482 1.00 10.00 19 ILE A N 12
ATOM 18923 C CA . ILE A 1 19 ? -11.241 27.687 -21.647 1.00 10.00 19 ILE A CA 12
ATOM 18924 C C . ILE A 1 19 ? -11.008 27.944 -23.143 1.00 10.00 19 ILE A C 12
ATOM 18925 O O . ILE A 1 19 ? -11.284 27.077 -23.974 1.00 10.00 19 ILE A O 12
ATOM 18941 N N . ASP A 1 20 ? -10.500 29.128 -23.500 1.00 10.00 20 ASP A N 12
ATOM 18942 C CA . ASP A 1 20 ? -10.089 29.449 -24.873 1.00 10.00 20 ASP A CA 12
ATOM 18943 C C . ASP A 1 20 ? -8.616 29.069 -25.104 1.00 10.00 20 ASP A C 12
ATOM 18944 O O . ASP A 1 20 ? -7.702 29.890 -24.982 1.00 10.00 20 ASP A O 12
ATOM 18953 N N . PHE A 1 21 ? -8.394 27.798 -25.437 1.00 10.00 21 PHE A N 12
ATOM 18954 C CA . PHE A 1 21 ? -7.124 27.220 -25.886 1.00 10.00 21 PHE A CA 12
ATOM 18955 C C . PHE A 1 21 ? -6.643 27.865 -27.200 1.00 10.00 21 PHE A C 12
ATOM 18956 O O . PHE A 1 21 ? -5.453 28.138 -27.379 1.00 10.00 21 PHE A O 12
ATOM 18973 N N . GLY A 1 22 ? -7.584 28.065 -28.125 1.00 10.00 22 GLY A N 12
ATOM 18974 C CA . GLY A 1 22 ? -7.410 28.461 -29.528 1.00 10.00 22 GLY A CA 12
ATOM 18975 C C . GLY A 1 22 ? -8.251 27.549 -30.428 1.00 10.00 22 GLY A C 12
ATOM 18976 O O . GLY A 1 22 ? -8.492 26.403 -30.061 1.00 10.00 22 GLY A O 12
ATOM 18980 N N . ALA A 1 23 ? -8.694 28.017 -31.598 1.00 10.00 23 ALA A N 12
ATOM 18981 C CA . ALA A 1 23 ? -9.682 27.351 -32.468 1.00 10.00 23 ALA A CA 12
ATOM 18982 C C . ALA A 1 23 ? -9.536 25.817 -32.613 1.00 10.00 23 ALA A C 12
ATOM 18983 O O . ALA A 1 23 ? -10.506 25.076 -32.452 1.00 10.00 23 ALA A O 12
ATOM 18990 N N . GLU A 1 24 ? -8.344 25.324 -32.954 1.00 10.00 24 GLU A N 12
ATOM 18991 C CA . GLU A 1 24 ? -8.017 23.890 -33.068 1.00 10.00 24 GLU A CA 12
ATOM 18992 C C . GLU A 1 24 ? -8.146 23.138 -31.725 1.00 10.00 24 GLU A C 12
ATOM 18993 O O . GLU A 1 24 ? -8.814 22.105 -31.640 1.00 10.00 24 GLU A O 12
ATOM 19005 N N . GLY A 1 25 ? -7.533 23.665 -30.661 1.00 10.00 25 GLY A N 12
ATOM 19006 C CA . GLY A 1 25 ? -7.576 23.104 -29.303 1.00 10.00 25 GLY A CA 12
ATOM 19007 C C . GLY A 1 25 ? -8.964 23.141 -28.649 1.00 10.00 25 GLY A C 12
ATOM 19008 O O . GLY A 1 25 ? -9.341 22.201 -27.951 1.00 10.00 25 GLY A O 12
ATOM 19012 N N . ASN A 1 26 ? -9.737 24.204 -28.888 1.00 10.00 26 ASN A N 12
ATOM 19013 C CA . ASN A 1 26 ? -11.126 24.376 -28.452 1.00 10.00 26 ASN A CA 12
ATOM 19014 C C . ASN A 1 26 ? -11.995 23.216 -28.960 1.00 10.00 26 ASN A C 12
ATOM 19015 O O . ASN A 1 26 ? -12.702 22.571 -28.181 1.00 10.00 26 ASN A O 12
ATOM 19026 N N . ARG A 1 27 ? -11.918 22.941 -30.270 1.00 10.00 27 ARG A N 12
ATOM 19027 C CA . ARG A 1 27 ? -12.606 21.825 -30.943 1.00 10.00 27 ARG A CA 12
ATOM 19028 C C . ARG A 1 27 ? -12.183 20.470 -30.371 1.00 10.00 27 ARG A C 12
ATOM 19029 O O . ARG A 1 27 ? -13.041 19.630 -30.097 1.00 10.00 27 ARG A O 12
ATOM 19050 N N . TYR A 1 28 ? -10.880 20.264 -30.163 1.00 10.00 28 TYR A N 12
ATOM 19051 C CA . TYR A 1 28 ? -10.340 19.052 -29.545 1.00 10.00 28 TYR A CA 12
ATOM 19052 C C . TYR A 1 28 ? -10.898 18.818 -28.133 1.00 10.00 28 TYR A C 12
ATOM 19053 O O . TYR A 1 28 ? -11.439 17.744 -27.863 1.00 10.00 28 TYR A O 12
ATOM 19071 N N . TYR A 1 29 ? -10.795 19.809 -27.239 1.00 10.00 29 TYR A N 12
ATOM 19072 C CA . TYR A 1 29 ? -11.335 19.748 -25.878 1.00 10.00 29 TYR A CA 12
ATOM 19073 C C . TYR A 1 29 ? -12.843 19.453 -25.863 1.00 10.00 29 TYR A C 12
ATOM 19074 O O . TYR A 1 29 ? -13.274 18.509 -25.205 1.00 10.00 29 TYR A O 12
ATOM 19092 N N . ALA A 1 30 ? -13.649 20.213 -26.612 1.00 10.00 30 ALA A N 12
ATOM 19093 C CA . ALA A 1 30 ? -15.095 20.005 -26.746 1.00 10.00 30 ALA A CA 12
ATOM 19094 C C . ALA A 1 30 ? -15.489 18.548 -27.081 1.00 10.00 30 ALA A C 12
ATOM 19095 O O . ALA A 1 30 ? -16.507 18.054 -26.590 1.00 10.00 30 ALA A O 12
ATOM 19102 N N . ALA A 1 31 ? -14.692 17.857 -27.902 1.00 10.00 31 ALA A N 12
ATOM 19103 C CA . ALA A 1 31 ? -14.878 16.454 -28.276 1.00 10.00 31 ALA A CA 12
ATOM 19104 C C . ALA A 1 31 ? -14.248 15.421 -27.304 1.00 10.00 31 ALA A C 12
ATOM 19105 O O . ALA A 1 31 ? -14.678 14.264 -27.300 1.00 10.00 31 ALA A O 12
ATOM 19112 N N . ASN A 1 32 ? -13.247 15.795 -26.490 1.00 10.00 32 ASN A N 12
ATOM 19113 C CA . ASN A 1 32 ? -12.424 14.861 -25.695 1.00 10.00 32 ASN A CA 12
ATOM 19114 C C . ASN A 1 32 ? -12.249 15.202 -24.195 1.00 10.00 32 ASN A C 12
ATOM 19115 O O . ASN A 1 32 ? -11.432 14.56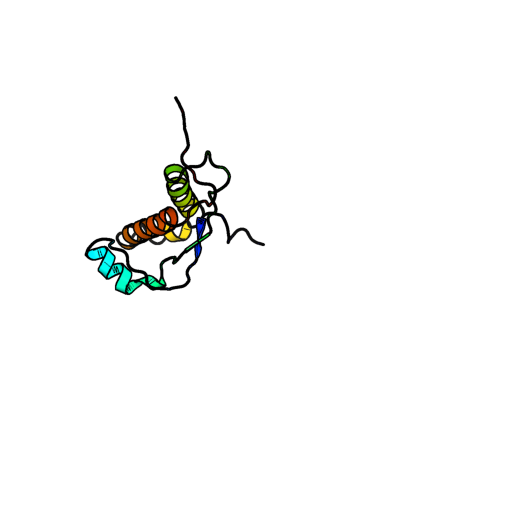5 -23.524 1.00 10.00 32 ASN A O 12
ATOM 19126 N N . TYR A 1 33 ? -13.010 16.154 -23.639 1.00 10.00 33 TYR A N 12
ATOM 19127 C CA . TYR A 1 33 ? -12.891 16.656 -22.256 1.00 10.00 33 TYR A CA 12
ATOM 19128 C C . TYR A 1 33 ? -12.859 15.569 -21.164 1.00 10.00 33 TYR A C 12
ATOM 19129 O O . TYR A 1 33 ? -12.199 15.744 -20.141 1.00 10.00 33 TYR A O 12
ATOM 19147 N N . TRP A 1 34 ? -13.534 14.437 -21.381 1.00 10.00 34 TRP A N 12
ATOM 19148 C CA . TRP A 1 34 ? -13.541 13.251 -20.513 1.00 10.00 34 TRP A CA 12
ATOM 19149 C C . TRP A 1 34 ? -12.137 12.740 -20.119 1.00 10.00 34 TRP A C 12
ATOM 19150 O O . TRP A 1 34 ? -11.960 12.239 -19.006 1.00 10.00 34 TRP A O 12
ATOM 19171 N N . GLN A 1 35 ? -11.135 12.858 -21.002 1.00 10.00 35 GLN A N 12
ATOM 19172 C CA . GLN A 1 35 ? -9.741 12.457 -20.739 1.00 10.00 35 GLN A CA 12
ATOM 19173 C C . GLN A 1 35 ? -9.026 13.347 -19.703 1.00 10.00 35 GLN A C 12
ATOM 19174 O O . GLN A 1 35 ? -8.167 12.874 -18.957 1.00 10.00 35 GLN A O 12
ATOM 19188 N N . PHE A 1 36 ? -9.325 14.646 -19.713 1.00 10.00 36 PHE A N 12
ATOM 19189 C CA . PHE A 1 36 ? -8.627 15.706 -18.980 1.00 10.00 36 PHE A CA 12
ATOM 19190 C C . PHE A 1 36 ? -8.943 15.733 -17.468 1.00 10.00 36 PHE A C 12
ATOM 19191 O O . PHE A 1 36 ? -10.007 15.262 -17.045 1.00 10.00 36 PHE A O 12
ATOM 19208 N N . PRO A 1 37 ? -8.052 16.313 -16.638 1.00 10.00 37 PRO A N 12
ATOM 19209 C CA . PRO A 1 37 ? -8.338 16.594 -15.232 1.00 10.00 37 PRO A CA 12
ATOM 19210 C C . PRO A 1 37 ? -9.306 17.785 -15.094 1.00 10.00 37 PRO A C 12
ATOM 19211 O O . PRO A 1 37 ? -9.455 18.600 -16.006 1.00 10.00 37 PRO A O 12
ATOM 19222 N N . ASP A 1 38 ? -9.953 17.902 -13.934 1.00 10.00 38 ASP A N 12
ATOM 19223 C CA . ASP A 1 38 ? -10.805 19.041 -13.545 1.00 10.00 38 ASP A CA 12
ATOM 19224 C C . ASP A 1 38 ? -10.171 19.837 -12.386 1.00 10.00 38 ASP A C 12
ATOM 19225 O O . ASP A 1 38 ? -10.243 21.067 -12.361 1.00 10.00 38 ASP A O 12
ATOM 19234 N N . GLY A 1 39 ? -9.508 19.137 -11.460 1.00 10.00 39 GLY A N 12
ATOM 19235 C CA . GLY A 1 39 ? -8.658 19.693 -10.404 1.00 10.00 39 GLY A CA 12
ATOM 19236 C C . GLY A 1 39 ? -7.296 18.990 -10.346 1.00 10.00 39 GLY A C 12
ATOM 19237 O O . GLY A 1 39 ? -7.059 18.000 -11.043 1.00 10.00 39 GLY A O 12
ATOM 19241 N N . ILE A 1 40 ? -6.395 19.492 -9.500 1.00 10.00 40 ILE A N 12
ATOM 19242 C CA . ILE A 1 40 ? -5.072 18.908 -9.221 1.00 10.00 40 ILE A CA 12
ATOM 19243 C C . ILE A 1 40 ? -4.814 18.997 -7.714 1.00 10.00 40 ILE A C 12
ATOM 19244 O O . ILE A 1 40 ? -4.886 20.081 -7.131 1.00 10.00 40 ILE A O 12
ATOM 19260 N N . TYR A 1 41 ? -4.497 17.866 -7.089 1.00 10.00 41 TYR A N 12
ATOM 19261 C CA . TYR A 1 41 ? -4.043 17.766 -5.703 1.00 10.00 41 TYR A CA 12
ATOM 19262 C C . TYR A 1 41 ? -2.598 18.274 -5.590 1.00 10.00 41 TYR A C 12
ATOM 19263 O O . TYR A 1 41 ? -1.686 17.625 -6.099 1.00 10.00 41 TYR A O 12
ATOM 19281 N N . TYR A 1 42 ? -2.361 19.429 -4.961 1.00 10.00 42 TYR A N 12
ATOM 19282 C CA . TYR A 1 42 ? -1.018 20.015 -4.804 1.00 10.00 42 TYR A CA 12
ATOM 19283 C C . TYR A 1 42 ? -0.901 20.882 -3.537 1.00 10.00 42 TYR A C 12
ATOM 19284 O O . TYR A 1 42 ? -1.880 21.487 -3.095 1.00 10.00 42 TYR A O 12
ATOM 19302 N N . GLU A 1 43 ? 0.302 20.948 -2.954 1.00 10.00 43 GLU A N 12
ATOM 19303 C CA . GLU A 1 43 ? 0.617 21.641 -1.692 1.00 10.00 43 GLU A CA 12
ATOM 19304 C C . GLU A 1 43 ? 1.917 22.459 -1.826 1.00 10.00 43 GLU A C 12
ATOM 19305 O O . GLU A 1 43 ? 2.967 22.126 -1.267 1.00 10.00 43 GLU A O 12
ATOM 19317 N N . GLY A 1 44 ? 1.833 23.550 -2.589 1.00 10.00 44 GLY A N 12
ATOM 19318 C CA . GLY A 1 44 ? 2.951 24.462 -2.878 1.00 10.00 44 GLY A CA 12
ATOM 19319 C C . GLY A 1 44 ? 3.245 25.449 -1.744 1.00 10.00 44 GLY A C 12
ATOM 19320 O O . GLY A 1 44 ? 4.368 25.526 -1.241 1.00 10.00 44 GLY A O 12
ATOM 19324 N N . CYS A 1 45 ? 2.235 26.234 -1.363 1.00 10.00 45 CYS A N 12
ATOM 19325 C CA . CYS A 1 45 ? 2.306 27.269 -0.329 1.00 10.00 45 CYS A CA 12
ATOM 19326 C C . CYS A 1 45 ? 2.635 26.730 1.077 1.00 10.00 45 CYS A C 12
ATOM 19327 O O . CYS A 1 45 ? 2.158 25.670 1.492 1.00 10.00 45 CYS A O 12
ATOM 19334 N N . SER A 1 46 ? 3.439 27.502 1.816 1.00 10.00 46 SER A N 12
ATOM 19335 C CA . SER A 1 46 ? 3.885 27.229 3.192 1.00 10.00 46 SER A CA 12
ATOM 19336 C C . SER A 1 46 ? 4.052 28.528 3.997 1.00 10.00 46 SER A C 12
ATOM 19337 O O . SER A 1 46 ? 3.478 28.674 5.078 1.00 10.00 46 SER A O 12
ATOM 19345 N N . GLU A 1 47 ? 4.813 29.490 3.462 1.00 10.00 47 GLU A N 12
ATOM 19346 C CA . GLU A 1 47 ? 5.113 30.799 4.065 1.00 10.00 47 GLU A CA 12
ATOM 19347 C C . GLU A 1 47 ? 5.145 31.928 3.015 1.00 10.00 47 GLU A C 12
ATOM 19348 O O . GLU A 1 47 ? 5.292 31.664 1.820 1.00 10.00 47 GLU A O 12
ATOM 19360 N N . ALA A 1 48 ? 5.054 33.189 3.459 1.00 10.00 48 ALA A N 12
ATOM 19361 C CA . ALA A 1 48 ? 4.947 34.401 2.634 1.00 10.00 48 ALA A CA 12
ATOM 19362 C C . ALA A 1 48 ? 6.021 34.573 1.536 1.00 10.00 48 ALA A C 12
ATOM 19363 O O . ALA A 1 48 ? 5.777 35.258 0.540 1.00 10.00 48 ALA A O 12
ATOM 19370 N N . ASN A 1 49 ? 7.203 33.968 1.700 1.00 10.00 49 ASN A N 12
ATOM 19371 C CA . ASN A 1 49 ? 8.250 33.915 0.675 1.00 10.00 49 ASN A CA 12
ATOM 19372 C C . ASN A 1 49 ? 7.806 33.191 -0.617 1.00 10.00 49 ASN A C 12
ATOM 19373 O O . ASN A 1 49 ? 8.267 33.553 -1.700 1.00 10.00 49 ASN A O 12
ATOM 19384 N N . VAL A 1 50 ? 6.926 32.184 -0.525 1.00 10.00 50 VAL A N 12
ATOM 19385 C CA . VAL A 1 50 ? 6.305 31.501 -1.677 1.00 10.00 50 VAL A CA 12
ATOM 19386 C C . VAL A 1 50 ? 5.260 32.413 -2.332 1.00 10.00 50 VAL A C 12
ATOM 19387 O O . VAL A 1 50 ? 4.317 32.851 -1.673 1.00 10.00 50 VAL A O 12
ATOM 19400 N N . THR A 1 51 ? 5.396 32.672 -3.634 1.00 10.00 51 THR A N 12
ATOM 19401 C CA . THR A 1 51 ? 4.526 33.560 -4.434 1.00 10.00 51 THR A CA 12
ATOM 19402 C C . THR A 1 51 ? 3.719 32.788 -5.488 1.00 10.00 51 THR A C 12
ATOM 19403 O O . THR A 1 51 ? 3.896 31.576 -5.651 1.00 10.00 51 THR A O 12
ATOM 19414 N N . LYS A 1 52 ? 2.838 33.472 -6.237 1.00 10.00 52 LYS A N 12
ATOM 19415 C CA . LYS A 1 52 ? 2.111 32.876 -7.371 1.00 10.00 52 LYS A CA 12
ATOM 19416 C C . LYS A 1 52 ? 3.062 32.334 -8.439 1.00 10.00 52 LYS A C 12
ATOM 19417 O O . LYS A 1 52 ? 2.959 31.166 -8.796 1.00 10.00 52 LYS A O 12
ATOM 19436 N N . GLU A 1 53 ? 3.980 33.153 -8.954 1.00 10.00 53 GLU A N 12
ATOM 19437 C CA . GLU A 1 53 ? 4.951 32.723 -9.976 1.00 10.00 53 GLU A CA 12
ATOM 19438 C C . GLU A 1 53 ? 5.756 31.477 -9.552 1.00 10.00 53 GLU A C 12
ATOM 19439 O O . GLU A 1 53 ? 5.998 30.596 -10.379 1.00 10.00 53 GLU A O 12
ATOM 19451 N N . MET A 1 54 ? 6.122 31.365 -8.267 1.00 10.00 54 MET A N 12
ATOM 19452 C CA . MET A 1 54 ? 6.688 30.136 -7.696 1.00 10.00 54 MET A CA 12
ATOM 19453 C C . MET A 1 54 ? 5.681 28.976 -7.770 1.00 10.00 54 MET A C 12
ATOM 19454 O O . MET A 1 54 ? 5.997 27.931 -8.345 1.00 10.00 54 MET A O 12
ATOM 19468 N N . LEU A 1 55 ? 4.482 29.141 -7.195 1.00 10.00 55 LEU A N 12
ATOM 19469 C CA . LEU A 1 55 ? 3.436 28.117 -7.124 1.00 10.00 55 LEU A CA 12
ATOM 19470 C C . LEU A 1 55 ? 3.050 27.545 -8.495 1.00 10.00 55 LEU A C 12
ATOM 19471 O O . LEU A 1 55 ? 3.031 26.328 -8.641 1.00 10.00 55 LEU A O 12
ATOM 19487 N N . VAL A 1 56 ? 2.706 28.378 -9.483 1.00 10.00 56 VAL A N 12
ATOM 19488 C CA . VAL A 1 56 ? 2.181 27.935 -10.792 1.00 10.00 56 VAL A CA 12
ATOM 19489 C C . VAL A 1 56 ? 3.181 27.028 -11.522 1.00 10.00 56 VAL A C 12
ATOM 19490 O O . VAL A 1 56 ? 2.834 25.915 -11.921 1.00 10.00 56 VAL A O 12
ATOM 19503 N N . THR A 1 57 ? 4.433 27.472 -11.668 1.00 10.00 57 THR A N 12
ATOM 19504 C CA . THR A 1 57 ? 5.537 26.680 -12.241 1.00 10.00 57 THR A CA 12
ATOM 19505 C C . THR A 1 57 ? 5.798 25.399 -11.441 1.00 10.00 57 THR A C 12
ATOM 19506 O O . THR A 1 57 ? 5.902 24.317 -12.026 1.00 10.00 57 THR A O 12
ATOM 19517 N N . SER A 1 58 ? 5.899 25.487 -10.111 1.00 10.00 58 SER A N 12
ATOM 19518 C CA . SER A 1 58 ? 6.114 24.324 -9.232 1.00 10.00 58 SER A CA 12
ATOM 19519 C C . SER A 1 58 ? 4.974 23.298 -9.314 1.00 10.00 58 SER A C 12
ATOM 19520 O O . SER A 1 58 ? 5.232 22.099 -9.329 1.00 10.00 58 SER A O 12
ATOM 19528 N N . CYS A 1 59 ? 3.722 23.747 -9.414 1.00 10.00 59 CYS A N 12
ATOM 19529 C CA . CYS A 1 59 ? 2.521 22.941 -9.648 1.00 10.00 59 CYS A CA 12
ATOM 19530 C C . CYS A 1 59 ? 2.598 22.152 -10.963 1.00 10.00 59 CYS A C 12
ATOM 19531 O O . CYS A 1 59 ? 2.403 20.938 -10.952 1.00 10.00 59 CYS A O 12
ATOM 19538 N N . VAL A 1 60 ? 2.934 22.796 -12.087 1.00 10.00 60 VAL A N 12
ATOM 19539 C CA . VAL A 1 60 ? 3.214 22.123 -13.374 1.00 10.00 60 VAL A CA 12
ATOM 19540 C C . VAL A 1 60 ? 4.304 21.048 -13.223 1.00 10.00 60 VAL A C 12
ATOM 19541 O O . VAL A 1 60 ? 4.107 19.905 -13.639 1.00 10.00 60 VAL A O 12
ATOM 19554 N N . ASN A 1 61 ? 5.437 21.384 -12.599 1.00 10.00 61 ASN A N 12
ATOM 19555 C CA . ASN A 1 61 ? 6.532 20.449 -12.299 1.00 10.00 61 ASN A CA 12
ATOM 19556 C C . ASN A 1 61 ? 6.089 19.256 -11.424 1.00 10.00 61 ASN A C 12
ATOM 19557 O O . ASN A 1 61 ? 6.437 18.110 -11.718 1.00 10.00 61 ASN A O 12
ATOM 19568 N N . ALA A 1 62 ? 5.320 19.496 -10.358 1.00 10.00 62 ALA A N 12
ATOM 19569 C CA . ALA A 1 62 ? 4.744 18.453 -9.512 1.00 10.00 62 ALA A CA 12
ATOM 19570 C C . ALA A 1 62 ? 3.788 17.547 -10.305 1.00 10.00 62 ALA A C 12
ATOM 19571 O O . ALA A 1 62 ? 3.862 16.324 -10.203 1.00 10.00 62 ALA A O 12
ATOM 19578 N N . THR A 1 63 ? 2.909 18.141 -11.116 1.00 10.00 63 THR A N 12
ATOM 19579 C CA . THR A 1 63 ? 1.972 17.445 -12.013 1.00 10.00 63 THR A CA 12
ATOM 19580 C C . THR A 1 63 ? 2.703 16.485 -12.954 1.00 10.00 63 THR A C 12
ATOM 19581 O O . THR A 1 63 ? 2.321 15.316 -13.032 1.00 10.00 63 THR A O 12
ATOM 19592 N N . GLN A 1 64 ? 3.769 16.939 -13.628 1.00 10.00 64 GLN A N 12
ATOM 19593 C CA . GLN A 1 64 ? 4.681 16.099 -14.416 1.00 10.00 64 GLN A CA 12
ATOM 19594 C C . GLN A 1 64 ? 5.166 14.876 -13.618 1.00 10.00 64 GLN A C 12
ATOM 19595 O O . GLN A 1 64 ? 4.922 13.740 -14.023 1.00 10.00 64 GLN A O 12
ATOM 19609 N N . ALA A 1 65 ? 5.833 15.106 -12.481 1.00 10.00 65 ALA A N 12
ATOM 19610 C CA . ALA A 1 65 ? 6.378 14.082 -11.589 1.00 10.00 65 ALA A CA 12
ATOM 19611 C C . ALA A 1 65 ? 5.332 13.062 -11.083 1.00 10.00 65 ALA A C 12
ATOM 19612 O O . ALA A 1 65 ? 5.623 11.868 -10.977 1.00 10.00 65 ALA A O 12
ATOM 19619 N N . ALA A 1 66 ? 4.125 13.521 -10.747 1.00 10.00 66 ALA A N 12
ATOM 19620 C CA . ALA A 1 66 ? 3.020 12.705 -10.248 1.00 10.00 66 ALA A CA 12
ATOM 19621 C C . ALA A 1 66 ? 2.374 11.795 -11.313 1.00 10.00 66 ALA A C 12
ATOM 19622 O O . ALA A 1 66 ? 2.084 10.632 -11.027 1.00 10.00 66 ALA A O 12
ATOM 19629 N N . ASN A 1 67 ? 2.124 12.309 -12.526 1.00 10.00 67 ASN A N 12
ATOM 19630 C CA . ASN A 1 67 ? 1.322 11.641 -13.567 1.00 10.00 67 ASN A CA 12
ATOM 19631 C C . ASN A 1 67 ? 2.171 11.242 -14.795 1.00 10.00 67 ASN A C 12
ATOM 19632 O O . ASN A 1 67 ? 1.722 11.321 -15.941 1.00 10.00 67 ASN A O 12
ATOM 19643 N N . GLN A 1 68 ? 3.396 10.767 -14.546 1.00 10.00 68 GLN A N 12
ATOM 19644 C CA . GLN A 1 68 ? 4.423 10.438 -15.550 1.00 10.00 68 GLN A CA 12
ATOM 19645 C C . GLN A 1 68 ? 3.915 9.523 -16.673 1.00 10.00 68 GLN A C 12
ATOM 19646 O O . GLN A 1 68 ? 4.126 9.820 -17.849 1.00 10.00 68 GLN A O 12
ATOM 19660 N N . ALA A 1 69 ? 3.270 8.406 -16.319 1.00 10.00 69 ALA A N 12
ATOM 19661 C CA . ALA A 1 69 ? 2.760 7.399 -17.255 1.00 10.00 69 ALA A CA 12
ATOM 19662 C C . ALA A 1 69 ? 1.832 7.992 -18.334 1.00 10.00 69 ALA A C 12
ATOM 19663 O O . ALA A 1 69 ? 2.013 7.722 -19.522 1.00 10.00 69 ALA A O 12
ATOM 19670 N N . GLU A 1 70 ? 0.854 8.809 -17.928 1.00 10.00 70 GLU A N 12
ATOM 19671 C CA . GLU A 1 70 ? -0.110 9.475 -18.818 1.00 10.00 70 GLU A CA 12
ATOM 19672 C C . GLU A 1 70 ? 0.606 10.305 -19.896 1.00 10.00 70 GLU A C 12
ATOM 19673 O O . GLU A 1 70 ? 0.393 10.093 -21.092 1.00 10.00 70 GLU A O 12
ATOM 19685 N N . PHE A 1 71 ? 1.483 11.225 -19.478 1.00 10.00 71 PHE A N 12
ATOM 19686 C CA . PHE A 1 71 ? 2.305 12.039 -20.377 1.00 10.00 71 PHE A CA 12
ATOM 19687 C C . PHE A 1 71 ? 3.207 11.182 -21.276 1.00 10.00 71 PHE A C 12
ATOM 19688 O O . PHE A 1 71 ? 3.222 11.386 -22.488 1.00 10.00 71 PHE A O 12
ATOM 19705 N N . SER A 1 72 ? 3.944 10.225 -20.705 1.00 10.00 72 SER A N 12
ATOM 19706 C CA . SER A 1 72 ? 4.875 9.333 -21.418 1.00 10.00 72 SER A CA 12
ATOM 19707 C C . SER A 1 72 ? 4.215 8.596 -22.590 1.00 10.00 72 SER A C 12
ATOM 19708 O O . SER A 1 72 ? 4.766 8.575 -23.692 1.00 10.00 72 SER A O 12
ATOM 19716 N N . ARG A 1 73 ? 3.040 7.989 -22.366 1.00 10.00 73 ARG A N 12
ATOM 19717 C CA . ARG A 1 73 ? 2.238 7.311 -23.401 1.00 10.00 73 ARG A CA 12
ATOM 19718 C C . ARG A 1 73 ? 1.750 8.278 -24.486 1.00 10.00 73 ARG A C 12
ATOM 19719 O O . ARG A 1 73 ? 1.944 8.011 -25.672 1.00 10.00 73 ARG A O 12
ATOM 19740 N N . GLU A 1 74 ? 1.110 9.381 -24.098 1.00 10.00 74 GLU A N 12
ATOM 19741 C CA . GLU A 1 74 ? 0.524 10.366 -25.021 1.00 10.00 74 GLU A CA 12
ATOM 19742 C C . GLU A 1 74 ? 1.570 11.114 -25.869 1.00 10.00 74 GLU A C 12
ATOM 19743 O O . GLU A 1 74 ? 1.512 11.057 -27.097 1.00 10.00 74 GLU A O 12
ATOM 19755 N N . LYS A 1 75 ? 2.511 11.826 -25.237 1.00 10.00 75 LYS A N 12
ATOM 19756 C CA . LYS A 1 75 ? 3.479 12.780 -25.826 1.00 10.00 75 LYS A CA 12
ATOM 19757 C C . LYS A 1 75 ? 4.154 12.308 -27.124 1.00 10.00 75 LYS A C 12
ATOM 19758 O O . LYS A 1 75 ? 4.340 13.109 -28.041 1.00 10.00 75 LYS A O 12
ATOM 19777 N N . GLN A 1 76 ? 4.518 11.027 -27.202 1.00 10.00 76 GLN A N 12
ATOM 19778 C CA . GLN A 1 76 ? 5.158 10.385 -28.361 1.00 10.00 76 GLN A CA 12
ATOM 19779 C C . GLN A 1 76 ? 4.393 10.565 -29.692 1.00 10.00 76 GLN A C 12
ATOM 19780 O O . GLN A 1 76 ? 5.022 10.637 -30.750 1.00 10.00 76 GLN A O 12
ATOM 19794 N N . ASP A 1 77 ? 3.056 10.615 -29.657 1.00 10.00 77 ASP A N 12
ATOM 19795 C CA . ASP A 1 77 ? 2.177 10.629 -30.843 1.00 10.00 77 ASP A CA 12
ATOM 19796 C C . ASP A 1 77 ? 1.032 11.662 -30.765 1.00 10.00 77 ASP A C 12
ATOM 19797 O O . ASP A 1 77 ? 0.643 12.242 -31.782 1.00 10.00 77 ASP A O 12
ATOM 19806 N N . SER A 1 78 ? 0.481 11.893 -29.571 1.00 10.00 78 SER A N 12
ATOM 19807 C CA . SER A 1 78 ? -0.697 12.725 -29.278 1.00 10.00 78 SER A CA 12
ATOM 19808 C C . SER A 1 78 ? -0.376 14.234 -29.297 1.00 10.00 78 SER A C 12
ATOM 19809 O O . SER A 1 78 ? -0.477 14.944 -28.290 1.00 10.00 78 SER A O 12
ATOM 19817 N N . LYS A 1 79 ? 0.024 14.731 -30.475 1.00 10.00 79 LYS A N 12
ATOM 19818 C CA . LYS A 1 79 ? 0.549 16.081 -30.753 1.00 10.00 79 LYS A CA 12
ATOM 19819 C C . LYS A 1 79 ? -0.327 17.199 -30.180 1.00 10.00 79 LYS A C 12
ATOM 19820 O O . LYS A 1 79 ? 0.135 17.969 -29.336 1.00 10.00 79 LYS A O 12
ATOM 19839 N N . LEU A 1 80 ? -1.574 17.297 -30.645 1.00 10.00 80 LEU A N 12
ATOM 19840 C CA . LEU A 1 80 ? -2.547 18.309 -30.218 1.00 10.00 80 LEU A CA 12
ATOM 19841 C C . LEU A 1 80 ? -2.903 18.179 -28.729 1.00 10.00 80 LEU A C 12
ATOM 19842 O O . LEU A 1 80 ? -2.927 19.190 -28.026 1.00 10.00 80 LEU A O 12
ATOM 19858 N N . HIS A 1 81 ? -3.153 16.955 -28.237 1.00 10.00 81 HIS A N 12
ATOM 19859 C CA . HIS A 1 81 ? -3.547 16.699 -26.843 1.00 10.00 81 HIS A CA 12
ATOM 19860 C C . HIS A 1 81 ? -2.602 17.373 -25.847 1.00 10.00 81 HIS A C 12
ATOM 19861 O O . HIS A 1 81 ? -3.084 18.062 -24.955 1.00 10.00 81 HIS A O 12
ATOM 19876 N N . GLN A 1 82 ? -1.282 17.222 -26.016 1.00 10.00 82 GLN A N 12
ATOM 19877 C CA . GLN A 1 82 ? -0.261 17.882 -25.187 1.00 10.00 82 GLN A CA 12
ATOM 19878 C C . GLN A 1 82 ? -0.527 19.386 -25.006 1.00 10.00 82 GLN A C 12
ATOM 19879 O O . GLN A 1 82 ? -0.627 19.847 -23.871 1.00 10.00 82 GLN A O 12
ATOM 19893 N N . ARG A 1 83 ? -0.661 20.156 -26.096 1.00 10.00 83 ARG A N 12
ATOM 19894 C CA . ARG A 1 83 ? -0.888 21.618 -26.065 1.00 10.00 83 ARG A CA 12
ATOM 19895 C C . ARG A 1 83 ? -2.108 21.981 -25.210 1.00 10.00 83 ARG A C 12
ATOM 19896 O O . ARG A 1 83 ? -2.006 22.787 -24.284 1.00 10.00 83 ARG A O 12
ATOM 19917 N N . VAL A 1 84 ? -3.251 21.369 -25.519 1.00 10.00 84 VAL A N 12
ATOM 19918 C CA . VAL A 1 84 ? -4.533 21.548 -24.813 1.00 10.00 84 VAL A CA 12
ATOM 19919 C C . VAL A 1 84 ? -4.410 21.150 -23.332 1.00 10.00 84 VAL A C 12
ATOM 19920 O O . VAL A 1 84 ? -4.788 21.918 -22.451 1.00 10.00 84 VAL A O 12
ATOM 19933 N N . LEU A 1 85 ? -3.863 19.966 -23.038 1.00 10.00 85 LEU A N 12
ATOM 19934 C CA . LEU A 1 85 ? -3.660 19.417 -21.690 1.00 10.00 85 LEU A CA 12
ATOM 19935 C C . LEU A 1 85 ? -2.748 20.290 -20.815 1.00 10.00 85 LEU A C 12
ATOM 19936 O O . LEU A 1 85 ? -3.094 20.575 -19.670 1.00 10.00 85 LEU A O 12
ATOM 19952 N N . TRP A 1 86 ? -1.599 20.736 -21.326 1.00 10.00 86 TRP A N 12
ATOM 19953 C CA . TRP A 1 86 ? -0.713 21.665 -20.615 1.00 10.00 86 TRP A CA 12
ATOM 19954 C C . TRP A 1 86 ? -1.384 23.000 -20.298 1.00 10.00 86 TRP A C 12
ATOM 19955 O O . TRP A 1 86 ? -1.243 23.491 -19.177 1.00 10.00 86 TRP A O 12
ATOM 19976 N N . ARG A 1 87 ? -2.152 23.569 -21.235 1.00 10.00 87 ARG A N 12
ATOM 19977 C CA . ARG A 1 87 ? -3.013 24.731 -20.960 1.00 10.00 87 ARG A CA 12
ATOM 19978 C C . ARG A 1 87 ? -4.028 24.433 -19.845 1.00 10.00 87 ARG A C 12
ATOM 19979 O O . ARG A 1 87 ? -4.139 25.234 -18.924 1.00 10.00 87 ARG A O 12
ATOM 20000 N N . LEU A 1 88 ? -4.731 23.298 -19.893 1.00 10.00 88 LEU A N 12
ATOM 20001 C CA . LEU A 1 88 ? -5.652 22.820 -18.846 1.00 10.00 88 LEU A CA 12
ATOM 20002 C C . LEU A 1 88 ? -4.986 22.827 -17.453 1.00 10.00 88 LEU A C 12
ATOM 20003 O O . LEU A 1 88 ? -5.457 23.485 -16.523 1.00 10.00 88 LEU A O 12
ATOM 20019 N N . ILE A 1 89 ? -3.852 22.130 -17.326 1.00 10.00 89 ILE A N 12
ATOM 20020 C CA . ILE A 1 89 ? -3.016 22.063 -16.119 1.00 10.00 89 ILE A CA 12
ATOM 20021 C C . ILE A 1 89 ? -2.627 23.472 -15.646 1.00 10.00 89 ILE A C 12
ATOM 20022 O O . ILE A 1 89 ? -2.831 23.804 -14.478 1.00 10.00 89 ILE A O 12
ATOM 20038 N N . LYS A 1 90 ? -2.091 24.317 -16.535 1.00 10.00 90 LYS A N 12
ATOM 20039 C CA . LYS A 1 90 ? -1.713 25.710 -16.244 1.00 10.00 90 LYS A CA 12
ATOM 20040 C C . LYS A 1 90 ? -2.882 26.558 -15.741 1.00 10.00 90 LYS A C 12
ATOM 20041 O O . LYS A 1 90 ? -2.708 27.263 -14.752 1.00 10.00 90 LYS A O 12
ATOM 20060 N N . GLU A 1 91 ? -4.057 26.499 -16.372 1.00 10.00 91 GLU A N 12
ATOM 20061 C CA . GLU A 1 91 ? -5.285 27.138 -15.874 1.00 10.00 91 GLU A CA 12
ATOM 20062 C C . GLU A 1 91 ? -5.581 26.737 -14.418 1.00 10.00 91 GLU A C 12
ATOM 20063 O O . GLU A 1 91 ? -5.738 27.618 -13.573 1.00 10.00 91 GLU A O 12
ATOM 20075 N N . ILE A 1 92 ? -5.607 25.435 -14.096 1.00 10.00 92 ILE A N 12
ATOM 20076 C CA . ILE A 1 92 ? -5.765 24.930 -12.716 1.00 10.00 92 ILE A CA 12
ATOM 20077 C C . ILE A 1 92 ? -4.687 25.504 -11.779 1.00 10.00 92 ILE A C 12
ATOM 20078 O O . ILE A 1 92 ? -5.019 26.075 -10.738 1.00 10.00 92 ILE A O 12
ATOM 20094 N N . CYS A 1 93 ? -3.405 25.349 -12.126 1.00 10.00 93 CYS A N 12
ATOM 20095 C CA . CYS A 1 93 ? -2.263 25.832 -11.343 1.00 10.00 93 CYS A CA 12
ATOM 20096 C C . CYS A 1 93 ? -2.321 27.356 -11.083 1.00 10.00 93 CYS A C 12
ATOM 20097 O O . CYS A 1 93 ? -2.068 27.794 -9.962 1.00 10.00 93 CYS A O 12
ATOM 20104 N N . SER A 1 94 ? -2.660 28.165 -12.093 1.00 10.00 94 SER A N 12
ATOM 20105 C CA . SER A 1 94 ? -2.883 29.620 -12.004 1.00 10.00 94 SER A CA 12
ATOM 20106 C C . SER A 1 94 ? -4.081 30.005 -11.122 1.00 10.00 94 SER A C 12
ATOM 20107 O O . SER A 1 94 ? -3.987 30.934 -10.314 1.00 10.00 94 SER A O 12
ATOM 20115 N N . ALA A 1 95 ? -5.215 29.319 -11.286 1.00 10.00 95 ALA A N 12
ATOM 20116 C CA . ALA A 1 95 ? -6.490 29.615 -10.623 1.00 10.00 95 ALA A CA 12
ATOM 20117 C C . ALA A 1 95 ? -6.410 29.580 -9.084 1.00 10.00 95 ALA A C 12
ATOM 20118 O O . ALA A 1 95 ? -6.884 30.508 -8.421 1.00 10.00 95 ALA A O 12
ATOM 20125 N N . LYS A 1 96 ? -5.839 28.515 -8.505 1.00 10.00 96 LYS A N 12
ATOM 20126 C CA . LYS A 1 96 ? -5.640 28.366 -7.049 1.00 10.00 96 LYS A CA 12
ATOM 20127 C C . LYS A 1 96 ? -4.723 29.458 -6.468 1.00 10.00 96 LYS A C 12
ATOM 20128 O O . LYS A 1 96 ? -3.734 29.853 -7.091 1.00 10.00 96 LYS A O 12
ATOM 20147 N N . HIS A 1 97 ? -5.066 29.982 -5.288 1.00 10.00 97 HIS A N 12
ATOM 20148 C CA . HIS A 1 97 ? -4.356 31.056 -4.563 1.00 10.00 97 HIS A CA 12
ATOM 20149 C C . HIS A 1 97 ? -4.186 30.710 -3.070 1.00 10.00 97 HIS A C 12
ATOM 20150 O O . HIS A 1 97 ? -4.788 29.749 -2.583 1.00 10.00 97 HIS A O 12
ATOM 20165 N N . CYS A 1 98 ? -3.387 31.497 -2.342 1.00 10.00 98 CYS A N 12
ATOM 20166 C CA . CYS A 1 98 ? -3.017 31.257 -0.940 1.00 10.00 98 CYS A CA 12
ATOM 20167 C C . CYS A 1 98 ? -3.343 32.457 -0.034 1.00 10.00 98 CYS A C 12
ATOM 20168 O O . CYS A 1 98 ? -3.118 33.612 -0.399 1.00 10.00 98 CYS A O 12
ATOM 20175 N N . ASP A 1 99 ? -3.878 32.177 1.159 1.00 10.00 99 ASP A N 12
ATOM 20176 C CA . ASP A 1 99 ? -4.401 33.164 2.118 1.00 10.00 99 ASP A CA 12
ATOM 20177 C C . ASP A 1 99 ? -3.370 34.230 2.538 1.00 10.00 99 ASP A C 12
ATOM 20178 O O . ASP A 1 99 ? -3.688 35.420 2.598 1.00 10.00 99 ASP A O 12
ATOM 20187 N N . PHE A 1 100 ? -2.139 33.805 2.843 1.00 10.00 100 PHE A N 12
ATOM 20188 C CA . PHE A 1 100 ? -1.062 34.670 3.340 1.00 10.00 100 PHE A CA 12
ATOM 20189 C C . PHE A 1 100 ? -0.456 35.631 2.294 1.00 10.00 100 PHE A C 12
ATOM 20190 O O . PHE A 1 100 ? 0.311 36.518 2.677 1.00 10.00 100 PHE A O 12
ATOM 20207 N N . TRP A 1 101 ? -0.744 35.472 0.993 1.00 10.00 101 TRP A N 12
ATOM 20208 C CA . TRP A 1 101 ? -0.198 36.337 -0.068 1.00 10.00 101 TRP A CA 12
ATOM 20209 C C . TRP A 1 101 ? -0.533 37.823 0.161 1.00 10.00 101 TRP A C 12
ATOM 20210 O O . TRP A 1 101 ? -1.684 38.198 0.405 1.00 10.00 101 TRP A O 12
ATOM 20231 N N . LEU A 1 102 ? 0.507 38.662 0.100 1.00 10.00 102 LEU A N 12
ATOM 20232 C CA . LEU A 1 102 ? 0.520 40.079 0.482 1.00 10.00 102 LEU A CA 12
ATOM 20233 C C . LEU A 1 102 ? 1.419 40.926 -0.442 1.00 10.00 102 LEU A C 12
ATOM 20234 O O . LEU A 1 102 ? 2.099 40.396 -1.325 1.00 10.00 102 LEU A O 12
ATOM 20250 N N . GLU A 1 103 ? 1.432 42.245 -0.234 1.00 10.00 103 GLU A N 12
ATOM 20251 C CA . GLU A 1 103 ? 2.276 43.204 -0.966 1.00 10.00 103 GLU A CA 12
ATOM 20252 C C . GLU A 1 103 ? 2.843 44.276 -0.016 1.00 10.00 103 GLU A C 12
ATOM 20253 O O . GLU A 1 103 ? 4.027 44.230 0.334 1.00 10.00 103 GLU A O 12
ATOM 20265 N N . ARG A 1 104 ? 2.011 45.230 0.426 1.00 10.00 104 ARG A N 12
ATOM 20266 C CA . ARG A 1 104 ? 2.366 46.263 1.417 1.00 10.00 104 ARG A CA 12
ATOM 20267 C C . ARG A 1 104 ? 2.543 45.652 2.817 1.00 10.00 104 ARG A C 12
ATOM 20268 O O . ARG A 1 104 ? 1.730 44.830 3.247 1.00 10.00 104 ARG A O 12
ATOM 20289 N N . GLY A 1 105 ? 3.590 46.072 3.532 1.00 10.00 105 GLY A N 12
ATOM 20290 C CA . GLY A 1 105 ? 3.893 45.642 4.904 1.00 10.00 105 GLY A CA 12
ATOM 20291 C C . GLY A 1 105 ? 2.914 46.213 5.939 1.00 10.00 105 GLY A C 12
ATOM 20292 O O . GLY A 1 105 ? 2.250 45.463 6.658 1.00 10.00 105 GLY A O 12
ATOM 20296 N N . ALA A 1 106 ? 2.832 47.545 6.023 1.00 10.00 106 ALA A N 12
ATOM 20297 C CA . ALA A 1 106 ? 1.925 48.269 6.918 1.00 10.00 106 ALA A CA 12
ATOM 20298 C C . ALA A 1 106 ? 0.438 48.033 6.565 1.00 10.00 106 ALA A C 12
ATOM 20299 O O . ALA A 1 106 ? 0.023 48.229 5.417 1.00 10.00 106 ALA A O 12
ATOM 20306 N N . ALA A 1 107 ? -0.361 47.622 7.559 1.00 10.00 107 ALA A N 12
ATOM 20307 C CA . ALA A 1 107 ? -1.816 47.430 7.458 1.00 10.00 107 ALA A CA 12
ATOM 20308 C C . ALA A 1 107 ? -2.588 48.758 7.269 1.00 10.00 107 ALA A C 12
ATOM 20309 O O . ALA A 1 107 ? -3.529 48.787 6.442 1.00 10.00 107 ALA A O 12
ATOM 20317 N N . ARG A 1 1 ? 9.084 -1.741 -5.878 1.00 10.00 1 ARG A N 13
ATOM 20318 C CA . ARG A 1 1 ? 7.894 -2.168 -5.093 1.00 10.00 1 ARG A CA 13
ATOM 20319 C C . ARG A 1 1 ? 8.177 -2.038 -3.595 1.00 10.00 1 ARG A C 13
ATOM 20320 O O . ARG A 1 1 ? 9.243 -2.449 -3.133 1.00 10.00 1 ARG A O 13
ATOM 20343 N N . VAL A 1 2 ? 7.234 -1.491 -2.818 1.00 10.00 2 VAL A N 13
ATOM 20344 C CA . VAL A 1 2 ? 7.295 -1.472 -1.340 1.00 10.00 2 VAL A CA 13
ATOM 20345 C C . VAL A 1 2 ? 7.131 -2.900 -0.799 1.00 10.00 2 VAL A C 13
ATOM 20346 O O . VAL A 1 2 ? 6.086 -3.526 -0.989 1.00 10.00 2 VAL A O 13
ATOM 20359 N N . ALA A 1 3 ? 8.168 -3.426 -0.144 1.00 10.00 3 ALA A N 13
ATOM 20360 C CA . ALA A 1 3 ? 8.151 -4.746 0.491 1.00 10.00 3 ALA A CA 13
ATOM 20361 C C . ALA A 1 3 ? 7.235 -4.794 1.728 1.00 10.00 3 ALA A C 13
ATOM 20362 O O . ALA A 1 3 ? 7.087 -3.811 2.460 1.00 10.00 3 ALA A O 13
ATOM 20369 N N . GLU A 1 4 ? 6.655 -5.963 1.997 1.00 10.00 4 GLU A N 13
ATOM 20370 C CA . GLU A 1 4 ? 5.932 -6.257 3.237 1.00 10.00 4 GLU A CA 13
ATOM 20371 C C . GLU A 1 4 ? 6.891 -6.213 4.438 1.00 10.00 4 GLU A C 13
ATOM 20372 O O . GLU A 1 4 ? 7.966 -6.820 4.405 1.00 10.00 4 GLU A O 13
ATOM 20384 N N . ASN A 1 5 ? 6.493 -5.544 5.524 1.00 10.00 5 ASN A N 13
ATOM 20385 C CA . ASN A 1 5 ? 7.182 -5.585 6.823 1.00 10.00 5 ASN A CA 13
ATOM 20386 C C . ASN A 1 5 ? 6.932 -6.946 7.526 1.00 10.00 5 ASN A C 13
ATOM 20387 O O . ASN A 1 5 ? 6.324 -7.032 8.597 1.00 10.00 5 ASN A O 13
ATOM 20398 N N . ARG A 1 6 ? 7.387 -8.028 6.885 1.00 10.00 6 ARG A N 13
ATOM 20399 C CA . ARG A 1 6 ? 7.322 -9.432 7.325 1.00 10.00 6 ARG A CA 13
ATOM 20400 C C . ARG A 1 6 ? 8.391 -9.735 8.396 1.00 10.00 6 ARG A C 13
ATOM 20401 O O . ARG A 1 6 ? 9.379 -8.997 8.467 1.00 10.00 6 ARG A O 13
ATOM 20422 N N . PRO A 1 7 ? 8.256 -10.797 9.217 1.00 10.00 7 PRO A N 13
ATOM 20423 C CA . PRO A 1 7 ? 9.271 -11.162 10.211 1.00 10.00 7 PRO A CA 13
ATOM 20424 C C . PRO A 1 7 ? 10.647 -11.361 9.552 1.00 10.00 7 PRO A C 13
ATOM 20425 O O . PRO A 1 7 ? 10.807 -12.162 8.630 1.00 10.00 7 PRO A O 13
ATOM 20436 N N . GLY A 1 8 ? 11.618 -10.569 10.008 1.00 10.00 8 GLY A N 13
ATOM 20437 C CA . GLY A 1 8 ? 12.955 -10.376 9.449 1.00 10.00 8 GLY A CA 13
ATOM 20438 C C . GLY A 1 8 ? 13.233 -8.926 9.015 1.00 10.00 8 GLY A C 13
ATOM 20439 O O . GLY A 1 8 ? 14.392 -8.555 8.841 1.00 10.00 8 GLY A O 13
ATOM 20443 N N . ALA A 1 9 ? 12.205 -8.104 8.770 1.00 10.00 9 ALA A N 13
ATOM 20444 C CA . ALA A 1 9 ? 12.350 -6.772 8.174 1.00 10.00 9 ALA A CA 13
ATOM 20445 C C . ALA A 1 9 ? 13.249 -5.823 8.998 1.00 10.00 9 ALA A C 13
ATOM 20446 O O . ALA A 1 9 ? 13.091 -5.686 10.216 1.00 10.00 9 ALA A O 13
ATOM 20453 N N . PHE A 1 10 ? 14.175 -5.135 8.323 1.00 10.00 10 PHE A N 13
ATOM 20454 C CA . PHE A 1 10 ? 14.980 -4.053 8.902 1.00 10.00 10 PHE A CA 13
ATOM 20455 C C . PHE A 1 10 ? 14.101 -2.912 9.451 1.00 10.00 10 PHE A C 13
ATOM 20456 O O . PHE A 1 10 ? 13.123 -2.503 8.816 1.00 10.00 10 PHE A O 13
ATOM 20473 N N . ILE A 1 11 ? 14.497 -2.342 10.593 1.00 10.00 11 ILE A N 13
ATOM 20474 C CA . ILE A 1 11 ? 13.937 -1.115 11.177 1.00 10.00 11 ILE A CA 13
ATOM 20475 C C . ILE A 1 11 ? 15.032 -0.045 11.107 1.00 10.00 11 ILE A C 13
ATOM 20476 O O . ILE A 1 11 ? 15.936 0.013 11.947 1.00 10.00 11 ILE A O 13
ATOM 20492 N N . LYS A 1 12 ? 14.966 0.779 10.059 1.00 10.00 12 LYS A N 13
ATOM 20493 C CA . LYS A 1 12 ? 15.919 1.861 9.762 1.00 10.00 12 LYS A CA 13
ATOM 20494 C C . LYS A 1 12 ? 15.432 3.179 10.373 1.00 10.00 12 LYS A C 13
ATOM 20495 O O . LYS A 1 12 ? 14.346 3.667 10.052 1.00 10.00 12 LYS A O 13
ATOM 20514 N N . GLN A 1 13 ? 16.233 3.723 11.283 1.00 10.00 13 GLN A N 13
ATOM 20515 C CA . GLN A 1 13 ? 15.957 4.873 12.153 1.00 10.00 13 GLN A CA 13
ATOM 20516 C C . GLN A 1 13 ? 16.978 6.004 11.935 1.00 10.00 13 GLN A C 13
ATOM 20517 O O . GLN A 1 13 ? 16.609 7.181 11.898 1.00 10.00 13 GLN A O 13
ATOM 20531 N N . GLY A 1 14 ? 18.264 5.652 11.832 1.00 10.00 14 GLY A N 13
ATOM 20532 C CA . GLY A 1 14 ? 19.408 6.568 11.808 1.00 10.00 14 GLY A CA 13
ATOM 20533 C C . GLY A 1 14 ? 19.867 6.936 13.223 1.00 10.00 14 GLY A C 13
ATOM 20534 O O . GLY A 1 14 ? 19.952 8.119 13.565 1.00 10.00 14 GLY A O 13
ATOM 20538 N N . ARG A 1 15 ? 20.171 5.924 14.046 1.00 10.00 15 ARG A N 13
ATOM 20539 C CA . ARG A 1 15 ? 20.541 6.022 15.466 1.00 10.00 15 ARG A CA 13
ATOM 20540 C C . ARG A 1 15 ? 21.924 5.389 15.674 1.00 10.00 15 ARG A C 13
ATOM 20541 O O . ARG A 1 15 ? 22.050 4.265 16.159 1.00 10.00 15 ARG A O 13
ATOM 20562 N N . LYS A 1 16 ? 22.963 6.137 15.282 1.00 10.00 16 LYS A N 13
ATOM 20563 C CA . LYS A 1 16 ? 24.376 5.732 15.161 1.00 10.00 16 LYS A CA 13
ATOM 20564 C C . LYS A 1 16 ? 24.877 4.946 16.386 1.00 10.00 16 LYS A C 13
ATOM 20565 O O . LYS A 1 16 ? 25.069 5.511 17.467 1.00 10.00 16 LYS A O 13
ATOM 20584 N N . LEU A 1 17 ? 25.037 3.632 16.218 1.00 10.00 17 LEU A N 13
ATOM 20585 C CA . LEU A 1 17 ? 25.343 2.655 17.270 1.00 10.00 17 LEU A CA 13
ATOM 20586 C C . LEU A 1 17 ? 26.827 2.672 17.691 1.00 10.00 17 LEU A C 13
ATOM 20587 O O . LEU A 1 17 ? 27.675 3.300 17.053 1.00 10.00 17 LEU A O 13
ATOM 20603 N N . ASP A 1 18 ? 27.141 1.932 18.758 1.00 10.00 18 ASP A N 13
ATOM 20604 C CA . ASP A 1 18 ? 28.494 1.705 19.280 1.00 10.00 18 ASP A CA 13
ATOM 20605 C C . ASP A 1 18 ? 28.809 0.197 19.310 1.00 10.00 18 ASP A C 13
ATOM 20606 O O . ASP A 1 18 ? 28.526 -0.506 20.285 1.00 10.00 18 ASP A O 13
ATOM 20615 N N . ILE A 1 19 ? 29.378 -0.298 18.207 1.00 10.00 19 ILE A N 13
ATOM 20616 C CA . ILE A 1 19 ? 29.780 -1.692 17.958 1.00 10.00 19 ILE A CA 13
ATOM 20617 C C . ILE A 1 19 ? 31.210 -1.668 17.402 1.00 10.00 19 ILE A C 13
ATOM 20618 O O . ILE A 1 19 ? 31.480 -0.982 16.414 1.00 10.00 19 ILE A O 13
ATOM 20634 N N . ASP A 1 20 ? 32.133 -2.406 18.024 1.00 10.00 20 ASP A N 13
ATOM 20635 C CA . ASP A 1 20 ? 33.490 -2.600 17.495 1.00 10.00 20 ASP A CA 13
ATOM 20636 C C . ASP A 1 20 ? 33.506 -3.740 16.463 1.00 10.00 20 ASP A C 13
ATOM 20637 O O . ASP A 1 20 ? 33.815 -4.895 16.771 1.00 10.00 20 ASP A O 13
ATOM 20646 N N . PHE A 1 21 ? 33.155 -3.401 15.222 1.00 10.00 21 PHE A N 13
ATOM 20647 C CA . PHE A 1 21 ? 33.233 -4.251 14.032 1.00 10.00 21 PHE A CA 13
ATOM 20648 C C . PHE A 1 21 ? 34.678 -4.691 13.737 1.00 10.00 21 PHE A C 13
ATOM 20649 O O . PHE A 1 21 ? 34.925 -5.835 13.347 1.00 10.00 21 PHE A O 13
ATOM 20666 N N . GLY A 1 22 ? 35.615 -3.754 13.890 1.00 10.00 22 GLY A N 13
ATOM 20667 C CA . GLY A 1 22 ? 37.026 -3.823 13.485 1.00 10.00 22 GLY A CA 13
ATOM 20668 C C . GLY A 1 22 ? 37.398 -2.607 12.628 1.00 10.00 22 GLY A C 13
ATOM 20669 O O . GLY A 1 22 ? 36.508 -1.944 12.102 1.00 10.00 22 GLY A O 13
ATOM 20673 N N . ALA A 1 23 ? 38.689 -2.304 12.460 1.00 10.00 23 ALA A N 13
ATOM 20674 C CA . ALA A 1 23 ? 39.190 -1.060 11.849 1.00 10.00 23 ALA A CA 13
ATOM 20675 C C . ALA A 1 23 ? 38.455 -0.611 10.565 1.00 10.00 23 ALA A C 13
ATOM 20676 O O . ALA A 1 23 ? 37.960 0.516 10.496 1.00 10.00 23 ALA A O 13
ATOM 20683 N N . GLU A 1 24 ? 38.367 -1.480 9.553 1.00 10.00 24 GLU A N 13
ATOM 20684 C CA . GLU A 1 24 ? 37.658 -1.208 8.290 1.00 10.00 24 GLU A CA 13
ATOM 20685 C C . GLU A 1 24 ? 36.165 -0.934 8.520 1.00 10.00 24 GLU A C 13
ATOM 20686 O O . GLU A 1 24 ? 35.624 0.070 8.055 1.00 10.00 24 GLU A O 13
ATOM 20698 N N . GLY A 1 25 ? 35.493 -1.839 9.235 1.00 10.00 25 GLY A N 13
ATOM 20699 C CA . GLY A 1 25 ? 34.052 -1.797 9.482 1.00 10.00 25 GLY A CA 13
ATOM 20700 C C . GLY A 1 25 ? 33.602 -0.630 10.359 1.00 10.00 25 GLY A C 13
ATOM 20701 O O . GLY A 1 25 ? 32.563 -0.031 10.094 1.00 10.00 25 GLY A O 13
ATOM 20705 N N . ASN A 1 26 ? 34.389 -0.280 11.378 1.00 10.00 26 ASN A N 13
ATOM 20706 C CA . ASN A 1 26 ? 34.203 0.894 12.230 1.00 10.00 26 ASN A CA 13
ATOM 20707 C C . ASN A 1 26 ? 34.169 2.171 11.378 1.00 10.00 26 ASN A C 13
ATOM 20708 O O . ASN A 1 26 ? 33.240 2.974 11.496 1.00 10.00 26 ASN A O 13
ATOM 20719 N N . ARG A 1 27 ? 35.170 2.347 10.501 1.00 10.00 27 ARG A N 13
ATOM 20720 C CA . ARG A 1 27 ? 35.279 3.488 9.572 1.00 10.00 27 ARG A CA 13
ATOM 20721 C C . ARG A 1 27 ? 34.114 3.514 8.581 1.00 10.00 27 ARG A C 13
ATOM 20722 O O . ARG A 1 27 ? 33.493 4.559 8.388 1.00 10.00 27 ARG A O 13
ATOM 20743 N N . TYR A 1 28 ? 33.806 2.367 7.975 1.00 10.00 28 TYR A N 13
ATOM 20744 C CA . TYR A 1 28 ? 32.699 2.192 7.038 1.00 10.00 28 TYR A CA 13
ATOM 20745 C C . TYR A 1 28 ? 31.342 2.558 7.663 1.00 10.00 28 TYR A C 13
ATOM 20746 O O . TYR A 1 28 ? 30.620 3.390 7.111 1.00 10.00 28 TYR A O 13
ATOM 20764 N N . TYR A 1 29 ? 30.999 1.971 8.814 1.00 10.00 29 TYR A N 13
ATOM 20765 C CA . TYR A 1 29 ? 29.786 2.275 9.578 1.00 10.00 29 TYR A CA 13
ATOM 20766 C C . TYR A 1 29 ? 29.697 3.760 9.956 1.00 10.00 29 TYR A C 13
ATOM 20767 O O . TYR A 1 29 ? 28.689 4.401 9.671 1.00 10.00 29 TYR A O 13
ATOM 20785 N N . ALA A 1 30 ? 30.745 4.334 10.557 1.00 10.00 30 ALA A N 13
ATOM 20786 C CA . ALA A 1 30 ? 30.797 5.752 10.928 1.00 10.00 30 ALA A CA 13
ATOM 20787 C C . ALA A 1 30 ? 30.415 6.712 9.778 1.00 10.00 30 ALA A C 13
ATOM 20788 O O . ALA A 1 30 ? 29.789 7.746 10.025 1.00 10.00 30 ALA A O 13
ATOM 20795 N N . ALA A 1 31 ? 30.773 6.370 8.536 1.00 10.00 31 ALA A N 13
ATOM 20796 C CA . ALA A 1 31 ? 30.427 7.100 7.317 1.00 10.00 31 ALA A CA 13
ATOM 20797 C C . ALA A 1 31 ? 29.055 6.729 6.694 1.00 10.00 31 ALA A C 13
ATOM 20798 O O . ALA A 1 31 ? 28.435 7.583 6.054 1.00 10.00 31 ALA A O 13
ATOM 20805 N N . ASN A 1 32 ? 28.570 5.487 6.852 1.00 10.00 32 ASN A N 13
ATOM 20806 C CA . ASN A 1 32 ? 27.405 4.941 6.127 1.00 10.00 32 ASN A CA 13
ATOM 20807 C C . ASN A 1 32 ? 26.243 4.398 6.994 1.00 10.00 32 ASN A C 13
ATOM 20808 O O . ASN A 1 32 ? 25.322 3.784 6.450 1.00 10.00 32 ASN A O 13
ATOM 20819 N N . TYR A 1 33 ? 26.234 4.638 8.310 1.00 10.00 33 TYR A N 13
ATOM 20820 C CA . TYR A 1 33 ? 25.245 4.137 9.287 1.00 10.00 33 TYR A CA 13
ATOM 20821 C C . TYR A 1 33 ? 23.771 4.318 8.875 1.00 10.00 33 TYR A C 13
ATOM 20822 O O . TYR A 1 33 ? 22.942 3.460 9.173 1.00 10.00 33 TYR A O 13
ATOM 20840 N N . TRP A 1 34 ? 23.442 5.402 8.165 1.00 10.00 34 TRP A N 13
ATOM 20841 C CA . TRP A 1 34 ? 22.122 5.687 7.584 1.00 10.00 34 TRP A CA 13
ATOM 20842 C C . TRP A 1 34 ? 21.522 4.528 6.755 1.00 10.00 34 TRP A C 13
ATOM 20843 O O . TRP A 1 34 ? 20.302 4.347 6.750 1.00 10.00 34 TRP A O 13
ATOM 20864 N N . GLN A 1 35 ? 22.351 3.741 6.056 1.00 10.00 35 GLN A N 13
ATOM 20865 C CA . GLN A 1 35 ? 21.934 2.566 5.272 1.00 10.00 35 GLN A CA 13
ATOM 20866 C C . GLN A 1 35 ? 21.472 1.376 6.134 1.00 10.00 35 GLN A C 13
ATOM 20867 O O . GLN A 1 35 ? 20.586 0.618 5.735 1.00 10.00 35 GLN A O 13
ATOM 20881 N N . PHE A 1 36 ? 22.139 1.157 7.267 1.00 10.00 36 PHE A N 13
ATOM 20882 C CA . PHE A 1 36 ? 22.020 -0.026 8.122 1.00 10.00 36 PHE A CA 13
ATOM 20883 C C . PHE A 1 36 ? 20.707 -0.105 8.929 1.00 10.00 36 PHE A C 13
ATOM 20884 O O . PHE A 1 36 ? 20.102 0.929 9.233 1.00 10.00 36 PHE A O 13
ATOM 20901 N N . PRO A 1 37 ? 20.284 -1.320 9.338 1.00 10.00 37 PRO A N 13
ATOM 20902 C CA . PRO A 1 37 ? 19.191 -1.511 10.287 1.00 10.00 37 PRO A CA 13
ATOM 20903 C C . PRO A 1 37 ? 19.645 -1.136 11.709 1.00 10.00 37 PRO A C 13
ATOM 20904 O O . PRO A 1 37 ? 20.668 -1.615 12.198 1.00 10.00 37 PRO A O 13
ATOM 20915 N N . ASP A 1 38 ? 18.886 -0.277 12.387 1.00 10.00 38 ASP A N 13
ATOM 20916 C CA . ASP A 1 38 ? 19.102 0.073 13.800 1.00 10.00 38 ASP A CA 13
ATOM 20917 C C . ASP A 1 38 ? 18.411 -0.941 14.732 1.00 10.00 38 ASP A C 13
ATOM 20918 O O . ASP A 1 38 ? 18.905 -1.239 15.823 1.00 10.00 38 ASP A O 13
ATOM 20927 N N . GLY A 1 39 ? 17.275 -1.484 14.282 1.00 10.00 39 GLY A N 13
ATOM 20928 C CA . GLY A 1 39 ? 16.544 -2.614 14.861 1.00 10.00 39 GLY A CA 13
ATOM 20929 C C . GLY A 1 39 ? 16.117 -3.608 13.770 1.00 10.00 39 GLY A C 13
ATOM 20930 O O . GLY A 1 39 ? 16.255 -3.331 12.577 1.00 10.00 39 GLY A O 13
ATOM 20934 N N . ILE A 1 40 ? 15.582 -4.767 14.163 1.00 10.00 40 ILE A N 13
ATOM 20935 C CA . ILE A 1 40 ? 15.026 -5.786 13.252 1.00 10.00 40 ILE A CA 13
ATOM 20936 C C . ILE A 1 40 ? 13.705 -6.299 13.829 1.00 10.00 40 ILE A C 13
ATOM 20937 O O . ILE A 1 40 ? 13.658 -6.772 14.969 1.00 10.00 40 ILE A O 13
ATOM 20953 N N . TYR A 1 41 ? 12.638 -6.217 13.037 1.00 10.00 41 TYR A N 13
ATOM 20954 C CA . TYR A 1 41 ? 11.319 -6.760 13.351 1.00 10.00 41 TYR A CA 13
ATOM 20955 C C . TYR A 1 41 ? 11.339 -8.291 13.245 1.00 10.00 41 TYR A C 13
ATOM 20956 O O . TYR A 1 41 ? 11.300 -8.838 12.144 1.00 10.00 41 TYR A O 13
ATOM 20974 N N . TYR A 1 42 ? 11.416 -8.997 14.375 1.00 10.00 42 TYR A N 13
ATOM 20975 C CA . TYR A 1 42 ? 11.371 -10.464 14.433 1.00 10.00 42 TYR A CA 13
ATOM 20976 C C . TYR A 1 42 ? 10.818 -10.960 15.778 1.00 10.00 42 TYR A C 13
ATOM 20977 O O . TYR A 1 42 ? 11.065 -10.352 16.823 1.00 10.00 42 TYR A O 13
ATOM 20995 N N . GLU A 1 43 ? 10.088 -12.079 15.750 1.00 10.00 43 GLU A N 13
ATOM 20996 C CA . GLU A 1 43 ? 9.422 -12.701 16.903 1.00 10.00 43 GLU A CA 13
ATOM 20997 C C . GLU A 1 43 ? 9.807 -14.187 17.002 1.00 10.00 43 GLU A C 13
ATOM 20998 O O . GLU A 1 43 ? 9.119 -15.077 16.496 1.00 10.00 43 GLU A O 13
ATOM 21010 N N . GLY A 1 44 ? 10.929 -14.447 17.677 1.00 10.00 44 GLY A N 13
ATOM 21011 C CA . GLY A 1 44 ? 11.527 -15.781 17.841 1.00 10.00 44 GLY A CA 13
ATOM 21012 C C . GLY A 1 44 ? 11.290 -16.404 19.221 1.00 10.00 44 GLY A C 13
ATOM 21013 O O . GLY A 1 44 ? 12.173 -17.078 19.751 1.00 10.00 44 GLY A O 13
ATOM 21017 N N . CYS A 1 45 ? 10.101 -16.201 19.795 1.00 10.00 45 CYS A N 13
ATOM 21018 C CA . CYS A 1 45 ? 9.711 -16.644 21.132 1.00 10.00 45 CYS A CA 13
ATOM 21019 C C . CYS A 1 45 ? 8.301 -17.265 21.111 1.00 10.00 45 CYS A C 13
ATOM 21020 O O . CYS A 1 45 ? 7.323 -16.595 20.769 1.00 10.00 45 CYS A O 13
ATOM 21027 N N . SER A 1 46 ? 8.198 -18.540 21.496 1.00 10.00 46 SER A N 13
ATOM 21028 C CA . SER A 1 46 ? 6.954 -19.322 21.581 1.00 10.00 46 SER A CA 13
ATOM 21029 C C . SER A 1 46 ? 6.887 -20.167 22.864 1.00 10.00 46 SER A C 13
ATOM 21030 O O . SER A 1 46 ? 5.971 -19.993 23.670 1.00 10.00 46 SER A O 13
ATOM 21038 N N . GLU A 1 47 ? 7.849 -21.070 23.070 1.00 10.00 47 GLU A N 13
ATOM 21039 C CA . GLU A 1 47 ? 7.943 -21.993 24.213 1.00 10.00 47 GLU A CA 13
ATOM 21040 C C . GLU A 1 47 ? 9.399 -22.297 24.621 1.00 10.00 47 GLU A C 13
ATOM 21041 O O . GLU A 1 47 ? 10.318 -22.168 23.810 1.00 10.00 47 GLU A O 13
ATOM 21053 N N . ALA A 1 48 ? 9.613 -22.747 25.866 1.00 10.00 48 ALA A N 13
ATOM 21054 C CA . ALA A 1 48 ? 10.921 -22.992 26.487 1.00 10.00 48 ALA A CA 13
ATOM 21055 C C . ALA A 1 48 ? 11.862 -23.961 25.734 1.00 10.00 48 ALA A C 13
ATOM 21056 O O . ALA A 1 48 ? 13.074 -23.942 25.966 1.00 10.00 48 ALA A O 13
ATOM 21063 N N . ASN A 1 49 ? 11.334 -24.803 24.838 1.00 10.00 49 ASN A N 13
ATOM 21064 C CA . ASN A 1 49 ? 12.128 -25.624 23.917 1.00 10.00 49 ASN A CA 13
ATOM 21065 C C . ASN A 1 49 ? 12.988 -24.786 22.943 1.00 10.00 49 ASN A C 13
ATOM 21066 O O . ASN A 1 49 ? 14.073 -25.225 22.560 1.00 10.00 49 ASN A O 13
ATOM 21077 N N . VAL A 1 50 ? 12.534 -23.590 22.543 1.00 10.00 50 VAL A N 13
ATOM 21078 C CA . VAL A 1 50 ? 13.326 -22.602 21.784 1.00 10.00 50 VAL A CA 13
ATOM 21079 C C . VAL A 1 50 ? 14.414 -22.004 22.683 1.00 10.00 50 VAL A C 13
ATOM 21080 O O . VAL A 1 50 ? 14.123 -21.539 23.786 1.00 10.00 50 VAL A O 13
ATOM 21093 N N . THR A 1 51 ? 15.663 -21.976 22.212 1.00 10.00 51 THR A N 13
ATOM 21094 C CA . THR A 1 51 ? 16.849 -21.499 22.952 1.00 10.00 51 THR A CA 13
ATOM 21095 C C . THR A 1 51 ? 17.416 -20.217 22.338 1.00 10.00 51 THR A C 13
ATOM 21096 O O . THR A 1 51 ? 17.007 -19.809 21.247 1.00 10.00 51 THR A O 13
ATOM 21107 N N . LYS A 1 52 ? 18.377 -19.570 23.016 1.00 10.00 52 LYS A N 13
ATOM 21108 C CA . LYS A 1 52 ? 19.055 -18.365 22.507 1.00 10.00 52 LYS A CA 13
ATOM 21109 C C . LYS A 1 52 ? 19.727 -18.608 21.159 1.00 10.00 52 LYS A C 13
ATOM 21110 O O . LYS A 1 52 ? 19.432 -17.892 20.209 1.00 10.00 52 LYS A O 13
ATOM 21129 N N . GLU A 1 53 ? 20.593 -19.615 21.051 1.00 10.00 53 GLU A N 13
ATOM 21130 C CA . GLU A 1 53 ? 21.247 -19.986 19.785 1.00 10.00 53 GLU A CA 13
ATOM 21131 C C . GLU A 1 53 ? 20.246 -20.216 18.634 1.00 10.00 53 GLU A C 13
ATOM 21132 O O . GLU A 1 53 ? 20.464 -19.718 17.525 1.00 10.00 53 GLU A O 13
ATOM 21144 N N . MET A 1 54 ? 19.128 -20.909 18.894 1.00 10.00 54 MET A N 13
ATOM 21145 C CA . MET A 1 54 ? 18.023 -21.049 17.938 1.00 10.00 54 MET A CA 13
ATOM 21146 C C . MET A 1 54 ? 17.384 -19.701 17.563 1.00 10.00 54 MET A C 13
ATOM 21147 O O . MET A 1 54 ? 17.166 -19.458 16.375 1.00 10.00 54 MET A O 13
ATOM 21161 N N . LEU A 1 55 ? 17.108 -18.811 18.525 1.00 10.00 55 LEU A N 13
ATOM 21162 C CA . LEU A 1 55 ? 16.624 -17.4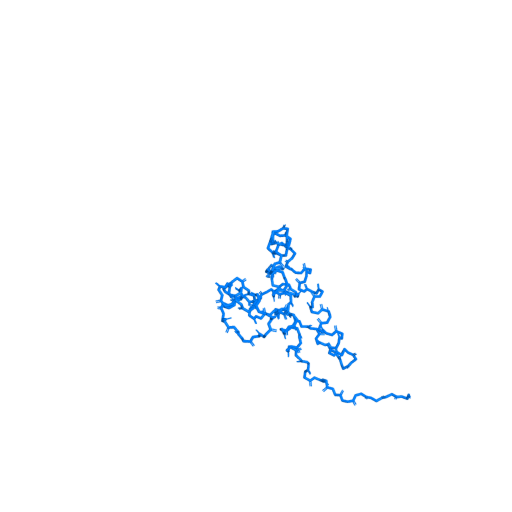46 18.271 1.00 10.00 55 LEU A CA 13
ATOM 21163 C C . LEU A 1 55 ? 17.577 -16.678 17.339 1.00 10.00 55 LEU A C 13
ATOM 21164 O O . LEU A 1 55 ? 17.155 -16.264 16.262 1.00 10.00 55 LEU A O 13
ATOM 21180 N N . VAL A 1 56 ? 18.852 -16.493 17.710 1.00 10.00 56 VAL A N 13
ATOM 21181 C CA . VAL A 1 56 ? 19.827 -15.725 16.909 1.00 10.00 56 VAL A CA 13
ATOM 21182 C C . VAL A 1 56 ? 19.908 -16.262 15.468 1.00 10.00 56 VAL A C 13
ATOM 21183 O O . VAL A 1 56 ? 19.833 -15.493 14.509 1.00 10.00 56 VAL A O 13
ATOM 21196 N N . THR A 1 57 ? 20.041 -17.583 15.308 1.00 10.00 57 THR A N 13
ATOM 21197 C CA . THR A 1 57 ? 20.109 -18.274 14.006 1.00 10.00 57 THR A CA 13
ATOM 21198 C C . THR A 1 57 ? 18.837 -18.073 13.174 1.00 10.00 57 THR A C 13
ATOM 21199 O O . THR A 1 57 ? 18.915 -17.652 12.017 1.00 10.00 57 THR A O 13
ATOM 21210 N N . SER A 1 58 ? 17.659 -18.376 13.729 1.00 10.00 58 SER A N 13
ATOM 21211 C CA . SER A 1 58 ? 16.367 -18.185 13.049 1.00 10.00 58 SER A CA 13
ATOM 21212 C C . SER A 1 58 ? 16.101 -16.717 12.687 1.00 10.00 58 SER A C 13
ATOM 21213 O O . SER A 1 58 ? 15.595 -16.443 11.602 1.00 10.00 58 SER A O 13
ATOM 21221 N N . CYS A 1 59 ? 16.500 -15.769 13.537 1.00 10.00 59 CYS A N 13
ATOM 21222 C CA . CYS A 1 59 ? 16.501 -14.329 13.273 1.00 10.00 59 CYS A CA 13
ATOM 21223 C C . CYS A 1 59 ? 17.339 -13.954 12.041 1.00 10.00 59 CYS A C 13
ATOM 21224 O O . CYS A 1 59 ? 16.823 -13.287 11.145 1.00 10.00 59 CYS A O 13
ATOM 21231 N N . VAL A 1 60 ? 18.597 -14.399 11.942 1.00 10.00 60 VAL A N 13
ATOM 21232 C CA . VAL A 1 60 ? 19.433 -14.237 10.731 1.00 10.00 60 VAL A CA 13
ATOM 21233 C C . VAL A 1 60 ? 18.732 -14.800 9.484 1.00 10.00 60 VAL A C 13
ATOM 21234 O O . VAL A 1 60 ? 18.639 -14.111 8.468 1.00 10.00 60 VAL A O 13
ATOM 21247 N N . ASN A 1 61 ? 18.209 -16.028 9.552 1.00 10.00 61 ASN A N 13
ATOM 21248 C CA . ASN A 1 61 ? 17.455 -16.666 8.462 1.00 10.00 61 ASN A CA 13
ATOM 21249 C C . ASN A 1 61 ? 16.195 -15.873 8.050 1.00 10.00 61 ASN A C 13
ATOM 21250 O O . ASN A 1 61 ? 15.939 -15.700 6.856 1.00 10.00 61 ASN A O 13
ATOM 21261 N N . ALA A 1 62 ? 15.407 -15.375 9.009 1.00 10.00 62 ALA A N 13
ATOM 21262 C CA . ALA A 1 62 ? 14.262 -14.500 8.756 1.00 10.00 62 ALA A CA 13
ATOM 21263 C C . ALA A 1 62 ? 14.703 -13.194 8.071 1.00 10.00 62 ALA A C 13
ATOM 21264 O O . ALA A 1 62 ? 14.145 -12.800 7.047 1.00 10.00 62 ALA A O 13
ATOM 21271 N N . THR A 1 63 ? 15.732 -12.541 8.620 1.00 10.00 63 THR A N 13
ATOM 21272 C CA . THR A 1 63 ? 16.353 -11.315 8.093 1.00 10.00 63 THR A CA 13
ATOM 21273 C C . THR A 1 63 ? 16.763 -11.472 6.627 1.00 10.00 63 THR A C 13
ATOM 21274 O O . THR A 1 63 ? 16.393 -10.634 5.803 1.00 10.00 63 THR A O 13
ATOM 21285 N N . GLN A 1 64 ? 17.486 -12.545 6.283 1.00 10.00 64 GLN A N 13
ATOM 21286 C CA . GLN A 1 64 ? 17.831 -12.934 4.911 1.00 10.00 64 GLN A CA 13
ATOM 21287 C C . GLN A 1 64 ? 16.606 -12.915 3.981 1.00 10.00 64 GLN A C 13
ATOM 21288 O O . GLN A 1 64 ? 16.588 -12.171 3.000 1.00 10.00 64 GLN A O 13
ATOM 21302 N N . ALA A 1 65 ? 15.587 -13.725 4.280 1.00 10.00 65 ALA A N 13
ATOM 21303 C CA . ALA A 1 65 ? 14.352 -13.851 3.508 1.00 10.00 65 ALA A CA 13
ATOM 21304 C C . ALA A 1 65 ? 13.563 -12.530 3.356 1.00 10.00 65 ALA A C 13
ATOM 21305 O O . ALA A 1 65 ? 12.982 -12.265 2.301 1.00 10.00 65 ALA A O 13
ATOM 21312 N N . ALA A 1 66 ? 13.515 -11.706 4.406 1.00 10.00 66 ALA A N 13
ATOM 21313 C CA . ALA A 1 66 ? 12.820 -10.419 4.427 1.00 10.00 66 ALA A CA 13
ATOM 21314 C C . ALA A 1 66 ? 13.499 -9.313 3.594 1.00 10.00 66 ALA A C 13
ATOM 21315 O O . ALA A 1 66 ? 12.800 -8.520 2.960 1.00 10.00 66 ALA A O 13
ATOM 21322 N N . ASN A 1 67 ? 14.838 -9.234 3.590 1.00 10.00 67 ASN A N 13
ATOM 21323 C CA . ASN A 1 67 ? 15.601 -8.109 3.019 1.00 10.00 67 ASN A CA 13
ATOM 21324 C C . ASN A 1 67 ? 16.508 -8.547 1.846 1.00 10.00 67 ASN A C 13
ATOM 21325 O O . ASN A 1 67 ? 17.623 -8.052 1.678 1.00 10.00 67 ASN A O 13
ATOM 21336 N N . GLN A 1 68 ? 15.996 -9.440 0.992 1.00 10.00 68 GLN A N 13
ATOM 21337 C CA . GLN A 1 68 ? 16.671 -10.007 -0.190 1.00 10.00 68 GLN A CA 13
ATOM 21338 C C . GLN A 1 68 ? 17.319 -8.936 -1.087 1.00 10.00 68 GLN A C 13
ATOM 21339 O O . GLN A 1 68 ? 18.507 -9.023 -1.401 1.00 10.00 68 GLN A O 13
ATOM 21353 N N . ALA A 1 69 ? 16.539 -7.925 -1.490 1.00 10.00 69 ALA A N 13
ATOM 21354 C CA . ALA A 1 69 ? 16.970 -6.812 -2.341 1.00 10.00 69 ALA A CA 13
ATOM 21355 C C . ALA A 1 69 ? 18.222 -6.088 -1.806 1.00 10.00 69 ALA A C 13
ATOM 21356 O O . ALA A 1 69 ? 19.133 -5.774 -2.574 1.00 10.00 69 ALA A O 13
ATOM 21363 N N . GLU A 1 70 ? 18.278 -5.835 -0.495 1.00 10.00 70 GLU A N 13
ATOM 21364 C CA . GLU A 1 70 ? 19.437 -5.242 0.183 1.00 10.00 70 GLU A CA 13
ATOM 21365 C C . GLU A 1 70 ? 20.685 -6.118 -0.007 1.00 10.00 70 GLU A C 13
ATOM 21366 O O . GLU A 1 70 ? 21.676 -5.664 -0.576 1.00 10.00 70 GLU A O 13
ATOM 21378 N N . PHE A 1 71 ? 20.641 -7.384 0.421 1.00 10.00 71 PHE A N 13
ATOM 21379 C CA . PHE A 1 71 ? 21.769 -8.320 0.321 1.00 10.00 71 PHE A CA 13
ATOM 21380 C C . PHE A 1 71 ? 22.281 -8.551 -1.113 1.00 10.00 71 PHE A C 13
ATOM 21381 O O . PHE A 1 71 ? 23.471 -8.818 -1.290 1.00 10.00 71 PHE A O 13
ATOM 21398 N N . SER A 1 72 ? 21.427 -8.432 -2.136 1.00 10.00 72 SER A N 13
ATOM 21399 C CA . SER A 1 72 ? 21.840 -8.416 -3.550 1.00 10.00 72 SER A CA 13
ATOM 21400 C C . SER A 1 72 ? 22.752 -7.224 -3.883 1.00 10.00 72 SER A C 13
ATOM 21401 O O . SER A 1 72 ? 23.864 -7.422 -4.383 1.00 10.00 72 SER A O 13
ATOM 21409 N N . ARG A 1 73 ? 22.303 -5.985 -3.619 1.00 10.00 73 ARG A N 13
ATOM 21410 C CA . ARG A 1 73 ? 23.080 -4.752 -3.863 1.00 10.00 73 ARG A CA 13
ATOM 21411 C C . ARG A 1 73 ? 24.342 -4.676 -3.007 1.00 10.00 73 ARG A C 13
ATOM 21412 O O . ARG A 1 73 ? 25.448 -4.544 -3.529 1.00 10.00 73 ARG A O 13
ATOM 21433 N N . GLU A 1 74 ? 24.161 -4.720 -1.688 1.00 10.00 74 GLU A N 13
ATOM 21434 C CA . GLU A 1 74 ? 25.136 -4.459 -0.616 1.00 10.00 74 GLU A CA 13
ATOM 21435 C C . GLU A 1 74 ? 26.159 -5.601 -0.425 1.00 10.00 74 GLU A C 13
ATOM 21436 O O . GLU A 1 74 ? 26.473 -6.013 0.693 1.00 10.00 74 GLU A O 13
ATOM 21448 N N . LYS A 1 75 ? 26.669 -6.111 -1.549 1.00 10.00 75 LYS A N 13
ATOM 21449 C CA . LYS A 1 75 ? 27.555 -7.267 -1.734 1.00 10.00 75 LYS A CA 13
ATOM 21450 C C . LYS A 1 75 ? 28.339 -7.105 -3.039 1.00 10.00 75 LYS A C 13
ATOM 21451 O O . LYS A 1 75 ? 29.563 -6.986 -3.021 1.00 10.00 75 LYS A O 13
ATOM 21470 N N . GLN A 1 76 ? 27.617 -7.066 -4.163 1.00 10.00 76 GLN A N 13
ATOM 21471 C CA . GLN A 1 76 ? 28.144 -6.786 -5.503 1.00 10.00 76 GLN A CA 13
ATOM 21472 C C . GLN A 1 76 ? 28.681 -5.347 -5.608 1.00 10.00 76 GLN A C 13
ATOM 21473 O O . GLN A 1 76 ? 29.824 -5.138 -6.017 1.00 10.00 76 GLN A O 13
ATOM 21487 N N . ASP A 1 77 ? 27.866 -4.352 -5.239 1.00 10.00 77 ASP A N 13
ATOM 21488 C CA . ASP A 1 77 ? 28.252 -2.935 -5.215 1.00 10.00 77 ASP A CA 13
ATOM 21489 C C . ASP A 1 77 ? 29.235 -2.609 -4.073 1.00 10.00 77 ASP A C 13
ATOM 21490 O O . ASP A 1 77 ? 30.168 -1.825 -4.267 1.00 10.00 77 ASP A O 13
ATOM 21499 N N . SER A 1 78 ? 29.036 -3.209 -2.890 1.00 10.00 78 SER A N 13
ATOM 21500 C CA . SER A 1 78 ? 29.822 -2.942 -1.675 1.00 10.00 78 SER A CA 13
ATOM 21501 C C . SER A 1 78 ? 30.296 -4.217 -0.966 1.00 10.00 78 SER A C 13
ATOM 21502 O O . SER A 1 78 ? 29.572 -4.824 -0.172 1.00 10.00 78 SER A O 13
ATOM 21510 N N . LYS A 1 79 ? 31.552 -4.602 -1.233 1.00 10.00 79 LYS A N 13
ATOM 21511 C CA . LYS A 1 79 ? 32.275 -5.710 -0.581 1.00 10.00 79 LYS A CA 13
ATOM 21512 C C . LYS A 1 79 ? 32.416 -5.494 0.932 1.00 10.00 79 LYS A C 13
ATOM 21513 O O . LYS A 1 79 ? 32.150 -6.408 1.714 1.00 10.00 79 LYS A O 13
ATOM 21532 N N . LEU A 1 80 ? 32.822 -4.284 1.337 1.00 10.00 80 LEU A N 13
ATOM 21533 C CA . LEU A 1 80 ? 32.978 -3.849 2.735 1.00 10.00 80 LEU A CA 13
ATOM 21534 C C . LEU A 1 80 ? 31.696 -4.113 3.545 1.00 10.00 80 LEU A C 13
ATOM 21535 O O . LEU A 1 80 ? 31.754 -4.701 4.626 1.00 10.00 80 LEU A O 13
ATOM 21551 N N . HIS A 1 81 ? 30.540 -3.689 3.010 1.00 10.00 81 HIS A N 13
ATOM 21552 C CA . HIS A 1 81 ? 29.242 -3.665 3.692 1.00 10.00 81 HIS A CA 13
ATOM 21553 C C . HIS A 1 81 ? 28.865 -5.004 4.340 1.00 10.00 81 HIS A C 13
ATOM 21554 O O . HIS A 1 81 ? 28.494 -4.997 5.510 1.00 10.00 81 HIS A O 13
ATOM 21569 N N . GLN A 1 82 ? 28.976 -6.133 3.627 1.00 10.00 82 GLN A N 13
ATOM 21570 C CA . GLN A 1 82 ? 28.610 -7.480 4.109 1.00 10.00 82 GLN A CA 13
ATOM 21571 C C . GLN A 1 82 ? 29.094 -7.779 5.537 1.00 10.00 82 GLN A C 13
ATOM 21572 O O . GLN A 1 82 ? 28.271 -8.036 6.413 1.00 10.00 82 GLN A O 13
ATOM 21586 N N . ARG A 1 83 ? 30.412 -7.755 5.785 1.00 10.00 83 ARG A N 13
ATOM 21587 C CA . ARG A 1 83 ? 31.025 -8.060 7.096 1.00 10.00 83 ARG A CA 13
ATOM 21588 C C . ARG A 1 83 ? 30.405 -7.238 8.231 1.00 10.00 83 ARG A C 13
ATOM 21589 O O . ARG A 1 83 ? 29.973 -7.791 9.243 1.00 10.00 83 ARG A O 13
ATOM 21610 N N . VAL A 1 84 ? 30.351 -5.921 8.040 1.00 10.00 84 VAL A N 13
ATOM 21611 C CA . VAL A 1 84 ? 29.765 -4.937 8.967 1.00 10.00 84 VAL A CA 13
ATOM 21612 C C . VAL A 1 84 ? 28.279 -5.229 9.210 1.00 10.00 84 VAL A C 13
ATOM 21613 O O . VAL A 1 84 ? 27.849 -5.374 10.352 1.00 10.00 84 VAL A O 13
ATOM 21626 N N . LEU A 1 85 ? 27.493 -5.329 8.135 1.00 10.00 85 LEU A N 13
ATOM 21627 C CA . LEU A 1 85 ? 26.053 -5.598 8.140 1.00 10.00 85 LEU A CA 13
ATOM 21628 C C . LEU A 1 85 ? 25.705 -6.896 8.883 1.00 10.00 85 LEU A C 13
ATOM 21629 O O . LEU A 1 85 ? 24.869 -6.870 9.783 1.00 10.00 85 LEU A O 13
ATOM 21645 N N . TRP A 1 86 ? 26.349 -8.018 8.549 1.00 10.00 86 TRP A N 13
ATOM 21646 C CA . TRP A 1 86 ? 26.169 -9.300 9.240 1.00 10.00 86 TRP A CA 13
ATOM 21647 C C . TRP A 1 86 ? 26.515 -9.243 10.726 1.00 10.00 86 TRP A C 13
ATOM 21648 O O . TRP A 1 86 ? 25.749 -9.768 11.537 1.00 10.00 86 TRP A O 13
ATOM 21669 N N . ARG A 1 87 ? 27.623 -8.592 11.108 1.00 10.00 87 ARG A N 13
ATOM 21670 C CA . ARG A 1 87 ? 27.944 -8.327 12.520 1.00 10.00 87 ARG A CA 13
ATOM 21671 C C . ARG A 1 87 ? 26.817 -7.553 13.211 1.00 10.00 87 ARG A C 13
ATOM 21672 O O . ARG A 1 87 ? 26.363 -7.981 14.266 1.00 10.00 87 ARG A O 13
ATOM 21693 N N . LEU A 1 88 ? 26.349 -6.446 12.631 1.00 10.00 88 LEU A N 13
ATOM 21694 C CA . LEU A 1 88 ? 25.240 -5.639 13.157 1.00 10.00 88 LEU A CA 13
ATOM 21695 C C . LEU A 1 88 ? 23.951 -6.471 13.332 1.00 10.00 88 LEU A C 13
ATOM 21696 O O . LEU A 1 88 ? 23.381 -6.511 14.423 1.00 10.00 88 LEU A O 13
ATOM 21712 N N . ILE A 1 89 ? 23.511 -7.171 12.279 1.00 10.00 89 ILE A N 13
ATOM 21713 C CA . ILE A 1 89 ? 22.390 -8.127 12.312 1.00 10.00 89 ILE A CA 13
ATOM 21714 C C . ILE A 1 89 ? 22.561 -9.117 13.473 1.00 10.00 89 ILE A C 13
ATOM 21715 O O . ILE A 1 89 ? 21.640 -9.275 14.271 1.00 10.00 89 ILE A O 13
ATOM 21731 N N . LYS A 1 90 ? 23.725 -9.766 13.598 1.00 10.00 90 LYS A N 13
ATOM 21732 C CA . LYS A 1 90 ? 24.041 -10.692 14.696 1.00 10.00 90 LYS A CA 13
ATOM 21733 C C . LYS A 1 90 ? 23.970 -10.037 16.077 1.00 10.00 90 LYS A C 13
ATOM 21734 O O . LYS A 1 90 ? 23.359 -10.624 16.961 1.00 10.00 90 LYS A O 13
ATOM 21753 N N . GLU A 1 91 ? 24.545 -8.851 16.287 1.00 10.00 91 GLU A N 13
ATOM 21754 C CA . GLU A 1 91 ? 24.387 -8.077 17.532 1.00 10.00 91 GLU A CA 13
ATOM 21755 C C . GLU A 1 91 ? 22.901 -7.875 17.897 1.00 10.00 91 GLU A C 13
ATOM 21756 O O . GLU A 1 91 ? 22.499 -8.191 19.018 1.00 10.00 91 GLU A O 13
ATOM 21768 N N . ILE A 1 92 ? 22.072 -7.401 16.956 1.00 10.00 92 ILE A N 13
ATOM 21769 C CA . ILE A 1 92 ? 20.611 -7.272 17.125 1.00 10.00 92 ILE A CA 13
ATOM 21770 C C . ILE A 1 92 ? 19.966 -8.624 17.469 1.00 10.00 92 ILE A C 13
ATOM 21771 O O . ILE A 1 92 ? 19.284 -8.735 18.487 1.00 10.00 92 ILE A O 13
ATOM 21787 N N . CYS A 1 93 ? 20.161 -9.653 16.640 1.00 10.00 93 CYS A N 13
ATOM 21788 C CA . CYS A 1 93 ? 19.608 -10.996 16.833 1.00 10.00 93 CYS A CA 13
ATOM 21789 C C . CYS A 1 93 ? 20.024 -11.624 18.185 1.00 10.00 93 CYS A C 13
ATOM 21790 O O . CYS A 1 93 ? 19.200 -12.252 18.847 1.00 10.00 93 CYS A O 13
ATOM 21797 N N . SER A 1 94 ? 21.278 -11.442 18.613 1.00 10.00 94 SER A N 13
ATOM 21798 C CA . SER A 1 94 ? 21.822 -11.839 19.924 1.00 10.00 94 SER A CA 13
ATOM 21799 C C . SER A 1 94 ? 21.174 -11.106 21.105 1.00 10.00 94 SER A C 13
ATOM 21800 O O . SER A 1 94 ? 20.908 -11.717 22.143 1.00 10.00 94 SER A O 13
ATOM 21808 N N . ALA A 1 95 ? 20.905 -9.804 20.966 1.00 10.00 95 ALA A N 13
ATOM 21809 C CA . ALA A 1 95 ? 20.230 -8.993 21.984 1.00 10.00 95 ALA A CA 13
ATOM 21810 C C . ALA A 1 95 ? 18.822 -9.516 22.343 1.00 10.00 95 ALA A C 13
ATOM 21811 O O . ALA A 1 95 ? 18.415 -9.434 23.506 1.00 10.00 95 ALA A O 13
ATOM 21818 N N . LYS A 1 96 ? 18.078 -10.073 21.376 1.00 10.00 96 LYS A N 13
ATOM 21819 C CA . LYS A 1 96 ? 16.737 -10.664 21.571 1.00 10.00 96 LYS A CA 13
ATOM 21820 C C . LYS A 1 96 ? 16.742 -11.757 22.655 1.00 10.00 96 LYS A C 13
ATOM 21821 O O . LYS A 1 96 ? 17.581 -12.659 22.626 1.00 10.00 96 LYS A O 13
ATOM 21840 N N . HIS A 1 97 ? 15.808 -11.678 23.609 1.00 10.00 97 HIS A N 13
ATOM 21841 C CA . HIS A 1 97 ? 15.578 -12.671 24.673 1.00 10.00 97 HIS A CA 13
ATOM 21842 C C . HIS A 1 97 ? 14.093 -13.040 24.801 1.00 10.00 97 HIS A C 13
ATOM 21843 O O . HIS A 1 97 ? 13.221 -12.224 24.491 1.00 10.00 97 HIS A O 13
ATOM 21858 N N . CYS A 1 98 ? 13.814 -14.242 25.313 1.00 10.00 98 CYS A N 13
ATOM 21859 C CA . CYS A 1 98 ? 12.468 -14.724 25.639 1.00 10.00 98 CYS A CA 13
ATOM 21860 C C . CYS A 1 98 ? 12.277 -14.842 27.162 1.00 10.00 98 CYS A C 13
ATOM 21861 O O . CYS A 1 98 ? 13.118 -15.407 27.862 1.00 10.00 98 CYS A O 13
ATOM 21868 N N . ASP A 1 99 ? 11.159 -14.325 27.681 1.00 10.00 99 ASP A N 13
ATOM 21869 C CA . ASP A 1 99 ? 10.829 -14.304 29.117 1.00 10.00 99 ASP A CA 13
ATOM 21870 C C . ASP A 1 99 ? 10.789 -15.707 29.758 1.00 10.00 99 ASP A C 13
ATOM 21871 O O . ASP A 1 99 ? 11.232 -15.894 30.894 1.00 10.00 99 ASP A O 13
ATOM 21880 N N . PHE A 1 100 ? 10.260 -16.695 29.030 1.00 10.00 100 PHE A N 13
ATOM 21881 C CA . PHE A 1 100 ? 10.101 -18.087 29.469 1.00 10.00 100 PHE A CA 13
ATOM 21882 C C . PHE A 1 100 ? 11.414 -18.880 29.654 1.00 10.00 100 PHE A C 13
ATOM 21883 O O . PHE A 1 100 ? 11.367 -19.990 30.189 1.00 10.00 100 PHE A O 13
ATOM 21900 N N . TRP A 1 101 ? 12.572 -18.375 29.205 1.00 10.00 101 TRP A N 13
ATOM 21901 C CA . TRP A 1 101 ? 13.858 -19.084 29.303 1.00 10.00 101 TRP A CA 13
ATOM 21902 C C . TRP A 1 101 ? 14.245 -19.413 30.754 1.00 10.00 101 TRP A C 13
ATOM 21903 O O . TRP A 1 101 ? 14.426 -18.528 31.596 1.00 10.00 101 TRP A O 13
ATOM 21924 N N . LEU A 1 102 ? 14.365 -20.714 31.034 1.00 10.00 102 LEU A N 13
ATOM 21925 C CA . LEU A 1 102 ? 14.681 -21.287 32.344 1.00 10.00 102 LEU A CA 13
ATOM 21926 C C . LEU A 1 102 ? 16.196 -21.256 32.617 1.00 10.00 102 LEU A C 13
ATOM 21927 O O . LEU A 1 102 ? 17.011 -21.340 31.695 1.00 10.00 102 LEU A O 13
ATOM 21943 N N . GLU A 1 103 ? 16.581 -21.166 33.892 1.00 10.00 103 GLU A N 13
ATOM 21944 C CA . GLU A 1 103 ? 17.988 -21.213 34.328 1.00 10.00 103 GLU A CA 13
ATOM 21945 C C . GLU A 1 103 ? 18.586 -22.620 34.152 1.00 10.00 103 GLU A C 13
ATOM 21946 O O . GLU A 1 103 ? 19.620 -22.786 33.498 1.00 10.00 103 GLU A O 13
ATOM 21958 N N . ARG A 1 104 ? 17.935 -23.633 34.742 1.00 10.00 104 ARG A N 13
ATOM 21959 C CA . ARG A 1 104 ? 18.265 -25.070 34.651 1.00 10.00 104 ARG A CA 13
ATOM 21960 C C . ARG A 1 104 ? 16.990 -25.920 34.581 1.00 10.00 104 ARG A C 13
ATOM 21961 O O . ARG A 1 104 ? 16.780 -26.645 33.608 1.00 10.00 104 ARG A O 13
ATOM 21982 N N . GLY A 1 105 ? 16.141 -25.816 35.605 1.00 10.00 105 GLY A N 13
ATOM 21983 C CA . GLY A 1 105 ? 14.853 -26.508 35.733 1.00 10.00 105 GLY A CA 13
ATOM 21984 C C . GLY A 1 105 ? 14.089 -26.095 36.999 1.00 10.00 105 GLY A C 13
ATOM 21985 O O . GLY A 1 105 ? 14.400 -25.074 37.621 1.00 10.00 105 GLY A O 13
ATOM 21989 N N . ALA A 1 106 ? 13.080 -26.883 37.380 1.00 10.00 106 ALA A N 13
ATOM 21990 C CA . ALA A 1 106 ? 12.289 -26.684 38.600 1.00 10.00 106 ALA A CA 13
ATOM 21991 C C . ALA A 1 106 ? 13.125 -26.846 39.892 1.00 10.00 106 ALA A C 13
ATOM 21992 O O . ALA A 1 106 ? 14.099 -27.608 39.931 1.00 10.00 106 ALA A O 13
ATOM 21999 N N . ALA A 1 107 ? 12.721 -26.142 40.958 1.00 10.00 107 ALA A N 13
ATOM 22000 C CA . ALA A 1 107 ? 13.342 -26.136 42.292 1.00 10.00 107 ALA A CA 13
ATOM 22001 C C . ALA A 1 107 ? 12.291 -26.045 43.422 1.00 10.00 107 ALA A C 13
ATOM 22002 O O . ALA A 1 107 ? 12.437 -26.772 44.431 1.00 10.00 107 ALA A O 13
ATOM 22010 N N . ARG A 1 1 ? -1.361 2.283 1.783 1.00 10.00 1 ARG A N 14
ATOM 22011 C CA . ARG A 1 1 ? -0.075 1.775 1.227 1.00 10.00 1 ARG A CA 14
ATOM 22012 C C . ARG A 1 1 ? 0.617 2.886 0.425 1.00 10.00 1 ARG A C 14
ATOM 22013 O O . ARG A 1 1 ? 1.257 3.748 1.030 1.00 10.00 1 ARG A O 14
ATOM 22036 N N . VAL A 1 2 ? 0.479 2.923 -0.908 1.00 10.00 2 VAL A N 14
ATOM 22037 C CA . VAL A 1 2 ? 0.953 4.032 -1.766 1.00 10.00 2 VAL A CA 14
ATOM 22038 C C . VAL A 1 2 ? 0.120 5.305 -1.539 1.00 10.00 2 VAL A C 14
ATOM 22039 O O . VAL A 1 2 ? -1.103 5.238 -1.396 1.00 10.00 2 VAL A O 14
ATOM 22052 N N . ALA A 1 3 ? 0.774 6.469 -1.494 1.00 10.00 3 ALA A N 14
ATOM 22053 C CA . ALA A 1 3 ? 0.111 7.772 -1.442 1.00 10.00 3 ALA A CA 14
ATOM 22054 C C . ALA A 1 3 ? -0.334 8.226 -2.845 1.00 10.00 3 ALA A C 14
ATOM 22055 O O . ALA A 1 3 ? 0.496 8.501 -3.716 1.00 10.00 3 ALA A O 14
ATOM 22062 N N . GLU A 1 4 ? -1.646 8.323 -3.070 1.00 10.00 4 GLU A N 14
ATOM 22063 C CA . GLU A 1 4 ? -2.210 8.950 -4.273 1.00 10.00 4 GLU A CA 14
ATOM 22064 C C . GLU A 1 4 ? -1.989 10.470 -4.205 1.00 10.00 4 GLU A C 14
ATOM 22065 O O . GLU A 1 4 ? -2.292 11.095 -3.183 1.00 10.00 4 GLU A O 14
ATOM 22077 N N . ASN A 1 5 ? -1.444 11.076 -5.266 1.00 10.00 5 ASN A N 14
ATOM 22078 C CA . ASN A 1 5 ? -1.109 12.506 -5.331 1.00 10.00 5 ASN A CA 14
ATOM 22079 C C . ASN A 1 5 ? -2.368 13.398 -5.464 1.00 10.00 5 ASN A C 14
ATOM 22080 O O . ASN A 1 5 ? -2.642 14.003 -6.505 1.00 10.00 5 ASN A O 14
ATOM 22091 N N . ARG A 1 6 ? -3.144 13.459 -4.380 1.00 10.00 6 ARG A N 14
ATOM 22092 C CA . ARG A 1 6 ? -4.360 14.266 -4.175 1.00 10.00 6 ARG A CA 14
ATOM 22093 C C . ARG A 1 6 ? -4.029 15.738 -3.859 1.00 10.00 6 ARG A C 14
ATOM 22094 O O . ARG A 1 6 ? -2.986 15.992 -3.253 1.00 10.00 6 ARG A O 14
ATOM 22115 N N . PRO A 1 7 ? -4.888 16.717 -4.205 1.00 10.00 7 PRO A N 14
ATOM 22116 C CA . PRO A 1 7 ? -4.673 18.120 -3.839 1.00 10.00 7 PRO A CA 14
ATOM 22117 C C . PRO A 1 7 ? -4.653 18.271 -2.308 1.00 10.00 7 PRO A C 14
ATOM 22118 O O . PRO A 1 7 ? -5.618 17.929 -1.622 1.00 10.00 7 PRO A O 14
ATOM 22129 N N . GLY A 1 8 ? -3.517 18.731 -1.779 1.00 10.00 8 GLY A N 14
ATOM 22130 C CA . GLY A 1 8 ? -3.170 18.767 -0.357 1.00 10.00 8 GLY A CA 14
ATOM 22131 C C . GLY A 1 8 ? -2.001 17.842 0.024 1.00 10.00 8 GLY A C 14
ATOM 22132 O O . GLY A 1 8 ? -1.517 17.919 1.153 1.00 10.00 8 GLY A O 14
ATOM 22136 N N . ALA A 1 9 ? -1.548 16.947 -0.865 1.00 10.00 9 ALA A N 14
ATOM 22137 C CA . ALA A 1 9 ? -0.445 16.023 -0.582 1.00 10.00 9 ALA A CA 14
ATOM 22138 C C . ALA A 1 9 ? 0.877 16.768 -0.296 1.00 10.00 9 ALA A C 14
ATOM 22139 O O . ALA A 1 9 ? 1.296 17.643 -1.061 1.00 10.00 9 ALA A O 14
ATOM 22146 N N . PHE A 1 10 ? 1.555 16.407 0.797 1.00 10.00 10 PHE A N 14
ATOM 22147 C CA . PHE A 1 10 ? 2.893 16.913 1.123 1.00 10.00 10 PHE A CA 14
ATOM 22148 C C . PHE A 1 10 ? 3.935 16.520 0.060 1.00 10.00 10 PHE A C 14
ATOM 22149 O O . PHE A 1 10 ? 3.847 15.453 -0.556 1.00 10.00 10 PHE A O 14
ATOM 22166 N N . ILE A 1 11 ? 4.971 17.349 -0.093 1.00 10.00 11 ILE A N 14
ATOM 22167 C CA . ILE A 1 11 ? 6.175 17.070 -0.880 1.00 10.00 11 ILE A CA 14
ATOM 22168 C C . ILE A 1 11 ? 7.362 17.171 0.085 1.00 10.00 11 ILE A C 14
ATOM 22169 O O . ILE A 1 11 ? 7.633 18.231 0.660 1.00 10.00 11 ILE A O 14
ATOM 22185 N N . LYS A 1 12 ? 8.036 16.034 0.288 1.00 10.00 12 LYS A N 14
ATOM 22186 C CA . LYS A 1 12 ? 9.149 15.838 1.230 1.00 10.00 12 LYS A CA 14
ATOM 22187 C C . LYS A 1 12 ? 10.416 15.460 0.462 1.00 10.00 12 LYS A C 14
ATOM 22188 O O . LYS A 1 12 ? 10.739 14.285 0.277 1.00 10.00 12 LYS A O 14
ATOM 22207 N N . GLN A 1 13 ? 11.124 16.488 0.007 1.00 10.00 13 GLN A N 14
ATOM 22208 C CA . GLN A 1 13 ? 12.452 16.428 -0.605 1.00 10.00 13 GLN A CA 14
ATOM 22209 C C . GLN A 1 13 ? 13.547 16.233 0.461 1.00 10.00 13 GLN A C 14
ATOM 22210 O O . GLN A 1 13 ? 14.584 15.625 0.183 1.00 10.00 13 GLN A O 14
ATOM 22224 N N . GLY A 1 14 ? 13.325 16.756 1.674 1.00 10.00 14 GLY A N 14
ATOM 22225 C CA . GLY A 1 14 ? 14.287 16.767 2.782 1.00 10.00 14 GLY A CA 14
ATOM 22226 C C . GLY A 1 14 ? 15.182 18.004 2.693 1.00 10.00 14 GLY A C 14
ATOM 22227 O O . GLY A 1 14 ? 16.399 17.901 2.513 1.00 10.00 14 GLY A O 14
ATOM 22231 N N . ARG A 1 15 ? 14.555 19.181 2.800 1.00 10.00 15 ARG A N 14
ATOM 22232 C CA . ARG A 1 15 ? 15.126 20.511 2.543 1.00 10.00 15 ARG A CA 14
ATOM 22233 C C . ARG A 1 15 ? 14.868 21.438 3.734 1.00 10.00 15 ARG A C 14
ATOM 22234 O O . ARG A 1 15 ? 13.735 21.865 3.960 1.00 10.00 15 ARG A O 14
ATOM 22255 N N . LYS A 1 16 ? 15.920 21.724 4.507 1.00 10.00 16 LYS A N 14
ATOM 22256 C CA . LYS A 1 16 ? 15.893 22.559 5.720 1.00 10.00 16 LYS A CA 14
ATOM 22257 C C . LYS A 1 16 ? 15.649 24.034 5.361 1.00 10.00 16 LYS A C 14
ATOM 22258 O O . LYS A 1 16 ? 16.534 24.706 4.823 1.00 10.00 16 LYS A O 14
ATOM 22277 N N . LEU A 1 17 ? 14.432 24.517 5.608 1.00 10.00 17 LEU A N 14
ATOM 22278 C CA . LEU A 1 17 ? 13.969 25.875 5.296 1.00 10.00 17 LEU A CA 14
ATOM 22279 C C . LEU A 1 17 ? 14.529 26.936 6.267 1.00 10.00 17 LEU A C 14
ATOM 22280 O O . LEU A 1 17 ? 15.155 26.620 7.282 1.00 10.00 17 LEU A O 14
ATOM 22296 N N . ASP A 1 18 ? 14.256 28.208 5.967 1.00 10.00 18 ASP A N 14
ATOM 22297 C CA . ASP A 1 18 ? 14.549 29.372 6.811 1.00 10.00 18 ASP A CA 14
ATOM 22298 C C . ASP A 1 18 ? 13.269 30.202 7.031 1.00 10.00 18 ASP A C 14
ATOM 22299 O O . ASP A 1 18 ? 12.906 31.058 6.220 1.00 10.00 18 ASP A O 14
ATOM 22308 N N . ILE A 1 19 ? 12.572 29.912 8.133 1.00 10.00 19 ILE A N 14
ATOM 22309 C CA . ILE A 1 19 ? 11.311 30.527 8.583 1.00 10.00 19 ILE A CA 14
ATOM 22310 C C . ILE A 1 19 ? 11.450 30.881 10.067 1.00 10.00 19 ILE A C 14
ATOM 22311 O O . ILE A 1 19 ? 11.922 30.064 10.860 1.00 10.00 19 ILE A O 14
ATOM 22327 N N . ASP A 1 20 ? 11.028 32.089 10.453 1.00 10.00 20 ASP A N 14
ATOM 22328 C CA . ASP A 1 20 ? 10.896 32.458 11.864 1.00 10.00 20 ASP A CA 14
ATOM 22329 C C . ASP A 1 20 ? 9.524 32.003 12.390 1.00 10.00 20 ASP A C 14
ATOM 22330 O O . ASP A 1 20 ? 8.486 32.609 12.106 1.00 10.00 20 ASP A O 14
ATOM 22339 N N . PHE A 1 21 ? 9.524 30.900 13.132 1.00 10.00 21 PHE A N 14
ATOM 22340 C CA . PHE A 1 21 ? 8.406 30.364 13.910 1.00 10.00 21 PHE A CA 14
ATOM 22341 C C . PHE A 1 21 ? 8.273 31.064 15.277 1.00 10.00 21 PHE A C 14
ATOM 22342 O O . PHE A 1 21 ? 7.175 31.176 15.827 1.00 10.00 21 PHE A O 14
ATOM 22359 N N . GLY A 1 22 ? 9.409 31.495 15.830 1.00 10.00 22 GLY A N 14
ATOM 22360 C CA . GLY A 1 22 ? 9.613 31.997 17.195 1.00 10.00 22 GLY A CA 14
ATOM 22361 C C . GLY A 1 22 ? 10.620 31.105 17.930 1.00 10.00 22 GLY A C 14
ATOM 22362 O O . GLY A 1 22 ? 10.757 29.938 17.574 1.00 10.00 22 GLY A O 14
ATOM 22366 N N . ALA A 1 23 ? 11.318 31.613 18.951 1.00 10.00 23 ALA A N 14
ATOM 22367 C CA . ALA A 1 23 ? 12.464 30.962 19.614 1.00 10.00 23 ALA A CA 14
ATOM 22368 C C . ALA A 1 23 ? 12.316 29.441 19.862 1.00 10.00 23 ALA A C 14
ATOM 22369 O O . ALA A 1 23 ? 13.150 28.650 19.419 1.00 10.00 23 ALA A O 14
ATOM 22376 N N . GLU A 1 24 ? 11.256 29.023 20.559 1.00 10.00 24 GLU A N 14
ATOM 22377 C CA . GLU A 1 24 ? 10.943 27.615 20.859 1.00 10.00 24 GLU A CA 14
ATOM 22378 C C . GLU A 1 24 ? 10.729 26.774 19.582 1.00 10.00 24 GLU A C 14
ATOM 22379 O O . GLU A 1 24 ? 11.279 25.679 19.439 1.00 10.00 24 GLU A O 14
ATOM 22391 N N . GLY A 1 25 ? 9.940 27.294 18.639 1.00 10.00 25 GLY A N 14
ATOM 22392 C CA . GLY A 1 25 ? 9.621 26.658 17.357 1.00 10.00 25 GLY A CA 14
ATOM 22393 C C . GLY A 1 25 ? 10.807 26.559 16.391 1.00 10.00 25 GLY A C 14
ATOM 22394 O O . GLY A 1 25 ? 10.985 25.536 15.732 1.00 10.00 25 GLY A O 14
ATOM 22398 N N . ASN A 1 26 ? 11.634 27.604 16.319 1.00 10.00 26 ASN A N 14
ATOM 22399 C CA . ASN A 1 26 ? 12.886 27.667 15.562 1.00 10.00 26 ASN A CA 14
ATOM 22400 C C . ASN A 1 26 ? 13.818 26.518 15.971 1.00 10.00 26 ASN A C 14
ATOM 22401 O O . ASN A 1 26 ? 14.322 25.787 15.116 1.00 10.00 26 ASN A O 14
ATOM 22412 N N . ARG A 1 27 ? 14.018 26.341 17.286 1.00 10.00 27 ARG A N 14
ATOM 22413 C CA . ARG A 1 27 ? 14.806 25.245 17.878 1.00 10.00 27 ARG A CA 14
ATOM 22414 C C . ARG A 1 27 ? 14.225 23.874 17.526 1.00 10.00 27 ARG A C 14
ATOM 22415 O O . ARG A 1 27 ? 14.971 22.977 17.130 1.00 10.00 27 ARG A O 14
ATOM 22436 N N . TYR A 1 28 ? 12.906 23.713 17.647 1.00 10.00 28 TYR A N 14
ATOM 22437 C CA . TYR A 1 28 ? 12.199 22.479 17.305 1.00 10.00 28 TYR A CA 14
ATOM 22438 C C . TYR A 1 28 ? 12.383 22.090 15.830 1.00 10.00 28 TYR A C 14
ATOM 22439 O O . TYR A 1 28 ? 12.810 20.970 15.543 1.00 10.00 28 TYR A O 14
ATOM 22457 N N . TYR A 1 29 ? 12.092 23.004 14.898 1.00 10.00 29 TYR A N 14
ATOM 22458 C CA . TYR A 1 29 ? 12.307 22.811 13.461 1.00 10.00 29 TYR A CA 14
ATOM 22459 C C . TYR A 1 29 ? 13.766 22.458 13.140 1.00 10.00 29 TYR A C 14
ATOM 22460 O O . TYR A 1 29 ? 14.022 21.440 12.500 1.00 10.00 29 TYR A O 14
ATOM 22478 N N . ALA A 1 30 ? 14.732 23.255 13.607 1.00 10.00 30 ALA A N 14
ATOM 22479 C CA . ALA A 1 30 ? 16.166 23.022 13.400 1.00 10.00 30 ALA A CA 14
ATOM 22480 C C . ALA A 1 30 ? 16.635 21.594 13.762 1.00 10.00 30 ALA A C 14
ATOM 22481 O O . ALA A 1 30 ? 17.549 21.070 13.121 1.00 10.00 30 ALA A O 14
ATOM 22488 N N . ALA A 1 31 ? 16.014 20.967 14.766 1.00 10.00 31 ALA A N 14
ATOM 22489 C CA . ALA A 1 31 ? 16.264 19.592 15.200 1.00 10.00 31 ALA A CA 14
ATOM 22490 C C . ALA A 1 31 ? 15.417 18.511 14.479 1.00 10.00 31 ALA A C 14
ATOM 22491 O O . ALA A 1 31 ? 15.873 17.370 14.360 1.00 10.00 31 ALA A O 14
ATOM 22498 N N . ASN A 1 32 ? 14.202 18.830 14.003 1.00 10.00 32 ASN A N 14
ATOM 22499 C CA . ASN A 1 32 ? 13.210 17.854 13.508 1.00 10.00 32 ASN A CA 14
ATOM 22500 C C . ASN A 1 32 ? 12.714 18.057 12.055 1.00 10.00 32 ASN A C 14
ATOM 22501 O O . ASN A 1 32 ? 11.809 17.342 11.619 1.00 10.00 32 ASN A O 14
ATOM 22512 N N . TYR A 1 33 ? 13.306 18.981 11.290 1.00 10.00 33 TYR A N 14
ATOM 22513 C CA . TYR A 1 33 ? 12.941 19.375 9.915 1.00 10.00 33 TYR A CA 14
ATOM 22514 C C . TYR A 1 33 ? 12.664 18.212 8.943 1.00 10.00 33 TYR A C 14
ATOM 22515 O O . TYR A 1 33 ? 11.801 18.330 8.075 1.00 10.00 33 TYR A O 14
ATOM 22533 N N . TRP A 1 34 ? 13.371 17.088 9.082 1.00 10.00 34 TRP A N 14
ATOM 22534 C CA . TRP A 1 34 ? 13.184 15.849 8.314 1.00 10.00 34 TRP A CA 14
ATOM 22535 C C . TRP A 1 34 ? 11.732 15.319 8.296 1.00 10.00 34 TRP A C 14
ATOM 22536 O O . TRP A 1 34 ? 11.305 14.755 7.286 1.00 10.00 34 TRP A O 14
ATOM 22557 N N . GLN A 1 35 ? 10.966 15.487 9.383 1.00 10.00 35 GLN A N 14
ATOM 22558 C CA . GLN A 1 35 ? 9.545 15.100 9.464 1.00 10.00 35 GLN A CA 14
ATOM 22559 C C . GLN A 1 35 ? 8.640 15.958 8.562 1.00 10.00 35 GLN A C 14
ATOM 22560 O O . GLN A 1 35 ? 7.691 15.461 7.951 1.00 10.00 35 GLN A O 14
ATOM 22574 N N . PHE A 1 36 ? 8.891 17.268 8.555 1.00 10.00 36 PHE A N 14
ATOM 22575 C CA . PHE A 1 36 ? 8.058 18.311 7.958 1.00 10.00 36 PHE A CA 14
ATOM 22576 C C . PHE A 1 36 ? 8.037 18.294 6.416 1.00 10.00 36 PHE A C 14
ATOM 22577 O O . PHE A 1 36 ? 9.009 17.860 5.786 1.00 10.00 36 PHE A O 14
ATOM 22594 N N . PRO A 1 37 ? 6.963 18.817 5.789 1.00 10.00 37 PRO A N 14
ATOM 22595 C CA . PRO A 1 37 ? 6.926 19.070 4.353 1.00 10.00 37 PRO A CA 14
ATOM 22596 C C . PRO A 1 37 ? 7.807 20.286 4.014 1.00 10.00 37 PRO A C 14
ATOM 22597 O O . PRO A 1 37 ? 7.988 21.188 4.836 1.00 10.00 37 PRO A O 14
ATOM 22608 N N . ASP A 1 38 ? 8.330 20.338 2.791 1.00 10.00 38 ASP A N 14
ATOM 22609 C CA . ASP A 1 38 ? 9.011 21.522 2.238 1.00 10.00 38 ASP A CA 14
ATOM 22610 C C . ASP A 1 38 ? 8.245 22.103 1.036 1.00 10.00 38 ASP A C 14
ATOM 22611 O O . ASP A 1 38 ? 8.275 23.314 0.808 1.00 10.00 38 ASP A O 14
ATOM 22620 N N . GLY A 1 39 ? 7.521 21.253 0.300 1.00 10.00 39 GLY A N 14
ATOM 22621 C CA . GLY A 1 39 ? 6.541 21.634 -0.723 1.00 10.00 39 GLY A CA 14
ATOM 22622 C C . GLY A 1 39 ? 5.158 21.037 -0.408 1.00 10.00 39 GLY A C 14
ATOM 22623 O O . GLY A 1 39 ? 5.031 20.136 0.425 1.00 10.00 39 GLY A O 14
ATOM 22627 N N . ILE A 1 40 ? 4.110 21.513 -1.086 1.00 10.00 40 ILE A N 14
ATOM 22628 C CA . ILE A 1 40 ? 2.744 20.950 -1.042 1.00 10.00 40 ILE A CA 14
ATOM 22629 C C . ILE A 1 40 ? 2.171 20.955 -2.461 1.00 10.00 40 ILE A C 14
ATOM 22630 O O . ILE A 1 40 ? 2.118 22.005 -3.108 1.00 10.00 40 ILE A O 14
ATOM 22646 N N . TYR A 1 41 ? 1.721 19.795 -2.935 1.00 10.00 41 TYR A N 14
ATOM 22647 C CA . TYR A 1 41 ? 0.957 19.653 -4.171 1.00 10.00 41 TYR A CA 14
ATOM 22648 C C . TYR A 1 41 ? -0.480 20.154 -3.961 1.00 10.00 41 TYR A C 14
ATOM 22649 O O . TYR A 1 41 ? -1.221 19.603 -3.145 1.00 10.00 41 TYR A O 14
ATOM 22667 N N . TYR A 1 42 ? -0.883 21.201 -4.681 1.00 10.00 42 TYR A N 14
ATOM 22668 C CA . TYR A 1 42 ? -2.222 21.799 -4.610 1.00 10.00 42 TYR A CA 14
ATOM 22669 C C . TYR A 1 42 ? -2.603 22.485 -5.937 1.00 10.00 42 TYR A C 14
ATOM 22670 O O . TYR A 1 42 ? -1.734 22.881 -6.718 1.00 10.00 42 TYR A O 14
ATOM 22688 N N . GLU A 1 43 ? -3.907 22.631 -6.192 1.00 10.00 43 GLU A N 14
ATOM 22689 C CA . GLU A 1 43 ? -4.485 23.208 -7.413 1.00 10.00 43 GLU A CA 14
ATOM 22690 C C . GLU A 1 43 ? -5.428 24.370 -7.053 1.00 10.00 43 GLU A C 14
ATOM 22691 O O . GLU A 1 43 ? -6.600 24.173 -6.720 1.00 10.00 43 GLU A O 14
ATOM 22703 N N . GLY A 1 44 ? -4.886 25.591 -7.101 1.00 10.00 44 GLY A N 14
ATOM 22704 C CA . GLY A 1 44 ? -5.528 26.823 -6.621 1.00 10.00 44 GLY A CA 14
ATOM 22705 C C . GLY A 1 44 ? -6.052 27.724 -7.741 1.00 10.00 44 GLY A C 14
ATOM 22706 O O . GLY A 1 44 ? -7.257 27.959 -7.846 1.00 10.00 44 GLY A O 14
ATOM 22710 N N . CYS A 1 45 ? -5.143 28.254 -8.563 1.00 10.00 45 CYS A N 14
ATOM 22711 C CA . CYS A 1 45 ? -5.434 29.169 -9.667 1.00 10.00 45 CYS A CA 14
ATOM 22712 C C . CYS A 1 45 ? -6.423 28.555 -10.682 1.00 10.00 45 CYS A C 14
ATOM 22713 O O . CYS A 1 45 ? -6.126 27.538 -11.315 1.00 10.00 45 CYS A O 14
ATOM 22720 N N . SER A 1 46 ? -7.599 29.176 -10.832 1.00 10.00 46 SER A N 14
ATOM 22721 C CA . SER A 1 46 ? -8.714 28.708 -11.671 1.00 10.00 46 SER A CA 14
ATOM 22722 C C . SER A 1 46 ? -9.411 29.867 -12.400 1.00 10.00 46 SER A C 14
ATOM 22723 O O . SER A 1 46 ? -9.420 29.903 -13.633 1.00 10.00 46 SER A O 14
ATOM 22731 N N . GLU A 1 47 ? -9.968 30.836 -11.663 1.00 10.00 47 GLU A N 14
ATOM 22732 C CA . GLU A 1 47 ? -10.652 32.022 -12.203 1.00 10.00 47 GLU A CA 14
ATOM 22733 C C . GLU A 1 47 ? -10.385 33.291 -11.374 1.00 10.00 47 GLU A C 14
ATOM 22734 O O . GLU A 1 47 ? -10.096 33.214 -10.178 1.00 10.00 47 GLU A O 14
ATOM 22746 N N . ALA A 1 48 ? -10.532 34.465 -11.998 1.00 10.00 48 ALA A N 14
ATOM 22747 C CA . ALA A 1 48 ? -10.246 35.790 -11.434 1.00 10.00 48 ALA A CA 14
ATOM 22748 C C . ALA A 1 48 ? -10.909 36.083 -10.071 1.00 10.00 48 ALA A C 14
ATOM 22749 O O . ALA A 1 48 ? -10.357 36.830 -9.260 1.00 10.00 48 ALA A O 14
ATOM 22756 N N . ASN A 1 49 ? -12.097 35.520 -9.822 1.00 10.00 49 ASN A N 14
ATOM 22757 C CA . ASN A 1 49 ? -12.839 35.655 -8.565 1.00 10.00 49 ASN A CA 14
ATOM 22758 C C . ASN A 1 49 ? -12.119 35.029 -7.351 1.00 10.00 49 ASN A C 14
ATOM 22759 O O . ASN A 1 49 ? -12.303 35.505 -6.230 1.00 10.00 49 ASN A O 14
ATOM 22770 N N . VAL A 1 50 ? -11.308 33.981 -7.553 1.00 10.00 50 VAL A N 14
ATOM 22771 C CA . VAL A 1 50 ? -10.436 33.387 -6.520 1.00 10.00 50 VAL A CA 14
ATOM 22772 C C . VAL A 1 50 ? -9.370 34.409 -6.113 1.00 10.00 50 VAL A C 14
ATOM 22773 O O . VAL A 1 50 ? -8.493 34.722 -6.915 1.00 10.00 50 VAL A O 14
ATOM 22786 N N . THR A 1 51 ? -9.427 34.935 -4.889 1.00 10.00 51 THR A N 14
ATOM 22787 C CA . THR A 1 51 ? -8.414 35.852 -4.322 1.00 10.00 51 THR A CA 14
ATOM 22788 C C . THR A 1 51 ? -7.235 35.092 -3.696 1.00 10.00 51 THR A C 14
ATOM 22789 O O . THR A 1 51 ? -7.266 33.860 -3.595 1.00 10.00 51 THR A O 14
ATOM 22800 N N . LYS A 1 52 ? -6.191 35.802 -3.237 1.00 10.00 52 LYS A N 14
ATOM 22801 C CA . LYS A 1 52 ? -5.123 35.194 -2.422 1.00 10.00 52 LYS A CA 14
ATOM 22802 C C . LYS A 1 52 ? -5.702 34.621 -1.131 1.00 10.00 52 LYS A C 14
ATOM 22803 O O . LYS A 1 52 ? -5.466 33.456 -0.826 1.00 10.00 52 LYS A O 14
ATOM 22822 N N . GLU A 1 53 ? -6.473 35.416 -0.393 1.00 10.00 53 GLU A N 14
ATOM 22823 C CA . GLU A 1 53 ? -7.174 35.012 0.832 1.00 10.00 53 GLU A CA 14
ATOM 22824 C C . GLU A 1 53 ? -7.925 33.683 0.648 1.00 10.00 53 GLU A C 14
ATOM 22825 O O . GLU A 1 53 ? -7.736 32.755 1.438 1.00 10.00 53 GLU A O 14
ATOM 22837 N N . MET A 1 54 ? -8.727 33.568 -0.419 1.00 10.00 54 MET A N 14
ATOM 22838 C CA . MET A 1 54 ? -9.367 32.317 -0.842 1.00 10.00 54 MET A CA 14
ATOM 22839 C C . MET A 1 54 ? -8.348 31.194 -1.088 1.00 10.00 54 MET A C 14
ATOM 22840 O O . MET A 1 54 ? -8.449 30.146 -0.450 1.00 10.00 54 MET A O 14
ATOM 22854 N N . LEU A 1 55 ? -7.383 31.377 -2.001 1.00 10.00 55 LEU A N 14
ATOM 22855 C CA . LEU A 1 55 ? -6.432 30.336 -2.409 1.00 10.00 55 LEU A CA 14
ATOM 22856 C C . LEU A 1 55 ? -5.646 29.765 -1.219 1.00 10.00 55 LEU A C 14
ATOM 22857 O O . LEU A 1 55 ? -5.639 28.553 -1.011 1.00 10.00 55 LEU A O 14
ATOM 22873 N N . VAL A 1 56 ? -4.993 30.627 -0.436 1.00 10.00 56 VAL A N 14
ATOM 22874 C CA . VAL A 1 56 ? -4.191 30.274 0.750 1.00 10.00 56 VAL A CA 14
ATOM 22875 C C . VAL A 1 56 ? -5.031 29.487 1.771 1.00 10.00 56 VAL A C 14
ATOM 22876 O O . VAL A 1 56 ? -4.600 28.437 2.248 1.00 10.00 56 VAL A O 14
ATOM 22889 N N . THR A 1 57 ? -6.236 29.968 2.099 1.00 10.00 57 THR A N 14
ATOM 22890 C CA . THR A 1 57 ? -7.187 29.289 3.004 1.00 10.00 57 THR A CA 14
ATOM 22891 C C . THR A 1 57 ? -7.589 27.908 2.477 1.00 10.00 57 THR A C 14
ATOM 22892 O O . THR A 1 57 ? -7.500 26.915 3.203 1.00 10.00 57 THR A O 14
ATOM 22903 N N . SER A 1 58 ? -8.027 27.816 1.220 1.00 10.00 58 SER A N 14
ATOM 22904 C CA . SER A 1 58 ? -8.378 26.552 0.558 1.00 10.00 58 SER A CA 14
ATOM 22905 C C . SER A 1 58 ? -7.198 25.572 0.480 1.00 10.00 58 SER A C 14
ATOM 22906 O O . SER A 1 58 ? -7.401 24.376 0.662 1.00 10.00 58 SER A O 14
ATOM 22914 N N . CYS A 1 59 ? -5.966 26.048 0.277 1.00 10.00 59 CYS A N 14
ATOM 22915 C CA . CYS A 1 59 ? -4.730 25.262 0.371 1.00 10.00 59 CYS A CA 14
ATOM 22916 C C . CYS A 1 59 ? -4.534 24.630 1.760 1.00 10.00 59 CYS A C 14
ATOM 22917 O O . CYS A 1 59 ? -4.315 23.421 1.853 1.00 10.00 59 CYS A O 14
ATOM 22924 N N . VAL A 1 60 ? -4.650 25.404 2.846 1.00 10.00 60 VAL A N 14
ATOM 22925 C CA . VAL A 1 60 ? -4.646 24.885 4.231 1.00 10.00 60 VAL A CA 14
ATOM 22926 C C . VAL A 1 60 ? -5.727 23.811 4.426 1.00 10.00 60 VAL A C 14
ATOM 22927 O O . VAL A 1 60 ? -5.435 22.723 4.920 1.00 10.00 60 VAL A O 14
ATOM 22940 N N . ASN A 1 61 ? -6.967 24.087 4.010 1.00 10.00 61 ASN A N 14
ATOM 22941 C CA . ASN A 1 61 ? -8.090 23.139 4.059 1.00 10.00 61 ASN A CA 14
ATOM 22942 C C . ASN A 1 61 ? -7.830 21.849 3.250 1.00 10.00 61 ASN A C 14
ATOM 22943 O O . ASN A 1 61 ? -8.118 20.754 3.737 1.00 10.00 61 ASN A O 14
ATOM 22954 N N . ALA A 1 62 ? -7.285 21.950 2.034 1.00 10.00 62 ALA A N 14
ATOM 22955 C CA . ALA A 1 62 ? -6.888 20.806 1.215 1.00 10.00 62 ALA A CA 14
ATOM 22956 C C . ALA A 1 62 ? -5.801 19.974 1.912 1.00 10.00 62 ALA A C 14
ATOM 22957 O O . ALA A 1 62 ? -5.920 18.754 2.010 1.00 10.00 62 ALA A O 14
ATOM 22964 N N . THR A 1 63 ? -4.760 20.632 2.432 1.00 10.00 63 THR A N 14
ATOM 22965 C CA . THR A 1 63 ? -3.677 20.014 3.215 1.00 10.00 63 THR A CA 14
ATOM 22966 C C . THR A 1 63 ? -4.226 19.227 4.410 1.00 10.00 63 THR A C 14
ATOM 22967 O O . THR A 1 63 ? -3.863 18.063 4.582 1.00 10.00 63 THR A O 14
ATOM 22978 N N . GLN A 1 64 ? -5.124 19.821 5.209 1.00 10.00 64 GLN A N 14
ATOM 22979 C CA . GLN A 1 64 ? -5.882 19.143 6.267 1.00 10.00 64 GLN A CA 14
ATOM 22980 C C . GLN A 1 64 ? -6.578 17.877 5.739 1.00 10.00 64 GLN A C 14
ATOM 22981 O O . GLN A 1 64 ? -6.241 16.771 6.158 1.00 10.00 64 GLN A O 14
ATOM 22995 N N . ALA A 1 65 ? -7.526 18.032 4.807 1.00 10.00 65 ALA A N 14
ATOM 22996 C CA . ALA A 1 65 ? -8.330 16.965 4.210 1.00 10.00 65 ALA A CA 14
ATOM 22997 C C . ALA A 1 65 ? -7.496 15.789 3.656 1.00 10.00 65 ALA A C 14
ATOM 22998 O O . ALA A 1 65 ? -7.837 14.623 3.865 1.00 10.00 65 ALA A O 14
ATOM 23005 N N . ALA A 1 66 ? -6.404 16.088 2.949 1.00 10.00 66 ALA A N 14
ATOM 23006 C CA . ALA A 1 66 ? -5.471 15.113 2.391 1.00 10.00 66 ALA A CA 14
ATOM 23007 C C . ALA A 1 66 ? -4.674 14.318 3.446 1.00 10.00 66 ALA A C 14
ATOM 23008 O O . ALA A 1 66 ? -4.267 13.192 3.154 1.00 10.00 66 ALA A O 14
ATOM 23015 N N . ASN A 1 67 ? -4.409 14.876 4.636 1.00 10.00 67 ASN A N 14
ATOM 23016 C CA . ASN A 1 67 ? -3.493 14.297 5.634 1.00 10.00 67 ASN A CA 14
ATOM 23017 C C . ASN A 1 67 ? -4.093 14.259 7.059 1.00 10.00 67 ASN A C 14
ATOM 23018 O O . ASN A 1 67 ? -3.387 14.447 8.052 1.00 10.00 67 ASN A O 14
ATOM 23029 N N . GLN A 1 68 ? -5.392 13.963 7.169 1.00 10.00 68 GLN A N 14
ATOM 23030 C CA . GLN A 1 68 ? -6.170 14.019 8.421 1.00 10.00 68 GLN A CA 14
ATOM 23031 C C . GLN A 1 68 ? -5.546 13.190 9.553 1.00 10.00 68 GLN A C 14
ATOM 23032 O O . GLN A 1 68 ? -5.331 13.707 10.651 1.00 10.00 68 GLN A O 14
ATOM 23046 N N . ALA A 1 69 ? -5.260 11.909 9.296 1.00 10.00 69 ALA A N 14
ATOM 23047 C CA . ALA A 1 69 ? -4.645 10.984 10.250 1.00 10.00 69 ALA A CA 14
ATOM 23048 C C . ALA A 1 69 ? -3.278 11.480 10.765 1.00 10.00 69 ALA A C 14
ATOM 23049 O O . ALA A 1 69 ? -3.026 11.455 11.971 1.00 10.00 69 ALA A O 14
ATOM 23056 N N . GLU A 1 70 ? -2.407 11.939 9.859 1.00 10.00 70 GLU A N 14
ATOM 23057 C CA . GLU A 1 70 ? -1.060 12.450 10.163 1.00 10.00 70 GLU A CA 14
ATOM 23058 C C . GLU A 1 70 ? -1.101 13.569 11.216 1.00 10.00 70 GLU A C 14
ATOM 23059 O O . GLU A 1 70 ? -0.360 13.523 12.201 1.00 10.00 70 GLU A O 14
ATOM 23071 N N . PHE A 1 71 ? -1.985 14.556 11.029 1.00 10.00 71 PHE A N 14
ATOM 23072 C CA . PHE A 1 71 ? -2.273 15.586 12.029 1.00 10.00 71 PHE A CA 14
ATOM 23073 C C . PHE A 1 71 ? -2.898 14.991 13.300 1.00 10.00 71 PHE A C 14
ATOM 23074 O O . PHE A 1 71 ? -2.327 15.120 14.382 1.00 10.00 71 PHE A O 14
ATOM 23091 N N . SER A 1 72 ? -4.069 14.356 13.183 1.00 10.00 72 SER A N 14
ATOM 23092 C CA . SER A 1 72 ? -4.925 13.907 14.296 1.00 10.00 72 SER A CA 14
ATOM 23093 C C . SER A 1 72 ? -4.207 13.059 15.350 1.00 10.00 72 SER A C 14
ATOM 23094 O O . SER A 1 72 ? -4.373 13.312 16.546 1.00 10.00 72 SER A O 14
ATOM 23102 N N . ARG A 1 73 ? -3.429 12.052 14.930 1.00 10.00 73 ARG A N 14
ATOM 23103 C CA . ARG A 1 73 ? -2.676 11.149 15.822 1.00 10.00 73 ARG A CA 14
ATOM 23104 C C . ARG A 1 73 ? -1.653 11.896 16.683 1.00 10.00 73 ARG A C 14
ATOM 23105 O O . ARG A 1 73 ? -1.595 11.679 17.893 1.00 10.00 73 ARG A O 14
ATOM 23126 N N . GLU A 1 74 ? -0.855 12.776 16.079 1.00 10.00 74 GLU A N 14
ATOM 23127 C CA . GLU A 1 74 ? 0.106 13.634 16.789 1.00 10.00 74 GLU A CA 14
ATOM 23128 C C . GLU A 1 74 ? -0.565 14.707 17.663 1.00 10.00 74 GLU A C 14
ATOM 23129 O O . GLU A 1 74 ? -0.172 14.884 18.816 1.00 10.00 74 GLU A O 14
ATOM 23141 N N . LYS A 1 75 ? -1.566 15.424 17.132 1.00 10.00 75 LYS A N 14
ATOM 23142 C CA . LYS A 1 75 ? -2.290 16.564 17.741 1.00 10.00 75 LYS A CA 14
ATOM 23143 C C . LYS A 1 75 ? -2.712 16.361 19.204 1.00 10.00 75 LYS A C 14
ATOM 23144 O O . LYS A 1 75 ? -2.747 17.327 19.967 1.00 10.00 75 LYS A O 14
ATOM 23163 N N . GLN A 1 76 ? -3.006 15.120 19.600 1.00 10.00 76 GLN A N 14
ATOM 23164 C CA . GLN A 1 76 ? -3.325 14.714 20.977 1.00 10.00 76 GLN A CA 14
ATOM 23165 C C . GLN A 1 76 ? -2.284 15.176 22.021 1.00 10.00 76 GLN A C 14
ATOM 23166 O O . GLN A 1 76 ? -2.646 15.482 23.159 1.00 10.00 76 GLN A O 14
ATOM 23180 N N . ASP A 1 77 ? -0.996 15.205 21.654 1.00 10.00 77 ASP A N 14
ATOM 23181 C CA . ASP A 1 77 ? 0.145 15.485 22.545 1.00 10.00 77 ASP A CA 14
ATOM 23182 C C . ASP A 1 77 ? 1.199 16.435 21.937 1.00 10.00 77 ASP A C 14
ATOM 23183 O O . ASP A 1 77 ? 1.782 17.255 22.649 1.00 10.00 77 ASP A O 14
ATOM 23192 N N . SER A 1 78 ? 1.462 16.331 20.629 1.00 10.00 78 SER A N 14
ATOM 23193 C CA . SER A 1 78 ? 2.541 16.997 19.878 1.00 10.00 78 SER A CA 14
ATOM 23194 C C . SER A 1 78 ? 2.246 18.484 19.572 1.00 10.00 78 SER A C 14
ATOM 23195 O O . SER A 1 78 ? 2.303 18.943 18.427 1.00 10.00 78 SER A O 14
ATOM 23203 N N . LYS A 1 79 ? 1.928 19.266 20.611 1.00 10.00 79 LYS A N 14
ATOM 23204 C CA . LYS A 1 79 ? 1.494 20.675 20.549 1.00 10.00 79 LYS A CA 14
ATOM 23205 C C . LYS A 1 79 ? 2.503 21.581 19.833 1.00 10.00 79 LYS A C 14
ATOM 23206 O O . LYS A 1 79 ? 2.136 22.312 18.913 1.00 10.00 79 LYS A O 14
ATOM 23225 N N . LEU A 1 80 ? 3.772 21.526 20.242 1.00 10.00 80 LEU A N 14
ATOM 23226 C CA . LEU A 1 80 ? 4.881 22.249 19.605 1.00 10.00 80 LEU A CA 14
ATOM 23227 C C . LEU A 1 80 ? 5.018 21.889 18.116 1.00 10.00 80 LEU A C 14
ATOM 23228 O O . LEU A 1 80 ? 5.131 22.792 17.287 1.00 10.00 80 LEU A O 14
ATOM 23244 N N . HIS A 1 81 ? 4.955 20.598 17.752 1.00 10.00 81 HIS A N 14
ATOM 23245 C CA . HIS A 1 81 ? 4.970 20.179 16.344 1.00 10.00 81 HIS A CA 14
ATOM 23246 C C . HIS A 1 81 ? 3.833 20.833 15.556 1.00 10.00 81 HIS A C 14
ATOM 23247 O O . HIS A 1 81 ? 4.119 21.474 14.551 1.00 10.00 81 HIS A O 14
ATOM 23262 N N . GLN A 1 82 ? 2.578 20.715 16.010 1.00 10.00 82 GLN A N 14
ATOM 23263 C CA . GLN A 1 82 ? 1.406 21.362 15.396 1.00 10.00 82 GLN A CA 14
ATOM 23264 C C . GLN A 1 82 ? 1.645 22.859 15.130 1.00 10.00 82 GLN A C 14
ATOM 23265 O O . GLN A 1 82 ? 1.537 23.298 13.987 1.00 10.00 82 GLN A O 14
ATOM 23279 N N . ARG A 1 83 ? 1.996 23.638 16.164 1.00 10.00 83 ARG A N 14
ATOM 23280 C CA . ARG A 1 83 ? 2.299 25.084 16.086 1.00 10.00 83 ARG A CA 14
ATOM 23281 C C . ARG A 1 83 ? 3.272 25.426 14.948 1.00 10.00 83 ARG A C 14
ATOM 23282 O O . ARG A 1 83 ? 2.950 26.234 14.075 1.00 10.00 83 ARG A O 14
ATOM 23303 N N . VAL A 1 84 ? 4.454 24.809 14.958 1.00 10.00 84 VAL A N 14
ATOM 23304 C CA . VAL A 1 84 ? 5.519 24.975 13.949 1.00 10.00 84 VAL A CA 14
ATOM 23305 C C . VAL A 1 84 ? 5.042 24.530 12.558 1.00 10.00 84 VAL A C 14
ATOM 23306 O O . VAL A 1 84 ? 5.157 25.282 11.591 1.00 10.00 84 VAL A O 14
ATOM 23319 N N . LEU A 1 85 ? 4.488 23.321 12.446 1.00 10.00 85 LEU A N 14
ATOM 23320 C CA . LEU A 1 85 ? 3.981 22.710 11.210 1.00 10.00 85 LEU A CA 14
ATOM 23321 C C . LEU A 1 85 ? 2.929 23.580 10.503 1.00 10.00 85 LEU A C 14
ATOM 23322 O O . LEU A 1 85 ? 3.036 23.801 9.299 1.00 10.00 85 LEU A O 14
ATOM 23338 N N . TRP A 1 86 ? 1.932 24.098 11.224 1.00 10.00 86 TRP A N 14
ATOM 23339 C CA . TRP A 1 86 ? 0.914 24.998 10.669 1.00 10.00 86 TRP A CA 14
ATOM 23340 C C . TRP A 1 86 ? 1.481 26.313 10.129 1.00 10.00 86 TRP A C 14
ATOM 23341 O O . TRP A 1 86 ? 1.103 26.723 9.030 1.00 10.00 86 TRP A O 14
ATOM 23362 N N . ARG A 1 87 ? 2.410 26.956 10.848 1.00 10.00 87 ARG A N 14
ATOM 23363 C CA . ARG A 1 87 ? 3.183 28.113 10.348 1.00 10.00 87 ARG A CA 14
ATOM 23364 C C . ARG A 1 87 ? 3.910 27.779 9.036 1.00 10.00 87 ARG A C 14
ATOM 23365 O O . ARG A 1 87 ? 3.820 28.551 8.083 1.00 10.00 87 ARG A O 14
ATOM 23386 N N . LEU A 1 88 ? 4.589 26.632 8.967 1.00 10.00 88 LEU A N 14
ATOM 23387 C CA . LEU A 1 88 ? 5.243 26.118 7.755 1.00 10.00 88 LEU A CA 14
ATOM 23388 C C . LEU A 1 88 ? 4.248 25.951 6.584 1.00 10.00 88 LEU A C 14
ATOM 23389 O O . LEU A 1 88 ? 4.434 26.550 5.524 1.00 10.00 88 LEU A O 14
ATOM 23405 N N . ILE A 1 89 ? 3.178 25.167 6.772 1.00 10.00 89 ILE A N 14
ATOM 23406 C CA . ILE A 1 89 ? 2.094 24.964 5.792 1.00 10.00 89 ILE A CA 14
ATOM 23407 C C . ILE A 1 89 ? 1.553 26.310 5.286 1.00 10.00 89 ILE A C 14
ATOM 23408 O O . ILE A 1 89 ? 1.442 26.510 4.077 1.00 10.00 89 ILE A O 14
ATOM 23424 N N . LYS A 1 90 ? 1.233 27.246 6.188 1.00 10.00 90 LYS A N 14
ATOM 23425 C CA . LYS A 1 90 ? 0.766 28.598 5.850 1.00 10.00 90 LYS A CA 14
ATOM 23426 C C . LYS A 1 90 ? 1.763 29.374 4.988 1.00 10.00 90 LYS A C 14
ATOM 23427 O O . LYS A 1 90 ? 1.341 29.966 4.001 1.00 10.00 90 LYS A O 14
ATOM 23446 N N . GLU A 1 91 ? 3.056 29.374 5.314 1.00 10.00 91 GLU A N 14
ATOM 23447 C CA . GLU A 1 91 ? 4.104 29.955 4.458 1.00 10.00 91 GLU A CA 14
ATOM 23448 C C . GLU A 1 91 ? 4.119 29.343 3.042 1.00 10.00 91 GLU A C 14
ATOM 23449 O O . GLU A 1 91 ? 4.138 30.091 2.060 1.00 10.00 91 GLU A O 14
ATOM 23461 N N . ILE A 1 92 ? 4.068 28.009 2.914 1.00 10.00 92 ILE A N 14
ATOM 23462 C CA . ILE A 1 92 ? 3.926 27.314 1.618 1.00 10.00 92 ILE A CA 14
ATOM 23463 C C . ILE A 1 92 ? 2.672 27.793 0.871 1.00 10.00 92 ILE A C 14
ATOM 23464 O O . ILE A 1 92 ? 2.770 28.210 -0.283 1.00 10.00 92 ILE A O 14
ATOM 23480 N N . CYS A 1 93 ? 1.496 27.738 1.503 1.00 10.00 93 CYS A N 14
ATOM 23481 C CA . CYS A 1 93 ? 0.233 28.182 0.911 1.00 10.00 93 CYS A CA 14
ATOM 23482 C C . CYS A 1 93 ? 0.274 29.666 0.484 1.00 10.00 93 CYS A C 14
ATOM 23483 O O . CYS A 1 93 ? -0.120 29.983 -0.636 1.00 10.00 93 CYS A O 14
ATOM 23490 N N . SER A 1 94 ? 0.774 30.571 1.335 1.00 10.00 94 SER A N 14
ATOM 23491 C CA . SER A 1 94 ? 0.970 32.006 1.050 1.00 10.00 94 SER A CA 14
ATOM 23492 C C . SER A 1 94 ? 1.772 32.271 -0.233 1.00 10.00 94 SER A C 14
ATOM 23493 O O . SER A 1 94 ? 1.424 33.162 -1.012 1.00 10.00 94 SER A O 14
ATOM 23501 N N . ALA A 1 95 ? 2.836 31.500 -0.477 1.00 10.00 95 ALA A N 14
ATOM 23502 C CA . ALA A 1 95 ? 3.669 31.608 -1.678 1.00 10.00 95 ALA A CA 14
ATOM 23503 C C . ALA A 1 95 ? 2.910 31.351 -3.003 1.00 10.00 95 ALA A C 14
ATOM 23504 O O . ALA A 1 95 ? 3.319 31.858 -4.053 1.00 10.00 95 ALA A O 14
ATOM 23511 N N . LYS A 1 96 ? 1.825 30.560 -2.983 1.00 10.00 96 LYS A N 14
ATOM 23512 C CA . LYS A 1 96 ? 1.023 30.184 -4.163 1.00 10.00 96 LYS A CA 14
ATOM 23513 C C . LYS A 1 96 ? 0.248 31.388 -4.727 1.00 10.00 96 LYS A C 14
ATOM 23514 O O . LYS A 1 96 ? -0.743 31.829 -4.141 1.00 10.00 96 LYS A O 14
ATOM 23533 N N . HIS A 1 97 ? 0.700 31.917 -5.869 1.00 10.00 97 HIS A N 14
ATOM 23534 C CA . HIS A 1 97 ? 0.200 33.135 -6.521 1.00 10.00 97 HIS A CA 14
ATOM 23535 C C . HIS A 1 97 ? -0.265 32.926 -7.970 1.00 10.00 97 HIS A C 14
ATOM 23536 O O . HIS A 1 97 ? 0.317 32.110 -8.691 1.00 10.00 97 HIS A O 14
ATOM 23551 N N . CYS A 1 98 ? -1.263 33.695 -8.415 1.00 10.00 98 CYS A N 14
ATOM 23552 C CA . CYS A 1 98 ? -1.867 33.589 -9.751 1.00 10.00 98 CYS A CA 14
ATOM 23553 C C . CYS A 1 98 ? -1.602 34.833 -10.615 1.00 10.00 98 CYS A C 14
ATOM 23554 O O . CYS A 1 98 ? -1.766 35.969 -10.166 1.00 10.00 98 CYS A O 14
ATOM 23561 N N . ASP A 1 99 ? -1.232 34.616 -11.880 1.00 10.00 99 ASP A N 14
ATOM 23562 C CA . ASP A 1 99 ? -0.983 35.667 -12.879 1.00 10.00 99 ASP A CA 14
ATOM 23563 C C . ASP A 1 99 ? -2.214 36.559 -13.137 1.00 10.00 99 ASP A C 14
ATOM 23564 O O . ASP A 1 99 ? -2.084 37.773 -13.316 1.00 10.00 99 ASP A O 14
ATOM 23573 N N . PHE A 1 100 ? -3.412 35.961 -13.160 1.00 10.00 100 PHE A N 14
ATOM 23574 C CA . PHE A 1 100 ? -4.680 36.637 -13.460 1.00 10.00 100 PHE A CA 14
ATOM 23575 C C . PHE A 1 100 ? -5.140 37.680 -12.420 1.00 10.00 100 PHE A C 14
ATOM 23576 O O . PHE A 1 100 ? -6.048 38.455 -12.723 1.00 10.00 100 PHE A O 14
ATOM 23593 N N . TRP A 1 101 ? -4.579 37.706 -11.203 1.00 10.00 101 TRP A N 14
ATOM 23594 C CA . TRP A 1 101 ? -5.036 38.578 -10.108 1.00 10.00 101 TRP A CA 14
ATOM 23595 C C . TRP A 1 101 ? -5.014 40.080 -10.451 1.00 10.00 101 TRP A C 14
ATOM 23596 O O . TRP A 1 101 ? -4.011 40.628 -10.917 1.00 10.00 101 TRP A O 14
ATOM 23617 N N . LEU A 1 102 ? -6.155 40.731 -10.198 1.00 10.00 102 LEU A N 14
ATOM 23618 C CA . LEU A 1 102 ? -6.467 42.141 -10.456 1.00 10.00 102 LEU A CA 14
ATOM 23619 C C . LEU A 1 102 ? -7.426 42.710 -9.387 1.00 10.00 102 LEU A C 14
ATOM 23620 O O . LEU A 1 102 ? -7.880 41.990 -8.494 1.00 10.00 102 LEU A O 14
ATOM 23636 N N . GLU A 1 103 ? -7.777 43.994 -9.494 1.00 10.00 103 GLU A N 14
ATOM 23637 C CA . GLU A 1 103 ? -8.829 44.630 -8.686 1.00 10.00 103 GLU A CA 14
ATOM 23638 C C . GLU A 1 103 ? -10.213 43.998 -8.958 1.00 10.00 103 GLU A C 14
ATOM 23639 O O . GLU A 1 103 ? -10.702 44.007 -10.093 1.00 10.00 103 GLU A O 14
ATOM 23651 N N . ARG A 1 104 ? -10.854 43.455 -7.912 1.00 10.00 104 ARG A N 14
ATOM 23652 C CA . ARG A 1 104 ? -12.176 42.796 -7.943 1.00 10.00 104 ARG A CA 14
ATOM 23653 C C . ARG A 1 104 ? -13.069 43.255 -6.782 1.00 10.00 104 ARG A C 14
ATOM 23654 O O . ARG A 1 104 ? -12.579 43.637 -5.716 1.00 10.00 104 ARG A O 14
ATOM 23675 N N . GLY A 1 105 ? -14.383 43.215 -7.001 1.00 10.00 105 GLY A N 14
ATOM 23676 C CA . GLY A 1 105 ? -15.423 43.615 -6.047 1.00 10.00 105 GLY A CA 14
ATOM 23677 C C . GLY A 1 105 ? -16.846 43.463 -6.605 1.00 10.00 105 GLY A C 14
ATOM 23678 O O . GLY A 1 105 ? -17.044 42.990 -7.730 1.00 10.00 105 GLY A O 14
ATOM 23682 N N . ALA A 1 106 ? -17.835 43.875 -5.809 1.00 10.00 106 ALA A N 14
ATOM 23683 C CA . ALA A 1 106 ? -19.264 43.892 -6.140 1.00 10.00 106 ALA A CA 14
ATOM 23684 C C . ALA A 1 106 ? -19.996 45.071 -5.455 1.00 10.00 106 ALA A C 14
ATOM 23685 O O . ALA A 1 106 ? -19.480 45.670 -4.503 1.00 10.00 106 ALA A O 14
ATOM 23692 N N . ALA A 1 107 ? -21.203 45.395 -5.936 1.00 10.00 107 ALA A N 14
ATOM 23693 C CA . ALA A 1 107 ? -22.087 46.459 -5.433 1.00 10.00 107 ALA A CA 14
ATOM 23694 C C . ALA A 1 107 ? -23.578 46.057 -5.499 1.00 10.00 107 ALA A C 14
ATOM 23695 O O . ALA A 1 107 ? -24.312 46.329 -4.521 1.00 10.00 107 ALA A O 14
ATOM 23703 N N . ARG A 1 1 ? -2.302 -1.014 4.599 1.00 10.00 1 ARG A N 15
ATOM 23704 C CA . ARG A 1 1 ? -3.156 -0.958 3.379 1.00 10.00 1 ARG A CA 15
ATOM 23705 C C . ARG A 1 1 ? -3.306 -2.341 2.738 1.00 10.00 1 ARG A C 15
ATOM 23706 O O . ARG A 1 1 ? -2.486 -3.231 2.979 1.00 10.00 1 ARG A O 15
ATOM 23729 N N . VAL A 1 2 ? -4.343 -2.535 1.914 1.00 10.00 2 VAL A N 15
ATOM 23730 C CA . VAL A 1 2 ? -4.567 -3.769 1.128 1.00 10.00 2 VAL A CA 15
ATOM 23731 C C . VAL A 1 2 ? -3.437 -4.016 0.112 1.00 10.00 2 VAL A C 15
ATOM 23732 O O . VAL A 1 2 ? -2.825 -3.072 -0.395 1.00 10.00 2 VAL A O 15
ATOM 23745 N N . ALA A 1 3 ? -3.150 -5.288 -0.176 1.00 10.00 3 ALA A N 15
ATOM 23746 C CA . ALA A 1 3 ? -2.091 -5.736 -1.083 1.00 10.00 3 ALA A CA 15
ATOM 23747 C C . ALA A 1 3 ? -2.506 -6.981 -1.898 1.00 10.00 3 ALA A C 15
ATOM 23748 O O . ALA A 1 3 ? -3.632 -7.476 -1.798 1.00 10.00 3 ALA A O 15
ATOM 23755 N N . GLU A 1 4 ? -1.577 -7.515 -2.694 1.00 10.00 4 GLU A N 15
ATOM 23756 C CA . GLU A 1 4 ? -1.696 -8.783 -3.438 1.00 10.00 4 GLU A CA 15
ATOM 23757 C C . GLU A 1 4 ? -1.758 -10.034 -2.538 1.00 10.00 4 GLU A C 15
ATOM 23758 O O . GLU A 1 4 ? -2.162 -11.109 -2.984 1.00 10.00 4 GLU A O 15
ATOM 23770 N N . ASN A 1 5 ? -1.386 -9.887 -1.262 1.00 10.00 5 ASN A N 15
ATOM 23771 C CA . ASN A 1 5 ? -1.408 -10.924 -0.226 1.00 10.00 5 ASN A CA 15
ATOM 23772 C C . ASN A 1 5 ? -2.298 -10.449 0.943 1.00 10.00 5 ASN A C 15
ATOM 23773 O O . ASN A 1 5 ? -1.872 -10.303 2.091 1.00 10.00 5 ASN A O 15
ATOM 23784 N N . ARG A 1 6 ? -3.564 -10.192 0.604 1.00 10.00 6 ARG A N 15
ATOM 23785 C CA . ARG A 1 6 ? -4.674 -9.787 1.486 1.00 10.00 6 ARG A CA 15
ATOM 23786 C C . ARG A 1 6 ? -5.389 -11.001 2.112 1.00 10.00 6 ARG A C 15
ATOM 23787 O O . ARG A 1 6 ? -5.481 -12.033 1.444 1.00 10.00 6 ARG A O 15
ATOM 23808 N N . PRO A 1 7 ? -5.905 -10.920 3.357 1.00 10.00 7 PRO A N 15
ATOM 23809 C CA . PRO A 1 7 ? -6.666 -12.001 3.998 1.00 10.00 7 PRO A CA 15
ATOM 23810 C C . PRO A 1 7 ? -7.782 -12.568 3.101 1.00 10.00 7 PRO A C 15
ATOM 23811 O O . PRO A 1 7 ? -8.698 -11.849 2.699 1.00 10.00 7 PRO A O 15
ATOM 23822 N N . GLY A 1 8 ? -7.671 -13.854 2.763 1.00 10.00 8 GLY A N 15
ATOM 23823 C CA . GLY A 1 8 ? -8.475 -14.585 1.782 1.00 10.00 8 GLY A CA 15
ATOM 23824 C C . GLY A 1 8 ? -7.675 -15.088 0.569 1.00 10.00 8 GLY A C 15
ATOM 23825 O O . GLY A 1 8 ? -8.151 -15.972 -0.142 1.00 10.00 8 GLY A O 15
ATOM 23829 N N . ALA A 1 9 ? -6.501 -14.519 0.272 1.00 10.00 9 ALA A N 15
ATOM 23830 C CA . ALA A 1 9 ? -5.741 -14.805 -0.949 1.00 10.00 9 ALA A CA 15
ATOM 23831 C C . ALA A 1 9 ? -5.344 -16.291 -1.084 1.00 10.00 9 ALA A C 15
ATOM 23832 O O . ALA A 1 9 ? -4.858 -16.913 -0.134 1.00 10.00 9 ALA A O 15
ATOM 23839 N N . PHE A 1 10 ? -5.525 -16.860 -2.279 1.00 10.00 10 PHE A N 15
ATOM 23840 C CA . PHE A 1 10 ? -5.074 -18.217 -2.609 1.00 10.00 10 PHE A CA 15
ATOM 23841 C C . PHE A 1 10 ? -3.548 -18.387 -2.487 1.00 10.00 10 PHE A C 15
ATOM 23842 O O . PHE A 1 10 ? -2.774 -17.475 -2.792 1.00 10.00 10 PHE A O 15
ATOM 23859 N N . ILE A 1 11 ? -3.121 -19.599 -2.122 1.00 10.00 11 ILE A N 15
ATOM 23860 C CA . ILE A 1 11 ? -1.728 -20.066 -2.145 1.00 10.00 11 ILE A CA 15
ATOM 23861 C C . ILE A 1 11 ? -1.681 -21.253 -3.114 1.00 10.00 11 ILE A C 15
ATOM 23862 O O . ILE A 1 11 ? -2.066 -22.377 -2.775 1.00 10.00 11 ILE A O 15
ATOM 23878 N N . LYS A 1 12 ? -1.261 -20.984 -4.353 1.00 10.00 12 LYS A N 15
ATOM 23879 C CA . LYS A 1 12 ? -1.194 -21.958 -5.456 1.00 10.00 12 LYS A CA 15
ATOM 23880 C C . LYS A 1 12 ? 0.199 -22.595 -5.522 1.00 10.00 12 LYS A C 15
ATOM 23881 O O . LYS A 1 12 ? 1.128 -22.028 -6.100 1.00 10.00 12 LYS A O 15
ATOM 23900 N N . GLN A 1 13 ? 0.335 -23.785 -4.934 1.00 10.00 13 GLN A N 15
ATOM 23901 C CA . GLN A 1 13 ? 1.556 -24.606 -4.988 1.00 10.00 13 GLN A CA 15
ATOM 23902 C C . GLN A 1 13 ? 1.562 -25.576 -6.187 1.00 10.00 13 GLN A C 15
ATOM 23903 O O . GLN A 1 13 ? 2.609 -26.125 -6.537 1.00 10.00 13 GLN A O 15
ATOM 23917 N N . GLY A 1 14 ? 0.398 -25.809 -6.811 1.00 10.00 14 GLY A N 15
ATOM 23918 C CA . GLY A 1 14 ? 0.218 -26.725 -7.947 1.00 10.00 14 GLY A CA 15
ATOM 23919 C C . GLY A 1 14 ? 0.163 -28.212 -7.562 1.00 10.00 14 GLY A C 15
ATOM 23920 O O . GLY A 1 14 ? 0.149 -29.081 -8.437 1.00 10.00 14 GLY A O 15
ATOM 23924 N N . ARG A 1 15 ? 0.127 -28.510 -6.257 1.00 10.00 15 ARG A N 15
ATOM 23925 C CA . ARG A 1 15 ? 0.041 -29.853 -5.664 1.00 10.00 15 ARG A CA 15
ATOM 23926 C C . ARG A 1 15 ? -1.343 -30.474 -5.900 1.00 10.00 15 ARG A C 15
ATOM 23927 O O . ARG A 1 15 ? -2.359 -29.885 -5.529 1.00 10.00 15 ARG A O 15
ATOM 23948 N N . LYS A 1 16 ? -1.381 -31.672 -6.493 1.00 10.00 16 LYS A N 15
ATOM 23949 C CA . LYS A 1 16 ? -2.597 -32.484 -6.672 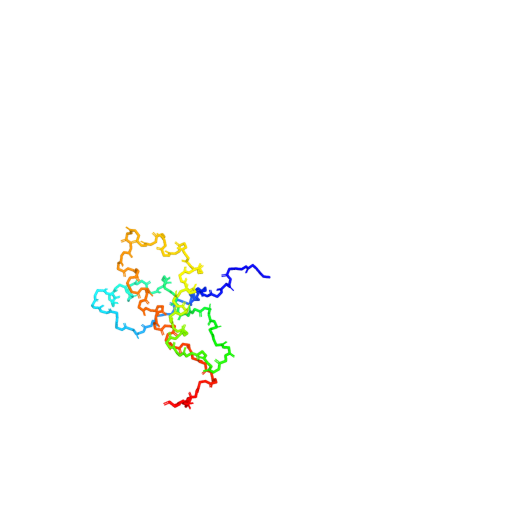1.00 10.00 16 LYS A CA 15
ATOM 23950 C C . LYS A 1 16 ? -3.052 -33.069 -5.324 1.00 10.00 16 LYS A C 15
ATOM 23951 O O . LYS A 1 16 ? -2.400 -33.961 -4.775 1.00 10.00 16 LYS A O 15
ATOM 23970 N N . LEU A 1 17 ? -4.147 -32.544 -4.778 1.00 10.00 17 LEU A N 15
ATOM 23971 C CA . LEU A 1 17 ? -4.772 -32.977 -3.520 1.00 10.00 17 LEU A CA 15
ATOM 23972 C C . LEU A 1 17 ? -5.546 -34.304 -3.670 1.00 10.00 17 LEU A C 15
ATOM 23973 O O . LEU A 1 17 ? -5.745 -34.817 -4.774 1.00 10.00 17 LEU A O 15
ATOM 23989 N N . ASP A 1 18 ? -6.015 -34.840 -2.540 1.00 10.00 18 ASP A N 15
ATOM 23990 C CA . ASP A 1 18 ? -6.861 -36.035 -2.439 1.00 10.00 18 ASP A CA 15
ATOM 23991 C C . ASP A 1 18 ? -8.170 -35.699 -1.698 1.00 10.00 18 ASP A C 15
ATOM 23992 O O . ASP A 1 18 ? -8.250 -35.755 -0.467 1.00 10.00 18 ASP A O 15
ATOM 24001 N N . ILE A 1 19 ? -9.192 -35.313 -2.468 1.00 10.00 19 ILE A N 15
ATOM 24002 C CA . ILE A 1 19 ? -10.533 -34.898 -2.026 1.00 10.00 19 ILE A CA 15
ATOM 24003 C C . ILE A 1 19 ? -11.562 -35.628 -2.900 1.00 10.00 19 ILE A C 15
ATOM 24004 O O . ILE A 1 19 ? -11.498 -35.555 -4.128 1.00 10.00 19 ILE A O 15
ATOM 24020 N N . ASP A 1 20 ? -12.516 -36.330 -2.282 1.00 10.00 20 ASP A N 15
ATOM 24021 C CA . ASP A 1 20 ? -13.675 -36.894 -2.985 1.00 10.00 20 ASP A CA 15
ATOM 24022 C C . ASP A 1 20 ? -14.777 -35.832 -3.130 1.00 10.00 20 ASP A C 15
ATOM 24023 O O . ASP A 1 20 ? -15.691 -35.720 -2.307 1.00 10.00 20 ASP A O 15
ATOM 24032 N N . PHE A 1 21 ? -14.673 -35.039 -4.195 1.00 10.00 21 PHE A N 15
ATOM 24033 C CA . PHE A 1 21 ? -15.685 -34.094 -4.665 1.00 10.00 21 PHE A CA 15
ATOM 24034 C C . PHE A 1 21 ? -16.980 -34.826 -5.060 1.00 10.00 21 PHE A C 15
ATOM 24035 O O . PHE A 1 21 ? -18.081 -34.393 -4.712 1.00 10.00 21 PHE A O 15
ATOM 24052 N N . GLY A 1 22 ? -16.833 -35.913 -5.818 1.00 10.00 22 GLY A N 15
ATOM 24053 C CA . GLY A 1 22 ? -17.889 -36.670 -6.507 1.00 10.00 22 GLY A CA 15
ATOM 24054 C C . GLY A 1 22 ? -17.484 -36.950 -7.958 1.00 10.00 22 GLY A C 15
ATOM 24055 O O . GLY A 1 22 ? -16.590 -36.284 -8.471 1.00 10.00 22 GLY A O 15
ATOM 24059 N N . ALA A 1 23 ? -18.126 -37.904 -8.640 1.00 10.00 23 ALA A N 15
ATOM 24060 C CA . ALA A 1 23 ? -17.710 -38.426 -9.954 1.00 10.00 23 ALA A CA 15
ATOM 24061 C C . ALA A 1 23 ? -17.252 -37.361 -10.976 1.00 10.00 23 ALA A C 15
ATOM 24062 O O . ALA A 1 23 ? -16.135 -37.434 -11.492 1.00 10.00 23 ALA A O 15
ATOM 24069 N N . GLU A 1 24 ? -18.093 -36.366 -11.270 1.00 10.00 24 GLU A N 15
ATOM 24070 C CA . GLU A 1 24 ? -17.764 -35.272 -12.200 1.00 10.00 24 GLU A CA 15
ATOM 24071 C C . GLU A 1 24 ? -16.605 -34.408 -11.688 1.00 10.00 24 GLU A C 15
ATOM 24072 O O . GLU A 1 24 ? -15.647 -34.145 -12.415 1.00 10.00 24 GLU A O 15
ATOM 24084 N N . GLY A 1 25 ? -16.691 -33.960 -10.435 1.00 10.00 25 GLY A N 15
ATOM 24085 C CA . GLY A 1 25 ? -15.710 -33.076 -9.807 1.00 10.00 25 GLY A CA 15
ATOM 24086 C C . GLY A 1 25 ? -14.324 -33.701 -9.644 1.00 10.00 25 GLY A C 15
ATOM 24087 O O . GLY A 1 25 ? -13.317 -33.035 -9.872 1.00 10.00 25 GLY A O 15
ATOM 24091 N N . ASN A 1 26 ? -14.269 -34.984 -9.285 1.00 10.00 26 ASN A N 15
ATOM 24092 C CA . ASN A 1 26 ? -13.061 -35.804 -9.217 1.00 10.00 26 ASN A CA 15
ATOM 24093 C C . ASN A 1 26 ? -12.345 -35.809 -10.575 1.00 10.00 26 ASN A C 15
ATOM 24094 O O . ASN A 1 26 ? -11.147 -35.523 -10.645 1.00 10.00 26 ASN A O 15
ATOM 24105 N N . ARG A 1 27 ? -13.082 -36.110 -11.657 1.00 10.00 27 ARG A N 15
ATOM 24106 C CA . ARG A 1 27 ? -12.550 -36.111 -13.032 1.00 10.00 27 ARG A CA 15
ATOM 24107 C C . ARG A 1 27 ? -12.097 -34.718 -13.473 1.00 10.00 27 ARG A C 15
ATOM 24108 O O . ARG A 1 27 ? -11.021 -34.585 -14.058 1.00 10.00 27 ARG A O 15
ATOM 24129 N N . TYR A 1 28 ? -12.886 -33.685 -13.173 1.00 10.00 28 TYR A N 15
ATOM 24130 C CA . TYR A 1 28 ? -12.556 -32.293 -13.467 1.00 10.00 28 TYR A CA 15
ATOM 24131 C C . TYR A 1 28 ? -11.251 -31.859 -12.780 1.00 10.00 28 TYR A C 15
ATOM 24132 O O . TYR A 1 28 ? -10.336 -31.375 -13.448 1.00 10.00 28 TYR A O 15
ATOM 24150 N N . TYR A 1 29 ? -11.151 -32.049 -11.461 1.00 10.00 29 TYR A N 15
ATOM 24151 C CA . TYR A 1 29 ? -9.961 -31.748 -10.662 1.00 10.00 29 TYR A CA 15
ATOM 24152 C C . TYR A 1 29 ? -8.718 -32.492 -11.172 1.00 10.00 29 TYR A C 15
ATOM 24153 O O . TYR A 1 29 ? -7.702 -31.861 -11.452 1.00 10.00 29 TYR A O 15
ATOM 24171 N N . ALA A 1 30 ? -8.790 -33.817 -11.344 1.00 10.00 30 ALA A N 15
ATOM 24172 C CA . ALA A 1 30 ? -7.702 -34.638 -11.887 1.00 10.00 30 ALA A CA 15
ATOM 24173 C C . ALA A 1 30 ? -7.100 -34.092 -13.203 1.00 10.00 30 ALA A C 15
ATOM 24174 O O . ALA A 1 30 ? -5.889 -34.184 -13.414 1.00 10.00 30 ALA A O 15
ATOM 24181 N N . ALA A 1 31 ? -7.931 -33.517 -14.079 1.00 10.00 31 ALA A N 15
ATOM 24182 C CA . ALA A 1 31 ? -7.525 -32.889 -15.337 1.00 10.00 31 ALA A CA 15
ATOM 24183 C C . ALA A 1 31 ? -7.082 -31.407 -15.223 1.00 10.00 31 ALA A C 15
ATOM 24184 O O . ALA A 1 31 ? -6.385 -30.921 -16.119 1.00 10.00 31 ALA A O 15
ATOM 24191 N N . ASN A 1 32 ? -7.465 -30.674 -14.164 1.00 10.00 32 ASN A N 15
ATOM 24192 C CA . ASN A 1 32 ? -7.300 -29.210 -14.061 1.00 10.00 32 ASN A CA 15
ATOM 24193 C C . ASN A 1 32 ? -6.677 -28.672 -12.750 1.00 10.00 32 ASN A C 15
ATOM 24194 O O . ASN A 1 32 ? -6.634 -27.453 -12.565 1.00 10.00 32 ASN A O 15
ATOM 24205 N N . TYR A 1 33 ? -6.164 -29.526 -11.854 1.00 10.00 33 TYR A N 15
ATOM 24206 C CA . TYR A 1 33 ? -5.643 -29.170 -10.517 1.00 10.00 33 TYR A CA 15
ATOM 24207 C C . TYR A 1 33 ? -4.620 -28.017 -10.495 1.00 10.00 33 TYR A C 15
ATOM 24208 O O . TYR A 1 33 ? -4.556 -27.271 -9.519 1.00 10.00 33 TYR A O 15
ATOM 24226 N N . TRP A 1 34 ? -3.845 -27.838 -11.569 1.00 10.00 34 TRP A N 15
ATOM 24227 C CA . TRP A 1 34 ? -2.917 -26.719 -11.787 1.00 10.00 34 TRP A CA 15
ATOM 24228 C C . TRP A 1 34 ? -3.544 -25.322 -11.579 1.00 10.00 34 TRP A C 15
ATOM 24229 O O . TRP A 1 34 ? -2.861 -24.413 -11.101 1.00 10.00 34 TRP A O 15
ATOM 24250 N N . GLN A 1 35 ? -4.826 -25.131 -11.920 1.00 10.00 35 GLN A N 15
ATOM 24251 C CA . GLN A 1 35 ? -5.565 -23.869 -11.732 1.00 10.00 35 GLN A CA 15
ATOM 24252 C C . GLN A 1 35 ? -5.873 -23.542 -10.259 1.00 10.00 35 GLN A C 15
ATOM 24253 O O . GLN A 1 35 ? -5.920 -22.372 -9.873 1.00 10.00 35 GLN A O 15
ATOM 24267 N N . PHE A 1 36 ? -6.171 -24.571 -9.465 1.00 10.00 36 PHE A N 15
ATOM 24268 C CA . PHE A 1 36 ? -6.706 -24.500 -8.104 1.00 10.00 36 PHE A CA 15
ATOM 24269 C C . PHE A 1 36 ? -5.686 -24.074 -7.023 1.00 10.00 36 PHE A C 15
ATOM 24270 O O . PHE A 1 36 ? -4.475 -24.254 -7.200 1.00 10.00 36 PHE A O 15
ATOM 24287 N N . PRO A 1 37 ? -6.162 -23.553 -5.872 1.00 10.00 37 PRO A N 15
ATOM 24288 C CA . PRO A 1 37 ? -5.338 -23.312 -4.688 1.00 10.00 37 PRO A CA 15
ATOM 24289 C C . PRO A 1 37 ? -4.975 -24.629 -3.974 1.00 10.00 37 PRO A C 15
ATOM 24290 O O . PRO A 1 37 ? -5.678 -25.635 -4.078 1.00 10.00 37 PRO A O 15
ATOM 24301 N N . ASP A 1 38 ? -3.881 -24.607 -3.212 1.00 10.00 38 ASP A N 15
ATOM 24302 C CA . ASP A 1 38 ? -3.446 -25.679 -2.301 1.00 10.00 38 ASP A CA 15
ATOM 24303 C C . ASP A 1 38 ? -3.603 -25.251 -0.828 1.00 10.00 38 ASP A C 15
ATOM 24304 O O . ASP A 1 38 ? -4.021 -26.050 0.013 1.00 10.00 38 ASP A O 15
ATOM 24313 N N . GLY A 1 39 ? -3.312 -23.981 -0.530 1.00 10.00 39 GLY A N 15
ATOM 24314 C CA . GLY A 1 39 ? -3.587 -23.310 0.744 1.00 10.00 39 GLY A CA 15
ATOM 24315 C C . GLY A 1 39 ? -4.338 -21.986 0.546 1.00 10.00 39 GLY A C 15
ATOM 24316 O O . GLY A 1 39 ? -4.554 -21.537 -0.583 1.00 10.00 39 GLY A O 15
ATOM 24320 N N . ILE A 1 40 ? -4.722 -21.344 1.650 1.00 10.00 40 ILE A N 15
ATOM 24321 C CA . ILE A 1 40 ? -5.351 -20.013 1.686 1.00 10.00 40 ILE A CA 15
ATOM 24322 C C . ILE A 1 40 ? -4.689 -19.192 2.796 1.00 10.00 40 ILE A C 15
ATOM 24323 O O . ILE A 1 40 ? -4.646 -19.616 3.954 1.00 10.00 40 ILE A O 15
ATOM 24339 N N . TYR A 1 41 ? -4.188 -18.008 2.444 1.00 10.00 41 TYR A N 15
ATOM 24340 C CA . TYR A 1 41 ? -3.713 -17.004 3.390 1.00 10.00 41 TYR A CA 15
ATOM 24341 C C . TYR A 1 41 ? -4.911 -16.363 4.105 1.00 10.00 41 TYR A C 15
ATOM 24342 O O . TYR A 1 41 ? -5.556 -15.465 3.566 1.00 10.00 41 TYR A O 15
ATOM 24360 N N . TYR A 1 42 ? -5.235 -16.827 5.312 1.00 10.00 42 TYR A N 15
ATOM 24361 C CA . TYR A 1 42 ? -6.278 -16.241 6.158 1.00 10.00 42 TYR A CA 15
ATOM 24362 C C . TYR A 1 42 ? -5.972 -16.450 7.647 1.00 10.00 42 TYR A C 15
ATOM 24363 O O . TYR A 1 42 ? -5.638 -17.560 8.069 1.00 10.00 42 TYR A O 15
ATOM 24381 N N . GLU A 1 43 ? -6.107 -15.385 8.440 1.00 10.00 43 GLU A N 15
ATOM 24382 C CA . GLU A 1 43 ? -5.784 -15.335 9.873 1.00 10.00 43 GLU A CA 15
ATOM 24383 C C . GLU A 1 43 ? -6.973 -14.763 10.667 1.00 10.00 43 GLU A C 15
ATOM 24384 O O . GLU A 1 43 ? -6.907 -13.691 11.276 1.00 10.00 43 GLU A O 15
ATOM 24396 N N . GLY A 1 44 ? -8.081 -15.509 10.654 1.00 10.00 44 GLY A N 15
ATOM 24397 C CA . GLY A 1 44 ? -9.321 -15.199 11.382 1.00 10.00 44 GLY A CA 15
ATOM 24398 C C . GLY A 1 44 ? -9.130 -15.134 12.902 1.00 10.00 44 GLY A C 15
ATOM 24399 O O . GLY A 1 44 ? -9.641 -14.236 13.574 1.00 10.00 44 GLY A O 15
ATOM 24403 N N . CYS A 1 45 ? -8.405 -16.114 13.443 1.00 10.00 45 CYS A N 15
ATOM 24404 C CA . CYS A 1 45 ? -8.076 -16.261 14.861 1.00 10.00 45 CYS A CA 15
ATOM 24405 C C . CYS A 1 45 ? -7.257 -15.088 15.433 1.00 10.00 45 CYS A C 15
ATOM 24406 O O . CYS A 1 45 ? -6.274 -14.636 14.842 1.00 10.00 45 CYS A O 15
ATOM 24413 N N . SER A 1 46 ? -7.658 -14.634 16.625 1.00 10.00 46 SER A N 15
ATOM 24414 C CA . SER A 1 46 ? -7.014 -13.572 17.416 1.00 10.00 46 SER A CA 15
ATOM 24415 C C . SER A 1 46 ? -7.165 -13.832 18.924 1.00 10.00 46 SER A C 15
ATOM 24416 O O . SER A 1 46 ? -6.189 -13.767 19.675 1.00 10.00 46 SER A O 15
ATOM 24424 N N . GLU A 1 47 ? -8.383 -14.162 19.367 1.00 10.00 47 GLU A N 15
ATOM 24425 C CA . GLU A 1 47 ? -8.759 -14.459 20.757 1.00 10.00 47 GLU A CA 15
ATOM 24426 C C . GLU A 1 47 ? -9.693 -15.682 20.850 1.00 10.00 47 GLU A C 15
ATOM 24427 O O . GLU A 1 47 ? -10.378 -16.019 19.881 1.00 10.00 47 GLU A O 15
ATOM 24439 N N . ALA A 1 48 ? -9.758 -16.323 22.025 1.00 10.00 48 ALA A N 15
ATOM 24440 C CA . ALA A 1 48 ? -10.503 -17.560 22.299 1.00 10.00 48 ALA A CA 15
ATOM 24441 C C . ALA A 1 48 ? -11.995 -17.544 21.896 1.00 10.00 48 ALA A C 15
ATOM 24442 O O . ALA A 1 48 ? -12.575 -18.601 21.635 1.00 10.00 48 ALA A O 15
ATOM 24449 N N . ASN A 1 49 ? -12.621 -16.363 21.842 1.00 10.00 49 ASN A N 15
ATOM 24450 C CA . ASN A 1 49 ? -13.992 -16.172 21.359 1.00 10.00 49 ASN A CA 15
ATOM 24451 C C . ASN A 1 49 ? -14.181 -16.581 19.882 1.00 10.00 49 ASN A C 15
ATOM 24452 O O . ASN A 1 49 ? -15.272 -17.021 19.517 1.00 10.00 49 ASN A O 15
ATOM 24463 N N . VAL A 1 50 ? -13.151 -16.454 19.032 1.00 10.00 50 VAL A N 15
ATOM 24464 C CA . VAL A 1 50 ? -13.150 -16.955 17.644 1.00 10.00 50 VAL A CA 15
ATOM 24465 C C . VAL A 1 50 ? -13.079 -18.486 17.646 1.00 10.00 50 VAL A C 15
ATOM 24466 O O . VAL A 1 50 ? -12.036 -19.064 17.958 1.00 10.00 50 VAL A O 15
ATOM 24479 N N . THR A 1 51 ? -14.180 -19.149 17.296 1.00 10.00 51 THR A N 15
ATOM 24480 C CA . THR A 1 51 ? -14.294 -20.618 17.236 1.00 10.00 51 THR A CA 15
ATOM 24481 C C . THR A 1 51 ? -13.913 -21.175 15.856 1.00 10.00 51 THR A C 15
ATOM 24482 O O . THR A 1 51 ? -13.691 -20.422 14.902 1.00 10.00 51 THR A O 15
ATOM 24493 N N . LYS A 1 52 ? -13.873 -22.509 15.723 1.00 10.00 52 LYS A N 15
ATOM 24494 C CA . LYS A 1 52 ? -13.740 -23.197 14.429 1.00 10.00 52 LYS A CA 15
ATOM 24495 C C . LYS A 1 52 ? -14.883 -22.834 13.484 1.00 10.00 52 LYS A C 15
ATOM 24496 O O . LYS A 1 52 ? -14.629 -22.334 12.395 1.00 10.00 52 LYS A O 15
ATOM 24515 N N . GLU A 1 53 ? -16.131 -23.061 13.893 1.00 10.00 53 GLU A N 15
ATOM 24516 C CA . GLU A 1 53 ? -17.337 -22.714 13.120 1.00 10.00 53 GLU A CA 15
ATOM 24517 C C . GLU A 1 53 ? -17.350 -21.244 12.647 1.00 10.00 53 GLU A C 15
ATOM 24518 O O . GLU A 1 53 ? -17.707 -20.977 11.494 1.00 10.00 53 GLU A O 15
ATOM 24530 N N . MET A 1 54 ? -16.910 -20.299 13.492 1.00 10.00 54 MET A N 15
ATOM 24531 C CA . MET A 1 54 ? -16.659 -18.907 13.090 1.00 10.00 54 MET A CA 15
ATOM 24532 C C . MET A 1 54 ? -15.591 -18.823 11.988 1.00 10.00 54 MET A C 15
ATOM 24533 O O . MET A 1 54 ? -15.846 -18.219 10.942 1.00 10.00 54 MET A O 15
ATOM 24547 N N . LEU A 1 55 ? -14.403 -19.406 12.204 1.00 10.00 55 LEU A N 15
ATOM 24548 C CA . LEU A 1 55 ? -13.293 -19.382 11.248 1.00 10.00 55 LEU A CA 15
ATOM 24549 C C . LEU A 1 55 ? -13.670 -19.943 9.872 1.00 10.00 55 LEU A C 15
ATOM 24550 O O . LEU A 1 55 ? -13.378 -19.279 8.884 1.00 10.00 55 LEU A O 15
ATOM 24566 N N . VAL A 1 56 ? -14.288 -21.128 9.768 1.00 10.00 56 VAL A N 15
ATOM 24567 C CA . VAL A 1 56 ? -14.629 -21.749 8.468 1.00 10.00 56 VAL A CA 15
ATOM 24568 C C . VAL A 1 56 ? -15.480 -20.802 7.611 1.00 10.00 56 VAL A C 15
ATOM 24569 O O . VAL A 1 56 ? -15.139 -20.513 6.463 1.00 10.00 56 VAL A O 15
ATOM 24582 N N . THR A 1 57 ? -16.573 -20.290 8.182 1.00 10.00 57 THR A N 15
ATOM 24583 C CA . THR A 1 57 ? -17.488 -19.328 7.543 1.00 10.00 57 THR A CA 15
ATOM 24584 C C . THR A 1 57 ? -16.766 -18.033 7.156 1.00 10.00 57 THR A C 15
ATOM 24585 O O . THR A 1 57 ? -16.869 -17.575 6.015 1.00 10.00 57 THR A O 15
ATOM 24596 N N . SER A 1 58 ? -16.027 -17.430 8.091 1.00 10.00 58 SER A N 15
ATOM 24597 C CA . SER A 1 58 ? -15.271 -16.187 7.870 1.00 10.00 58 SER A CA 15
ATOM 24598 C C . SER A 1 58 ? -14.180 -16.343 6.801 1.00 10.00 58 SER A C 15
ATOM 24599 O O . SER A 1 58 ? -13.986 -15.443 5.990 1.00 10.00 58 SER A O 15
ATOM 24607 N N . CYS A 1 59 ? -13.495 -17.486 6.760 1.00 10.00 59 CYS A N 15
ATOM 24608 C CA . CYS A 1 59 ? -12.517 -17.883 5.744 1.00 10.00 59 CYS A CA 15
ATOM 24609 C C . CYS A 1 59 ? -13.127 -17.929 4.337 1.00 10.00 59 CYS A C 15
ATOM 24610 O O . CYS A 1 59 ? -12.583 -17.308 3.425 1.00 10.00 59 CYS A O 15
ATOM 24617 N N . VAL A 1 60 ? -14.271 -18.598 4.143 1.00 10.00 60 VAL A N 15
ATOM 24618 C CA . VAL A 1 60 ? -15.041 -18.566 2.880 1.00 10.00 60 VAL A CA 15
ATOM 24619 C C . VAL A 1 60 ? -15.359 -17.123 2.454 1.00 10.00 60 VAL A C 15
ATOM 24620 O O . VAL A 1 60 ? -15.089 -16.740 1.314 1.00 10.00 60 VAL A O 15
ATOM 24633 N N . ASN A 1 61 ? -15.898 -16.309 3.367 1.00 10.00 61 ASN A N 15
ATOM 24634 C CA . ASN A 1 61 ? -16.192 -14.886 3.146 1.00 10.00 61 ASN A CA 15
ATOM 24635 C C . ASN A 1 61 ? -14.944 -14.059 2.764 1.00 10.00 61 ASN A C 15
ATOM 24636 O O . ASN A 1 61 ? -14.994 -13.269 1.819 1.00 10.00 61 ASN A O 15
ATOM 24647 N N . ALA A 1 62 ? -13.823 -14.230 3.471 1.00 10.00 62 ALA A N 15
ATOM 24648 C CA . ALA A 1 62 ? -12.547 -13.590 3.155 1.00 10.00 62 ALA A CA 15
ATOM 24649 C C . ALA A 1 62 ? -12.044 -14.006 1.763 1.00 10.00 62 ALA A C 15
ATOM 24650 O O . ALA A 1 62 ? -11.668 -13.158 0.956 1.00 10.00 62 ALA A O 15
ATOM 24657 N N . THR A 1 63 ? -12.064 -15.308 1.469 1.00 10.00 63 THR A N 15
ATOM 24658 C CA . THR A 1 63 ? -11.680 -15.893 0.175 1.00 10.00 63 THR A CA 15
ATOM 24659 C C . THR A 1 63 ? -12.472 -15.272 -0.980 1.00 10.00 63 THR A C 15
ATOM 24660 O O . THR A 1 63 ? -11.860 -14.836 -1.957 1.00 10.00 63 THR A O 15
ATOM 24671 N N . GLN A 1 64 ? -13.806 -15.181 -0.868 1.00 10.00 64 GLN A N 15
ATOM 24672 C CA . GLN A 1 64 ? -14.678 -14.445 -1.795 1.00 10.00 64 GLN A CA 15
ATOM 24673 C C . GLN A 1 64 ? -14.170 -13.018 -2.053 1.00 10.00 64 GLN A C 15
ATOM 24674 O O . GLN A 1 64 ? -13.875 -12.666 -3.194 1.00 10.00 64 GLN A O 15
ATOM 24688 N N . ALA A 1 65 ? -14.071 -12.201 -0.998 1.00 10.00 65 ALA A N 15
ATOM 24689 C CA . ALA A 1 65 ? -13.636 -10.806 -1.039 1.00 10.00 65 ALA A CA 15
ATOM 24690 C C . ALA A 1 65 ? -12.238 -10.607 -1.663 1.00 10.00 65 ALA A C 15
ATOM 24691 O O . ALA A 1 65 ? -12.025 -9.665 -2.430 1.00 10.00 65 ALA A O 15
ATOM 24698 N N . ALA A 1 66 ? -11.278 -11.473 -1.331 1.00 10.00 66 ALA A N 15
ATOM 24699 C CA . ALA A 1 66 ? -9.906 -11.426 -1.827 1.00 10.00 66 ALA A CA 15
ATOM 24700 C C . ALA A 1 66 ? -9.769 -11.790 -3.317 1.00 10.00 66 ALA A C 15
ATOM 24701 O O . ALA A 1 66 ? -9.063 -11.089 -4.046 1.00 10.00 66 ALA A O 15
ATOM 24708 N N . ASN A 1 67 ? -10.407 -12.8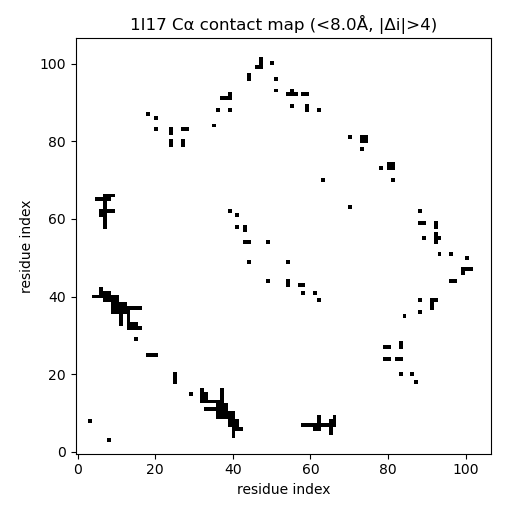74 -3.775 1.00 10.00 67 ASN A N 15
ATOM 24709 C CA . ASN A 1 67 ? -10.197 -13.463 -5.109 1.00 10.00 67 ASN A CA 15
ATOM 24710 C C . ASN A 1 67 ? -11.408 -13.243 -6.041 1.00 10.00 67 ASN A C 15
ATOM 24711 O O . ASN A 1 67 ? -11.756 -14.100 -6.854 1.00 10.00 67 ASN A O 15
ATOM 24722 N N . GLN A 1 68 ? -12.020 -12.058 -5.961 1.00 10.00 68 GLN A N 15
ATOM 24723 C CA . GLN A 1 68 ? -13.209 -11.656 -6.729 1.00 10.00 68 GLN A CA 15
ATOM 24724 C C . GLN A 1 68 ? -13.054 -11.893 -8.239 1.00 10.00 68 GLN A C 15
ATOM 24725 O O . GLN A 1 68 ? -13.950 -12.458 -8.866 1.00 10.00 68 GLN A O 15
ATOM 24739 N N . ALA A 1 69 ? -11.930 -11.465 -8.821 1.00 10.00 69 ALA A N 15
ATOM 24740 C CA . ALA A 1 69 ? -11.612 -11.611 -10.244 1.00 10.00 69 ALA A CA 15
ATOM 24741 C C . ALA A 1 69 ? -11.653 -13.074 -10.732 1.00 10.00 69 ALA A C 15
ATOM 24742 O O . ALA A 1 69 ? -12.241 -13.354 -11.777 1.00 10.00 69 ALA A O 15
ATOM 24749 N N . GLU A 1 70 ? -11.044 -14.003 -9.985 1.00 10.00 70 GLU A N 15
ATOM 24750 C CA . GLU A 1 70 ? -11.027 -15.446 -10.280 1.00 10.00 70 GLU A CA 15
ATOM 24751 C C . GLU A 1 70 ? -12.451 -16.003 -10.413 1.00 10.00 70 GLU A C 15
ATOM 24752 O O . GLU A 1 70 ? -12.802 -16.588 -11.442 1.00 10.00 70 GLU A O 15
ATOM 24764 N N . PHE A 1 71 ? -13.279 -15.801 -9.383 1.00 10.00 71 PHE A N 15
ATOM 24765 C CA . PHE A 1 71 ? -14.687 -16.202 -9.375 1.00 10.00 71 PHE A CA 15
ATOM 24766 C C . PHE A 1 71 ? -15.483 -15.531 -10.505 1.00 10.00 71 PHE A C 15
ATOM 24767 O O . PHE A 1 71 ? -16.157 -16.224 -11.265 1.00 10.00 71 PHE A O 15
ATOM 24784 N N . SER A 1 72 ? -15.388 -14.205 -10.647 1.00 10.00 72 SER A N 15
ATOM 24785 C CA . SER A 1 72 ? -16.091 -13.407 -11.668 1.00 10.00 72 SER A CA 15
ATOM 24786 C C . SER A 1 72 ? -15.840 -13.899 -13.099 1.00 10.00 72 SER A C 15
ATOM 24787 O O . SER A 1 72 ? -16.795 -14.103 -13.851 1.00 10.00 72 SER A O 15
ATOM 24795 N N . ARG A 1 73 ? -14.570 -14.090 -13.488 1.00 10.00 73 ARG A N 15
ATOM 24796 C CA . ARG A 1 73 ? -14.169 -14.618 -14.806 1.00 10.00 73 ARG A CA 15
ATOM 24797 C C . ARG A 1 73 ? -14.761 -16.002 -15.085 1.00 10.00 73 ARG A C 15
ATOM 24798 O O . ARG A 1 73 ? -15.380 -16.209 -16.128 1.00 10.00 73 ARG A O 15
ATOM 24819 N N . GLU A 1 74 ? -14.551 -16.949 -14.174 1.00 10.00 74 GLU A N 15
ATOM 24820 C CA . GLU A 1 74 ? -14.972 -18.348 -14.323 1.00 10.00 74 GLU A CA 15
ATOM 24821 C C . GLU A 1 74 ? -16.499 -18.546 -14.264 1.00 10.00 74 GLU A C 15
ATOM 24822 O O . GLU A 1 74 ? -17.084 -19.059 -15.217 1.00 10.00 74 GLU A O 15
ATOM 24834 N N . LYS A 1 75 ? -17.152 -18.165 -13.158 1.00 10.00 75 LYS A N 15
ATOM 24835 C CA . LYS A 1 75 ? -18.561 -18.446 -12.797 1.00 10.00 75 LYS A CA 15
ATOM 24836 C C . LYS A 1 75 ? -19.602 -18.220 -13.904 1.00 10.00 75 LYS A C 15
ATOM 24837 O O . LYS A 1 75 ? -20.577 -18.968 -13.978 1.00 10.00 75 LYS A O 15
ATOM 24856 N N . GLN A 1 76 ? -19.407 -17.214 -14.760 1.00 10.00 76 GLN A N 15
ATOM 24857 C CA . GLN A 1 76 ? -20.275 -16.906 -15.909 1.00 10.00 76 GLN A CA 15
ATOM 24858 C C . GLN A 1 76 ? -20.487 -18.090 -16.880 1.00 10.00 76 GLN A C 15
ATOM 24859 O O . GLN A 1 76 ? -21.523 -18.156 -17.545 1.00 10.00 76 GLN A O 15
ATOM 24873 N N . ASP A 1 77 ? -19.530 -19.021 -16.972 1.00 10.00 77 ASP A N 15
ATOM 24874 C CA . ASP A 1 77 ? -19.562 -20.197 -17.861 1.00 10.00 77 ASP A CA 15
ATOM 24875 C C . ASP A 1 77 ? -19.111 -21.504 -17.172 1.00 10.00 77 ASP A C 15
ATOM 24876 O O . ASP A 1 77 ? -19.686 -22.570 -17.402 1.00 10.00 77 ASP A O 15
ATOM 24885 N N . SER A 1 78 ? -18.071 -21.431 -16.338 1.00 10.00 78 SER A N 15
ATOM 24886 C CA . SER A 1 78 ? -17.330 -22.543 -15.725 1.00 10.00 78 SER A CA 15
ATOM 24887 C C . SER A 1 78 ? -18.060 -23.171 -14.517 1.00 10.00 78 SER A C 15
ATOM 24888 O O . SER A 1 78 ? -17.568 -23.184 -13.383 1.00 10.00 78 SER A O 15
ATOM 24896 N N . LYS A 1 79 ? -19.257 -23.718 -14.764 1.00 10.00 79 LYS A N 15
ATOM 24897 C CA . LYS A 1 79 ? -20.176 -24.319 -13.777 1.00 10.00 79 LYS A CA 15
ATOM 24898 C C . LYS A 1 79 ? -19.507 -25.405 -12.923 1.00 10.00 79 LYS A C 15
ATOM 24899 O O . LYS A 1 79 ? -19.515 -25.317 -11.694 1.00 10.00 79 LYS A O 15
ATOM 24918 N N . LEU A 1 80 ? -18.917 -26.412 -13.576 1.00 10.00 80 LEU A N 15
ATOM 24919 C CA . LEU A 1 80 ? -18.181 -27.515 -12.937 1.00 10.00 80 LEU A CA 15
ATOM 24920 C C . LEU A 1 80 ? -17.057 -26.980 -12.034 1.00 10.00 80 LEU A C 15
ATOM 24921 O O . LEU A 1 80 ? -16.976 -27.356 -10.864 1.00 10.00 80 LEU A O 15
ATOM 24937 N N . HIS A 1 81 ? -16.219 -26.069 -12.556 1.00 10.00 81 HIS A N 15
ATOM 24938 C CA . HIS A 1 81 ? -15.095 -25.470 -11.826 1.00 10.00 81 HIS A CA 15
ATOM 24939 C C . HIS A 1 81 ? -15.532 -24.860 -10.496 1.00 10.00 81 HIS A C 15
ATOM 24940 O O . HIS A 1 81 ? -14.964 -25.227 -9.473 1.00 10.00 81 HIS A O 15
ATOM 24955 N N . GLN A 1 82 ? -16.527 -23.965 -10.491 1.00 10.00 82 GLN A N 15
ATOM 24956 C CA . GLN A 1 82 ? -17.041 -23.327 -9.268 1.00 10.00 82 GLN A CA 15
ATOM 24957 C C . GLN A 1 82 ? -17.385 -24.348 -8.177 1.00 10.00 82 GLN A C 15
ATOM 24958 O O . GLN A 1 82 ? -16.873 -24.244 -7.065 1.00 10.00 82 GLN A O 15
ATOM 24972 N N . ARG A 1 83 ? -18.231 -25.341 -8.483 1.00 10.00 83 ARG A N 15
ATOM 24973 C CA . ARG A 1 83 ? -18.661 -26.403 -7.555 1.00 10.00 83 ARG A CA 15
ATOM 24974 C C . ARG A 1 83 ? -17.463 -27.076 -6.865 1.00 10.00 83 ARG A C 15
ATOM 24975 O O . ARG A 1 83 ? -17.391 -27.118 -5.636 1.00 10.00 83 ARG A O 15
ATOM 24996 N N . VAL A 1 84 ? -16.517 -27.582 -7.658 1.00 10.00 84 VAL A N 15
ATOM 24997 C CA . VAL A 1 84 ? -15.261 -28.224 -7.215 1.00 10.00 84 VAL A CA 15
ATOM 24998 C C . VAL A 1 84 ? -14.393 -27.256 -6.395 1.00 10.00 84 VAL A C 15
ATOM 24999 O O . VAL A 1 84 ? -13.983 -27.580 -5.282 1.00 10.00 84 VAL A O 15
ATOM 25012 N N . LEU A 1 85 ? -14.122 -26.059 -6.921 1.00 10.00 85 LEU A N 15
ATOM 25013 C CA . LEU A 1 85 ? -13.333 -24.995 -6.289 1.00 10.00 85 LEU A CA 15
ATOM 25014 C C . LEU A 1 85 ? -13.868 -24.603 -4.902 1.00 10.00 85 LEU A C 15
ATOM 25015 O O . LEU A 1 85 ? -13.097 -24.556 -3.946 1.00 10.00 85 LEU A O 15
ATOM 25031 N N . TRP A 1 86 ? -15.171 -24.349 -4.764 1.00 10.00 86 TRP A N 15
ATOM 25032 C CA . TRP A 1 86 ? -15.818 -24.055 -3.479 1.00 10.00 86 TRP A CA 15
ATOM 25033 C C . TRP A 1 86 ? -15.708 -25.192 -2.462 1.00 10.00 86 TRP A C 15
ATOM 25034 O O . TRP A 1 86 ? -15.408 -24.928 -1.295 1.00 10.00 86 TRP A O 15
ATOM 25055 N N . ARG A 1 87 ? -15.900 -26.450 -2.883 1.00 10.00 87 ARG A N 15
ATOM 25056 C CA . ARG A 1 87 ? -15.606 -27.625 -2.042 1.00 10.00 87 ARG A CA 15
ATOM 25057 C C . ARG A 1 87 ? -14.150 -27.611 -1.555 1.00 10.00 87 ARG A C 15
ATOM 25058 O O . ARG A 1 87 ? -13.923 -27.747 -0.357 1.00 10.00 87 ARG A O 15
ATOM 25079 N N . LEU A 1 88 ? -13.176 -27.423 -2.448 1.00 10.00 88 LEU A N 15
ATOM 25080 C CA . LEU A 1 88 ? -11.745 -27.310 -2.119 1.00 10.00 88 LEU A CA 15
ATOM 25081 C C . LEU A 1 88 ? -11.476 -26.192 -1.088 1.00 10.00 88 LEU A C 15
ATOM 25082 O O . LEU A 1 88 ? -10.867 -26.440 -0.048 1.00 10.00 88 LEU A O 15
ATOM 25098 N N . ILE A 1 89 ? -11.959 -24.971 -1.342 1.00 10.00 89 ILE A N 15
ATOM 25099 C CA . ILE A 1 89 ? -11.905 -23.834 -0.407 1.00 10.00 89 ILE A CA 15
ATOM 25100 C C . ILE A 1 89 ? -12.437 -24.236 0.978 1.00 10.00 89 ILE A C 15
ATOM 25101 O O . ILE A 1 89 ? -11.753 -24.025 1.979 1.00 10.00 89 ILE A O 15
ATOM 25117 N N . LYS A 1 90 ? -13.630 -24.841 1.052 1.00 10.00 90 LYS A N 15
ATOM 25118 C CA . LYS A 1 90 ? -14.221 -25.349 2.301 1.00 10.00 90 LYS A CA 15
ATOM 25119 C C . LYS A 1 90 ? -13.360 -26.413 2.989 1.00 10.00 90 LYS A C 15
ATOM 25120 O O . LYS A 1 90 ? -13.173 -26.323 4.200 1.00 10.00 90 LYS A O 15
ATOM 25139 N N . GLU A 1 91 ? -12.816 -27.395 2.265 1.00 10.00 91 GLU A N 15
ATOM 25140 C CA . GLU A 1 91 ? -11.826 -28.348 2.797 1.00 10.00 91 GLU A CA 15
ATOM 25141 C C . GLU A 1 91 ? -10.642 -27.627 3.471 1.00 10.00 91 GLU A C 15
ATOM 25142 O O . GLU A 1 91 ? -10.323 -27.938 4.616 1.00 10.00 91 GLU A O 15
ATOM 25154 N N . ILE A 1 92 ? -10.012 -26.641 2.816 1.00 10.00 92 ILE A N 15
ATOM 25155 C CA . ILE A 1 92 ? -8.949 -25.806 3.415 1.00 10.00 92 ILE A CA 15
ATOM 25156 C C . ILE A 1 92 ? -9.449 -25.076 4.676 1.00 10.00 92 ILE A C 15
ATOM 25157 O O . ILE A 1 92 ? -8.845 -25.205 5.745 1.00 10.00 92 ILE A O 15
ATOM 25173 N N . CYS A 1 93 ? -10.528 -24.296 4.561 1.00 10.00 93 CYS A N 15
ATOM 25174 C CA . CYS A 1 93 ? -11.097 -23.493 5.647 1.00 10.00 93 CYS A CA 15
ATOM 25175 C C . CYS A 1 93 ? -11.468 -24.336 6.887 1.00 10.00 93 CYS A C 15
ATOM 25176 O O . CYS A 1 93 ? -11.197 -23.917 8.011 1.00 10.00 93 CYS A O 15
ATOM 25183 N N . SER A 1 94 ? -12.085 -25.509 6.704 1.00 10.00 94 SER A N 15
ATOM 25184 C CA . SER A 1 94 ? -12.390 -26.468 7.783 1.00 10.00 94 SER A CA 15
ATOM 25185 C C . SER A 1 94 ? -11.158 -27.191 8.351 1.00 10.00 94 SER A C 15
ATOM 25186 O O . SER A 1 94 ? -11.097 -27.423 9.562 1.00 10.00 94 SER A O 15
ATOM 25194 N N . ALA A 1 95 ? -10.177 -27.548 7.517 1.00 10.00 95 ALA A N 15
ATOM 25195 C CA . ALA A 1 95 ? -8.931 -28.196 7.936 1.00 10.00 95 ALA A CA 15
ATOM 25196 C C . ALA A 1 95 ? -8.061 -27.309 8.847 1.00 10.00 95 ALA A C 15
ATOM 25197 O O . ALA A 1 95 ? -7.627 -27.767 9.908 1.00 10.00 95 ALA A O 15
ATOM 25204 N N . LYS A 1 96 ? -7.758 -26.067 8.445 1.00 10.00 96 LYS A N 15
ATOM 25205 C CA . LYS A 1 96 ? -6.832 -25.170 9.168 1.00 10.00 96 LYS A CA 15
ATOM 25206 C C . LYS A 1 96 ? -7.302 -24.858 10.607 1.00 10.00 96 LYS A C 15
ATOM 25207 O O . LYS A 1 96 ? -8.490 -24.635 10.845 1.00 10.00 96 LYS A O 15
ATOM 25226 N N . HIS A 1 97 ? -6.376 -24.899 11.574 1.00 10.00 97 HIS A N 15
ATOM 25227 C CA . HIS A 1 97 ? -6.619 -24.797 13.031 1.00 10.00 97 HIS A CA 15
ATOM 25228 C C . HIS A 1 97 ? -5.819 -23.666 13.703 1.00 10.00 97 HIS A C 15
ATOM 25229 O O . HIS A 1 97 ? -4.891 -23.110 13.110 1.00 10.00 97 HIS A O 15
ATOM 25244 N N . CYS A 1 98 ? -6.168 -23.359 14.957 1.00 10.00 98 CYS A N 15
ATOM 25245 C CA . CYS A 1 98 ? -5.563 -22.317 15.795 1.00 10.00 98 CYS A CA 15
ATOM 25246 C C . CYS A 1 98 ? -5.123 -22.866 17.163 1.00 10.00 98 CYS A C 15
ATOM 25247 O O . CYS A 1 98 ? -5.836 -23.650 17.792 1.00 10.00 98 CYS A O 15
ATOM 25254 N N . ASP A 1 99 ? -3.941 -22.450 17.626 1.00 10.00 99 ASP A N 15
ATOM 25255 C CA . ASP A 1 99 ? -3.272 -22.957 18.835 1.00 10.00 99 ASP A CA 15
ATOM 25256 C C . ASP A 1 99 ? -4.112 -22.804 20.118 1.00 10.00 99 ASP A C 15
ATOM 25257 O O . ASP A 1 99 ? -4.193 -23.734 20.926 1.00 10.00 99 ASP A O 15
ATOM 25266 N N . PHE A 1 100 ? -4.726 -21.633 20.319 1.00 10.00 100 PHE A N 15
ATOM 25267 C CA . PHE A 1 100 ? -5.480 -21.295 21.532 1.00 10.00 100 PHE A CA 15
ATOM 25268 C C . PHE A 1 100 ? -6.836 -22.014 21.685 1.00 10.00 100 PHE A C 15
ATOM 25269 O O . PHE A 1 100 ? -7.430 -21.930 22.762 1.00 10.00 100 PHE A O 15
ATOM 25286 N N . TRP A 1 101 ? -7.362 -22.684 20.646 1.00 10.00 101 TRP A N 15
ATOM 25287 C CA . TRP A 1 101 ? -8.681 -23.341 20.691 1.00 10.00 101 TRP A CA 15
ATOM 25288 C C . TRP A 1 101 ? -8.803 -24.356 21.843 1.00 10.00 101 TRP A C 15
ATOM 25289 O O . TRP A 1 101 ? -8.044 -25.325 21.942 1.00 10.00 101 TRP A O 15
ATOM 25310 N N . LEU A 1 102 ? -9.760 -24.087 22.737 1.00 10.00 102 LEU A N 15
ATOM 25311 C CA . LEU A 1 102 ? -9.967 -24.765 24.020 1.00 10.00 102 LEU A CA 15
ATOM 25312 C C . LEU A 1 102 ? -10.687 -26.119 23.861 1.00 10.00 102 LEU A C 15
ATOM 25313 O O . LEU A 1 102 ? -11.384 -26.367 22.873 1.00 10.00 102 LEU A O 15
ATOM 25329 N N . GLU A 1 103 ? -10.537 -26.996 24.855 1.00 10.00 103 GLU A N 15
ATOM 25330 C CA . GLU A 1 103 ? -11.230 -28.291 24.937 1.00 10.00 103 GLU A CA 15
ATOM 25331 C C . GLU A 1 103 ? -12.759 -28.118 25.090 1.00 10.00 103 GLU A C 15
ATOM 25332 O O . GLU A 1 103 ? -13.227 -27.253 25.839 1.00 10.00 103 GLU A O 15
ATOM 25344 N N . ARG A 1 104 ? -13.540 -28.956 24.391 1.00 10.00 104 ARG A N 15
ATOM 25345 C CA . ARG A 1 104 ? -15.018 -28.984 24.393 1.00 10.00 104 ARG A CA 15
ATOM 25346 C C . ARG A 1 104 ? -15.549 -30.408 24.610 1.00 10.00 104 ARG A C 15
ATOM 25347 O O . ARG A 1 104 ? -14.896 -31.388 24.240 1.00 10.00 104 ARG A O 15
ATOM 25368 N N . GLY A 1 105 ? -16.739 -30.519 25.202 1.00 10.00 105 GLY A N 15
ATOM 25369 C CA . GLY A 1 105 ? -17.422 -31.784 25.506 1.00 10.00 105 GLY A CA 15
ATOM 25370 C C . GLY A 1 105 ? -18.837 -31.587 26.068 1.00 10.00 105 GLY A C 15
ATOM 25371 O O . GLY A 1 105 ? -19.261 -30.459 26.339 1.00 10.00 105 GLY A O 15
ATOM 25375 N N . ALA A 1 106 ? -19.569 -32.691 26.240 1.00 10.00 106 ALA A N 15
ATOM 25376 C CA . ALA A 1 106 ? -20.948 -32.734 26.743 1.00 10.00 106 ALA A CA 15
ATOM 25377 C C . ALA A 1 106 ? -21.230 -34.007 27.576 1.00 10.00 106 ALA A C 15
ATOM 25378 O O . ALA A 1 106 ? -20.460 -34.975 27.542 1.00 10.00 106 ALA A O 15
ATOM 25385 N N . ALA A 1 107 ? -22.342 -33.999 28.325 1.00 10.00 107 ALA A N 15
ATOM 25386 C CA . ALA A 1 107 ? -22.840 -35.122 29.134 1.00 10.00 107 ALA A CA 15
ATOM 25387 C C . ALA A 1 107 ? -23.219 -36.361 28.287 1.00 10.00 107 ALA A C 15
ATOM 25388 O O . ALA A 1 107 ? -22.868 -37.492 28.697 1.00 10.00 107 ALA A O 15
ATOM 25396 N N . ARG A 1 1 ? -3.158 6.686 -14.066 1.00 10.00 1 ARG A N 16
ATOM 25397 C CA . ARG A 1 1 ? -2.860 6.287 -12.663 1.00 10.00 1 ARG A CA 16
ATOM 25398 C C . ARG A 1 1 ? -1.888 7.284 -12.027 1.00 10.00 1 ARG A C 16
ATOM 25399 O O . ARG A 1 1 ? -0.906 7.681 -12.657 1.00 10.00 1 ARG A O 16
ATOM 25422 N N . VAL A 1 2 ? -2.153 7.705 -10.784 1.00 10.00 2 VAL A N 16
ATOM 25423 C CA . VAL A 1 2 ? -1.311 8.647 -10.012 1.00 10.00 2 VAL A CA 16
ATOM 25424 C C . VAL A 1 2 ? 0.063 8.025 -9.712 1.00 10.00 2 VAL A C 16
ATOM 25425 O O . VAL A 1 2 ? 0.148 6.933 -9.143 1.00 10.00 2 VAL A O 16
ATOM 25438 N N . ALA A 1 3 ? 1.139 8.708 -10.113 1.00 10.00 3 ALA A N 16
ATOM 25439 C CA . ALA A 1 3 ? 2.525 8.290 -9.886 1.00 10.00 3 ALA A CA 16
ATOM 25440 C C . ALA A 1 3 ? 2.955 8.382 -8.407 1.00 10.00 3 ALA A C 16
ATOM 25441 O O . ALA A 1 3 ? 2.396 9.150 -7.618 1.00 10.00 3 ALA A O 16
ATOM 25448 N N . GLU A 1 4 ? 3.991 7.628 -8.035 1.00 10.00 4 GLU A N 16
ATOM 25449 C CA . GLU A 1 4 ? 4.662 7.755 -6.736 1.00 10.00 4 GLU A CA 16
ATOM 25450 C C . GLU A 1 4 ? 5.407 9.099 -6.621 1.00 10.00 4 GLU A C 16
ATOM 25451 O O . GLU A 1 4 ? 6.162 9.493 -7.515 1.00 10.00 4 GLU A O 16
ATOM 25463 N N . ASN A 1 5 ? 5.198 9.822 -5.518 1.00 10.00 5 ASN A N 16
ATOM 25464 C CA . ASN A 1 5 ? 5.859 11.098 -5.226 1.00 10.00 5 ASN A CA 16
ATOM 25465 C C . ASN A 1 5 ? 7.320 10.894 -4.751 1.00 10.00 5 ASN A C 16
ATOM 25466 O O . ASN A 1 5 ? 7.679 11.206 -3.612 1.00 10.00 5 ASN A O 16
ATOM 25477 N N . ARG A 1 6 ? 8.175 10.357 -5.631 1.00 10.00 6 ARG A N 16
ATOM 25478 C CA . ARG A 1 6 ? 9.635 10.253 -5.435 1.00 10.00 6 ARG A CA 16
ATOM 25479 C C . ARG A 1 6 ? 10.339 11.609 -5.652 1.00 10.00 6 ARG A C 16
ATOM 25480 O O . ARG A 1 6 ? 9.843 12.411 -6.448 1.00 10.00 6 ARG A O 16
ATOM 25501 N N . PRO A 1 7 ? 11.485 11.886 -4.996 1.00 10.00 7 PRO A N 16
ATOM 25502 C CA . PRO A 1 7 ? 12.301 13.075 -5.263 1.00 10.00 7 PRO A CA 16
ATOM 25503 C C . PRO A 1 7 ? 12.571 13.274 -6.765 1.00 10.00 7 PRO A C 16
ATOM 25504 O O . PRO A 1 7 ? 13.104 12.388 -7.436 1.00 10.00 7 PRO A O 16
ATOM 25515 N N . GLY A 1 8 ? 12.152 14.425 -7.293 1.00 10.00 8 GLY A N 16
ATOM 25516 C CA . GLY A 1 8 ? 12.113 14.770 -8.716 1.00 10.00 8 GLY A CA 16
ATOM 25517 C C . GLY A 1 8 ? 10.697 14.925 -9.295 1.00 10.00 8 GLY A C 16
ATOM 25518 O O . GLY A 1 8 ? 10.550 15.487 -10.381 1.00 10.00 8 GLY A O 16
ATOM 25522 N N . ALA A 1 9 ? 9.654 14.404 -8.639 1.00 10.00 9 ALA A N 16
ATOM 25523 C CA . ALA A 1 9 ? 8.287 14.391 -9.173 1.00 10.00 9 ALA A CA 16
ATOM 25524 C C . ALA A 1 9 ? 7.723 15.808 -9.425 1.00 10.00 9 ALA A C 16
ATOM 25525 O O . ALA A 1 9 ? 7.826 16.699 -8.576 1.00 10.00 9 ALA A O 16
ATOM 25532 N N . PHE A 1 10 ? 7.102 16.018 -10.590 1.00 10.00 10 PHE A N 16
ATOM 25533 C CA . PHE A 1 10 ? 6.420 17.269 -10.944 1.00 10.00 10 PHE A CA 16
ATOM 25534 C C . PHE A 1 10 ? 5.246 17.600 -10.000 1.00 10.00 10 PHE A C 16
ATOM 25535 O O . PHE A 1 10 ? 4.561 16.704 -9.498 1.00 10.00 10 PHE A O 16
ATOM 25552 N N . ILE A 1 11 ? 4.961 18.896 -9.829 1.00 10.00 11 ILE A N 16
ATOM 25553 C CA . ILE A 1 11 ? 3.771 19.432 -9.158 1.00 10.00 11 ILE A CA 16
ATOM 25554 C C . ILE A 1 11 ? 3.079 20.368 -10.160 1.00 10.00 11 ILE A C 16
ATOM 25555 O O . ILE A 1 11 ? 3.655 21.367 -10.602 1.00 10.00 11 ILE A O 16
ATOM 25571 N N . LYS A 1 12 ? 1.854 20.000 -10.553 1.00 10.00 12 LYS A N 16
ATOM 25572 C CA . LYS A 1 12 ? 1.044 20.636 -11.605 1.00 10.00 12 LYS A CA 16
ATOM 25573 C C . LYS A 1 12 ? -0.310 21.070 -11.042 1.00 10.00 12 LYS A C 16
ATOM 25574 O O . LYS A 1 12 ? -1.179 20.248 -10.748 1.00 10.00 12 LYS A O 16
ATOM 25593 N N . GLN A 1 13 ? -0.452 22.379 -10.872 1.00 10.00 13 GLN A N 16
ATOM 25594 C CA . GLN A 1 13 ? -1.529 23.089 -10.176 1.00 10.00 13 GLN A CA 16
ATOM 25595 C C . GLN A 1 13 ? -2.280 24.077 -11.096 1.00 10.00 13 GLN A C 16
ATOM 25596 O O . GLN A 1 13 ? -3.221 24.742 -10.657 1.00 10.00 13 GLN A O 16
ATOM 25610 N N . GLY A 1 14 ? -1.875 24.190 -12.369 1.00 10.00 14 GLY A N 16
ATOM 25611 C CA . GLY A 1 14 ? -2.395 25.165 -13.339 1.00 10.00 14 GLY A CA 16
ATOM 25612 C C . GLY A 1 14 ? -2.038 26.613 -12.976 1.00 10.00 14 GLY A C 16
ATOM 25613 O O . GLY A 1 14 ? -2.840 27.528 -13.179 1.00 10.00 14 GLY A O 16
ATOM 25617 N N . ARG A 1 15 ? -0.829 26.822 -12.439 1.00 10.00 15 ARG A N 16
ATOM 25618 C CA . ARG A 1 15 ? -0.343 28.083 -11.857 1.00 10.00 15 ARG A CA 16
ATOM 25619 C C . ARG A 1 15 ? 0.625 28.789 -12.813 1.00 10.00 15 ARG A C 16
ATOM 25620 O O . ARG A 1 15 ? 1.827 28.520 -12.818 1.00 10.00 15 ARG A O 16
ATOM 25641 N N . LYS A 1 16 ? 0.083 29.705 -13.622 1.00 10.00 16 LYS A N 16
ATOM 25642 C CA . LYS A 1 16 ? 0.823 30.593 -14.535 1.00 10.00 16 LYS A CA 16
ATOM 25643 C C . LYS A 1 16 ? 1.724 31.546 -13.733 1.00 10.00 16 LYS A C 16
ATOM 25644 O O . LYS A 1 16 ? 1.229 32.251 -12.848 1.00 10.00 16 LYS A O 16
ATOM 25663 N N . LEU A 1 17 ? 3.029 31.558 -14.012 1.00 10.00 17 LEU A N 16
ATOM 25664 C CA . LEU A 1 17 ? 4.041 32.323 -13.262 1.00 10.00 17 LEU A CA 16
ATOM 25665 C C . LEU A 1 17 ? 5.034 33.085 -14.166 1.00 10.00 17 LEU A C 16
ATOM 25666 O O . LEU A 1 17 ? 5.086 32.875 -15.378 1.00 10.00 17 LEU A O 16
ATOM 25682 N N . ASP A 1 18 ? 5.789 34.020 -13.582 1.00 10.00 18 ASP A N 16
ATOM 25683 C CA . ASP A 1 18 ? 6.627 34.991 -14.303 1.00 10.00 18 ASP A CA 16
ATOM 25684 C C . ASP A 1 18 ? 8.119 34.598 -14.342 1.00 10.00 18 ASP A C 16
ATOM 25685 O O . ASP A 1 18 ? 8.837 34.715 -13.345 1.00 10.00 18 ASP A O 16
ATOM 25694 N N . ILE A 1 19 ? 8.585 34.163 -15.518 1.00 10.00 19 ILE A N 16
ATOM 25695 C CA . ILE A 1 19 ? 9.986 33.873 -15.875 1.00 10.00 19 ILE A CA 16
ATOM 25696 C C . ILE A 1 19 ? 10.258 34.472 -17.265 1.00 10.00 19 ILE A C 16
ATOM 25697 O O . ILE A 1 19 ? 9.483 34.254 -18.199 1.00 10.00 19 ILE A O 16
ATOM 25713 N N . ASP A 1 20 ? 11.356 35.220 -17.419 1.00 10.00 20 ASP A N 16
ATOM 25714 C CA . ASP A 1 20 ? 11.837 35.703 -18.722 1.00 10.00 20 ASP A CA 16
ATOM 25715 C C . ASP A 1 20 ? 12.757 34.661 -19.382 1.00 10.00 20 ASP A C 16
ATOM 25716 O O . ASP A 1 20 ? 13.984 34.700 -19.257 1.00 10.00 20 ASP A O 16
ATOM 25725 N N . PHE A 1 21 ? 12.140 33.715 -20.089 1.00 10.00 21 PHE A N 16
ATOM 25726 C CA . PHE A 1 21 ? 12.773 32.699 -20.932 1.00 10.00 21 PHE A CA 16
ATOM 25727 C C . PHE A 1 21 ? 13.532 33.324 -22.118 1.00 10.00 21 PHE A C 16
ATOM 25728 O O . PHE A 1 21 ? 14.621 32.873 -22.479 1.00 10.00 21 PHE A O 16
ATOM 25745 N N . GLY A 1 22 ? 12.921 34.337 -22.739 1.00 10.00 22 GLY A N 16
ATOM 25746 C CA . GLY A 1 22 ? 13.306 34.971 -24.009 1.00 10.00 22 GLY A CA 16
ATOM 25747 C C . GLY A 1 22 ? 12.093 35.078 -24.939 1.00 10.00 22 GLY A C 16
ATOM 25748 O O . GLY A 1 22 ? 11.132 34.336 -24.759 1.00 10.00 22 GLY A O 16
ATOM 25752 N N . ALA A 1 23 ? 12.113 35.968 -25.936 1.00 10.00 23 ALA A N 16
ATOM 25753 C CA . ALA A 1 23 ? 10.955 36.336 -26.771 1.00 10.00 23 ALA A CA 16
ATOM 25754 C C . ALA A 1 23 ? 10.060 35.157 -27.221 1.00 10.00 23 ALA A C 16
ATOM 25755 O O . ALA A 1 23 ? 8.858 35.144 -26.945 1.00 10.00 23 ALA A O 16
ATOM 25762 N N . GLU A 1 24 ? 10.632 34.162 -27.905 1.00 10.00 24 GLU A N 16
ATOM 25763 C CA . GLU A 1 24 ? 9.917 32.962 -28.377 1.00 10.00 24 GLU A CA 16
ATOM 25764 C C . GLU A 1 24 ? 9.373 32.113 -27.216 1.00 10.00 24 GLU A C 16
ATOM 25765 O O . GLU A 1 24 ? 8.207 31.717 -27.216 1.00 10.00 24 GLU A O 16
ATOM 25777 N N . GLY A 1 25 ? 10.212 31.836 -26.214 1.00 10.00 25 GLY A N 16
ATOM 25778 C CA . GLY A 1 25 ? 9.866 31.032 -25.039 1.00 10.00 25 GLY A CA 16
ATOM 25779 C C . GLY A 1 25 ? 8.797 31.662 -24.140 1.00 10.00 25 GLY A C 16
ATOM 25780 O O . GLY A 1 25 ? 7.916 30.960 -23.647 1.00 10.00 25 GLY A O 16
ATOM 25784 N N . ASN A 1 26 ? 8.849 32.982 -23.946 1.00 10.00 26 ASN A N 16
ATOM 25785 C CA . ASN A 1 26 ? 7.856 33.786 -23.234 1.00 10.00 26 ASN A CA 16
ATOM 25786 C C . ASN A 1 26 ? 6.473 33.610 -23.875 1.00 10.00 26 ASN A C 16
ATOM 25787 O O . ASN A 1 26 ? 5.504 33.277 -23.189 1.00 10.00 26 ASN A O 16
ATOM 25798 N N . ARG A 1 27 ? 6.391 33.807 -25.200 1.00 10.00 27 ARG A N 16
ATOM 25799 C CA . ARG A 1 27 ? 5.177 33.608 -26.012 1.00 10.00 27 ARG A CA 16
ATOM 25800 C C . ARG A 1 27 ? 4.660 32.170 -25.914 1.00 10.00 27 ARG A C 16
ATOM 25801 O O . ARG A 1 27 ? 3.465 31.962 -25.703 1.00 10.00 27 ARG A O 16
ATOM 25822 N N . TYR A 1 28 ? 5.552 31.185 -26.043 1.00 10.00 28 TYR A N 16
ATOM 25823 C CA . TYR A 1 28 ? 5.233 29.763 -25.936 1.00 10.00 28 TYR A CA 16
ATOM 25824 C C . TYR A 1 28 ? 4.628 29.411 -24.569 1.00 10.00 28 TYR A C 16
ATOM 25825 O O . TYR A 1 28 ? 3.528 28.858 -24.513 1.00 10.00 28 TYR A O 16
ATOM 25843 N N . TYR A 1 29 ? 5.314 29.749 -23.472 1.00 10.00 29 TYR A N 16
ATOM 25844 C CA . TYR A 1 29 ? 4.827 29.563 -22.104 1.00 10.00 29 TYR A CA 16
ATOM 25845 C C . TYR A 1 29 ? 3.478 30.256 -21.866 1.00 10.00 29 TYR A C 16
ATOM 25846 O O . TYR A 1 29 ? 2.536 29.613 -21.409 1.00 10.00 29 TYR A O 16
ATOM 25864 N N . ALA A 1 30 ? 3.348 31.545 -22.199 1.00 10.00 30 ALA A N 16
ATOM 25865 C CA . ALA A 1 30 ? 2.107 32.312 -22.042 1.00 10.00 30 ALA A CA 16
ATOM 25866 C C . ALA A 1 30 ? 0.869 31.623 -22.660 1.00 10.00 30 ALA A C 16
ATOM 25867 O O . ALA A 1 30 ? -0.233 31.742 -22.118 1.00 10.00 30 ALA A O 16
ATOM 25874 N N . ALA A 1 31 ? 1.048 30.901 -23.770 1.00 10.00 31 ALA A N 16
ATOM 25875 C CA . ALA A 1 31 ? 0.023 30.112 -24.453 1.00 10.00 31 ALA A CA 16
ATOM 25876 C C . ALA A 1 31 ? -0.128 28.652 -23.949 1.00 10.00 31 ALA A C 16
ATOM 25877 O O . ALA A 1 31 ? -1.224 28.093 -24.048 1.00 10.00 31 ALA A O 16
ATOM 25884 N N . ASN A 1 32 ? 0.933 28.020 -23.423 1.00 10.00 32 ASN A N 16
ATOM 25885 C CA . ASN A 1 32 ? 0.989 26.576 -23.118 1.00 10.00 32 ASN A CA 16
ATOM 25886 C C . ASN A 1 32 ? 1.351 26.197 -21.661 1.00 10.00 32 ASN A C 16
ATOM 25887 O O . ASN A 1 32 ? 1.602 25.022 -21.380 1.00 10.00 32 ASN A O 16
ATOM 25898 N N . TYR A 1 33 ? 1.341 27.150 -20.722 1.00 10.0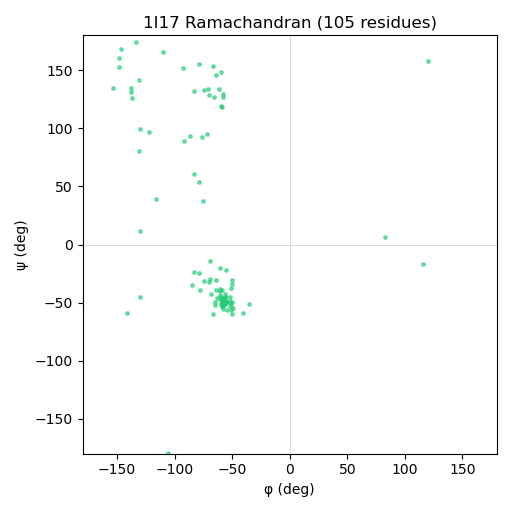0 33 TYR A N 16
ATOM 25899 C CA . TYR A 1 33 ? 1.710 26.996 -19.301 1.00 10.00 33 TYR A CA 16
ATOM 25900 C C . TYR A 1 33 ? 1.074 25.786 -18.592 1.00 10.00 33 TYR A C 16
ATOM 25901 O O . TYR A 1 33 ? 1.714 25.167 -17.742 1.00 10.00 33 TYR A O 16
ATOM 25919 N N . TRP A 1 34 ? -0.164 25.428 -18.947 1.00 10.00 34 TRP A N 16
ATOM 25920 C CA . TRP A 1 34 ? -0.910 24.263 -18.451 1.00 10.00 34 TRP A CA 16
ATOM 25921 C C . TRP A 1 34 ? -0.128 22.932 -18.511 1.00 10.00 34 TRP A C 16
ATOM 25922 O O . TRP A 1 34 ? -0.306 22.080 -17.638 1.00 10.00 34 TRP A O 16
ATOM 25943 N N . GLN A 1 35 ? 0.733 22.737 -19.519 1.00 10.00 35 GLN A N 16
ATOM 25944 C CA . GLN A 1 35 ? 1.581 21.544 -19.676 1.00 10.00 35 GLN A CA 16
ATOM 25945 C C . GLN A 1 35 ? 2.694 21.431 -18.619 1.00 10.00 35 GLN A C 16
ATOM 25946 O O . GLN A 1 35 ? 3.052 20.329 -18.197 1.00 10.00 35 GLN A O 16
ATOM 25960 N N . PHE A 1 36 ? 3.298 22.562 -18.256 1.00 10.00 36 PHE A N 16
ATOM 25961 C CA . PHE A 1 36 ? 4.516 22.671 -17.451 1.00 10.00 36 PHE A CA 16
ATOM 25962 C C . PHE A 1 36 ? 4.340 22.365 -15.947 1.00 10.00 36 PHE A C 16
ATOM 25963 O O . PHE A 1 36 ? 3.268 22.609 -15.384 1.00 10.00 36 PHE A O 16
ATOM 25980 N N . PRO A 1 37 ? 5.401 21.877 -15.271 1.00 10.00 37 PRO A N 16
ATOM 25981 C CA . PRO A 1 37 ? 5.453 21.766 -13.817 1.00 10.00 37 PRO A CA 16
ATOM 25982 C C . PRO A 1 37 ? 5.662 23.166 -13.218 1.00 10.00 37 PRO A C 16
ATOM 25983 O O . PRO A 1 37 ? 6.677 23.814 -13.478 1.00 10.00 37 PRO A O 16
ATOM 25994 N N . ASP A 1 38 ? 4.700 23.665 -12.438 1.00 10.00 38 ASP A N 16
ATOM 25995 C CA . ASP A 1 38 ? 4.858 24.936 -11.711 1.00 10.00 38 ASP A CA 16
ATOM 25996 C C . ASP A 1 38 ? 5.668 24.755 -10.414 1.00 10.00 38 ASP A C 16
ATOM 25997 O O . ASP A 1 38 ? 6.378 25.671 -9.994 1.00 10.00 38 ASP A O 16
ATOM 26006 N N . GLY A 1 39 ? 5.585 23.573 -9.791 1.00 10.00 39 GLY A N 16
ATOM 26007 C CA . GLY A 1 39 ? 6.446 23.142 -8.685 1.00 10.00 39 GLY A CA 16
ATOM 26008 C C . GLY A 1 39 ? 7.145 21.810 -8.994 1.00 10.00 39 GLY A C 16
ATOM 26009 O O . GLY A 1 39 ? 6.780 21.099 -9.933 1.00 10.00 39 GLY A O 16
ATOM 26013 N N . ILE A 1 40 ? 8.143 21.448 -8.184 1.00 10.00 40 ILE A N 16
ATOM 26014 C CA . ILE A 1 40 ? 8.828 20.143 -8.219 1.00 10.00 40 ILE A CA 16
ATOM 26015 C C . ILE A 1 40 ? 9.057 19.678 -6.780 1.00 10.00 40 ILE A C 16
ATOM 26016 O O . ILE A 1 40 ? 9.668 20.391 -5.975 1.00 10.00 40 ILE A O 16
ATOM 26032 N N . TYR A 1 41 ? 8.587 18.474 -6.459 1.00 10.00 41 TYR A N 16
ATOM 26033 C CA . TYR A 1 41 ? 8.898 17.792 -5.211 1.00 10.00 41 TYR A CA 16
ATOM 26034 C C . TYR A 1 41 ? 10.357 17.312 -5.229 1.00 10.00 41 TYR A C 16
ATOM 26035 O O . TYR A 1 41 ? 10.689 16.320 -5.876 1.00 10.00 41 TYR A O 16
ATOM 26053 N N . TYR A 1 42 ? 11.240 18.022 -4.529 1.00 10.00 42 TYR A N 16
ATOM 26054 C CA . TYR A 1 42 ? 12.638 17.641 -4.312 1.00 10.00 42 TYR A CA 16
ATOM 26055 C C . TYR A 1 42 ? 13.181 18.320 -3.050 1.00 10.00 42 TYR A C 16
ATOM 26056 O O . TYR A 1 42 ? 12.916 19.505 -2.820 1.00 10.00 42 TYR A O 16
ATOM 26074 N N . GLU A 1 43 ? 13.934 17.573 -2.240 1.00 10.00 43 GLU A N 16
ATOM 26075 C CA . GLU A 1 43 ? 14.468 17.996 -0.938 1.00 10.00 43 GLU A CA 16
ATOM 26076 C C . GLU A 1 43 ? 15.960 17.634 -0.824 1.00 10.00 43 GLU A C 16
ATOM 26077 O O . GLU A 1 43 ? 16.359 16.678 -0.153 1.00 10.00 43 GLU A O 16
ATOM 26089 N N . GLY A 1 44 ? 16.795 18.425 -1.502 1.00 10.00 44 GLY A N 16
ATOM 26090 C CA . GLY A 1 44 ? 18.258 18.271 -1.546 1.00 10.00 44 GLY A CA 16
ATOM 26091 C C . GLY A 1 44 ? 18.972 18.662 -0.245 1.00 10.00 44 GLY A C 16
ATOM 26092 O O . GLY A 1 44 ? 20.036 18.125 0.073 1.00 10.00 44 GLY A O 16
ATOM 26096 N N . CYS A 1 45 ? 18.405 19.618 0.496 1.00 10.00 45 CYS A N 16
ATOM 26097 C CA . CYS A 1 45 ? 18.937 20.163 1.743 1.00 10.00 45 CYS A CA 16
ATOM 26098 C C . CYS A 1 45 ? 19.140 19.085 2.828 1.00 10.00 45 CYS A C 16
ATOM 26099 O O . CYS A 1 45 ? 18.191 18.421 3.252 1.00 10.00 45 CYS A O 16
ATOM 26106 N N . SER A 1 46 ? 20.383 18.943 3.298 1.00 10.00 46 SER A N 16
ATOM 26107 C CA . SER A 1 46 ? 20.807 18.031 4.374 1.00 10.00 46 SER A CA 16
ATOM 26108 C C . SER A 1 46 ? 21.840 18.685 5.304 1.00 10.00 46 SER A C 16
ATOM 26109 O O . SER A 1 46 ? 21.588 18.823 6.503 1.00 10.00 46 SER A O 16
ATOM 26117 N N . GLU A 1 47 ? 22.989 19.108 4.771 1.00 10.00 47 GLU A N 16
ATOM 26118 C CA . GLU A 1 47 ? 24.087 19.761 5.504 1.00 10.00 47 GLU A CA 16
ATOM 26119 C C . GLU A 1 47 ? 24.805 20.839 4.668 1.00 10.00 47 GLU A C 16
ATOM 26120 O O . GLU A 1 47 ? 24.811 20.783 3.438 1.00 10.00 47 GLU A O 16
ATOM 26132 N N . ALA A 1 48 ? 25.451 21.806 5.335 1.00 10.00 48 ALA A N 16
ATOM 26133 C CA . ALA A 1 48 ? 26.114 22.972 4.739 1.00 10.00 48 ALA A CA 16
ATOM 26134 C C . ALA A 1 48 ? 27.174 22.662 3.661 1.00 10.00 48 ALA A C 16
ATOM 26135 O O . ALA A 1 48 ? 27.469 23.526 2.831 1.00 10.00 48 ALA A O 16
ATOM 26142 N N . ASN A 1 49 ? 27.759 21.460 3.654 1.00 10.00 49 ASN A N 16
ATOM 26143 C CA . ASN A 1 49 ? 28.649 20.992 2.585 1.00 10.00 49 ASN A CA 16
ATOM 26144 C C . ASN A 1 49 ? 27.963 20.960 1.201 1.00 10.00 49 ASN A C 16
ATOM 26145 O O . ASN A 1 49 ? 28.630 21.182 0.189 1.00 10.00 49 ASN A O 16
ATOM 26156 N N . VAL A 1 50 ? 26.648 20.709 1.141 1.00 10.00 50 VAL A N 16
ATOM 26157 C CA . VAL A 1 50 ? 25.820 20.854 -0.070 1.00 10.00 50 VAL A CA 16
ATOM 26158 C C . VAL A 1 50 ? 25.716 22.337 -0.439 1.00 10.00 50 VAL A C 16
ATOM 26159 O O . VAL A 1 50 ? 25.066 23.111 0.267 1.00 10.00 50 VAL A O 16
ATOM 26172 N N . THR A 1 51 ? 26.353 22.750 -1.537 1.00 10.00 51 THR A N 16
ATOM 26173 C CA . THR A 1 51 ? 26.245 24.118 -2.077 1.00 10.00 51 THR A CA 16
ATOM 26174 C C . THR A 1 51 ? 24.962 24.299 -2.898 1.00 10.00 51 THR A C 16
ATOM 26175 O O . THR A 1 51 ? 24.257 23.329 -3.199 1.00 10.00 51 THR A O 16
ATOM 26186 N N . LYS A 1 52 ? 24.657 25.537 -3.309 1.00 10.00 52 LYS A N 16
ATOM 26187 C CA . LYS A 1 52 ? 23.582 25.800 -4.278 1.00 10.00 52 LYS A CA 16
ATOM 26188 C C . LYS A 1 52 ? 23.851 25.105 -5.613 1.00 10.00 52 LYS A C 16
ATOM 26189 O O . LYS A 1 52 ? 22.981 24.399 -6.108 1.00 10.00 52 LYS A O 16
ATOM 26208 N N . GLU A 1 53 ? 25.049 25.258 -6.177 1.00 10.00 53 GLU A N 16
ATOM 26209 C CA . GLU A 1 53 ? 25.468 24.573 -7.412 1.00 10.00 53 GLU A CA 16
ATOM 26210 C C . GLU A 1 53 ? 25.238 23.053 -7.341 1.00 10.00 53 GLU A C 16
ATOM 26211 O O . GLU A 1 53 ? 24.640 22.479 -8.257 1.00 10.00 53 GLU A O 16
ATOM 26223 N N . MET A 1 54 ? 25.657 22.409 -6.243 1.00 10.00 54 MET A N 16
ATOM 26224 C CA . MET A 1 54 ? 25.350 21.004 -5.945 1.00 10.00 54 MET A CA 16
ATOM 26225 C C . MET A 1 54 ? 23.840 20.725 -5.953 1.00 10.00 54 MET A C 16
ATOM 26226 O O . MET A 1 54 ? 23.393 19.835 -6.680 1.00 10.00 54 MET A O 16
ATOM 26240 N N . LEU A 1 55 ? 23.049 21.456 -5.157 1.00 10.00 55 LEU A N 16
ATOM 26241 C CA . LEU A 1 55 ? 21.601 21.258 -5.036 1.00 10.00 55 LEU A CA 16
ATOM 26242 C C . LEU A 1 55 ? 20.865 21.407 -6.373 1.00 10.00 55 LEU A C 16
ATOM 26243 O O . LEU A 1 55 ? 20.111 20.511 -6.743 1.00 10.00 55 LEU A O 16
ATOM 26259 N N . VAL A 1 56 ? 21.040 22.524 -7.085 1.00 10.00 56 VAL A N 16
ATOM 26260 C CA . VAL A 1 56 ? 20.344 22.812 -8.356 1.00 10.00 56 VAL A CA 16
ATOM 26261 C C . VAL A 1 56 ? 20.647 21.728 -9.399 1.00 10.00 56 VAL A C 16
ATOM 26262 O O . VAL A 1 56 ? 19.726 21.200 -10.022 1.00 10.00 56 VAL A O 16
ATOM 26275 N N . THR A 1 57 ? 21.919 21.340 -9.548 1.00 10.00 57 THR A N 16
ATOM 26276 C CA . THR A 1 57 ? 22.352 20.209 -10.393 1.00 10.00 57 THR A CA 16
ATOM 26277 C C . THR A 1 57 ? 21.678 18.895 -9.980 1.00 10.00 57 THR A C 16
ATOM 26278 O O . THR A 1 57 ? 21.102 18.202 -10.822 1.00 10.00 57 THR A O 16
ATOM 26289 N N . SER A 1 58 ? 21.735 18.532 -8.696 1.00 10.00 58 SER A N 16
ATOM 26290 C CA . SER A 1 58 ? 21.120 17.311 -8.145 1.00 10.00 58 SER A CA 16
ATOM 26291 C C . SER A 1 58 ? 19.599 17.274 -8.342 1.00 10.00 58 SER A C 16
ATOM 26292 O O . SER A 1 58 ? 19.051 16.237 -8.702 1.00 10.00 58 SER A O 16
ATOM 26300 N N . CYS A 1 59 ? 18.913 18.402 -8.153 1.00 10.00 59 CYS A N 16
ATOM 26301 C CA . CYS A 1 59 ? 17.490 18.605 -8.429 1.00 10.00 59 CYS A CA 16
ATOM 26302 C C . CYS A 1 59 ? 17.139 18.357 -9.904 1.00 10.00 59 CYS A C 16
ATOM 26303 O O . CYS A 1 59 ? 16.226 17.586 -10.196 1.00 10.00 59 CYS A O 16
ATOM 26310 N N . VAL A 1 60 ? 17.870 18.959 -10.847 1.00 10.00 60 VAL A N 16
ATOM 26311 C CA . VAL A 1 60 ? 17.749 18.694 -12.296 1.00 10.00 60 VAL A CA 16
ATOM 26312 C C . VAL A 1 60 ? 17.952 17.204 -12.623 1.00 10.00 60 VAL A C 16
ATOM 26313 O O . VAL A 1 60 ? 17.193 16.633 -13.406 1.00 10.00 60 VAL A O 16
ATOM 26326 N N . ASN A 1 61 ? 18.954 16.551 -12.026 1.00 10.00 61 ASN A N 16
ATOM 26327 C CA . ASN A 1 61 ? 19.181 15.101 -12.131 1.00 10.00 61 ASN A CA 16
ATOM 26328 C C . ASN A 1 61 ? 18.008 14.266 -11.574 1.00 10.00 61 ASN A C 16
ATOM 26329 O O . ASN A 1 61 ? 17.553 13.331 -12.236 1.00 10.00 61 ASN A O 16
ATOM 26340 N N . ALA A 1 62 ? 17.501 14.590 -10.382 1.00 10.00 62 ALA A N 16
ATOM 26341 C CA . ALA A 1 62 ? 16.339 13.939 -9.777 1.00 10.00 62 ALA A CA 16
ATOM 26342 C C . ALA A 1 62 ? 15.087 14.091 -10.656 1.00 10.00 62 ALA A C 16
ATOM 26343 O O . ALA A 1 62 ? 14.383 13.116 -10.915 1.00 10.00 62 ALA A O 16
ATOM 26350 N N . THR A 1 63 ? 14.827 15.307 -11.145 1.00 10.00 63 THR A N 16
ATOM 26351 C CA . THR A 1 63 ? 13.724 15.636 -12.064 1.00 10.00 63 THR A CA 16
ATOM 26352 C C . THR A 1 63 ? 13.764 14.761 -13.319 1.00 10.00 63 THR A C 16
ATOM 26353 O O . THR A 1 63 ? 12.756 14.135 -13.651 1.00 10.00 63 THR A O 16
ATOM 26364 N N . GLN A 1 64 ? 14.917 14.671 -13.999 1.00 10.00 64 GLN A N 16
ATOM 26365 C CA . GLN A 1 64 ? 15.148 13.744 -15.113 1.00 10.00 64 GLN A CA 16
ATOM 26366 C C . GLN A 1 64 ? 14.765 12.301 -14.740 1.00 10.00 64 GLN A C 16
ATOM 26367 O O . GLN A 1 64 ? 13.904 11.705 -15.385 1.00 10.00 64 GLN A O 16
ATOM 26381 N N . ALA A 1 65 ? 15.404 11.745 -13.704 1.00 10.00 65 ALA A N 16
ATOM 26382 C CA . ALA A 1 65 ? 15.231 10.375 -13.220 1.00 10.00 65 ALA A CA 16
ATOM 26383 C C . ALA A 1 65 ? 13.772 10.014 -12.867 1.00 10.00 65 ALA A C 16
ATOM 26384 O O . ALA A 1 65 ? 13.306 8.918 -13.189 1.00 10.00 65 ALA A O 16
ATOM 26391 N N . ALA A 1 66 ? 13.051 10.915 -12.197 1.00 10.00 66 ALA A N 16
ATOM 26392 C CA . ALA A 1 66 ? 11.651 10.742 -11.814 1.00 10.00 66 ALA A CA 16
ATOM 26393 C C . ALA A 1 66 ? 10.668 10.761 -13.004 1.00 10.00 66 ALA A C 16
ATOM 26394 O O . ALA A 1 66 ? 9.665 10.044 -12.967 1.00 10.00 66 ALA A O 16
ATOM 26401 N N . ASN A 1 67 ? 10.928 11.566 -14.045 1.00 10.00 67 ASN A N 16
ATOM 26402 C CA . ASN A 1 67 ? 9.981 11.837 -15.142 1.00 10.00 67 ASN A CA 16
ATOM 26403 C C . ASN A 1 67 ? 10.561 11.474 -16.531 1.00 10.00 67 ASN A C 16
ATOM 26404 O O . ASN A 1 67 ? 10.372 12.189 -17.518 1.00 10.00 67 ASN A O 16
ATOM 26415 N N . GLN A 1 68 ? 11.265 10.339 -16.614 1.00 10.00 68 GLN A N 16
ATOM 26416 C CA . GLN A 1 68 ? 11.995 9.872 -17.807 1.00 10.00 68 GLN A CA 16
ATOM 26417 C C . GLN A 1 68 ? 11.102 9.768 -19.052 1.00 10.00 68 GLN A C 16
ATOM 26418 O O . GLN A 1 68 ? 11.427 10.334 -20.098 1.00 10.00 68 GLN A O 16
ATOM 26432 N N . ALA A 1 69 ? 9.989 9.034 -18.948 1.00 10.00 69 ALA A N 16
ATOM 26433 C CA . ALA A 1 69 ? 9.026 8.818 -20.029 1.00 10.00 69 ALA A CA 16
ATOM 26434 C C . ALA A 1 69 ? 8.482 10.137 -20.610 1.00 10.00 69 ALA A C 16
ATOM 26435 O O . ALA A 1 69 ? 8.423 10.296 -21.829 1.00 10.00 69 ALA A O 16
ATOM 26442 N N . GLU A 1 70 ? 8.097 11.082 -19.748 1.00 10.00 70 GLU A N 16
ATOM 26443 C CA . GLU A 1 70 ? 7.548 12.395 -20.106 1.00 10.00 70 GLU A CA 16
ATOM 26444 C C . GLU A 1 70 ? 8.516 13.181 -21.005 1.00 10.00 70 GLU A C 16
ATOM 26445 O O . GLU A 1 70 ? 8.138 13.591 -22.106 1.00 10.00 70 GLU A O 16
ATOM 26457 N N . PHE A 1 71 ? 9.767 13.364 -20.565 1.00 10.00 71 PHE A N 16
ATOM 26458 C CA . PHE A 1 71 ? 10.830 13.982 -21.367 1.00 10.00 71 PHE A CA 16
ATOM 26459 C C . PHE A 1 71 ? 11.093 13.218 -22.671 1.00 10.00 71 PHE A C 16
ATOM 26460 O O . PHE A 1 71 ? 11.076 13.818 -23.746 1.00 10.00 71 PHE A O 16
ATOM 26477 N N . SER A 1 72 ? 11.339 11.906 -22.581 1.00 10.00 72 SER A N 16
ATOM 26478 C CA . SER A 1 72 ? 11.666 11.023 -23.709 1.00 10.00 72 SER A CA 16
ATOM 26479 C C . SER A 1 72 ? 10.653 11.129 -24.854 1.00 10.00 72 SER A C 16
ATOM 26480 O O . SER A 1 72 ? 11.035 11.468 -25.978 1.00 10.00 72 SER A O 16
ATOM 26488 N N . ARG A 1 73 ? 9.366 10.870 -24.578 1.00 10.00 73 ARG A N 16
ATOM 26489 C CA . ARG A 1 73 ? 8.249 10.920 -25.541 1.00 10.00 73 ARG A CA 16
ATOM 26490 C C . ARG A 1 73 ? 8.120 12.283 -26.224 1.00 10.00 73 ARG A C 16
ATOM 26491 O O . ARG A 1 73 ? 8.019 12.350 -27.448 1.00 10.00 73 ARG A O 16
ATOM 26512 N N . GLU A 1 74 ? 8.128 13.364 -25.445 1.00 10.00 74 GLU A N 16
ATOM 26513 C CA . GLU A 1 74 ? 8.064 14.749 -25.929 1.00 10.00 74 GLU A CA 16
ATOM 26514 C C . GLU A 1 74 ? 9.221 15.075 -26.896 1.00 10.00 74 GLU A C 16
ATOM 26515 O O . GLU A 1 74 ? 8.995 15.495 -28.034 1.00 10.00 74 GLU A O 16
ATOM 26527 N N . LYS A 1 75 ? 10.466 14.861 -26.453 1.00 10.00 75 LYS A N 16
ATOM 26528 C CA . LYS A 1 75 ? 11.726 15.157 -27.161 1.00 10.00 75 LYS A CA 16
ATOM 26529 C C . LYS A 1 75 ? 11.889 14.459 -28.526 1.00 10.00 75 LYS A C 16
ATOM 26530 O O . LYS A 1 75 ? 12.673 14.934 -29.350 1.00 10.00 75 LYS A O 16
ATOM 26549 N N . GLN A 1 76 ? 11.151 13.376 -28.806 1.00 10.00 76 GLN A N 16
ATOM 26550 C CA . GLN A 1 76 ? 11.121 12.726 -30.131 1.00 10.00 76 GLN A CA 16
ATOM 26551 C C . GLN A 1 76 ? 10.739 13.691 -31.272 1.00 10.00 76 GLN A C 16
ATOM 26552 O O . GLN A 1 76 ? 11.252 13.564 -32.387 1.00 10.00 76 GLN A O 16
ATOM 26566 N N . ASP A 1 77 ? 9.832 14.636 -31.007 1.00 10.00 77 ASP A N 16
ATOM 26567 C CA . ASP A 1 77 ? 9.257 15.570 -31.989 1.00 10.00 77 ASP A CA 16
ATOM 26568 C C . ASP A 1 77 ? 9.401 17.048 -31.573 1.00 10.00 77 ASP A C 16
ATOM 26569 O O . ASP A 1 77 ? 9.697 17.907 -32.408 1.00 10.00 77 ASP A O 16
ATOM 26578 N N . SER A 1 78 ? 9.181 17.353 -30.292 1.00 10.00 78 SER A N 16
ATOM 26579 C CA . SER A 1 78 ? 9.184 18.707 -29.727 1.00 10.00 78 SER A CA 16
ATOM 26580 C C . SER A 1 78 ? 10.566 19.380 -29.753 1.00 10.00 78 SER A C 16
ATOM 26581 O O . SER A 1 78 ? 11.593 18.720 -29.558 1.00 10.00 78 SER A O 16
ATOM 26589 N N . LYS A 1 79 ? 10.591 20.705 -29.962 1.00 10.00 79 LYS A N 16
ATOM 26590 C CA . LYS A 1 79 ? 11.803 21.541 -30.064 1.00 10.00 79 LYS A CA 16
ATOM 26591 C C . LYS A 1 79 ? 11.822 22.654 -29.009 1.00 10.00 79 LYS A C 16
ATOM 26592 O O . LYS A 1 79 ? 12.508 22.519 -27.995 1.00 10.00 79 LYS A O 16
ATOM 26611 N N . LEU A 1 80 ? 11.062 23.735 -29.221 1.00 10.00 80 LEU A N 16
ATOM 26612 C CA . LEU A 1 80 ? 11.002 24.908 -28.332 1.00 10.00 80 LEU A CA 16
ATOM 26613 C C . LEU A 1 80 ? 10.618 24.539 -26.890 1.00 10.00 80 LEU A C 16
ATOM 26614 O O . LEU A 1 80 ? 11.214 25.068 -25.953 1.00 10.00 80 LEU A O 16
ATOM 26630 N N . HIS A 1 81 ? 9.657 23.620 -26.700 1.00 10.00 81 HIS A N 16
ATOM 26631 C CA . HIS A 1 81 ? 9.174 23.200 -25.377 1.00 10.00 81 HIS A CA 16
ATOM 26632 C C . HIS A 1 81 ? 10.320 22.834 -24.431 1.00 10.00 81 HIS A C 16
ATOM 26633 O O . HIS A 1 81 ? 10.370 23.378 -23.335 1.00 10.00 81 HIS A O 16
ATOM 26648 N N . GLN A 1 82 ? 11.244 21.961 -24.850 1.00 10.00 82 GLN A N 16
ATOM 26649 C CA . GLN A 1 82 ? 12.421 21.548 -24.069 1.00 10.00 82 GLN A CA 16
ATOM 26650 C C . GLN A 1 82 ? 13.205 22.753 -23.522 1.00 10.00 82 GLN A C 16
ATOM 26651 O O . GLN A 1 82 ? 13.421 22.842 -22.315 1.00 10.00 82 GLN A O 16
ATOM 26665 N N . ARG A 1 83 ? 13.614 23.695 -24.385 1.00 10.00 83 ARG A N 16
ATOM 26666 C CA . ARG A 1 83 ? 14.378 24.904 -24.016 1.00 10.00 83 ARG A CA 16
ATOM 26667 C C . ARG A 1 83 ? 13.709 25.718 -22.899 1.00 10.00 83 ARG A C 16
ATOM 26668 O O . ARG A 1 83 ? 14.381 26.129 -21.951 1.00 10.00 83 ARG A O 16
ATOM 26689 N N . VAL A 1 84 ? 12.404 25.962 -23.027 1.00 10.00 84 VAL A N 16
ATOM 26690 C CA . VAL A 1 84 ? 11.554 26.668 -22.048 1.00 10.00 84 VAL A CA 16
ATOM 26691 C C . VAL A 1 84 ? 11.403 25.846 -20.758 1.00 10.00 84 VAL A C 16
ATOM 26692 O O . VAL A 1 84 ? 11.668 26.338 -19.664 1.00 10.00 84 VAL A O 16
ATOM 26705 N N . LEU A 1 85 ? 10.996 24.580 -20.881 1.00 10.00 85 LEU A N 16
ATOM 26706 C CA . LEU A 1 85 ? 10.773 23.613 -19.800 1.00 10.00 85 LEU A CA 16
ATOM 26707 C C . LEU A 1 85 ? 12.000 23.449 -18.895 1.00 10.00 85 LEU A C 16
ATOM 26708 O O . LEU A 1 85 ? 11.880 23.568 -17.677 1.00 10.00 85 LEU A O 16
ATOM 26724 N N . TRP A 1 86 ? 13.180 23.198 -19.466 1.00 10.00 86 TRP A N 16
ATOM 26725 C CA . TRP A 1 86 ? 14.437 23.090 -18.721 1.00 10.00 86 TRP A CA 16
ATOM 26726 C C . TRP A 1 86 ? 14.809 24.365 -17.969 1.00 10.00 86 TRP A C 16
ATOM 26727 O O . TRP A 1 86 ? 15.187 24.275 -16.800 1.00 10.00 86 TRP A O 16
ATOM 26748 N N . ARG A 1 87 ? 14.670 25.547 -18.586 1.00 10.00 87 ARG A N 16
ATOM 26749 C CA . ARG A 1 87 ? 14.801 26.834 -17.876 1.00 10.00 87 ARG A CA 16
ATOM 26750 C C . ARG A 1 87 ? 13.864 26.896 -16.664 1.00 10.00 87 ARG A C 16
ATOM 26751 O O . ARG A 1 87 ? 14.321 27.219 -15.572 1.00 10.00 87 ARG A O 16
ATOM 26772 N N . LEU A 1 88 ? 12.583 26.565 -16.837 1.00 10.00 88 LEU A N 16
ATOM 26773 C CA . LEU A 1 88 ? 11.592 26.493 -15.755 1.00 10.00 88 LEU A CA 16
ATOM 26774 C C . LEU A 1 88 ? 12.039 25.548 -14.618 1.00 10.00 88 LEU A C 16
ATOM 26775 O O . LEU A 1 88 ? 12.064 25.949 -13.455 1.00 10.00 88 LEU A O 16
ATOM 26791 N N . ILE A 1 89 ? 12.434 24.313 -14.945 1.00 10.00 89 ILE A N 16
ATOM 26792 C CA . ILE A 1 89 ? 13.007 23.338 -14.000 1.00 10.00 89 ILE A CA 16
ATOM 26793 C C . ILE A 1 89 ? 14.189 23.950 -13.228 1.00 10.00 89 ILE A C 16
ATOM 26794 O O . ILE A 1 89 ? 14.180 23.923 -11.997 1.00 10.00 89 ILE A O 16
ATOM 26810 N N . LYS A 1 90 ? 15.189 24.528 -13.912 1.00 10.00 90 LYS A N 16
ATOM 26811 C CA . LYS A 1 90 ? 16.312 25.239 -13.271 1.00 10.00 90 LYS A CA 16
ATOM 26812 C C . LYS A 1 90 ? 15.855 26.359 -12.332 1.00 10.00 90 LYS A C 16
ATOM 26813 O O . LYS A 1 90 ? 16.343 26.419 -11.207 1.00 10.00 90 LYS A O 16
ATOM 26832 N N . GLU A 1 91 ? 14.943 27.237 -12.753 1.00 10.00 91 GLU A N 16
ATOM 26833 C CA . GLU A 1 91 ? 14.356 28.286 -11.901 1.00 10.00 91 GLU A CA 16
ATOM 26834 C C . GLU A 1 91 ? 13.744 27.710 -10.610 1.00 10.00 91 GLU A C 16
ATOM 26835 O O . GLU A 1 91 ? 14.063 28.186 -9.520 1.00 10.00 91 GLU A O 16
ATOM 26847 N N . ILE A 1 92 ? 12.912 26.664 -10.702 1.00 10.00 92 ILE A N 16
ATOM 26848 C CA . ILE A 1 92 ? 12.368 25.937 -9.538 1.00 10.00 92 ILE A CA 16
ATOM 26849 C C . ILE A 1 92 ? 13.491 25.378 -8.653 1.00 10.00 92 ILE A C 16
ATOM 26850 O O . ILE A 1 92 ? 13.498 25.617 -7.445 1.00 10.00 92 ILE A O 16
ATOM 26866 N N . CYS A 1 93 ? 14.434 24.631 -9.231 1.00 10.00 93 CYS A N 16
ATOM 26867 C CA . CYS A 1 93 ? 15.567 24.036 -8.520 1.00 10.00 93 CYS A CA 16
ATOM 26868 C C . CYS A 1 93 ? 16.432 25.089 -7.789 1.00 10.00 93 CYS A C 16
ATOM 26869 O O . CYS A 1 93 ? 16.843 24.869 -6.651 1.00 10.00 93 CYS A O 16
ATOM 26876 N N . SER A 1 94 ? 16.687 26.241 -8.416 1.00 10.00 94 SER A N 16
ATOM 26877 C CA . SER A 1 94 ? 17.319 27.434 -7.828 1.00 10.00 94 SER A CA 16
ATOM 26878 C C . SER A 1 94 ? 16.524 28.002 -6.642 1.00 10.00 94 SER A C 16
ATOM 26879 O O . SER A 1 94 ? 17.094 28.307 -5.591 1.00 10.00 94 SER A O 16
ATOM 26887 N N . ALA A 1 95 ? 15.207 28.149 -6.806 1.00 10.00 95 ALA A N 16
ATOM 26888 C CA . ALA A 1 95 ? 14.292 28.763 -5.836 1.00 10.00 95 ALA A CA 16
ATOM 26889 C C . ALA A 1 95 ? 14.236 28.051 -4.467 1.00 10.00 95 ALA A C 16
ATOM 26890 O O . ALA A 1 95 ? 14.163 28.725 -3.436 1.00 10.00 95 ALA A O 16
ATOM 26897 N N . LYS A 1 96 ? 14.252 26.708 -4.432 1.00 10.00 96 LYS A N 16
ATOM 26898 C CA . LYS A 1 96 ? 14.200 25.868 -3.208 1.00 10.00 96 LYS A CA 16
ATOM 26899 C C . LYS A 1 96 ? 15.510 25.881 -2.380 1.00 10.00 96 LYS A C 16
ATOM 26900 O O . LYS A 1 96 ? 16.090 24.841 -2.063 1.00 10.00 96 LYS A O 16
ATOM 26919 N N . HIS A 1 97 ? 15.963 27.077 -1.995 1.00 10.00 97 HIS A N 16
ATOM 26920 C CA . HIS A 1 97 ? 17.185 27.352 -1.221 1.00 10.00 97 HIS A CA 16
ATOM 26921 C C . HIS A 1 97 ? 17.162 26.776 0.207 1.00 10.00 97 HIS A C 16
ATOM 26922 O O . HIS A 1 97 ? 16.121 26.810 0.872 1.00 10.00 97 HIS A O 16
ATOM 26937 N N . CYS A 1 98 ? 18.306 26.297 0.700 1.00 10.00 98 CYS A N 16
ATOM 26938 C CA . CYS A 1 98 ? 18.443 25.756 2.058 1.00 10.00 98 CYS A CA 16
ATOM 26939 C C . CYS A 1 98 ? 18.602 26.854 3.124 1.00 10.00 98 CYS A C 16
ATOM 26940 O O . CYS A 1 98 ? 19.329 27.831 2.933 1.00 10.00 98 CYS A O 16
ATOM 26947 N N . ASP A 1 99 ? 17.959 26.663 4.279 1.00 10.00 99 ASP A N 16
ATOM 26948 C CA . ASP A 1 99 ? 18.044 27.555 5.447 1.00 10.00 99 ASP A CA 16
ATOM 26949 C C . ASP A 1 99 ? 19.469 27.649 6.032 1.00 10.00 99 ASP A C 16
ATOM 26950 O O . ASP A 1 99 ? 19.907 28.725 6.443 1.00 10.00 99 ASP A O 16
ATOM 26959 N N . PHE A 1 100 ? 20.192 26.522 6.078 1.00 10.00 100 PHE A N 16
ATOM 26960 C CA . PHE A 1 100 ? 21.539 26.412 6.655 1.00 10.00 100 PHE A CA 16
ATOM 26961 C C . PHE A 1 100 ? 22.657 27.131 5.871 1.00 10.00 100 PHE A C 16
ATOM 26962 O O . PHE A 1 100 ? 23.744 27.315 6.423 1.00 10.00 100 PHE A O 16
ATOM 26979 N N . TRP A 1 101 ? 22.440 27.527 4.607 1.00 10.00 101 TRP A N 16
ATOM 26980 C CA . TRP A 1 101 ? 23.425 28.295 3.825 1.00 10.00 101 TRP A CA 16
ATOM 26981 C C . TRP A 1 101 ? 23.787 29.622 4.520 1.00 10.00 101 TRP A C 16
ATOM 26982 O O . TRP A 1 101 ? 22.919 30.335 5.033 1.00 10.00 101 TRP A O 16
ATOM 27003 N N . LEU A 1 102 ? 25.085 29.939 4.540 1.00 10.00 102 LEU A N 16
ATOM 27004 C CA . LEU A 1 102 ? 25.704 31.015 5.323 1.00 10.00 102 LEU A CA 16
ATOM 27005 C C . LEU A 1 102 ? 26.756 31.826 4.541 1.00 10.00 102 LEU A C 16
ATOM 27006 O O . LEU A 1 102 ? 27.251 31.383 3.503 1.00 10.00 102 LEU A O 16
ATOM 27022 N N . GLU A 1 103 ? 27.127 33.005 5.054 1.00 10.00 103 GLU A N 16
ATOM 27023 C CA . GLU A 1 103 ? 28.247 33.824 4.548 1.00 10.00 103 GLU A CA 16
ATOM 27024 C C . GLU A 1 103 ? 29.591 33.156 4.883 1.00 10.00 103 GLU A C 16
ATOM 27025 O O . GLU A 1 103 ? 29.941 33.003 6.059 1.00 10.00 103 GLU A O 16
ATOM 27037 N N . ARG A 1 104 ? 30.338 32.754 3.848 1.00 10.00 104 ARG A N 16
ATOM 27038 C CA . ARG A 1 104 ? 31.624 32.041 3.946 1.00 10.00 104 ARG A CA 16
ATOM 27039 C C . ARG A 1 104 ? 32.527 32.291 2.730 1.00 10.00 104 ARG A C 16
ATOM 27040 O O . ARG A 1 104 ? 32.098 32.871 1.729 1.00 10.00 104 ARG A O 16
ATOM 27061 N N . GLY A 1 105 ? 33.777 31.839 2.821 1.00 10.00 105 GLY A N 16
ATOM 27062 C CA . GLY A 1 105 ? 34.803 31.943 1.778 1.00 10.00 105 GLY A CA 16
ATOM 27063 C C . GLY A 1 105 ? 36.018 31.046 2.054 1.00 10.00 105 GLY A C 16
ATOM 27064 O O . GLY A 1 105 ? 35.937 30.096 2.839 1.00 10.00 105 GLY A O 16
ATOM 27068 N N . ALA A 1 106 ? 37.146 31.345 1.404 1.00 10.00 106 ALA A N 16
ATOM 27069 C CA . ALA A 1 106 ? 38.411 30.609 1.511 1.00 10.00 106 ALA A CA 16
ATOM 27070 C C . ALA A 1 106 ? 39.636 31.551 1.510 1.00 10.00 106 ALA A C 16
ATOM 27071 O O . ALA A 1 106 ? 39.577 32.670 0.985 1.00 10.00 106 ALA A O 16
ATOM 27078 N N . ALA A 1 107 ? 40.748 31.087 2.095 1.00 10.00 107 ALA A N 16
ATOM 27079 C CA . ALA A 1 107 ? 42.030 31.796 2.237 1.00 10.00 107 ALA A CA 16
ATOM 27080 C C . ALA A 1 107 ? 43.237 30.841 2.106 1.00 10.00 107 ALA A C 16
ATOM 27081 O O . ALA A 1 107 ? 44.223 31.215 1.429 1.00 10.00 107 ALA A O 16
ATOM 27089 N N . ARG A 1 1 ? 3.914 8.441 -7.608 1.00 10.00 1 ARG A N 17
ATOM 27090 C CA . ARG A 1 1 ? 3.437 7.985 -6.273 1.00 10.00 1 ARG A CA 17
ATOM 27091 C C . ARG A 1 1 ? 4.337 8.586 -5.183 1.00 10.00 1 ARG A C 17
ATOM 27092 O O . ARG A 1 1 ? 5.458 8.120 -4.972 1.00 10.00 1 ARG A O 17
ATOM 27115 N N . VAL A 1 2 ? 3.875 9.642 -4.502 1.00 10.00 2 VAL A N 17
ATOM 27116 C CA . VAL A 1 2 ? 4.604 10.331 -3.409 1.00 10.00 2 VAL A CA 17
ATOM 27117 C C . VAL A 1 2 ? 4.733 9.450 -2.154 1.00 10.00 2 VAL A C 17
ATOM 27118 O O . VAL A 1 2 ? 3.878 8.603 -1.893 1.00 10.00 2 VAL A O 17
ATOM 27131 N N . ALA A 1 3 ? 5.795 9.627 -1.365 1.00 10.00 3 ALA A N 17
ATOM 27132 C CA . ALA A 1 3 ? 5.948 8.969 -0.064 1.00 10.00 3 ALA A CA 17
ATOM 27133 C C . ALA A 1 3 ? 4.904 9.474 0.956 1.00 10.00 3 ALA A C 17
ATOM 27134 O O . ALA A 1 3 ? 4.689 10.679 1.105 1.00 10.00 3 ALA A O 17
ATOM 27141 N N . GLU A 1 4 ? 4.280 8.557 1.701 1.00 10.00 4 GLU A N 17
ATOM 27142 C CA . GLU A 1 4 ? 3.351 8.860 2.807 1.00 10.00 4 GLU A CA 17
ATOM 27143 C C . GLU A 1 4 ? 4.029 9.538 4.016 1.00 10.00 4 GLU A C 17
ATOM 27144 O O . GLU A 1 4 ? 3.362 10.173 4.836 1.00 10.00 4 GLU A O 17
ATOM 27156 N N . ASN A 1 5 ? 5.360 9.452 4.094 1.00 10.00 5 ASN A N 17
ATOM 27157 C CA . ASN A 1 5 ? 6.224 10.182 5.025 1.00 10.00 5 ASN A CA 17
ATOM 27158 C C . ASN A 1 5 ? 7.344 10.899 4.235 1.00 10.00 5 ASN A C 17
ATOM 27159 O O . ASN A 1 5 ? 8.538 10.645 4.422 1.00 10.00 5 ASN A O 17
ATOM 27170 N N . ARG A 1 6 ? 6.947 11.795 3.321 1.00 10.00 6 ARG A N 17
ATOM 27171 C CA . ARG A 1 6 ? 7.847 12.668 2.541 1.00 10.00 6 ARG A CA 17
ATOM 27172 C C . ARG A 1 6 ? 8.519 13.755 3.408 1.00 10.00 6 ARG A C 17
ATOM 27173 O O . ARG A 1 6 ? 7.987 14.086 4.471 1.00 10.00 6 ARG A O 17
ATOM 27194 N N . PRO A 1 7 ? 9.645 14.356 2.967 1.00 10.00 7 PRO A N 17
ATOM 27195 C CA . PRO A 1 7 ? 10.237 15.536 3.603 1.00 10.00 7 PRO A CA 17
ATOM 27196 C C . PRO A 1 7 ? 9.195 16.630 3.889 1.00 10.00 7 PRO A C 17
ATOM 27197 O O . PRO A 1 7 ? 8.474 17.070 2.989 1.00 10.00 7 PRO A O 17
ATOM 27208 N N . GLY A 1 8 ? 9.087 17.021 5.158 1.00 10.00 8 GLY A N 17
ATOM 27209 C CA . GLY A 1 8 ? 8.055 17.879 5.736 1.00 10.00 8 GLY A CA 17
ATOM 27210 C C . GLY A 1 8 ? 7.179 17.172 6.783 1.00 10.00 8 GLY A C 17
ATOM 27211 O O . GLY A 1 8 ? 6.518 17.847 7.570 1.00 10.00 8 GLY A O 17
ATOM 27215 N N . ALA A 1 9 ? 7.102 15.835 6.783 1.00 10.00 9 ALA A N 17
ATOM 27216 C CA . ALA A 1 9 ? 6.172 15.075 7.625 1.00 10.00 9 ALA A CA 17
ATOM 27217 C C . ALA A 1 9 ? 6.384 15.305 9.139 1.00 10.00 9 ALA A C 17
ATOM 27218 O O . ALA A 1 9 ? 7.511 15.270 9.641 1.00 10.00 9 ALA A O 17
ATOM 27225 N N . PHE A 1 10 ? 5.290 15.519 9.878 1.00 10.00 10 PHE A N 17
ATOM 27226 C CA . PHE A 1 10 ? 5.295 15.645 11.341 1.00 10.00 10 PHE A CA 17
ATOM 27227 C C . PHE A 1 10 ? 5.813 14.383 12.059 1.00 10.00 10 PHE A C 17
ATOM 27228 O O . PHE A 1 10 ? 5.574 13.254 11.621 1.00 10.00 10 PHE A O 17
ATOM 27245 N N . ILE A 1 11 ? 6.443 14.582 13.222 1.00 10.00 11 ILE A N 17
ATOM 27246 C CA . ILE A 1 11 ? 6.832 13.543 14.185 1.00 10.00 11 ILE A CA 17
ATOM 27247 C C . ILE A 1 11 ? 6.167 13.895 15.522 1.00 10.00 11 ILE A C 17
ATOM 27248 O O . ILE A 1 11 ? 6.645 14.745 16.279 1.00 10.00 11 ILE A O 17
ATOM 27264 N N . LYS A 1 12 ? 5.019 13.268 15.794 1.00 10.00 12 LYS A N 17
ATOM 27265 C CA . LYS A 1 12 ? 4.182 13.513 16.981 1.00 10.00 12 LYS A CA 17
ATOM 27266 C C . LYS A 1 12 ? 4.551 12.561 18.126 1.00 10.00 12 LYS A C 17
ATOM 27267 O O . LYS A 1 12 ? 3.928 11.514 18.312 1.00 10.00 12 LYS A O 17
ATOM 27286 N N . GLN A 1 13 ? 5.559 12.942 18.915 1.00 10.00 13 GLN A N 17
ATOM 27287 C CA . GLN A 1 13 ? 5.904 12.270 20.179 1.00 10.00 13 GLN A CA 17
ATOM 27288 C C . GLN A 1 13 ? 4.928 12.660 21.306 1.00 10.00 13 GLN A C 17
ATOM 27289 O O . GLN A 1 13 ? 4.723 11.892 22.248 1.00 10.00 13 GLN A O 17
ATOM 27303 N N . GLY A 1 14 ? 4.340 13.862 21.223 1.00 10.00 14 GLY A N 17
ATOM 27304 C CA . GLY A 1 14 ? 3.401 14.411 22.209 1.00 10.00 14 GLY A CA 17
ATOM 27305 C C . GLY A 1 14 ? 4.073 14.937 23.486 1.00 10.00 14 GLY A C 17
ATOM 27306 O O . GLY A 1 14 ? 3.409 15.136 24.505 1.00 10.00 14 GLY A O 17
ATOM 27310 N N . ARG A 1 15 ? 5.391 15.177 23.430 1.00 10.00 15 ARG A N 17
ATOM 27311 C CA . ARG A 1 15 ? 6.223 15.751 24.498 1.00 10.00 15 ARG A CA 17
ATOM 27312 C C . ARG A 1 15 ? 5.886 17.232 24.712 1.00 10.00 15 ARG A C 17
ATOM 27313 O O . ARG A 1 15 ? 5.812 17.995 23.748 1.00 10.00 15 ARG A O 17
ATOM 27334 N N . LYS A 1 16 ? 5.694 17.641 25.971 1.00 10.00 16 LYS A N 17
ATOM 27335 C CA . LYS A 1 16 ? 5.399 19.027 26.373 1.00 10.00 16 LYS A CA 17
ATOM 27336 C C . LYS A 1 16 ? 6.676 19.885 26.344 1.00 10.00 16 LYS A C 17
ATOM 27337 O O . LYS A 1 16 ? 7.507 19.813 27.252 1.00 10.00 16 LYS A O 17
ATOM 27356 N N . LEU A 1 17 ? 6.854 20.655 25.270 1.00 10.00 17 LEU A N 17
ATOM 27357 C CA . LEU A 1 17 ? 8.006 21.533 25.017 1.00 10.00 17 LEU A CA 17
ATOM 27358 C C . LEU A 1 17 ? 7.988 22.811 25.884 1.00 10.00 17 LEU A C 17
ATOM 27359 O O . LEU A 1 17 ? 7.022 23.095 26.597 1.00 10.00 17 LEU A O 17
ATOM 27375 N N . ASP A 1 18 ? 9.057 23.606 25.786 1.00 10.00 18 ASP A N 17
ATOM 27376 C CA . ASP A 1 18 ? 9.217 24.918 26.426 1.00 10.00 18 ASP A CA 17
ATOM 27377 C C . ASP A 1 18 ? 9.564 25.989 25.373 1.00 10.00 18 ASP A C 17
ATOM 27378 O O . ASP A 1 18 ? 10.726 26.179 25.004 1.00 10.00 18 ASP A O 17
ATOM 27387 N N . ILE A 1 19 ? 8.529 26.671 24.872 1.00 10.00 19 ILE A N 17
ATOM 27388 C CA . ILE A 1 19 ? 8.566 27.729 23.848 1.00 10.00 19 ILE A CA 17
ATOM 27389 C C . ILE A 1 19 ? 7.680 28.891 24.313 1.00 10.00 19 ILE A C 17
ATOM 27390 O O . ILE A 1 19 ? 6.557 28.673 24.770 1.00 10.00 19 ILE A O 17
ATOM 27406 N N . ASP A 1 20 ? 8.173 30.126 24.188 1.00 10.00 20 ASP A N 17
ATOM 27407 C CA . ASP A 1 20 ? 7.352 31.326 24.376 1.00 10.00 20 ASP A CA 17
ATOM 27408 C C . ASP A 1 20 ? 6.652 31.673 23.052 1.00 10.00 20 ASP A C 17
ATOM 27409 O O . ASP A 1 20 ? 7.255 32.211 22.118 1.00 10.00 20 ASP A O 17
ATOM 27418 N N . PHE A 1 21 ? 5.376 31.313 22.961 1.00 10.00 21 PHE A N 17
ATOM 27419 C CA . PHE A 1 21 ? 4.444 31.668 21.891 1.00 10.00 21 PHE A CA 17
ATOM 27420 C C . PHE A 1 21 ? 3.879 33.087 22.082 1.00 10.00 21 PHE A C 17
ATOM 27421 O O . PHE A 1 21 ? 3.636 33.808 21.111 1.00 10.00 21 PHE A O 17
ATOM 27438 N N . GLY A 1 22 ? 3.637 33.458 23.342 1.00 10.00 22 GLY A N 17
ATOM 27439 C CA . GLY A 1 22 ? 2.914 34.654 23.799 1.00 10.00 22 GLY A CA 17
ATOM 27440 C C . GLY A 1 22 ? 1.748 34.265 24.717 1.00 10.00 22 GLY A C 17
ATOM 27441 O O . GLY A 1 22 ? 1.366 33.099 24.757 1.00 10.00 22 GLY A O 17
ATOM 27445 N N . ALA A 1 23 ? 1.161 35.212 25.453 1.00 10.00 23 ALA A N 17
ATOM 27446 C CA . ALA A 1 23 ? 0.179 34.948 26.520 1.00 10.00 23 ALA A CA 17
ATOM 27447 C C . ALA A 1 23 ? -0.967 33.984 26.138 1.00 10.00 23 ALA A C 17
ATOM 27448 O O . ALA A 1 23 ? -1.283 33.067 26.900 1.00 10.00 23 ALA A O 17
ATOM 27455 N N . GLU A 1 24 ? -1.589 34.195 24.975 1.00 10.00 24 GLU A N 17
ATOM 27456 C CA . GLU A 1 24 ? -2.633 33.338 24.388 1.00 10.00 24 GLU A CA 17
ATOM 27457 C C . GLU A 1 24 ? -2.098 31.929 24.079 1.00 10.00 24 GLU A C 17
ATOM 27458 O O . GLU A 1 24 ? -2.649 30.920 24.524 1.00 10.00 24 GLU A O 17
ATOM 27470 N N . GLY A 1 25 ? -1.019 31.860 23.295 1.00 10.00 25 GLY A N 17
ATOM 27471 C CA . GLY A 1 25 ? -0.434 30.623 22.779 1.00 10.00 25 GLY A CA 17
ATOM 27472 C C . GLY A 1 25 ? 0.217 29.746 23.848 1.00 10.00 25 GLY A C 17
ATOM 27473 O O . GLY A 1 25 ? 0.111 28.524 23.780 1.00 10.00 25 GLY A O 17
ATOM 27477 N N . ASN A 1 26 ? 0.865 30.353 24.844 1.00 10.00 26 ASN A N 17
ATOM 27478 C CA . ASN A 1 26 ? 1.435 29.688 26.016 1.00 10.00 26 ASN A CA 17
ATOM 27479 C C . ASN A 1 26 ? 0.342 28.907 26.760 1.00 10.00 26 ASN A C 17
ATOM 27480 O O . ASN A 1 26 ? 0.498 27.711 27.018 1.00 10.00 26 ASN A O 17
ATOM 27491 N N . ARG A 1 27 ? -0.783 29.574 27.065 1.00 10.00 27 ARG A N 17
ATOM 27492 C CA . ARG A 1 27 ? -1.972 28.961 27.690 1.00 10.00 27 ARG A CA 17
ATOM 27493 C C . ARG A 1 27 ? -2.560 27.838 26.832 1.00 10.00 27 ARG A C 17
ATOM 27494 O O . ARG A 1 27 ? -2.835 26.753 27.348 1.00 10.00 27 ARG A O 17
ATOM 27515 N N . TYR A 1 28 ? -2.739 28.081 25.532 1.00 10.00 28 TYR A N 17
ATOM 27516 C CA . TYR A 1 28 ? -3.260 27.104 24.576 1.00 10.00 28 TYR A CA 17
ATOM 27517 C C . TYR A 1 28 ? -2.389 25.841 24.496 1.00 10.00 28 TYR A C 17
ATOM 27518 O O . TYR A 1 28 ? -2.897 24.733 24.678 1.00 10.00 28 TYR A O 17
ATOM 27536 N N . TYR A 1 29 ? -1.087 25.993 24.237 1.00 10.00 29 TYR A N 17
ATOM 27537 C CA . TYR A 1 29 ? -0.117 24.899 24.174 1.00 10.00 29 TYR A CA 17
ATOM 27538 C C . TYR A 1 29 ? -0.086 24.080 25.470 1.00 10.00 29 TYR A C 17
ATOM 27539 O O . TYR A 1 29 ? -0.234 22.861 25.422 1.00 10.00 29 TYR A O 17
ATOM 27557 N N . ALA A 1 30 ? 0.048 24.728 26.632 1.00 10.00 30 ALA A N 17
ATOM 27558 C CA . ALA A 1 30 ? 0.020 24.079 27.948 1.00 10.00 30 ALA A CA 17
ATOM 27559 C C . ALA A 1 30 ? -1.181 23.127 28.157 1.00 10.00 30 ALA A C 17
ATOM 27560 O O . ALA A 1 30 ? -1.053 22.127 28.868 1.00 10.00 30 ALA A O 17
ATOM 27567 N N . ALA A 1 31 ? -2.330 23.423 27.538 1.00 10.00 31 ALA A N 17
ATOM 27568 C CA . ALA A 1 31 ? -3.551 22.618 27.557 1.00 10.00 31 ALA A CA 17
ATOM 27569 C C . ALA A 1 31 ? -3.690 21.602 26.392 1.00 10.00 31 ALA A C 17
ATOM 27570 O O . ALA A 1 31 ? -4.382 20.593 26.554 1.00 10.00 31 ALA A O 17
ATOM 27577 N N . ASN A 1 32 ? -3.063 21.837 25.228 1.00 10.00 32 ASN A N 17
ATOM 27578 C CA . ASN A 1 32 ? -3.289 21.079 23.979 1.00 10.00 32 ASN A CA 17
ATOM 27579 C C . ASN A 1 32 ? -2.035 20.451 23.323 1.00 10.00 32 ASN A C 17
ATOM 27580 O O . ASN A 1 32 ? -2.143 19.884 22.233 1.00 10.00 32 ASN A O 17
ATOM 27591 N N . TYR A 1 33 ? -0.866 20.504 23.972 1.00 10.00 33 TYR A N 17
ATOM 27592 C CA . TYR A 1 33 ? 0.448 20.027 23.496 1.00 10.00 33 TYR A CA 17
ATOM 27593 C C . TYR A 1 33 ? 0.445 18.636 22.833 1.00 10.00 33 TYR A C 17
ATOM 27594 O O . TYR A 1 33 ? 1.169 18.411 21.864 1.00 10.00 33 TYR A O 17
ATOM 27612 N N . TRP A 1 34 ? -0.378 17.708 23.329 1.00 10.00 34 TRP A N 17
ATOM 27613 C CA . TRP A 1 34 ? -0.583 16.352 22.803 1.00 10.00 34 TRP A CA 17
ATOM 27614 C C . TRP A 1 34 ? -0.862 16.284 21.284 1.00 10.00 34 TRP A C 17
ATOM 27615 O O . TRP A 1 34 ? -0.424 15.338 20.627 1.00 10.00 34 TRP A O 17
ATOM 27636 N N . GLN A 1 35 ? -1.576 17.265 20.713 1.00 10.00 35 GLN A N 17
ATOM 27637 C CA . GLN A 1 35 ? -1.902 17.339 19.276 1.00 10.00 35 GLN A CA 17
ATOM 27638 C C . GLN A 1 35 ? -0.696 17.646 18.369 1.00 10.00 35 GLN A C 17
ATOM 27639 O O . GLN A 1 35 ? -0.647 17.208 17.216 1.00 10.00 35 GLN A O 17
ATOM 27653 N N . PHE A 1 36 ? 0.224 18.476 18.860 1.00 10.00 36 PHE A N 17
ATOM 27654 C CA . PHE A 1 36 ? 1.325 19.089 18.115 1.00 10.00 36 PHE A CA 17
ATOM 27655 C C . PHE A 1 36 ? 2.475 18.133 17.729 1.00 10.00 36 PHE A C 17
ATOM 27656 O O . PHE A 1 36 ? 2.722 17.137 18.420 1.00 10.00 36 PHE A O 17
ATOM 27673 N N . PRO A 1 37 ? 3.229 18.456 16.657 1.00 10.00 37 PRO A N 17
ATOM 27674 C CA . PRO A 1 37 ? 4.473 17.774 16.312 1.00 10.00 37 PRO A CA 17
ATOM 27675 C C . PRO A 1 37 ? 5.594 18.184 17.287 1.00 10.00 37 PRO A C 17
ATOM 27676 O O . PRO A 1 37 ? 5.767 19.360 17.610 1.00 10.00 37 PRO A O 17
ATOM 27687 N N . ASP A 1 38 ? 6.364 17.208 17.766 1.00 10.00 38 ASP A N 17
ATOM 27688 C CA . ASP A 1 38 ? 7.584 17.413 18.562 1.00 10.00 38 ASP A CA 17
ATOM 27689 C C . ASP A 1 38 ? 8.817 17.614 17.659 1.00 10.00 38 ASP A C 17
ATOM 27690 O O . ASP A 1 38 ? 9.692 18.427 17.967 1.00 10.00 38 ASP A O 17
ATOM 27699 N N . GLY A 1 39 ? 8.869 16.889 16.538 1.00 10.00 39 GLY A N 17
ATOM 27700 C CA . GLY A 1 39 ? 9.869 17.022 15.479 1.00 10.00 39 GLY A CA 17
ATOM 27701 C C . GLY A 1 39 ? 9.234 17.057 14.086 1.00 10.00 39 GLY A C 17
ATOM 27702 O O . GLY A 1 39 ? 8.027 16.857 13.925 1.00 10.00 39 GLY A O 17
ATOM 27706 N N . ILE A 1 40 ? 10.058 17.302 13.067 1.00 10.00 40 ILE A N 17
ATOM 27707 C CA . ILE A 1 40 ? 9.676 17.295 11.647 1.00 10.00 40 ILE A CA 17
ATOM 27708 C C . ILE A 1 40 ? 10.754 16.546 10.863 1.00 10.00 40 ILE A C 17
ATOM 27709 O O . ILE A 1 40 ? 11.934 16.907 10.915 1.00 10.00 40 ILE A O 17
ATOM 27725 N N . TYR A 1 41 ? 10.346 15.511 10.133 1.00 10.00 41 TYR A N 17
ATOM 27726 C CA . TYR A 1 41 ? 11.185 14.764 9.200 1.00 10.00 41 TYR A CA 17
ATOM 27727 C C . TYR A 1 41 ? 11.498 15.634 7.975 1.00 10.00 41 TYR A C 17
ATOM 27728 O O . TYR A 1 41 ? 10.623 15.859 7.141 1.00 10.00 41 TYR A O 17
ATOM 27746 N N . TYR A 1 42 ? 12.722 16.151 7.859 1.00 10.00 42 TYR A N 17
ATOM 27747 C CA . TYR A 1 42 ? 13.152 16.985 6.730 1.00 10.00 42 TYR A CA 17
ATOM 27748 C C . TYR A 1 42 ? 14.666 16.881 6.483 1.00 10.00 42 TYR A C 17
ATOM 27749 O O . TYR A 1 42 ? 15.451 16.775 7.428 1.00 10.00 42 TYR A O 17
ATOM 27767 N N . GLU A 1 43 ? 15.076 16.923 5.211 1.00 10.00 43 GLU A N 17
ATOM 27768 C CA . GLU A 1 43 ? 16.465 16.775 4.749 1.00 10.00 43 GLU A CA 17
ATOM 27769 C C . GLU A 1 43 ? 16.812 17.878 3.734 1.00 10.00 43 GLU A C 17
ATOM 27770 O O . GLU A 1 43 ? 16.724 17.700 2.515 1.00 10.00 43 GLU A O 17
ATOM 27782 N N . GLY A 1 44 ? 17.199 19.041 4.260 1.00 10.00 44 GLY A N 17
ATOM 27783 C CA . GLY A 1 44 ? 17.507 20.254 3.488 1.00 10.00 44 GLY A CA 17
ATOM 27784 C C . GLY A 1 44 ? 18.942 20.291 2.948 1.00 10.00 44 GLY A C 17
ATOM 27785 O O . GLY A 1 44 ? 19.160 20.455 1.746 1.00 10.00 44 GLY A O 17
ATOM 27789 N N . CYS A 1 45 ? 19.925 20.180 3.845 1.00 10.00 45 CYS A N 17
ATOM 27790 C CA . CYS A 1 45 ? 21.358 20.269 3.553 1.00 10.00 45 CYS A CA 17
ATOM 27791 C C . CYS A 1 45 ? 21.882 19.157 2.625 1.00 10.00 45 CYS A C 17
ATOM 27792 O O . CYS A 1 45 ? 21.504 17.987 2.736 1.00 10.00 45 CYS A O 17
ATOM 27799 N N . SER A 1 46 ? 22.802 19.541 1.737 1.00 10.00 46 SER A N 17
ATOM 27800 C CA . SER A 1 46 ? 23.493 18.686 0.759 1.00 10.00 46 SER A CA 17
ATOM 27801 C C . SER A 1 46 ? 24.940 19.149 0.535 1.00 10.00 46 SER A C 17
ATOM 27802 O O . SER A 1 46 ? 25.877 18.360 0.673 1.00 10.00 46 SER A O 17
ATOM 27810 N N . GLU A 1 47 ? 25.132 20.433 0.221 1.00 10.00 47 GLU A N 17
ATOM 27811 C CA . GLU A 1 47 ? 26.422 21.101 -0.008 1.00 10.00 47 GLU A CA 17
ATOM 27812 C C . GLU A 1 47 ? 26.470 22.515 0.605 1.00 10.00 47 GLU A C 17
ATOM 27813 O O . GLU A 1 47 ? 25.432 23.122 0.875 1.00 10.00 47 GLU A O 17
ATOM 27825 N N . ALA A 1 48 ? 27.681 23.061 0.782 1.00 10.00 48 ALA A N 17
ATOM 27826 C CA . ALA A 1 48 ? 27.976 24.341 1.439 1.00 10.00 48 ALA A CA 17
ATOM 27827 C C . ALA A 1 48 ? 27.171 25.558 0.931 1.00 10.00 48 ALA A C 17
ATOM 27828 O O . ALA A 1 48 ? 26.941 26.505 1.687 1.00 10.00 48 ALA A O 17
ATOM 27835 N N . ASN A 1 49 ? 26.750 25.550 -0.339 1.00 10.00 49 ASN A N 17
ATOM 27836 C CA . ASN A 1 49 ? 25.899 26.583 -0.939 1.00 10.00 49 ASN A CA 17
ATOM 27837 C C . ASN A 1 49 ? 24.509 26.700 -0.273 1.00 10.00 49 ASN A C 17
ATOM 27838 O O . ASN A 1 49 ? 23.938 27.792 -0.257 1.00 10.00 49 ASN A O 17
ATOM 27849 N N . VAL A 1 50 ? 23.959 25.609 0.276 1.00 10.00 50 VAL A N 17
ATOM 27850 C CA . VAL A 1 50 ? 22.714 25.606 1.070 1.00 10.00 50 VAL A CA 17
ATOM 27851 C C . VAL A 1 50 ? 22.956 26.299 2.415 1.00 10.00 50 VAL A C 17
ATOM 27852 O O . VAL A 1 50 ? 23.693 25.775 3.252 1.00 10.00 50 VAL A O 17
ATOM 27865 N N . THR A 1 51 ? 22.347 27.465 2.644 1.00 10.00 51 THR A N 17
ATOM 27866 C CA . THR A 1 51 ? 22.495 28.240 3.894 1.00 10.00 51 THR A CA 17
ATOM 27867 C C . THR A 1 51 ? 21.441 27.861 4.943 1.00 10.00 51 THR A C 17
ATOM 27868 O O . THR A 1 51 ? 20.493 27.120 4.660 1.00 10.00 51 THR A O 17
ATOM 27879 N N . LYS A 1 52 ? 21.569 28.396 6.166 1.00 10.00 52 LYS A N 17
ATOM 27880 C CA . LYS A 1 52 ? 20.523 28.298 7.197 1.00 10.00 52 LYS A CA 17
ATOM 27881 C C . LYS A 1 52 ? 19.232 28.989 6.759 1.00 10.00 52 LYS A C 17
ATOM 27882 O O . LYS A 1 52 ? 18.164 28.394 6.848 1.00 10.00 52 LYS A O 17
ATOM 27901 N N . GLU A 1 53 ? 19.324 30.222 6.259 1.00 10.00 53 GLU A N 17
ATOM 27902 C CA . GLU A 1 53 ? 18.186 30.979 5.711 1.00 10.00 53 GLU A CA 17
ATOM 27903 C C . GLU A 1 53 ? 17.420 30.179 4.643 1.00 10.00 53 GLU A C 17
ATOM 27904 O O . GLU A 1 53 ? 16.190 30.094 4.703 1.00 10.00 53 GLU A O 17
ATOM 27916 N N . MET A 1 54 ? 18.140 29.552 3.702 1.00 10.00 54 MET A N 17
ATOM 27917 C CA . MET A 1 54 ? 17.584 28.585 2.748 1.00 10.00 54 MET A CA 17
ATOM 27918 C C . MET A 1 54 ? 16.868 27.427 3.460 1.00 10.00 54 MET A C 17
ATOM 27919 O O . MET A 1 54 ? 15.680 27.209 3.215 1.00 10.00 54 MET A O 17
ATOM 27933 N N . LEU A 1 55 ? 17.567 26.674 4.320 1.00 10.00 55 LEU A N 17
ATOM 27934 C CA . LEU A 1 55 ? 17.043 25.475 4.982 1.00 10.00 55 LEU A CA 17
ATOM 27935 C C . LEU A 1 55 ? 15.783 25.742 5.817 1.00 10.00 55 LEU A C 17
ATOM 27936 O O . LEU A 1 55 ? 14.783 25.054 5.631 1.00 10.00 55 LEU A O 17
ATOM 27952 N N . VAL A 1 56 ? 15.824 26.698 6.749 1.00 10.00 56 VAL A N 17
ATOM 27953 C CA . VAL A 1 56 ? 14.716 27.033 7.667 1.00 10.00 56 VAL A CA 17
ATOM 27954 C C . VAL A 1 56 ? 13.440 27.371 6.876 1.00 10.00 56 VAL A C 17
ATOM 27955 O O . VAL A 1 56 ? 12.369 26.829 7.153 1.00 10.00 56 VAL A O 17
ATOM 27968 N N . THR A 1 57 ? 13.552 28.240 5.867 1.00 10.00 57 THR A N 17
ATOM 27969 C CA . THR A 1 57 ? 12.456 28.611 4.950 1.00 10.00 57 THR A CA 17
ATOM 27970 C C . THR A 1 57 ? 11.942 27.403 4.158 1.00 10.00 57 THR A C 17
ATOM 27971 O O . THR A 1 57 ? 10.733 27.163 4.095 1.00 10.00 57 THR A O 17
ATOM 27982 N N . SER A 1 58 ? 12.842 26.627 3.549 1.00 10.00 58 SER A N 17
ATOM 27983 C CA . SER A 1 58 ? 12.507 25.415 2.784 1.00 10.00 58 SER A CA 17
ATOM 27984 C C . SER A 1 58 ? 11.810 24.350 3.642 1.00 10.00 58 SER A C 17
ATOM 27985 O O . SER A 1 58 ? 10.875 23.710 3.175 1.00 10.00 58 SER A O 17
ATOM 27993 N N . CYS A 1 59 ? 12.211 24.187 4.905 1.00 10.00 59 CYS A N 17
ATOM 27994 C CA . CYS A 1 59 ? 11.556 23.352 5.914 1.00 10.00 59 CYS A CA 17
ATOM 27995 C C . CYS A 1 59 ? 10.092 23.760 6.153 1.00 10.00 59 CYS A C 17
ATOM 27996 O O . CYS A 1 59 ? 9.205 22.910 6.073 1.00 10.00 59 CYS A O 17
ATOM 28003 N N . VAL A 1 60 ? 9.801 25.045 6.391 1.00 10.00 60 VAL A N 17
ATOM 28004 C CA . VAL A 1 60 ? 8.422 25.577 6.491 1.00 10.00 60 VAL A CA 17
ATOM 28005 C C . VAL A 1 60 ? 7.596 25.275 5.229 1.00 10.00 60 VAL A C 17
ATOM 28006 O O . VAL A 1 60 ? 6.435 24.869 5.325 1.00 10.00 60 VAL A O 17
ATOM 28019 N N . ASN A 1 61 ? 8.174 25.452 4.038 1.00 10.00 61 ASN A N 17
ATOM 28020 C CA . ASN A 1 61 ? 7.556 25.096 2.751 1.00 10.00 61 ASN A CA 17
ATOM 28021 C C . ASN A 1 61 ? 7.294 23.581 2.607 1.00 10.00 61 ASN A C 17
ATOM 28022 O O . ASN A 1 61 ? 6.202 23.178 2.202 1.00 10.00 61 ASN A O 17
ATOM 28033 N N . ALA A 1 62 ? 8.269 22.731 2.940 1.00 10.00 62 ALA A N 17
ATOM 28034 C CA . ALA A 1 62 ? 8.139 21.276 2.930 1.00 10.00 62 ALA A CA 17
ATOM 28035 C C . ALA A 1 62 ? 7.042 20.802 3.897 1.00 10.00 62 ALA A C 17
ATOM 28036 O O . ALA A 1 62 ? 6.215 19.966 3.536 1.00 10.00 62 ALA A O 17
ATOM 28043 N N . THR A 1 63 ? 7.017 21.352 5.114 1.00 10.00 63 THR A N 17
ATOM 28044 C CA . THR A 1 63 ? 6.010 21.072 6.150 1.00 10.00 63 THR A CA 17
ATOM 28045 C C . THR A 1 63 ? 4.591 21.333 5.640 1.00 10.00 63 THR A C 17
ATOM 28046 O O . THR A 1 63 ? 3.730 20.463 5.786 1.00 10.00 63 THR A O 17
ATOM 28057 N N . GLN A 1 64 ? 4.340 22.491 5.013 1.00 10.00 64 GLN A N 17
ATOM 28058 C CA . GLN A 1 64 ? 3.082 22.796 4.319 1.00 10.00 64 GLN A CA 17
ATOM 28059 C C . GLN A 1 64 ? 2.698 21.687 3.327 1.00 10.00 64 GLN A C 17
ATOM 28060 O O . GLN A 1 64 ? 1.630 21.090 3.454 1.00 10.00 64 GLN A O 17
ATOM 28074 N N . ALA A 1 65 ? 3.567 21.411 2.347 1.00 10.00 65 ALA A N 17
ATOM 28075 C CA . ALA A 1 65 ? 3.377 20.424 1.286 1.00 10.00 65 ALA A CA 17
ATOM 28076 C C . ALA A 1 65 ? 3.095 18.994 1.800 1.00 10.00 65 ALA A C 17
ATOM 28077 O O . ALA A 1 65 ? 2.233 18.297 1.260 1.00 10.00 65 ALA A O 17
ATOM 28084 N N . ALA A 1 66 ? 3.821 18.546 2.826 1.00 10.00 66 ALA A N 17
ATOM 28085 C CA . ALA A 1 66 ? 3.664 17.237 3.457 1.00 10.00 66 ALA A CA 17
ATOM 28086 C C . ALA A 1 66 ? 2.348 17.073 4.243 1.00 10.00 66 ALA A C 17
ATOM 28087 O O . ALA A 1 66 ? 1.719 16.016 4.159 1.00 10.00 66 ALA A O 17
ATOM 28094 N N . ASN A 1 67 ? 1.932 18.086 5.016 1.00 10.00 67 ASN A N 17
ATOM 28095 C CA . ASN A 1 67 ? 0.821 17.991 5.979 1.00 10.00 67 ASN A CA 17
ATOM 28096 C C . ASN A 1 67 ? -0.374 18.890 5.596 1.00 10.00 67 ASN A C 17
ATOM 28097 O O . ASN A 1 67 ? -1.067 19.433 6.458 1.00 10.00 67 ASN A O 17
ATOM 28108 N N . GLN A 1 68 ? -0.654 18.993 4.292 1.00 10.00 68 GLN A N 17
ATOM 28109 C CA . GLN A 1 68 ? -1.735 19.802 3.701 1.00 10.00 68 GLN A CA 17
ATOM 28110 C C . GLN A 1 68 ? -3.088 19.546 4.378 1.00 10.00 68 GLN A C 17
ATOM 28111 O O . GLN A 1 68 ? -3.750 20.484 4.827 1.00 10.00 68 GLN A O 17
ATOM 28125 N N . ALA A 1 69 ? -3.485 18.271 4.463 1.00 10.00 69 ALA A N 17
ATOM 28126 C CA . ALA A 1 69 ? -4.720 17.812 5.094 1.00 10.00 69 ALA A CA 17
ATOM 28127 C C . ALA A 1 69 ? -4.897 18.358 6.523 1.00 10.00 69 ALA A C 17
ATOM 28128 O O . ALA A 1 69 ? -5.940 18.933 6.826 1.00 10.00 69 ALA A O 17
ATOM 28135 N N . GLU A 1 70 ? -3.891 18.197 7.391 1.00 10.00 70 GLU A N 17
ATOM 28136 C CA . GLU A 1 70 ? -3.906 18.645 8.794 1.00 10.00 70 GLU A CA 17
ATOM 28137 C C . GLU A 1 70 ? -4.168 20.150 8.936 1.00 10.00 70 GLU A C 17
ATOM 28138 O O . GLU A 1 70 ? -5.020 20.552 9.731 1.00 10.00 70 GLU A O 17
ATOM 28150 N N . PHE A 1 71 ? -3.457 20.985 8.171 1.00 10.00 71 PHE A N 17
ATOM 28151 C CA . PHE A 1 71 ? -3.704 22.429 8.130 1.00 10.00 71 PHE A CA 17
ATOM 28152 C C . PHE A 1 71 ? -5.129 22.741 7.645 1.00 10.00 71 PHE A C 17
ATOM 28153 O O . PHE A 1 71 ? -5.900 23.369 8.374 1.00 10.00 71 PHE A O 17
ATOM 28170 N N . SER A 1 72 ? -5.495 22.290 6.441 1.00 10.00 72 SER A N 17
ATOM 28171 C CA . SER A 1 72 ? -6.789 22.556 5.792 1.00 10.00 72 SER A CA 17
ATOM 28172 C C . SER A 1 72 ? -8.005 22.136 6.627 1.00 10.00 72 SER A C 17
ATOM 28173 O O . SER A 1 72 ? -8.921 22.945 6.800 1.00 10.00 72 SER A O 17
ATOM 28181 N N . ARG A 1 73 ? -8.052 20.889 7.125 1.00 10.00 73 ARG A N 17
ATOM 28182 C CA . ARG A 1 73 ? -9.193 20.329 7.881 1.00 10.00 73 ARG A CA 17
ATOM 28183 C C . ARG A 1 73 ? -9.524 21.122 9.142 1.00 10.00 73 ARG A C 17
ATOM 28184 O O . ARG A 1 73 ? -10.686 21.433 9.395 1.00 10.00 73 ARG A O 17
ATOM 28205 N N . GLU A 1 74 ? -8.501 21.464 9.919 1.00 10.00 74 GLU A N 17
ATOM 28206 C CA . GLU A 1 74 ? -8.621 22.344 11.087 1.00 10.00 74 GLU A CA 17
ATOM 28207 C C . GLU A 1 74 ? -9.032 23.776 10.715 1.00 10.00 74 GLU A C 17
ATOM 28208 O O . GLU A 1 74 ? -9.994 24.291 11.285 1.00 10.00 74 GLU A O 17
ATOM 28220 N N . LYS A 1 75 ? -8.327 24.425 9.776 1.00 10.00 75 LYS A N 17
ATOM 28221 C CA . LYS A 1 75 ? -8.501 25.833 9.348 1.00 10.00 75 LYS A CA 17
ATOM 28222 C C . LYS A 1 75 ? -9.952 26.251 9.043 1.00 10.00 75 LYS A C 17
ATOM 28223 O O . LYS A 1 75 ? -10.289 27.426 9.192 1.00 10.00 75 LYS A O 17
ATOM 28242 N N . GLN A 1 76 ? -10.818 25.311 8.651 1.00 10.00 76 GLN A N 17
ATOM 28243 C CA . GLN A 1 76 ? -12.264 25.526 8.469 1.00 10.00 76 GLN A CA 17
ATOM 28244 C C . GLN A 1 76 ? -12.964 26.138 9.704 1.00 10.00 76 GLN A C 17
ATOM 28245 O O . GLN A 1 76 ? -13.935 26.883 9.556 1.00 10.00 76 GLN A O 17
ATOM 28259 N N . ASP A 1 77 ? -12.493 25.820 10.916 1.00 10.00 77 ASP A N 17
ATOM 28260 C CA . ASP A 1 77 ? -13.071 26.233 12.207 1.00 10.00 77 ASP A CA 17
ATOM 28261 C C . ASP A 1 77 ? -12.012 26.722 13.220 1.00 10.00 77 ASP A C 17
ATOM 28262 O O . ASP A 1 77 ? -12.210 27.737 13.893 1.00 10.00 77 ASP A O 17
ATOM 28271 N N . SER A 1 78 ? -10.894 26.001 13.338 1.00 10.00 78 SER A N 17
ATOM 28272 C CA . SER A 1 78 ? -9.767 26.275 14.241 1.00 10.00 78 SER A CA 17
ATOM 28273 C C . SER A 1 78 ? -9.083 27.619 13.943 1.00 10.00 78 SER A C 17
ATOM 28274 O O . SER A 1 78 ? -8.822 27.951 12.781 1.00 10.00 78 SER A O 17
ATOM 28282 N N . LYS A 1 79 ? -8.776 28.387 14.999 1.00 10.00 79 LYS A N 17
ATOM 28283 C CA . LYS A 1 79 ? -8.228 29.756 14.941 1.00 10.00 79 LYS A CA 17
ATOM 28284 C C . LYS A 1 79 ? -6.867 29.853 15.639 1.00 10.00 79 LYS A C 17
ATOM 28285 O O . LYS A 1 79 ? -5.837 29.888 14.965 1.00 10.00 79 LYS A O 17
ATOM 28304 N N . LEU A 1 80 ? -6.849 29.874 16.977 1.00 10.00 80 LEU A N 17
ATOM 28305 C CA . LEU A 1 80 ? -5.633 30.021 17.792 1.00 10.00 80 LEU A CA 17
ATOM 28306 C C . LEU A 1 80 ? -4.589 28.927 17.510 1.00 10.00 80 LEU A C 17
ATOM 28307 O O . LEU A 1 80 ? -3.399 29.236 17.463 1.00 10.00 80 LEU A O 17
ATOM 28323 N N . HIS A 1 81 ? -5.008 27.672 17.281 1.00 10.00 81 HIS A N 17
ATOM 28324 C CA . HIS A 1 81 ? -4.095 26.548 17.025 1.00 10.00 81 HIS A CA 17
ATOM 28325 C C . HIS A 1 81 ? -3.067 26.863 15.934 1.00 10.00 81 HIS A C 17
ATOM 28326 O O . HIS A 1 81 ? -1.883 26.642 16.158 1.00 10.00 81 HIS A O 17
ATOM 28341 N N . GLN A 1 82 ? -3.501 27.394 14.785 1.00 10.00 82 GLN A N 17
ATOM 28342 C CA . GLN A 1 82 ? -2.637 27.747 13.648 1.00 10.00 82 GLN A CA 17
ATOM 28343 C C . GLN A 1 82 ? -1.454 28.634 14.077 1.00 10.00 82 GLN A C 17
ATOM 28344 O O . GLN A 1 82 ? -0.306 28.294 13.800 1.00 10.00 82 GLN A O 17
ATOM 28358 N N . ARG A 1 83 ? -1.717 29.749 14.776 1.00 10.00 83 ARG A N 17
ATOM 28359 C CA . ARG A 1 83 ? -0.704 30.691 15.303 1.00 10.00 83 ARG A CA 17
ATOM 28360 C C . ARG A 1 83 ? 0.385 29.965 16.105 1.00 10.00 83 ARG A C 17
ATOM 28361 O O . ARG A 1 83 ? 1.574 30.085 15.806 1.00 10.00 83 ARG A O 17
ATOM 28382 N N . VAL A 1 84 ? -0.034 29.203 17.116 1.00 10.00 84 VAL A N 17
ATOM 28383 C CA . VAL A 1 84 ? 0.820 28.395 18.007 1.00 10.00 84 VAL A CA 17
ATOM 28384 C C . VAL A 1 84 ? 1.605 27.340 17.214 1.00 10.00 84 VAL A C 17
ATOM 28385 O O . VAL A 1 84 ? 2.828 27.268 17.306 1.00 10.00 84 VAL A O 17
ATOM 28398 N N . LEU A 1 85 ? 0.908 26.532 16.411 1.00 10.00 85 LEU A N 17
ATOM 28399 C CA . LEU A 1 85 ? 1.452 25.479 15.548 1.00 10.00 85 LEU A CA 17
ATOM 28400 C C . LEU A 1 85 ? 2.545 25.998 14.599 1.00 10.00 85 LEU A C 17
ATOM 28401 O O . LEU A 1 85 ? 3.623 25.413 14.546 1.00 10.00 85 LEU A O 17
ATOM 28417 N N . TRP A 1 86 ? 2.305 27.092 13.872 1.00 10.00 86 TRP A N 17
ATOM 28418 C CA . TRP A 1 86 ? 3.299 27.722 12.992 1.00 10.00 86 TRP A CA 17
ATOM 28419 C C . TRP A 1 86 ? 4.540 28.231 13.726 1.00 10.00 86 TRP A C 17
ATOM 28420 O O . TRP A 1 86 ? 5.654 27.996 13.254 1.00 10.00 86 TRP A O 17
ATOM 28441 N N . ARG A 1 87 ? 4.381 28.884 14.883 1.00 10.00 87 ARG A N 17
ATOM 28442 C CA . ARG A 1 87 ? 5.498 29.232 15.783 1.00 10.00 87 ARG A CA 17
ATOM 28443 C C . ARG A 1 87 ? 6.316 27.990 16.167 1.00 10.00 87 ARG A C 17
ATOM 28444 O O . ARG A 1 87 ? 7.539 28.019 16.054 1.00 10.00 87 ARG A O 17
ATOM 28465 N N . LEU A 1 88 ? 5.662 26.901 16.578 1.00 10.00 88 LEU A N 17
ATOM 28466 C CA . LEU A 1 88 ? 6.295 25.610 16.880 1.00 10.00 88 LEU A CA 17
ATOM 28467 C C . LEU A 1 88 ? 7.074 25.046 15.670 1.00 10.00 88 LEU A C 17
ATOM 28468 O O . LEU A 1 88 ? 8.267 24.769 15.782 1.00 10.00 88 LEU A O 17
ATOM 28484 N N . ILE A 1 89 ? 6.427 24.907 14.506 1.00 10.00 89 ILE A N 17
ATOM 28485 C CA . ILE A 1 89 ? 7.047 24.493 13.232 1.00 10.00 89 ILE A CA 17
ATOM 28486 C C . ILE A 1 89 ? 8.301 25.329 12.937 1.00 10.00 89 ILE A C 17
ATOM 28487 O O . ILE A 1 89 ? 9.365 24.767 12.679 1.00 10.00 89 ILE A O 17
ATOM 28503 N N . LYS A 1 90 ? 8.199 26.662 12.985 1.00 10.00 90 LYS A N 17
ATOM 28504 C CA . LYS A 1 90 ? 9.326 27.582 12.784 1.00 10.00 90 LYS A CA 17
ATOM 28505 C C . LYS A 1 90 ? 10.456 27.359 13.786 1.00 10.00 90 LYS A C 17
ATOM 28506 O O . LYS A 1 90 ? 11.606 27.315 13.363 1.00 10.00 90 LYS A O 17
ATOM 28525 N N . GLU A 1 91 ? 10.172 27.205 15.079 1.00 10.00 91 GLU A N 17
ATOM 28526 C CA . GLU A 1 91 ? 11.171 26.828 16.092 1.00 10.00 91 GLU A CA 17
ATOM 28527 C C . GLU A 1 91 ? 11.884 25.503 15.755 1.00 10.00 91 GLU A C 17
ATOM 28528 O O . GLU A 1 91 ? 13.115 25.455 15.799 1.00 10.00 91 GLU A O 17
ATOM 28540 N N . ILE A 1 92 ? 11.147 24.447 15.377 1.00 10.00 92 ILE A N 17
ATOM 28541 C CA . ILE A 1 92 ? 11.719 23.181 14.872 1.00 10.00 92 ILE A CA 17
ATOM 28542 C C . ILE A 1 92 ? 12.642 23.440 13.674 1.00 10.00 92 ILE A C 17
ATOM 28543 O O . ILE A 1 92 ? 13.807 23.047 13.712 1.00 10.00 92 ILE A O 17
ATOM 28559 N N . CYS A 1 93 ? 12.146 24.093 12.618 1.00 10.00 93 CYS A N 17
ATOM 28560 C CA . CYS A 1 93 ? 12.928 24.420 11.423 1.00 10.00 93 CYS A CA 17
ATOM 28561 C C . CYS A 1 93 ? 14.195 25.234 11.761 1.00 10.00 93 CYS A C 17
ATOM 28562 O O . CYS A 1 93 ? 15.282 24.894 11.298 1.00 10.00 93 CYS A O 17
ATOM 28569 N N . SER A 1 94 ? 14.078 26.277 12.590 1.00 10.00 94 SER A N 17
ATOM 28570 C CA . SER A 1 94 ? 15.181 27.123 13.085 1.00 10.00 94 SER A CA 17
ATOM 28571 C C . SER A 1 94 ? 16.272 26.344 13.833 1.00 10.00 94 SER A C 17
ATOM 28572 O O . SER A 1 94 ? 17.453 26.678 13.720 1.00 10.00 94 SER A O 17
ATOM 28580 N N . ALA A 1 95 ? 15.901 25.320 14.609 1.00 10.00 95 ALA A N 17
ATOM 28581 C CA . ALA A 1 95 ? 16.833 24.457 15.340 1.00 10.00 95 ALA A CA 17
ATOM 28582 C C . ALA A 1 95 ? 17.737 23.593 14.428 1.00 10.00 95 ALA A C 17
ATOM 28583 O O . ALA A 1 95 ? 18.844 23.228 14.836 1.00 10.00 95 ALA A O 17
ATOM 28590 N N . LYS A 1 96 ? 17.281 23.242 13.215 1.00 10.00 96 LYS A N 17
ATOM 28591 C CA . LYS A 1 96 ? 18.003 22.383 12.254 1.00 10.00 96 LYS A CA 17
ATOM 28592 C C . LYS A 1 96 ? 19.359 22.987 11.854 1.00 10.00 96 LYS A C 17
ATOM 28593 O O . LYS A 1 96 ? 19.418 24.091 11.307 1.00 10.00 96 LYS A O 17
ATOM 28612 N N . HIS A 1 97 ? 20.443 22.254 12.127 1.00 10.00 97 HIS A N 17
ATOM 28613 C CA . HIS A 1 97 ? 21.843 22.661 11.956 1.00 10.00 97 HIS A CA 17
ATOM 28614 C C . HIS A 1 97 ? 22.666 21.679 11.108 1.00 10.00 97 HIS A C 17
ATOM 28615 O O . HIS A 1 97 ? 22.449 20.466 11.185 1.00 10.00 97 HIS A O 17
ATOM 28630 N N . CYS A 1 98 ? 23.635 22.190 10.344 1.00 10.00 98 CYS A N 17
ATOM 28631 C CA . CYS A 1 98 ? 24.481 21.412 9.428 1.00 10.00 98 CYS A CA 17
ATOM 28632 C C . CYS A 1 98 ? 25.972 21.698 9.664 1.00 10.00 98 CYS A C 17
ATOM 28633 O O . CYS A 1 98 ? 26.401 22.853 9.697 1.00 10.00 98 CYS A O 17
ATOM 28640 N N . ASP A 1 99 ? 26.770 20.639 9.825 1.00 10.00 99 ASP A N 17
ATOM 28641 C CA . ASP A 1 99 ? 28.196 20.694 10.184 1.00 10.00 99 ASP A CA 17
ATOM 28642 C C . ASP A 1 99 ? 29.052 21.514 9.201 1.00 10.00 99 ASP A C 17
ATOM 28643 O O . ASP A 1 99 ? 29.993 22.195 9.617 1.00 10.00 99 ASP A O 17
ATOM 28652 N N . PHE A 1 100 ? 28.749 21.443 7.898 1.00 10.00 100 PHE A N 17
ATOM 28653 C CA . PHE A 1 100 ? 29.503 22.133 6.846 1.00 10.00 100 PHE A CA 17
ATOM 28654 C C . PHE A 1 100 ? 29.348 23.667 6.824 1.00 10.00 100 PHE A C 17
ATOM 28655 O O . PHE A 1 100 ? 30.148 24.335 6.165 1.00 10.00 100 PHE A O 17
ATOM 28672 N N . TRP A 1 101 ? 28.344 24.247 7.500 1.00 10.00 101 TRP A N 17
ATOM 28673 C CA . TRP A 1 101 ? 28.123 25.702 7.541 1.00 10.00 101 TRP A CA 17
ATOM 28674 C C . TRP A 1 101 ? 29.332 26.452 8.128 1.00 10.00 101 TRP A C 17
ATOM 28675 O O . TRP A 1 101 ? 29.747 26.215 9.267 1.00 10.00 101 TRP A O 17
ATOM 28696 N N . LEU A 1 102 ? 29.918 27.340 7.317 1.00 10.00 102 LEU A N 17
ATOM 28697 C CA . LEU A 1 102 ? 31.185 28.024 7.581 1.00 10.00 102 LEU A CA 17
ATOM 28698 C C . LEU A 1 102 ? 31.056 29.112 8.666 1.00 10.00 102 LEU A C 17
ATOM 28699 O O . LEU A 1 102 ? 30.005 29.734 8.837 1.00 10.00 102 LEU A O 17
ATOM 28715 N N . GLU A 1 103 ? 32.162 29.372 9.367 1.00 10.00 103 GLU A N 17
ATOM 28716 C CA . GLU A 1 103 ? 32.317 30.445 10.364 1.00 10.00 103 GLU A CA 17
ATOM 28717 C C . GLU A 1 103 ? 33.706 31.099 10.240 1.00 10.00 103 GLU A C 17
ATOM 28718 O O . GLU A 1 103 ? 33.817 32.270 9.866 1.00 10.00 103 GLU A O 17
ATOM 28730 N N . ARG A 1 104 ? 34.764 30.326 10.530 1.00 10.00 104 ARG A N 17
ATOM 28731 C CA . ARG A 1 104 ? 36.187 30.733 10.515 1.00 10.00 104 ARG A CA 17
ATOM 28732 C C . ARG A 1 104 ? 37.070 29.870 9.593 1.00 10.00 104 ARG A C 17
ATOM 28733 O O . ARG A 1 104 ? 38.292 30.025 9.570 1.00 10.00 104 ARG A O 17
ATOM 28754 N N . GLY A 1 105 ? 36.448 28.971 8.829 1.00 10.00 105 GLY A N 17
ATOM 28755 C CA . GLY A 1 105 ? 37.061 28.030 7.887 1.00 10.00 105 GLY A CA 17
ATOM 28756 C C . GLY A 1 105 ? 36.015 27.146 7.192 1.00 10.00 105 GLY A C 17
ATOM 28757 O O . GLY A 1 105 ? 34.824 27.196 7.520 1.00 10.00 105 GLY A O 17
ATOM 28761 N N . ALA A 1 106 ? 36.462 26.340 6.225 1.00 10.00 106 ALA A N 17
ATOM 28762 C CA . ALA A 1 106 ? 35.645 25.382 5.472 1.00 10.00 106 ALA A CA 17
ATOM 28763 C C . ALA A 1 106 ? 35.608 23.978 6.127 1.00 10.00 106 ALA A C 17
ATOM 28764 O O . ALA A 1 106 ? 36.196 23.752 7.192 1.00 10.00 106 ALA A O 17
ATOM 28771 N N . ALA A 1 107 ? 34.915 23.031 5.480 1.00 10.00 107 ALA A N 17
ATOM 28772 C CA . ALA A 1 107 ? 34.743 21.628 5.891 1.00 10.00 107 ALA A CA 17
ATOM 28773 C C . ALA A 1 107 ? 34.883 20.654 4.699 1.00 10.00 107 ALA A C 17
ATOM 28774 O O . ALA A 1 107 ? 34.348 20.950 3.604 1.00 10.00 107 ALA A O 17
ATOM 28782 N N . ARG A 1 1 ? 2.182 -2.906 -6.609 1.00 10.00 1 ARG A N 18
ATOM 28783 C CA . ARG A 1 1 ? 1.832 -1.797 -7.540 1.00 10.00 1 ARG A CA 18
ATOM 28784 C C . ARG A 1 1 ? 2.797 -0.620 -7.366 1.00 10.00 1 ARG A C 18
ATOM 28785 O O . ARG A 1 1 ? 3.373 -0.436 -6.291 1.00 10.00 1 ARG A O 18
ATOM 28808 N N . VAL A 1 2 ? 2.970 0.194 -8.415 1.00 10.00 2 VAL A N 18
ATOM 28809 C CA . VAL A 1 2 ? 3.712 1.475 -8.379 1.00 10.00 2 VAL A CA 18
ATOM 28810 C C . VAL A 1 2 ? 3.058 2.486 -7.419 1.00 10.00 2 VAL A C 18
ATOM 28811 O O . VAL A 1 2 ? 1.855 2.413 -7.149 1.00 10.00 2 VAL A O 18
ATOM 28824 N N . ALA A 1 3 ? 3.843 3.438 -6.905 1.00 10.00 3 ALA A N 18
ATOM 28825 C CA . ALA A 1 3 ? 3.352 4.573 -6.119 1.00 10.00 3 ALA A CA 18
ATOM 28826 C C . ALA A 1 3 ? 2.301 5.404 -6.887 1.00 10.00 3 ALA A C 18
ATOM 28827 O O . ALA A 1 3 ? 2.390 5.581 -8.104 1.00 10.00 3 ALA A O 18
ATOM 28834 N N . GLU A 1 4 ? 1.313 5.942 -6.168 1.00 10.00 4 GLU A N 18
ATOM 28835 C CA . GLU A 1 4 ? 0.231 6.784 -6.712 1.00 10.00 4 GLU A CA 18
ATOM 28836 C C . GLU A 1 4 ? 0.615 8.270 -6.841 1.00 10.00 4 GLU A C 18
ATOM 28837 O O . GLU A 1 4 ? -0.038 9.030 -7.559 1.00 10.00 4 GLU A O 18
ATOM 28849 N N . ASN A 1 5 ? 1.691 8.677 -6.161 1.00 10.00 5 ASN A N 18
ATOM 28850 C CA . ASN A 1 5 ? 2.231 10.037 -6.116 1.00 10.00 5 ASN A CA 18
ATOM 28851 C C . ASN A 1 5 ? 3.728 10.022 -6.484 1.00 10.00 5 ASN A C 18
ATOM 28852 O O . ASN A 1 5 ? 4.616 10.320 -5.680 1.00 10.00 5 ASN A O 18
ATOM 28863 N N . ARG A 1 6 ? 3.990 9.636 -7.736 1.00 10.00 6 ARG A N 18
ATOM 28864 C CA . ARG A 1 6 ? 5.314 9.559 -8.382 1.00 10.00 6 ARG A CA 18
ATOM 28865 C C . ARG A 1 6 ? 5.940 10.956 -8.548 1.00 10.00 6 ARG A C 18
ATOM 28866 O O . ARG A 1 6 ? 5.200 11.892 -8.848 1.00 10.00 6 ARG A O 18
ATOM 28887 N N . PRO A 1 7 ? 7.268 11.143 -8.410 1.00 10.00 7 PRO A N 18
ATOM 28888 C CA . PRO A 1 7 ? 7.933 12.398 -8.777 1.00 10.00 7 PRO A CA 18
ATOM 28889 C C . PRO A 1 7 ? 7.601 12.788 -10.231 1.00 10.00 7 PRO A C 18
ATOM 28890 O O . PRO A 1 7 ? 7.912 12.045 -11.164 1.00 10.00 7 PRO A O 18
ATOM 28901 N N . GLY A 1 8 ? 6.917 13.920 -10.417 1.00 10.00 8 GLY A N 18
ATOM 28902 C CA . GLY A 1 8 ? 6.318 14.377 -11.673 1.00 10.00 8 GLY A CA 18
ATOM 28903 C C . GLY A 1 8 ? 4.780 14.403 -11.666 1.00 10.00 8 GLY A C 18
ATOM 28904 O O . GLY A 1 8 ? 4.185 14.968 -12.581 1.00 10.00 8 GLY A O 18
ATOM 28908 N N . ALA A 1 9 ? 4.108 13.760 -10.703 1.00 10.00 9 ALA A N 18
ATOM 28909 C CA . ALA A 1 9 ? 2.655 13.568 -10.712 1.00 10.00 9 ALA A CA 18
ATOM 28910 C C . ALA A 1 9 ? 1.861 14.889 -10.683 1.00 10.00 9 ALA A C 18
ATOM 28911 O O . ALA A 1 9 ? 2.135 15.793 -9.887 1.00 10.00 9 ALA A O 18
ATOM 28918 N N . PHE A 1 10 ? 0.838 14.980 -11.534 1.00 10.00 10 PHE A N 18
ATOM 28919 C CA . PHE A 1 10 ? -0.150 16.061 -11.541 1.00 10.00 10 PHE A CA 18
ATOM 28920 C C . PHE A 1 10 ? -0.892 16.196 -10.199 1.00 10.00 10 PHE A C 18
ATOM 28921 O O . PHE A 1 10 ? -1.220 15.198 -9.550 1.00 10.00 10 PHE A O 18
ATOM 28938 N N . ILE A 1 11 ? -1.230 17.434 -9.826 1.00 10.00 11 ILE A N 18
ATOM 28939 C CA . ILE A 1 11 ? -2.113 17.780 -8.707 1.00 10.00 11 ILE A CA 18
ATOM 28940 C C . ILE A 1 11 ? -3.282 18.586 -9.285 1.00 10.00 11 ILE A C 18
ATOM 28941 O O . ILE A 1 11 ? -3.094 19.662 -9.866 1.00 10.00 11 ILE A O 18
ATOM 28957 N N . LYS A 1 12 ? -4.490 18.034 -9.146 1.00 10.00 12 LYS A N 18
ATOM 28958 C CA . LYS A 1 12 ? -5.745 18.556 -9.711 1.00 10.00 12 LYS A CA 18
ATOM 28959 C C . LYS A 1 12 ? -6.712 18.931 -8.584 1.00 10.00 12 LYS A C 18
ATOM 28960 O O . LYS A 1 12 ? -7.619 18.176 -8.229 1.00 10.00 12 LYS A O 18
ATOM 28979 N N . GLN A 1 13 ? -6.492 20.111 -8.010 1.00 10.00 13 GLN A N 18
ATOM 28980 C CA . GLN A 1 13 ? -7.364 20.769 -7.034 1.00 10.00 13 GLN A CA 18
ATOM 28981 C C . GLN A 1 13 ? -8.606 21.352 -7.729 1.00 10.00 13 GLN A C 18
ATOM 28982 O O . GLN A 1 13 ? -9.721 21.243 -7.213 1.00 10.00 13 GLN A O 18
ATOM 28996 N N . GLY A 1 14 ? -8.406 21.976 -8.896 1.00 10.00 14 GLY A N 18
ATOM 28997 C CA . GLY A 1 14 ? -9.440 22.634 -9.703 1.00 10.00 14 GLY A CA 18
ATOM 28998 C C . GLY A 1 14 ? -9.391 24.151 -9.515 1.00 10.00 14 GLY A C 18
ATOM 28999 O O . GLY A 1 14 ? -10.292 24.747 -8.919 1.00 10.00 14 GLY A O 18
ATOM 29003 N N . ARG A 1 15 ? -8.312 24.765 -10.012 1.00 10.00 15 ARG A N 18
ATOM 29004 C CA . ARG A 1 15 ? -7.914 26.162 -9.788 1.00 10.00 15 ARG A CA 18
ATOM 29005 C C . ARG A 1 15 ? -7.476 26.808 -11.107 1.00 10.00 15 ARG A C 18
ATOM 29006 O O . ARG A 1 15 ? -6.434 26.452 -11.658 1.00 10.00 15 ARG A O 18
ATOM 29027 N N . LYS A 1 16 ? -8.291 27.732 -11.624 1.00 10.00 16 LYS A N 18
ATOM 29028 C CA . LYS A 1 16 ? -8.088 28.439 -12.902 1.00 10.00 16 LYS A CA 18
ATOM 29029 C C . LYS A 1 16 ? -6.924 29.439 -12.805 1.00 10.00 16 LYS A C 18
ATOM 29030 O O . LYS A 1 16 ? -6.941 30.335 -11.956 1.00 10.00 16 LYS A O 18
ATOM 29049 N N . LEU A 1 17 ? -5.911 29.274 -13.654 1.00 10.00 17 LEU A N 18
ATOM 29050 C CA . LEU A 1 17 ? -4.664 30.055 -13.671 1.00 10.00 17 LEU A CA 18
ATOM 29051 C C . LEU A 1 17 ? -4.705 31.223 -14.682 1.00 10.00 17 LEU A C 18
ATOM 29052 O O . LEU A 1 17 ? -5.679 31.402 -15.417 1.00 10.00 17 LEU A O 18
ATOM 29068 N N . ASP A 1 18 ? -3.629 32.015 -14.724 1.00 10.00 18 ASP A N 18
ATOM 29069 C CA . ASP A 1 18 ? -3.442 33.179 -15.603 1.00 10.00 18 ASP A CA 18
ATOM 29070 C C . ASP A 1 18 ? -2.118 33.067 -16.387 1.00 10.00 18 ASP A C 18
ATOM 29071 O O . ASP A 1 18 ? -1.056 33.493 -15.924 1.00 10.00 18 ASP A O 18
ATOM 29080 N N . ILE A 1 19 ? -2.191 32.455 -17.574 1.00 10.00 19 ILE A N 18
ATOM 29081 C CA . ILE A 1 19 ? -1.079 32.138 -18.488 1.00 10.00 19 ILE A CA 18
ATOM 29082 C C . ILE A 1 19 ? -1.507 32.498 -19.919 1.00 10.00 19 ILE A C 18
ATOM 29083 O O . ILE A 1 19 ? -2.584 32.098 -20.366 1.00 10.00 19 ILE A O 18
ATOM 29099 N N . ASP A 1 20 ? -0.669 33.244 -20.644 1.00 10.00 20 ASP A N 18
ATOM 29100 C CA . ASP A 1 20 ? -0.871 33.548 -22.067 1.00 10.00 20 ASP A CA 18
ATOM 29101 C C . ASP A 1 20 ? -0.195 32.488 -22.954 1.00 10.00 20 ASP A C 18
ATOM 29102 O O . ASP A 1 20 ? 0.950 32.636 -23.392 1.00 10.00 20 ASP A O 18
ATOM 29111 N N . PHE A 1 21 ? -0.924 31.403 -23.213 1.00 10.00 21 PHE A N 18
ATOM 29112 C CA . PHE A 1 21 ? -0.601 30.338 -24.165 1.00 10.00 21 PHE A CA 18
ATOM 29113 C C . PHE A 1 21 ? -0.538 30.864 -25.611 1.00 10.00 21 PHE A C 18
ATOM 29114 O O . PHE A 1 21 ? 0.337 30.479 -26.391 1.00 10.00 21 PHE A O 18
ATOM 29131 N N . GLY A 1 22 ? -1.502 31.718 -25.961 1.00 10.00 22 GLY A N 18
ATOM 29132 C CA . GLY A 1 22 ? -1.822 32.217 -27.306 1.00 10.00 22 GLY A CA 18
ATOM 29133 C C . GLY A 1 22 ? -3.334 32.129 -27.541 1.00 10.00 22 GLY A C 18
ATOM 29134 O O . GLY A 1 22 ? -3.984 31.288 -26.927 1.00 10.00 22 GLY A O 18
ATOM 29138 N N . ALA A 1 23 ? -3.908 32.955 -28.420 1.00 10.00 23 ALA A N 18
ATOM 29139 C CA . ALA A 1 23 ? -5.359 33.144 -28.597 1.00 10.00 23 ALA A CA 18
ATOM 29140 C C . ALA A 1 23 ? -6.213 31.856 -28.517 1.00 10.00 23 ALA A C 18
ATOM 29141 O O . ALA A 1 23 ? -7.112 31.750 -27.680 1.00 10.00 23 ALA A O 18
ATOM 29148 N N . GLU A 1 24 ? -5.942 30.872 -29.376 1.00 10.00 24 GLU A N 18
ATOM 29149 C CA . GLU A 1 24 ? -6.671 29.593 -29.425 1.00 10.00 24 GLU A CA 18
ATOM 29150 C C . GLU A 1 24 ? -6.454 28.728 -28.163 1.00 10.00 24 GLU A C 18
ATOM 29151 O O . GLU A 1 24 ? -7.402 28.160 -27.620 1.00 10.00 24 GLU A O 18
ATOM 29163 N N . GLY A 1 25 ? -5.216 28.645 -27.666 1.00 10.00 25 GLY A N 18
ATOM 29164 C CA . GLY A 1 25 ? -4.858 27.924 -26.438 1.00 10.00 25 GLY A CA 18
ATOM 29165 C C . GLY A 1 25 ? -5.454 28.536 -25.163 1.00 10.00 25 GLY A C 18
ATOM 29166 O O . GLY A 1 25 ? -5.917 27.808 -24.286 1.00 10.00 25 GLY A O 18
ATOM 29170 N N . ASN A 1 26 ? -5.478 29.868 -25.068 1.00 10.00 26 ASN A N 18
ATOM 29171 C CA . ASN A 1 26 ? -6.140 30.646 -24.018 1.00 10.00 26 ASN A CA 18
ATOM 29172 C C . ASN A 1 26 ? -7.628 30.279 -23.941 1.00 10.00 26 ASN A C 18
ATOM 29173 O O . ASN A 1 26 ? -8.137 29.967 -22.864 1.00 10.00 26 ASN A O 18
ATOM 29184 N N . ARG A 1 27 ? -8.318 30.294 -25.092 1.00 10.00 27 ARG A N 18
ATOM 29185 C CA . ARG A 1 27 ? -9.730 29.899 -25.239 1.00 10.00 27 ARG A CA 18
ATOM 29186 C C . ARG A 1 27 ? -9.954 28.452 -24.794 1.00 10.00 27 ARG A C 18
ATOM 29187 O O . ARG A 1 27 ? -10.895 28.180 -24.047 1.00 10.00 27 ARG A O 18
ATOM 29208 N N . TYR A 1 28 ? -9.087 27.535 -25.226 1.00 10.00 28 TYR A N 18
ATOM 29209 C CA . TYR A 1 28 ? -9.133 26.125 -24.850 1.00 10.00 28 TYR A CA 18
ATOM 29210 C C . TYR A 1 28 ? -8.995 25.928 -23.332 1.00 10.00 28 TYR A C 18
ATOM 29211 O O . TYR A 1 28 ? -9.869 25.314 -22.720 1.00 10.00 28 TYR A O 18
ATOM 29229 N N . TYR A 1 29 ? -7.938 26.469 -22.715 1.00 10.00 29 TYR A N 18
ATOM 29230 C CA . TYR A 1 29 ? -7.732 26.448 -21.262 1.00 10.00 29 TYR A CA 18
ATOM 29231 C C . TYR A 1 29 ? -8.923 27.048 -20.497 1.00 10.00 29 TYR A C 18
ATOM 29232 O O . TYR A 1 29 ? -9.468 26.399 -19.606 1.00 10.00 29 TYR A O 18
ATOM 29250 N N . ALA A 1 30 ? -9.367 28.258 -20.853 1.00 10.00 30 ALA A N 18
ATOM 29251 C CA . ALA A 1 30 ? -10.509 28.939 -20.234 1.00 10.00 30 ALA A CA 18
ATOM 29252 C C . ALA A 1 30 ? -11.788 28.074 -20.164 1.00 10.00 30 ALA A C 18
ATOM 29253 O O . ALA A 1 30 ? -12.533 28.157 -19.184 1.00 10.00 30 ALA A O 18
ATOM 29260 N N . ALA A 1 31 ? -12.040 27.249 -21.185 1.00 10.00 31 ALA A N 18
ATOM 29261 C CA . ALA A 1 31 ? -13.160 26.309 -21.258 1.00 10.00 31 ALA A CA 18
ATOM 29262 C C . ALA A 1 31 ? -12.895 24.923 -20.617 1.00 10.00 31 ALA A C 18
ATOM 29263 O O . ALA A 1 31 ? -13.853 24.241 -20.244 1.00 10.00 31 ALA A O 18
ATOM 29270 N N . ASN A 1 32 ? -11.632 24.485 -20.486 1.00 10.00 32 ASN A N 18
ATOM 29271 C CA . ASN A 1 32 ? -11.261 23.109 -20.108 1.00 10.00 32 ASN A CA 18
ATOM 29272 C C . ASN A 1 32 ? -10.312 22.959 -18.896 1.00 10.00 32 ASN A C 18
ATOM 29273 O O . ASN A 1 32 ? -9.876 21.841 -18.617 1.00 10.00 32 ASN A O 18
ATOM 29284 N N . TYR A 1 33 ? -10.016 24.030 -18.147 1.00 10.00 33 TYR A N 18
ATOM 29285 C CA . TYR A 1 33 ? -9.081 24.062 -17.002 1.00 10.00 33 TYR A CA 18
ATOM 29286 C C . TYR A 1 33 ? -9.287 22.949 -15.954 1.00 10.00 33 TYR A C 18
ATOM 29287 O O . TYR A 1 33 ? -8.324 22.516 -15.322 1.00 10.00 33 TYR A O 18
ATOM 29305 N N . TRP A 1 34 ? -10.518 22.455 -15.788 1.00 10.00 34 TRP A N 18
ATOM 29306 C CA . TRP A 1 34 ? -10.877 21.290 -14.966 1.00 10.00 34 TRP A CA 18
ATOM 29307 C C . TRP A 1 34 ? -10.061 20.014 -15.277 1.00 10.00 34 TRP A C 18
ATOM 29308 O O . TRP A 1 34 ? -9.753 19.253 -14.357 1.00 10.00 34 TRP A O 18
ATOM 29329 N N . GLN A 1 35 ? -9.700 19.761 -16.545 1.00 10.00 35 GLN A N 18
ATOM 29330 C CA . GLN A 1 35 ? -8.856 18.623 -16.954 1.00 10.00 35 GLN A CA 18
ATOM 29331 C C . GLN A 1 35 ? -7.395 18.767 -16.498 1.00 10.00 35 GLN A C 18
ATOM 29332 O O . GLN A 1 35 ? -6.750 17.782 -16.134 1.00 10.00 35 GLN A O 18
ATOM 29346 N N . PHE A 1 36 ? -6.850 19.979 -16.608 1.00 10.00 36 PHE A N 18
ATOM 29347 C CA . PHE A 1 36 ? -5.433 20.307 -16.439 1.00 10.00 36 PHE A CA 18
ATOM 29348 C C . PHE A 1 36 ? -4.927 20.220 -14.980 1.00 10.00 36 PHE A C 18
ATOM 29349 O O . PHE A 1 36 ? -5.704 20.409 -14.037 1.00 10.00 36 PHE A O 18
ATOM 29366 N N . PRO A 1 37 ? -3.614 19.989 -14.777 1.00 10.00 37 PRO A N 18
ATOM 29367 C CA . PRO A 1 37 ? -2.963 20.104 -13.473 1.00 10.00 37 PRO A CA 18
ATOM 29368 C C . PRO A 1 37 ? -2.798 21.583 -13.087 1.00 10.00 37 PRO A C 18
ATOM 29369 O O . PRO A 1 37 ? -2.313 22.386 -13.883 1.00 10.00 37 PRO A O 18
ATOM 29380 N N . ASP A 1 38 ? -3.171 21.959 -11.864 1.00 10.00 38 ASP A N 18
ATOM 29381 C CA . ASP A 1 38 ? -2.864 23.290 -11.314 1.00 10.00 38 ASP A CA 18
ATOM 29382 C C . ASP A 1 38 ? -1.567 23.279 -10.482 1.00 10.00 38 ASP A C 18
ATOM 29383 O O . ASP A 1 38 ? -0.846 24.279 -10.450 1.00 10.00 38 ASP A O 18
ATOM 29392 N N . GLY A 1 39 ? -1.242 22.145 -9.851 1.00 10.00 39 GLY A N 18
ATOM 29393 C CA . GLY A 1 39 ? 0.049 21.876 -9.206 1.00 10.00 39 GLY A CA 18
ATOM 29394 C C . GLY A 1 39 ? 0.743 20.646 -9.811 1.00 10.00 39 GLY A C 18
ATOM 29395 O O . GLY A 1 39 ? 0.117 19.840 -10.502 1.00 10.00 39 GLY A O 18
ATOM 29399 N N . ILE A 1 40 ? 2.038 20.475 -9.531 1.00 10.00 40 ILE A N 18
ATOM 29400 C CA . ILE A 1 40 ? 2.825 19.274 -9.872 1.00 10.00 40 ILE A CA 18
ATOM 29401 C C . ILE A 1 40 ? 3.696 18.896 -8.670 1.00 10.00 40 ILE A C 18
ATOM 29402 O O . ILE A 1 40 ? 4.494 19.708 -8.191 1.00 10.00 40 ILE A O 18
ATOM 29418 N N . TYR A 1 41 ? 3.551 17.659 -8.199 1.00 10.00 41 TYR A N 18
ATOM 29419 C CA . TYR A 1 41 ? 4.405 17.044 -7.186 1.00 10.00 41 TYR A CA 18
ATOM 29420 C C . TYR A 1 41 ? 5.765 16.681 -7.799 1.00 10.00 41 TYR A C 18
ATOM 29421 O O . TYR A 1 41 ? 5.840 15.820 -8.676 1.00 10.00 41 TYR A O 18
ATOM 29439 N N . TYR A 1 42 ? 6.844 17.327 -7.356 1.00 10.00 42 TYR A N 18
ATOM 29440 C CA . TYR A 1 42 ? 8.214 17.042 -7.799 1.00 10.00 42 TYR A CA 18
ATOM 29441 C C . TYR A 1 42 ? 9.250 17.433 -6.727 1.00 10.00 42 TYR A C 18
ATOM 29442 O O . TYR A 1 42 ? 9.008 18.325 -5.911 1.00 10.00 42 TYR A O 18
ATOM 29460 N N . GLU A 1 43 ? 10.410 16.767 -6.728 1.00 10.00 43 GLU A N 18
ATOM 29461 C CA . GLU A 1 43 ? 11.480 16.896 -5.723 1.00 10.00 43 GLU A CA 18
ATOM 29462 C C . GLU A 1 43 ? 12.830 17.203 -6.402 1.00 10.00 43 GLU A C 18
ATOM 29463 O O . GLU A 1 43 ? 13.813 16.466 -6.289 1.00 10.00 43 GLU A O 18
ATOM 29475 N N . GLY A 1 44 ? 12.870 18.329 -7.120 1.00 10.00 44 GLY A N 18
ATOM 29476 C CA . GLY A 1 44 ? 14.008 18.767 -7.941 1.00 10.00 44 GLY A CA 18
ATOM 29477 C C . GLY A 1 44 ? 15.209 19.303 -7.156 1.00 10.00 44 GLY A C 18
ATOM 29478 O O . GLY A 1 44 ? 16.348 19.189 -7.613 1.00 10.00 44 GLY A O 18
ATOM 29482 N N . CYS A 1 45 ? 14.965 19.924 -6.000 1.00 10.00 45 CYS A N 18
ATOM 29483 C CA . CYS A 1 45 ? 15.969 20.595 -5.172 1.00 10.00 45 CYS A CA 18
ATOM 29484 C C . CYS A 1 45 ? 16.863 19.602 -4.399 1.00 10.00 45 CYS A C 18
ATOM 29485 O O . CYS A 1 45 ? 16.747 19.436 -3.182 1.00 10.00 45 CYS A O 18
ATOM 29492 N N . SER A 1 46 ? 17.782 18.956 -5.119 1.00 10.00 46 SER A N 18
ATOM 29493 C CA . SER A 1 46 ? 18.781 18.025 -4.580 1.00 10.00 46 SER A CA 18
ATOM 29494 C C . SER A 1 46 ? 19.950 18.758 -3.903 1.00 10.00 46 SER A C 18
ATOM 29495 O O . SER A 1 46 ? 20.260 18.501 -2.737 1.00 10.00 46 SER A O 18
ATOM 29503 N N . GLU A 1 47 ? 20.615 19.666 -4.628 1.00 10.00 47 GLU A N 18
ATOM 29504 C CA . GLU A 1 47 ? 21.878 20.307 -4.230 1.00 10.00 47 GLU A CA 18
ATOM 29505 C C . GLU A 1 47 ? 22.097 21.678 -4.890 1.00 10.00 47 GLU A C 18
ATOM 29506 O O . GLU A 1 47 ? 21.627 21.903 -6.000 1.00 10.00 47 GLU A O 18
ATOM 29518 N N . ALA A 1 48 ? 22.877 22.572 -4.268 1.00 10.00 48 ALA A N 18
ATOM 29519 C CA . ALA A 1 48 ? 23.193 23.915 -4.773 1.00 10.00 48 ALA A CA 18
ATOM 29520 C C . ALA A 1 48 ? 23.736 23.961 -6.221 1.00 10.00 48 ALA A C 18
ATOM 29521 O O . ALA A 1 48 ? 23.564 24.966 -6.915 1.00 10.00 48 ALA A O 18
ATOM 29528 N N . ASN A 1 49 ? 24.394 22.889 -6.680 1.00 10.00 49 ASN A N 18
ATOM 29529 C CA . ASN A 1 49 ? 24.877 22.732 -8.056 1.00 10.00 49 ASN A CA 18
ATOM 29530 C C . ASN A 1 49 ? 23.745 22.637 -9.104 1.00 10.00 49 ASN A C 18
ATOM 29531 O O . ASN A 1 49 ? 23.961 23.027 -10.254 1.00 10.00 49 ASN A O 18
ATOM 29542 N N . VAL A 1 50 ? 22.560 22.111 -8.752 1.00 10.00 50 VAL A N 18
ATOM 29543 C CA . VAL A 1 50 ? 21.393 22.082 -9.654 1.00 10.00 50 VAL A CA 18
ATOM 29544 C C . VAL A 1 50 ? 20.904 23.513 -9.912 1.00 10.00 50 VAL A C 18
ATOM 29545 O O . VAL A 1 50 ? 20.666 24.271 -8.973 1.00 10.00 50 VAL A O 18
ATOM 29558 N N . THR A 1 51 ? 20.797 23.915 -11.178 1.00 10.00 51 THR A N 18
ATOM 29559 C CA . THR A 1 51 ? 20.344 25.255 -11.595 1.00 10.00 51 THR A CA 18
ATOM 29560 C C . THR A 1 51 ? 18.838 25.261 -11.858 1.00 10.00 51 THR A C 18
ATOM 29561 O O . THR A 1 51 ? 18.207 24.201 -11.901 1.00 10.00 51 THR A O 18
ATOM 29572 N N . LYS A 1 52 ? 18.243 26.444 -12.077 1.00 10.00 52 LYS A N 18
ATOM 29573 C CA . LYS A 1 52 ? 16.857 26.544 -12.558 1.00 10.00 52 LYS A CA 18
ATOM 29574 C C . LYS A 1 52 ? 16.695 25.811 -13.890 1.00 10.00 52 LYS A C 18
ATOM 29575 O O . LYS A 1 52 ? 15.824 24.958 -14.003 1.00 10.00 52 LYS A O 18
ATOM 29594 N N . GLU A 1 53 ? 17.544 26.098 -14.875 1.00 10.00 53 GLU A N 18
ATOM 29595 C CA . GLU A 1 53 ? 17.542 25.432 -16.189 1.00 10.00 53 GLU A CA 18
ATOM 29596 C C . GLU A 1 53 ? 17.527 23.898 -16.065 1.00 10.00 53 GLU A C 18
ATOM 29597 O O . GLU A 1 53 ? 16.674 23.238 -16.667 1.00 10.00 53 GLU A O 18
ATOM 29609 N N . MET A 1 54 ? 18.432 23.329 -15.258 1.00 10.00 54 MET A N 18
ATOM 29610 C CA . MET A 1 54 ? 18.436 21.899 -14.928 1.00 10.00 54 MET A CA 18
ATOM 29611 C C . MET A 1 54 ? 17.145 21.440 -14.232 1.00 10.00 54 MET A C 18
ATOM 29612 O O . MET A 1 54 ? 16.572 20.433 -14.652 1.00 10.00 54 MET A O 18
ATOM 29626 N N . LEU A 1 55 ? 16.666 22.140 -13.194 1.00 10.00 55 LEU A N 18
ATOM 29627 C CA . LEU A 1 55 ? 15.442 21.784 -12.467 1.00 10.00 55 LEU A CA 18
ATOM 29628 C C . LEU A 1 55 ? 14.205 21.759 -13.374 1.00 10.00 55 LEU A C 18
ATOM 29629 O O . LEU A 1 55 ? 13.482 20.767 -13.366 1.00 10.00 55 LEU A O 18
ATOM 29645 N N . VAL A 1 56 ? 13.938 22.823 -14.139 1.00 10.00 56 VAL A N 18
ATOM 29646 C CA . VAL A 1 56 ? 12.780 22.931 -15.050 1.00 10.00 56 VAL A CA 18
ATOM 29647 C C . VAL A 1 56 ? 12.793 21.798 -16.083 1.00 10.00 56 VAL A C 18
ATOM 29648 O O . VAL A 1 56 ? 11.788 21.107 -16.253 1.00 10.00 56 VAL A O 18
ATOM 29661 N N . THR A 1 57 ? 13.936 21.564 -16.736 1.00 10.00 57 THR A N 18
ATOM 29662 C CA . THR A 1 57 ? 14.146 20.443 -17.675 1.00 10.00 57 THR A CA 18
ATOM 29663 C C . THR A 1 57 ? 13.869 19.087 -17.014 1.00 10.00 57 THR A C 18
ATOM 29664 O O . THR A 1 57 ? 13.107 18.276 -17.546 1.00 10.00 57 THR A O 18
ATOM 29675 N N . SER A 1 58 ? 14.472 18.824 -15.853 1.00 10.00 58 SER A N 18
ATOM 29676 C CA . SER A 1 58 ? 14.289 17.580 -15.087 1.00 10.00 58 SER A CA 18
ATOM 29677 C C . SER A 1 58 ? 12.839 17.381 -14.622 1.00 10.00 58 SER A C 18
ATOM 29678 O O . SER A 1 58 ? 12.322 16.272 -14.697 1.00 10.00 58 SER A O 18
ATOM 29686 N N . CYS A 1 59 ? 12.160 18.444 -14.184 1.00 10.00 59 CYS A N 18
ATOM 29687 C CA . CYS A 1 59 ? 10.736 18.480 -13.839 1.00 10.00 59 CYS A CA 18
ATOM 29688 C C . CYS A 1 59 ? 9.841 18.073 -15.019 1.00 10.00 59 CYS A C 18
ATOM 29689 O O . CYS A 1 59 ? 8.992 17.195 -14.867 1.00 10.00 59 CYS A O 18
ATOM 29696 N N . VAL A 1 60 ? 10.043 18.653 -16.207 1.00 10.00 60 VAL A N 18
ATOM 29697 C CA . VAL A 1 60 ? 9.381 18.237 -17.460 1.00 10.00 60 VAL A CA 18
ATOM 29698 C C . VAL A 1 60 ? 9.603 16.742 -17.746 1.00 10.00 60 VAL A C 18
ATOM 29699 O O . VAL A 1 60 ? 8.648 16.017 -18.026 1.00 10.00 60 VAL A O 18
ATOM 29712 N N . ASN A 1 61 ? 10.847 16.258 -17.658 1.00 10.00 61 ASN A N 18
ATOM 29713 C CA . ASN A 1 61 ? 11.203 14.838 -17.803 1.00 10.00 61 ASN A CA 18
ATOM 29714 C C . ASN A 1 61 ? 10.517 13.922 -16.764 1.00 10.00 61 ASN A C 18
ATOM 29715 O O . ASN A 1 61 ? 9.998 12.863 -17.123 1.00 10.00 61 ASN A O 18
ATOM 29726 N N . ALA A 1 62 ? 10.492 14.309 -15.485 1.00 10.00 62 ALA A N 18
ATOM 29727 C CA . ALA A 1 62 ? 9.782 13.597 -14.423 1.00 10.00 62 ALA A CA 18
ATOM 29728 C C . ALA A 1 62 ? 8.270 13.535 -14.705 1.00 10.00 62 ALA A C 18
ATOM 29729 O O . ALA A 1 62 ? 7.654 12.471 -14.625 1.00 10.00 62 ALA A O 18
ATOM 29736 N N . THR A 1 63 ? 7.676 14.675 -15.074 1.00 10.00 63 THR A N 18
ATOM 29737 C CA . THR A 1 63 ? 6.260 14.811 -15.445 1.00 10.00 63 THR A CA 18
ATOM 29738 C C . THR A 1 63 ? 5.874 13.842 -16.567 1.00 10.00 63 THR A C 18
ATOM 29739 O O . THR A 1 63 ? 4.892 13.115 -16.408 1.00 10.00 63 THR A O 18
ATOM 29750 N N . GLN A 1 64 ? 6.643 13.785 -17.668 1.00 10.00 64 GLN A N 18
ATOM 29751 C CA . GLN A 1 64 ? 6.497 12.798 -18.753 1.00 10.00 64 GLN A CA 18
ATOM 29752 C C . GLN A 1 64 ? 6.349 11.368 -18.213 1.00 10.00 64 GLN A C 18
ATOM 29753 O O . GLN A 1 64 ? 5.335 10.715 -18.459 1.00 10.00 64 GLN A O 18
ATOM 29767 N N . ALA A 1 65 ? 7.358 10.888 -17.478 1.00 10.00 65 ALA A N 18
ATOM 29768 C CA . ALA A 1 65 ? 7.413 9.555 -16.885 1.00 10.00 65 ALA A CA 18
ATOM 29769 C C . ALA A 1 65 ? 6.215 9.242 -15.965 1.00 10.00 65 ALA A C 18
ATOM 29770 O O . ALA A 1 65 ? 5.666 8.138 -16.014 1.00 10.00 65 ALA A O 18
ATOM 29777 N N . ALA A 1 66 ? 5.816 10.192 -15.115 1.00 10.00 66 ALA A N 18
ATOM 29778 C CA . ALA A 1 66 ? 4.744 10.024 -14.136 1.00 10.00 66 ALA A CA 18
ATOM 29779 C C . ALA A 1 66 ? 3.313 10.033 -14.719 1.00 10.00 66 ALA A C 18
ATOM 29780 O O . ALA A 1 66 ? 2.445 9.377 -14.138 1.00 10.00 66 ALA A O 18
ATOM 29787 N N . ASN A 1 67 ? 3.035 10.758 -15.814 1.00 10.00 67 ASN A N 18
ATOM 29788 C CA . ASN A 1 67 ? 1.665 10.994 -16.322 1.00 10.00 67 ASN A CA 18
ATOM 29789 C C . ASN A 1 67 ? 1.484 10.582 -17.804 1.00 10.00 67 ASN A C 18
ATOM 29790 O O . ASN A 1 67 ? 0.772 11.233 -18.571 1.00 10.00 67 ASN A O 18
ATOM 29801 N N . GLN A 1 68 ? 2.096 9.459 -18.196 1.00 10.00 68 GLN A N 18
ATOM 29802 C CA . GLN A 1 68 ? 2.195 8.954 -19.579 1.00 10.00 68 GLN A CA 18
ATOM 29803 C C . GLN A 1 68 ? 0.857 8.856 -20.334 1.00 10.00 68 GLN A C 18
ATOM 29804 O O . GLN A 1 68 ? 0.814 9.141 -21.531 1.00 10.00 68 GLN A O 18
ATOM 29818 N N . ALA A 1 69 ? -0.222 8.439 -19.662 1.00 10.00 69 ALA A N 18
ATOM 29819 C CA . ALA A 1 69 ? -1.550 8.223 -20.245 1.00 10.00 69 ALA A CA 18
ATOM 29820 C C . ALA A 1 69 ? -2.068 9.429 -21.059 1.00 10.00 69 ALA A C 18
ATOM 29821 O O . ALA A 1 69 ? -2.338 9.298 -22.254 1.00 10.00 69 ALA A O 18
ATOM 29828 N N . GLU A 1 70 ? -2.195 10.606 -20.439 1.00 10.00 70 GLU A N 18
ATOM 29829 C CA . GLU A 1 70 ? -2.675 11.836 -21.098 1.00 10.00 70 GLU A CA 18
ATOM 29830 C C . GLU A 1 70 ? -1.755 12.311 -22.240 1.00 10.00 70 GLU A C 18
ATOM 29831 O O . GLU A 1 70 ? -2.223 12.935 -23.195 1.00 10.00 70 GLU A O 18
ATOM 29843 N N . PHE A 1 71 ? -0.458 11.992 -22.180 1.00 10.00 71 PHE A N 18
ATOM 29844 C CA . PHE A 1 71 ? 0.527 12.280 -23.231 1.00 10.00 71 PHE A CA 18
ATOM 29845 C C . PHE A 1 71 ? 0.565 11.239 -24.370 1.00 10.00 71 PHE A C 18
ATOM 29846 O O . PHE A 1 71 ? 1.377 11.368 -25.288 1.00 10.00 71 PHE A O 18
ATOM 29863 N N . SER A 1 72 ? -0.287 10.208 -24.330 1.00 10.00 72 SER A N 18
ATOM 29864 C CA . SER A 1 72 ? -0.236 9.045 -25.231 1.00 10.00 72 SER A CA 18
ATOM 29865 C C . SER A 1 72 ? -1.600 8.680 -25.824 1.00 10.00 72 SER A C 18
ATOM 29866 O O . SER A 1 72 ? -1.757 8.669 -27.047 1.00 10.00 72 SER A O 18
ATOM 29874 N N . ARG A 1 73 ? -2.595 8.379 -24.979 1.00 10.00 73 ARG A N 18
ATOM 29875 C CA . ARG A 1 73 ? -3.919 7.865 -25.376 1.00 10.00 73 ARG A CA 18
ATOM 29876 C C . ARG A 1 73 ? -4.698 8.843 -26.260 1.00 10.00 73 ARG A C 18
ATOM 29877 O O . ARG A 1 73 ? -5.178 8.461 -27.327 1.00 10.00 73 ARG A O 18
ATOM 29898 N N . GLU A 1 74 ? -4.835 10.094 -25.818 1.00 10.00 74 GLU A N 18
ATOM 29899 C CA . GLU A 1 74 ? -5.630 11.129 -26.506 1.00 10.00 74 GLU A CA 18
ATOM 29900 C C . GLU A 1 74 ? -4.838 11.957 -27.536 1.00 10.00 74 GLU A C 18
ATOM 29901 O O . GLU A 1 74 ? -5.435 12.482 -28.475 1.00 10.00 74 GLU A O 18
ATOM 29913 N N . LYS A 1 75 ? -3.509 12.066 -27.375 1.00 10.00 75 LYS A N 18
ATOM 29914 C CA . LYS A 1 75 ? -2.546 12.888 -28.142 1.00 10.00 75 LYS A CA 18
ATOM 29915 C C . LYS A 1 75 ? -2.864 13.056 -29.635 1.00 10.00 75 LYS A C 18
ATOM 29916 O O . LYS A 1 75 ? -2.881 14.183 -30.132 1.00 10.00 75 LYS A O 18
ATOM 29935 N N . GLN A 1 76 ? -3.073 11.946 -30.342 1.00 10.00 76 GLN A N 18
ATOM 29936 C CA . GLN A 1 76 ? -3.288 11.877 -31.796 1.00 10.00 76 GLN A CA 18
ATOM 29937 C C . GLN A 1 76 ? -4.450 12.775 -32.265 1.00 10.00 76 GLN A C 18
ATOM 29938 O O . GLN A 1 76 ? -4.314 13.508 -33.245 1.00 10.00 76 GLN A O 18
ATOM 29952 N N . ASP A 1 77 ? -5.592 12.716 -31.575 1.00 10.00 77 ASP A N 18
ATOM 29953 C CA . ASP A 1 77 ? -6.762 13.575 -31.802 1.00 10.00 77 ASP A CA 18
ATOM 29954 C C . ASP A 1 77 ? -6.643 14.921 -31.059 1.00 10.00 77 ASP A C 18
ATOM 29955 O O . ASP A 1 77 ? -6.867 15.988 -31.634 1.00 10.00 77 ASP A O 18
ATOM 29964 N N . SER A 1 78 ? -6.298 14.870 -29.770 1.00 10.00 78 SER A N 18
ATOM 29965 C CA . SER A 1 78 ? -6.278 15.978 -28.804 1.00 10.00 78 SER A CA 18
ATOM 29966 C C . SER A 1 78 ? -5.011 16.851 -28.922 1.00 10.00 78 SER A C 18
ATOM 29967 O O . SER A 1 78 ? -4.328 17.151 -27.938 1.00 10.00 78 SER A O 18
ATOM 29975 N N . LYS A 1 79 ? -4.688 17.283 -30.148 1.00 10.00 79 LYS A N 18
ATOM 29976 C CA . LYS A 1 79 ? -3.451 17.994 -30.526 1.00 10.00 79 LYS A CA 18
ATOM 29977 C C . LYS A 1 79 ? -3.239 19.284 -29.728 1.00 10.00 79 LYS A C 18
ATOM 29978 O O . LYS A 1 79 ? -2.195 19.446 -29.091 1.00 10.00 79 LYS A O 18
ATOM 29997 N N . LEU A 1 80 ? -4.222 20.190 -29.747 1.00 10.00 80 LEU A N 18
ATOM 29998 C CA . LEU A 1 80 ? -4.205 21.458 -29.005 1.00 10.00 80 LEU A CA 18
ATOM 29999 C C . LEU A 1 80 ? -4.002 21.242 -27.498 1.00 10.00 80 LEU A C 18
ATOM 30000 O O . LEU A 1 80 ? -3.200 21.957 -26.894 1.00 10.00 80 LEU A O 18
ATOM 30016 N N . HIS A 1 81 ? -4.685 20.254 -26.896 1.00 10.00 81 HIS A N 18
ATOM 30017 C CA . HIS A 1 81 ? -4.535 19.928 -25.473 1.00 10.00 81 HIS A CA 18
ATOM 30018 C C . HIS A 1 81 ? -3.066 19.732 -25.108 1.00 10.00 81 HIS A C 18
ATOM 30019 O O . HIS A 1 81 ? -2.601 20.395 -24.189 1.00 10.00 81 HIS A O 18
ATOM 30034 N N . GLN A 1 82 ? -2.330 18.891 -25.845 1.00 10.00 82 GLN A N 18
ATOM 30035 C CA . GLN A 1 82 ? -0.891 18.667 -25.640 1.00 10.00 82 GLN A CA 18
ATOM 30036 C C . GLN A 1 82 ? -0.094 19.980 -25.602 1.00 10.00 82 GLN A C 18
ATOM 30037 O O . GLN A 1 82 ? 0.673 20.194 -24.667 1.00 10.00 82 GLN A O 18
ATOM 30051 N N . ARG A 1 83 ? -0.265 20.863 -26.598 1.00 10.00 83 ARG A N 18
ATOM 30052 C CA . ARG A 1 83 ? 0.459 22.149 -26.699 1.00 10.00 83 ARG A CA 18
ATOM 30053 C C . ARG A 1 83 ? 0.258 23.020 -25.453 1.00 10.00 83 ARG A C 18
ATOM 30054 O O . ARG A 1 83 ? 1.228 23.430 -24.813 1.00 10.00 83 ARG A O 18
ATOM 30075 N N . VAL A 1 84 ? -1.003 23.284 -25.107 1.00 10.00 84 VAL A N 18
ATOM 30076 C CA . VAL A 1 84 ? -1.427 24.058 -23.925 1.00 10.00 84 VAL A CA 18
ATOM 30077 C C . VAL A 1 84 ? -0.925 23.397 -22.631 1.00 10.00 84 VAL A C 18
ATOM 30078 O O . VAL A 1 84 ? -0.304 24.053 -21.797 1.00 10.00 84 VAL A O 18
ATOM 30091 N N . LEU A 1 85 ? -1.151 22.090 -22.470 1.00 10.00 85 LEU A N 18
ATOM 30092 C CA . LEU A 1 85 ? -0.726 21.266 -21.331 1.00 10.00 85 LEU A CA 18
ATOM 30093 C C . LEU A 1 85 ? 0.792 21.324 -21.097 1.00 10.00 85 LEU A C 18
ATOM 30094 O O . LEU A 1 85 ? 1.220 21.579 -19.975 1.00 10.00 85 LEU A O 18
ATOM 30110 N N . TRP A 1 86 ? 1.616 21.123 -22.128 1.00 10.00 86 TRP A N 18
ATOM 30111 C CA . TRP A 1 86 ? 3.076 21.247 -22.033 1.00 10.00 86 TRP A CA 18
ATOM 30112 C C . TRP A 1 86 ? 3.552 22.646 -21.647 1.00 10.00 86 TRP A C 18
ATOM 30113 O O . TRP A 1 86 ? 4.417 22.765 -20.776 1.00 10.00 86 TRP A O 18
ATOM 30134 N N . ARG A 1 87 ? 2.988 23.706 -22.242 1.00 10.00 87 ARG A N 18
ATOM 30135 C CA . ARG A 1 87 ? 3.241 25.090 -21.806 1.00 10.00 87 ARG A CA 18
ATOM 30136 C C . ARG A 1 87 ? 2.926 25.265 -20.316 1.00 10.00 87 ARG A C 18
ATOM 30137 O O . ARG A 1 87 ? 3.771 25.761 -19.577 1.00 10.00 87 ARG A O 18
ATOM 30158 N N . LEU A 1 88 ? 1.746 24.841 -19.866 1.00 10.00 88 LEU A N 18
ATOM 30159 C CA . LEU A 1 88 ? 1.338 24.863 -18.457 1.00 10.00 88 LEU A CA 18
ATOM 30160 C C . LEU A 1 88 ? 2.318 24.107 -17.540 1.00 10.00 88 LEU A C 18
ATOM 30161 O O . LEU A 1 88 ? 2.761 24.659 -16.534 1.00 10.00 88 LEU A O 18
ATOM 30177 N N . ILE A 1 89 ? 2.674 22.863 -17.873 1.00 10.00 89 ILE A N 18
ATOM 30178 C CA . ILE A 1 89 ? 3.692 22.073 -17.160 1.00 10.00 89 ILE A CA 18
ATOM 30179 C C . ILE A 1 89 ? 4.994 22.872 -17.017 1.00 10.00 89 ILE A C 18
ATOM 30180 O O . ILE A 1 89 ? 5.505 23.006 -15.907 1.00 10.00 89 ILE A O 18
ATOM 30196 N N . LYS A 1 90 ? 5.523 23.432 -18.112 1.00 10.00 90 LYS A N 18
ATOM 30197 C CA . LYS A 1 90 ? 6.718 24.292 -18.107 1.00 10.00 90 LYS A CA 18
ATOM 30198 C C . LYS A 1 90 ? 6.569 25.527 -17.215 1.00 10.00 90 LYS A C 18
ATOM 30199 O O . LYS A 1 90 ? 7.480 25.804 -16.439 1.00 10.00 90 LYS A O 18
ATOM 30218 N N . GLU A 1 91 ? 5.451 26.252 -17.277 1.00 10.00 91 GLU A N 18
ATOM 30219 C CA . GLU A 1 91 ? 5.131 27.348 -16.345 1.00 10.00 91 GLU A CA 18
ATOM 30220 C C . GLU A 1 91 ? 5.205 26.896 -14.873 1.00 10.00 91 GLU A C 18
ATOM 30221 O O . GLU A 1 91 ? 5.893 27.533 -14.076 1.00 10.00 91 GLU A O 18
ATOM 30233 N N . ILE A 1 92 ? 4.548 25.789 -14.499 1.00 10.00 92 ILE A N 18
ATOM 30234 C CA . ILE A 1 92 ? 4.614 25.196 -13.147 1.00 10.00 92 ILE A CA 18
ATOM 30235 C C . ILE A 1 92 ? 6.058 24.827 -12.761 1.00 10.00 92 ILE A C 18
ATOM 30236 O O . ILE A 1 92 ? 6.525 25.207 -11.686 1.00 10.00 92 ILE A O 18
ATOM 30252 N N . CYS A 1 93 ? 6.769 24.089 -13.618 1.00 10.00 93 CYS A N 18
ATOM 30253 C CA . CYS A 1 93 ? 8.165 23.695 -13.414 1.00 10.00 93 CYS A CA 18
ATOM 30254 C C . CYS A 1 93 ? 9.098 24.912 -13.218 1.00 10.00 93 CYS A C 18
ATOM 30255 O O . CYS A 1 93 ? 9.966 24.884 -12.348 1.00 10.00 93 CYS A O 18
ATOM 30262 N N . SER A 1 94 ? 8.916 25.983 -14.000 1.00 10.00 94 SER A N 18
ATOM 30263 C CA . SER A 1 94 ? 9.577 27.291 -13.846 1.00 10.00 94 SER A CA 18
ATOM 30264 C C . SER A 1 94 ? 9.247 27.969 -12.509 1.00 10.00 94 SER A C 18
ATOM 30265 O O . SER A 1 94 ? 10.139 28.497 -11.841 1.00 10.00 94 SER A O 18
ATOM 30273 N N . ALA A 1 95 ? 7.970 27.969 -12.117 1.00 10.00 95 ALA A N 18
ATOM 30274 C CA . ALA A 1 95 ? 7.450 28.616 -10.908 1.00 10.00 95 ALA A CA 18
ATOM 30275 C C . ALA A 1 95 ? 8.067 28.076 -9.601 1.00 10.00 95 ALA A C 18
ATOM 30276 O O . ALA A 1 95 ? 8.480 28.868 -8.749 1.00 10.00 95 ALA A O 18
ATOM 30283 N N . LYS A 1 96 ? 8.130 26.747 -9.417 1.00 10.00 96 LYS A N 18
ATOM 30284 C CA . LYS A 1 96 ? 8.817 26.111 -8.269 1.00 10.00 96 LYS A CA 18
ATOM 30285 C C . LYS A 1 96 ? 10.325 26.438 -8.254 1.00 10.00 96 LYS A C 18
ATOM 30286 O O . LYS A 1 96 ? 10.965 26.521 -9.306 1.00 10.00 96 LYS A O 18
ATOM 30305 N N . HIS A 1 97 ? 10.893 26.696 -7.072 1.00 10.00 97 HIS A N 18
ATOM 30306 C CA . HIS A 1 97 ? 12.279 27.159 -6.842 1.00 10.00 97 HIS A CA 18
ATOM 30307 C C . HIS A 1 97 ? 12.938 26.441 -5.648 1.00 10.00 97 HIS A C 18
ATOM 30308 O O . HIS A 1 97 ? 12.245 25.819 -4.838 1.00 10.00 97 HIS A O 18
ATOM 30323 N N . CYS A 1 98 ? 14.260 26.586 -5.505 1.00 10.00 98 CYS A N 18
ATOM 30324 C CA . CYS A 1 98 ? 15.050 26.074 -4.377 1.00 10.00 98 CYS A CA 18
ATOM 30325 C C . CYS A 1 98 ? 15.605 27.215 -3.509 1.00 10.00 98 CYS A C 18
ATOM 30326 O O . CYS A 1 98 ? 16.208 28.162 -4.018 1.00 10.00 98 CYS A O 18
ATOM 30333 N N . ASP A 1 99 ? 15.434 27.116 -2.188 1.00 10.00 99 ASP A N 18
ATOM 30334 C CA . ASP A 1 99 ? 15.904 28.107 -1.205 1.00 10.00 99 ASP A CA 18
ATOM 30335 C C . ASP A 1 99 ? 17.432 28.306 -1.225 1.00 10.00 99 ASP A C 18
ATOM 30336 O O . ASP A 1 99 ? 17.921 29.421 -1.032 1.00 10.00 99 ASP A O 18
ATOM 30345 N N . PHE A 1 100 ? 18.193 27.227 -1.448 1.00 10.00 100 PHE A N 18
ATOM 30346 C CA . PHE A 1 100 ? 19.661 27.224 -1.479 1.00 10.00 100 PHE A CA 18
ATOM 30347 C C . PHE A 1 100 ? 20.298 27.943 -2.688 1.00 10.00 100 PHE A C 18
ATOM 30348 O O . PHE A 1 100 ? 21.514 28.148 -2.688 1.00 10.00 100 PHE A O 18
ATOM 30365 N N . TRP A 1 101 ? 19.530 28.301 -3.728 1.00 10.00 101 TRP A N 18
ATOM 30366 C CA . TRP A 1 101 ? 20.058 28.947 -4.940 1.00 10.00 101 TRP A CA 18
ATOM 30367 C C . TRP A 1 101 ? 20.772 30.280 -4.651 1.00 10.00 101 TRP A C 18
ATOM 30368 O O . TRP A 1 101 ? 20.355 31.074 -3.802 1.00 10.00 101 TRP A O 18
ATOM 30389 N N . LEU A 1 102 ? 21.873 30.501 -5.376 1.00 10.00 102 LEU A N 18
ATOM 30390 C CA . LEU A 1 102 ? 22.861 31.565 -5.178 1.00 10.00 102 LEU A CA 18
ATOM 30391 C C . LEU A 1 102 ? 23.364 32.150 -6.512 1.00 10.00 102 LEU A C 18
ATOM 30392 O O . LEU A 1 102 ? 23.271 31.511 -7.561 1.00 10.00 102 LEU A O 18
ATOM 30408 N N . GLU A 1 103 ? 23.896 33.374 -6.467 1.00 10.00 103 GLU A N 18
ATOM 30409 C CA . GLU A 1 103 ? 24.333 34.145 -7.643 1.00 10.00 103 GLU A CA 18
ATOM 30410 C C . GLU A 1 103 ? 25.510 33.479 -8.388 1.00 10.00 103 GLU A C 18
ATOM 30411 O O . GLU A 1 103 ? 25.440 33.266 -9.602 1.00 10.00 103 GLU A O 18
ATOM 30423 N N . ARG A 1 104 ? 26.594 33.156 -7.663 1.00 10.00 104 ARG A N 18
ATOM 30424 C CA . ARG A 1 104 ? 27.828 32.533 -8.185 1.00 10.00 104 ARG A CA 18
ATOM 30425 C C . ARG A 1 104 ? 28.359 31.437 -7.251 1.00 10.00 104 ARG A C 18
ATOM 30426 O O . ARG A 1 104 ? 28.205 30.251 -7.544 1.00 10.00 104 ARG A O 18
ATOM 30447 N N . GLY A 1 105 ? 29.004 31.830 -6.149 1.00 10.00 105 GLY A N 18
ATOM 30448 C CA . GLY A 1 105 ? 29.700 30.937 -5.213 1.00 10.00 105 GLY A CA 18
ATOM 30449 C C . GLY A 1 105 ? 30.353 31.688 -4.048 1.00 10.00 105 GLY A C 18
ATOM 30450 O O . GLY A 1 105 ? 29.926 31.550 -2.900 1.00 10.00 105 GLY A O 18
ATOM 30454 N N . ALA A 1 106 ? 31.388 32.482 -4.345 1.00 10.00 106 ALA A N 18
ATOM 30455 C CA . ALA A 1 106 ? 32.185 33.246 -3.377 1.00 10.00 106 ALA A CA 18
ATOM 30456 C C . ALA A 1 106 ? 32.599 34.637 -3.910 1.00 10.00 106 ALA A C 18
ATOM 30457 O O . ALA A 1 106 ? 32.577 34.890 -5.121 1.00 10.00 106 ALA A O 18
ATOM 30464 N N . ALA A 1 107 ? 32.985 35.539 -3.000 1.00 10.00 107 ALA A N 18
ATOM 30465 C CA . ALA A 1 107 ? 33.415 36.921 -3.263 1.00 10.00 107 ALA A CA 18
ATOM 30466 C C . ALA A 1 107 ? 34.578 37.352 -2.341 1.00 10.00 107 ALA A C 18
ATOM 30467 O O . ALA A 1 107 ? 34.544 37.032 -1.128 1.00 10.00 107 ALA A O 18
ATOM 30475 N N . ARG A 1 1 ? 0.339 -8.036 -1.416 1.00 10.00 1 ARG A N 19
ATOM 30476 C CA . ARG A 1 1 ? -0.150 -7.785 -2.802 1.00 10.00 1 ARG A CA 19
ATOM 30477 C C . ARG A 1 1 ? 0.852 -8.271 -3.855 1.00 10.00 1 ARG A C 19
ATOM 30478 O O . ARG A 1 1 ? 1.992 -8.608 -3.529 1.00 10.00 1 ARG A O 19
ATOM 30501 N N . VAL A 1 2 ? 0.450 -8.270 -5.132 1.00 10.00 2 VAL A N 19
ATOM 30502 C CA . VAL A 1 2 ? 1.335 -8.495 -6.296 1.00 10.00 2 VAL A CA 19
ATOM 30503 C C . VAL A 1 2 ? 2.384 -7.377 -6.387 1.00 10.00 2 VAL A C 19
ATOM 30504 O O . VAL A 1 2 ? 2.064 -6.199 -6.199 1.00 10.00 2 VAL A O 19
ATOM 30517 N N . ALA A 1 3 ? 3.637 -7.740 -6.675 1.00 10.00 3 ALA A N 19
ATOM 30518 C CA . ALA A 1 3 ? 4.724 -6.798 -6.935 1.00 10.00 3 ALA A CA 19
ATOM 30519 C C . ALA A 1 3 ? 4.571 -6.113 -8.309 1.00 10.00 3 ALA A C 19
ATOM 30520 O O . ALA A 1 3 ? 4.398 -6.765 -9.343 1.00 10.00 3 ALA A O 19
ATOM 30527 N N . GLU A 1 4 ? 4.685 -4.785 -8.325 1.00 10.00 4 GLU A N 19
ATOM 30528 C CA . GLU A 1 4 ? 4.699 -3.918 -9.514 1.00 10.00 4 GLU A CA 19
ATOM 30529 C C . GLU A 1 4 ? 5.912 -4.147 -10.439 1.00 10.00 4 GLU A C 19
ATOM 30530 O O . GLU A 1 4 ? 5.897 -3.748 -11.605 1.00 10.00 4 GLU A O 19
ATOM 30542 N N . ASN A 1 5 ? 6.948 -4.818 -9.928 1.00 10.00 5 ASN A N 19
ATOM 30543 C CA . ASN A 1 5 ? 8.151 -5.239 -10.649 1.00 10.00 5 ASN A CA 19
ATOM 30544 C C . ASN A 1 5 ? 8.509 -6.696 -10.280 1.00 10.00 5 ASN A C 19
ATOM 30545 O O . ASN A 1 5 ? 9.577 -7.002 -9.746 1.00 10.00 5 ASN A O 19
ATOM 30556 N N . ARG A 1 6 ? 7.564 -7.599 -10.561 1.00 10.00 6 ARG A N 19
ATOM 30557 C CA . ARG A 1 6 ? 7.672 -9.066 -10.453 1.00 10.00 6 ARG A CA 19
ATOM 30558 C C . ARG A 1 6 ? 8.586 -9.666 -11.541 1.00 10.00 6 ARG A C 19
ATOM 30559 O O . ARG A 1 6 ? 8.653 -9.106 -12.638 1.00 10.00 6 ARG A O 19
ATOM 30580 N N . PRO A 1 7 ? 9.272 -10.801 -11.293 1.00 10.00 7 PRO A N 19
ATOM 30581 C CA . PRO A 1 7 ? 10.145 -11.437 -12.284 1.00 10.00 7 PRO A CA 19
ATOM 30582 C C . PRO A 1 7 ? 9.349 -11.868 -13.528 1.00 10.00 7 PRO A C 19
ATOM 30583 O O . PRO A 1 7 ? 8.403 -12.652 -13.440 1.00 10.00 7 PRO A O 19
ATOM 30594 N N . GLY A 1 8 ? 9.721 -11.308 -14.681 1.00 10.00 8 GLY A N 19
ATOM 30595 C CA . GLY A 1 8 ? 9.020 -11.377 -15.964 1.00 10.00 8 GLY A CA 19
ATOM 30596 C C . GLY A 1 8 ? 8.522 -10.012 -16.470 1.00 10.00 8 GLY A C 19
ATOM 30597 O O . GLY A 1 8 ? 8.145 -9.906 -17.636 1.00 10.00 8 GLY A O 19
ATOM 30601 N N . ALA A 1 9 ? 8.451 -8.978 -15.622 1.00 10.00 9 ALA A N 19
ATOM 30602 C CA . ALA A 1 9 ? 7.815 -7.698 -15.956 1.00 10.00 9 ALA A CA 19
ATOM 30603 C C . ALA A 1 9 ? 8.475 -6.968 -17.148 1.00 10.00 9 ALA A C 19
ATOM 30604 O O . ALA A 1 9 ? 9.697 -6.812 -17.218 1.00 10.00 9 ALA A O 19
ATOM 30611 N N . PHE A 1 10 ? 7.647 -6.483 -18.077 1.00 10.00 10 PHE A N 19
ATOM 30612 C CA . PHE A 1 10 ? 8.039 -5.624 -19.201 1.00 10.00 10 PHE A CA 19
ATOM 30613 C C . PHE A 1 10 ? 8.733 -4.321 -18.752 1.00 10.00 10 PHE A C 19
ATOM 30614 O O . PHE A 1 10 ? 8.314 -3.688 -17.778 1.00 10.00 10 PHE A O 19
ATOM 30631 N N . ILE A 1 11 ? 9.741 -3.873 -19.512 1.00 10.00 11 ILE A N 19
ATOM 30632 C CA . ILE A 1 11 ? 10.387 -2.558 -19.386 1.00 10.00 11 ILE A CA 19
ATOM 30633 C C . ILE A 1 11 ? 10.219 -1.832 -20.727 1.00 10.00 11 ILE A C 19
ATOM 30634 O O . ILE A 1 11 ? 10.978 -2.036 -21.678 1.00 10.00 11 ILE A O 19
ATOM 30650 N N . LYS A 1 12 ? 9.181 -0.999 -20.810 1.00 10.00 12 LYS A N 19
ATOM 30651 C CA . LYS A 1 12 ? 8.858 -0.156 -21.974 1.00 10.00 12 LYS A CA 19
ATOM 30652 C C . LYS A 1 12 ? 9.616 1.173 -21.875 1.00 10.00 12 LYS A C 19
ATOM 30653 O O . LYS A 1 12 ? 9.501 1.872 -20.865 1.00 10.00 12 LYS A O 19
ATOM 30672 N N . GLN A 1 13 ? 10.406 1.507 -22.896 1.00 10.00 13 GLN A N 19
ATOM 30673 C CA . GLN A 1 13 ? 11.335 2.651 -22.895 1.00 10.00 13 GLN A CA 19
ATOM 30674 C C . GLN A 1 13 ? 11.038 3.663 -24.017 1.00 10.00 13 GLN A C 19
ATOM 30675 O O . GLN A 1 13 ? 11.117 4.874 -23.799 1.00 10.00 13 GLN A O 19
ATOM 30689 N N . GLY A 1 14 ? 10.722 3.174 -25.219 1.00 10.00 14 GLY A N 19
ATOM 30690 C CA . GLY A 1 14 ? 10.608 3.943 -26.462 1.00 10.00 14 GLY A CA 19
ATOM 30691 C C . GLY A 1 14 ? 11.946 3.995 -27.208 1.00 10.00 14 GLY A C 19
ATOM 30692 O O . GLY A 1 14 ? 12.339 5.049 -27.716 1.00 10.00 14 GLY A O 19
ATOM 30696 N N . ARG A 1 15 ? 12.650 2.856 -27.268 1.00 10.00 15 ARG A N 19
ATOM 30697 C CA . ARG A 1 15 ? 14.029 2.702 -27.761 1.00 10.00 15 ARG A CA 19
ATOM 30698 C C . ARG A 1 15 ? 14.059 1.711 -28.931 1.00 10.00 15 ARG A C 19
ATOM 30699 O O . ARG A 1 15 ? 14.297 0.520 -28.746 1.00 10.00 15 ARG A O 19
ATOM 30720 N N . LYS A 1 16 ? 13.792 2.222 -30.138 1.00 10.00 16 LYS A N 19
ATOM 30721 C CA . LYS A 1 16 ? 13.586 1.468 -31.389 1.00 10.00 16 LYS A CA 19
ATOM 30722 C C . LYS A 1 16 ? 14.768 0.535 -31.712 1.00 10.00 16 LYS A C 19
ATOM 30723 O O . LYS A 1 16 ? 15.876 0.998 -32.000 1.00 10.00 16 LYS A O 19
ATOM 30742 N N . LEU A 1 17 ? 14.535 -0.775 -31.631 1.00 10.00 17 LEU A N 19
ATOM 30743 C CA . LEU A 1 17 ? 15.527 -1.849 -31.786 1.00 10.00 17 LEU A CA 19
ATOM 30744 C C . LEU A 1 17 ? 15.754 -2.242 -33.263 1.00 10.00 17 LEU A C 19
ATOM 30745 O O . LEU A 1 17 ? 15.113 -1.715 -34.176 1.00 10.00 17 LEU A O 19
ATOM 30761 N N . ASP A 1 18 ? 16.657 -3.201 -33.491 1.00 10.00 18 ASP A N 19
ATOM 30762 C CA . ASP A 1 18 ? 16.971 -3.796 -34.798 1.00 10.00 18 ASP A CA 19
ATOM 30763 C C . ASP A 1 18 ? 16.931 -5.337 -34.720 1.00 10.00 18 ASP A C 19
ATOM 30764 O O . ASP A 1 18 ? 17.919 -5.995 -34.382 1.00 10.00 18 ASP A O 19
ATOM 30773 N N . ILE A 1 19 ? 15.758 -5.902 -35.023 1.00 10.00 19 ILE A N 19
ATOM 30774 C CA . ILE A 1 19 ? 15.421 -7.337 -35.043 1.00 10.00 19 ILE A CA 19
ATOM 30775 C C . ILE A 1 19 ? 14.645 -7.635 -36.330 1.00 10.00 19 ILE A C 19
ATOM 30776 O O . ILE A 1 19 ? 13.777 -6.855 -36.730 1.00 10.00 19 ILE A O 19
ATOM 30792 N N . ASP A 1 20 ? 14.944 -8.765 -36.977 1.00 10.00 20 ASP A N 19
ATOM 30793 C CA . ASP A 1 20 ? 14.133 -9.279 -38.083 1.00 10.00 20 ASP A CA 19
ATOM 30794 C C . ASP A 1 20 ? 12.979 -10.139 -37.540 1.00 10.00 20 ASP A C 19
ATOM 30795 O O . ASP A 1 20 ? 13.190 -11.222 -36.986 1.00 10.00 20 ASP A O 19
ATOM 30804 N N . PHE A 1 21 ? 11.757 -9.640 -37.699 1.00 10.00 21 PHE A N 19
ATOM 30805 C CA . PHE A 1 21 ? 10.474 -10.281 -37.396 1.00 10.00 21 PHE A CA 19
ATOM 30806 C C . PHE A 1 21 ? 9.805 -10.893 -38.645 1.00 10.00 21 PHE A C 19
ATOM 30807 O O . PHE A 1 21 ? 8.744 -11.518 -38.547 1.00 10.00 21 PHE A O 19
ATOM 30824 N N . GLY A 1 22 ? 10.411 -10.708 -39.821 1.00 10.00 22 GLY A N 19
ATOM 30825 C CA . GLY A 1 22 ? 9.833 -11.001 -41.139 1.00 10.00 22 GLY A CA 19
ATOM 30826 C C . GLY A 1 22 ? 9.071 -9.775 -41.664 1.00 10.00 22 GLY A C 19
ATOM 30827 O O . GLY A 1 22 ? 8.581 -8.978 -40.867 1.00 10.00 22 GLY A O 19
ATOM 30831 N N . ALA A 1 23 ? 8.950 -9.610 -42.985 1.00 10.00 23 ALA A N 19
ATOM 30832 C CA . ALA A 1 23 ? 8.449 -8.401 -43.665 1.00 10.00 23 ALA A CA 19
ATOM 30833 C C . ALA A 1 23 ? 7.232 -7.714 -43.001 1.00 10.00 23 ALA A C 19
ATOM 30834 O O . ALA A 1 23 ? 7.287 -6.531 -42.660 1.00 10.00 23 ALA A O 19
ATOM 30841 N N . GLU A 1 24 ? 6.133 -8.446 -42.808 1.00 10.00 24 GLU A N 19
ATOM 30842 C CA . GLU A 1 24 ? 4.894 -7.949 -42.188 1.00 10.00 24 GLU A CA 19
ATOM 30843 C C . GLU A 1 24 ? 5.107 -7.486 -40.730 1.00 10.00 24 GLU A C 19
ATOM 30844 O O . GLU A 1 24 ? 4.655 -6.410 -40.334 1.00 10.00 24 GLU A O 19
ATOM 30856 N N . GLY A 1 25 ? 5.831 -8.279 -39.935 1.00 10.00 25 GLY A N 19
ATOM 30857 C CA . GLY A 1 25 ? 6.204 -7.961 -38.552 1.00 10.00 25 GLY A CA 19
ATOM 30858 C C . GLY A 1 25 ? 7.178 -6.781 -38.426 1.00 10.00 25 GLY A C 19
ATOM 30859 O O . GLY A 1 25 ? 7.038 -5.959 -37.523 1.00 10.00 25 GLY A O 19
ATOM 30863 N N . ASN A 1 26 ? 8.154 -6.677 -39.333 1.00 10.00 26 ASN A N 19
ATOM 30864 C CA . ASN A 1 26 ? 9.106 -5.568 -39.440 1.00 10.00 26 ASN A CA 19
ATOM 30865 C C . ASN A 1 26 ? 8.368 -4.237 -39.631 1.00 10.00 26 ASN A C 19
ATOM 30866 O O . ASN A 1 26 ? 8.632 -3.275 -38.907 1.00 10.00 26 ASN A O 19
ATOM 30877 N N . ARG A 1 27 ? 7.419 -4.193 -40.578 1.00 10.00 27 ARG A N 19
ATOM 30878 C CA . ARG A 1 27 ? 6.534 -3.038 -40.821 1.00 10.00 27 ARG A CA 19
ATOM 30879 C C . ARG A 1 27 ? 5.740 -2.662 -39.567 1.00 10.00 27 ARG A C 19
ATOM 30880 O O . ARG A 1 27 ? 5.672 -1.484 -39.213 1.00 10.00 27 ARG A O 19
ATOM 30901 N N . TYR A 1 28 ? 5.157 -3.654 -38.891 1.00 10.00 28 TYR A N 19
ATOM 30902 C CA . TYR A 1 28 ? 4.398 -3.467 -37.656 1.00 10.00 28 TYR A CA 19
ATOM 30903 C C . TYR A 1 28 ? 5.252 -2.862 -36.531 1.00 10.00 28 TYR A C 19
ATOM 30904 O O . TYR A 1 28 ? 4.874 -1.830 -35.976 1.00 10.00 28 TYR A O 19
ATOM 30922 N N . TYR A 1 29 ? 6.405 -3.462 -36.210 1.00 10.00 29 TYR A N 19
ATOM 30923 C CA . TYR A 1 29 ? 7.355 -2.935 -35.223 1.00 10.00 29 TYR A CA 19
ATOM 30924 C C . TYR A 1 29 ? 7.805 -1.506 -35.557 1.00 10.00 29 TYR A C 19
ATOM 30925 O O . TYR A 1 29 ? 7.694 -0.616 -34.716 1.00 10.00 29 TYR A O 19
ATOM 30943 N N . ALA A 1 30 ? 8.279 -1.258 -36.783 1.00 10.00 30 ALA A N 19
ATOM 30944 C CA . ALA A 1 30 ? 8.717 0.061 -37.250 1.00 10.00 30 ALA A CA 19
ATOM 30945 C C . ALA A 1 30 ? 7.698 1.189 -36.976 1.00 10.00 30 ALA A C 19
ATOM 30946 O O . ALA A 1 30 ? 8.096 2.313 -36.660 1.00 10.00 30 ALA A O 19
ATOM 30953 N N . ALA A 1 31 ? 6.399 0.893 -37.086 1.00 10.00 31 ALA A N 19
ATOM 30954 C CA . ALA A 1 31 ? 5.289 1.803 -36.802 1.00 10.00 31 ALA A CA 19
ATOM 30955 C C . ALA A 1 31 ? 4.819 1.829 -35.324 1.00 10.00 31 ALA A C 19
ATOM 30956 O O . ALA A 1 31 ? 4.300 2.855 -34.876 1.00 10.00 31 ALA A O 19
ATOM 30963 N N . ASN A 1 32 ? 4.976 0.736 -34.562 1.00 10.00 32 ASN A N 19
ATOM 30964 C CA . ASN A 1 32 ? 4.373 0.550 -33.227 1.00 10.00 32 ASN A CA 19
ATOM 30965 C C . ASN A 1 32 ? 5.349 0.261 -32.062 1.00 10.00 32 ASN A C 19
ATOM 30966 O O . ASN A 1 32 ? 4.890 -0.029 -30.955 1.00 10.00 32 ASN A O 19
ATOM 30977 N N . TYR A 1 33 ? 6.668 0.367 -32.264 1.00 10.00 33 TYR A N 19
ATOM 30978 C CA . TYR A 1 33 ? 7.733 0.057 -31.289 1.00 10.00 33 TYR A CA 19
ATOM 30979 C C . TYR A 1 33 ? 7.511 0.629 -29.876 1.00 10.00 33 TYR A C 19
ATOM 30980 O O . TYR A 1 33 ? 7.819 -0.034 -28.888 1.00 10.00 33 TYR A O 19
ATOM 30998 N N . TRP A 1 34 ? 6.945 1.836 -29.767 1.00 10.00 34 TRP A N 19
ATOM 30999 C CA . TRP A 1 34 ? 6.556 2.504 -28.516 1.00 10.00 34 TRP A CA 19
ATOM 31000 C C . TRP A 1 34 ? 5.738 1.624 -27.543 1.00 10.00 34 TRP A C 19
ATOM 31001 O O . TRP A 1 34 ? 5.877 1.765 -26.325 1.00 10.00 34 TRP A O 19
ATOM 31022 N N . GLN A 1 35 ? 4.893 0.717 -28.051 1.00 10.00 35 GLN A N 19
ATOM 31023 C CA . GLN A 1 35 ? 4.091 -0.229 -27.258 1.00 10.00 35 GLN A CA 19
ATOM 31024 C C . GLN A 1 35 ? 4.901 -1.363 -26.603 1.00 10.00 35 GLN A C 19
ATOM 31025 O O . GLN A 1 35 ? 4.479 -1.915 -25.584 1.00 10.00 35 GLN A O 19
ATOM 31039 N N . PHE A 1 36 ? 6.002 -1.778 -27.231 1.00 10.00 36 PHE A N 19
ATOM 31040 C CA . PHE A 1 36 ? 6.765 -2.982 -26.894 1.00 10.00 36 PHE A CA 19
ATOM 31041 C C . PHE A 1 36 ? 7.697 -2.848 -25.670 1.00 10.00 36 PHE A C 19
ATOM 31042 O O . PHE A 1 36 ? 8.191 -1.754 -25.375 1.00 10.00 36 PHE A O 19
ATOM 31059 N N . PRO A 1 37 ? 7.989 -3.970 -24.978 1.00 10.00 37 PRO A N 19
ATOM 31060 C CA . PRO A 1 37 ? 9.015 -4.046 -23.942 1.00 10.00 37 PRO A CA 19
ATOM 31061 C C . PRO A 1 37 ? 10.414 -4.039 -24.584 1.00 10.00 37 PRO A C 19
ATOM 31062 O O . PRO A 1 37 ? 10.870 -5.041 -25.133 1.00 10.00 37 PRO A O 19
ATOM 31073 N N . ASP A 1 38 ? 11.112 -2.905 -24.526 1.00 10.00 38 ASP A N 19
ATOM 31074 C CA . ASP A 1 38 ? 12.490 -2.773 -25.026 1.00 10.00 38 ASP A CA 19
ATOM 31075 C C . ASP A 1 38 ? 13.506 -3.542 -24.152 1.00 10.00 38 ASP A C 19
ATOM 31076 O O . ASP A 1 38 ? 14.587 -3.911 -24.618 1.00 10.00 38 ASP A O 19
ATOM 31085 N N . GLY A 1 39 ? 13.146 -3.804 -22.891 1.00 10.00 39 GLY A N 19
ATOM 31086 C CA . GLY A 1 39 ? 13.825 -4.688 -21.942 1.00 10.00 39 GLY A CA 19
ATOM 31087 C C . GLY A 1 39 ? 12.812 -5.513 -21.133 1.00 10.00 39 GLY A C 19
ATOM 31088 O O . GLY A 1 39 ? 11.606 -5.260 -21.186 1.00 10.00 39 GLY A O 19
ATOM 31092 N N . ILE A 1 40 ? 13.291 -6.496 -20.367 1.00 10.00 40 ILE A N 19
ATOM 31093 C CA . ILE A 1 40 ? 12.472 -7.337 -19.472 1.00 10.00 40 ILE A CA 19
ATOM 31094 C C . ILE A 1 40 ? 13.211 -7.519 -18.142 1.00 10.00 40 ILE A C 19
ATOM 31095 O O . ILE A 1 40 ? 14.361 -7.966 -18.115 1.00 10.00 40 ILE A O 19
ATOM 31111 N N . TYR A 1 41 ? 12.547 -7.187 -17.034 1.00 10.00 41 TYR A N 19
ATOM 31112 C CA . TYR A 1 41 ? 13.019 -7.469 -15.681 1.00 10.00 41 TYR A CA 19
ATOM 31113 C C . TYR A 1 41 ? 12.855 -8.963 -15.372 1.00 10.00 41 TYR A C 19
ATOM 31114 O O . TYR A 1 41 ? 11.738 -9.441 -15.170 1.00 10.00 41 TYR A O 19
ATOM 31132 N N . TYR A 1 42 ? 13.955 -9.716 -15.342 1.00 10.00 42 TYR A N 19
ATOM 31133 C CA . TYR A 1 42 ? 13.962 -11.136 -14.973 1.00 10.00 42 TYR A CA 19
ATOM 31134 C C . TYR A 1 42 ? 15.327 -11.579 -14.429 1.00 10.00 42 TYR A C 19
ATOM 31135 O O . TYR A 1 42 ? 16.370 -11.173 -14.947 1.00 10.00 42 TYR A O 19
ATOM 31153 N N . GLU A 1 43 ? 15.314 -12.442 -13.410 1.00 10.00 43 GLU A N 19
ATOM 31154 C CA . GLU A 1 43 ? 16.496 -13.016 -12.753 1.00 10.00 43 GLU A CA 19
ATOM 31155 C C . GLU A 1 43 ? 16.467 -14.546 -12.887 1.00 10.00 43 GLU A C 19
ATOM 31156 O O . GLU A 1 43 ? 15.806 -15.255 -12.123 1.00 10.00 43 GLU A O 19
ATOM 31168 N N . GLY A 1 44 ? 17.172 -15.041 -13.904 1.00 10.00 44 GLY A N 19
ATOM 31169 C CA . GLY A 1 44 ? 17.120 -16.436 -14.353 1.00 10.00 44 GLY A CA 19
ATOM 31170 C C . GLY A 1 44 ? 18.022 -17.386 -13.568 1.00 10.00 44 GLY A C 19
ATOM 31171 O O . GLY A 1 44 ? 17.539 -18.280 -12.869 1.00 10.00 44 GLY A O 19
ATOM 31175 N N . CYS A 1 45 ? 19.338 -17.240 -13.728 1.00 10.00 45 CYS A N 19
ATOM 31176 C CA . CYS A 1 45 ? 20.318 -18.162 -13.163 1.00 10.00 45 CYS A CA 19
ATOM 31177 C C . CYS A 1 45 ? 20.430 -18.059 -11.627 1.00 10.00 45 CYS A C 19
ATOM 31178 O O . CYS A 1 45 ? 20.422 -16.966 -11.053 1.00 10.00 45 CYS A O 19
ATOM 31185 N N . SER A 1 46 ? 20.571 -19.217 -10.969 1.00 10.00 46 SER A N 19
ATOM 31186 C CA . SER A 1 46 ? 20.726 -19.367 -9.506 1.00 10.00 46 SER A CA 19
ATOM 31187 C C . SER A 1 46 ? 21.984 -20.154 -9.095 1.00 10.00 46 SER A C 19
ATOM 31188 O O . SER A 1 46 ? 22.518 -19.936 -8.007 1.00 10.00 46 SER A O 19
ATOM 31196 N N . GLU A 1 47 ? 22.464 -21.069 -9.944 1.00 10.00 47 GLU A N 19
ATOM 31197 C CA . GLU A 1 47 ? 23.623 -21.946 -9.708 1.00 10.00 47 GLU A CA 19
ATOM 31198 C C . GLU A 1 47 ? 24.374 -22.257 -11.012 1.00 10.00 47 GLU A C 19
ATOM 31199 O O . GLU A 1 47 ? 23.758 -22.312 -12.073 1.00 10.00 47 GLU A O 19
ATOM 31211 N N . ALA A 1 48 ? 25.689 -22.497 -10.955 1.00 10.00 48 ALA A N 19
ATOM 31212 C CA . ALA A 1 48 ? 26.556 -22.711 -12.122 1.00 10.00 48 ALA A CA 19
ATOM 31213 C C . ALA A 1 48 ? 26.091 -23.825 -13.093 1.00 10.00 48 ALA A C 19
ATOM 31214 O O . ALA A 1 48 ? 26.411 -23.783 -14.283 1.00 10.00 48 ALA A O 19
ATOM 31221 N N . ASN A 1 49 ? 25.345 -24.819 -12.595 1.00 10.00 49 ASN A N 19
ATOM 31222 C CA . ASN A 1 49 ? 24.766 -25.920 -13.374 1.00 10.00 49 ASN A CA 19
ATOM 31223 C C . ASN A 1 49 ? 23.698 -25.468 -14.396 1.00 10.00 49 ASN A C 19
ATOM 31224 O O . ASN A 1 49 ? 23.496 -26.142 -15.408 1.00 10.00 49 ASN A O 19
ATOM 31235 N N . VAL A 1 50 ? 22.972 -24.373 -14.129 1.00 10.00 50 VAL A N 19
ATOM 31236 C CA . VAL A 1 50 ? 21.880 -23.874 -14.989 1.00 10.00 50 VAL A CA 19
ATOM 31237 C C . VAL A 1 50 ? 22.389 -23.464 -16.380 1.00 10.00 50 VAL A C 19
ATOM 31238 O O . VAL A 1 50 ? 23.432 -22.819 -16.509 1.00 10.00 50 VAL A O 19
ATOM 31251 N N . THR A 1 51 ? 21.667 -23.843 -17.435 1.00 10.00 51 THR A N 19
ATOM 31252 C CA . THR A 1 51 ? 22.075 -23.649 -18.838 1.00 10.00 51 THR A CA 19
ATOM 31253 C C . THR A 1 51 ? 21.361 -22.459 -19.477 1.00 10.00 51 THR A C 19
ATOM 31254 O O . THR A 1 51 ? 20.383 -21.936 -18.934 1.00 10.00 51 THR A O 19
ATOM 31265 N N . LYS A 1 52 ? 21.828 -22.032 -20.658 1.00 10.00 52 LYS A N 19
ATOM 31266 C CA . LYS A 1 52 ? 21.124 -21.050 -21.494 1.00 10.00 52 LYS A CA 19
ATOM 31267 C C . LYS A 1 52 ? 19.734 -21.560 -21.871 1.00 10.00 52 LYS A C 19
ATOM 31268 O O . LYS A 1 52 ? 18.759 -20.845 -21.683 1.00 10.00 52 LYS A O 19
ATOM 31287 N N . GLU A 1 53 ? 19.626 -22.802 -22.337 1.00 10.00 53 GLU A N 19
ATOM 31288 C CA . GLU A 1 53 ? 18.356 -23.485 -22.619 1.00 10.00 53 GLU A CA 19
ATOM 31289 C C . GLU A 1 53 ? 17.354 -23.358 -21.456 1.00 10.00 53 GLU A C 19
ATOM 31290 O O . GLU A 1 53 ? 16.219 -22.921 -21.669 1.00 10.00 53 GLU A O 19
ATOM 31302 N N . MET A 1 54 ? 17.775 -23.692 -20.227 1.00 10.00 54 MET A N 19
ATOM 31303 C CA . MET A 1 54 ? 16.996 -23.457 -19.004 1.00 10.00 54 MET A CA 19
ATOM 31304 C C . MET A 1 54 ? 16.618 -21.978 -18.819 1.00 10.00 54 MET A C 19
ATOM 31305 O O . MET A 1 54 ? 15.431 -21.672 -18.693 1.00 10.00 54 MET A O 19
ATOM 31319 N N . LEU A 1 55 ? 17.595 -21.062 -18.792 1.00 10.00 55 LEU A N 19
ATOM 31320 C CA . LEU A 1 55 ? 17.388 -19.624 -18.564 1.00 10.00 55 LEU A CA 19
ATOM 31321 C C . LEU A 1 55 ? 16.390 -18.997 -19.552 1.00 10.00 55 LEU A C 19
ATOM 31322 O O . LEU A 1 55 ? 15.434 -18.350 -19.129 1.00 10.00 55 LEU A O 19
ATOM 31338 N N . VAL A 1 56 ? 16.611 -19.164 -20.859 1.00 10.00 56 VAL A N 19
ATOM 31339 C CA . VAL A 1 56 ? 15.794 -18.590 -21.945 1.00 10.00 56 VAL A CA 19
ATOM 31340 C C . VAL A 1 56 ? 14.343 -19.083 -21.868 1.00 10.00 56 VAL A C 19
ATOM 31341 O O . VAL A 1 56 ? 13.412 -18.278 -21.900 1.00 10.00 56 VAL A O 19
ATOM 31354 N N . THR A 1 57 ? 14.139 -20.397 -21.731 1.00 10.00 57 THR A N 19
ATOM 31355 C CA . THR A 1 57 ? 12.809 -21.013 -21.555 1.00 10.00 57 THR A CA 19
ATOM 31356 C C . THR A 1 57 ? 12.107 -20.487 -20.298 1.00 10.00 57 THR A C 19
ATOM 31357 O O . THR A 1 57 ? 10.943 -20.079 -20.357 1.00 10.00 57 THR A O 19
ATOM 31368 N N . SER A 1 58 ? 12.799 -20.477 -19.156 1.00 10.00 58 SER A N 19
ATOM 31369 C CA . SER A 1 58 ? 12.282 -19.955 -17.881 1.00 10.00 58 SER A CA 19
ATOM 31370 C C . SER A 1 58 ? 11.913 -18.468 -17.966 1.00 10.00 58 SER A C 19
ATOM 31371 O O . SER A 1 58 ? 10.881 -18.067 -17.438 1.00 10.00 58 SER A O 19
ATOM 31379 N N . CYS A 1 59 ? 12.710 -17.653 -18.660 1.00 10.00 59 CYS A N 19
ATOM 31380 C CA . CYS A 1 59 ? 12.437 -16.244 -18.958 1.00 10.00 59 CYS A CA 19
ATOM 31381 C C . CYS A 1 59 ? 11.123 -16.040 -19.728 1.00 10.00 59 CYS A C 19
ATOM 31382 O O . CYS A 1 59 ? 10.293 -15.235 -19.305 1.00 10.00 59 CYS A O 19
ATOM 31389 N N . VAL A 1 60 ? 10.886 -16.780 -20.817 1.00 10.00 60 VAL A N 19
ATOM 31390 C CA . VAL A 1 60 ? 9.593 -16.791 -21.534 1.00 10.00 60 VAL A CA 19
ATOM 31391 C C . VAL A 1 60 ? 8.435 -17.144 -20.589 1.00 10.00 60 VAL A C 19
ATOM 31392 O O . VAL A 1 60 ? 7.441 -16.420 -20.536 1.00 10.00 60 VAL A O 19
ATOM 31405 N N . ASN A 1 61 ? 8.564 -18.227 -19.815 1.00 10.00 61 ASN A N 19
ATOM 31406 C CA . ASN A 1 61 ? 7.580 -18.655 -18.810 1.00 10.00 61 ASN A CA 19
ATOM 31407 C C . ASN A 1 61 ? 7.298 -17.579 -17.738 1.00 10.00 61 ASN A C 19
ATOM 31408 O O . ASN A 1 61 ? 6.137 -17.326 -17.409 1.00 10.00 61 ASN A O 19
ATOM 31419 N N . ALA A 1 62 ? 8.334 -16.933 -17.193 1.00 10.00 62 ALA A N 19
ATOM 31420 C CA . ALA A 1 62 ? 8.203 -15.830 -16.243 1.00 10.00 62 ALA A CA 19
ATOM 31421 C C . ALA A 1 62 ? 7.476 -14.632 -16.873 1.00 10.00 62 ALA A C 19
ATOM 31422 O O . ALA A 1 62 ? 6.531 -14.099 -16.292 1.00 10.00 62 ALA A O 19
ATOM 31429 N N . THR A 1 63 ? 7.891 -14.229 -18.078 1.00 10.00 63 THR A N 19
ATOM 31430 C CA . THR A 1 63 ? 7.270 -13.155 -18.868 1.00 10.00 63 THR A CA 19
ATOM 31431 C C . THR A 1 63 ? 5.771 -13.403 -19.077 1.00 10.00 63 THR A C 19
ATOM 31432 O O . THR A 1 63 ? 4.969 -12.509 -18.799 1.00 10.00 63 THR A O 19
ATOM 31443 N N . GLN A 1 64 ? 5.378 -14.607 -19.520 1.00 10.00 64 GLN A N 19
ATOM 31444 C CA . GLN A 1 64 ? 3.985 -15.068 -19.620 1.00 10.00 64 GLN A CA 19
ATOM 31445 C C . GLN A 1 64 ? 3.196 -14.811 -18.327 1.00 10.00 64 GLN A C 19
ATOM 31446 O O . GLN A 1 64 ? 2.199 -14.089 -18.346 1.00 10.00 64 GLN A O 19
ATOM 31460 N N . ALA A 1 65 ? 3.644 -15.391 -17.208 1.00 10.00 65 ALA A N 19
ATOM 31461 C CA . ALA A 1 65 ? 3.035 -15.260 -15.887 1.00 10.00 65 ALA A CA 19
ATOM 31462 C C . ALA A 1 65 ? 2.909 -13.797 -15.407 1.00 10.00 65 ALA A C 19
ATOM 31463 O O . ALA A 1 65 ? 1.880 -13.412 -14.845 1.00 10.00 65 ALA A O 19
ATOM 31470 N N . ALA A 1 66 ? 3.948 -12.984 -15.608 1.00 10.00 66 ALA A N 19
ATOM 31471 C CA . ALA A 1 66 ? 4.007 -11.584 -15.197 1.00 10.00 66 ALA A CA 19
ATOM 31472 C C . ALA A 1 66 ? 3.064 -10.648 -15.982 1.00 10.00 66 ALA A C 19
ATOM 31473 O O . ALA A 1 66 ? 2.480 -9.746 -15.377 1.00 10.00 66 ALA A O 19
ATOM 31480 N N . ASN A 1 67 ? 2.917 -10.825 -17.302 1.00 10.00 67 ASN A N 19
ATOM 31481 C CA . ASN A 1 67 ? 2.225 -9.875 -18.193 1.00 10.00 67 ASN A CA 19
ATOM 31482 C C . ASN A 1 67 ? 0.985 -10.493 -18.876 1.00 10.00 67 ASN A C 19
ATOM 31483 O O . ASN A 1 67 ? 0.675 -10.202 -20.032 1.00 10.00 67 ASN A O 19
ATOM 31494 N N . GLN A 1 68 ? 0.227 -11.299 -18.127 1.00 10.00 68 GLN A N 19
ATOM 31495 C CA . GLN A 1 68 ? -1.002 -11.981 -18.573 1.00 10.00 68 GLN A CA 19
ATOM 31496 C C . GLN A 1 68 ? -2.024 -11.019 -19.205 1.00 10.00 68 GLN A C 19
ATOM 31497 O O . GLN A 1 68 ? -2.589 -11.314 -20.259 1.00 10.00 68 GLN A O 19
ATOM 31511 N N . ALA A 1 69 ? -2.250 -9.862 -18.573 1.00 10.00 69 ALA A N 19
ATOM 31512 C CA . ALA A 1 69 ? -3.114 -8.790 -19.070 1.00 10.00 69 ALA A CA 19
ATOM 31513 C C . ALA A 1 69 ? -2.734 -8.333 -20.493 1.00 10.00 69 ALA A C 19
ATOM 31514 O O . ALA A 1 69 ? -3.594 -8.256 -21.368 1.00 10.00 69 ALA A O 19
ATOM 31521 N N . GLU A 1 70 ? -1.454 -8.052 -20.746 1.00 10.00 70 GLU A N 19
ATOM 31522 C CA . GLU A 1 70 ? -0.942 -7.645 -22.063 1.00 10.00 70 GLU A CA 19
ATOM 31523 C C . GLU A 1 70 ? -1.201 -8.714 -23.136 1.00 10.00 70 GLU A C 19
ATOM 31524 O O . GLU A 1 70 ? -1.725 -8.395 -24.202 1.00 10.00 70 GLU A O 19
ATOM 31536 N N . PHE A 1 71 ? -0.882 -9.984 -22.862 1.00 10.00 71 PHE A N 19
ATOM 31537 C CA . PHE A 1 71 ? -1.151 -11.103 -23.780 1.00 10.00 71 PHE A CA 19
ATOM 31538 C C . PHE A 1 71 ? -2.651 -11.377 -24.009 1.00 10.00 71 PHE A C 19
ATOM 31539 O O . PHE A 1 71 ? -3.028 -11.936 -25.043 1.00 10.00 71 PHE A O 19
ATOM 31556 N N . SER A 1 72 ? -3.520 -10.988 -23.072 1.00 10.00 72 SER A N 19
ATOM 31557 C CA . SER A 1 72 ? -4.979 -10.979 -23.250 1.00 10.00 72 SER A CA 19
ATOM 31558 C C . SER A 1 72 ? -5.399 -9.857 -24.215 1.00 10.00 72 SER A C 19
ATOM 31559 O O . SER A 1 72 ? -6.013 -10.126 -25.251 1.00 10.00 72 SER A O 19
ATOM 31567 N N . ARG A 1 73 ? -5.030 -8.606 -23.901 1.00 10.00 73 ARG A N 19
ATOM 31568 C CA . ARG A 1 73 ? -5.304 -7.373 -24.665 1.00 10.00 73 ARG A CA 19
ATOM 31569 C C . ARG A 1 73 ? -4.815 -7.438 -26.117 1.00 10.00 73 ARG A C 19
ATOM 31570 O O . ARG A 1 73 ? -5.601 -7.323 -27.057 1.00 10.00 73 ARG A O 19
ATOM 31591 N N . GLU A 1 74 ? -3.509 -7.604 -26.304 1.00 10.00 74 GLU A N 19
ATOM 31592 C CA . GLU A 1 74 ? -2.787 -7.478 -27.576 1.00 10.00 74 GLU A CA 19
ATOM 31593 C C . GLU A 1 74 ? -2.766 -8.786 -28.382 1.00 10.00 74 GLU A C 19
ATOM 31594 O O . GLU A 1 74 ? -1.715 -9.263 -28.818 1.00 10.00 74 GLU A O 19
ATOM 31606 N N . LYS A 1 75 ? -3.954 -9.361 -28.588 1.00 10.00 75 LYS A N 19
ATOM 31607 C CA . LYS A 1 75 ? -4.165 -10.645 -29.276 1.00 10.00 75 LYS A CA 19
ATOM 31608 C C . LYS A 1 75 ? -5.479 -10.703 -30.054 1.00 10.00 75 LYS A C 19
ATOM 31609 O O . LYS A 1 75 ? -5.465 -11.041 -31.235 1.00 10.00 75 LYS A O 19
ATOM 31628 N N . GLN A 1 76 ? -6.602 -10.404 -29.395 1.00 10.00 76 GLN A N 19
ATOM 31629 C CA . GLN A 1 76 ? -7.960 -10.569 -29.939 1.00 10.00 76 GLN A CA 19
ATOM 31630 C C . GLN A 1 76 ? -8.151 -9.790 -31.254 1.00 10.00 76 GLN A C 19
ATOM 31631 O O . GLN A 1 76 ? -8.389 -10.385 -32.307 1.00 10.00 76 GLN A O 19
ATOM 31645 N N . ASP A 1 77 ? -8.019 -8.462 -31.205 1.00 10.00 77 ASP A N 19
ATOM 31646 C CA . ASP A 1 77 ? -7.956 -7.591 -32.386 1.00 10.00 77 ASP A CA 19
ATOM 31647 C C . ASP A 1 77 ? -6.528 -7.548 -32.965 1.00 10.00 77 ASP A C 19
ATOM 31648 O O . ASP A 1 77 ? -6.325 -7.787 -34.158 1.00 10.00 77 ASP A O 19
ATOM 31657 N N . SER A 1 78 ? -5.534 -7.264 -32.115 1.00 10.00 78 SER A N 19
ATOM 31658 C CA . SER A 1 78 ? -4.108 -7.109 -32.450 1.00 10.00 78 SER A CA 19
ATOM 31659 C C . SER A 1 78 ? -3.391 -8.452 -32.707 1.00 10.00 78 SER A C 19
ATOM 31660 O O . SER A 1 78 ? -2.360 -8.749 -32.100 1.00 10.00 78 SER A O 19
ATOM 31668 N N . LYS A 1 79 ? -3.900 -9.266 -33.640 1.00 10.00 79 LYS A N 19
ATOM 31669 C CA . LYS A 1 79 ? -3.397 -10.614 -33.981 1.00 10.00 79 LYS A CA 19
ATOM 31670 C C . LYS A 1 79 ? -1.902 -10.627 -34.329 1.00 10.00 79 LYS A C 19
ATOM 31671 O O . LYS A 1 79 ? -1.140 -11.409 -33.759 1.00 10.00 79 LYS A O 19
ATOM 31690 N N . LEU A 1 80 ? -1.479 -9.745 -35.241 1.00 10.00 80 LEU A N 19
ATOM 31691 C CA . LEU A 1 80 ? -0.082 -9.569 -35.670 1.00 10.00 80 LEU A CA 19
ATOM 31692 C C . LEU A 1 80 ? 0.871 -9.236 -34.506 1.00 10.00 80 LEU A C 19
ATOM 31693 O O . LEU A 1 80 ? 2.018 -9.684 -34.514 1.00 10.00 80 LEU A O 19
ATOM 31709 N N . HIS A 1 81 ? 0.416 -8.472 -33.502 1.00 10.00 81 HIS A N 19
ATOM 31710 C CA . HIS A 1 81 ? 1.231 -8.054 -32.353 1.00 10.00 81 HIS A CA 19
ATOM 31711 C C . HIS A 1 81 ? 1.895 -9.251 -31.659 1.00 10.00 81 HIS A C 19
ATOM 31712 O O . HIS A 1 81 ? 3.096 -9.191 -31.414 1.00 10.00 81 HIS A O 19
ATOM 31727 N N . GLN A 1 82 ? 1.159 -10.340 -31.396 1.00 10.00 82 GLN A N 19
ATOM 31728 C CA . GLN A 1 82 ? 1.684 -11.572 -30.779 1.00 10.00 82 GLN A CA 19
ATOM 31729 C C . GLN A 1 82 ? 2.983 -12.071 -31.432 1.00 10.00 82 GLN A C 19
ATOM 31730 O O . GLN A 1 82 ? 3.975 -12.228 -30.725 1.00 10.00 82 GLN A O 19
ATOM 31744 N N . ARG A 1 83 ? 3.004 -12.306 -32.755 1.00 10.00 83 ARG A N 19
ATOM 31745 C CA . ARG A 1 83 ? 4.196 -12.742 -33.518 1.00 10.00 83 ARG A CA 19
ATOM 31746 C C . ARG A 1 83 ? 5.428 -11.904 -33.162 1.00 10.00 83 ARG A C 19
ATOM 31747 O O . ARG A 1 83 ? 6.444 -12.430 -32.706 1.00 10.00 83 ARG A O 19
ATOM 31768 N N . VAL A 1 84 ? 5.321 -10.598 -33.400 1.00 10.00 84 VAL A N 19
ATOM 31769 C CA . VAL A 1 84 ? 6.379 -9.597 -33.208 1.00 10.00 84 VAL A CA 19
ATOM 31770 C C . VAL A 1 84 ? 6.816 -9.545 -31.737 1.00 10.00 84 VAL A C 19
ATOM 31771 O O . VAL A 1 84 ? 8.002 -9.645 -31.430 1.00 10.00 84 VAL A O 19
ATOM 31784 N N . LEU A 1 85 ? 5.855 -9.426 -30.818 1.00 10.00 85 LEU A N 19
ATOM 31785 C CA . LEU A 1 85 ? 6.047 -9.380 -29.367 1.00 10.00 85 LEU A CA 19
ATOM 31786 C C . LEU A 1 85 ? 6.788 -10.619 -28.835 1.00 10.00 85 LEU A C 19
ATOM 31787 O O . LEU A 1 85 ? 7.780 -10.473 -28.126 1.00 10.00 85 LEU A O 19
ATOM 31803 N N . TRP A 1 86 ? 6.353 -11.832 -29.187 1.00 10.00 86 TRP A N 19
ATOM 31804 C CA . TRP A 1 86 ? 7.030 -13.082 -28.817 1.00 10.00 86 TRP A CA 19
ATOM 31805 C C . TRP A 1 86 ? 8.443 -13.204 -29.380 1.00 10.00 86 TRP A C 19
ATOM 31806 O O . TRP A 1 86 ? 9.350 -13.578 -28.638 1.00 10.00 86 TRP A O 19
ATOM 31827 N N . ARG A 1 87 ? 8.655 -12.874 -30.660 1.00 10.00 87 ARG A N 19
ATOM 31828 C CA . ARG A 1 87 ? 9.995 -12.804 -31.269 1.00 10.00 87 ARG A CA 19
ATOM 31829 C C . ARG A 1 87 ? 10.914 -11.873 -30.470 1.00 10.00 87 ARG A C 19
ATOM 31830 O O . ARG A 1 87 ? 12.017 -12.279 -30.113 1.00 10.00 87 ARG A O 19
ATOM 31851 N N . LEU A 1 88 ? 10.456 -10.661 -30.150 1.00 10.00 88 LEU A N 19
ATOM 31852 C CA . LEU A 1 88 ? 11.168 -9.712 -29.287 1.00 10.00 88 LEU A CA 19
ATOM 31853 C C . LEU A 1 88 ? 11.479 -10.289 -27.893 1.00 10.00 88 LEU A C 19
ATOM 31854 O O . LEU A 1 88 ? 12.636 -10.273 -27.480 1.00 10.00 88 LEU A O 19
ATOM 31870 N N . ILE A 1 89 ? 10.474 -10.793 -27.166 1.00 10.00 89 ILE A N 19
ATOM 31871 C CA . ILE A 1 89 ? 10.641 -11.437 -25.849 1.00 10.00 89 ILE A CA 19
ATOM 31872 C C . ILE A 1 89 ? 11.726 -12.520 -25.907 1.00 10.00 89 ILE A C 19
ATOM 31873 O O . ILE A 1 89 ? 12.661 -12.495 -25.108 1.00 10.00 89 ILE A O 19
ATOM 31889 N N . LYS A 1 90 ? 11.628 -13.460 -26.853 1.00 10.00 90 LYS A N 19
ATOM 31890 C CA . LYS A 1 90 ? 12.606 -14.537 -27.062 1.00 10.00 90 LYS A CA 19
ATOM 31891 C C . LYS A 1 90 ? 14.007 -14.017 -27.376 1.00 10.00 90 LYS A C 19
ATOM 31892 O O . LYS A 1 90 ? 14.964 -14.511 -26.782 1.00 10.00 90 LYS A O 19
ATOM 31911 N N . GLU A 1 91 ? 14.154 -13.029 -28.260 1.00 10.00 91 GLU A N 19
ATOM 31912 C CA . GLU A 1 91 ? 15.431 -12.338 -28.495 1.00 10.00 91 GLU A CA 19
ATOM 31913 C C . GLU A 1 91 ? 16.016 -11.732 -27.205 1.00 10.00 91 GLU A C 19
ATOM 31914 O O . GLU A 1 91 ? 17.184 -11.975 -26.909 1.00 10.00 91 GLU A O 19
ATOM 31926 N N . ILE A 1 92 ? 15.233 -10.988 -26.413 1.00 10.00 92 ILE A N 19
ATOM 31927 C CA . ILE A 1 92 ? 15.640 -10.452 -25.097 1.00 10.00 92 ILE A CA 19
ATOM 31928 C C . ILE A 1 92 ? 16.086 -11.575 -24.146 1.00 10.00 92 ILE A C 19
ATOM 31929 O O . ILE A 1 92 ? 17.183 -11.508 -23.587 1.00 10.00 92 ILE A O 19
ATOM 31945 N N . CYS A 1 93 ? 15.261 -12.610 -23.963 1.00 10.00 93 CYS A N 19
ATOM 31946 C CA . CYS A 1 93 ? 15.571 -13.776 -23.131 1.00 10.00 93 CYS A CA 19
ATOM 31947 C C . CYS A 1 93 ? 16.882 -14.465 -23.564 1.00 10.00 93 CYS A C 19
ATOM 31948 O O . CYS A 1 93 ? 17.728 -14.762 -22.721 1.00 10.00 93 CYS A O 19
ATOM 31955 N N . SER A 1 94 ? 17.071 -14.695 -24.869 1.00 10.00 94 SER A N 19
ATOM 31956 C CA . SER A 1 94 ? 18.305 -15.226 -25.480 1.00 10.00 94 SER A CA 19
ATOM 31957 C C . SER A 1 94 ? 19.528 -14.335 -25.231 1.00 10.00 94 SER A C 19
ATOM 31958 O O . SER A 1 94 ? 20.612 -14.833 -24.920 1.00 10.00 94 SER A O 19
ATOM 31966 N N . ALA A 1 95 ? 19.368 -13.021 -25.396 1.00 10.00 95 ALA A N 19
ATOM 31967 C CA . ALA A 1 95 ? 20.414 -12.013 -25.240 1.00 10.00 95 ALA A CA 19
ATOM 31968 C C . ALA A 1 95 ? 20.951 -11.920 -23.800 1.00 10.00 95 ALA A C 19
ATOM 31969 O O . ALA A 1 95 ? 22.170 -11.933 -23.609 1.00 10.00 9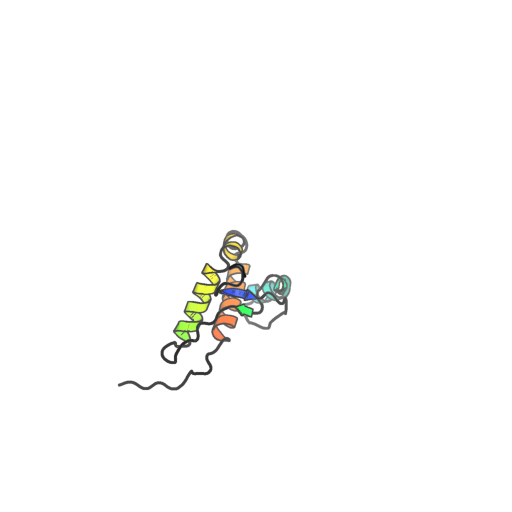5 ALA A O 19
ATOM 31976 N N . LYS A 1 96 ? 20.078 -11.791 -22.790 1.00 10.00 96 LYS A N 19
ATOM 31977 C CA . LYS A 1 96 ? 20.460 -11.546 -21.385 1.00 10.00 96 LYS A CA 19
ATOM 31978 C C . LYS A 1 96 ? 21.195 -12.746 -20.742 1.00 10.00 96 LYS A C 19
ATOM 31979 O O . LYS A 1 96 ? 20.584 -13.673 -20.210 1.00 10.00 96 LYS A O 19
ATOM 31998 N N . HIS A 1 97 ? 22.533 -12.743 -20.813 1.00 10.00 97 HIS A N 19
ATOM 31999 C CA . HIS A 1 97 ? 23.410 -13.793 -20.260 1.00 10.00 97 HIS A CA 19
ATOM 32000 C C . HIS A 1 97 ? 23.488 -13.741 -18.725 1.00 10.00 97 HIS A C 19
ATOM 32001 O O . HIS A 1 97 ? 23.351 -12.673 -18.122 1.00 10.00 97 HIS A O 19
ATOM 32016 N N . CYS A 1 98 ? 23.766 -14.886 -18.097 1.00 10.00 98 CYS A N 19
ATOM 32017 C CA . CYS A 1 98 ? 24.096 -14.963 -16.671 1.00 10.00 98 CYS A CA 19
ATOM 32018 C C . CYS A 1 98 ? 25.484 -14.350 -16.384 1.00 10.00 98 CYS A C 19
ATOM 32019 O O . CYS A 1 98 ? 26.405 -14.460 -17.198 1.00 10.00 98 CYS A O 19
ATOM 32026 N N . ASP A 1 99 ? 25.657 -13.744 -15.207 1.00 10.00 99 ASP A N 19
ATOM 32027 C CA . ASP A 1 99 ? 26.930 -13.176 -14.740 1.00 10.00 99 ASP A CA 19
ATOM 32028 C C . ASP A 1 99 ? 28.032 -14.235 -14.514 1.00 10.00 99 ASP A C 19
ATOM 32029 O O . ASP A 1 99 ? 29.186 -14.023 -14.895 1.00 10.00 99 ASP A O 19
ATOM 32038 N N . PHE A 1 100 ? 27.687 -15.369 -13.890 1.00 10.00 100 PHE A N 19
ATOM 32039 C CA . PHE A 1 100 ? 28.631 -16.386 -13.397 1.00 10.00 100 PHE A CA 19
ATOM 32040 C C . PHE A 1 100 ? 28.790 -17.644 -14.281 1.00 10.00 100 PHE A C 19
ATOM 32041 O O . PHE A 1 100 ? 29.459 -18.592 -13.860 1.00 10.00 100 PHE A O 19
ATOM 32058 N N . TRP A 1 101 ? 28.219 -17.688 -15.494 1.00 10.00 101 TRP A N 19
ATOM 32059 C CA . TRP A 1 101 ? 28.373 -18.839 -16.404 1.00 10.00 101 TRP A CA 19
ATOM 32060 C C . TRP A 1 101 ? 29.847 -19.163 -16.711 1.00 10.00 101 TRP A C 19
ATOM 32061 O O . TRP A 1 101 ? 30.621 -18.304 -17.147 1.00 10.00 101 TRP A O 19
ATOM 32082 N N . LEU A 1 102 ? 30.223 -20.424 -16.476 1.00 10.00 102 LEU A N 19
ATOM 32083 C CA . LEU A 1 102 ? 31.558 -20.983 -16.705 1.00 10.00 102 LEU A CA 19
ATOM 32084 C C . LEU A 1 102 ? 31.832 -21.209 -18.205 1.00 10.00 102 LEU A C 19
ATOM 32085 O O . LEU A 1 102 ? 30.907 -21.366 -19.006 1.00 10.00 102 LEU A O 19
ATOM 32101 N N . GLU A 1 103 ? 33.112 -21.262 -18.590 1.00 10.00 103 GLU A N 19
ATOM 32102 C CA . GLU A 1 103 ? 33.548 -21.550 -19.970 1.00 10.00 103 GLU A CA 19
ATOM 32103 C C . GLU A 1 103 ? 33.091 -22.935 -20.477 1.00 10.00 103 GLU A C 19
ATOM 32104 O O . GLU A 1 103 ? 32.718 -23.081 -21.645 1.00 10.00 103 GLU A O 19
ATOM 32116 N N . ARG A 1 104 ? 33.103 -23.944 -19.593 1.00 10.00 104 ARG A N 19
ATOM 32117 C CA . ARG A 1 104 ? 32.625 -25.326 -19.792 1.00 10.00 104 ARG A CA 19
ATOM 32118 C C . ARG A 1 104 ? 31.929 -25.836 -18.522 1.00 10.00 104 ARG A C 19
ATOM 32119 O O . ARG A 1 104 ? 32.287 -25.431 -17.413 1.00 10.00 104 ARG A O 19
ATOM 32140 N N . GLY A 1 105 ? 30.946 -26.722 -18.676 1.00 10.00 105 GLY A N 19
ATOM 32141 C CA . GLY A 1 105 ? 30.162 -27.291 -17.570 1.00 10.00 105 GLY A CA 19
ATOM 32142 C C . GLY A 1 105 ? 29.104 -28.310 -18.016 1.00 10.00 105 GLY A C 19
ATOM 32143 O O . GLY A 1 105 ? 28.994 -28.640 -19.201 1.00 10.00 105 GLY A O 19
ATOM 32147 N N . ALA A 1 106 ? 28.327 -28.810 -17.051 1.00 10.00 106 ALA A N 19
ATOM 32148 C CA . ALA A 1 106 ? 27.258 -29.801 -17.224 1.00 10.00 106 ALA A CA 19
ATOM 32149 C C . ALA A 1 106 ? 26.082 -29.563 -16.246 1.00 10.00 106 ALA A C 19
ATOM 32150 O O . ALA A 1 106 ? 26.137 -28.667 -15.396 1.00 10.00 106 ALA A O 19
ATOM 32157 N N . ALA A 1 107 ? 25.022 -30.375 -16.365 1.00 10.00 107 ALA A N 19
ATOM 32158 C CA . ALA A 1 107 ? 23.799 -30.346 -15.548 1.00 10.00 107 ALA A CA 19
ATOM 32159 C C . ALA A 1 107 ? 23.326 -31.766 -15.166 1.00 10.00 107 ALA A C 19
ATOM 32160 O O . ALA A 1 107 ? 23.341 -32.669 -16.037 1.00 10.00 107 ALA A O 19
ATOM 32168 N N . ARG A 1 1 ? 11.684 0.162 7.615 1.00 10.00 1 ARG A N 20
ATOM 32169 C CA . ARG A 1 1 ? 12.250 -0.778 6.606 1.00 10.00 1 ARG A CA 20
ATOM 32170 C C . ARG A 1 1 ? 11.909 -0.335 5.180 1.00 10.00 1 ARG A C 20
ATOM 32171 O O . ARG A 1 1 ? 10.856 0.263 4.952 1.00 10.00 1 ARG A O 20
ATOM 32194 N N . VAL A 1 2 ? 12.793 -0.619 4.215 1.00 10.00 2 VAL A N 20
ATOM 32195 C CA . VAL A 1 2 ? 12.661 -0.215 2.796 1.00 10.00 2 VAL A CA 20
ATOM 32196 C C . VAL A 1 2 ? 11.425 -0.817 2.107 1.00 10.00 2 VAL A C 20
ATOM 32197 O O . VAL A 1 2 ? 10.664 -0.093 1.461 1.00 10.00 2 VAL A O 20
ATOM 32210 N N . ALA A 1 3 ? 11.223 -2.132 2.238 1.00 10.00 3 ALA A N 20
ATOM 32211 C CA . ALA A 1 3 ? 10.144 -2.896 1.610 1.00 10.00 3 ALA A CA 20
ATOM 32212 C C . ALA A 1 3 ? 9.777 -4.139 2.438 1.00 10.00 3 ALA A C 20
ATOM 32213 O O . ALA A 1 3 ? 10.604 -4.688 3.173 1.00 10.00 3 ALA A O 20
ATOM 32220 N N . GLU A 1 4 ? 8.545 -4.623 2.291 1.00 10.00 4 GLU A N 20
ATOM 32221 C CA . GLU A 1 4 ? 8.059 -5.885 2.870 1.00 10.00 4 GLU A CA 20
ATOM 32222 C C . GLU A 1 4 ? 8.706 -7.140 2.251 1.00 10.00 4 GLU A C 20
ATOM 32223 O O . GLU A 1 4 ? 8.702 -8.210 2.861 1.00 10.00 4 GLU A O 20
ATOM 32235 N N . ASN A 1 5 ? 9.285 -7.005 1.053 1.00 10.00 5 ASN A N 20
ATOM 32236 C CA . ASN A 1 5 ? 9.950 -8.071 0.296 1.00 10.00 5 ASN A CA 20
ATOM 32237 C C . ASN A 1 5 ? 11.246 -7.545 -0.365 1.00 10.00 5 ASN A C 20
ATOM 32238 O O . ASN A 1 5 ? 11.416 -7.576 -1.588 1.00 10.00 5 ASN A O 20
ATOM 32249 N N . ARG A 1 6 ? 12.179 -7.061 0.466 1.00 10.00 6 ARG A N 20
ATOM 32250 C CA . ARG A 1 6 ? 13.558 -6.701 0.075 1.00 10.00 6 ARG A CA 20
ATOM 32251 C C . ARG A 1 6 ? 14.438 -7.947 -0.167 1.00 10.00 6 ARG A C 20
ATOM 32252 O O . ARG A 1 6 ? 14.091 -9.023 0.327 1.00 10.00 6 ARG A O 20
ATOM 32273 N N . PRO A 1 7 ? 15.585 -7.833 -0.870 1.00 10.00 7 PRO A N 20
ATOM 32274 C CA . PRO A 1 7 ? 16.583 -8.903 -0.969 1.00 10.00 7 PRO A CA 20
ATOM 32275 C C . PRO A 1 7 ? 16.911 -9.529 0.396 1.00 10.00 7 PRO A C 20
ATOM 32276 O O . PRO A 1 7 ? 17.284 -8.830 1.342 1.00 10.00 7 PRO A O 20
ATOM 32287 N N . GLY A 1 8 ? 16.712 -10.841 0.497 1.00 10.00 8 GLY A N 20
ATOM 32288 C CA . GLY A 1 8 ? 16.737 -11.656 1.712 1.00 10.00 8 GLY A CA 20
ATOM 32289 C C . GLY A 1 8 ? 15.383 -12.309 2.040 1.00 10.00 8 GLY A C 20
ATOM 32290 O O . GLY A 1 8 ? 15.338 -13.258 2.820 1.00 10.00 8 GLY A O 20
ATOM 32294 N N . ALA A 1 9 ? 14.265 -11.788 1.522 1.00 10.00 9 ALA A N 20
ATOM 32295 C CA . ALA A 1 9 ? 12.913 -12.191 1.921 1.00 10.00 9 ALA A CA 20
ATOM 32296 C C . ALA A 1 9 ? 12.609 -13.690 1.700 1.00 10.00 9 ALA A C 20
ATOM 32297 O O . ALA A 1 9 ? 12.894 -14.263 0.645 1.00 10.00 9 ALA A O 20
ATOM 32304 N N . PHE A 1 10 ? 11.993 -14.319 2.703 1.00 10.00 10 PHE A N 20
ATOM 32305 C CA . PHE A 1 10 ? 11.493 -15.698 2.674 1.00 10.00 10 PHE A CA 20
ATOM 32306 C C . PHE A 1 10 ? 10.458 -15.947 1.559 1.00 10.00 10 PHE A C 20
ATOM 32307 O O . PHE A 1 10 ? 9.586 -15.108 1.316 1.00 10.00 10 PHE A O 20
ATOM 32324 N N . ILE A 1 11 ? 10.493 -17.136 0.941 1.00 10.00 11 ILE A N 20
ATOM 32325 C CA . ILE A 1 11 ? 9.469 -17.640 0.019 1.00 10.00 11 ILE A CA 20
ATOM 32326 C C . ILE A 1 11 ? 9.028 -19.018 0.537 1.00 10.00 11 ILE A C 20
ATOM 32327 O O . ILE A 1 11 ? 9.639 -20.052 0.259 1.00 10.00 11 ILE A O 20
ATOM 32343 N N . LYS A 1 12 ? 7.964 -19.011 1.341 1.00 10.00 12 LYS A N 20
ATOM 32344 C CA . LYS A 1 12 ? 7.285 -20.198 1.886 1.00 10.00 12 LYS A CA 20
ATOM 32345 C C . LYS A 1 12 ? 6.229 -20.690 0.890 1.00 10.00 12 LYS A C 20
ATOM 32346 O O . LYS A 1 12 ? 5.275 -19.970 0.587 1.00 10.00 12 LYS A O 20
ATOM 32365 N N . GLN A 1 13 ? 6.406 -21.904 0.377 1.00 10.00 13 GLN A N 20
ATOM 32366 C CA . GLN A 1 13 ? 5.571 -22.537 -0.654 1.00 10.00 13 GLN A CA 20
ATOM 32367 C C . GLN A 1 13 ? 4.952 -23.841 -0.125 1.00 10.00 13 GLN A C 20
ATOM 32368 O O . GLN A 1 13 ? 3.752 -24.071 -0.296 1.00 10.00 13 GLN A O 20
ATOM 32382 N N . GLY A 1 14 ? 5.761 -24.679 0.533 1.00 10.00 14 GLY A N 20
ATOM 32383 C CA . GLY A 1 14 ? 5.355 -25.930 1.187 1.00 10.00 14 GLY A CA 20
ATOM 32384 C C . GLY A 1 14 ? 6.076 -27.126 0.569 1.00 10.00 14 GLY A C 20
ATOM 32385 O O . GLY A 1 14 ? 5.546 -27.780 -0.334 1.00 10.00 14 GLY A O 20
ATOM 32389 N N . ARG A 1 15 ? 7.299 -27.395 1.043 1.00 10.00 15 ARG A N 20
ATOM 32390 C CA . ARG A 1 15 ? 8.253 -28.351 0.455 1.00 10.00 15 ARG A CA 20
ATOM 32391 C C . ARG A 1 15 ? 9.047 -29.098 1.531 1.00 10.00 15 ARG A C 20
ATOM 32392 O O . ARG A 1 15 ? 9.405 -28.506 2.551 1.00 10.00 15 ARG A O 20
ATOM 32413 N N . LYS A 1 16 ? 9.346 -30.381 1.292 1.00 10.00 16 LYS A N 20
ATOM 32414 C CA . LYS A 1 16 ? 10.096 -31.273 2.191 1.00 10.00 16 LYS A CA 20
ATOM 32415 C C . LYS A 1 16 ? 11.399 -31.738 1.526 1.00 10.00 16 LYS A C 20
ATOM 32416 O O . LYS A 1 16 ? 11.405 -32.653 0.699 1.00 10.00 16 LYS A O 20
ATOM 32435 N N . LEU A 1 17 ? 12.492 -31.050 1.850 1.00 10.00 17 LEU A N 20
ATOM 32436 C CA . LEU A 1 17 ? 13.846 -31.264 1.321 1.00 10.00 17 LEU A CA 20
ATOM 32437 C C . LEU A 1 17 ? 14.559 -32.462 1.986 1.00 10.00 17 LEU A C 20
ATOM 32438 O O . LEU A 1 17 ? 14.023 -33.117 2.883 1.00 10.00 17 LEU A O 20
ATOM 32454 N N . ASP A 1 18 ? 15.798 -32.723 1.561 1.00 10.00 18 ASP A N 20
ATOM 32455 C CA . ASP A 1 18 ? 16.718 -33.706 2.145 1.00 10.00 18 ASP A CA 20
ATOM 32456 C C . ASP A 1 18 ? 18.079 -33.050 2.451 1.00 10.00 18 ASP A C 20
ATOM 32457 O O . ASP A 1 18 ? 18.895 -32.818 1.555 1.00 10.00 18 ASP A O 20
ATOM 32466 N N . ILE A 1 19 ? 18.303 -32.728 3.729 1.00 10.00 19 ILE A N 20
ATOM 32467 C CA . ILE A 1 19 ? 19.508 -32.092 4.290 1.00 10.00 19 ILE A CA 20
ATOM 32468 C C . ILE A 1 19 ? 19.876 -32.834 5.581 1.00 10.00 19 ILE A C 20
ATOM 32469 O O . ILE A 1 19 ? 19.014 -33.055 6.434 1.00 10.00 19 ILE A O 20
ATOM 32485 N N . ASP A 1 20 ? 21.148 -33.209 5.745 1.00 10.00 20 ASP A N 20
ATOM 32486 C CA . ASP A 1 20 ? 21.661 -33.727 7.018 1.00 10.00 20 ASP A CA 20
ATOM 32487 C C . ASP A 1 20 ? 22.085 -32.569 7.943 1.00 10.00 20 ASP A C 20
ATOM 32488 O O . ASP A 1 20 ? 23.235 -32.120 7.949 1.00 10.00 20 ASP A O 20
ATOM 32497 N N . PHE A 1 21 ? 21.127 -32.078 8.727 1.00 10.00 21 PHE A N 20
ATOM 32498 C CA . PHE A 1 21 ? 21.308 -31.131 9.830 1.00 10.00 21 PHE A CA 20
ATOM 32499 C C . PHE A 1 21 ? 22.101 -31.756 10.993 1.00 10.00 21 PHE A C 20
ATOM 32500 O O . PHE A 1 21 ? 22.916 -31.095 11.640 1.00 10.00 21 PHE A O 20
ATOM 32517 N N . GLY A 1 22 ? 21.811 -33.029 11.269 1.00 10.00 22 GLY A N 20
ATOM 32518 C CA . GLY A 1 22 ? 22.234 -33.825 12.429 1.00 10.00 22 GLY A CA 20
ATOM 32519 C C . GLY A 1 22 ? 21.007 -34.470 13.085 1.00 10.00 22 GLY A C 20
ATOM 32520 O O . GLY A 1 22 ? 19.911 -33.934 12.953 1.00 10.00 22 GLY A O 20
ATOM 32524 N N . ALA A 1 23 ? 21.159 -35.589 13.799 1.00 10.00 23 ALA A N 20
ATOM 32525 C CA . ALA A 1 23 ? 20.065 -36.440 14.304 1.00 10.00 23 ALA A CA 20
ATOM 32526 C C . ALA A 1 23 ? 18.827 -35.687 14.847 1.00 10.00 23 ALA A C 20
ATOM 32527 O O . ALA A 1 23 ? 17.710 -35.888 14.369 1.00 10.00 23 ALA A O 20
ATOM 32534 N N . GLU A 1 24 ? 19.015 -34.812 15.837 1.00 10.00 24 GLU A N 20
ATOM 32535 C CA . GLU A 1 24 ? 17.948 -34.010 16.458 1.00 10.00 24 GLU A CA 20
ATOM 32536 C C . GLU A 1 24 ? 17.289 -33.024 15.469 1.00 10.00 24 GLU A C 20
ATOM 32537 O O . GLU A 1 24 ? 16.062 -32.925 15.397 1.00 10.00 24 GLU A O 20
ATOM 32549 N N . GLY A 1 25 ? 18.096 -32.312 14.678 1.00 10.00 25 GLY A N 20
ATOM 32550 C CA . GLY A 1 25 ? 17.646 -31.374 13.641 1.00 10.00 25 GLY A CA 20
ATOM 32551 C C . GLY A 1 25 ? 16.923 -32.041 12.463 1.00 10.00 25 GLY A C 20
ATOM 32552 O O . GLY A 1 25 ? 15.935 -31.508 11.961 1.00 10.00 25 GLY A O 20
ATOM 32556 N N . ASN A 1 26 ? 17.389 -33.216 12.034 1.00 10.00 26 ASN A N 20
ATOM 32557 C CA . ASN A 1 26 ? 16.769 -34.069 11.017 1.00 10.00 26 ASN A CA 20
ATOM 32558 C C . ASN A 1 26 ? 15.336 -34.438 11.430 1.00 10.00 26 ASN A C 20
ATOM 32559 O O . ASN A 1 26 ? 14.399 -34.265 10.647 1.00 10.00 26 ASN A O 20
ATOM 32570 N N . ARG A 1 27 ? 15.165 -34.917 12.672 1.00 10.00 27 ARG A N 20
ATOM 32571 C CA . ARG A 1 27 ? 13.860 -35.245 13.275 1.00 10.00 27 ARG A CA 20
ATOM 32572 C C . ARG A 1 27 ? 12.941 -34.024 13.320 1.00 10.00 27 ARG A C 20
ATOM 32573 O O . ARG A 1 27 ? 11.773 -34.120 12.943 1.00 10.00 27 ARG A O 20
ATOM 32594 N N . TYR A 1 28 ? 13.469 -32.878 13.754 1.00 10.00 28 TYR A N 20
ATOM 32595 C CA . TYR A 1 28 ? 12.754 -31.605 13.790 1.00 10.00 28 TYR A CA 20
ATOM 32596 C C . TYR A 1 28 ? 12.249 -31.184 12.402 1.00 10.00 28 TYR A C 20
ATOM 32597 O O . TYR A 1 28 ? 11.046 -30.978 12.234 1.00 10.00 28 TYR A O 20
ATOM 32615 N N . TYR A 1 29 ? 13.135 -31.075 11.406 1.00 10.00 29 TYR A N 20
ATOM 32616 C CA . TYR A 1 29 ? 12.776 -30.726 10.026 1.00 10.00 29 TYR A CA 20
ATOM 32617 C C . TYR A 1 29 ? 11.729 -31.684 9.439 1.00 10.00 29 TYR A C 20
ATOM 32618 O O . TYR A 1 29 ? 10.701 -31.231 8.941 1.00 10.00 29 TYR A O 20
ATOM 32636 N N . ALA A 1 30 ? 11.945 -33.001 9.532 1.00 10.00 30 ALA A N 20
ATOM 32637 C CA . ALA A 1 30 ? 11.011 -34.031 9.061 1.00 10.00 30 ALA A CA 20
ATOM 32638 C C . ALA A 1 30 ? 9.564 -33.860 9.578 1.00 10.00 30 ALA A C 20
ATOM 32639 O O . ALA A 1 30 ? 8.618 -34.247 8.887 1.00 10.00 30 ALA A O 20
ATOM 32646 N N . ALA A 1 31 ? 9.387 -33.277 10.769 1.00 10.00 31 ALA A N 20
ATOM 32647 C CA . ALA A 1 31 ? 8.100 -32.972 11.396 1.00 10.00 31 ALA A CA 20
ATOM 32648 C C . ALA A 1 31 ? 7.594 -31.522 11.176 1.00 10.00 31 ALA A C 20
ATOM 32649 O O . ALA A 1 31 ? 6.384 -31.289 11.245 1.00 10.00 31 ALA A O 20
ATOM 32656 N N . ASN A 1 32 ? 8.479 -30.546 10.919 1.00 10.00 32 ASN A N 20
ATOM 32657 C CA . ASN A 1 32 ? 8.167 -29.104 10.912 1.00 10.00 32 ASN A CA 20
ATOM 32658 C C . ASN A 1 32 ? 8.514 -28.340 9.613 1.00 10.00 32 ASN A C 20
ATOM 32659 O O . ASN A 1 32 ? 8.367 -27.117 9.571 1.00 10.00 32 ASN A O 20
ATOM 32670 N N . TYR A 1 33 ? 8.926 -29.034 8.545 1.00 10.00 33 TYR A N 20
ATOM 32671 C CA . TYR A 1 33 ? 9.309 -28.504 7.222 1.00 10.00 33 TYR A CA 20
ATOM 32672 C C . TYR A 1 33 ? 8.377 -27.410 6.666 1.00 10.00 33 TYR A C 20
ATOM 32673 O O . TYR A 1 33 ? 8.846 -26.431 6.087 1.00 10.00 33 TYR A O 20
ATOM 32691 N N . TRP A 1 34 ? 7.063 -27.550 6.866 1.00 10.00 34 TRP A N 20
ATOM 32692 C CA . TRP A 1 34 ? 6.013 -26.595 6.485 1.00 10.00 34 TRP A CA 20
ATOM 32693 C C . TRP A 1 34 ? 6.274 -25.138 6.930 1.00 10.00 34 TRP A C 20
ATOM 32694 O O . TRP A 1 34 ? 5.888 -24.206 6.220 1.00 10.00 34 TRP A O 20
ATOM 32715 N N . GLN A 1 35 ? 6.921 -24.920 8.083 1.00 10.00 35 GLN A N 20
ATOM 32716 C CA . GLN A 1 35 ? 7.284 -23.591 8.603 1.00 10.00 35 GLN A CA 20
ATOM 32717 C C . GLN A 1 35 ? 8.395 -22.885 7.803 1.00 10.00 35 GLN A C 20
ATOM 32718 O O . GLN A 1 35 ? 8.427 -21.654 7.734 1.00 10.00 35 GLN A O 20
ATOM 32732 N N . PHE A 1 36 ? 9.353 -23.654 7.280 1.00 10.00 36 PHE A N 20
ATOM 32733 C CA . PHE A 1 36 ? 10.598 -23.164 6.686 1.00 10.00 36 PHE A CA 20
ATOM 32734 C C . PHE A 1 36 ? 10.399 -22.441 5.335 1.00 10.00 36 PHE A C 20
ATOM 32735 O O . PHE A 1 36 ? 9.521 -22.819 4.551 1.00 10.00 36 PHE A O 20
ATOM 32752 N N . PRO A 1 37 ? 11.238 -21.432 5.025 1.00 10.00 37 PRO A N 20
ATOM 32753 C CA . PRO A 1 37 ? 11.299 -20.796 3.711 1.00 10.00 37 PRO A CA 20
ATOM 32754 C C . PRO A 1 37 ? 12.002 -21.721 2.710 1.00 10.00 37 PRO A C 20
ATOM 32755 O O . PRO A 1 37 ? 13.229 -21.780 2.660 1.00 10.00 37 PRO A O 20
ATOM 32766 N N . ASP A 1 38 ? 11.242 -22.476 1.913 1.00 10.00 38 ASP A N 20
ATOM 32767 C CA . ASP A 1 38 ? 11.832 -23.404 0.933 1.00 10.00 38 ASP A CA 20
ATOM 32768 C C . ASP A 1 38 ? 12.495 -22.689 -0.265 1.00 10.00 38 ASP A C 20
ATOM 32769 O O . ASP A 1 38 ? 13.331 -23.281 -0.953 1.00 10.00 38 ASP A O 20
ATOM 32778 N N . GLY A 1 39 ? 12.163 -21.412 -0.487 1.00 10.00 39 GLY A N 20
ATOM 32779 C CA . GLY A 1 39 ? 12.832 -20.490 -1.407 1.00 10.00 39 GLY A CA 20
ATOM 32780 C C . GLY A 1 39 ? 13.232 -19.200 -0.675 1.00 10.00 39 GLY A C 20
ATOM 32781 O O . GLY A 1 39 ? 12.670 -18.868 0.372 1.00 10.00 39 GLY A O 20
ATOM 32785 N N . ILE A 1 40 ? 14.193 -18.449 -1.223 1.00 10.00 40 ILE A N 20
ATOM 32786 C CA . ILE A 1 40 ? 14.627 -17.137 -0.705 1.00 10.00 40 ILE A CA 20
ATOM 32787 C C . ILE A 1 40 ? 14.830 -16.173 -1.879 1.00 10.00 40 ILE A C 20
ATOM 32788 O O . ILE A 1 40 ? 15.604 -16.452 -2.802 1.00 10.00 40 ILE A O 20
ATOM 32804 N N . TYR A 1 41 ? 14.149 -15.028 -1.830 1.00 10.00 41 TYR A N 20
ATOM 32805 C CA . TYR A 1 41 ? 14.327 -13.916 -2.757 1.00 10.00 41 TYR A CA 20
ATOM 32806 C C . TYR A 1 41 ? 15.644 -13.185 -2.464 1.00 10.00 41 TYR A C 20
ATOM 32807 O O . TYR A 1 41 ? 15.699 -12.311 -1.602 1.00 10.00 41 TYR A O 20
ATOM 32825 N N . TYR A 1 42 ? 16.718 -13.541 -3.167 1.00 10.00 42 TYR A N 20
ATOM 32826 C CA . TYR A 1 42 ? 18.018 -12.864 -3.100 1.00 10.00 42 TYR A CA 20
ATOM 32827 C C . TYR A 1 42 ? 18.799 -13.066 -4.404 1.00 10.00 42 TYR A C 20
ATOM 32828 O O . TYR A 1 42 ? 18.796 -14.165 -4.968 1.00 10.00 42 TYR A O 20
ATOM 32846 N N . GLU A 1 43 ? 19.468 -12.012 -4.877 1.00 10.00 43 GLU A N 20
ATOM 32847 C CA . GLU A 1 43 ? 20.220 -11.967 -6.139 1.00 10.00 43 GLU A CA 20
ATOM 32848 C C . GLU A 1 43 ? 21.593 -11.308 -5.911 1.00 10.00 43 GLU A C 20
ATOM 32849 O O . GLU A 1 43 ? 21.779 -10.101 -6.089 1.00 10.00 43 GLU A O 20
ATOM 32861 N N . GLY A 1 44 ? 22.559 -12.123 -5.486 1.00 10.00 44 GLY A N 20
ATOM 32862 C CA . GLY A 1 44 ? 23.904 -11.687 -5.072 1.00 10.00 44 GLY A CA 20
ATOM 32863 C C . GLY A 1 44 ? 24.888 -11.429 -6.220 1.00 10.00 44 GLY A C 20
ATOM 32864 O O . GLY A 1 44 ? 25.845 -10.672 -6.056 1.00 10.00 44 GLY A O 20
ATOM 32868 N N . CYS A 1 45 ? 24.683 -12.079 -7.368 1.00 10.00 45 CYS A N 20
ATOM 32869 C CA . CYS A 1 45 ? 25.532 -12.011 -8.556 1.00 10.00 45 CYS A CA 20
ATOM 32870 C C . CYS A 1 45 ? 25.611 -10.586 -9.142 1.00 10.00 45 CYS A C 20
ATOM 32871 O O . CYS A 1 45 ? 24.597 -10.018 -9.560 1.00 10.00 45 CYS A O 20
ATOM 32878 N N . SER A 1 46 ? 26.820 -10.019 -9.193 1.00 10.00 46 SER A N 20
ATOM 32879 C CA . SER A 1 46 ? 27.106 -8.665 -9.692 1.00 10.00 46 SER A CA 20
ATOM 32880 C C . SER A 1 46 ? 28.430 -8.612 -10.471 1.00 10.00 46 SER A C 20
ATOM 32881 O O . SER A 1 46 ? 28.428 -8.596 -11.704 1.00 10.00 46 SER A O 20
ATOM 32889 N N . GLU A 1 47 ? 29.563 -8.595 -9.769 1.00 10.00 47 GLU A N 20
ATOM 32890 C CA . GLU A 1 47 ? 30.920 -8.469 -10.317 1.00 10.00 47 GLU A CA 20
ATOM 32891 C C . GLU A 1 47 ? 31.581 -9.835 -10.550 1.00 10.00 47 GLU A C 20
ATOM 32892 O O . GLU A 1 47 ? 31.438 -10.755 -9.743 1.00 10.00 47 GLU A O 20
ATOM 32904 N N . ALA A 1 48 ? 32.396 -9.946 -11.603 1.00 10.00 48 ALA A N 20
ATOM 32905 C CA . ALA A 1 48 ? 33.228 -11.115 -11.897 1.00 10.00 48 ALA A CA 20
ATOM 32906 C C . ALA A 1 48 ? 34.169 -11.506 -10.733 1.00 10.00 48 ALA A C 20
ATOM 32907 O O . ALA A 1 48 ? 34.493 -12.681 -10.550 1.00 10.00 48 ALA A O 20
ATOM 32914 N N . ASN A 1 49 ? 34.610 -10.511 -9.954 1.00 10.00 49 ASN A N 20
ATOM 32915 C CA . ASN A 1 49 ? 35.447 -10.649 -8.759 1.00 10.00 49 ASN A CA 20
ATOM 32916 C C . ASN A 1 49 ? 34.736 -11.326 -7.566 1.00 10.00 49 ASN A C 20
ATOM 32917 O O . ASN A 1 49 ? 35.416 -11.849 -6.680 1.00 10.00 49 ASN A O 20
ATOM 32928 N N . VAL A 1 50 ? 33.396 -11.293 -7.503 1.00 10.00 50 VAL A N 20
ATOM 32929 C CA . VAL A 1 50 ? 32.608 -11.932 -6.428 1.00 10.00 50 VAL A CA 20
ATOM 32930 C C . VAL A 1 50 ? 32.785 -13.461 -6.442 1.00 10.00 50 VAL A C 20
ATOM 32931 O O . VAL A 1 50 ? 33.086 -14.052 -7.482 1.00 10.00 50 VAL A O 20
ATOM 32944 N N . THR A 1 51 ? 32.594 -14.115 -5.294 1.00 10.00 51 THR A N 20
ATOM 32945 C CA . THR A 1 51 ? 32.777 -15.570 -5.105 1.00 10.00 51 THR A CA 20
ATOM 32946 C C . THR A 1 51 ? 31.570 -16.207 -4.413 1.00 10.00 51 THR A C 20
ATOM 32947 O O . THR A 1 51 ? 30.679 -15.501 -3.930 1.00 10.00 51 THR A O 20
ATOM 32958 N N . LYS A 1 52 ? 31.538 -17.546 -4.322 1.00 10.00 52 LYS A N 20
ATOM 32959 C CA . LYS A 1 52 ? 30.534 -18.269 -3.526 1.00 10.00 52 LYS A CA 20
ATOM 32960 C C . LYS A 1 52 ? 30.607 -17.897 -2.048 1.00 10.00 52 LYS A C 20
ATOM 32961 O O . LYS A 1 52 ? 29.593 -17.530 -1.469 1.00 10.00 52 LYS A O 20
ATOM 32980 N N . GLU A 1 53 ? 31.790 -17.949 -1.438 1.00 10.00 53 GLU A N 20
ATOM 32981 C CA . GLU A 1 53 ? 31.999 -17.553 -0.034 1.00 10.00 53 GLU A CA 20
ATOM 32982 C C . GLU A 1 53 ? 31.436 -16.153 0.265 1.00 10.00 53 GLU A C 20
ATOM 32983 O O . GLU A 1 53 ? 30.703 -15.979 1.243 1.00 10.00 53 GLU A O 20
ATOM 32995 N N . MET A 1 54 ? 31.728 -15.170 -0.596 1.00 10.00 54 MET A N 20
ATOM 32996 C CA . MET A 1 54 ? 31.120 -13.835 -0.555 1.00 10.00 54 MET A CA 20
ATOM 32997 C C . MET A 1 54 ? 29.587 -13.888 -0.674 1.00 10.00 54 MET A C 20
ATOM 32998 O O . MET A 1 54 ? 28.893 -13.385 0.212 1.00 10.00 54 MET A O 20
ATOM 33012 N N . LEU A 1 55 ? 29.046 -14.471 -1.754 1.00 10.00 55 LEU A N 20
ATOM 33013 C CA . LEU A 1 55 ? 27.606 -14.521 -2.031 1.00 10.00 55 LEU A CA 20
ATOM 33014 C C . LEU A 1 55 ? 26.811 -15.184 -0.902 1.00 10.00 55 LEU A C 20
ATOM 33015 O O . LEU A 1 55 ? 25.831 -14.610 -0.440 1.00 10.00 55 LEU A O 20
ATOM 33031 N N . VAL A 1 56 ? 27.197 -16.386 -0.467 1.00 10.00 56 VAL A N 20
ATOM 33032 C CA . VAL A 1 56 ? 26.499 -17.168 0.569 1.00 10.00 56 VAL A CA 20
ATOM 33033 C C . VAL A 1 56 ? 26.464 -16.412 1.901 1.00 10.00 56 VAL A C 20
ATOM 33034 O O . VAL A 1 56 ? 25.397 -16.281 2.503 1.00 10.00 56 VAL A O 20
ATOM 33047 N N . THR A 1 57 ? 27.600 -15.862 2.342 1.00 10.00 57 THR A N 20
ATOM 33048 C CA . THR A 1 57 ? 27.689 -14.994 3.533 1.00 10.00 57 THR A CA 20
ATOM 33049 C C . THR A 1 57 ? 26.774 -13.769 3.409 1.00 10.00 57 THR A C 20
ATOM 33050 O O . THR A 1 57 ? 25.981 -13.491 4.311 1.00 10.00 57 THR A O 20
ATOM 33061 N N . SER A 1 58 ? 26.864 -13.029 2.299 1.00 10.00 58 SER A N 20
ATOM 33062 C CA . SER A 1 58 ? 26.026 -11.854 2.017 1.00 10.00 58 SER A CA 20
ATOM 33063 C C . SER A 1 58 ? 24.528 -12.194 1.977 1.00 10.00 58 SER A C 20
ATOM 33064 O O . SER A 1 58 ? 23.719 -11.477 2.556 1.00 10.00 58 SER A O 20
ATOM 33072 N N . CYS A 1 59 ? 24.147 -13.313 1.358 1.00 10.00 59 CYS A N 20
ATOM 33073 C CA . CYS A 1 59 ? 22.795 -13.875 1.334 1.00 10.00 59 CYS A CA 20
ATOM 33074 C C . CYS A 1 59 ? 22.248 -14.161 2.740 1.00 10.00 59 CYS A C 20
ATOM 33075 O O . CYS A 1 59 ? 21.147 -13.721 3.066 1.00 10.00 59 CYS A O 20
ATOM 33082 N N . VAL A 1 60 ? 23.005 -14.856 3.595 1.00 10.00 60 VAL A N 20
ATOM 33083 C CA . VAL A 1 60 ? 22.674 -15.064 5.020 1.00 10.00 60 VAL A CA 20
ATOM 33084 C C . VAL A 1 60 ? 22.440 -13.726 5.742 1.00 10.00 60 VAL A C 20
ATOM 33085 O O . VAL A 1 60 ? 21.419 -13.556 6.411 1.00 10.00 60 VAL A O 20
ATOM 33098 N N . ASN A 1 61 ? 23.347 -12.757 5.582 1.00 10.00 61 ASN A N 20
ATOM 33099 C CA . ASN A 1 61 ? 23.215 -11.392 6.113 1.00 10.00 61 ASN A CA 20
ATOM 33100 C C . ASN A 1 61 ? 21.961 -10.653 5.592 1.00 10.00 61 ASN A C 20
ATOM 33101 O O . ASN A 1 61 ? 21.239 -10.032 6.375 1.00 10.00 61 ASN A O 20
ATOM 33112 N N . ALA A 1 62 ? 21.680 -10.712 4.288 1.00 10.00 62 ALA A N 20
ATOM 33113 C CA . ALA A 1 62 ? 20.476 -10.154 3.675 1.00 10.00 62 ALA A CA 20
ATOM 33114 C C . ALA A 1 62 ? 19.205 -10.804 4.246 1.00 10.00 62 ALA A C 20
ATOM 33115 O O . ALA A 1 62 ? 18.255 -10.108 4.601 1.00 10.00 62 ALA A O 20
ATOM 33122 N N . THR A 1 63 ? 19.196 -12.134 4.362 1.00 10.00 63 THR A N 20
ATOM 33123 C CA . THR A 1 63 ? 18.116 -12.933 4.960 1.00 10.00 63 THR A CA 20
ATOM 33124 C C . THR A 1 63 ? 17.814 -12.491 6.394 1.00 10.00 63 THR A C 20
ATOM 33125 O O . THR A 1 63 ? 16.648 -12.253 6.712 1.00 10.00 63 THR A O 20
ATOM 33136 N N . GLN A 1 64 ? 18.834 -12.328 7.250 1.00 10.00 64 GLN A N 20
ATOM 33137 C CA . GLN A 1 64 ? 18.702 -11.724 8.584 1.00 10.00 64 GLN A CA 20
ATOM 33138 C C . GLN A 1 64 ? 17.963 -10.375 8.527 1.00 10.00 64 GLN A C 20
ATOM 33139 O O . GLN A 1 64 ? 16.911 -10.220 9.145 1.00 10.00 64 GLN A O 20
ATOM 33153 N N . ALA A 1 65 ? 18.509 -9.407 7.782 1.00 10.00 65 ALA A N 20
ATOM 33154 C CA . ALA A 1 65 ? 17.983 -8.051 7.619 1.00 10.00 65 ALA A CA 20
ATOM 33155 C C . ALA A 1 65 ? 16.530 -7.998 7.096 1.00 10.00 65 ALA A C 20
ATOM 33156 O O . ALA A 1 65 ? 15.726 -7.186 7.559 1.00 10.00 65 ALA A O 20
ATOM 33163 N N . ALA A 1 66 ? 16.188 -8.843 6.122 1.00 10.00 66 ALA A N 20
ATOM 33164 C CA . ALA A 1 66 ? 14.857 -8.945 5.525 1.00 10.00 66 ALA A CA 20
ATOM 33165 C C . ALA A 1 66 ? 13.785 -9.532 6.464 1.00 10.00 66 ALA A C 20
ATOM 33166 O O . ALA A 1 66 ? 12.638 -9.080 6.421 1.00 10.00 66 ALA A O 20
ATOM 33173 N N . ASN A 1 67 ? 14.125 -10.527 7.295 1.00 10.00 67 ASN A N 20
ATOM 33174 C CA . ASN A 1 67 ? 13.162 -11.317 8.081 1.00 10.00 67 ASN A CA 20
ATOM 33175 C C . ASN A 1 67 ? 13.441 -11.255 9.600 1.00 10.00 67 ASN A C 20
ATOM 33176 O O . ASN A 1 67 ? 13.276 -12.240 10.322 1.00 10.00 67 ASN A O 20
ATOM 33187 N N . GLN A 1 68 ? 13.815 -10.073 10.101 1.00 10.00 68 GLN A N 20
ATOM 33188 C CA . GLN A 1 68 ? 14.199 -9.825 11.503 1.00 10.00 68 GLN A CA 20
ATOM 33189 C C . GLN A 1 68 ? 13.148 -10.315 12.512 1.00 10.00 68 GLN A C 20
ATOM 33190 O O . GLN A 1 68 ? 13.496 -10.987 13.485 1.00 10.00 68 GLN A O 20
ATOM 33204 N N . ALA A 1 69 ? 11.873 -9.978 12.288 1.00 10.00 69 ALA A N 20
ATOM 33205 C CA . ALA A 1 69 ? 10.740 -10.365 13.131 1.00 10.00 69 ALA A CA 20
ATOM 33206 C C . ALA A 1 69 ? 10.633 -11.891 13.327 1.00 10.00 69 ALA A C 20
ATOM 33207 O O . ALA A 1 69 ? 10.527 -12.356 14.462 1.00 10.00 69 ALA A O 20
ATOM 33214 N N . GLU A 1 70 ? 10.673 -12.667 12.238 1.00 10.00 70 GLU A N 20
ATOM 33215 C CA . GLU A 1 70 ? 10.610 -14.138 12.244 1.00 10.00 70 GLU A CA 20
ATOM 33216 C C . GLU A 1 70 ? 11.665 -14.746 13.181 1.00 10.00 70 GLU A C 20
ATOM 33217 O O . GLU A 1 70 ? 11.326 -15.518 14.082 1.00 10.00 70 GLU A O 20
ATOM 33229 N N . PHE A 1 71 ? 12.937 -14.375 12.995 1.00 10.00 71 PHE A N 20
ATOM 33230 C CA . PHE A 1 71 ? 14.039 -14.791 13.867 1.00 10.00 71 PHE A CA 20
ATOM 33231 C C . PHE A 1 71 ? 13.819 -14.346 15.320 1.00 10.00 71 PHE A C 20
ATOM 33232 O O . PHE A 1 71 ? 13.803 -15.187 16.217 1.00 10.00 71 PHE A O 20
ATOM 33249 N N . SER A 1 72 ? 13.645 -13.042 15.556 1.00 10.00 72 SER A N 20
ATOM 33250 C CA . SER A 1 72 ? 13.523 -12.422 16.888 1.00 10.00 72 SER A CA 20
ATOM 33251 C C . SER A 1 72 ? 12.435 -13.062 17.759 1.00 10.00 72 SER A C 20
ATOM 33252 O O . SER A 1 72 ? 12.688 -13.379 18.924 1.00 10.00 72 SER A O 20
ATOM 33260 N N . ARG A 1 73 ? 11.227 -13.254 17.208 1.00 10.00 73 ARG A N 20
ATOM 33261 C CA . ARG A 1 73 ? 10.080 -13.902 17.871 1.00 10.00 73 ARG A CA 20
ATOM 33262 C C . ARG A 1 73 ? 10.414 -15.321 18.337 1.00 10.00 73 ARG A C 20
ATOM 33263 O O . ARG A 1 73 ? 10.255 -15.639 19.515 1.00 10.00 73 ARG A O 20
ATOM 33284 N N . GLU A 1 74 ? 10.849 -16.179 17.416 1.00 10.00 74 GLU A N 20
ATOM 33285 C CA . GLU A 1 74 ? 11.106 -17.601 17.675 1.00 10.00 74 GLU A CA 20
ATOM 33286 C C . GLU A 1 74 ? 12.319 -17.854 18.586 1.00 10.00 74 GLU A C 20
ATOM 33287 O O . GLU A 1 74 ? 12.212 -18.642 19.524 1.00 10.00 74 GLU A O 20
ATOM 33299 N N . LYS A 1 75 ? 13.459 -17.194 18.339 1.00 10.00 75 LYS A N 20
ATOM 33300 C CA . LYS A 1 75 ? 14.756 -17.323 19.048 1.00 10.00 75 LYS A CA 20
ATOM 33301 C C . LYS A 1 75 ? 14.651 -17.383 20.581 1.00 10.00 75 LYS A C 20
ATOM 33302 O O . LYS A 1 75 ? 15.422 -18.102 21.221 1.00 10.00 75 LYS A O 20
ATOM 33321 N N . GLN A 1 76 ? 13.704 -16.651 21.170 1.00 10.00 76 GLN A N 20
ATOM 33322 C CA . GLN A 1 76 ? 13.383 -16.645 22.606 1.00 10.00 76 GLN A CA 20
ATOM 33323 C C . GLN A 1 76 ? 13.154 -18.049 23.205 1.00 10.00 76 GLN A C 20
ATOM 33324 O O . GLN A 1 76 ? 13.517 -18.290 24.356 1.00 10.00 76 GLN A O 20
ATOM 33338 N N . ASP A 1 77 ? 12.557 -18.972 22.443 1.00 10.00 77 ASP A N 20
ATOM 33339 C CA . ASP A 1 77 ? 12.125 -20.309 22.889 1.00 10.00 77 ASP A CA 20
ATOM 33340 C C . ASP A 1 77 ? 12.540 -21.440 21.926 1.00 10.00 77 ASP A C 20
ATOM 33341 O O . ASP A 1 77 ? 12.948 -22.518 22.361 1.00 10.00 77 ASP A O 20
ATOM 33350 N N . SER A 1 78 ? 12.451 -21.204 20.615 1.00 10.00 78 SER A N 20
ATOM 33351 C CA . SER A 1 78 ? 12.693 -22.161 19.527 1.00 10.00 78 SER A CA 20
ATOM 33352 C C . SER A 1 78 ? 14.194 -22.351 19.219 1.00 10.00 78 SER A C 20
ATOM 33353 O O . SER A 1 78 ? 14.649 -22.221 18.079 1.00 10.00 78 SER A O 20
ATOM 33361 N N . LYS A 1 79 ? 14.987 -22.683 20.246 1.00 10.00 79 LYS A N 20
ATOM 33362 C CA . LYS A 1 79 ? 16.459 -22.816 20.193 1.00 10.00 79 LYS A CA 20
ATOM 33363 C C . LYS A 1 79 ? 16.925 -23.793 19.109 1.00 10.00 79 LYS A C 20
ATOM 33364 O O . LYS A 1 79 ? 17.813 -23.452 18.327 1.00 10.00 79 LYS A O 20
ATOM 33383 N N . LEU A 1 80 ? 16.329 -24.987 19.058 1.00 10.00 80 LEU A N 20
ATOM 33384 C CA . LEU A 1 80 ? 16.558 -25.994 18.012 1.00 10.00 80 LEU A CA 20
ATOM 33385 C C . LEU A 1 80 ? 16.241 -25.449 16.610 1.00 10.00 80 LEU A C 20
ATOM 33386 O O . LEU A 1 80 ? 17.083 -25.563 15.717 1.00 10.00 80 LEU A O 20
ATOM 33402 N N . HIS A 1 81 ? 15.059 -24.842 16.412 1.00 10.00 81 HIS A N 20
ATOM 33403 C CA . HIS A 1 81 ? 14.624 -24.299 15.114 1.00 10.00 81 HIS A CA 20
ATOM 33404 C C . HIS A 1 81 ? 15.688 -23.394 14.492 1.00 10.00 81 HIS A C 20
ATOM 33405 O O . HIS A 1 81 ? 16.012 -23.594 13.327 1.00 10.00 81 HIS A O 20
ATOM 33420 N N . GLN A 1 82 ? 16.257 -22.450 15.253 1.00 10.00 82 GLN A N 20
ATOM 33421 C CA . GLN A 1 82 ? 17.323 -21.539 14.798 1.00 10.00 82 GLN A CA 20
ATOM 33422 C C . GLN A 1 82 ? 18.440 -22.271 14.029 1.00 10.00 82 GLN A C 20
ATOM 33423 O O . GLN A 1 82 ? 18.730 -21.914 12.889 1.00 10.00 82 GLN A O 20
ATOM 33437 N N . ARG A 1 83 ? 19.063 -23.297 14.628 1.00 10.00 83 ARG A N 20
ATOM 33438 C CA . ARG A 1 83 ? 20.176 -24.069 14.033 1.00 10.00 83 ARG A CA 20
ATOM 33439 C C . ARG A 1 83 ? 19.780 -24.697 12.693 1.00 10.00 83 ARG A C 20
ATOM 33440 O O . ARG A 1 83 ? 20.454 -24.492 11.683 1.00 10.00 83 ARG A O 20
ATOM 33461 N N . VAL A 1 84 ? 18.680 -25.453 12.695 1.00 10.00 84 VAL A N 20
ATOM 33462 C CA . VAL A 1 84 ? 18.093 -26.116 11.516 1.00 10.00 84 VAL A CA 20
ATOM 33463 C C . VAL A 1 84 ? 17.777 -25.086 10.417 1.00 10.00 84 VAL A C 20
ATOM 33464 O O . VAL A 1 84 ? 18.213 -25.229 9.276 1.00 10.00 84 VAL A O 20
ATOM 33477 N N . LEU A 1 85 ? 17.056 -24.018 10.764 1.00 10.00 85 LEU A N 20
ATOM 33478 C CA . LEU A 1 85 ? 16.693 -22.892 9.899 1.00 10.00 85 LEU A CA 20
ATOM 33479 C C . LEU A 1 85 ? 17.914 -22.226 9.247 1.00 10.00 85 LEU A C 20
ATOM 33480 O O . LEU A 1 85 ? 17.916 -22.038 8.034 1.00 10.00 85 LEU A O 20
ATOM 33496 N N . TRP A 1 86 ? 18.961 -21.894 10.006 1.00 10.00 86 TRP A N 20
ATOM 33497 C CA . TRP A 1 86 ? 20.209 -21.343 9.459 1.00 10.00 86 TRP A CA 20
ATOM 33498 C C . TRP A 1 86 ? 20.926 -22.283 8.487 1.00 10.00 86 TRP A C 20
ATOM 33499 O O . TRP A 1 86 ? 21.354 -21.836 7.421 1.00 10.00 86 TRP A O 20
ATOM 33520 N N . ARG A 1 87 ? 21.040 -23.577 8.809 1.00 10.00 87 ARG A N 20
ATOM 33521 C CA . ARG A 1 87 ? 21.589 -24.602 7.900 1.00 10.00 87 ARG A CA 20
ATOM 33522 C C . ARG A 1 87 ? 20.813 -24.682 6.574 1.00 10.00 87 ARG A C 20
ATOM 33523 O O . ARG A 1 87 ? 21.435 -24.741 5.513 1.00 10.00 87 ARG A O 20
ATOM 33544 N N . LEU A 1 88 ? 19.480 -24.684 6.636 1.00 10.00 88 LEU A N 20
ATOM 33545 C CA . LEU A 1 88 ? 18.542 -24.614 5.504 1.00 10.00 88 LEU A CA 20
ATOM 33546 C C . LEU A 1 88 ? 18.729 -23.324 4.680 1.00 10.00 88 LEU A C 20
ATOM 33547 O O . LEU A 1 88 ? 18.924 -23.399 3.468 1.00 10.00 88 LEU A O 20
ATOM 33563 N N . ILE A 1 89 ? 18.711 -22.145 5.313 1.00 10.00 89 ILE A N 20
ATOM 33564 C CA . ILE A 1 89 ? 19.003 -20.851 4.669 1.00 10.00 89 ILE A CA 20
ATOM 33565 C C . ILE A 1 89 ? 20.338 -20.917 3.913 1.00 10.00 89 ILE A C 20
ATOM 33566 O O . ILE A 1 89 ? 20.388 -20.587 2.729 1.00 10.00 89 ILE A O 20
ATOM 33582 N N . LYS A 1 90 ? 21.414 -21.370 4.569 1.00 10.00 90 LYS A N 20
ATOM 33583 C CA . LYS A 1 90 ? 22.741 -21.559 3.963 1.00 10.00 90 LYS A CA 20
ATOM 33584 C C . LYS A 1 90 ? 22.723 -22.506 2.761 1.00 10.00 90 LYS A C 20
ATOM 33585 O O . LYS A 1 90 ? 23.341 -22.185 1.750 1.00 10.00 90 LYS A O 20
ATOM 33604 N N . GLU A 1 91 ? 22.017 -23.638 2.833 1.00 10.00 91 GLU A N 20
ATOM 33605 C CA . GLU A 1 91 ? 21.804 -24.539 1.689 1.00 10.00 91 GLU A CA 20
ATOM 33606 C C . GLU A 1 91 ? 21.233 -23.794 0.468 1.00 10.00 91 GLU A C 20
ATOM 33607 O O . GLU A 1 91 ? 21.802 -23.865 -0.622 1.00 10.00 91 GLU A O 20
ATOM 33619 N N . ILE A 1 92 ? 20.137 -23.050 0.651 1.00 10.00 92 ILE A N 20
ATOM 33620 C CA . ILE A 1 92 ? 19.510 -22.212 -0.387 1.00 10.00 92 ILE A CA 20
ATOM 33621 C C . ILE A 1 92 ? 20.485 -21.145 -0.907 1.00 10.00 92 ILE A C 20
ATOM 33622 O O . ILE A 1 92 ? 20.662 -21.014 -2.118 1.00 10.00 92 ILE A O 20
ATOM 33638 N N . CYS A 1 93 ? 21.127 -20.388 -0.013 1.00 10.00 93 CYS A N 20
ATOM 33639 C CA . CYS A 1 93 ? 22.137 -19.379 -0.344 1.00 10.00 93 CYS A CA 20
ATOM 33640 C C . CYS A 1 93 ? 23.294 -19.957 -1.191 1.00 10.00 93 CYS A C 20
ATOM 33641 O O . CYS A 1 93 ? 23.687 -19.351 -2.187 1.00 10.00 93 CYS A O 20
ATOM 33648 N N . SER A 1 94 ? 23.828 -21.131 -0.829 1.00 10.00 94 SER A N 20
ATOM 33649 C CA . SER A 1 94 ? 24.806 -21.899 -1.624 1.00 10.00 94 SER A CA 20
ATOM 33650 C C . SER A 1 94 ? 24.278 -22.277 -3.016 1.00 10.00 94 SER A C 20
ATOM 33651 O O . SER A 1 94 ? 24.973 -22.104 -4.021 1.00 10.00 94 SER A O 20
ATOM 33659 N N . ALA A 1 95 ? 23.043 -22.779 -3.084 1.00 10.00 95 ALA A N 20
ATOM 33660 C CA . ALA A 1 95 ? 22.393 -23.257 -4.310 1.00 10.00 95 ALA A CA 20
ATOM 33661 C C . ALA A 1 95 ? 22.287 -22.195 -5.430 1.00 10.00 95 ALA A C 20
ATOM 33662 O O . ALA A 1 95 ? 22.517 -22.520 -6.599 1.00 10.00 95 ALA A O 20
ATOM 33669 N N . LYS A 1 96 ? 21.942 -20.937 -5.106 1.00 10.00 96 LYS A N 20
ATOM 33670 C CA . LYS A 1 96 ? 21.814 -19.802 -6.056 1.00 10.00 96 LYS A CA 20
ATOM 33671 C C . LYS A 1 96 ? 23.172 -19.249 -6.562 1.00 10.00 96 LYS A C 20
ATOM 33672 O O . LYS A 1 96 ? 23.457 -18.052 -6.488 1.00 10.00 96 LYS A O 20
ATOM 33691 N N . HIS A 1 97 ? 24.001 -20.131 -7.125 1.00 10.00 97 HIS A N 20
ATOM 33692 C CA . HIS A 1 97 ? 25.334 -19.872 -7.699 1.00 10.00 97 HIS A CA 20
ATOM 33693 C C . HIS A 1 97 ? 25.321 -18.968 -8.947 1.00 10.00 97 HIS A C 20
ATOM 33694 O O . HIS A 1 97 ? 24.383 -19.036 -9.748 1.00 10.00 97 HIS A O 20
ATOM 33709 N N . CYS A 1 98 ? 26.386 -18.190 -9.162 1.00 10.00 98 CYS A N 20
ATOM 33710 C CA . CYS A 1 98 ? 26.591 -17.398 -10.384 1.00 10.00 98 CYS A CA 20
ATOM 33711 C C . CYS A 1 98 ? 27.316 -18.218 -11.468 1.00 10.00 98 CYS A C 20
ATOM 33712 O O . CYS A 1 98 ? 28.371 -18.805 -11.218 1.00 10.00 98 CYS A O 20
ATOM 33719 N N . ASP A 1 99 ? 26.773 -18.246 -12.687 1.00 10.00 99 ASP A N 20
ATOM 33720 C CA . ASP A 1 99 ? 27.340 -18.974 -13.834 1.00 10.00 99 ASP A CA 20
ATOM 33721 C C . ASP A 1 99 ? 28.713 -18.438 -14.296 1.00 10.00 99 ASP A C 20
ATOM 33722 O O . ASP A 1 99 ? 29.554 -19.205 -14.770 1.00 10.00 99 ASP A O 20
ATOM 33731 N N . PHE A 1 100 ? 28.947 -17.127 -14.164 1.00 10.00 100 PHE A N 20
ATOM 33732 C CA . PHE A 1 100 ? 30.157 -16.431 -14.623 1.00 10.00 100 PHE A CA 20
ATOM 33733 C C . PHE A 1 100 ? 31.394 -16.585 -13.713 1.00 10.00 100 PHE A C 20
ATOM 33734 O O . PHE A 1 100 ? 32.466 -16.096 -14.081 1.00 10.00 100 PHE A O 20
ATOM 33751 N N . TRP A 1 101 ? 31.281 -17.218 -12.535 1.00 10.00 101 TRP A N 20
ATOM 33752 C CA . TRP A 1 101 ? 32.382 -17.339 -11.563 1.00 10.00 101 TRP A CA 20
ATOM 33753 C C . TRP A 1 101 ? 33.673 -17.921 -12.173 1.00 10.00 101 TRP A C 20
ATOM 33754 O O . TRP A 1 101 ? 33.688 -19.026 -12.725 1.00 10.00 101 TRP A O 20
ATOM 33775 N N . LEU A 1 102 ? 34.754 -17.140 -12.077 1.00 10.00 102 LEU A N 20
ATOM 33776 C CA . LEU A 1 102 ? 36.078 -17.411 -12.647 1.00 10.00 102 LEU A CA 20
ATOM 33777 C C . LEU A 1 102 ? 36.850 -18.490 -11.859 1.00 10.00 102 LEU A C 20
ATOM 33778 O O . LEU A 1 102 ? 36.512 -18.821 -10.720 1.00 10.00 102 LEU A O 20
ATOM 33794 N N . GLU A 1 103 ? 37.918 -19.023 -12.458 1.00 10.00 103 GLU A N 20
ATOM 33795 C CA . GLU A 1 103 ? 38.852 -19.956 -11.807 1.00 10.00 103 GLU A CA 20
ATOM 33796 C C . GLU A 1 103 ? 39.652 -19.248 -10.692 1.00 10.00 103 GLU A C 20
ATOM 33797 O O . GLU A 1 103 ? 40.552 -18.445 -10.962 1.00 10.00 103 GLU A O 20
ATOM 33809 N N . ARG A 1 104 ? 39.306 -19.529 -9.428 1.00 10.00 104 ARG A N 20
ATOM 33810 C CA . ARG A 1 104 ? 39.925 -18.942 -8.224 1.00 10.00 104 ARG A CA 20
ATOM 33811 C C . ARG A 1 104 ? 41.349 -19.466 -7.974 1.00 10.00 104 ARG A C 20
ATOM 33812 O O . ARG A 1 104 ? 41.705 -20.572 -8.391 1.00 10.00 104 ARG A O 20
ATOM 33833 N N . GLY A 1 105 ? 42.148 -18.679 -7.254 1.00 10.00 105 GLY A N 20
ATOM 33834 C CA . GLY A 1 105 ? 43.519 -19.002 -6.836 1.00 10.00 105 GLY A CA 20
ATOM 33835 C C . GLY A 1 105 ? 44.034 -18.070 -5.731 1.00 10.00 105 GLY A C 20
ATOM 33836 O O . GLY A 1 105 ? 43.545 -16.946 -5.574 1.00 10.00 105 GLY A O 20
ATOM 33840 N N . ALA A 1 106 ? 45.020 -18.538 -4.961 1.00 10.00 106 ALA A N 20
ATOM 33841 C CA . ALA A 1 106 ? 45.633 -17.829 -3.830 1.00 10.00 106 ALA A CA 20
ATOM 33842 C C . ALA A 1 106 ? 47.128 -18.183 -3.657 1.00 10.00 106 ALA A C 20
ATOM 33843 O O . ALA A 1 106 ? 47.628 -19.146 -4.251 1.00 10.00 106 ALA A O 20
ATOM 33850 N N . ALA A 1 107 ? 47.836 -17.404 -2.828 1.00 10.00 107 ALA A N 20
ATOM 33851 C CA . ALA A 1 107 ? 49.257 -17.557 -2.477 1.00 10.00 107 ALA A CA 20
ATOM 33852 C C . ALA A 1 107 ? 49.525 -17.215 -0.994 1.00 10.00 107 ALA A C 20
ATOM 33853 O O . ALA A 1 107 ? 48.976 -16.205 -0.493 1.00 10.00 107 ALA A O 20
#

GO terms:
  GO:0009897 external side of plasma membrane (C, IDA)
  GO:0005886 plasma membrane (C, EXP)
  GO:0007338 single fertilization (P, IMP)
  GO:0007340 acrosome reaction (P, IMP)
  GO:0005507 copper ion binding (F, IDA)
  GO:0006878 intracellular copper ion homeostasis (P, IDA)
  GO:0005515 protein binding (F, IPI)

CATH classification: 1.10.790.10

InterPro domains:
  IPR021566 Prion-like protein Doppel [PF11466] (1-30)
  IPR022416 Prion/Doppel protein, beta-ribbon domain [PF00377] (64-179)
  IPR036924 Prion/Doppel beta-ribbon domain superfamily [G3DSA:1.10.790.10] (51-157)
  IPR036924 Prion/Doppel beta-ribbon domain superfamily [SSF54098] (49-153)

Sequence (107 aa):
RVAENRPGAFIKQGRKLDIDFGAEGNRYYAANYWQFPDGIYYEGCSEANVTKEMLVTSCVNATQAANQAEFSREKQDSKLHQRVLWRLIKEICSAKHCDFWLERGAARVAENRPGAFIKQGRKLDIDFGAEGNRYYAANYWQFPDGIYYEGCSEANVTKEMLVTSCVNATQAANQAEFSREKQDSKLHQRVLWRLIKEICSAKHCDFWLERGAARVAENRPGAFIKQGRKLDIDFGAEGNRYYAANYWQFPDGIYYEGCSEANVTKEMLVTSCVNATQAANQAEFSREKQDSKLHQRVLWRLIKEICSAKHCDFWLERGAARVAENRPGAFIKQGRKLDIDFGAEGNRYYAANYWQFPDGIYYEGCSEANVTKEMLVTSCVNATQAANQAEFSREKQDSKLHQRVLWRLIKEICSAKHCDFWLERGAARVAENRPGAFIKQGRKLDIDFGAEGNRYYAANYWQFPDGIYYEGCSEANVTKEMLVTSCVNATQAANQAEFSREKQDSKLHQRVLWRLIKEICSAKHCDFWLERGAARVAENRPGAFIKQGRKLDIDFGAEGNRYYAANYWQFPDGIYYEGCSEANVTKEMLVTSCVNATQAANQAEFSREKQDSKLHQRVLWRLIKEICSAKHCDFWLERGAARVAENRPGAFIKQGRKLDIDFGAEGNRYYAANYWQFPDGIYYEGCSEANVTKEMLVTSCVNATQAANQAEFSREKQDSKLHQRVLWRLIKEICSAKHCDFWLERGAARVAENRPGAFIKQGRKLDIDFGAEGNRYYAANYWQFPDGIYYEGCSEANVTKEMLVTSCVNATQAANQAEFSREKQDSKLHQRVLWRLIKEICSAKHCDFWLERGAARVAENRPGAFIKQGRKLDIDFGAEGNRYYAANYWQFPDGIYYEGCSEANVTKEMLVTSCVNATQAANQAEFSREKQDSKLHQRVLWRLIKEICSAKHCDFWLERGAARVAENRPGAFIKQGRKLDIDFGAEGNRYYAANYWQFPDGIYYEGCSEANVTKEMLVTSCVNATQAANQAEFSREKQDSKLHQRVLWRLIKEICSAKHCDFWLERGAARVAENRPGAFIKQGRKLDIDFGAEGNRYYAANYWQFPDGIYYEGCSEANVTKEMLVTSCVNATQAANQAEFSREKQDSKLHQRVLWRLIKEICSAKHCDFWLERGAARVAENRPGAFIKQGRKLDIDFGAEGNRYYAANYWQFPDGIYYEGCSEANVTKEMLVTSCVNATQAANQAEFSREKQDSKLHQRVLWRLIKEICSAKHCDFWLERGAARVAENRPGAFIKQGRKLDIDFGAEGNRYYAANYWQFPDGIYYEGCSEANVTKEMLVTSCVNATQAANQAEFSREKQDSKLHQRVLWRLIKEICSAKHCDFWLERGAARVAENRPGAFIKQGRKLDIDFGAEGNRYYAANYWQFPDGIYYEGCSEANVTKEMLVTSCVNATQAANQAEFSREKQDSKLHQRVLWRLIKEICSAKHCDFWLERGAARVAENRPGAFIKQGRKLDIDFGAEGNRYYAANYWQFPDGIYYEGCSEANVTKEMLVTSCVNATQAANQAEFSREKQDSKLHQRVLWRLIKEICSAKHCDFWLERGAARVAENRPGAFIKQGRKLDIDFGAEGNRYYAANYWQFPDGIYYEGCSEANVTKEMLVTSCVNATQAANQAEFSREKQDSKLHQRVLWRLIKEICSAKHCDFWLERGAARVAENRPGAFIKQGRKLDIDFGAEGNRYYAANYWQFPDGIYYEGCSEANVTKEMLVTSCVNATQAANQAEFSREKQDSKLHQRVLWRLIKEICSAKHCDFWLERGAARVAENRPGAFIKQGRKLDIDFGAEGNRYYAANYWQFPDGIYYEGCSEANVTKEMLVTSCVNATQAANQAEFSREKQDSKLHQRVLWRLIKEICSAKHCDFWLERGAARVAENRPGAFIKQGRKLDIDFGAEGNRYYAANYWQFPDGIYYEGCSEANVTKEMLVTSCVNATQAANQAEFSREKQDSKLHQRVLWRLIKEICSAKHCDFWLERGAARVAENRPGAFIKQGRKLDIDFGAEGNRYYAANYWQFPDGIYYEGCSEANVTKEMLVTSCVNATQAANQAEFSREKQDSKLHQRVLWRLIKEICSAKHCDFWLERGAA

Nearest PDB structures (foldseek):
  1i17-assembly1_A  TM=9.411E-01  e=5.273E-17  Mus musculus
  1lg4-assembly1_A  TM=8.586E-01  e=4.309E-11  Homo sapiens
  1u5l-assembly1_A  TM=6.200E-01  e=3.703E-02  Trachemys scripta
  1xyk-assembly1_A  TM=6.219E-01  e=5.011E-02  Canis lupus familiaris
  2fj3-assembly1_A  TM=5.521E-01  e=9.177E-02  Oryctolagus cuniculus

Foldseek 3Di:
DPDLQDALDAAQDADQDDDCLDDVLNVVCVVPVNPARQAGRHDQDDDLPDDLVRQLVVSLVSNCVNPVVVCVVCVVPVVSCVSSRSSSSSVNSSVNDDPSHDDDDDD

Organism: Mus musculus (NCBI:txid10090)

B-factor: mean 10.0, std 0.0, range [10.0, 10.0]

Radius of gyration: 15.34 Å; Cα contacts (8 Å, |Δi|>4): 120; chains: 1; bounding box: 36×42×36 Å